Protein 1USV (pdb70)

GO terms:
  GO:0032204 regulation of telomere maintenance (P, IMP)
  GO:0005634 nucleus (C, IDA)
  GO:0005737 cytoplasm (C, IDA)
  GO:0043248 proteasome assembly (P, IDA)
  GO:0016887 ATP hydrolysis activity (F, IDA)
  GO:0032212 positive regulation of telomere maintenance via telomerase (P, IDA)
  GO:0006458 'de novo' protein folding (P, IDA)
  GO:0005737 cytoplasm (C, HDA)
  GO:0042026 protein refolding (P, IMP)
  GO:0043248 proteasome assembly (P, IMP)
  GO:0016887 ATP hydrolysis activity (F, IMP)
  GO:0032212 positive regulation of telomere maintenance via telomerase (P, IMP)
  GO:0051604 protein maturation (P, IMP)
  GO:0006458 'de novo' protein folding (P, IMP)
  GO:0006970 response to osmotic stress (P, IMP)
  GO:0000492 box C/D snoRNP assembly (P, IMP)
  GO:0070585 protein localization to mitochondrion (P, IPI)
  GO:0042802 identical protein binding (F, IPI)
  GO:0005515 protein binding (F, IPI)

B-factor: mean 54.57, std 21.13, range [11.52, 120.82]

Structure (mmCIF, N/CA/C/O backbone):
data_1USV
#
_entry.id   1USV
#
_cell.length_a   58.397
_cell.length_b   207.930
_cell.length_c   84.447
_cell.angle_alpha   90.00
_cell.angle_beta   97.68
_cell.angle_gamma   90.00
#
_symmetry.space_group_name_H-M   'P 1 21 1'
#
loop_
_entity.id
_entity.type
_entity.pdbx_description
1 polymer 'HEAT SHOCK PROTEIN HSP82'
2 polymer AHA1
3 water water
#
loop_
_atom_site.group_PDB
_atom_site.id
_atom_site.type_symbol
_atom_site.label_atom_id
_atom_site.label_alt_id
_atom_site.label_comp_id
_atom_site.label_asym_id
_atom_site.label_entity_id
_atom_site.label_seq_id
_atom_site.pdbx_PDB_ins_code
_atom_site.Cartn_x
_atom_site.Cartn_y
_atom_site.Cartn_z
_atom_site.occupancy
_atom_site.B_iso_or_equiv
_atom_site.auth_seq_id
_atom_site.auth_comp_id
_atom_site.auth_asym_id
_atom_site.auth_atom_id
_atom_site.pdbx_PDB_model_num
ATOM 1 N N . THR A 1 3 ? 52.216 69.820 49.421 1.00 62.20 273 THR A N 1
ATOM 2 C CA . THR A 1 3 ? 52.366 71.209 49.963 1.00 63.28 273 THR A CA 1
ATOM 3 C C . THR A 1 3 ? 51.085 72.013 49.782 1.00 62.61 273 THR A C 1
ATOM 4 O O . THR A 1 3 ? 50.640 72.230 48.655 1.00 63.82 273 THR A O 1
ATOM 8 N N . LYS A 1 4 ? 50.501 72.466 50.889 1.00 61.55 274 LYS A N 1
ATOM 9 C CA . LYS A 1 4 ? 49.253 73.230 50.834 1.00 60.94 274 LYS A CA 1
ATOM 10 C C . LYS A 1 4 ? 49.460 74.714 50.491 1.00 59.53 274 LYS A C 1
ATOM 11 O O . LYS A 1 4 ? 50.119 75.453 51.232 1.00 58.20 274 LYS A O 1
ATOM 17 N N . PRO A 1 5 ? 48.871 75.171 49.368 1.00 57.47 275 PRO A N 1
ATOM 18 C CA . PRO A 1 5 ? 48.973 76.556 48.899 1.00 55.58 275 PRO A CA 1
ATOM 19 C C . PRO A 1 5 ? 48.745 77.564 50.008 1.00 53.60 275 PRO A C 1
ATOM 20 O O . PRO A 1 5 ? 47.709 77.554 50.676 1.00 53.30 275 PRO A O 1
ATOM 24 N N . LEU A 1 6 ? 49.735 78.432 50.189 1.00 51.18 276 LEU A N 1
ATOM 25 C CA . LEU A 1 6 ? 49.721 79.453 51.229 1.00 49.06 276 LEU A CA 1
ATOM 26 C C . LEU A 1 6 ? 48.486 80.332 51.275 1.00 49.05 276 LEU A C 1
ATOM 27 O O . LEU A 1 6 ? 47.920 80.565 52.341 1.00 50.29 276 LEU A O 1
ATOM 32 N N . TRP A 1 7 ? 48.066 80.826 50.120 1.00 48.06 277 TRP A N 1
ATOM 33 C CA . TRP A 1 7 ? 46.912 81.708 50.066 1.00 46.85 277 TRP A CA 1
ATOM 34 C C . TRP A 1 7 ? 45.599 81.137 50.579 1.00 47.63 277 TRP A C 1
ATOM 35 O O . TRP A 1 7 ? 44.626 81.869 50.712 1.00 49.56 277 TRP A O 1
ATOM 46 N N . THR A 1 8 ? 45.563 79.845 50.881 1.00 48.93 278 THR A N 1
ATOM 47 C CA . THR A 1 8 ? 44.334 79.223 51.379 1.00 49.52 278 THR A CA 1
ATOM 48 C C . THR A 1 8 ? 44.283 79.089 52.908 1.00 49.91 278 THR A C 1
ATOM 49 O O . THR A 1 8 ? 43.221 78.843 53.484 1.00 49.07 278 THR A O 1
ATOM 53 N N . ARG A 1 9 ? 45.430 79.235 53.563 1.00 50.03 279 ARG A N 1
ATOM 54 C CA . ARG A 1 9 ? 45.474 79.153 55.016 1.00 51.37 279 ARG A CA 1
ATOM 55 C C . ARG A 1 9 ? 44.880 80.448 55.560 1.00 53.14 279 ARG A C 1
ATOM 56 O O . ARG A 1 9 ? 44.753 81.429 54.827 1.00 53.15 279 ARG A O 1
ATOM 64 N N . ASN A 1 10 ? 44.491 80.459 56.830 1.00 55.60 280 ASN A N 1
ATOM 65 C CA . ASN A 1 10 ? 43.918 81.669 57.408 1.00 58.02 280 ASN A CA 1
ATOM 66 C C . ASN A 1 10 ? 45.021 82.686 57.645 1.00 59.32 280 ASN A C 1
ATOM 67 O O . ASN A 1 10 ? 46.024 82.393 58.296 1.00 59.64 280 ASN A O 1
ATOM 72 N N . PRO A 1 11 ? 44.853 83.900 57.110 1.00 60.30 281 PRO A N 1
ATOM 73 C CA . PRO A 1 11 ? 45.869 84.936 57.290 1.00 62.01 281 PRO A CA 1
ATOM 74 C C . PRO A 1 11 ? 46.333 85.190 58.734 1.00 63.81 281 PRO A C 1
ATOM 75 O O . PRO A 1 11 ? 47.302 85.918 58.958 1.00 65.18 281 PRO A O 1
ATOM 79 N N . SER A 1 12 ? 45.662 84.590 59.712 1.00 64.94 282 SER A N 1
ATOM 80 C CA . SER A 1 12 ? 46.068 84.773 61.104 1.00 66.01 282 SER A CA 1
ATOM 81 C C . SER A 1 12 ? 46.862 83.563 61.565 1.00 66.42 282 SER A C 1
ATOM 82 O O . SER A 1 12 ? 47.286 83.478 62.716 1.00 66.84 282 SER A O 1
ATOM 85 N N . ASP A 1 13 ? 47.056 82.620 60.653 1.00 66.99 283 ASP A N 1
ATOM 86 C CA . ASP A 1 13 ? 47.812 81.410 60.949 1.00 67.87 283 ASP A CA 1
ATOM 87 C C . ASP A 1 13 ? 49.030 81.404 60.032 1.00 67.47 283 ASP A C 1
ATOM 88 O O . ASP A 1 13 ? 49.691 80.375 59.853 1.00 67.69 283 ASP A O 1
ATOM 93 N N . ILE A 1 14 ? 49.299 82.564 59.439 1.00 65.82 284 ILE A N 1
ATOM 94 C CA . ILE A 1 14 ? 50.420 82.745 58.525 1.00 63.84 284 ILE A CA 1
ATOM 95 C C . ILE A 1 14 ? 51.313 83.802 59.136 1.00 63.01 284 ILE A C 1
ATOM 96 O O . ILE A 1 14 ? 50.816 84.780 59.680 1.00 63.95 284 ILE A O 1
ATOM 101 N N . THR A 1 15 ? 52.625 83.607 59.051 1.00 62.38 285 THR A N 1
ATOM 102 C CA . THR A 1 15 ? 53.575 84.559 59.624 1.00 61.62 285 THR A CA 1
ATOM 103 C C . THR A 1 15 ? 54.150 85.481 58.567 1.00 61.13 285 THR A C 1
ATOM 104 O O . THR A 1 15 ? 54.183 85.142 57.383 1.00 59.40 285 THR A O 1
ATOM 108 N N . GLN A 1 16 ? 54.617 86.645 59.008 1.00 60.91 286 GLN A N 1
ATOM 109 C CA . GLN A 1 16 ? 55.216 87.608 58.101 1.00 61.41 286 GLN A CA 1
ATOM 110 C C . GLN A 1 16 ? 56.399 86.917 57.407 1.00 61.51 286 GLN A C 1
ATOM 111 O O . GLN A 1 16 ? 56.581 87.043 56.190 1.00 60.19 286 GLN A O 1
ATOM 117 N N . GLU A 1 17 ? 57.187 86.169 58.181 1.00 61.74 287 GLU A N 1
ATOM 118 C CA . GLU A 1 17 ? 58.329 85.451 57.617 1.00 61.92 287 GLU A CA 1
ATOM 119 C C . GLU A 1 17 ? 57.859 84.592 56.455 1.00 60.05 287 GLU A C 1
ATOM 120 O O . GLU A 1 17 ? 58.599 84.383 55.494 1.00 59.29 287 GLU A O 1
ATOM 126 N N . GLU A 1 18 ? 56.626 84.098 56.546 1.00 58.20 288 GLU A N 1
ATOM 127 C CA . GLU A 1 18 ? 56.064 83.265 55.485 1.00 57.17 288 GLU A CA 1
ATOM 128 C C . GLU A 1 18 ? 55.682 84.110 54.260 1.00 55.50 288 GLU A C 1
ATOM 129 O O . GLU A 1 18 ? 56.139 83.826 53.150 1.00 56.13 288 GLU A O 1
ATOM 135 N N . TYR A 1 19 ? 54.863 85.145 54.457 1.00 51.77 289 TYR A N 1
ATOM 136 C CA . TYR A 1 19 ? 54.457 86.023 53.355 1.00 48.81 289 TYR A CA 1
ATOM 137 C C . TYR A 1 19 ? 55.676 86.510 52.576 1.00 48.59 289 TYR A C 1
ATOM 138 O O . TYR A 1 19 ? 55.760 86.348 51.352 1.00 46.93 289 TYR A O 1
ATOM 147 N N . ASN A 1 20 ? 56.615 87.119 53.294 1.00 48.48 290 ASN A N 1
ATOM 148 C CA . ASN A 1 20 ? 57.838 87.614 52.674 1.00 48.11 290 ASN A CA 1
ATOM 149 C C . ASN A 1 20 ? 58.353 86.563 51.724 1.00 45.77 290 ASN A C 1
ATOM 150 O O . ASN A 1 20 ? 58.604 86.834 50.554 1.00 45.91 290 ASN A O 1
ATOM 155 N N . ALA A 1 21 ? 58.512 85.357 52.243 1.00 43.82 291 ALA A N 1
ATOM 156 C CA . ALA A 1 21 ? 59.022 84.265 51.443 1.00 44.82 291 ALA A CA 1
ATOM 157 C C . ALA A 1 21 ? 58.227 84.090 50.148 1.00 44.59 291 ALA A C 1
ATOM 158 O O . ALA A 1 21 ? 58.788 84.142 49.050 1.00 45.17 291 ALA A O 1
ATOM 160 N N . PHE A 1 22 ? 56.923 83.886 50.281 1.00 43.52 292 PHE A N 1
ATOM 161 C CA . PHE A 1 22 ? 56.053 83.695 49.127 1.00 43.26 292 PHE A CA 1
ATOM 162 C C . PHE A 1 22 ? 56.228 84.835 48.113 1.00 43.11 292 PHE A C 1
ATOM 163 O O . PHE A 1 22 ? 56.338 84.608 46.911 1.00 42.41 292 PHE A O 1
ATOM 171 N N . TYR A 1 23 ? 56.257 86.064 48.608 1.00 43.12 293 TYR A N 1
ATOM 172 C CA . TYR A 1 23 ? 56.420 87.224 47.746 1.00 45.37 293 TYR A CA 1
ATOM 173 C C . TYR A 1 23 ? 57.691 87.129 46.910 1.00 45.99 293 TYR A C 1
ATOM 174 O O . TYR A 1 23 ? 57.671 87.334 45.702 1.00 45.65 293 TYR A O 1
ATOM 183 N N . LYS A 1 24 ? 58.798 86.808 47.563 1.00 48.11 294 LYS A N 1
ATOM 184 C CA . LYS A 1 24 ? 60.077 86.698 46.878 1.00 50.38 294 LYS A CA 1
ATOM 185 C C . LYS A 1 24 ? 60.064 85.669 45.749 1.00 51.24 294 LYS A C 1
ATOM 186 O O . LYS A 1 24 ? 60.659 85.895 44.689 1.00 52.41 294 LYS A O 1
ATOM 192 N N . SER A 1 25 ? 59.378 84.549 45.961 1.00 51.09 295 SER A N 1
ATOM 193 C CA . SER A 1 25 ? 59.332 83.512 44.943 1.00 50.63 295 SER A CA 1
ATOM 194 C C . SER A 1 25 ? 58.535 83.928 43.713 1.00 51.34 295 SER A C 1
ATOM 195 O O . SER A 1 25 ? 58.656 83.316 42.651 1.00 52.11 295 SER A O 1
ATOM 198 N N . ILE A 1 26 ? 57.729 84.976 43.837 1.00 51.61 296 ILE A N 1
ATOM 199 C CA . ILE A 1 26 ? 56.938 85.419 42.698 1.00 51.38 296 ILE A CA 1
ATOM 200 C C . ILE A 1 26 ? 57.330 86.799 42.221 1.00 53.13 296 ILE A C 1
ATOM 201 O O . ILE A 1 26 ? 56.714 87.317 41.296 1.00 54.56 296 ILE A O 1
ATOM 206 N N . SER A 1 27 ? 58.344 87.399 42.845 1.00 55.19 297 SER A N 1
ATOM 207 C CA . SER A 1 27 ? 58.773 88.748 42.459 1.00 56.73 297 SER A CA 1
ATOM 208 C C . SER A 1 27 ? 60.268 88.964 42.276 1.00 56.67 297 SER A C 1
ATOM 209 O O . SER A 1 27 ? 60.680 89.999 41.754 1.00 56.31 297 SER A O 1
ATOM 212 N N . ASN A 1 28 ? 61.086 88.014 42.711 1.00 57.29 298 ASN A N 1
ATOM 213 C CA . ASN A 1 28 ? 62.530 88.162 42.567 1.00 58.48 298 ASN A CA 1
ATOM 214 C C . ASN A 1 28 ? 62.998 89.427 43.288 1.00 56.97 298 ASN A C 1
ATOM 215 O O . ASN A 1 28 ? 64.145 89.830 43.137 1.00 57.31 298 ASN A O 1
ATOM 220 N N . ASP A 1 29 ? 62.118 90.065 44.053 1.00 55.34 299 ASP A N 1
ATOM 221 C CA . ASP A 1 29 ? 62.492 91.291 44.757 1.00 54.66 299 ASP A CA 1
ATOM 222 C C . ASP A 1 29 ? 63.513 90.990 45.843 1.00 53.97 299 ASP A C 1
ATOM 223 O O . ASP A 1 29 ? 63.549 89.882 46.377 1.00 54.22 299 ASP A O 1
ATOM 228 N N . TRP A 1 30 ? 64.358 91.962 46.163 1.00 52.39 300 TRP A N 1
ATOM 229 C CA . TRP A 1 30 ? 65.331 91.739 47.213 1.00 51.79 300 TRP A CA 1
ATOM 230 C C . TRP A 1 30 ? 64.808 92.276 48.532 1.00 52.21 300 TRP A C 1
ATOM 231 O O . TRP A 1 30 ? 65.260 91.877 49.605 1.00 52.85 300 TRP A O 1
ATOM 242 N N . GLU A 1 31 ? 63.847 93.181 48.467 1.00 52.27 301 GLU A N 1
ATOM 243 C CA . GLU A 1 31 ? 63.299 93.703 49.702 1.00 52.27 301 GLU A CA 1
ATOM 244 C C . GLU A 1 31 ? 61.996 93.003 50.059 1.00 51.17 301 GLU A C 1
ATOM 245 O O . GLU A 1 31 ? 61.357 92.365 49.217 1.00 48.60 301 GLU A O 1
ATOM 251 N N . ASP A 1 32 ? 61.619 93.117 51.326 1.00 51.41 302 ASP A N 1
ATOM 252 C CA . ASP A 1 32 ? 60.389 92.516 51.804 1.00 51.69 302 ASP A CA 1
ATOM 253 C C . ASP A 1 32 ? 59.227 93.397 51.374 1.00 50.72 302 ASP A C 1
ATOM 254 O O . ASP A 1 32 ? 59.307 94.627 51.432 1.00 50.81 302 ASP A O 1
ATOM 259 N N . PRO A 1 33 ? 58.125 92.773 50.942 1.00 48.60 303 PRO A N 1
ATOM 260 C CA . PRO A 1 33 ? 56.940 93.502 50.492 1.00 46.43 303 PRO A CA 1
ATOM 261 C C . PRO A 1 33 ? 56.569 94.586 51.475 1.00 44.93 303 PRO A C 1
ATOM 262 O O . PRO A 1 33 ? 56.742 94.414 52.674 1.00 44.88 303 PRO A O 1
ATOM 266 N N . LEU A 1 34 ? 56.065 95.704 50.963 1.00 44.78 304 LEU A N 1
ATOM 267 C CA . LEU A 1 34 ? 55.661 96.814 51.814 1.00 43.58 304 LEU A CA 1
ATOM 268 C C . LEU A 1 34 ? 54.401 96.466 52.593 1.00 42.81 304 LEU A C 1
ATOM 269 O O . LEU A 1 34 ? 54.230 96.899 53.727 1.00 45.17 304 LEU A O 1
ATOM 274 N N . TYR A 1 35 ? 53.512 95.680 52.005 1.00 40.89 305 TYR A N 1
ATOM 275 C CA . TYR A 1 35 ? 52.289 95.348 52.719 1.00 39.95 305 TYR A CA 1
ATOM 276 C C . TYR A 1 35 ? 51.633 94.123 52.120 1.00 38.89 305 TYR A C 1
ATOM 277 O O . TYR A 1 35 ? 51.695 93.894 50.915 1.00 39.70 305 TYR A O 1
ATOM 286 N N . VAL A 1 36 ? 51.002 93.332 52.970 1.00 38.37 306 VAL A N 1
ATOM 287 C CA . VAL A 1 36 ? 50.332 92.142 52.501 1.00 38.74 306 VAL A CA 1
ATOM 288 C C . VAL A 1 36 ? 48.869 92.253 52.857 1.00 38.05 306 VAL A C 1
ATOM 289 O O . VAL A 1 36 ? 48.515 92.644 53.966 1.00 35.88 306 VAL A O 1
ATOM 293 N N . LYS A 1 37 ? 48.031 91.934 51.879 1.00 39.47 307 LYS A N 1
ATOM 294 C CA . LYS A 1 37 ? 46.587 91.938 52.038 1.00 40.69 307 LYS A CA 1
ATOM 295 C C . LYS A 1 37 ? 46.139 90.548 51.563 1.00 41.31 307 LYS A C 1
ATOM 296 O O . LYS A 1 37 ? 46.206 90.219 50.377 1.00 41.81 307 LYS A O 1
ATOM 302 N N . HIS A 1 38 ? 45.721 89.727 52.515 1.00 42.27 308 HIS A N 1
ATOM 303 C CA . HIS A 1 38 ? 45.293 88.362 52.249 1.00 42.44 308 HIS A CA 1
ATOM 304 C C . HIS A 1 38 ? 43.855 88.304 52.715 1.00 43.43 308 HIS A C 1
ATOM 305 O O . HIS A 1 38 ? 43.577 88.550 53.892 1.00 43.52 308 HIS A O 1
ATOM 312 N N . PHE A 1 39 ? 42.942 87.988 51.802 1.00 43.89 309 PHE A N 1
ATOM 313 C CA . PHE A 1 39 ? 41.528 87.933 52.150 1.00 44.38 309 PHE A CA 1
ATOM 314 C C . PHE A 1 39 ? 40.770 86.869 51.372 1.00 45.47 309 PHE A C 1
ATOM 315 O O . PHE A 1 39 ? 41.255 86.343 50.356 1.00 44.80 309 PHE A O 1
ATOM 323 N N . SER A 1 40 ? 39.568 86.570 51.859 1.00 46.90 310 SER A N 1
ATOM 324 C CA . SER A 1 40 ? 38.705 85.564 51.253 1.00 48.40 310 SER A CA 1
ATOM 325 C C . SER A 1 40 ? 37.295 86.071 51.107 1.00 48.04 310 SER A C 1
ATOM 326 O O . SER A 1 40 ? 36.792 86.764 51.975 1.00 49.33 310 SER A O 1
ATOM 329 N N . VAL A 1 41 ? 36.656 85.720 50.006 1.00 47.88 311 VAL A N 1
ATOM 330 C CA . VAL A 1 41 ? 35.291 86.139 49.786 1.00 49.80 311 VAL A CA 1
ATOM 331 C C . VAL A 1 41 ? 34.443 84.906 49.557 1.00 51.85 311 VAL A C 1
ATOM 332 O O . VAL A 1 41 ? 34.795 84.027 48.766 1.00 51.96 311 VAL A O 1
ATOM 336 N N . GLU A 1 42 ? 33.319 84.859 50.265 1.00 54.48 312 GLU A N 1
ATOM 337 C CA . GLU A 1 42 ? 32.384 83.744 50.195 1.00 56.29 312 GLU A CA 1
ATOM 338 C C . GLU A 1 42 ? 30.942 84.226 50.009 1.00 56.52 312 GLU A C 1
ATOM 339 O O . GLU A 1 42 ? 30.657 85.424 50.095 1.00 55.79 312 GLU A O 1
ATOM 345 N N . GLY A 1 43 ? 30.039 83.282 49.759 1.00 57.13 313 GLY A N 1
ATOM 346 C CA . GLY A 1 43 ? 28.643 83.620 49.527 1.00 56.55 313 GLY A CA 1
ATOM 347 C C . GLY A 1 43 ? 28.319 83.348 48.065 1.00 56.02 313 GLY A C 1
ATOM 348 O O . GLY A 1 43 ? 28.631 82.273 47.543 1.00 54.78 313 GLY A O 1
ATOM 349 N N . GLN A 1 44 ? 27.701 84.309 47.388 1.00 55.37 314 GLN A N 1
ATOM 350 C CA . GLN A 1 44 ? 27.387 84.105 45.978 1.00 55.66 314 GLN A CA 1
ATOM 351 C C . GLN A 1 44 ? 28.689 84.028 45.181 1.00 56.10 314 GLN A C 1
ATOM 352 O O . GLN A 1 44 ? 28.790 83.300 44.198 1.00 55.79 314 GLN A O 1
ATOM 358 N N . LEU A 1 45 ? 29.685 84.788 45.624 1.00 56.48 315 LEU A N 1
ATOM 359 C CA . LEU A 1 45 ? 30.988 84.819 44.972 1.00 56.40 315 LEU A CA 1
ATOM 360 C C . LEU A 1 45 ? 32.085 84.275 45.904 1.00 55.56 315 LEU A C 1
ATOM 361 O O . LEU A 1 45 ? 32.298 84.786 47.007 1.00 55.07 315 LEU A O 1
ATOM 366 N N . GLU A 1 46 ? 32.794 83.244 45.459 1.00 54.15 316 GLU A N 1
ATOM 367 C CA . GLU A 1 46 ? 33.852 82.678 46.289 1.00 52.47 316 GLU A CA 1
ATOM 368 C C . GLU A 1 46 ? 35.220 82.740 45.638 1.00 48.61 316 GLU A C 1
ATOM 369 O O . GLU A 1 46 ? 35.378 82.348 44.475 1.00 48.70 316 GLU A O 1
ATOM 375 N N . PHE A 1 47 ? 36.199 83.239 46.390 1.00 43.00 317 PHE A N 1
ATOM 376 C CA . PHE A 1 47 ? 37.571 83.308 45.909 1.00 39.73 317 PHE A CA 1
ATOM 377 C C . PHE A 1 47 ? 38.485 83.868 46.974 1.00 37.86 317 PHE A C 1
ATOM 378 O O . PHE A 1 47 ? 38.042 84.522 47.904 1.00 36.67 317 PHE A O 1
ATOM 386 N N . ARG A 1 48 ? 39.770 83.581 46.838 1.00 37.78 318 ARG A N 1
ATOM 387 C CA . ARG A 1 48 ? 40.760 84.046 47.787 1.00 37.93 318 ARG A CA 1
ATOM 388 C C . ARG A 1 48 ? 41.810 84.797 47.018 1.00 35.31 318 ARG A C 1
ATOM 389 O O . ARG A 1 48 ? 41.972 84.602 45.816 1.00 33.36 318 ARG A O 1
ATOM 397 N N . ALA A 1 49 ? 42.537 85.649 47.724 1.00 35.50 319 ALA A N 1
ATOM 398 C CA . ALA A 1 49 ? 43.601 86.423 47.093 1.00 34.37 319 ALA A CA 1
ATOM 399 C C . ALA A 1 49 ? 44.663 86.842 48.097 1.00 32.27 319 ALA A C 1
ATOM 400 O O . ALA A 1 49 ? 44.380 87.050 49.283 1.00 29.74 319 ALA A O 1
ATOM 402 N N . ILE A 1 50 ? 45.886 86.958 47.592 1.00 31.22 320 ILE A N 1
ATOM 403 C CA . ILE A 1 50 ? 47.028 87.384 48.373 1.00 31.01 320 ILE A CA 1
ATOM 404 C C . ILE A 1 50 ? 47.753 88.342 47.454 1.00 30.80 320 ILE A C 1
ATOM 405 O O . ILE A 1 50 ? 48.402 87.959 46.480 1.00 29.58 320 ILE A O 1
ATOM 410 N N . LEU A 1 51 ? 47.604 89.615 47.773 1.00 31.99 321 LEU A N 1
ATOM 411 C CA . LEU A 1 51 ? 48.169 90.676 46.977 1.00 31.89 321 LEU A CA 1
ATOM 412 C C . LEU A 1 51 ? 49.276 91.404 47.722 1.00 34.08 321 LEU A C 1
ATOM 413 O O . LEU A 1 51 ? 49.194 91.625 48.932 1.00 36.13 321 LEU A O 1
ATOM 418 N N . PHE A 1 52 ? 50.317 91.780 46.997 1.00 33.66 322 PHE A N 1
ATOM 419 C CA . PHE A 1 52 ? 51.441 92.449 47.619 1.00 33.63 322 PHE A CA 1
ATOM 420 C C . PHE A 1 52 ? 51.674 93.830 47.069 1.00 34.51 322 PHE A C 1
ATOM 421 O O . PHE A 1 52 ? 51.451 94.102 45.888 1.00 35.78 322 PHE A O 1
ATOM 429 N N . ILE A 1 53 ? 52.138 94.696 47.952 1.00 33.21 323 ILE A N 1
ATOM 430 C CA . ILE A 1 53 ? 52.425 96.067 47.621 1.00 32.60 323 ILE A CA 1
ATOM 431 C C . ILE A 1 53 ? 53.915 96.251 47.874 1.00 32.38 323 ILE A C 1
ATOM 432 O O . ILE A 1 53 ? 54.362 96.295 49.011 1.00 32.26 323 ILE A O 1
ATOM 437 N N . PRO A 1 54 ? 54.705 96.333 46.802 1.00 32.60 324 PRO A N 1
ATOM 438 C CA . PRO A 1 54 ? 56.156 96.508 46.901 1.00 33.38 324 PRO A CA 1
ATOM 439 C C . PRO A 1 54 ? 56.522 97.804 47.595 1.00 35.30 324 PRO A C 1
ATOM 440 O O . PRO A 1 54 ? 55.676 98.673 47.783 1.00 36.86 324 PRO A O 1
ATOM 444 N N . LYS A 1 55 ? 57.783 97.936 47.983 1.00 37.59 325 LYS A N 1
ATOM 445 C CA . LYS A 1 55 ? 58.231 99.148 48.656 1.00 39.55 325 LYS A CA 1
ATOM 446 C C . LYS A 1 55 ? 58.640 100.205 47.651 1.00 40.33 325 LYS A C 1
ATOM 447 O O . LYS A 1 55 ? 58.553 101.404 47.917 1.00 41.20 325 LYS A O 1
ATOM 453 N N . ARG A 1 56 ? 59.077 99.748 46.487 1.00 42.63 326 ARG A N 1
ATOM 454 C CA . ARG A 1 56 ? 59.526 100.640 45.426 1.00 45.65 326 ARG A CA 1
ATOM 455 C C . ARG A 1 56 ? 58.621 100.477 44.213 1.00 46.94 326 ARG A C 1
ATOM 456 O O . ARG A 1 56 ? 57.789 99.578 44.173 1.00 46.79 326 ARG A O 1
ATOM 464 N N . ALA A 1 57 ? 58.774 101.349 43.228 1.00 49.56 327 ALA A N 1
ATOM 465 C CA . ALA A 1 57 ? 57.989 101.226 42.013 1.00 53.17 327 ALA A CA 1
ATOM 466 C C . ALA A 1 57 ? 58.852 100.358 41.100 1.00 56.58 327 ALA A C 1
ATOM 467 O O . ALA A 1 57 ? 60.057 100.253 41.309 1.00 59.60 327 ALA A O 1
ATOM 469 N N . PRO A 1 58 ? 58.261 99.691 40.103 1.00 58.99 328 PRO A N 1
ATOM 470 C CA . PRO A 1 58 ? 59.126 98.875 39.244 1.00 60.88 328 PRO A CA 1
ATOM 471 C C . PRO A 1 58 ? 60.059 99.747 38.394 1.00 63.77 328 PRO A C 1
ATOM 472 O O . PRO A 1 58 ? 60.003 100.974 38.461 1.00 62.84 328 PRO A O 1
ATOM 476 N N . PHE A 1 59 ? 60.907 99.113 37.590 1.00 68.73 329 PHE A N 1
ATOM 477 C CA . PHE A 1 59 ? 61.879 99.837 36.760 1.00 73.88 329 PHE A CA 1
ATOM 478 C C . PHE A 1 59 ? 61.278 100.843 35.768 1.00 75.94 329 PHE A C 1
ATOM 479 O O . PHE A 1 59 ? 61.520 102.051 35.868 1.00 74.78 329 PHE A O 1
ATOM 487 N N . ASP A 1 60 ? 60.492 100.326 34.824 1.00 78.86 330 ASP A N 1
ATOM 488 C CA . ASP A 1 60 ? 59.855 101.116 33.780 1.00 80.79 330 ASP A CA 1
ATOM 489 C C . ASP A 1 60 ? 59.079 102.308 34.319 1.00 82.27 330 ASP A C 1
ATOM 490 O O . ASP A 1 60 ? 58.306 102.185 35.274 1.00 83.29 330 ASP A O 1
ATOM 495 N N . LEU A 1 61 ? 59.288 103.459 33.687 1.00 83.46 331 LEU A N 1
ATOM 496 C CA . LEU A 1 61 ? 58.619 104.693 34.074 1.00 84.16 331 LEU A CA 1
ATOM 497 C C . LEU A 1 61 ? 57.120 104.438 34.177 1.00 84.09 331 LEU A C 1
ATOM 498 O O . LEU A 1 61 ? 56.500 104.745 35.195 1.00 83.90 331 LEU A O 1
ATOM 503 N N . PHE A 1 62 ? 56.548 103.858 33.126 1.00 84.39 332 PHE A N 1
ATOM 504 C CA . PHE A 1 62 ? 55.125 103.542 33.110 1.00 84.85 332 PHE A CA 1
ATOM 505 C C . PHE A 1 62 ? 54.798 102.594 31.959 1.00 84.01 332 PHE A C 1
ATOM 506 O O . PHE A 1 62 ? 55.696 102.030 31.333 1.00 83.14 332 PHE A O 1
ATOM 514 N N . LYS A 1 67 ? 54.693 94.409 31.510 1.00 79.67 337 LYS A N 1
ATOM 515 C CA . LYS A 1 67 ? 54.199 93.119 31.041 1.00 78.85 337 LYS A CA 1
ATOM 516 C C . LYS A 1 67 ? 52.893 92.744 31.742 1.00 78.29 337 LYS A C 1
ATOM 517 O O . LYS A 1 67 ? 52.152 91.879 31.272 1.00 78.25 337 LYS A O 1
ATOM 523 N N . LYS A 1 68 ? 52.630 93.405 32.869 1.00 77.50 338 LYS A N 1
ATOM 524 C CA . LYS A 1 68 ? 51.420 93.201 33.673 1.00 75.82 338 LYS A CA 1
ATOM 525 C C . LYS A 1 68 ? 51.178 91.752 34.122 1.00 74.51 338 LYS A C 1
ATOM 526 O O . LYS A 1 68 ? 50.186 91.460 34.803 1.00 74.39 338 LYS A O 1
ATOM 532 N N . ASN A 1 69 ? 52.086 90.849 33.749 1.00 72.14 339 ASN A N 1
ATOM 533 C CA . ASN A 1 69 ? 51.960 89.440 34.118 1.00 68.59 339 ASN A CA 1
ATOM 534 C C . ASN A 1 69 ? 52.288 89.247 35.614 1.00 65.52 339 ASN A C 1
ATOM 535 O O . ASN A 1 69 ? 53.007 88.331 36.018 1.00 64.45 339 ASN A O 1
ATOM 540 N N . ASN A 1 70 ? 51.744 90.131 36.438 1.00 61.07 340 ASN A N 1
ATOM 541 C CA . ASN A 1 70 ? 51.964 90.043 37.861 1.00 56.67 340 ASN A CA 1
ATOM 542 C C . ASN A 1 70 ? 51.027 88.950 38.369 1.00 54.14 340 ASN A C 1
ATOM 543 O O . ASN A 1 70 ? 51.325 87.763 38.240 1.00 54.22 340 ASN A O 1
ATOM 548 N N . ILE A 1 71 ? 49.886 89.354 38.916 1.00 49.15 341 ILE A N 1
ATOM 549 C CA . ILE A 1 71 ? 48.894 88.433 39.456 1.00 45.60 341 ILE A CA 1
ATOM 550 C C . ILE A 1 71 ? 48.778 87.085 38.738 1.00 44.03 341 ILE A C 1
ATOM 551 O O . ILE A 1 71 ? 48.674 87.046 37.512 1.00 41.62 341 ILE A O 1
ATOM 556 N N . LYS A 1 72 ? 48.789 85.993 39.513 1.00 42.90 342 LYS A N 1
ATOM 557 C CA . LYS A 1 72 ? 48.654 84.623 38.983 1.00 42.82 342 LYS A CA 1
ATOM 558 C C . LYS A 1 72 ? 47.212 84.186 39.172 1.00 42.10 342 LYS A C 1
ATOM 559 O O . LYS A 1 72 ? 46.736 84.094 40.310 1.00 41.77 342 LYS A O 1
ATOM 565 N N . LEU A 1 73 ? 46.523 83.892 38.079 1.00 40.39 343 LEU A N 1
ATOM 566 C CA . LEU A 1 73 ? 45.132 83.473 38.180 1.00 42.18 343 LEU A CA 1
ATOM 567 C C . LEU A 1 73 ? 44.938 81.960 38.332 1.00 44.15 343 LEU A C 1
ATOM 568 O O . LEU A 1 73 ? 45.273 81.187 37.429 1.00 44.45 343 LEU A O 1
ATOM 573 N N . TYR A 1 74 ? 44.402 81.541 39.477 1.00 45.45 344 TYR A N 1
ATOM 574 C CA . TYR A 1 74 ? 44.127 80.124 39.724 1.00 48.21 344 TYR A CA 1
ATOM 575 C C . TYR A 1 74 ? 42.622 79.905 39.826 1.00 48.74 344 TYR A C 1
ATOM 576 O O . TYR A 1 74 ? 41.910 80.665 40.506 1.00 47.19 344 TYR A O 1
ATOM 585 N N . VAL A 1 75 ? 42.144 78.861 39.156 1.00 48.93 345 VAL A N 1
ATOM 586 C CA . VAL A 1 75 ? 40.735 78.502 39.218 1.00 49.53 345 VAL A CA 1
ATOM 587 C C . VAL A 1 75 ? 40.624 77.152 39.938 1.00 49.66 345 VAL A C 1
ATOM 588 O O . VAL A 1 75 ? 41.035 76.110 39.412 1.00 49.64 345 VAL A O 1
ATOM 592 N N . ARG A 1 76 ? 40.080 77.193 41.150 1.00 49.05 346 ARG A N 1
ATOM 593 C CA . ARG A 1 76 ? 39.929 76.006 41.985 1.00 49.21 346 ARG A CA 1
ATOM 594 C C . ARG A 1 76 ? 41.270 75.303 42.138 1.00 48.13 346 ARG A C 1
ATOM 595 O O . ARG A 1 76 ? 41.381 74.097 41.933 1.00 48.82 346 ARG A O 1
ATOM 603 N N . ARG A 1 77 ? 42.278 76.088 42.514 1.00 46.67 347 ARG A N 1
ATOM 604 C CA . ARG A 1 77 ? 43.648 75.621 42.720 1.00 42.86 347 ARG A CA 1
ATOM 605 C C . ARG A 1 77 ? 44.336 75.137 41.467 1.00 41.03 347 ARG A C 1
ATOM 606 O O . ARG A 1 77 ? 45.288 74.383 41.549 1.00 42.41 347 ARG A O 1
ATOM 614 N N . VAL A 1 78 ? 43.865 75.537 40.301 1.00 38.49 348 VAL A N 1
ATOM 615 C CA . VAL A 1 78 ? 44.556 75.111 39.109 1.00 38.97 348 VAL A CA 1
ATOM 616 C C . VAL A 1 78 ? 45.051 76.339 38.367 1.00 42.74 348 VAL A C 1
ATOM 617 O O . VAL A 1 78 ? 44.260 77.062 37.760 1.00 45.57 348 VAL A O 1
ATOM 621 N N . PHE A 1 79 ? 46.357 76.586 38.415 1.00 43.79 349 PHE A N 1
ATOM 622 C CA . PHE A 1 79 ? 46.898 77.748 37.728 1.00 45.15 349 PHE A CA 1
ATOM 623 C C . PHE A 1 79 ? 46.399 77.824 36.285 1.00 46.56 349 PHE A C 1
ATOM 624 O O . PHE A 1 79 ? 46.308 76.814 35.586 1.00 46.70 349 PHE A O 1
ATOM 632 N N . ILE A 1 80 ? 46.083 79.033 35.840 1.00 47.50 350 ILE A N 1
ATOM 633 C CA . ILE A 1 80 ? 45.608 79.224 34.481 1.00 47.80 350 ILE A CA 1
ATOM 634 C C . ILE A 1 80 ? 46.547 80.099 33.675 1.00 48.09 350 ILE A C 1
ATOM 635 O O . ILE A 1 80 ? 47.096 79.672 32.658 1.00 49.14 350 ILE A O 1
ATOM 640 N N . THR A 1 81 ? 46.738 81.324 34.146 1.00 47.37 351 THR A N 1
ATOM 641 C CA . THR A 1 81 ? 47.576 82.278 33.443 1.00 48.09 351 THR A CA 1
ATOM 642 C C . THR A 1 81 ? 48.188 83.297 34.393 1.00 48.60 351 THR A C 1
ATOM 643 O O . THR A 1 81 ? 47.608 83.621 35.421 1.00 48.93 351 THR A O 1
ATOM 647 N N . ASP A 1 82 ? 49.372 83.787 34.062 1.00 50.67 352 ASP A N 1
ATOM 648 C CA . ASP A 1 82 ? 50.000 84.791 34.900 1.00 54.46 352 ASP A CA 1
ATOM 649 C C . ASP A 1 82 ? 49.761 86.134 34.242 1.00 56.60 352 ASP A C 1
ATOM 650 O O . ASP A 1 82 ? 50.128 87.180 34.763 1.00 58.29 352 ASP A O 1
ATOM 655 N N . GLU A 1 83 ? 49.125 86.100 33.084 1.00 58.93 353 GLU A N 1
ATOM 656 C CA . GLU A 1 83 ? 48.824 87.322 32.369 1.00 61.73 353 GLU A CA 1
ATOM 657 C C . GLU A 1 83 ? 47.322 87.384 32.112 1.00 62.15 353 GLU A C 1
ATOM 658 O O . GLU A 1 83 ? 46.861 87.294 30.976 1.00 61.64 353 GLU A O 1
ATOM 664 N N . ALA A 1 84 ? 46.561 87.520 33.189 1.00 62.70 354 ALA A N 1
ATOM 665 C CA . ALA A 1 84 ? 45.116 87.595 33.079 1.00 63.59 354 ALA A CA 1
ATOM 666 C C . ALA A 1 84 ? 44.769 89.031 32.772 1.00 63.90 354 ALA A C 1
ATOM 667 O O . ALA A 1 84 ? 45.146 89.941 33.519 1.00 63.59 354 ALA A O 1
ATOM 669 N N . GLU A 1 85 ? 44.050 89.228 31.669 1.00 63.73 355 GLU A N 1
ATOM 670 C CA . GLU A 1 85 ? 43.652 90.565 31.231 1.00 62.72 355 GLU A CA 1
ATOM 671 C C . GLU A 1 85 ? 42.264 90.910 31.786 1.00 59.19 355 GLU A C 1
ATOM 672 O O . GLU A 1 85 ? 41.328 90.117 31.671 1.00 59.36 355 GLU A O 1
ATOM 678 N N . ASP A 1 86 ? 42.151 92.080 32.411 1.00 54.66 356 ASP A N 1
ATOM 679 C CA . ASP A 1 86 ? 40.888 92.533 32.986 1.00 50.86 356 ASP A CA 1
ATOM 680 C C . ASP A 1 86 ? 40.602 92.025 34.405 1.00 47.67 356 ASP A C 1
ATOM 681 O O . ASP A 1 86 ? 39.461 92.078 34.872 1.00 46.75 356 ASP A O 1
ATOM 686 N N . LEU A 1 87 ? 41.641 91.555 35.096 1.00 44.60 357 LEU A N 1
ATOM 687 C CA . LEU A 1 87 ? 41.497 91.050 36.465 1.00 39.94 357 LEU A CA 1
ATOM 688 C C . LEU A 1 87 ? 41.828 92.136 37.485 1.00 38.45 357 LEU A C 1
ATOM 689 O O . LEU A 1 87 ? 41.371 92.103 38.630 1.00 37.01 357 LEU A O 1
ATOM 694 N N . ILE A 1 88 ? 42.635 93.099 37.050 1.00 35.96 358 ILE A N 1
ATOM 695 C CA . ILE A 1 88 ? 43.057 94.211 37.891 1.00 31.83 358 ILE A CA 1
ATOM 696 C C . ILE A 1 88 ? 43.166 95.417 36.949 1.00 29.88 358 ILE A C 1
ATOM 697 O O . ILE A 1 88 ? 43.669 95.294 35.833 1.00 29.90 358 ILE A O 1
ATOM 702 N N . PRO A 1 89 ? 42.661 96.587 37.362 1.00 28.59 359 PRO A N 1
ATOM 703 C CA . PRO A 1 89 ? 42.773 97.742 36.462 1.00 27.14 359 PRO A CA 1
ATOM 704 C C . PRO A 1 89 ? 44.218 98.212 36.285 1.00 27.32 359 PRO A C 1
ATOM 705 O O . PRO A 1 89 ? 45.003 98.219 37.215 1.00 25.66 359 PRO A O 1
ATOM 709 N N . GLU A 1 90 ? 44.557 98.615 35.073 1.00 29.75 360 GLU A N 1
ATOM 710 C CA . GLU A 1 90 ? 45.908 99.041 34.763 1.00 31.24 360 GLU A CA 1
ATOM 711 C C . GLU A 1 90 ? 46.553 99.982 35.770 1.00 30.36 360 GLU A C 1
ATOM 712 O O . GLU A 1 90 ? 47.744 99.874 36.037 1.00 29.89 360 GLU A O 1
ATOM 718 N N . TRP A 1 91 ? 45.799 100.908 36.346 1.00 29.41 361 TRP A N 1
ATOM 719 C CA . TRP A 1 91 ? 46.443 101.802 37.293 1.00 27.15 361 TRP A CA 1
ATOM 720 C C . TRP A 1 91 ? 46.917 101.071 38.533 1.00 29.15 361 TRP A C 1
ATOM 721 O O . TRP A 1 91 ? 47.622 101.649 39.353 1.00 31.79 361 TRP A O 1
ATOM 732 N N . LEU A 1 92 ? 46.516 99.805 38.671 1.00 29.37 362 LEU A N 1
ATOM 733 C CA . LEU A 1 92 ? 46.885 98.961 39.809 1.00 29.05 362 LEU A CA 1
ATOM 734 C C . LEU A 1 92 ? 47.843 97.858 39.352 1.00 30.22 362 LEU A C 1
ATOM 735 O O . LEU A 1 92 ? 47.988 96.847 40.013 1.00 31.76 362 LEU A O 1
ATOM 740 N N . SER A 1 93 ? 48.509 98.077 38.228 1.00 31.06 363 SER A N 1
ATOM 741 C CA . SER A 1 93 ? 49.426 97.103 37.656 1.00 32.14 363 SER A CA 1
ATOM 742 C C . SER A 1 93 ? 50.632 96.750 38.529 1.00 33.40 363 SER A C 1
ATOM 743 O O . SER A 1 93 ? 51.289 95.726 38.304 1.00 33.88 363 SER A O 1
ATOM 746 N N . PHE A 1 94 ? 50.924 97.581 39.525 1.00 32.63 364 PHE A N 1
ATOM 747 C CA . PHE A 1 94 ? 52.083 97.336 40.367 1.00 30.96 364 PHE A CA 1
ATOM 748 C C . PHE A 1 94 ? 51.926 96.231 41.397 1.00 32.79 364 PHE A C 1
ATOM 749 O O . PHE A 1 94 ? 52.920 95.768 41.952 1.00 35.50 364 PHE A O 1
ATOM 757 N N . VAL A 1 95 ? 50.692 95.806 41.648 1.00 32.18 365 VAL A N 1
ATOM 758 C CA . VAL A 1 95 ? 50.408 94.771 42.638 1.00 30.15 365 VAL A CA 1
ATOM 759 C C . VAL A 1 95 ? 50.886 93.381 42.229 1.00 31.15 365 VAL A C 1
ATOM 760 O O . VAL A 1 95 ? 50.850 92.999 41.056 1.00 30.84 365 VAL A O 1
ATOM 764 N N . LYS A 1 96 ? 51.342 92.620 43.214 1.00 32.84 366 LYS A N 1
ATOM 765 C CA . LYS A 1 96 ? 51.838 91.264 42.967 1.00 33.22 366 LYS A CA 1
ATOM 766 C C . LYS A 1 96 ? 51.020 90.277 43.783 1.00 32.22 366 LYS A C 1
ATOM 767 O O . LYS A 1 96 ? 50.448 90.646 44.814 1.00 32.73 366 LYS A O 1
ATOM 773 N N . GLY A 1 97 ? 50.955 89.026 43.335 1.00 30.69 367 GLY A N 1
ATOM 774 C CA . GLY A 1 97 ? 50.183 88.054 44.092 1.00 29.78 367 GLY A CA 1
ATOM 775 C C . GLY A 1 97 ? 49.449 87.014 43.278 1.00 29.29 367 GLY A C 1
ATOM 776 O O . GLY A 1 97 ? 49.721 86.813 42.098 1.00 30.79 367 GLY A O 1
ATOM 777 N N . VAL A 1 98 ? 48.498 86.351 43.918 1.00 29.14 368 VAL A N 1
ATOM 778 C CA . VAL A 1 98 ? 47.734 85.296 43.267 1.00 28.77 368 VAL A CA 1
ATOM 779 C C . VAL A 1 98 ? 46.288 85.403 43.647 1.00 27.57 368 VAL A C 1
ATOM 780 O O . VAL A 1 98 ? 45.961 85.745 44.785 1.00 25.02 368 VAL A O 1
ATOM 784 N N . VAL A 1 99 ? 45.431 85.095 42.683 1.00 28.45 369 VAL A N 1
ATOM 785 C CA . VAL A 1 99 ? 43.990 85.100 42.901 1.00 31.36 369 VAL A CA 1
ATOM 786 C C . VAL A 1 99 ? 43.474 83.710 42.557 1.00 33.19 369 VAL A C 1
ATOM 787 O O . VAL A 1 99 ? 43.782 83.182 41.485 1.00 34.73 369 VAL A O 1
ATOM 791 N N . ASP A 1 100 ? 42.702 83.117 43.463 1.00 36.29 370 ASP A N 1
ATOM 792 C CA . ASP A 1 100 ? 42.151 81.775 43.249 1.00 39.80 370 ASP A CA 1
ATOM 793 C C . ASP A 1 100 ? 40.626 81.824 43.292 1.00 40.66 370 ASP A C 1
ATOM 794 O O . ASP A 1 100 ? 40.048 82.071 44.350 1.00 38.85 370 ASP A O 1
ATOM 799 N N . SER A 1 101 ? 39.981 81.574 42.150 1.00 43.07 371 SER A N 1
ATOM 800 C CA . SER A 1 101 ? 38.514 81.615 42.065 1.00 46.00 371 SER A CA 1
ATOM 801 C C . SER A 1 101 ? 37.803 80.256 42.019 1.00 48.46 371 SER A C 1
ATOM 802 O O . SER A 1 101 ? 38.151 79.380 41.225 1.00 48.20 371 SER A O 1
ATOM 805 N N . GLU A 1 102 ? 36.781 80.103 42.860 1.00 52.40 372 GLU A N 1
ATOM 806 C CA . GLU A 1 102 ? 36.010 78.862 42.937 1.00 56.66 372 GLU A CA 1
ATOM 807 C C . GLU A 1 102 ? 35.188 78.532 41.697 1.00 59.31 372 GLU A C 1
ATOM 808 O O . GLU A 1 102 ? 35.183 77.384 41.246 1.00 59.37 372 GLU A O 1
ATOM 814 N N . ASP A 1 103 ? 34.490 79.527 41.154 1.00 62.53 373 ASP A N 1
ATOM 815 C CA . ASP A 1 103 ? 33.665 79.323 39.966 1.00 66.06 373 ASP A CA 1
ATOM 816 C C . ASP A 1 103 ? 34.407 79.817 38.732 1.00 68.33 373 ASP A C 1
ATOM 817 O O . ASP A 1 103 ? 35.554 79.447 38.513 1.00 70.49 373 ASP A O 1
ATOM 822 N N . LEU A 1 104 ? 33.765 80.648 37.922 1.00 70.62 374 LEU A N 1
ATOM 823 C CA . LEU A 1 104 ? 34.420 81.168 36.726 1.00 74.32 374 LEU A CA 1
ATOM 824 C C . LEU A 1 104 ? 34.688 80.059 35.724 1.00 77.63 374 LEU A C 1
ATOM 825 O O . LEU A 1 104 ? 35.599 79.257 35.903 1.00 78.16 374 LEU A O 1
ATOM 830 N N . PRO A 1 105 ? 33.899 80.004 34.643 1.00 81.61 375 PRO A N 1
ATOM 831 C CA . PRO A 1 105 ? 34.084 78.967 33.624 1.00 84.84 375 PRO A CA 1
ATOM 832 C C . PRO A 1 105 ? 35.515 78.898 33.099 1.00 87.58 375 PRO A C 1
ATOM 833 O O . PRO A 1 105 ? 36.332 79.782 33.365 1.00 87.11 375 PRO A O 1
ATOM 837 N N . LEU A 1 106 ? 35.804 77.838 32.351 1.00 90.94 376 LEU A N 1
ATOM 838 C CA . LEU A 1 106 ? 37.131 77.622 31.781 1.00 94.48 376 LEU A CA 1
ATOM 839 C C . LEU A 1 106 ? 37.067 77.822 30.266 1.00 96.66 376 LEU A C 1
ATOM 840 O O . LEU A 1 106 ? 35.986 77.760 29.673 1.00 97.67 376 LEU A O 1
ATOM 845 N N . ASN A 1 107 ? 38.217 78.061 29.641 1.00 98.54 377 ASN A N 1
ATOM 846 C CA . ASN A 1 107 ? 38.264 78.269 28.193 1.00 100.43 377 ASN A CA 1
ATOM 847 C C . ASN A 1 107 ? 37.332 79.402 27.766 1.00 101.56 377 ASN A C 1
ATOM 848 O O . ASN A 1 107 ? 36.175 79.169 27.417 1.00 101.37 377 ASN A O 1
ATOM 853 N N . LEU A 1 108 ? 37.840 80.630 27.794 1.00 103.42 378 LEU A N 1
ATOM 854 C CA . LEU A 1 108 ? 37.047 81.794 27.412 1.00 105.05 378 LEU A CA 1
ATOM 855 C C . LEU A 1 108 ? 37.608 82.456 26.155 1.00 106.10 378 LEU A C 1
ATOM 856 O O . LEU A 1 108 ? 38.756 82.904 26.135 1.00 105.90 378 LEU A O 1
ATOM 861 N N . SER A 1 109 ? 36.785 82.512 25.111 1.00 107.56 379 SER A N 1
ATOM 862 C CA . SER A 1 109 ? 37.177 83.098 23.833 1.00 108.99 379 SER A CA 1
ATOM 863 C C . SER A 1 109 ? 37.408 84.602 23.917 1.00 110.36 379 SER A C 1
ATOM 864 O O . SER A 1 109 ? 36.472 85.391 23.767 1.00 110.41 379 SER A O 1
ATOM 867 N N . ARG A 1 110 ? 38.662 84.984 24.151 1.00 111.83 380 ARG A N 1
ATOM 868 C CA . ARG A 1 110 ? 39.055 86.389 24.253 1.00 113.07 380 ARG A CA 1
ATOM 869 C C . ARG A 1 110 ? 38.178 87.174 25.220 1.00 113.63 380 ARG A C 1
ATOM 870 O O . ARG A 1 110 ? 38.413 87.171 26.429 1.00 113.85 380 ARG A O 1
ATOM 878 N N . GLU A 1 111 ? 37.164 87.841 24.674 1.00 113.83 381 GLU A N 1
ATOM 879 C CA . GLU A 1 111 ? 36.247 88.653 25.463 1.00 113.85 381 GLU A CA 1
ATOM 880 C C . GLU A 1 111 ? 35.562 87.953 26.634 1.00 113.88 381 GLU A C 1
ATOM 881 O O . GLU A 1 111 ? 35.471 88.523 27.721 1.00 114.45 381 GLU A O 1
ATOM 887 N N . MET A 1 112 ? 35.072 86.732 26.433 1.00 113.26 382 MET A N 1
ATOM 888 C CA . MET A 1 112 ? 34.410 86.023 27.527 1.00 112.50 382 MET A CA 1
ATOM 889 C C . MET A 1 112 ? 35.348 85.778 28.716 1.00 111.00 382 MET A C 1
ATOM 890 O O . MET A 1 112 ? 34.947 85.196 29.725 1.00 111.35 382 MET A O 1
ATOM 895 N N . LEU A 1 113 ? 36.593 86.229 28.584 1.00 108.50 383 LEU A N 1
ATOM 896 C CA . LEU A 1 113 ? 37.596 86.101 29.639 1.00 105.73 383 LEU A CA 1
ATOM 897 C C . LEU A 1 113 ? 37.917 87.508 30.136 1.00 103.42 383 LEU A C 1
ATOM 898 O O . LEU A 1 113 ? 38.341 87.701 31.277 1.00 103.67 383 LEU A O 1
ATOM 903 N N . GLN A 1 114 ? 37.705 88.484 29.256 1.00 100.13 384 GLN A N 1
ATOM 904 C CA . GLN A 1 114 ? 37.967 89.891 29.545 1.00 96.32 384 GLN A CA 1
ATOM 905 C C . GLN A 1 114 ? 36.678 90.709 29.451 1.00 93.05 384 GLN A C 1
ATOM 906 O O . GLN A 1 114 ? 36.604 91.689 28.709 1.00 92.46 384 GLN A O 1
ATOM 912 N N . GLN A 1 115 ? 35.668 90.286 30.206 1.00 89.20 385 GLN A N 1
ATOM 913 C CA . GLN A 1 115 ? 34.363 90.948 30.248 1.00 84.47 385 GLN A CA 1
ATOM 914 C C . GLN A 1 115 ? 33.367 89.972 30.865 1.00 79.85 385 GLN A C 1
ATOM 915 O O . GLN A 1 115 ? 32.163 90.223 30.887 1.00 80.41 385 GLN A O 1
ATOM 921 N N . ASN A 1 116 ? 33.880 88.846 31.343 1.00 72.93 386 ASN A N 1
ATOM 922 C CA . ASN A 1 116 ? 33.046 87.841 31.970 1.00 66.00 386 ASN A CA 1
ATOM 923 C C . ASN A 1 116 ? 32.404 88.469 33.205 1.00 61.78 386 ASN A C 1
ATOM 924 O O . ASN A 1 116 ? 33.042 89.249 33.914 1.00 59.12 386 ASN A O 1
ATOM 929 N N . LYS A 1 117 ? 31.143 88.135 33.456 1.00 57.50 387 LYS A N 1
ATOM 930 C CA . LYS A 1 117 ? 30.426 88.671 34.606 1.00 54.03 387 LYS A CA 1
ATOM 931 C C . LYS A 1 117 ? 31.127 88.342 35.929 1.00 51.68 387 LYS A C 1
ATOM 932 O O . LYS A 1 117 ? 31.243 89.205 36.801 1.00 50.57 387 LYS A O 1
ATOM 938 N N . ILE A 1 118 ? 31.580 87.096 36.085 1.00 48.54 388 ILE A N 1
ATOM 939 C CA . ILE A 1 118 ? 32.279 86.696 37.307 1.00 45.33 388 ILE A CA 1
ATOM 940 C C . ILE A 1 118 ? 33.579 87.483 37.386 1.00 43.74 388 ILE A C 1
ATOM 941 O O . ILE A 1 118 ? 33.938 87.991 38.440 1.00 42.17 388 ILE A O 1
ATOM 946 N N . MET A 1 119 ? 34.279 87.583 36.260 1.00 42.95 389 MET A N 1
ATOM 947 C CA . MET A 1 119 ? 35.540 88.300 36.234 1.00 42.31 389 MET A CA 1
ATOM 948 C C . MET A 1 119 ? 35.359 89.748 36.679 1.00 41.85 389 MET A C 1
ATOM 949 O O . MET A 1 119 ? 36.123 90.240 37.509 1.00 42.96 389 MET A O 1
ATOM 954 N N . LYS A 1 120 ? 34.343 90.424 36.148 1.00 39.97 390 LYS A N 1
ATOM 955 C CA . LYS A 1 120 ? 34.080 91.820 36.501 1.00 37.80 390 LYS A CA 1
ATOM 956 C C . LYS A 1 120 ? 33.811 91.978 37.999 1.00 37.31 390 LYS A C 1
ATOM 957 O O . LYS A 1 120 ? 34.206 92.964 38.623 1.00 36.40 390 LYS A O 1
ATOM 963 N N . VAL A 1 121 ? 33.123 91.012 38.583 1.00 36.39 391 VAL A N 1
ATOM 964 C CA . VAL A 1 121 ? 32.853 91.099 39.998 1.00 35.57 391 VAL A CA 1
ATOM 965 C C . VAL A 1 121 ? 34.156 90.960 40.765 1.00 36.05 391 VAL A C 1
ATOM 966 O O . VAL A 1 121 ? 34.419 91.737 41.669 1.00 38.09 391 VAL A O 1
ATOM 970 N N . ILE A 1 122 ? 34.988 89.987 40.409 1.00 34.32 392 ILE A N 1
ATOM 971 C CA . ILE A 1 122 ? 36.237 89.819 41.137 1.00 33.27 392 ILE A CA 1
ATOM 972 C C . ILE A 1 122 ? 37.154 91.030 41.025 1.00 33.47 392 ILE A C 1
ATOM 973 O O . ILE A 1 122 ? 37.890 91.339 41.959 1.00 33.84 392 ILE A O 1
ATOM 978 N N . ARG A 1 123 ? 37.115 91.721 39.893 1.00 33.48 393 ARG A N 1
ATOM 979 C CA . ARG A 1 123 ? 37.970 92.887 39.730 1.00 33.13 393 ARG A CA 1
ATOM 980 C C . ARG A 1 123 ? 37.588 93.970 40.731 1.00 34.05 393 ARG A C 1
ATOM 981 O O . ARG A 1 123 ? 38.468 94.578 41.361 1.00 35.65 393 ARG A O 1
ATOM 989 N N . LYS A 1 124 ? 36.285 94.190 40.907 1.00 31.26 394 LYS A N 1
ATOM 990 C CA . LYS A 1 124 ? 35.818 95.210 41.831 1.00 31.24 394 LYS A CA 1
ATOM 991 C C . LYS A 1 124 ? 36.119 94.879 43.286 1.00 32.52 394 LYS A C 1
ATOM 992 O O . LYS A 1 124 ? 36.383 95.771 44.088 1.00 34.23 394 LYS A O 1
ATOM 998 N N . ASN A 1 125 ? 36.095 93.607 43.650 1.00 32.93 395 ASN A N 1
ATOM 999 C CA . ASN A 1 125 ? 36.408 93.275 45.027 1.00 33.27 395 ASN A CA 1
ATOM 1000 C C . ASN A 1 125 ? 37.876 93.546 45.286 1.00 31.32 395 ASN A C 1
ATOM 1001 O O . ASN A 1 125 ? 38.238 94.162 46.289 1.00 29.65 395 ASN A O 1
ATOM 1006 N N . ILE A 1 126 ? 38.731 93.092 44.381 1.00 27.85 396 ILE A N 1
ATOM 1007 C CA . ILE A 1 126 ? 40.143 93.333 44.580 1.00 27.77 396 ILE A CA 1
ATOM 1008 C C . ILE A 1 126 ? 40.420 94.831 44.734 1.00 28.81 396 ILE A C 1
ATOM 1009 O O . ILE A 1 126 ? 41.142 95.242 45.659 1.00 28.68 396 ILE A O 1
ATOM 1014 N N . VAL A 1 127 ? 39.841 95.639 43.836 1.00 28.10 397 VAL A N 1
ATOM 1015 C CA . VAL A 1 127 ? 40.013 97.090 43.882 1.00 25.29 397 VAL A CA 1
ATOM 1016 C C . VAL A 1 127 ? 39.493 97.620 45.216 1.00 26.80 397 VAL A C 1
ATOM 1017 O O . VAL A 1 127 ? 40.146 98.425 45.869 1.00 26.85 397 VAL A O 1
ATOM 1021 N N . LYS A 1 128 ? 38.327 97.152 45.642 1.00 30.01 398 LYS A N 1
ATOM 1022 C CA . LYS A 1 128 ? 37.773 97.602 46.921 1.00 33.88 398 LYS A CA 1
ATOM 1023 C C . LYS A 1 128 ? 38.759 97.238 48.045 1.00 35.03 398 LYS A C 1
ATOM 1024 O O . LYS A 1 128 ? 39.084 98.069 48.894 1.00 33.36 398 LYS A O 1
ATOM 1030 N N . LYS A 1 129 ? 39.231 95.985 48.010 1.00 36.99 399 LYS A N 1
ATOM 1031 C CA . LYS A 1 129 ? 40.161 95.419 48.993 1.00 36.43 399 LYS A CA 1
ATOM 1032 C C . LYS A 1 129 ? 41.484 96.144 49.118 1.00 35.92 399 LYS A C 1
ATOM 1033 O O . LYS A 1 129 ? 41.974 96.371 50.237 1.00 35.21 399 LYS A O 1
ATOM 1039 N N . LEU A 1 130 ? 42.079 96.473 47.977 1.00 32.51 400 LEU A N 1
ATOM 1040 C CA . LEU A 1 130 ? 43.345 97.172 47.993 1.00 31.25 400 LEU A CA 1
ATOM 1041 C C . LEU A 1 130 ? 43.143 98.562 48.589 1.00 30.96 400 LEU A C 1
ATOM 1042 O O . LEU A 1 130 ? 44.013 99.077 49.289 1.00 31.06 400 LEU A O 1
ATOM 1047 N N . ILE A 1 131 ? 41.988 99.168 48.342 1.00 30.81 401 ILE A N 1
ATOM 1048 C CA . ILE A 1 131 ? 41.750 100.501 48.891 1.00 30.69 401 ILE A CA 1
ATOM 1049 C C . ILE A 1 131 ? 41.704 100.388 50.399 1.00 31.14 401 ILE A C 1
ATOM 1050 O O . ILE A 1 131 ? 42.209 101.247 51.114 1.00 30.84 401 ILE A O 1
ATOM 1055 N N . GLU A 1 132 ? 41.079 99.323 50.875 1.00 33.97 402 GLU A N 1
ATOM 1056 C CA . GLU A 1 132 ? 40.981 99.067 52.306 1.00 36.98 402 GLU A CA 1
ATOM 1057 C C . GLU A 1 132 ? 42.439 98.964 52.790 1.00 37.41 402 GLU A C 1
ATOM 1058 O O . GLU A 1 132 ? 42.836 99.572 53.803 1.00 36.02 402 GLU A O 1
ATOM 1064 N N . ALA A 1 133 ? 43.233 98.214 52.026 1.00 34.95 403 ALA A N 1
ATOM 1065 C CA . ALA A 1 133 ? 44.639 98.038 52.324 1.00 34.60 403 ALA A CA 1
ATOM 1066 C C . ALA A 1 133 ? 45.350 99.393 52.367 1.00 35.06 403 ALA A C 1
ATOM 1067 O O . ALA A 1 133 ? 46.054 99.683 53.336 1.00 35.13 403 ALA A O 1
ATOM 1069 N N . PHE A 1 134 ? 45.171 100.211 51.321 1.00 34.41 404 PHE A N 1
ATOM 1070 C CA . PHE A 1 134 ? 45.810 101.533 51.249 1.00 33.87 404 PHE A CA 1
ATOM 1071 C C . PHE A 1 134 ? 45.482 102.364 52.476 1.00 34.27 404 PHE A C 1
ATOM 1072 O O . PHE A 1 134 ? 46.320 103.113 52.979 1.00 33.70 404 PHE A O 1
ATOM 1080 N N . ASN A 1 135 ? 44.252 102.241 52.951 1.00 34.90 405 ASN A N 1
ATOM 1081 C CA . ASN A 1 135 ? 43.854 102.976 54.131 1.00 38.25 405 ASN A CA 1
ATOM 1082 C C . ASN A 1 135 ? 44.644 102.479 55.343 1.00 40.99 405 ASN A C 1
ATOM 1083 O O . ASN A 1 135 ? 45.158 103.278 56.115 1.00 41.33 405 ASN A O 1
ATOM 1088 N N . GLU A 1 136 ? 44.767 101.166 55.502 1.00 43.67 406 GLU A N 1
ATOM 1089 C CA . GLU A 1 136 ? 45.517 100.652 56.634 1.00 46.83 406 GLU A CA 1
ATOM 1090 C C . GLU A 1 136 ? 46.936 101.213 56.603 1.00 46.20 406 GLU A C 1
ATOM 1091 O O . GLU A 1 136 ? 47.454 101.671 57.628 1.00 46.67 406 GLU A O 1
ATOM 1097 N N . ILE A 1 137 ? 47.558 101.197 55.427 1.00 43.72 407 ILE A N 1
ATOM 1098 C CA . ILE A 1 137 ? 48.913 101.714 55.290 1.00 42.43 407 ILE A CA 1
ATOM 1099 C C . ILE A 1 137 ? 49.008 103.178 55.682 1.00 42.79 407 ILE A C 1
ATOM 1100 O O . ILE A 1 137 ? 49.959 103.588 56.325 1.00 42.99 407 ILE A O 1
ATOM 1105 N N . ALA A 1 138 ? 48.012 103.962 55.300 1.00 45.70 408 ALA A N 1
ATOM 1106 C CA . ALA A 1 138 ? 47.993 105.387 55.613 1.00 46.48 408 ALA A CA 1
ATOM 1107 C C . ALA A 1 138 ? 47.954 105.655 57.115 1.00 47.90 408 ALA A C 1
ATOM 1108 O O . ALA A 1 138 ? 48.213 106.778 57.549 1.00 48.87 408 ALA A O 1
ATOM 1110 N N . GLU A 1 139 ? 47.630 104.636 57.910 1.00 49.58 409 GLU A N 1
ATOM 1111 C CA . GLU A 1 139 ? 47.590 104.790 59.371 1.00 52.27 409 GLU A CA 1
ATOM 1112 C C . GLU A 1 139 ? 48.994 104.719 59.960 1.00 52.41 409 GLU A C 1
ATOM 1113 O O . GLU A 1 139 ? 49.214 105.079 61.115 1.00 51.87 409 GLU A O 1
ATOM 1119 N N . ASP A 1 140 ? 49.927 104.233 59.147 1.00 53.13 410 ASP A N 1
ATOM 1120 C CA . ASP A 1 140 ? 51.316 104.066 59.532 1.00 53.08 410 ASP A CA 1
ATOM 1121 C C . ASP A 1 140 ? 52.157 105.108 58.804 1.00 53.17 410 ASP A C 1
ATOM 1122 O O . ASP A 1 140 ? 52.699 104.853 57.729 1.00 53.18 410 ASP A O 1
ATOM 1127 N N . SER A 1 141 ? 52.256 106.285 59.411 1.00 53.76 411 SER A N 1
ATOM 1128 C CA . SER A 1 141 ? 52.998 107.408 58.850 1.00 53.07 411 SER A CA 1
ATOM 1129 C C . SER A 1 141 ? 54.234 107.030 58.040 1.00 53.74 411 SER A C 1
ATOM 1130 O O . SER A 1 141 ? 54.342 107.360 56.860 1.00 55.16 411 SER A O 1
ATOM 1133 N N . GLU A 1 142 ? 55.158 106.329 58.686 1.00 55.48 412 GLU A N 1
ATOM 1134 C CA . GLU A 1 142 ? 56.428 105.908 58.082 1.00 55.12 412 GLU A CA 1
ATOM 1135 C C . GLU A 1 142 ? 56.250 104.996 56.877 1.00 52.82 412 GLU A C 1
ATOM 1136 O O . GLU A 1 142 ? 56.951 105.112 55.869 1.00 52.27 412 GLU A O 1
ATOM 1142 N N . GLN A 1 143 ? 55.312 104.073 56.997 1.00 49.99 413 GLN A N 1
ATOM 1143 C CA . GLN A 1 143 ? 55.049 103.134 55.931 1.00 48.45 413 GLN A CA 1
ATOM 1144 C C . GLN A 1 143 ? 54.329 103.888 54.810 1.00 47.50 413 GLN A C 1
ATOM 1145 O O . GLN A 1 143 ? 54.563 103.636 53.626 1.00 45.76 413 GLN A O 1
ATOM 1151 N N . PHE A 1 144 ? 53.473 104.836 55.186 1.00 46.08 414 PHE A N 1
ATOM 1152 C CA . PHE A 1 144 ? 52.734 105.584 54.187 1.00 46.16 414 PHE A CA 1
ATOM 1153 C C . PHE A 1 144 ? 53.591 106.457 53.297 1.00 46.02 414 PHE A C 1
ATOM 1154 O O . PHE A 1 144 ? 53.416 106.457 52.082 1.00 47.46 414 PHE A O 1
ATOM 1162 N N . GLU A 1 145 ? 54.505 107.212 53.891 1.00 45.61 415 GLU A N 1
ATOM 1163 C CA . GLU A 1 145 ? 55.380 108.084 53.113 1.00 44.40 415 GLU A CA 1
ATOM 1164 C C . GLU A 1 145 ? 56.101 107.277 52.043 1.00 41.74 415 GLU A C 1
ATOM 1165 O O . GLU A 1 145 ? 56.317 107.726 50.926 1.00 41.29 415 GLU A O 1
ATOM 1171 N N . LYS A 1 146 ? 56.467 106.063 52.394 1.00 40.46 416 LYS A N 1
ATOM 1172 C CA . LYS A 1 146 ? 57.158 105.192 51.462 1.00 39.72 416 LYS A CA 1
ATOM 1173 C C . LYS A 1 146 ? 56.211 104.803 50.317 1.00 38.21 416 LYS A C 1
ATOM 1174 O O . LYS A 1 146 ? 56.616 104.682 49.148 1.00 36.31 416 LYS A O 1
ATOM 1180 N N . PHE A 1 147 ? 54.942 104.620 50.670 1.00 35.73 417 PHE A N 1
ATOM 1181 C CA . PHE A 1 147 ? 53.922 104.247 49.712 1.00 34.01 417 PHE A CA 1
ATOM 1182 C C . PHE A 1 147 ? 53.619 105.366 48.740 1.00 34.92 417 PHE A C 1
ATOM 1183 O O . PHE A 1 147 ? 53.617 105.159 47.523 1.00 36.67 417 PHE A O 1
ATOM 1191 N N . TYR A 1 148 ? 53.349 106.548 49.286 1.00 33.68 418 TYR A N 1
ATOM 1192 C CA . TYR A 1 148 ? 53.014 107.719 48.487 1.00 34.09 418 TYR A CA 1
ATOM 1193 C C . TYR A 1 148 ? 54.150 108.242 47.623 1.00 36.24 418 TYR A C 1
ATOM 1194 O O . TYR A 1 148 ? 53.915 108.890 46.594 1.00 37.84 418 TYR A O 1
ATOM 1203 N N . SER A 1 149 ? 55.387 107.991 48.029 1.00 35.00 419 SER A N 1
ATOM 1204 C CA . SER A 1 149 ? 56.479 108.492 47.227 1.00 35.88 419 SER A CA 1
ATOM 1205 C C . SER A 1 149 ? 56.647 107.556 46.052 1.00 34.65 419 SER A C 1
ATOM 1206 O O . SER A 1 149 ? 57.244 107.914 45.034 1.00 36.06 419 SER A O 1
ATOM 1209 N N . ALA A 1 150 ? 56.098 106.358 46.172 1.00 32.86 420 ALA A N 1
ATOM 1210 C CA . ALA A 1 150 ? 56.240 105.411 45.085 1.00 32.55 420 ALA A CA 1
ATOM 1211 C C . ALA A 1 150 ? 55.010 105.341 44.202 1.00 32.07 420 ALA A C 1
ATOM 1212 O O . ALA A 1 150 ? 55.140 105.323 42.983 1.00 31.36 420 ALA A O 1
ATOM 1214 N N . PHE A 1 151 ? 53.822 105.320 44.800 1.00 28.47 421 PHE A N 1
ATOM 1215 C CA . PHE A 1 151 ? 52.626 105.200 43.982 1.00 29.14 421 PHE A CA 1
ATOM 1216 C C . PHE A 1 151 ? 51.608 106.349 44.000 1.00 27.79 421 PHE A C 1
ATOM 1217 O O . PHE A 1 151 ? 50.436 106.140 43.681 1.00 25.84 421 PHE A O 1
ATOM 1225 N N . SER A 1 152 ? 52.036 107.558 44.351 1.00 25.09 422 SER A N 1
ATOM 1226 C CA . SER A 1 152 ? 51.069 108.641 44.361 1.00 23.57 422 SER A CA 1
ATOM 1227 C C . SER A 1 152 ? 50.485 108.790 42.963 1.00 23.14 422 SER A C 1
ATOM 1228 O O . SER A 1 152 ? 49.301 109.057 42.804 1.00 22.16 422 SER A O 1
ATOM 1231 N N . LYS A 1 153 ? 51.313 108.618 41.943 1.00 22.97 423 LYS A N 1
ATOM 1232 C CA . LYS A 1 153 ? 50.823 108.757 40.593 1.00 24.21 423 LYS A CA 1
ATOM 1233 C C . LYS A 1 153 ? 49.656 107.787 40.382 1.00 26.87 423 LYS A C 1
ATOM 1234 O O . LYS A 1 153 ? 48.559 108.205 39.978 1.00 28.96 423 LYS A O 1
ATOM 1240 N N . ASN A 1 154 ? 49.875 106.504 40.672 1.00 26.74 424 ASN A N 1
ATOM 1241 C CA . ASN A 1 154 ? 48.829 105.498 40.494 1.00 25.67 424 ASN A CA 1
ATOM 1242 C C . ASN A 1 154 ? 47.565 105.930 41.218 1.00 25.58 424 ASN A C 1
ATOM 1243 O O . ASN A 1 154 ? 46.476 105.883 40.661 1.00 26.48 424 ASN A O 1
ATOM 1248 N N . ILE A 1 155 ? 47.697 106.363 42.461 1.00 24.09 425 ILE A N 1
ATOM 1249 C CA . ILE A 1 155 ? 46.511 106.781 43.175 1.00 24.16 425 ILE A CA 1
ATOM 1250 C C . ILE A 1 155 ? 45.812 107.860 42.356 1.00 24.75 425 ILE A C 1
ATOM 1251 O O . ILE A 1 155 ? 44.591 107.945 42.362 1.00 24.11 425 ILE A O 1
ATOM 1256 N N . LYS A 1 156 ? 46.577 108.689 41.649 1.00 25.83 426 LYS A N 1
ATOM 1257 C CA . LYS A 1 156 ? 45.953 109.754 40.867 1.00 27.10 426 LYS A CA 1
ATOM 1258 C C . LYS A 1 156 ? 45.230 109.199 39.663 1.00 27.16 426 LYS A C 1
ATOM 1259 O O . LYS A 1 156 ? 44.100 109.587 39.397 1.00 27.85 426 LYS A O 1
ATOM 1265 N N . LEU A 1 157 ? 45.867 108.277 38.952 1.00 26.98 427 LEU A N 1
ATOM 1266 C CA . LEU A 1 157 ? 45.232 107.661 37.799 1.00 25.81 427 LEU A CA 1
ATOM 1267 C C . LEU A 1 157 ? 43.953 106.961 38.255 1.00 26.89 427 LEU A C 1
ATOM 1268 O O . LEU A 1 157 ? 42.976 106.876 37.510 1.00 29.61 427 LEU A O 1
ATOM 1273 N N . GLY A 1 158 ? 43.957 106.481 39.492 1.00 25.27 428 GLY A N 1
ATOM 1274 C CA . GLY A 1 158 ? 42.789 105.813 40.025 1.00 25.82 428 GLY A CA 1
ATOM 1275 C C . GLY A 1 158 ? 41.614 106.773 40.162 1.00 27.47 428 GLY A C 1
ATOM 1276 O O . GLY A 1 158 ? 40.456 106.394 39.940 1.00 28.04 428 GLY A O 1
ATOM 1277 N N . VAL A 1 159 ? 41.908 108.013 40.541 1.00 25.01 429 VAL A N 1
ATOM 1278 C CA . VAL A 1 159 ? 40.876 109.017 40.684 1.00 22.41 429 VAL A CA 1
ATOM 1279 C C . VAL A 1 159 ? 40.334 109.389 39.306 1.00 22.36 429 VAL A C 1
ATOM 1280 O O . VAL A 1 159 ? 39.150 109.673 39.144 1.00 20.75 429 VAL A O 1
ATOM 1284 N N . HIS A 1 160 ? 41.220 109.390 38.319 1.00 22.83 430 HIS A N 1
ATOM 1285 C CA . HIS A 1 160 ? 40.854 109.757 36.967 1.00 22.77 430 HIS A CA 1
ATOM 1286 C C . HIS A 1 160 ? 39.681 108.944 36.477 1.00 26.22 430 HIS A C 1
ATOM 1287 O O . HIS A 1 160 ? 38.661 109.504 36.074 1.00 26.05 430 HIS A O 1
ATOM 1294 N N . GLU A 1 161 ? 39.832 107.617 36.542 1.00 27.82 431 GLU A N 1
ATOM 1295 C CA . GLU A 1 161 ? 38.836 106.709 36.006 1.00 28.61 431 GLU A CA 1
ATOM 1296 C C . GLU A 1 161 ? 37.823 105.959 36.852 1.00 28.86 431 GLU A C 1
ATOM 1297 O O . GLU A 1 161 ? 36.766 105.617 36.344 1.00 30.38 431 GLU A O 1
ATOM 1303 N N . ASP A 1 162 ? 38.099 105.684 38.116 1.00 29.38 432 ASP A N 1
ATOM 1304 C CA . ASP A 1 162 ? 37.128 104.918 38.894 1.00 30.37 432 ASP A CA 1
ATOM 1305 C C . ASP A 1 162 ? 36.035 105.795 39.503 1.00 31.20 432 ASP A C 1
ATOM 1306 O O . ASP A 1 162 ? 36.189 106.303 40.608 1.00 33.52 432 ASP A O 1
ATOM 1311 N N . THR A 1 163 ? 34.922 105.959 38.793 1.00 29.06 433 THR A N 1
ATOM 1312 C CA . THR A 1 163 ? 33.857 106.801 39.304 1.00 28.05 433 THR A CA 1
ATOM 1313 C C . THR A 1 163 ? 33.323 106.300 40.642 1.00 26.33 433 THR A C 1
ATOM 1314 O O . THR A 1 163 ? 32.932 107.096 41.484 1.00 28.44 433 THR A O 1
ATOM 1318 N N . GLN A 1 164 ? 33.313 104.990 40.852 1.00 24.80 434 GLN A N 1
ATOM 1319 C CA . GLN A 1 164 ? 32.828 104.429 42.114 1.00 23.14 434 GLN A CA 1
ATOM 1320 C C . GLN A 1 164 ? 33.780 104.591 43.293 1.00 22.27 434 GLN A C 1
ATOM 1321 O O . GLN A 1 164 ? 33.340 104.712 44.423 1.00 20.93 434 GLN A O 1
ATOM 1327 N N . ASN A 1 165 ? 35.081 104.601 43.041 1.00 23.47 435 ASN A N 1
ATOM 1328 C CA . ASN A 1 165 ? 36.040 104.704 44.131 1.00 25.90 435 ASN A CA 1
ATOM 1329 C C . ASN A 1 165 ? 36.744 106.025 44.227 1.00 27.30 435 ASN A C 1
ATOM 1330 O O . ASN A 1 165 ? 37.425 106.324 45.207 1.00 27.12 435 ASN A O 1
ATOM 1335 N N . ARG A 1 166 ? 36.580 106.805 43.177 1.00 29.20 436 ARG A N 1
ATOM 1336 C CA . ARG A 1 166 ? 37.146 108.140 43.088 1.00 28.46 436 ARG A CA 1
ATOM 1337 C C . ARG A 1 166 ? 37.279 108.816 44.470 1.00 26.84 436 ARG A C 1
ATOM 1338 O O . ARG A 1 166 ? 38.375 109.178 44.882 1.00 23.76 436 ARG A O 1
ATOM 1346 N N . ALA A 1 167 ? 36.180 108.949 45.202 1.00 28.46 437 ALA A N 1
ATOM 1347 C CA . ALA A 1 167 ? 36.236 109.603 46.519 1.00 32.58 437 ALA A CA 1
ATOM 1348 C C . ALA A 1 167 ? 37.201 108.955 47.526 1.00 34.39 437 ALA A C 1
ATOM 1349 O O . ALA A 1 167 ? 38.067 109.634 48.081 1.00 35.54 437 ALA A O 1
ATOM 1351 N N . ALA A 1 168 ? 37.048 107.652 47.764 1.00 34.52 438 ALA A N 1
ATOM 1352 C CA . ALA A 1 168 ? 37.910 106.936 48.703 1.00 32.65 438 ALA A CA 1
ATOM 1353 C C . ALA A 1 168 ? 39.382 107.219 48.455 1.00 33.27 438 ALA A C 1
ATOM 1354 O O . ALA A 1 168 ? 40.108 107.553 49.389 1.00 35.47 438 ALA A O 1
ATOM 1356 N N . LEU A 1 169 ? 39.829 107.076 47.211 1.00 31.63 439 LEU A N 1
ATOM 1357 C CA . LEU A 1 169 ? 41.238 107.305 46.890 1.00 32.83 439 LEU A CA 1
ATOM 1358 C C . LEU A 1 169 ? 41.660 108.755 47.119 1.00 35.01 439 LEU A C 1
ATOM 1359 O O . LEU A 1 169 ? 42.795 109.035 47.529 1.00 34.11 439 LEU A O 1
ATOM 1364 N N . ALA A 1 170 ? 40.752 109.685 46.854 1.00 35.77 440 ALA A N 1
ATOM 1365 C CA . ALA A 1 170 ? 41.098 111.080 47.040 1.00 35.59 440 ALA A CA 1
ATOM 1366 C C . ALA A 1 170 ? 41.573 111.263 48.469 1.00 35.50 440 ALA A C 1
ATOM 1367 O O . ALA A 1 170 ? 42.352 112.166 48.750 1.00 37.17 440 ALA A O 1
ATOM 1369 N N . LYS A 1 171 ? 41.110 110.408 49.376 1.00 34.54 441 LYS A N 1
ATOM 1370 C CA . LYS A 1 171 ? 41.540 110.518 50.768 1.00 34.79 441 LYS A CA 1
ATOM 1371 C C . LYS A 1 171 ? 43.029 110.213 50.948 1.00 33.07 441 LYS A C 1
ATOM 1372 O O . LYS A 1 171 ? 43.617 110.612 51.950 1.00 31.34 441 LYS A O 1
ATOM 1378 N N . LEU A 1 172 ? 43.629 109.534 49.964 1.00 31.65 442 LEU A N 1
ATOM 1379 C CA . LEU A 1 172 ? 45.053 109.175 49.994 1.00 30.17 442 LEU A CA 1
ATOM 1380 C C . LEU A 1 172 ? 45.973 110.202 49.339 1.00 29.90 442 LEU A C 1
ATOM 1381 O O . LEU A 1 172 ? 47.189 110.058 49.400 1.00 30.23 442 LEU A O 1
ATOM 1386 N N . LEU A 1 173 ? 45.405 111.226 48.705 1.00 29.92 443 LEU A N 1
ATOM 1387 C CA . LEU A 1 173 ? 46.210 112.259 48.052 1.00 28.65 443 LEU A CA 1
ATOM 1388 C C . LEU A 1 173 ? 46.866 113.193 49.065 1.00 28.45 443 LEU A C 1
ATOM 1389 O O . LEU A 1 173 ? 46.276 113.514 50.098 1.00 29.28 443 LEU A O 1
ATOM 1394 N N . ARG A 1 174 ? 48.070 113.658 48.751 1.00 28.19 444 ARG A N 1
ATOM 1395 C CA . ARG A 1 174 ? 48.811 114.544 49.643 1.00 27.99 444 ARG A CA 1
ATOM 1396 C C . ARG A 1 174 ? 49.415 115.707 48.870 1.00 28.93 444 ARG A C 1
ATOM 1397 O O . ARG A 1 174 ? 49.938 115.516 47.764 1.00 27.92 444 ARG A O 1
ATOM 1405 N N . TYR A 1 175 ? 49.359 116.907 49.458 1.00 28.94 445 TYR A N 1
ATOM 1406 C CA . TYR A 1 175 ? 49.879 118.105 48.803 1.00 29.98 445 TYR A CA 1
ATOM 1407 C C . TYR A 1 175 ? 50.535 119.143 49.720 1.00 33.29 445 TYR A C 1
ATOM 1408 O O . TYR A 1 175 ? 50.382 119.119 50.929 1.00 34.43 445 TYR A O 1
ATOM 1417 N N . ASN A 1 176 ? 51.264 120.067 49.104 1.00 35.52 446 ASN A N 1
ATOM 1418 C CA . ASN A 1 176 ? 51.910 121.164 49.806 1.00 36.41 446 ASN A CA 1
ATOM 1419 C C . ASN A 1 176 ? 50.961 122.359 49.702 1.00 37.57 446 ASN A C 1
ATOM 1420 O O . ASN A 1 176 ? 50.656 122.796 48.602 1.00 40.64 446 ASN A O 1
ATOM 1425 N N . SER A 1 177 ? 50.487 122.898 50.816 1.00 37.54 447 SER A N 1
ATOM 1426 C CA . SER A 1 177 ? 49.595 124.046 50.721 1.00 38.01 447 SER A CA 1
ATOM 1427 C C . SER A 1 177 ? 50.261 125.308 51.231 1.00 39.04 447 SER A C 1
ATOM 1428 O O . SER A 1 177 ? 51.415 125.286 51.655 1.00 39.81 447 SER A O 1
ATOM 1431 N N . THR A 1 178 ? 49.533 126.417 51.171 1.00 40.19 448 THR A N 1
ATOM 1432 C CA . THR A 1 178 ? 50.051 127.684 51.668 1.00 41.23 448 THR A CA 1
ATOM 1433 C C . THR A 1 178 ? 50.112 127.599 53.196 1.00 43.55 448 THR A C 1
ATOM 1434 O O . THR A 1 178 ? 50.776 128.396 53.849 1.00 44.36 448 THR A O 1
ATOM 1438 N N . LYS A 1 179 ? 49.401 126.624 53.751 1.00 45.40 449 LYS A N 1
ATOM 1439 C CA . LYS A 1 179 ? 49.370 126.403 55.185 1.00 47.64 449 LYS A CA 1
ATOM 1440 C C . LYS A 1 179 ? 50.086 125.090 55.531 1.00 50.06 449 LYS A C 1
ATOM 1441 O O . LYS A 1 179 ? 49.827 124.484 56.573 1.00 51.62 449 LYS A O 1
ATOM 1447 N N . SER A 1 180 ? 50.988 124.648 54.668 1.00 49.48 450 SER A N 1
ATOM 1448 C CA . SER A 1 180 ? 51.686 123.408 54.923 1.00 50.86 450 SER A CA 1
ATOM 1449 C C . SER A 1 180 ? 52.820 123.294 53.932 1.00 52.80 450 SER A C 1
ATOM 1450 O O . SER A 1 180 ? 52.738 122.543 52.962 1.00 50.85 450 SER A O 1
ATOM 1453 N N . VAL A 1 181 ? 53.892 124.034 54.184 1.00 55.20 451 VAL A N 1
ATOM 1454 C CA . VAL A 1 181 ? 55.014 124.022 53.266 1.00 58.47 451 VAL A CA 1
ATOM 1455 C C . VAL A 1 181 ? 56.042 122.937 53.534 1.00 60.01 451 VAL A C 1
ATOM 1456 O O . VAL A 1 181 ? 56.746 122.498 52.620 1.00 60.97 451 VAL A O 1
ATOM 1460 N N . ASP A 1 182 ? 56.138 122.496 54.778 1.00 61.78 452 ASP A N 1
ATOM 1461 C CA . ASP A 1 182 ? 57.118 121.472 55.097 1.00 63.77 452 ASP A CA 1
ATOM 1462 C C . ASP A 1 182 ? 56.443 120.193 55.570 1.00 62.89 452 ASP A C 1
ATOM 1463 O O . ASP A 1 182 ? 56.613 119.771 56.714 1.00 64.46 452 ASP A O 1
ATOM 1468 N N . GLU A 1 183 ? 55.679 119.585 54.671 1.00 60.11 453 GLU A N 1
ATOM 1469 C CA . GLU A 1 183 ? 54.955 118.350 54.946 1.00 58.10 453 GLU A CA 1
ATOM 1470 C C . GLU A 1 183 ? 53.745 118.364 54.035 1.00 54.73 453 GLU A C 1
ATOM 1471 O O . GLU A 1 183 ? 52.946 119.295 54.066 1.00 54.93 453 GLU A O 1
ATOM 1477 N N . LEU A 1 184 ? 53.619 117.356 53.193 1.00 50.51 454 LEU A N 1
ATOM 1478 C CA . LEU A 1 184 ? 52.461 117.312 52.326 1.00 47.47 454 LEU A CA 1
ATOM 1479 C C . LEU A 1 184 ? 51.282 117.144 53.294 1.00 45.26 454 LEU A C 1
ATOM 1480 O O . LEU A 1 184 ? 51.427 116.528 54.354 1.00 44.05 454 LEU A O 1
ATOM 1485 N N . THR A 1 185 ? 50.133 117.714 52.952 1.00 41.79 455 THR A N 1
ATOM 1486 C CA . THR A 1 185 ? 48.958 117.602 53.797 1.00 40.73 455 THR A CA 1
ATOM 1487 C C . THR A 1 185 ? 47.865 116.882 53.034 1.00 41.78 455 THR A C 1
ATOM 1488 O O . THR A 1 185 ? 47.888 116.857 51.805 1.00 43.98 455 THR A O 1
ATOM 1492 N N . SER A 1 186 ? 46.902 116.300 53.740 1.00 40.65 456 SER A N 1
ATOM 1493 C CA . SER A 1 186 ? 45.835 115.601 53.039 1.00 40.93 456 SER A CA 1
ATOM 1494 C C . SER A 1 186 ? 44.646 116.528 52.879 1.00 40.59 456 SER A C 1
ATOM 1495 O O . SER A 1 186 ? 44.613 117.616 53.458 1.00 39.86 456 SER A O 1
ATOM 1498 N N . LEU A 1 187 ? 43.668 116.095 52.090 1.00 39.95 457 LEU A N 1
ATOM 1499 C CA . LEU A 1 187 ? 42.476 116.897 51.877 1.00 37.89 457 LEU A CA 1
ATOM 1500 C C . LEU A 1 187 ? 41.679 116.918 53.169 1.00 39.31 457 LEU A C 1
ATOM 1501 O O . LEU A 1 187 ? 41.090 117.942 53.521 1.00 37.66 457 LEU A O 1
ATOM 1506 N N . THR A 1 188 ? 41.664 115.793 53.887 1.00 41.15 458 THR A N 1
ATOM 1507 C CA . THR A 1 188 ? 40.929 115.747 55.150 1.00 43.52 458 THR A CA 1
ATOM 1508 C C . THR A 1 188 ? 41.400 116.860 56.082 1.00 46.03 458 THR A C 1
ATOM 1509 O O . THR A 1 188 ? 40.581 117.656 56.554 1.00 47.47 458 THR A O 1
ATOM 1513 N N . ASP A 1 189 ? 42.702 116.935 56.349 1.00 45.35 459 ASP A N 1
ATOM 1514 C CA . ASP A 1 189 ? 43.183 117.994 57.226 1.00 46.85 459 ASP A CA 1
ATOM 1515 C C . ASP A 1 189 ? 42.781 119.353 56.672 1.00 46.40 459 ASP A C 1
ATOM 1516 O O . ASP A 1 189 ? 42.343 12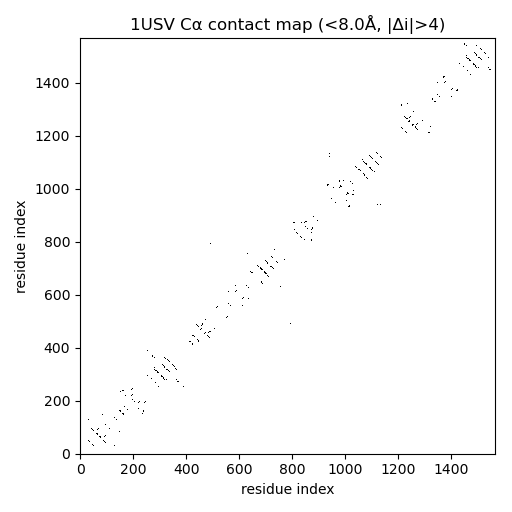0.231 57.417 1.00 47.16 459 ASP A O 1
ATOM 1521 N N . TYR A 1 190 ? 42.927 119.529 55.364 1.00 44.66 460 TYR A N 1
ATOM 1522 C CA . TYR A 1 190 ? 42.556 120.792 54.744 1.00 43.25 460 TYR A CA 1
ATOM 1523 C C . TYR A 1 190 ? 41.173 121.213 55.238 1.00 43.82 460 TYR A C 1
ATOM 1524 O O . TYR A 1 190 ? 40.996 122.290 55.811 1.00 46.85 460 TYR A O 1
ATOM 1533 N N . VAL A 1 191 ? 40.190 120.358 55.008 1.00 42.69 461 VAL A N 1
ATOM 1534 C CA . VAL A 1 191 ? 38.832 120.659 55.419 1.00 42.02 461 VAL A CA 1
ATOM 1535 C C . VAL A 1 191 ? 38.742 121.056 56.896 1.00 43.85 461 VAL A C 1
ATOM 1536 O O . VAL A 1 191 ? 38.123 122.064 57.233 1.00 44.26 461 VAL A O 1
ATOM 1540 N N . THR A 1 192 ? 39.369 120.279 57.773 1.00 45.26 462 THR A N 1
ATOM 1541 C CA . THR A 1 192 ? 39.344 120.580 59.201 1.00 46.05 462 THR A CA 1
ATOM 1542 C C . THR A 1 192 ? 39.814 122.015 59.464 1.00 48.43 462 THR A C 1
ATOM 1543 O O . THR A 1 192 ? 39.255 122.714 60.312 1.00 48.41 462 THR A O 1
ATOM 1547 N N . ARG A 1 193 ? 40.830 122.458 58.730 1.00 49.25 463 ARG A N 1
ATOM 1548 C CA . ARG A 1 193 ? 41.343 123.811 58.902 1.00 50.64 463 ARG A CA 1
ATOM 1549 C C . ARG A 1 193 ? 40.449 124.868 58.263 1.00 52.19 463 ARG A C 1
ATOM 1550 O O . ARG A 1 193 ? 40.788 126.057 58.260 1.00 52.29 463 ARG A O 1
ATOM 1558 N N . MET A 1 194 ? 39.298 124.445 57.747 1.00 53.48 464 MET A N 1
ATOM 1559 C CA . MET A 1 194 ? 38.381 125.370 57.080 1.00 56.28 464 MET A CA 1
ATOM 1560 C C . MET A 1 194 ? 37.317 126.065 57.914 1.00 57.80 464 MET A C 1
ATOM 1561 O O . MET A 1 194 ? 36.384 125.423 58.400 1.00 57.90 464 MET A O 1
ATOM 1566 N N . PRO A 1 195 ? 37.429 127.393 58.077 1.00 59.62 465 PRO A N 1
ATOM 1567 C CA . PRO A 1 195 ? 36.412 128.103 58.858 1.00 62.08 465 PRO A CA 1
ATOM 1568 C C . PRO A 1 195 ? 35.042 127.877 58.201 1.00 64.15 465 PRO A C 1
ATOM 1569 O O . PRO A 1 195 ? 34.965 127.639 56.996 1.00 65.60 465 PRO A O 1
ATOM 1573 N N . GLU A 1 196 ? 33.973 127.944 58.991 1.00 66.25 466 GLU A N 1
ATOM 1574 C CA . GLU A 1 196 ? 32.610 127.702 58.499 1.00 67.46 466 GLU A CA 1
ATOM 1575 C C . GLU A 1 196 ? 32.089 128.497 57.293 1.00 67.07 466 GLU A C 1
ATOM 1576 O O . GLU A 1 196 ? 31.282 127.972 56.519 1.00 67.37 466 GLU A O 1
ATOM 1582 N N . HIS A 1 197 ? 32.518 129.749 57.128 1.00 66.14 467 HIS A N 1
ATOM 1583 C CA . HIS A 1 197 ? 32.040 130.541 55.993 1.00 64.66 467 HIS A CA 1
ATOM 1584 C C . HIS A 1 197 ? 32.761 130.186 54.696 1.00 63.71 467 HIS A C 1
ATOM 1585 O O . HIS A 1 197 ? 32.321 130.559 53.603 1.00 63.13 467 HIS A O 1
ATOM 1592 N N . GLN A 1 198 ? 33.865 129.454 54.825 1.00 61.89 468 GLN A N 1
ATOM 1593 C CA . GLN A 1 198 ? 34.628 129.020 53.667 1.00 60.17 468 GLN A CA 1
ATOM 1594 C C . GLN A 1 198 ? 33.926 127.785 53.139 1.00 59.78 468 GLN A C 1
ATOM 1595 O O . GLN A 1 198 ? 33.942 126.747 53.792 1.00 61.84 468 GLN A O 1
ATOM 1601 N N . LYS A 1 199 ? 33.315 127.883 51.963 1.00 58.88 469 LYS A N 1
ATOM 1602 C CA . LYS A 1 199 ? 32.596 126.743 51.405 1.00 57.08 469 LYS A CA 1
ATOM 1603 C C . LYS A 1 199 ? 33.297 126.082 50.235 1.00 54.72 469 LYS A C 1
ATOM 1604 O O . LYS A 1 199 ? 32.696 125.273 49.541 1.00 54.88 469 LYS A O 1
ATOM 1610 N N . ASN A 1 200 ? 34.565 126.409 50.019 1.00 51.92 470 ASN A N 1
ATOM 1611 C CA . ASN A 1 200 ? 35.302 125.837 48.904 1.00 48.55 470 ASN A CA 1
ATOM 1612 C C . ASN A 1 200 ? 36.771 125.531 49.181 1.00 46.83 470 ASN A C 1
ATOM 1613 O O . ASN A 1 200 ? 37.494 126.340 49.759 1.00 45.98 470 ASN A O 1
ATOM 1618 N N . ILE A 1 201 ? 37.199 124.350 48.750 1.00 43.86 471 ILE A N 1
ATOM 1619 C CA . ILE A 1 201 ? 38.578 123.903 48.897 1.00 41.07 471 ILE A CA 1
ATOM 1620 C C . ILE A 1 201 ? 39.366 124.532 47.742 1.00 39.76 471 ILE A C 1
ATOM 1621 O O . ILE A 1 201 ? 39.213 124.126 46.589 1.00 40.82 471 ILE A O 1
ATOM 1626 N N . TYR A 1 202 ? 40.216 125.505 48.036 1.00 35.88 472 TYR A N 1
ATOM 1627 C CA . TYR A 1 202 ? 40.949 126.164 46.975 1.00 34.67 472 TYR A CA 1
ATOM 1628 C C . TYR A 1 202 ? 42.277 125.531 46.594 1.00 34.59 472 TYR A C 1
ATOM 1629 O O . TYR A 1 202 ? 42.985 124.986 47.443 1.00 35.27 472 TYR A O 1
ATOM 1638 N N . TYR A 1 203 ? 42.608 125.607 45.306 1.00 32.56 473 TYR A N 1
ATOM 1639 C CA . TYR A 1 203 ? 43.874 125.071 44.809 1.00 31.45 473 TYR A CA 1
ATOM 1640 C C . TYR A 1 203 ? 44.336 125.816 43.549 1.00 31.29 473 TYR A C 1
ATOM 1641 O O . TYR A 1 203 ? 43.546 126.475 42.874 1.00 30.02 473 TYR A O 1
ATOM 1650 N N . ILE A 1 204 ? 45.626 125.702 43.250 1.00 29.78 474 ILE A N 1
ATOM 1651 C CA . ILE A 1 204 ? 46.204 126.314 42.071 1.00 29.67 474 ILE A CA 1
ATOM 1652 C C . ILE A 1 204 ? 47.152 125.273 41.518 1.00 31.04 474 ILE A C 1
ATOM 1653 O O . ILE A 1 204 ? 47.754 124.513 42.277 1.00 33.83 474 ILE A O 1
ATOM 1658 N N . THR A 1 205 ? 47.275 125.225 40.202 1.00 30.69 475 THR A N 1
ATOM 1659 C CA . THR A 1 205 ? 48.152 124.276 39.557 1.00 31.49 475 THR A CA 1
ATOM 1660 C C . THR A 1 205 ? 49.354 125.059 39.035 1.00 34.97 475 THR A C 1
ATOM 1661 O O . THR A 1 205 ? 49.264 126.277 38.814 1.00 36.06 475 THR A O 1
ATOM 1665 N N . GLY A 1 206 ? 50.470 124.370 38.817 1.00 35.10 476 GLY A N 1
ATOM 1666 C CA . GLY A 1 206 ? 51.652 125.041 38.319 1.00 36.55 476 GLY A CA 1
ATOM 1667 C C . GLY A 1 206 ? 52.645 124.000 37.885 1.00 39.07 476 GLY A C 1
ATOM 1668 O O . GLY A 1 206 ? 52.535 122.847 38.286 1.00 39.10 476 GLY A O 1
ATOM 1669 N N . GLU A 1 207 ? 53.619 124.390 37.075 1.00 41.43 477 GLU A N 1
ATOM 1670 C CA . GLU A 1 207 ? 54.611 123.436 36.608 1.00 43.62 477 GLU A CA 1
ATOM 1671 C C . GLU A 1 207 ? 55.604 122.984 37.665 1.00 42.77 477 GLU A C 1
ATOM 1672 O O . GLU A 1 207 ? 56.255 121.962 37.492 1.00 40.34 477 GLU A O 1
ATOM 1678 N N . SER A 1 208 ? 55.714 123.742 38.755 1.00 44.18 478 SER A N 1
ATOM 1679 C CA . SER A 1 208 ? 56.642 123.422 39.845 1.00 45.02 478 SER A CA 1
ATOM 1680 C C . SER A 1 208 ? 56.245 124.142 41.132 1.00 45.76 478 SER A C 1
ATOM 1681 O O . SER A 1 208 ? 55.531 125.145 41.094 1.00 46.08 478 SER A O 1
ATOM 1684 N N . LEU A 1 209 ? 56.720 123.643 42.271 1.00 46.44 479 LEU A N 1
ATOM 1685 C CA . LEU A 1 209 ? 56.385 124.254 43.550 1.00 46.93 479 LEU A CA 1
ATOM 1686 C C . LEU A 1 209 ? 56.852 125.703 43.606 1.00 49.24 479 LEU A C 1
ATOM 1687 O O . LEU A 1 209 ? 56.068 126.610 43.910 1.00 49.54 479 LEU A O 1
ATOM 1692 N N . LYS A 1 210 ? 58.134 125.919 43.323 1.00 51.13 480 LYS A N 1
ATOM 1693 C CA . LYS A 1 210 ? 58.690 127.270 43.347 1.00 51.72 480 LYS A CA 1
ATOM 1694 C C . LYS A 1 210 ? 57.792 128.219 42.569 1.00 51.07 480 LYS A C 1
ATOM 1695 O O . LYS A 1 210 ? 57.452 129.307 43.043 1.00 50.56 480 LYS A O 1
ATOM 1701 N N . ALA A 1 211 ? 57.398 127.787 41.376 1.00 50.62 481 ALA A N 1
ATOM 1702 C CA . ALA A 1 211 ? 56.558 128.604 40.522 1.00 49.57 481 ALA A CA 1
ATOM 1703 C C . ALA A 1 211 ? 55.263 129.048 41.182 1.00 48.56 481 ALA A C 1
ATOM 1704 O O . ALA A 1 211 ? 54.958 130.233 41.201 1.00 50.93 481 ALA A O 1
ATOM 1706 N N . VAL A 1 212 ? 54.510 128.119 41.751 1.00 46.23 482 VAL A N 1
ATOM 1707 C CA . VAL A 1 212 ? 53.243 128.490 42.355 1.00 45.79 482 VAL A CA 1
ATOM 1708 C C . VAL A 1 212 ? 53.280 129.224 43.680 1.00 46.56 482 VAL A C 1
ATOM 1709 O O . VAL A 1 212 ? 52.346 129.951 43.991 1.00 45.92 482 VAL A O 1
ATOM 1713 N N . GLU A 1 213 ? 54.328 129.033 44.474 1.00 48.24 483 GLU A N 1
ATOM 1714 C CA . GLU A 1 213 ? 54.390 129.697 45.776 1.00 50.95 483 GLU A CA 1
ATOM 1715 C C . GLU A 1 213 ? 54.333 131.209 45.670 1.00 51.03 483 GLU A C 1
ATOM 1716 O O . GLU A 1 213 ? 53.772 131.889 46.538 1.00 48.96 483 GLU A O 1
ATOM 1722 N N . LYS A 1 214 ? 54.919 131.714 44.591 1.00 50.47 484 LYS A N 1
ATOM 1723 C CA . LYS A 1 214 ? 54.994 133.137 44.331 1.00 50.67 484 LYS A CA 1
ATOM 1724 C C . LYS A 1 214 ? 53.998 133.605 43.272 1.00 50.56 484 LYS A C 1
ATOM 1725 O O . LYS A 1 214 ? 54.214 134.623 42.608 1.00 51.34 484 LYS A O 1
ATOM 1731 N N . SER A 1 215 ? 52.909 132.865 43.110 1.00 48.49 485 SER A N 1
ATOM 1732 C CA . SER A 1 215 ? 51.906 133.251 42.133 1.00 47.06 485 SER A CA 1
ATOM 1733 C C . SER A 1 215 ? 51.113 134.433 42.677 1.00 45.63 485 SER A C 1
ATOM 1734 O O . SER A 1 215 ? 50.748 134.456 43.852 1.00 46.79 485 SER A O 1
ATOM 1737 N N . PRO A 1 216 ? 50.843 135.434 41.823 1.00 43.11 486 PRO A N 1
ATOM 1738 C CA . PRO A 1 216 ? 50.091 136.643 42.182 1.00 40.43 486 PRO A CA 1
ATOM 1739 C C . PRO A 1 216 ? 48.630 136.388 42.503 1.00 38.65 486 PRO A C 1
ATOM 1740 O O . PRO A 1 216 ? 47.900 137.310 42.838 1.00 39.36 486 PRO A O 1
ATOM 1744 N N . PHE A 1 217 ? 48.207 135.134 42.405 1.00 36.99 487 PHE A N 1
ATOM 1745 C CA . PHE A 1 217 ? 46.816 134.787 42.671 1.00 34.75 487 PHE A CA 1
ATOM 1746 C C . PHE A 1 217 ? 46.596 134.484 44.138 1.00 34.93 487 PHE A C 1
ATOM 1747 O O . PHE A 1 217 ? 45.483 134.600 44.651 1.00 34.26 487 PHE A O 1
ATOM 1755 N N . LEU A 1 218 ? 47.669 134.103 44.813 1.00 35.76 488 LEU A N 1
ATOM 1756 C CA . LEU A 1 218 ? 47.586 133.733 46.216 1.00 37.55 488 LEU A CA 1
ATOM 1757 C C . LEU A 1 218 ? 47.275 134.850 47.194 1.00 40.42 488 LEU A C 1
ATOM 1758 O O . LEU A 1 218 ? 46.511 134.651 48.142 1.00 41.48 488 LEU A O 1
ATOM 1763 N N . ASP A 1 219 ? 47.847 136.027 46.957 1.00 42.97 489 ASP A N 1
ATOM 1764 C CA . ASP A 1 219 ? 47.654 137.171 47.851 1.00 45.12 489 ASP A CA 1
ATOM 1765 C C . ASP A 1 219 ? 46.227 137.463 48.310 1.00 44.90 489 ASP A C 1
ATOM 1766 O O . ASP A 1 219 ? 46.021 137.881 49.448 1.00 46.61 489 ASP A O 1
ATOM 1771 N N . ALA A 1 220 ? 45.246 137.251 47.441 1.00 44.08 490 ALA A N 1
ATOM 1772 C CA . ALA A 1 220 ? 43.857 137.520 47.793 1.00 43.74 490 ALA A CA 1
ATOM 1773 C C . ALA A 1 220 ? 43.266 136.417 48.655 1.00 44.56 490 ALA A C 1
ATOM 1774 O O . ALA A 1 220 ? 42.376 136.667 49.459 1.00 45.21 490 ALA A O 1
ATOM 1776 N N . LEU A 1 221 ? 43.737 135.189 48.466 1.00 45.44 491 LEU A N 1
ATOM 1777 C CA . LEU A 1 221 ? 43.256 134.078 49.274 1.00 45.54 491 LEU A CA 1
ATOM 1778 C C . LEU A 1 221 ? 43.902 134.211 50.655 1.00 46.59 491 LEU A C 1
ATOM 1779 O O . LEU A 1 221 ? 43.245 134.068 51.689 1.00 47.63 491 LEU A O 1
ATOM 1784 N N . LYS A 1 222 ? 45.198 134.488 50.666 1.00 47.05 492 LYS A N 1
ATOM 1785 C CA . LYS A 1 222 ? 45.913 134.643 51.918 1.00 48.56 492 LYS A CA 1
ATOM 1786 C C . LYS A 1 222 ? 45.258 135.757 52.696 1.00 48.30 492 LYS A C 1
ATOM 1787 O O . LYS A 1 222 ? 45.226 135.738 53.910 1.00 49.04 492 LYS A O 1
ATOM 1793 N N . ALA A 1 223 ? 44.702 136.719 51.978 1.00 49.42 493 ALA A N 1
ATOM 1794 C CA . ALA A 1 223 ? 44.042 137.851 52.605 1.00 49.02 493 ALA A CA 1
ATOM 1795 C C . ALA A 1 223 ? 42.763 137.438 53.319 1.00 48.59 493 ALA A C 1
ATOM 1796 O O . ALA A 1 223 ? 42.330 138.110 54.235 1.00 49.94 493 ALA A O 1
ATOM 1798 N N . LYS A 1 224 ? 42.147 136.344 52.890 1.00 48.27 494 LYS A N 1
ATOM 1799 C CA . LYS A 1 224 ? 40.919 135.866 53.519 1.00 47.91 494 LYS A CA 1
ATOM 1800 C C . LYS A 1 224 ? 41.346 134.699 54.384 1.00 47.50 494 LYS A C 1
ATOM 1801 O O . LYS A 1 224 ? 40.530 133.964 54.945 1.00 45.11 494 LYS A O 1
ATOM 1807 N N . ASN A 1 225 ? 42.655 134.540 54.476 1.00 48.08 495 ASN A N 1
ATOM 1808 C CA . ASN A 1 225 ? 43.235 133.454 55.235 1.00 49.82 495 ASN A CA 1
ATOM 1809 C C . ASN A 1 225 ? 42.586 132.139 54.819 1.00 49.80 495 ASN A C 1
ATOM 1810 O O . ASN A 1 225 ? 42.059 131.384 55.647 1.00 50.49 495 ASN A O 1
ATOM 1815 N N . PHE A 1 226 ? 42.621 131.893 53.515 1.00 47.84 496 PHE A N 1
ATOM 1816 C CA . PHE A 1 226 ? 42.074 130.686 52.936 1.00 45.31 496 PHE A CA 1
ATOM 1817 C C . PHE A 1 226 ? 43.245 129.878 52.438 1.00 43.67 496 PHE A C 1
ATOM 1818 O O . PHE A 1 226 ? 44.095 130.376 51.699 1.00 44.13 496 PHE A O 1
ATOM 1826 N N . GLU A 1 227 ? 43.307 128.628 52.869 1.00 41.58 497 GLU A N 1
ATOM 1827 C CA . GLU A 1 227 ? 44.395 127.754 52.469 1.00 38.28 497 GLU A CA 1
ATOM 1828 C C . GLU A 1 227 ? 44.307 127.456 50.978 1.00 36.56 497 GLU A C 1
ATOM 1829 O O . GLU A 1 227 ? 43.216 127.394 50.421 1.00 34.09 497 GLU A O 1
ATOM 1835 N N . VAL A 1 228 ? 45.454 127.286 50.331 1.00 35.53 498 VAL A N 1
ATOM 1836 C CA . VAL A 1 228 ? 45.465 126.970 48.911 1.00 36.15 498 VAL A CA 1
ATOM 1837 C C . VAL A 1 228 ? 46.385 125.794 48.616 1.00 35.80 498 VAL A C 1
ATOM 1838 O O . VAL A 1 228 ? 47.580 125.852 48.918 1.00 37.93 498 VAL A O 1
ATOM 1842 N N . LEU A 1 229 ? 45.823 124.738 48.018 1.00 34.50 499 LEU A N 1
ATOM 1843 C CA . LEU A 1 229 ? 46.572 123.521 47.670 1.00 31.81 499 LEU A CA 1
ATOM 1844 C C . LEU A 1 229 ? 47.466 123.748 46.465 1.00 32.24 499 LEU A C 1
ATOM 1845 O O . LEU A 1 229 ? 47.073 124.418 45.508 1.00 34.48 499 LEU A O 1
ATOM 1850 N N . PHE A 1 230 ? 48.669 123.197 46.503 1.00 30.33 500 PHE A N 1
ATOM 1851 C CA . PHE A 1 230 ? 49.576 123.361 45.386 1.00 31.50 500 PHE A CA 1
ATOM 1852 C C . PHE A 1 230 ? 49.592 122.066 44.589 1.00 31.83 500 PHE A C 1
ATOM 1853 O O . PHE A 1 230 ? 49.978 121.033 45.131 1.00 34.01 500 PHE A O 1
ATOM 1861 N N . LEU A 1 231 ? 49.164 122.107 43.324 1.00 30.14 501 LEU A N 1
ATOM 1862 C CA . LEU A 1 231 ? 49.155 120.906 42.482 1.00 28.09 501 LEU A CA 1
ATOM 1863 C C . LEU A 1 231 ? 50.201 121.079 41.401 1.00 27.75 501 LEU A C 1
ATOM 1864 O O . LEU A 1 231 ? 50.031 121.866 40.472 1.00 30.60 501 LEU A O 1
ATOM 1869 N N . THR A 1 232 ? 51.281 120.324 41.502 1.00 27.74 502 THR A N 1
ATOM 1870 C CA . THR A 1 232 ? 52.376 120.483 40.557 1.00 27.83 502 THR A CA 1
ATOM 1871 C C . THR A 1 232 ? 52.689 119.340 39.622 1.00 27.69 502 THR A C 1
ATOM 1872 O O . THR A 1 232 ? 53.644 119.415 38.871 1.00 28.89 502 THR A O 1
ATOM 1876 N N . ASP A 1 233 ? 51.905 118.275 39.661 1.00 29.93 503 ASP A N 1
ATOM 1877 C CA . ASP A 1 233 ? 52.140 117.167 38.742 1.00 31.43 503 ASP A CA 1
ATOM 1878 C C . ASP A 1 233 ? 51.178 117.375 37.579 1.00 30.18 503 ASP A C 1
ATOM 1879 O O . ASP A 1 233 ? 50.058 117.851 37.769 1.00 31.54 503 ASP A O 1
ATOM 1884 N N . PRO A 1 234 ? 51.599 117.028 36.358 1.00 28.29 504 PRO A N 1
ATOM 1885 C CA . PRO A 1 234 ? 50.749 117.195 35.178 1.00 28.73 504 PRO A CA 1
ATOM 1886 C C . PRO A 1 234 ? 49.365 116.542 35.247 1.00 29.82 504 PRO A C 1
ATOM 1887 O O . PRO A 1 234 ? 48.401 117.048 34.653 1.00 29.59 504 PRO A O 1
ATOM 1891 N N . ILE A 1 235 ? 49.252 115.433 35.972 1.00 29.08 505 ILE A N 1
ATOM 1892 C CA . ILE A 1 235 ? 47.968 114.749 36.030 1.00 29.17 505 ILE A CA 1
ATOM 1893 C C . ILE A 1 235 ? 47.124 115.120 37.227 1.00 29.39 505 ILE A C 1
ATOM 1894 O O . ILE A 1 235 ? 46.090 114.508 37.445 1.00 32.39 505 ILE A O 1
ATOM 1899 N N . ASP A 1 236 ? 47.539 116.123 37.995 1.00 28.48 506 ASP A N 1
ATOM 1900 C CA . ASP A 1 236 ? 46.777 116.541 39.173 1.00 26.50 506 ASP A CA 1
ATOM 1901 C C . ASP A 1 236 ? 45.468 117.243 38.879 1.00 24.52 506 ASP A C 1
ATOM 1902 O O . ASP A 1 236 ? 44.440 116.928 39.459 1.00 24.52 506 ASP A O 1
ATOM 1907 N N . GLU A 1 237 ? 45.513 118.218 37.987 1.00 25.70 507 GLU A N 1
ATOM 1908 C CA . GLU A 1 237 ? 44.322 118.986 37.650 1.00 25.35 507 GLU A CA 1
ATOM 1909 C C . GLU A 1 237 ? 43.130 118.151 37.151 1.00 25.37 507 GLU A C 1
ATOM 1910 O O . GLU A 1 237 ? 41.986 118.382 37.555 1.00 23.15 507 GLU A O 1
ATOM 1916 N N . TYR A 1 238 ? 43.395 117.176 36.287 1.00 25.16 508 TYR A N 1
ATOM 1917 C CA . TYR A 1 238 ? 42.320 116.346 35.747 1.00 26.19 508 TYR A CA 1
ATOM 1918 C C . TYR A 1 238 ? 41.669 115.511 36.851 1.00 26.88 508 TYR A C 1
ATOM 1919 O O . TYR A 1 238 ? 40.477 115.197 36.778 1.00 25.22 508 TYR A O 1
ATOM 1928 N N . ALA A 1 239 ? 42.455 115.176 37.874 1.00 25.57 509 ALA A N 1
ATOM 1929 C CA . ALA A 1 239 ? 41.970 114.393 39.003 1.00 25.80 509 ALA A CA 1
ATOM 1930 C C . ALA A 1 239 ? 40.994 115.258 39.773 1.00 26.96 509 ALA A C 1
ATOM 1931 O O . ALA A 1 239 ? 39.933 114.802 40.215 1.00 26.29 509 ALA A O 1
ATOM 1933 N N . PHE A 1 240 ? 41.359 116.522 39.945 1.00 29.05 510 PHE A N 1
ATOM 1934 C CA . PHE A 1 240 ? 40.490 117.453 40.641 1.00 28.23 510 PHE A CA 1
ATOM 1935 C C . PHE A 1 240 ? 39.218 117.740 39.842 1.00 28.27 510 PHE A C 1
ATOM 1936 O O . PHE A 1 240 ? 38.140 117.806 40.413 1.00 27.58 510 PHE A O 1
ATOM 1944 N N . THR A 1 241 ? 39.315 117.888 38.526 1.00 28.65 511 THR A N 1
ATOM 1945 C CA . THR A 1 241 ? 38.098 118.143 37.770 1.00 30.90 511 THR A CA 1
ATOM 1946 C C . THR A 1 241 ? 37.267 116.872 37.643 1.00 32.17 511 THR A C 1
ATOM 1947 O O . THR A 1 241 ? 36.084 116.948 37.340 1.00 34.88 511 THR A O 1
ATOM 1951 N N . GLN A 1 242 ? 37.877 115.708 37.867 1.00 31.34 512 GLN A N 1
ATOM 1952 C CA . GLN A 1 242 ? 37.151 114.436 37.805 1.00 29.60 512 GLN A CA 1
ATOM 1953 C C . GLN A 1 242 ? 36.453 114.180 39.138 1.00 32.23 512 GLN A C 1
ATOM 1954 O O . GLN A 1 242 ? 35.407 113.518 39.189 1.00 29.43 512 GLN A O 1
ATOM 1960 N N . LEU A 1 243 ? 37.061 114.699 40.212 1.00 34.36 513 LEU A N 1
ATOM 1961 C CA . LEU A 1 243 ? 36.538 114.570 41.577 1.00 35.09 513 LEU A CA 1
ATOM 1962 C C . LEU A 1 243 ? 35.398 115.556 41.805 1.00 34.48 513 LEU A C 1
ATOM 1963 O O . LEU A 1 243 ? 34.374 115.211 42.394 1.00 32.85 513 LEU A O 1
ATOM 1968 N N . LYS A 1 244 ? 35.605 116.783 41.336 1.00 33.48 514 LYS A N 1
ATOM 1969 C CA . LYS A 1 244 ? 34.637 117.857 41.468 1.00 34.28 514 LYS A CA 1
ATOM 1970 C C . LYS A 1 244 ? 34.546 118.366 42.892 1.00 35.23 514 LYS A C 1
ATOM 1971 O O . LYS A 1 244 ? 34.827 119.529 43.149 1.00 35.73 514 LYS A O 1
ATOM 1977 N N . GLU A 1 245 ? 34.169 117.503 43.828 1.00 38.10 515 GLU A N 1
ATOM 1978 C CA . GLU A 1 245 ? 34.049 117.918 45.228 1.00 39.59 515 GLU A CA 1
ATOM 1979 C C . GLU A 1 245 ? 34.727 116.942 46.181 1.00 38.54 515 GLU A C 1
ATOM 1980 O O . GLU A 1 245 ? 35.112 115.854 45.787 1.00 40.46 515 GLU A O 1
ATOM 1986 N N . PHE A 1 246 ? 34.898 117.342 47.430 1.00 37.65 516 PHE A N 1
ATOM 1987 C CA . PHE A 1 246 ? 35.517 116.477 48.423 1.00 38.64 516 PHE A CA 1
ATOM 1988 C C . PHE A 1 246 ? 34.742 116.665 49.714 1.00 40.24 516 PHE A C 1
ATOM 1989 O O . PHE A 1 246 ? 34.598 117.790 50.192 1.00 40.66 516 PHE A O 1
ATOM 1997 N N . GLU A 1 247 ? 34.238 115.570 50.272 1.00 42.05 517 GLU A N 1
ATOM 1998 C CA . GLU A 1 247 ? 33.461 115.622 51.508 1.00 43.63 517 GLU A CA 1
ATOM 1999 C C . GLU A 1 247 ? 32.449 116.769 51.546 1.00 43.88 517 GLU A C 1
ATOM 2000 O O . GLU A 1 247 ? 32.334 117.473 52.548 1.00 41.15 517 GLU A O 1
ATOM 2006 N N . GLY A 1 248 ? 31.728 116.954 50.442 1.00 45.48 518 GLY A N 1
ATOM 2007 C CA . GLY A 1 248 ? 30.711 117.992 50.374 1.00 46.18 518 GLY A CA 1
ATOM 2008 C C . GLY A 1 248 ? 31.163 119.397 50.013 1.00 46.73 518 GLY A C 1
ATOM 2009 O O . GLY A 1 248 ? 30.324 120.293 49.838 1.00 47.88 518 GLY A O 1
ATOM 2010 N N . LYS A 1 249 ? 32.472 119.598 49.899 1.00 44.65 519 LYS A N 1
ATOM 2011 C CA . LYS A 1 249 ? 33.019 120.908 49.564 1.00 43.86 519 LYS A CA 1
ATOM 2012 C C . LYS A 1 249 ? 33.496 120.953 48.107 1.00 42.57 519 LYS A C 1
ATOM 2013 O O . LYS A 1 249 ? 34.111 120.009 47.619 1.00 43.06 519 LYS A O 1
ATOM 2019 N N . THR A 1 250 ? 33.221 122.058 47.421 1.00 40.86 520 THR A N 1
ATOM 2020 C CA . THR A 1 250 ? 33.612 122.221 46.022 1.00 38.54 520 THR A CA 1
ATOM 2021 C C . THR A 1 250 ? 35.112 122.476 45.841 1.00 36.95 520 THR A C 1
ATOM 2022 O O . THR A 1 250 ? 35.753 123.105 46.687 1.00 36.30 520 THR A O 1
ATOM 2026 N N . LEU A 1 251 ? 35.665 121.965 44.743 1.00 33.71 521 LEU A N 1
ATOM 2027 C CA . LEU A 1 251 ? 37.075 122.158 44.430 1.00 33.04 521 LEU A CA 1
ATOM 2028 C C . LEU A 1 251 ? 37.111 123.331 43.470 1.00 32.58 521 LEU A C 1
ATOM 2029 O O . LEU A 1 251 ? 36.411 123.322 42.463 1.00 35.87 521 LEU A O 1
ATOM 2034 N N . VAL A 1 252 ? 37.925 124.335 43.766 1.00 29.74 522 VAL A N 1
ATOM 2035 C CA . VAL A 1 252 ? 37.963 125.524 42.936 1.00 27.31 522 VAL A CA 1
ATOM 2036 C C . VAL A 1 252 ? 39.354 126.062 42.631 1.00 28.34 522 VAL A C 1
ATOM 2037 O O . VAL A 1 252 ? 40.103 126.428 43.530 1.00 29.79 522 VAL A O 1
ATOM 2041 N N . ASP A 1 253 ? 39.681 126.105 41.345 1.00 29.14 523 ASP A N 1
ATOM 2042 C CA . ASP A 1 253 ? 40.960 126.597 40.846 1.00 29.50 523 ASP A CA 1
ATOM 2043 C C . ASP A 1 253 ? 40.909 128.109 41.025 1.00 30.83 523 ASP A C 1
ATOM 2044 O O . ASP A 1 253 ? 40.023 128.768 40.492 1.00 32.45 523 ASP A O 1
ATOM 2049 N N . ILE A 1 254 ? 41.851 128.670 41.771 1.00 31.91 524 ILE A N 1
ATOM 2050 C CA . ILE A 1 254 ? 41.805 130.096 42.017 1.00 34.72 524 ILE A CA 1
ATOM 2051 C C . ILE A 1 254 ? 42.156 130.982 40.833 1.00 37.18 524 ILE A C 1
ATOM 2052 O O . ILE A 1 254 ? 42.212 132.205 40.970 1.00 37.61 524 ILE A O 1
ATOM 2057 N N . THR A 1 255 ? 42.361 130.372 39.670 1.00 38.14 525 THR A N 1
ATOM 2058 C CA . THR A 1 255 ? 42.686 131.120 38.466 1.00 40.48 525 THR A CA 1
ATOM 2059 C C . THR A 1 255 ? 41.587 130.968 37.393 1.00 44.44 525 THR A C 1
ATOM 2060 O O . THR A 1 255 ? 41.857 131.051 36.187 1.00 44.37 525 THR A O 1
ATOM 2064 N N . LYS A 1 256 ? 40.348 130.746 37.828 1.00 48.42 526 LYS A N 1
ATOM 2065 C CA . LYS A 1 256 ? 39.233 130.570 36.892 1.00 52.64 526 LYS A CA 1
ATOM 2066 C C . LYS A 1 256 ? 37.968 131.311 37.361 1.00 56.03 526 LYS A C 1
ATOM 2067 O O . LYS A 1 256 ? 38.072 132.321 38.058 1.00 56.58 526 LYS A O 1
ATOM 2073 N N . ASP A 1 257 ? 36.785 130.826 36.978 1.00 59.10 527 ASP A N 1
ATOM 2074 C CA . ASP A 1 257 ? 35.531 131.477 37.378 1.00 62.88 527 ASP A CA 1
ATOM 2075 C C . ASP A 1 257 ? 35.565 131.940 38.839 1.00 64.82 527 ASP A C 1
ATOM 2076 O O . ASP A 1 257 ? 35.842 133.145 39.075 1.00 65.93 527 ASP A O 1
ATOM 2081 N N . TRP B 2 25 ? 17.076 76.256 33.096 1.00 92.88 11 TRP B N 1
ATOM 2082 C CA . TRP B 2 25 ? 15.670 76.465 33.549 1.00 92.65 11 TRP B CA 1
ATOM 2083 C C . TRP B 2 25 ? 15.603 77.367 34.795 1.00 91.65 11 TRP B C 1
ATOM 2084 O O . TRP B 2 25 ? 14.610 77.349 35.529 1.00 91.17 11 TRP B O 1
ATOM 2095 N N . VAL B 2 26 ? 16.651 78.158 35.028 1.00 90.37 12 VAL B N 1
ATOM 2096 C CA . VAL B 2 26 ? 16.691 79.038 36.198 1.00 89.02 12 VAL B CA 1
ATOM 2097 C C . VAL B 2 26 ? 17.090 80.494 35.926 1.00 87.61 12 VAL B C 1
ATOM 2098 O O . VAL B 2 26 ? 16.516 81.417 36.511 1.00 87.51 12 VAL B O 1
ATOM 2102 N N . ASP B 2 27 ? 18.071 80.696 35.050 1.00 84.96 13 ASP B N 1
ATOM 2103 C CA . ASP B 2 27 ? 18.548 82.037 34.722 1.00 82.86 13 ASP B CA 1
ATOM 2104 C C . ASP B 2 27 ? 17.429 82.967 34.263 1.00 81.08 13 ASP B C 1
ATOM 2105 O O . ASP B 2 27 ? 16.886 82.817 33.165 1.00 80.85 13 ASP B O 1
ATOM 2110 N N . LYS B 2 28 ? 17.097 83.937 35.111 1.00 78.53 14 LYS B N 1
ATOM 2111 C CA . LYS B 2 28 ? 16.032 84.891 34.812 1.00 76.12 14 LYS B CA 1
ATOM 2112 C C . LYS B 2 28 ? 16.497 86.348 34.910 1.00 72.99 14 LYS B C 1
ATOM 2113 O O . LYS B 2 28 ? 16.665 86.884 36.006 1.00 73.19 14 LYS B O 1
ATOM 2119 N N . ASN B 2 29 ? 16.708 86.986 33.764 1.00 68.78 15 ASN B N 1
ATOM 2120 C CA . ASN B 2 29 ? 17.127 88.377 33.757 1.00 64.68 15 ASN B CA 1
ATOM 2121 C C . ASN B 2 29 ? 16.034 89.196 34.426 1.00 62.58 15 ASN B C 1
ATOM 2122 O O . ASN B 2 29 ? 14.860 88.844 34.364 1.00 63.03 15 ASN B O 1
ATOM 2127 N N . CYS B 2 30 ? 16.412 90.299 35.052 1.00 59.53 16 CYS B N 1
ATOM 2128 C CA . CYS B 2 30 ? 15.440 91.125 35.739 1.00 57.14 16 CYS B CA 1
ATOM 2129 C C . CYS B 2 30 ? 15.670 92.593 35.475 1.00 55.30 16 CYS B C 1
ATOM 2130 O O . CYS B 2 30 ? 15.026 93.448 36.084 1.00 54.53 16 CYS B O 1
ATOM 2133 N N . ILE B 2 31 ? 16.600 92.887 34.578 1.00 53.32 17 ILE B N 1
ATOM 2134 C CA . ILE B 2 31 ? 16.893 94.266 34.262 1.00 51.78 17 ILE B CA 1
ATOM 2135 C C . ILE B 2 31 ? 15.544 94.952 34.086 1.00 50.92 17 ILE B C 1
ATOM 2136 O O . ILE B 2 31 ? 15.366 96.107 34.465 1.00 49.59 17 ILE B O 1
ATOM 2141 N N . GLY B 2 32 ? 14.582 94.203 33.550 1.00 51.21 18 GLY B N 1
ATOM 2142 C CA . GLY B 2 32 ? 13.246 94.734 33.327 1.00 49.48 18 GLY B CA 1
ATOM 2143 C C . GLY B 2 32 ? 12.486 95.070 34.597 1.00 49.17 18 GLY B C 1
ATOM 2144 O O . GLY B 2 32 ? 11.971 96.183 34.749 1.00 48.63 18 GLY B O 1
ATOM 2145 N N . TRP B 2 33 ? 12.411 94.111 35.515 1.00 49.26 19 TRP B N 1
ATOM 2146 C CA . TRP B 2 33 ? 11.704 94.326 36.775 1.00 50.42 19 TRP B CA 1
ATOM 2147 C C . TRP B 2 33 ? 12.325 95.444 37.619 1.00 49.56 19 TRP B C 1
ATOM 2148 O O . TRP B 2 33 ? 11.614 96.264 38.216 1.00 48.75 19 TRP B O 1
ATOM 2159 N N . ALA B 2 34 ? 13.653 95.467 37.672 1.00 47.92 20 ALA B N 1
ATOM 2160 C CA . ALA B 2 34 ? 14.349 96.481 38.446 1.00 46.43 20 ALA B CA 1
ATOM 2161 C C . ALA B 2 34 ? 14.054 97.873 37.879 1.00 44.17 20 ALA B C 1
ATOM 2162 O O . ALA B 2 34 ? 13.895 98.843 38.621 1.00 43.79 20 ALA B O 1
ATOM 2164 N N . LYS B 2 35 ? 13.963 97.970 36.563 1.00 42.24 21 LYS B N 1
ATOM 2165 C CA . LYS B 2 35 ? 13.677 99.250 35.949 1.00 42.55 21 LYS B CA 1
ATOM 2166 C C . LYS B 2 35 ? 12.346 99.768 36.471 1.00 43.94 21 LYS B C 1
ATOM 2167 O O . LYS B 2 35 ? 12.205 100.960 36.726 1.00 43.36 21 LYS B O 1
ATOM 2173 N N . GLU B 2 36 ? 11.376 98.867 36.655 1.00 46.91 22 GLU B N 1
ATOM 2174 C CA . GLU B 2 36 ? 10.042 99.253 37.153 1.00 48.33 22 GLU B CA 1
ATOM 2175 C C . GLU B 2 36 ? 10.027 99.596 38.645 1.00 47.52 22 GLU B C 1
ATOM 2176 O O . GLU B 2 36 ? 9.423 100.584 39.075 1.00 45.94 22 GLU B O 1
ATOM 2182 N N . TYR B 2 37 ? 10.693 98.756 39.424 1.00 46.39 23 TYR B N 1
ATOM 2183 C CA . TYR B 2 37 ? 10.801 98.928 40.859 1.00 46.12 23 TYR B CA 1
ATOM 2184 C C . TYR B 2 37 ? 11.366 100.311 41.216 1.00 45.48 23 TYR B C 1
ATOM 2185 O O . TYR B 2 37 ? 10.778 101.055 42.001 1.00 43.74 23 TYR B O 1
ATOM 2194 N N . PHE B 2 38 ? 12.504 100.670 40.632 1.00 45.21 24 PHE B N 1
ATOM 2195 C CA . PHE B 2 38 ? 13.107 101.961 40.948 1.00 45.03 24 PHE B CA 1
ATOM 2196 C C . PHE B 2 38 ? 12.319 103.148 40.463 1.00 46.05 24 PHE B C 1
ATOM 2197 O O . PHE B 2 38 ? 12.297 104.196 41.106 1.00 44.59 24 PHE B O 1
ATOM 2205 N N . LYS B 2 39 ? 11.683 102.991 39.315 1.00 48.70 25 LYS B N 1
ATOM 2206 C CA . LYS B 2 39 ? 10.893 104.071 38.776 1.00 51.96 25 LYS B CA 1
ATOM 2207 C C . LYS B 2 39 ? 9.749 104.293 39.757 1.00 53.44 25 LYS B C 1
ATOM 2208 O O . LYS B 2 39 ? 9.385 105.436 40.055 1.00 54.49 25 LYS B O 1
ATOM 2214 N N . GLN B 2 40 ? 9.219 103.192 40.288 1.00 53.56 26 GLN B N 1
ATOM 2215 C CA . GLN B 2 40 ? 8.102 103.239 41.229 1.00 54.77 26 GLN B CA 1
ATOM 2216 C C . GLN B 2 40 ? 8.542 103.628 42.638 1.00 54.74 26 GLN B C 1
ATOM 2217 O O . GLN B 2 40 ? 7.711 103.962 43.479 1.00 55.01 26 GLN B O 1
ATOM 2223 N N . LYS B 2 41 ? 9.846 103.593 42.893 1.00 54.68 27 LYS B N 1
ATOM 2224 C CA . LYS B 2 41 ? 10.370 103.925 44.217 1.00 54.56 27 LYS B CA 1
ATOM 2225 C C . LYS B 2 41 ? 11.084 105.271 44.312 1.00 54.14 27 LYS B C 1
ATOM 2226 O O . LYS B 2 41 ? 10.972 105.978 45.312 1.00 52.69 27 LYS B O 1
ATOM 2232 N N . LEU B 2 42 ? 11.821 105.619 43.269 1.00 54.56 28 LEU B N 1
ATOM 2233 C CA . LEU B 2 42 ? 12.571 106.859 43.273 1.00 55.38 28 LEU B CA 1
ATOM 2234 C C . LEU B 2 42 ? 11.752 108.096 42.985 1.00 56.29 28 LEU B C 1
ATOM 2235 O O . LEU B 2 42 ? 11.792 109.052 43.756 1.00 57.34 28 LEU B O 1
ATOM 2240 N N . VAL B 2 43 ? 11.017 108.087 41.879 1.00 57.24 29 VAL B N 1
ATOM 2241 C CA . VAL B 2 43 ? 10.213 109.244 41.515 1.00 58.71 29 VAL B CA 1
ATOM 2242 C C . VAL B 2 43 ? 9.249 109.619 42.635 1.00 60.17 29 VAL B C 1
ATOM 2243 O O . VAL B 2 43 ? 8.378 108.831 43.019 1.00 59.98 29 VAL B O 1
ATOM 2247 N N . GLY B 2 44 ? 9.419 110.828 43.162 1.00 61.18 30 GLY B N 1
ATOM 2248 C CA . GLY B 2 44 ? 8.561 111.285 44.237 1.00 63.11 30 GLY B CA 1
ATOM 2249 C C . GLY B 2 44 ? 9.299 111.572 45.531 1.00 64.90 30 GLY B C 1
ATOM 2250 O O . GLY B 2 44 ? 8.817 112.346 46.364 1.00 65.97 30 GLY B O 1
ATOM 2251 N N . VAL B 2 45 ? 10.463 110.952 45.711 1.00 65.16 31 VAL B N 1
ATOM 2252 C CA . VAL B 2 45 ? 11.248 111.167 46.918 1.00 63.64 31 VAL B CA 1
ATOM 2253 C C . VAL B 2 45 ? 11.626 112.643 46.967 1.00 62.99 31 VAL B C 1
ATOM 2254 O O . VAL B 2 45 ? 12.011 113.225 45.953 1.00 61.26 31 VAL B O 1
ATOM 2258 N N . GLU B 2 46 ? 11.512 113.247 48.145 1.00 63.32 32 GLU B N 1
ATOM 2259 C CA . GLU B 2 46 ? 11.800 114.666 48.275 1.00 65.08 32 GLU B CA 1
ATOM 2260 C C . GLU B 2 46 ? 12.595 115.103 49.496 1.00 65.36 32 GLU B C 1
ATOM 2261 O O . GLU B 2 46 ? 12.591 114.446 50.532 1.00 64.89 32 GLU B O 1
ATOM 2267 N N . ALA B 2 47 ? 13.274 116.235 49.340 1.00 66.01 33 ALA B N 1
ATOM 2268 C CA . ALA B 2 47 ? 14.078 116.844 50.389 1.00 66.96 33 ALA B CA 1
ATOM 2269 C C . ALA B 2 47 ? 13.300 118.052 50.897 1.00 67.73 33 ALA B C 1
ATOM 2270 O O . ALA B 2 47 ? 13.637 119.195 50.596 1.00 68.33 33 ALA B O 1
ATOM 2272 N N . GLY B 2 48 ? 12.253 117.787 51.666 1.00 69.01 34 GLY B N 1
ATOM 2273 C CA . GLY B 2 48 ? 11.422 118.853 52.187 1.00 71.31 34 GLY B CA 1
ATOM 2274 C C . GLY B 2 48 ? 9.981 118.446 51.967 1.00 73.70 34 GLY B C 1
ATOM 2275 O O . GLY B 2 48 ? 9.672 117.253 52.015 1.00 73.81 34 GLY B O 1
ATOM 2276 N N . SER B 2 49 ? 9.099 119.416 51.726 1.00 75.18 35 SER B N 1
ATOM 2277 C CA . SER B 2 49 ? 7.689 119.117 51.494 1.00 76.35 35 SER B CA 1
ATOM 2278 C C . SER B 2 49 ? 7.026 120.189 50.638 1.00 77.76 35 SER B C 1
ATOM 2279 O O . SER B 2 49 ? 5.887 120.597 50.888 1.00 78.47 35 SER B O 1
ATOM 2282 N N . VAL B 2 50 ? 7.761 120.639 49.629 1.00 78.20 36 VAL B N 1
ATOM 2283 C CA . VAL B 2 50 ? 7.303 121.644 48.679 1.00 78.99 36 VAL B CA 1
ATOM 2284 C C . VAL B 2 50 ? 7.269 123.059 49.242 1.00 79.55 36 VAL B C 1
ATOM 2285 O O . VAL B 2 50 ? 7.758 123.996 48.608 1.00 79.54 36 VAL B O 1
ATOM 2289 N N . LYS B 2 51 ? 6.688 123.207 50.430 1.00 80.28 37 LYS B N 1
ATOM 2290 C CA .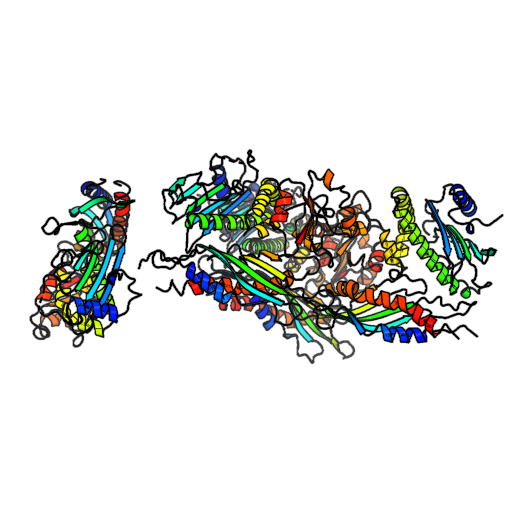 LYS B 2 51 ? 6.568 124.507 51.081 1.00 80.92 37 LYS B CA 1
ATOM 2291 C C . LYS B 2 51 ? 7.866 125.235 51.398 1.00 80.84 37 LYS B C 1
ATOM 2292 O O . LYS B 2 51 ? 8.073 126.360 50.946 1.00 80.61 37 LYS B O 1
ATOM 2298 N N . ASP B 2 52 ? 8.727 124.601 52.187 1.00 80.03 38 ASP B N 1
ATOM 2299 C CA . ASP B 2 52 ? 9.990 125.211 52.579 1.00 80.68 38 ASP B CA 1
ATOM 2300 C C . ASP B 2 52 ? 10.660 125.997 51.461 1.00 80.47 38 ASP B C 1
ATOM 2301 O O . ASP B 2 52 ? 10.419 125.754 50.278 1.00 80.74 38 ASP B O 1
ATOM 2306 N N . LYS B 2 53 ? 11.495 126.954 51.851 1.00 80.32 39 LYS B N 1
ATOM 2307 C CA . LYS B 2 53 ? 12.216 127.793 50.899 1.00 79.12 39 LYS B CA 1
ATOM 2308 C C . LYS B 2 53 ? 13.197 126.931 50.124 1.00 78.20 39 LYS B C 1
ATOM 2309 O O . LYS B 2 53 ? 13.408 127.129 48.922 1.00 77.64 39 LYS B O 1
ATOM 2315 N N . LYS B 2 54 ? 13.791 125.978 50.840 1.00 76.56 40 LYS B N 1
ATOM 2316 C CA . LYS B 2 54 ? 14.758 125.041 50.282 1.00 74.15 40 LYS B CA 1
ATOM 2317 C C . LYS B 2 54 ? 14.042 123.703 50.112 1.00 72.06 40 LYS B C 1
ATOM 2318 O O . LYS B 2 54 ? 13.705 123.040 51.095 1.00 71.59 40 LYS B O 1
ATOM 2324 N N . TYR B 2 55 ? 13.810 123.314 48.863 1.00 69.72 41 TYR B N 1
ATOM 2325 C CA . TYR B 2 55 ? 13.108 122.067 48.558 1.00 67.00 41 TYR B CA 1
ATOM 2326 C C . TYR B 2 55 ? 13.694 121.363 47.336 1.00 65.65 41 TYR B C 1
ATOM 2327 O O . TYR B 2 55 ? 14.212 122.008 46.422 1.00 65.81 41 TYR B O 1
ATOM 2336 N N . ALA B 2 56 ? 13.606 120.037 47.329 1.00 62.99 42 ALA B N 1
ATOM 2337 C CA . ALA B 2 56 ? 14.104 119.244 46.218 1.00 60.55 42 ALA B CA 1
ATOM 2338 C C . ALA B 2 56 ? 13.271 117.985 46.113 1.00 59.60 42 ALA B C 1
ATOM 2339 O O . ALA B 2 56 ? 12.791 117.467 47.111 1.00 58.26 42 ALA B O 1
ATOM 2341 N N . LYS B 2 57 ? 13.100 117.497 44.895 1.00 59.93 43 LYS B N 1
ATOM 2342 C CA . LYS B 2 57 ? 12.317 116.290 44.655 1.00 60.80 43 LYS B CA 1
ATOM 2343 C C . LYS B 2 57 ? 12.767 115.677 43.329 1.00 60.54 43 LYS B C 1
ATOM 2344 O O . LYS B 2 57 ? 13.036 116.405 42.366 1.00 61.51 43 LYS B O 1
ATOM 2350 N N . ILE B 2 58 ? 12.859 114.350 43.279 1.00 58.84 44 ILE B N 1
ATOM 2351 C CA . ILE B 2 58 ? 13.296 113.675 42.060 1.00 57.17 44 ILE B CA 1
ATOM 2352 C C . ILE B 2 58 ? 12.195 113.703 41.016 1.00 56.92 44 ILE B C 1
ATOM 2353 O O . ILE B 2 58 ? 11.070 113.264 41.266 1.00 55.72 44 ILE B O 1
ATOM 2358 N N . LYS B 2 59 ? 12.548 114.216 39.840 1.00 57.65 45 LYS B N 1
ATOM 2359 C CA . LYS B 2 59 ? 11.631 114.353 38.707 1.00 58.08 45 LYS B CA 1
ATOM 2360 C C . LYS B 2 59 ? 11.396 113.050 37.935 1.00 56.71 45 LYS B C 1
ATOM 2361 O O . LYS B 2 59 ? 10.294 112.808 37.444 1.00 56.52 45 LYS B O 1
ATOM 2367 N N . SER B 2 60 ? 12.432 112.220 37.823 1.00 56.09 46 SER B N 1
ATOM 2368 C CA . SER B 2 60 ? 12.331 110.942 37.115 1.00 54.12 46 SER B CA 1
ATOM 2369 C C . SER B 2 60 ? 13.655 110.179 37.108 1.00 52.37 46 SER B C 1
ATOM 2370 O O . SER B 2 60 ? 14.688 110.695 37.533 1.00 52.23 46 SER B O 1
ATOM 2373 N N . VAL B 2 61 ? 13.605 108.949 36.609 1.00 50.29 47 VAL B N 1
ATOM 2374 C CA . VAL B 2 61 ? 14.778 108.092 36.507 1.00 48.74 47 VAL B CA 1
ATOM 2375 C C . VAL B 2 61 ? 15.213 108.053 35.049 1.00 48.49 47 VAL B C 1
ATOM 2376 O O . VAL B 2 61 ? 14.695 107.268 34.265 1.00 48.71 47 VAL B O 1
ATOM 2380 N N . SER B 2 62 ? 16.175 108.890 34.692 1.00 48.27 48 SER B N 1
ATOM 2381 C CA . SER B 2 62 ? 16.647 108.954 33.320 1.00 49.27 48 SER B CA 1
ATOM 2382 C C . SER B 2 62 ? 17.406 107.733 32.810 1.00 49.31 48 SER B C 1
ATOM 2383 O O . SER B 2 62 ? 17.331 107.427 31.617 1.00 50.87 48 SER B O 1
ATOM 2386 N N . SER B 2 63 ? 18.135 107.040 33.684 1.00 47.97 49 SER B N 1
ATOM 2387 C CA . SER B 2 63 ? 18.899 105.872 33.251 1.00 47.82 49 SER B CA 1
ATOM 2388 C C . SER B 2 63 ? 19.160 104.770 34.279 1.00 47.98 49 SER B C 1
ATOM 2389 O O . SER B 2 63 ? 19.482 105.032 35.442 1.00 48.68 49 SER B O 1
ATOM 2392 N N . ILE B 2 64 ? 19.042 103.528 33.825 1.00 46.63 50 ILE B N 1
ATOM 2393 C CA . ILE B 2 64 ? 19.274 102.358 34.668 1.00 46.31 50 ILE B CA 1
ATOM 2394 C C . ILE B 2 64 ? 19.992 101.310 33.834 1.00 46.83 50 ILE B C 1
ATOM 2395 O O . ILE B 2 64 ? 19.370 100.484 33.179 1.00 46.10 50 ILE B O 1
ATOM 2400 N N . GLU B 2 65 ? 21.316 101.363 33.858 1.00 49.07 51 GLU B N 1
ATOM 2401 C CA . GLU B 2 65 ? 22.124 100.442 33.087 1.00 51.68 51 GLU B CA 1
ATOM 2402 C C . GLU B 2 65 ? 22.890 99.503 33.993 1.00 51.65 51 GLU B C 1
ATOM 2403 O O . GLU B 2 65 ? 23.027 99.748 35.188 1.00 51.26 51 GLU B O 1
ATOM 2409 N N . GLY B 2 66 ? 23.386 98.420 33.411 1.00 52.75 52 GLY B N 1
ATOM 2410 C CA . GLY B 2 66 ? 24.128 97.441 34.176 1.00 53.99 52 GLY B CA 1
ATOM 2411 C C . GLY B 2 66 ? 23.548 96.063 33.940 1.00 56.47 52 GLY B C 1
ATOM 2412 O O . GLY B 2 66 ? 23.107 95.744 32.837 1.00 57.11 52 GLY B O 1
ATOM 2413 N N . ASP B 2 67 ? 23.529 95.248 34.986 1.00 58.23 53 ASP B N 1
ATOM 2414 C CA . ASP B 2 67 ? 23.006 93.897 34.890 1.00 58.60 53 ASP B CA 1
ATOM 2415 C C . ASP B 2 67 ? 22.282 93.498 36.168 1.00 59.23 53 ASP B C 1
ATOM 2416 O O . ASP B 2 67 ? 22.725 93.787 37.283 1.00 57.25 53 ASP B O 1
ATOM 2421 N N . CYS B 2 68 ? 21.148 92.838 35.995 1.00 61.08 54 CYS B N 1
ATOM 2422 C CA . CYS B 2 68 ? 20.357 92.397 37.123 1.00 62.81 54 CYS B CA 1
ATOM 2423 C C . CYS B 2 68 ? 19.808 91.025 36.823 1.00 64.51 54 CYS B C 1
ATOM 2424 O O . CYS B 2 68 ? 18.609 90.841 36.651 1.00 66.23 54 CYS B O 1
ATOM 2427 N N . GLU B 2 69 ? 20.708 90.061 36.769 1.00 66.41 55 GLU B N 1
ATOM 2428 C CA . GLU B 2 69 ? 20.364 88.687 36.478 1.00 68.92 55 GLU B CA 1
ATOM 2429 C C . GLU B 2 69 ? 20.160 87.942 37.788 1.00 70.37 55 GLU B C 1
ATOM 2430 O O . GLU B 2 69 ? 20.754 88.306 38.799 1.00 70.23 55 GLU B O 1
ATOM 2436 N N . VAL B 2 70 ? 19.307 86.919 37.776 1.00 72.90 56 VAL B N 1
ATOM 2437 C CA . VAL B 2 70 ? 19.068 86.108 38.969 1.00 75.30 56 VAL B CA 1
ATOM 2438 C C . VAL B 2 70 ? 19.258 84.638 38.638 1.00 77.65 56 VAL B C 1
ATOM 2439 O O . VAL B 2 70 ? 18.390 84.005 38.046 1.00 77.18 56 VAL B O 1
ATOM 2443 N N . ASN B 2 71 ? 20.414 84.117 39.032 1.00 81.37 57 ASN B N 1
ATOM 2444 C CA . ASN B 2 71 ? 20.802 82.732 38.787 1.00 85.23 57 ASN B CA 1
ATOM 2445 C C . ASN B 2 71 ? 20.392 81.846 39.955 1.00 87.79 57 ASN B C 1
ATOM 2446 O O . ASN B 2 71 ? 20.202 82.335 41.069 1.00 88.24 57 ASN B O 1
ATOM 2451 N N . GLN B 2 72 ? 20.268 80.542 39.708 1.00 90.76 58 GLN B N 1
ATOM 2452 C CA . GLN B 2 72 ? 19.858 79.612 40.759 1.00 93.10 58 GLN B CA 1
ATOM 2453 C C . GLN B 2 72 ? 20.808 78.434 40.930 1.00 93.86 58 GLN B C 1
ATOM 2454 O O . GLN B 2 72 ? 20.477 77.308 40.558 1.00 94.17 58 GLN B O 1
ATOM 2460 N N . ARG B 2 73 ? 21.982 78.699 41.504 1.00 94.81 59 ARG B N 1
ATOM 2461 C CA . ARG B 2 73 ? 22.981 77.657 41.740 1.00 95.91 59 ARG B CA 1
ATOM 2462 C C . ARG B 2 73 ? 22.966 77.159 43.187 1.00 95.96 59 ARG B C 1
ATOM 2463 O O . ARG B 2 73 ? 23.403 77.864 44.103 1.00 95.57 59 ARG B O 1
ATOM 2471 N N . LYS B 2 74 ? 22.472 75.932 43.367 1.00 95.57 60 LYS B N 1
ATOM 2472 C CA . LYS B 2 74 ? 22.350 75.283 44.675 1.00 94.43 60 LYS B CA 1
ATOM 2473 C C . LYS B 2 74 ? 21.116 75.818 45.398 1.00 94.07 60 LYS B C 1
ATOM 2474 O O . LYS B 2 74 ? 20.413 76.685 44.869 1.00 94.07 60 LYS B O 1
ATOM 2480 N N . GLY B 2 75 ? 20.854 75.302 46.599 1.00 93.17 61 GLY B N 1
ATOM 2481 C CA . GLY B 2 75 ? 19.699 75.737 47.371 1.00 91.66 61 GLY B CA 1
ATOM 2482 C C . GLY B 2 75 ? 19.550 77.249 47.412 1.00 90.46 61 GLY B C 1
ATOM 2483 O O . GLY B 2 75 ? 18.501 77.791 47.781 1.00 90.42 61 GLY B O 1
ATOM 2484 N N . LYS B 2 76 ? 20.621 77.930 47.024 1.00 88.57 62 LYS B N 1
ATOM 2485 C CA . LYS B 2 76 ? 20.652 79.378 46.999 1.00 86.08 62 LYS B CA 1
ATOM 2486 C C . LYS B 2 76 ? 20.428 79.905 45.580 1.00 83.94 62 LYS B C 1
ATOM 2487 O O . LYS B 2 76 ? 21.057 79.449 44.622 1.00 83.26 62 LYS B O 1
ATOM 2493 N N . VAL B 2 77 ? 19.501 80.847 45.452 1.00 81.13 63 VAL B N 1
ATOM 2494 C CA . VAL B 2 77 ? 19.227 81.488 44.174 1.00 78.23 63 VAL B CA 1
ATOM 2495 C C . VAL B 2 77 ? 19.939 82.811 44.378 1.00 75.24 63 VAL B C 1
ATOM 2496 O O . VAL B 2 77 ? 19.778 83.442 45.420 1.00 74.07 63 VAL B O 1
ATOM 2500 N N . ILE B 2 78 ? 20.732 83.235 43.405 1.00 72.31 64 ILE B N 1
ATOM 2501 C CA . ILE B 2 78 ? 21.459 84.479 43.582 1.00 68.88 64 ILE B CA 1
ATOM 2502 C C . ILE B 2 78 ? 21.450 85.448 42.409 1.00 65.97 64 ILE B C 1
ATOM 2503 O O . ILE B 2 78 ? 20.982 85.141 41.314 1.00 64.97 64 ILE B O 1
ATOM 2508 N N . SER B 2 79 ? 21.984 86.633 42.674 1.00 63.37 65 SER B N 1
ATOM 2509 C CA . SER B 2 79 ? 22.080 87.688 41.687 1.00 60.26 65 SER B CA 1
ATOM 2510 C C . SER B 2 79 ? 23.298 88.544 41.983 1.00 58.31 65 SER B C 1
ATOM 2511 O O . SER B 2 79 ? 23.380 89.155 43.049 1.00 58.40 65 SER B O 1
ATOM 2514 N N . LEU B 2 80 ? 24.245 88.584 41.049 1.00 54.90 66 LEU B N 1
ATOM 2515 C CA . LEU B 2 80 ? 25.443 89.402 41.223 1.00 51.01 66 LEU B CA 1
ATOM 2516 C C . LEU B 2 80 ? 25.185 90.722 40.487 1.00 50.13 66 LEU B C 1
ATOM 2517 O O . LEU B 2 80 ? 26.025 91.194 39.710 1.00 50.62 66 LEU B O 1
ATOM 2522 N N . PHE B 2 81 ? 24.015 91.314 40.737 1.00 46.26 67 PHE B N 1
ATOM 2523 C CA . PHE B 2 81 ? 23.631 92.558 40.074 1.00 42.88 67 PHE B CA 1
ATOM 2524 C C . PHE B 2 81 ? 24.489 93.768 40.442 1.00 40.41 67 PHE B C 1
ATOM 2525 O O . PHE B 2 81 ? 24.834 93.981 41.599 1.00 38.67 67 PHE B O 1
ATOM 2533 N N . ASP B 2 82 ? 24.819 94.552 39.424 1.00 38.85 68 ASP B N 1
ATOM 2534 C CA . ASP B 2 82 ? 25.618 95.763 39.560 1.00 37.06 68 ASP B CA 1
ATOM 2535 C C . ASP B 2 82 ? 24.949 96.759 38.627 1.00 35.10 68 ASP B C 1
ATOM 2536 O O . ASP B 2 82 ? 25.008 96.603 37.409 1.00 32.84 68 ASP B O 1
ATOM 2541 N N . LEU B 2 83 ? 24.293 97.764 39.199 1.00 34.44 69 LEU B N 1
ATOM 2542 C CA . LEU B 2 83 ? 23.607 98.775 38.396 1.00 33.23 69 LEU B CA 1
ATOM 2543 C C . LEU B 2 83 ? 24.152 100.184 38.596 1.00 34.64 69 LEU B C 1
ATOM 2544 O O . LEU B 2 83 ? 24.637 100.550 39.671 1.00 34.04 69 LEU B O 1
ATOM 2549 N N . LYS B 2 84 ? 24.065 100.959 37.526 1.00 36.07 70 LYS B N 1
ATOM 2550 C CA . LYS B 2 84 ? 24.476 102.349 37.508 1.00 36.87 70 LYS B CA 1
ATOM 2551 C C . LYS B 2 84 ? 23.126 103.036 37.332 1.00 37.02 70 LYS B C 1
ATOM 2552 O O . LYS B 2 84 ? 22.395 102.742 36.380 1.00 35.89 70 LYS B O 1
ATOM 2558 N N . ILE B 2 85 ? 22.765 103.918 38.250 1.00 35.91 71 ILE B N 1
ATOM 2559 C CA . ILE B 2 85 ? 21.480 104.586 38.125 1.00 36.25 71 ILE B CA 1
ATOM 2560 C C . ILE B 2 85 ? 21.607 106.109 38.110 1.00 37.43 71 ILE B C 1
ATOM 2561 O O . ILE B 2 85 ? 22.441 106.690 38.810 1.00 37.73 71 ILE B O 1
ATOM 2566 N N . THR B 2 86 ? 20.778 106.754 37.302 1.00 37.87 72 THR B N 1
ATOM 2567 C CA . THR B 2 86 ? 20.782 108.208 37.235 1.00 39.01 72 THR B CA 1
ATOM 2568 C C . THR B 2 86 ? 19.358 108.737 37.256 1.00 38.28 72 THR B C 1
ATOM 2569 O O . THR B 2 86 ? 18.456 108.112 36.709 1.00 39.67 72 THR B O 1
ATOM 2573 N N . VAL B 2 87 ? 19.150 109.881 37.892 1.00 37.88 73 VAL B N 1
ATOM 2574 C CA . VAL B 2 87 ? 17.815 110.466 37.967 1.00 39.13 73 VAL B CA 1
ATOM 2575 C C . VAL B 2 87 ? 17.818 111.990 37.820 1.00 40.09 73 VAL B C 1
ATOM 2576 O O . VAL B 2 87 ? 18.865 112.626 37.922 1.00 40.38 73 VAL B O 1
ATOM 2580 N N . LEU B 2 88 ? 16.646 112.570 37.568 1.00 40.64 74 LEU B N 1
ATOM 2581 C CA . LEU B 2 88 ? 16.531 114.020 37.413 1.00 41.42 74 LEU B CA 1
ATOM 2582 C C . LEU B 2 88 ? 15.840 114.634 38.620 1.00 42.24 74 LEU B C 1
ATOM 2583 O O . LEU B 2 88 ? 14.902 114.059 39.167 1.00 40.80 74 LEU B O 1
ATOM 2588 N N . ILE B 2 89 ? 16.292 115.812 39.037 1.00 44.44 75 ILE B N 1
ATOM 2589 C CA . ILE B 2 89 ? 15.698 116.434 40.204 1.00 46.99 75 ILE B CA 1
ATOM 2590 C C . ILE B 2 89 ? 15.238 117.875 40.034 1.00 50.33 75 ILE B C 1
ATOM 2591 O O . ILE B 2 89 ? 15.922 118.694 39.424 1.00 49.75 75 ILE B O 1
ATOM 2596 N N . GLU B 2 90 ? 14.057 118.155 40.586 1.00 55.48 76 GLU B N 1
ATOM 2597 C CA . GLU B 2 90 ? 13.446 119.482 40.558 1.00 60.09 76 GLU B CA 1
ATOM 2598 C C . GLU B 2 90 ? 13.571 120.062 41.954 1.00 61.76 76 GLU B C 1
ATOM 2599 O O . GLU B 2 90 ? 13.683 119.318 42.928 1.00 60.55 76 GLU B O 1
ATOM 2605 N N . GLY B 2 91 ? 13.526 121.388 42.044 1.00 64.93 77 GLY B N 1
ATOM 2606 C CA . GLY B 2 91 ? 13.608 122.045 43.334 1.00 68.74 77 GLY B CA 1
ATOM 2607 C C . GLY B 2 91 ? 13.920 123.528 43.284 1.00 71.42 77 GLY B C 1
ATOM 2608 O O . GLY B 2 91 ? 14.287 124.064 42.234 1.00 71.19 77 GLY B O 1
ATOM 2609 N N . HIS B 2 92 ? 13.774 124.178 44.438 1.00 74.07 78 HIS B N 1
ATOM 2610 C CA . HIS B 2 92 ? 14.036 125.611 44.598 1.00 77.74 78 HIS B CA 1
ATOM 2611 C C . HIS B 2 92 ? 14.655 125.861 45.977 1.00 80.11 78 HIS B C 1
ATOM 2612 O O . HIS B 2 92 ? 14.334 125.164 46.941 1.00 79.98 78 HIS B O 1
ATOM 2619 N N . VAL B 2 93 ? 15.529 126.859 46.075 1.00 83.11 79 VAL B N 1
ATOM 2620 C CA . VAL B 2 93 ? 16.183 127.165 47.346 1.00 86.89 79 VAL B CA 1
ATOM 2621 C C . VAL B 2 93 ? 16.036 128.616 47.806 1.00 89.36 79 VAL B C 1
ATOM 2622 O O . VAL B 2 93 ? 15.336 129.419 47.184 1.00 89.98 79 VAL B O 1
ATOM 2626 N N . ASP B 2 94 ? 16.715 128.933 48.908 1.00 92.00 80 ASP B N 1
ATOM 2627 C CA . ASP B 2 94 ? 16.699 130.269 49.503 1.00 93.62 80 ASP B CA 1
ATOM 2628 C C . ASP B 2 94 ? 17.362 131.327 48.620 1.00 94.88 80 ASP B C 1
ATOM 2629 O O . ASP B 2 94 ? 18.587 131.444 48.578 1.00 94.57 80 ASP B O 1
ATOM 2634 N N . SER B 2 95 ? 16.540 132.099 47.914 1.00 96.33 81 SER B N 1
ATOM 2635 C CA . SER B 2 95 ? 17.049 133.147 47.036 1.00 98.11 81 SER B CA 1
ATOM 2636 C C . SER B 2 95 ? 17.785 134.237 47.817 1.00 99.38 81 SER B C 1
ATOM 2637 O O . SER B 2 95 ? 17.933 134.158 49.038 1.00 100.32 81 SER B O 1
ATOM 2640 N N . LYS B 2 96 ? 18.243 135.254 47.099 1.00 100.19 82 LYS B N 1
ATOM 2641 C CA . LYS B 2 96 ? 18.965 136.359 47.709 1.00 101.36 82 LYS B CA 1
ATOM 2642 C C . LYS B 2 96 ? 18.090 137.093 48.719 1.00 101.41 82 LYS B C 1
ATOM 2643 O O . LYS B 2 96 ? 18.587 137.570 49.741 1.00 101.09 82 LYS B O 1
ATOM 2649 N N . ASP B 2 97 ? 16.790 137.172 48.438 1.00 101.73 83 ASP B N 1
ATOM 2650 C CA . ASP B 2 97 ? 15.861 137.879 49.319 1.00 102.33 83 ASP B CA 1
ATOM 2651 C C . ASP B 2 97 ? 14.559 137.159 49.690 1.00 102.24 83 ASP B C 1
ATOM 2652 O O . ASP B 2 97 ? 14.502 136.446 50.694 1.00 102.88 83 ASP B O 1
ATOM 2657 N N . GLY B 2 98 ? 13.516 137.350 48.886 1.00 102.02 84 GLY B N 1
ATOM 2658 C CA . GLY B 2 98 ? 12.230 136.734 49.176 1.00 101.28 84 GLY B CA 1
ATOM 2659 C C . GLY B 2 98 ? 11.894 135.431 48.472 1.00 100.51 84 GLY B C 1
ATOM 2660 O O . GLY B 2 98 ? 12.263 134.355 48.942 1.00 100.16 84 GLY B O 1
ATOM 2661 N N . SER B 2 99 ? 11.182 135.525 47.352 1.00 99.63 85 SER B N 1
ATOM 2662 C CA . SER B 2 99 ? 10.773 134.342 46.596 1.00 99.01 85 SER B CA 1
ATOM 2663 C C . SER B 2 99 ? 11.954 133.450 46.225 1.00 98.86 85 SER B C 1
ATOM 2664 O O . SER B 2 99 ? 13.061 133.938 45.988 1.00 99.63 85 SER B O 1
ATOM 2667 N N . ALA B 2 100 ? 11.700 132.144 46.161 1.00 97.44 86 ALA B N 1
ATOM 2668 C CA . ALA B 2 100 ? 12.732 131.158 45.849 1.00 95.87 86 ALA B CA 1
ATOM 2669 C C . ALA B 2 100 ? 12.963 130.913 44.355 1.00 94.56 86 ALA B C 1
ATOM 2670 O O . ALA B 2 100 ? 12.006 130.775 43.590 1.00 94.65 86 ALA B O 1
ATOM 2672 N N . LEU B 2 101 ? 14.241 130.850 43.962 1.00 92.12 87 LEU B N 1
ATOM 2673 C CA . LEU B 2 101 ? 14.656 130.602 42.572 1.00 88.76 87 LEU B CA 1
ATOM 2674 C C . LEU B 2 101 ? 14.751 129.095 42.282 1.00 87.15 87 LEU B C 1
ATOM 2675 O O . LEU B 2 101 ? 15.326 128.336 43.065 1.00 87.26 87 LEU B O 1
ATOM 2680 N N . PRO B 2 102 ? 14.178 128.646 41.151 1.00 85.12 88 PRO B N 1
ATOM 2681 C CA . PRO B 2 102 ? 14.178 127.236 40.739 1.00 83.07 88 PRO B CA 1
ATOM 2682 C C . PRO B 2 102 ? 15.508 126.725 40.191 1.00 80.67 88 PRO B C 1
ATOM 2683 O O . PRO B 2 102 ? 16.415 127.511 39.900 1.00 80.67 88 PRO B O 1
ATOM 2687 N N . PHE B 2 103 ? 15.607 125.402 40.051 1.00 77.80 89 PHE B N 1
ATOM 2688 C CA . PHE B 2 103 ? 16.808 124.756 39.517 1.00 74.36 89 PHE B CA 1
ATOM 2689 C C . PHE B 2 103 ? 16.525 123.354 38.974 1.00 71.47 89 PHE B C 1
ATOM 2690 O O . PHE B 2 103 ? 15.619 122.656 39.443 1.00 70.18 89 PHE B O 1
ATOM 2698 N N . GLU B 2 104 ? 17.310 122.961 37.976 1.00 69.43 90 GLU B N 1
ATOM 2699 C CA . GLU B 2 104 ? 17.197 121.644 37.356 1.00 67.47 90 GLU B CA 1
ATOM 2700 C C . GLU B 2 104 ? 18.397 120.824 37.809 1.00 65.37 90 GLU B C 1
ATOM 2701 O O . GLU B 2 104 ? 19.486 121.367 38.027 1.00 64.73 90 GLU B O 1
ATOM 2707 N N . GLY B 2 105 ? 18.213 119.518 37.951 1.00 62.38 91 GLY B N 1
ATOM 2708 C CA . GLY B 2 105 ? 19.336 118.708 38.374 1.00 58.46 91 GLY B CA 1
ATOM 2709 C C . GLY B 2 105 ? 19.242 117.227 38.089 1.00 55.38 91 GLY B C 1
ATOM 2710 O O . GLY B 2 105 ? 18.198 116.699 37.710 1.00 53.54 91 GLY B O 1
ATOM 2711 N N . SER B 2 106 ? 20.378 116.564 38.270 1.00 53.23 92 SER B N 1
ATOM 2712 C CA . SER B 2 106 ? 20.498 115.128 38.089 1.00 49.46 92 SER B CA 1
ATOM 2713 C C . SER B 2 106 ? 21.437 114.584 39.175 1.00 47.27 92 SER B C 1
ATOM 2714 O O . SER B 2 106 ? 22.225 115.334 39.769 1.00 46.20 92 SER B O 1
ATOM 2717 N N . ILE B 2 107 ? 21.322 113.289 39.451 1.00 44.64 93 ILE B N 1
ATOM 2718 C CA . ILE B 2 107 ? 22.157 112.625 40.444 1.00 41.45 93 ILE B CA 1
ATOM 2719 C C . ILE B 2 107 ? 22.596 111.296 39.862 1.00 40.81 93 ILE B C 1
ATOM 2720 O O . ILE B 2 107 ? 21.753 110.507 39.444 1.00 39.84 93 ILE B O 1
ATOM 2725 N N . ASN B 2 108 ? 23.904 111.049 39.812 1.00 40.49 94 ASN B N 1
ATOM 2726 C CA . ASN B 2 108 ? 24.396 109.774 39.284 1.00 41.08 94 ASN B CA 1
ATOM 2727 C C . ASN B 2 108 ? 25.048 108.932 40.368 1.00 39.60 94 ASN B C 1
ATOM 2728 O O . ASN B 2 108 ? 25.913 109.399 41.109 1.00 39.56 94 ASN B O 1
ATOM 2733 N N . VAL B 2 109 ? 24.593 107.689 40.457 1.00 37.69 95 VAL B N 1
ATOM 2734 C CA . VAL B 2 109 ? 25.111 106.718 41.408 1.00 35.93 95 VAL B CA 1
ATOM 2735 C C . VAL B 2 109 ? 25.721 105.649 40.516 1.00 34.04 95 VAL B C 1
ATOM 2736 O O . VAL B 2 109 ? 25.022 104.841 39.917 1.00 34.15 95 VAL B O 1
ATOM 2740 N N . PRO B 2 110 ? 27.049 105.629 40.424 1.00 34.54 96 PRO B N 1
ATOM 2741 C CA . PRO B 2 110 ? 27.737 104.649 39.575 1.00 33.11 96 PRO B CA 1
ATOM 2742 C C . PRO B 2 110 ? 27.556 103.179 39.954 1.00 32.57 96 PRO B C 1
ATOM 2743 O O . PRO B 2 110 ? 27.713 102.295 39.107 1.00 31.31 96 PRO B O 1
ATOM 2747 N N . GLU B 2 111 ? 27.211 102.905 41.210 1.00 32.87 97 GLU B N 1
ATOM 2748 C CA . GLU B 2 111 ? 27.095 101.517 41.610 1.00 35.22 97 GLU B CA 1
ATOM 2749 C C . GLU B 2 111 ? 26.182 101.135 42.762 1.00 34.51 97 GLU B C 1
ATOM 2750 O O . GLU B 2 111 ? 26.391 101.534 43.907 1.00 34.12 97 GLU B O 1
ATOM 2756 N N . VAL B 2 112 ? 25.198 100.311 42.421 1.00 32.69 98 VAL B N 1
ATOM 2757 C CA . VAL B 2 112 ? 24.219 99.772 43.347 1.00 30.78 98 VAL B CA 1
ATOM 2758 C C . VAL B 2 112 ? 24.355 98.293 43.034 1.00 30.60 98 VAL B C 1
ATOM 2759 O O . VAL B 2 112 ? 23.868 97.823 41.996 1.00 30.29 98 VAL B O 1
ATOM 2763 N N . ALA B 2 113 ? 25.036 97.571 43.923 1.00 28.84 99 ALA B N 1
ATOM 2764 C CA . ALA B 2 113 ? 25.297 96.155 43.727 1.00 25.58 99 ALA B CA 1
ATOM 2765 C C . ALA B 2 113 ? 24.831 95.215 44.823 1.00 26.18 99 ALA B C 1
ATOM 2766 O O . ALA B 2 113 ? 24.401 95.629 45.893 1.00 25.25 99 ALA B O 1
ATOM 2768 N N . PHE B 2 114 ? 24.924 93.925 44.541 1.00 29.71 100 PHE B N 1
ATOM 2769 C CA . PHE B 2 114 ? 24.528 92.924 45.510 1.00 32.99 100 PHE B CA 1
ATOM 2770 C C . PHE B 2 114 ? 25.313 93.064 46.812 1.00 36.32 100 PHE B C 1
ATOM 2771 O O . PHE B 2 114 ? 24.737 92.921 47.886 1.00 38.55 100 PHE B O 1
ATOM 2779 N N . ASP B 2 115 ? 26.610 93.367 46.735 1.00 37.41 101 ASP B N 1
ATOM 2780 C CA . ASP B 2 115 ? 27.395 93.495 47.957 1.00 40.34 101 ASP B CA 1
ATOM 2781 C C . ASP B 2 115 ? 27.613 94.927 48.449 1.00 40.70 101 ASP B C 1
ATOM 2782 O O . ASP B 2 115 ? 28.635 95.221 49.071 1.00 41.89 101 ASP B O 1
ATOM 2787 N N . SER B 2 116 ? 26.651 95.810 48.197 1.00 40.16 102 SER B N 1
ATOM 2788 C CA . SER B 2 116 ? 26.761 97.204 48.622 1.00 39.69 102 SER B CA 1
ATOM 2789 C C . SER B 2 116 ? 26.352 97.406 50.072 1.00 40.52 102 SER B C 1
ATOM 2790 O O . SER B 2 116 ? 25.424 96.773 50.559 1.00 38.92 102 SER B O 1
ATOM 2793 N N . GLU B 2 117 ? 27.050 98.300 50.758 1.00 43.11 103 GLU B N 1
ATOM 2794 C CA . GLU B 2 117 ? 26.739 98.624 52.149 1.00 45.67 103 GLU B CA 1
ATOM 2795 C C . GLU B 2 117 ? 26.022 99.970 52.132 1.00 44.77 103 GLU B C 1
ATOM 2796 O O . GLU B 2 117 ? 26.245 100.774 51.229 1.00 45.78 103 GLU B O 1
ATOM 2802 N N . ALA B 2 118 ? 25.167 100.229 53.113 1.00 42.08 104 ALA B N 1
ATOM 2803 C CA . ALA B 2 118 ? 24.460 101.497 53.120 1.00 39.63 104 ALA B CA 1
ATOM 2804 C C . ALA B 2 118 ? 25.402 102.624 52.735 1.00 38.85 104 ALA B C 1
ATOM 2805 O O . ALA B 2 118 ? 24.997 103.534 52.017 1.00 39.59 104 ALA B O 1
ATOM 2807 N N . SER B 2 119 ? 26.660 102.552 53.174 1.00 36.22 105 SER B N 1
ATOM 2808 C CA . SER B 2 119 ? 27.616 103.616 52.864 1.00 35.52 105 SER B CA 1
ATOM 2809 C C . SER B 2 119 ? 28.422 103.448 51.582 1.00 35.37 105 SER B C 1
ATOM 2810 O O . SER B 2 119 ? 29.122 104.370 51.161 1.00 33.88 105 SER B O 1
ATOM 2813 N N . SER B 2 120 ? 28.332 102.274 50.969 1.00 35.65 106 SER B N 1
ATOM 2814 C CA . SER B 2 120 ? 29.058 101.997 49.736 1.00 35.69 106 SER B CA 1
ATOM 2815 C C . SER B 2 120 ? 28.669 102.946 48.609 1.00 35.58 106 SER B C 1
ATOM 2816 O O . SER B 2 120 ? 29.532 103.388 47.848 1.00 35.69 106 SER B O 1
ATOM 2819 N N . TYR B 2 121 ? 27.371 103.250 48.515 1.00 34.14 107 TYR B N 1
ATOM 2820 C CA . TYR B 2 121 ? 26.820 104.122 47.473 1.00 32.79 107 TYR B CA 1
ATOM 2821 C C . TYR B 2 121 ? 27.452 105.526 47.367 1.00 33.65 107 TYR B C 1
ATOM 2822 O O . TYR B 2 121 ? 27.680 106.215 48.378 1.00 33.05 107 TYR B O 1
ATOM 2831 N N . GLN B 2 122 ? 27.722 105.933 46.126 1.00 30.97 108 GLN B N 1
ATOM 2832 C CA . GLN B 2 122 ? 28.302 107.227 45.825 1.00 29.35 108 GLN B CA 1
ATOM 2833 C C . GLN B 2 122 ? 27.282 108.047 45.028 1.00 32.57 108 GLN B C 1
ATOM 2834 O O . GLN B 2 122 ? 26.647 107.536 44.096 1.00 33.51 108 GLN B O 1
ATOM 2840 N N . PHE B 2 123 ? 27.120 109.314 45.406 1.00 33.07 109 PHE B N 1
ATOM 2841 C CA . PHE B 2 123 ? 26.165 110.201 44.754 1.00 32.60 109 PHE B CA 1
ATOM 2842 C C . PHE B 2 123 ? 26.788 111.444 44.130 1.00 34.04 109 PHE B C 1
ATOM 2843 O O . PHE B 2 123 ? 27.109 112.412 44.828 1.00 32.03 109 PHE B O 1
ATOM 2851 N N . ASP B 2 124 ? 26.943 111.412 42.813 1.00 36.59 110 ASP B N 1
ATOM 2852 C CA . ASP B 2 124 ? 27.500 112.537 42.085 1.00 41.12 110 ASP B CA 1
ATOM 2853 C C . ASP B 2 124 ? 26.376 113.521 41.829 1.00 43.20 110 ASP B C 1
ATOM 2854 O O . ASP B 2 124 ? 25.585 113.322 40.919 1.00 44.55 110 ASP B O 1
ATOM 2859 N N . ILE B 2 125 ? 26.303 114.584 42.615 1.00 45.59 111 ILE B N 1
ATOM 2860 C CA . ILE B 2 125 ? 25.246 115.553 42.423 1.00 47.78 111 ILE B CA 1
ATOM 2861 C C . ILE B 2 125 ? 25.597 116.629 41.405 1.00 49.48 111 ILE B C 1
ATOM 2862 O O . ILE B 2 125 ? 26.614 117.309 41.534 1.00 48.71 111 ILE B O 1
ATOM 2867 N N . SER B 2 126 ? 24.744 116.784 40.396 1.00 52.29 112 SER B N 1
ATOM 2868 C CA . SER B 2 126 ? 24.955 117.805 39.377 1.00 55.12 112 SER B CA 1
ATOM 2869 C C . SER B 2 126 ? 23.780 118.771 39.294 1.00 56.52 112 SER B C 1
ATOM 2870 O O . SER B 2 126 ? 22.624 118.368 39.383 1.00 57.47 112 SER B O 1
ATOM 2873 N N . ILE B 2 127 ? 24.092 120.053 39.135 1.00 58.50 113 ILE B N 1
ATOM 2874 C CA . ILE B 2 127 ? 23.075 121.093 39.026 1.00 59.61 113 ILE B CA 1
ATOM 2875 C C . ILE B 2 127 ? 23.155 121.777 37.653 1.00 61.07 113 ILE B C 1
ATOM 2876 O O . ILE B 2 127 ? 24.198 122.306 37.268 1.00 61.07 113 ILE B O 1
ATOM 2881 N N . PHE B 2 128 ? 22.050 121.743 36.912 1.00 63.26 114 PHE B N 1
ATOM 2882 C CA . PHE B 2 128 ? 21.979 122.357 35.588 1.00 65.78 114 PHE B CA 1
ATOM 2883 C C . PHE B 2 128 ? 21.823 123.868 35.735 1.00 68.92 114 PHE B C 1
ATOM 2884 O O . PHE B 2 128 ? 20.996 124.336 36.529 1.00 70.00 114 PHE B O 1
ATOM 2892 N N . LYS B 2 129 ? 22.609 124.627 34.974 1.00 71.31 115 LYS B N 1
ATOM 2893 C CA . LYS B 2 129 ? 22.537 126.088 35.031 1.00 73.47 115 LYS B CA 1
ATOM 2894 C C . LYS B 2 129 ? 22.682 126.558 36.473 1.00 74.92 115 LYS B C 1
ATOM 2895 O O . LYS B 2 129 ? 21.915 127.405 36.933 1.00 75.16 115 LYS B O 1
ATOM 2901 N N . GLU B 2 130 ? 23.664 126.006 37.181 1.00 76.27 116 GLU B N 1
ATOM 2902 C CA . GLU B 2 130 ? 23.895 126.360 38.576 1.00 78.04 116 GLU B CA 1
ATOM 2903 C C . GLU B 2 130 ? 24.571 127.715 38.744 1.00 78.71 116 GLU B C 1
ATOM 2904 O O . GLU B 2 130 ? 25.522 128.049 38.037 1.00 76.68 116 GLU B O 1
ATOM 2910 N N . THR B 2 131 ? 24.058 128.490 39.695 1.00 80.38 117 THR B N 1
ATOM 2911 C CA . THR B 2 131 ? 24.579 129.818 39.997 1.00 81.46 117 THR B CA 1
ATOM 2912 C C . THR B 2 131 ? 24.974 129.851 41.469 1.00 81.58 117 THR B C 1
ATOM 2913 O O . THR B 2 131 ? 24.391 129.142 42.289 1.00 81.05 117 THR B O 1
ATOM 2917 N N . SER B 2 132 ? 25.963 130.677 41.794 1.00 81.92 118 SER B N 1
ATOM 2918 C CA . SER B 2 132 ? 26.450 130.817 43.163 1.00 81.91 118 SER B CA 1
ATOM 2919 C C . SER B 2 132 ? 25.297 131.059 44.132 1.00 81.99 118 SER B C 1
ATOM 2920 O O . SER B 2 132 ? 25.483 131.069 45.350 1.00 82.17 118 SER B O 1
ATOM 2923 N N . GLU B 2 133 ? 24.107 131.260 43.576 1.00 82.39 119 GLU B N 1
ATOM 2924 C CA . GLU B 2 133 ? 22.902 131.507 44.358 1.00 83.17 119 GLU B CA 1
ATOM 2925 C C . GLU B 2 133 ? 22.075 130.227 44.500 1.00 82.54 119 GLU B C 1
ATOM 2926 O O . GLU B 2 133 ? 20.952 130.241 45.010 1.00 82.14 119 GLU B O 1
ATOM 2932 N N . LEU B 2 134 ? 22.652 129.121 44.044 1.00 81.52 120 LEU B N 1
ATOM 2933 C CA . LEU B 2 134 ? 22.011 127.816 44.114 1.00 80.14 120 LEU B CA 1
ATOM 2934 C C . LEU B 2 134 ? 22.871 126.938 45.014 1.00 79.33 120 LEU B C 1
ATOM 2935 O O . LEU B 2 134 ? 22.754 125.714 45.028 1.00 79.46 120 LEU B O 1
ATOM 2940 N N . SER B 2 135 ? 23.745 127.595 45.760 1.00 78.49 121 SER B N 1
ATOM 2941 C CA . SER B 2 135 ? 24.656 126.942 46.689 1.00 77.91 121 SER B CA 1
ATOM 2942 C C . SER B 2 135 ? 23.998 125.911 47.621 1.00 76.29 121 SER B C 1
ATOM 2943 O O . SER B 2 135 ? 24.424 124.756 47.688 1.00 76.33 121 SER B O 1
ATOM 2946 N N . GLU B 2 136 ? 22.965 126.338 48.338 1.00 73.25 122 GLU B N 1
ATOM 2947 C CA . GLU B 2 136 ? 22.281 125.474 49.291 1.00 70.66 122 GLU B CA 1
ATOM 2948 C C . GLU B 2 136 ? 21.527 124.292 48.721 1.00 68.21 122 GLU B C 1
ATOM 2949 O O . GLU B 2 136 ? 20.934 123.515 49.469 1.00 68.14 122 GLU B O 1
ATOM 2955 N N . ALA B 2 137 ? 21.537 124.152 47.403 1.00 65.95 123 ALA B N 1
ATOM 2956 C CA . ALA B 2 137 ? 20.846 123.032 46.781 1.00 63.93 123 ALA B CA 1
ATOM 2957 C C . ALA B 2 137 ? 21.514 121.736 47.239 1.00 62.58 123 ALA B C 1
ATOM 2958 O O . ALA B 2 137 ? 20.931 120.972 48.013 1.00 61.64 123 ALA B O 1
ATOM 2960 N N . LYS B 2 138 ? 22.746 121.513 46.773 1.00 60.44 124 LYS B N 1
ATOM 2961 C CA . LYS B 2 138 ? 23.509 120.314 47.110 1.00 57.56 124 LYS B CA 1
ATOM 2962 C C . LYS B 2 138 ? 23.435 119.943 48.586 1.00 56.64 124 LYS B C 1
ATOM 2963 O O . LYS B 2 138 ? 23.087 118.811 48.927 1.00 56.49 124 LYS B O 1
ATOM 2969 N N . PRO B 2 139 ? 23.768 120.881 49.483 1.00 55.61 125 PRO B N 1
ATOM 2970 C CA . PRO B 2 139 ? 23.696 120.547 50.910 1.00 55.29 125 PRO B CA 1
ATOM 2971 C C . PRO B 2 139 ? 22.320 119.966 51.234 1.00 54.88 125 PRO B C 1
ATOM 2972 O O . PRO B 2 139 ? 22.189 118.970 51.949 1.00 54.89 125 PRO B O 1
ATOM 2976 N N . LEU B 2 140 ? 21.295 120.596 50.680 1.00 54.70 126 LEU B N 1
ATOM 2977 C CA . LEU B 2 140 ? 19.928 120.160 50.896 1.00 55.16 126 LEU B CA 1
ATOM 2978 C C . LEU B 2 140 ? 19.717 118.734 50.389 1.00 54.60 126 LEU B C 1
ATOM 2979 O O . LEU B 2 140 ? 18.972 117.952 50.978 1.00 54.68 126 LEU B O 1
ATOM 2984 N N . ILE B 2 141 ? 20.382 118.403 49.291 1.00 54.18 127 ILE B N 1
ATOM 2985 C CA . ILE B 2 141 ? 20.266 117.082 48.694 1.00 54.22 127 ILE B CA 1
ATOM 2986 C C . ILE B 2 141 ? 21.027 116.031 49.498 1.00 54.48 127 ILE B C 1
ATOM 2987 O O . ILE B 2 141 ? 20.516 114.935 49.768 1.00 51.41 127 ILE B O 1
ATOM 2992 N N . ARG B 2 142 ? 22.249 116.391 49.886 1.00 55.17 128 ARG B N 1
ATOM 2993 C CA . ARG B 2 142 ? 23.125 115.501 50.638 1.00 54.97 128 ARG B CA 1
ATOM 2994 C C . ARG B 2 142 ? 22.607 115.075 52.000 1.00 54.82 128 ARG B C 1
ATOM 2995 O O . ARG B 2 142 ? 22.753 113.911 52.382 1.00 56.52 128 ARG B O 1
ATOM 3003 N N . SER B 2 143 ? 22.009 116.001 52.739 1.00 54.14 129 SER B N 1
ATOM 3004 C CA . SER B 2 143 ? 21.515 115.673 54.075 1.00 53.67 129 SER B CA 1
ATOM 3005 C C . SER B 2 143 ? 20.049 115.266 54.157 1.00 53.44 129 SER B C 1
ATOM 3006 O O . SER B 2 143 ? 19.617 114.699 55.158 1.00 52.75 129 SER B O 1
ATOM 3009 N N . GLU B 2 144 ? 19.288 115.544 53.106 1.00 53.97 130 GLU B N 1
ATOM 3010 C CA . GLU B 2 144 ? 17.872 115.225 53.114 1.00 54.87 130 GLU B CA 1
ATOM 3011 C C . GLU B 2 144 ? 17.371 114.169 52.128 1.00 54.25 130 GLU B C 1
ATOM 3012 O O . GLU B 2 144 ? 16.432 113.438 52.435 1.00 56.52 130 GLU B O 1
ATOM 3018 N N . LEU B 2 145 ? 17.984 114.074 50.954 1.00 52.01 131 LEU B N 1
ATOM 3019 C CA . LEU B 2 145 ? 17.526 113.111 49.957 1.00 48.61 131 LEU B CA 1
ATOM 3020 C C . LEU B 2 145 ? 18.383 111.858 49.874 1.00 47.14 131 LEU B C 1
ATOM 3021 O O . LEU B 2 145 ? 17.873 110.775 49.580 1.00 46.64 131 LEU B O 1
ATOM 3026 N N . LEU B 2 146 ? 19.677 111.991 50.144 1.00 44.64 132 LEU B N 1
ATOM 3027 C CA . LEU B 2 146 ? 20.570 110.836 50.056 1.00 43.49 132 LEU B CA 1
ATOM 3028 C C . LEU B 2 146 ? 20.276 109.694 51.038 1.00 41.35 132 LEU B C 1
ATOM 3029 O O . LEU B 2 146 ? 20.091 108.549 50.627 1.00 39.92 132 LEU B O 1
ATOM 3034 N N . PRO B 2 147 ? 20.225 109.986 52.343 1.00 40.32 133 PRO B N 1
ATOM 3035 C CA . PRO B 2 147 ? 19.948 108.873 53.251 1.00 39.98 133 PRO B CA 1
ATOM 3036 C C . PRO B 2 147 ? 18.663 108.123 52.942 1.00 40.01 133 PRO B C 1
ATOM 3037 O O . PRO B 2 147 ? 18.443 107.016 53.435 1.00 39.63 133 PRO B O 1
ATOM 3041 N N . LYS B 2 148 ? 17.821 108.711 52.106 1.00 39.78 134 LYS B N 1
ATOM 3042 C CA . LYS B 2 148 ? 16.594 108.033 51.722 1.00 41.01 134 LYS B CA 1
ATOM 3043 C C . LYS B 2 148 ? 16.932 107.045 50.606 1.00 40.56 134 LYS B C 1
ATOM 3044 O O . LYS B 2 148 ? 16.545 105.883 50.664 1.00 39.66 134 LYS B O 1
ATOM 3050 N N . LEU B 2 149 ? 17.668 107.519 49.597 1.00 40.83 135 LEU B N 1
ATOM 3051 C CA . LEU B 2 149 ? 18.072 106.685 48.463 1.00 39.40 135 LEU B CA 1
ATOM 3052 C C . LEU B 2 149 ? 18.937 105.528 48.935 1.00 39.27 135 LEU B C 1
ATOM 3053 O O . LEU B 2 149 ? 18.907 104.439 48.358 1.00 39.43 135 LEU B O 1
ATOM 3058 N N . ARG B 2 150 ? 19.724 105.775 49.977 1.00 38.75 136 ARG B N 1
ATOM 3059 C CA . ARG B 2 150 ? 20.590 104.748 50.522 1.00 38.57 136 ARG B CA 1
ATOM 3060 C C . ARG B 2 150 ? 19.752 103.624 51.112 1.00 39.87 136 ARG B C 1
ATOM 3061 O O . ARG B 2 150 ? 20.079 102.448 50.965 1.00 39.17 136 ARG B O 1
ATOM 3069 N N . GLN B 2 151 ? 18.662 103.976 51.780 1.00 42.90 137 GLN B N 1
ATOM 3070 C CA . GLN B 2 151 ? 17.828 102.942 52.368 1.00 45.28 137 GLN B CA 1
ATOM 3071 C C . GLN B 2 151 ? 16.986 102.306 51.275 1.00 45.18 137 GLN B C 1
ATOM 3072 O O . GLN B 2 151 ? 16.681 101.117 51.343 1.00 45.87 137 GLN B O 1
ATOM 3078 N N . ILE B 2 152 ? 16.625 103.085 50.258 1.00 44.51 138 ILE B N 1
ATOM 3079 C CA . ILE B 2 152 ? 15.841 102.534 49.159 1.00 44.87 138 ILE B CA 1
ATOM 3080 C C . ILE B 2 152 ? 16.701 101.512 48.428 1.00 43.60 138 ILE B C 1
ATOM 3081 O O . ILE B 2 152 ? 16.219 100.450 48.038 1.00 44.42 138 ILE B O 1
ATOM 3086 N N . PHE B 2 153 ? 17.979 101.830 48.250 1.00 42.52 139 PHE B N 1
ATOM 3087 C CA . PHE B 2 153 ? 18.879 100.913 47.565 1.00 42.08 139 PHE B CA 1
ATOM 3088 C C . PHE B 2 153 ? 19.109 99.638 48.405 1.00 41.59 139 PHE B C 1
ATOM 3089 O O . PHE B 2 153 ? 19.034 98.519 47.884 1.00 39.06 139 PHE B O 1
ATOM 3097 N N . GLN B 2 154 ? 19.368 99.809 49.700 1.00 41.16 140 GLN B N 1
ATOM 3098 C CA . GLN B 2 154 ? 19.581 98.672 50.591 1.00 43.99 140 GLN B CA 1
ATOM 3099 C C . GLN B 2 154 ? 18.448 97.637 50.477 1.00 46.33 140 GLN B C 1
ATOM 3100 O O . GLN B 2 154 ? 18.678 96.428 50.575 1.00 47.93 140 GLN B O 1
ATOM 3106 N N . GLN B 2 155 ? 17.228 98.119 50.263 1.00 46.31 141 GLN B N 1
ATOM 3107 C CA . GLN B 2 155 ? 16.072 97.244 50.156 1.00 45.88 141 GLN B CA 1
ATOM 3108 C C . GLN B 2 155 ? 15.961 96.534 48.813 1.00 45.58 141 GLN B C 1
ATOM 3109 O O . GLN B 2 155 ? 15.536 95.370 48.761 1.00 45.19 141 GLN B O 1
ATOM 3115 N N . PHE B 2 156 ? 16.335 97.221 47.729 1.00 43.37 142 PHE B N 1
ATOM 3116 C CA . PHE B 2 156 ? 16.234 96.620 46.393 1.00 41.96 142 PHE B CA 1
ATOM 3117 C C . PHE B 2 156 ? 16.539 95.124 46.384 1.00 42.04 142 PHE B C 1
ATOM 3118 O O . PHE B 2 156 ? 15.663 94.312 46.072 1.00 41.66 142 PHE B O 1
ATOM 3126 N N . GLY B 2 157 ? 17.774 94.770 46.737 1.00 42.26 143 GLY B N 1
ATOM 3127 C CA . GLY B 2 157 ? 18.182 93.377 46.751 1.00 43.37 143 GLY B CA 1
ATOM 3128 C C . GLY B 2 157 ? 17.150 92.417 47.316 1.00 45.72 143 GLY B C 1
ATOM 3129 O O . GLY B 2 157 ? 16.818 91.399 46.692 1.00 44.52 143 GLY B O 1
ATOM 3130 N N . LYS B 2 158 ? 16.631 92.737 48.499 1.00 47.45 144 LYS B N 1
ATOM 3131 C CA . LYS B 2 158 ? 15.642 91.884 49.141 1.00 48.54 144 LYS B CA 1
ATOM 3132 C C . LYS B 2 158 ? 14.425 91.734 48.251 1.00 49.50 144 LYS B C 1
ATOM 3133 O O . LYS B 2 158 ? 14.191 90.667 47.680 1.00 50.95 144 LYS B O 1
ATOM 3139 N N . ASP B 2 159 ? 13.669 92.811 48.106 1.00 50.28 145 ASP B N 1
ATOM 3140 C CA . ASP B 2 159 ? 12.483 92.802 47.261 1.00 49.78 145 ASP B CA 1
ATOM 3141 C C . ASP B 2 159 ? 12.773 92.161 45.897 1.00 50.19 145 ASP B C 1
ATOM 3142 O O . ASP B 2 159 ? 11.857 91.727 45.209 1.00 50.42 145 ASP B O 1
ATOM 3147 N N . LEU B 2 160 ? 14.042 92.100 45.500 1.00 51.05 146 LEU B N 1
ATOM 3148 C CA . LEU B 2 160 ? 14.385 91.483 44.220 1.00 52.20 146 LEU B CA 1
ATOM 3149 C C . LEU B 2 160 ? 14.328 89.968 44.336 1.00 54.85 146 LEU B C 1
ATOM 3150 O O . LEU B 2 160 ? 13.610 89.310 43.585 1.00 55.42 146 LEU B O 1
ATOM 3155 N N . LEU B 2 161 ? 15.094 89.420 45.276 1.00 57.29 147 LEU B N 1
ATOM 3156 C CA . LEU B 2 161 ? 15.129 87.976 45.489 1.00 60.55 147 LEU B CA 1
ATOM 3157 C C . LEU B 2 161 ? 13.771 87.479 45.992 1.00 62.95 147 LEU B C 1
ATOM 3158 O O . LEU B 2 161 ? 13.342 86.369 45.680 1.00 62.64 147 LEU B O 1
ATOM 3163 N N . ALA B 2 162 ? 13.106 88.313 46.783 1.00 65.95 148 ALA B N 1
ATOM 3164 C CA . ALA B 2 162 ? 11.799 87.975 47.334 1.00 68.78 148 ALA B CA 1
ATOM 3165 C C . ALA B 2 162 ? 10.811 87.654 46.220 1.00 69.98 148 ALA B C 1
ATOM 3166 O O . ALA B 2 162 ? 9.801 86.988 46.441 1.00 70.79 148 ALA B O 1
ATOM 3168 N N . THR B 2 163 ? 11.106 88.134 45.022 1.00 70.86 149 THR B N 1
ATOM 3169 C CA . THR B 2 163 ? 10.238 87.900 43.888 1.00 72.46 149 THR B CA 1
ATOM 3170 C C . THR B 2 163 ? 10.847 86.848 42.980 1.00 73.78 149 THR B C 1
ATOM 3171 O O . THR B 2 163 ? 10.651 85.648 43.178 1.00 73.58 149 THR B O 1
ATOM 3175 N N . HIS B 2 164 ? 11.600 87.322 41.994 1.00 75.93 150 HIS B N 1
ATOM 3176 C CA . HIS B 2 164 ? 12.268 86.482 41.011 1.00 77.08 150 HIS B CA 1
ATOM 3177 C C . HIS B 2 164 ? 13.295 85.591 41.678 1.00 78.49 150 HIS B C 1
ATOM 3178 O O . HIS B 2 164 ? 14.259 85.173 41.049 1.00 78.50 150 HIS B O 1
ATOM 3185 N N . GLY B 2 165 ? 13.084 85.302 42.955 1.00 80.86 151 GLY B N 1
ATOM 3186 C CA . GLY B 2 165 ? 14.016 84.463 43.677 1.00 84.50 151 GLY B CA 1
ATOM 3187 C C . GLY B 2 165 ? 13.329 83.350 44.432 1.00 87.12 151 GLY B C 1
ATOM 3188 O O . GLY B 2 165 ? 13.698 83.041 45.566 1.00 87.36 151 GLY B O 1
ATOM 3189 N N . ASN B 2 166 ? 12.325 82.748 43.803 1.00 89.66 152 ASN B N 1
ATOM 3190 C CA . ASN B 2 166 ? 11.594 81.649 44.420 1.00 92.49 152 ASN B CA 1
ATOM 3191 C C . ASN B 2 166 ? 10.612 81.061 43.412 1.00 93.20 152 ASN B C 1
ATOM 3192 O O . ASN B 2 166 ? 9.718 81.760 42.934 1.00 93.68 152 ASN B O 1
ATOM 3197 N N . ASP B 2 167 ? 10.791 79.778 43.093 1.00 93.83 153 ASP B N 1
ATOM 3198 C CA . ASP B 2 167 ? 9.923 79.062 42.151 1.00 93.77 153 ASP B CA 1
ATOM 3199 C C . ASP B 2 167 ? 9.208 79.976 41.151 1.00 93.29 153 ASP B C 1
ATOM 3200 O O . ASP B 2 167 ? 7.978 80.148 41.301 1.00 92.15 153 ASP B O 1
ATOM 3205 N N . LYS C 1 2 ? 52.432 183.744 57.268 1.00 79.36 272 LYS C N 1
ATOM 3206 C CA . LYS C 1 2 ? 53.491 183.658 56.217 1.00 79.36 272 LYS C CA 1
ATOM 3207 C C . LYS C 1 2 ? 53.062 182.775 55.037 1.00 78.58 272 LYS C C 1
ATOM 3208 O O . LYS C 1 2 ? 51.962 182.919 54.488 1.00 78.87 272 LYS C O 1
ATOM 3214 N N . THR C 1 3 ? 53.949 181.862 54.656 1.00 77.13 273 THR C N 1
ATOM 3215 C CA . THR C 1 3 ? 53.705 180.944 53.549 1.00 75.72 273 THR C CA 1
ATOM 3216 C C . THR C 1 3 ? 52.778 179.794 53.961 1.00 73.05 273 THR C C 1
ATOM 3217 O O . THR C 1 3 ? 52.981 179.161 55.000 1.00 73.32 273 THR C O 1
ATOM 3221 N N . LYS C 1 4 ? 51.756 179.536 53.147 1.00 68.98 274 LYS C N 1
ATOM 3222 C CA . LYS C 1 4 ? 50.820 178.452 53.416 1.00 64.65 274 LYS C CA 1
ATOM 3223 C C . LYS C 1 4 ? 51.219 177.212 52.605 1.00 60.37 274 LYS C C 1
ATOM 3224 O O . LYS C 1 4 ? 51.864 177.325 51.559 1.00 58.94 274 LYS C O 1
ATOM 3230 N N . PRO C 1 5 ? 50.833 176.012 53.080 1.00 55.87 275 PRO C N 1
ATOM 3231 C CA . PRO C 1 5 ? 51.137 174.723 52.447 1.00 51.63 275 PRO C CA 1
ATOM 3232 C C . PRO C 1 5 ? 50.982 174.672 50.935 1.00 47.89 275 PRO C C 1
ATOM 3233 O O . PRO C 1 5 ? 49.909 174.950 50.387 1.00 47.93 275 PRO C O 1
ATOM 3237 N N . LEU C 1 6 ? 52.083 174.308 50.277 1.00 43.41 276 LEU C N 1
ATOM 3238 C CA . LEU C 1 6 ? 52.175 174.232 48.820 1.00 39.44 276 LEU C CA 1
ATOM 3239 C C . LEU C 1 6 ? 50.966 173.651 48.132 1.00 39.27 276 LEU C C 1
ATOM 3240 O O . LEU C 1 6 ? 50.652 174.007 46.998 1.00 38.81 276 LEU C O 1
ATOM 3245 N N . TRP C 1 7 ? 50.284 172.756 48.833 1.00 39.49 277 TRP C N 1
ATOM 3246 C CA . TRP C 1 7 ? 49.119 172.106 48.286 1.00 38.36 277 TRP C CA 1
ATOM 3247 C C . TRP C 1 7 ? 47.888 172.982 48.275 1.00 39.03 277 TRP C C 1
ATOM 3248 O O . TRP C 1 7 ? 46.985 172.774 47.460 1.00 38.54 277 TRP C O 1
ATOM 3259 N N . THR C 1 8 ? 47.861 173.979 49.152 1.00 40.56 278 THR C N 1
ATOM 3260 C CA . THR C 1 8 ? 46.719 174.889 49.220 1.00 43.10 278 THR C CA 1
ATOM 3261 C C . THR C 1 8 ? 46.729 175.982 48.150 1.00 43.91 278 THR C C 1
ATOM 3262 O O . THR C 1 8 ? 45.709 176.625 47.930 1.00 45.82 278 THR C O 1
ATOM 3266 N N . ARG C 1 9 ? 47.872 176.189 47.494 1.00 44.62 279 ARG C N 1
ATOM 3267 C CA . ARG C 1 9 ? 48.016 177.200 46.431 1.00 45.38 279 ARG C CA 1
ATOM 3268 C C . ARG C 1 9 ? 47.501 176.732 45.049 1.00 46.50 279 ARG C C 1
ATOM 3269 O O . ARG C 1 9 ? 47.620 175.565 44.687 1.00 48.05 279 ARG C O 1
ATOM 3277 N N . ASN C 1 10 ? 46.936 177.644 44.269 1.00 47.69 280 ASN C N 1
ATOM 3278 C CA . ASN C 1 10 ? 46.413 177.276 42.962 1.00 48.63 280 ASN C CA 1
ATOM 3279 C C . ASN C 1 10 ? 47.453 176.592 42.080 1.00 49.42 280 ASN C C 1
ATOM 3280 O O . ASN C 1 10 ? 48.508 177.155 41.806 1.00 50.59 280 ASN C O 1
ATOM 3285 N N . PRO C 1 11 ? 47.155 175.373 41.602 1.00 48.95 281 PRO C N 1
ATOM 3286 C CA . PRO C 1 11 ? 48.052 174.599 40.737 1.00 48.87 281 PRO C CA 1
ATOM 3287 C C . PRO C 1 11 ? 48.752 175.373 39.617 1.00 49.19 281 PRO C C 1
ATOM 3288 O O . PRO C 1 11 ? 49.919 175.122 39.328 1.00 50.61 281 PRO C O 1
ATOM 3292 N N . SER C 1 12 ? 48.048 176.307 38.988 1.00 49.95 282 SER C N 1
ATOM 3293 C CA . SER C 1 12 ? 48.619 177.096 37.891 1.00 51.33 282 SER C CA 1
ATOM 3294 C C . SER C 1 12 ? 49.739 178.044 38.355 1.00 52.50 282 SER C C 1
ATOM 3295 O O . SER C 1 12 ? 50.644 178.402 37.595 1.00 51.44 282 SER C O 1
ATOM 3298 N N . ASP C 1 13 ? 49.669 178.454 39.611 1.00 53.43 283 ASP C N 1
ATOM 3299 C CA . ASP C 1 13 ? 50.656 179.364 40.155 1.00 54.08 283 ASP C CA 1
ATOM 3300 C C . ASP C 1 13 ? 51.958 178.683 40.573 1.00 52.79 283 ASP C C 1
ATOM 3301 O O . ASP C 1 13 ? 52.986 179.345 40.671 1.00 53.51 283 ASP C O 1
ATOM 3306 N N . ILE C 1 14 ? 51.926 177.373 40.807 1.00 50.50 284 ILE C N 1
ATOM 3307 C CA . ILE C 1 14 ? 53.122 176.646 41.239 1.00 49.47 284 ILE C CA 1
ATOM 3308 C C . ILE C 1 14 ? 54.143 176.391 40.135 1.00 49.30 284 ILE C C 1
ATOM 3309 O O . ILE C 1 14 ? 53.786 176.263 38.968 1.00 51.15 284 ILE C O 1
ATOM 3314 N N . THR C 1 15 ? 55.418 176.313 40.502 1.00 48.52 285 THR C N 1
ATOM 3315 C CA . THR C 1 15 ? 56.479 176.088 39.512 1.00 48.04 285 THR C CA 1
ATOM 3316 C C . THR C 1 15 ? 57.036 174.673 39.554 1.00 47.12 285 THR C C 1
ATOM 3317 O O . THR C 1 15 ? 56.896 173.964 40.556 1.00 46.08 285 THR C O 1
ATOM 3321 N N . GLN C 1 16 ? 57.688 174.278 38.465 1.00 44.69 286 GLN C N 1
ATOM 3322 C CA . GLN C 1 16 ? 58.290 172.964 38.404 1.00 43.86 286 GLN C CA 1
ATOM 3323 C C . GLN C 1 16 ? 59.200 172.804 39.635 1.00 43.84 286 GLN C C 1
ATOM 3324 O O . GLN C 1 16 ? 58.985 171.930 40.472 1.00 43.20 286 GLN C O 1
ATOM 3330 N N . GLU C 1 17 ? 60.195 173.677 39.760 1.00 43.95 287 GLU C N 1
ATOM 3331 C CA . GLU C 1 17 ? 61.122 173.607 40.878 1.00 43.99 287 GLU C CA 1
ATOM 3332 C C . GLU C 1 17 ? 60.430 173.592 42.230 1.00 44.03 287 GLU C C 1
ATOM 3333 O O . GLU C 1 17 ? 60.884 172.917 43.153 1.00 43.32 287 GLU C O 1
ATOM 3339 N N . GLU C 1 18 ? 59.337 174.333 42.369 1.00 43.88 288 GLU C N 1
ATOM 3340 C CA . GLU C 1 18 ? 58.643 174.332 43.651 1.00 44.53 288 GLU C CA 1
ATOM 3341 C C . GLU C 1 18 ? 58.132 172.921 43.953 1.00 43.56 288 GLU C C 1
ATOM 3342 O O . GLU C 1 18 ? 58.254 172.444 45.092 1.00 43.81 288 GLU C O 1
ATOM 3348 N N . TYR C 1 19 ? 57.574 172.256 42.936 1.00 40.51 289 TYR C N 1
ATOM 3349 C CA . TYR C 1 19 ? 57.103 170.875 43.082 1.00 37.44 289 TYR C CA 1
ATOM 3350 C C . TYR C 1 19 ? 58.331 169.993 43.314 1.00 38.80 289 TYR C C 1
ATOM 3351 O O . TYR C 1 19 ? 58.333 169.164 44.230 1.00 38.44 289 TYR C O 1
ATOM 3360 N N . ASN C 1 20 ? 59.374 170.184 42.496 1.00 38.51 290 ASN C N 1
ATOM 3361 C CA . ASN C 1 20 ? 60.604 169.401 42.640 1.00 40.83 290 ASN C CA 1
ATOM 3362 C C . ASN C 1 20 ? 61.054 169.382 44.082 1.00 42.63 290 ASN C C 1
ATOM 3363 O O . ASN C 1 20 ? 61.285 168.324 44.651 1.00 43.28 290 ASN C O 1
ATOM 3368 N N . ALA C 1 21 ? 61.161 170.563 44.676 1.00 45.25 291 ALA C N 1
ATOM 3369 C CA . ALA C 1 21 ? 61.597 170.682 46.062 1.00 47.03 291 ALA C CA 1
ATOM 3370 C C . ALA C 1 21 ? 60.623 170.045 47.037 1.00 46.90 291 ALA C C 1
ATOM 3371 O O . ALA C 1 21 ? 61.036 169.474 48.046 1.00 47.72 291 ALA C O 1
ATOM 3373 N N . PHE C 1 22 ? 59.333 170.139 46.751 1.00 46.03 292 PHE C N 1
ATOM 3374 C CA . PHE C 1 22 ? 58.372 169.560 47.668 1.00 47.31 292 PHE C CA 1
ATOM 3375 C C . PHE C 1 22 ? 58.485 168.041 47.708 1.00 48.86 292 PHE C C 1
ATOM 3376 O O . PHE C 1 22 ? 58.496 167.449 48.780 1.00 48.86 292 PHE C O 1
ATOM 3384 N N . TYR C 1 23 ? 58.570 167.421 46.534 1.00 51.36 293 TYR C N 1
ATOM 3385 C CA . TYR C 1 23 ? 58.682 165.967 46.412 1.00 53.44 293 TYR C CA 1
ATOM 3386 C C . TYR C 1 23 ? 59.922 165.423 47.127 1.00 54.47 293 TYR C C 1
ATOM 3387 O O . TYR C 1 23 ? 59.846 164.432 47.859 1.00 54.00 293 TYR C O 1
ATOM 3396 N N . LYS C 1 24 ? 61.060 166.068 46.907 1.00 55.41 294 LYS C N 1
ATOM 3397 C CA . LYS C 1 24 ? 62.295 165.645 47.541 1.00 57.40 294 LYS C CA 1
ATOM 3398 C C . LYS C 1 24 ? 62.149 165.679 49.063 1.00 58.79 294 LYS C C 1
ATOM 3399 O O . LYS C 1 24 ? 62.662 164.802 49.764 1.00 60.73 294 LYS C O 1
ATOM 3405 N N . SER C 1 25 ? 61.434 166.675 49.575 1.00 59.23 295 SER C N 1
ATOM 3406 C CA . SER C 1 25 ? 61.252 166.808 51.019 1.00 59.66 295 SER C CA 1
ATOM 3407 C C . SER C 1 25 ? 60.362 165.732 51.614 1.00 59.44 295 SER C C 1
ATOM 3408 O O . SER C 1 25 ? 60.137 165.712 52.822 1.00 58.70 295 SER C O 1
ATOM 3411 N N . ILE C 1 26 ? 59.850 164.843 50.771 1.00 61.01 296 ILE C N 1
ATOM 3412 C CA . ILE C 1 26 ? 58.971 163.782 51.258 1.00 63.55 296 ILE C CA 1
ATOM 3413 C C . ILE C 1 26 ? 59.291 162.378 50.728 1.00 65.24 296 ILE C C 1
ATOM 3414 O O . ILE C 1 26 ? 58.379 161.574 50.530 1.00 65.71 296 ILE C O 1
ATOM 3419 N N . SER C 1 27 ? 60.569 162.064 50.519 1.00 66.68 297 SER C N 1
ATOM 3420 C CA . SER C 1 27 ? 60.915 160.743 50.002 1.00 68.49 297 SER C CA 1
ATOM 3421 C C . SER C 1 27 ? 62.415 160.475 49.854 1.00 69.70 297 SER C C 1
ATOM 3422 O O . SER C 1 27 ? 62.882 159.341 50.035 1.00 69.40 297 SER C O 1
ATOM 3425 N N . ASN C 1 28 ? 63.159 161.527 49.522 1.00 70.10 298 ASN C N 1
ATOM 3426 C CA . ASN C 1 28 ? 64.600 161.437 49.308 1.00 69.97 298 ASN C CA 1
ATOM 3427 C C . ASN C 1 28 ? 64.808 160.685 47.999 1.00 68.02 298 ASN C C 1
ATOM 3428 O O . ASN C 1 28 ? 64.730 159.456 47.943 1.00 67.02 298 ASN C O 1
ATOM 3433 N N . ASP C 1 29 ? 65.075 161.447 46.950 1.00 65.67 299 ASP C N 1
ATOM 3434 C CA . ASP C 1 29 ? 65.277 160.897 45.626 1.00 63.52 299 ASP C CA 1
ATOM 3435 C C . ASP C 1 29 ? 66.316 161.799 44.980 1.00 61.76 299 ASP C C 1
ATOM 3436 O O . ASP C 1 29 ? 66.340 162.999 45.238 1.00 60.93 299 ASP C O 1
ATOM 3441 N N . TRP C 1 30 ? 67.182 161.238 44.150 1.00 61.06 300 TRP C N 1
ATOM 3442 C CA . TRP C 1 30 ? 68.181 162.071 43.497 1.00 61.08 300 TRP C CA 1
ATOM 3443 C C . TRP C 1 30 ? 67.652 162.590 42.177 1.00 61.02 300 TRP C C 1
ATOM 3444 O O . TRP C 1 30 ? 68.385 163.191 41.383 1.00 60.72 300 TRP C O 1
ATOM 3455 N N . GLU C 1 31 ? 66.366 162.354 41.948 1.00 60.68 301 GLU C N 1
ATOM 3456 C CA . GLU C 1 31 ? 65.734 162.815 40.726 1.00 60.06 301 GLU C CA 1
ATOM 3457 C C . GLU C 1 31 ? 64.423 163.506 41.030 1.00 57.61 301 GLU C C 1
ATOM 3458 O O . GLU C 1 31 ? 63.878 163.399 42.134 1.00 56.73 301 GLU C O 1
ATOM 3464 N N . ASP C 1 32 ? 63.932 164.236 40.042 1.00 54.88 302 ASP C N 1
ATOM 3465 C CA . ASP C 1 32 ? 62.677 164.938 40.186 1.00 51.99 302 ASP C CA 1
ATOM 3466 C C . ASP C 1 32 ? 61.548 163.961 39.875 1.00 50.57 302 ASP C C 1
ATOM 3467 O O . ASP C 1 32 ? 61.737 162.988 39.143 1.00 51.65 302 ASP C O 1
ATOM 3472 N N . PRO C 1 33 ? 60.360 164.191 40.435 1.00 47.84 303 PRO C N 1
ATOM 3473 C CA . PRO C 1 33 ? 59.295 163.246 40.113 1.00 45.21 303 PRO C CA 1
ATOM 3474 C C . PRO C 1 33 ? 59.118 163.241 38.597 1.00 43.42 303 PRO C C 1
ATOM 3475 O O . PRO C 1 33 ? 59.497 164.201 37.935 1.00 43.19 303 PRO C O 1
ATOM 3479 N N . LEU C 1 34 ? 58.544 162.172 38.049 1.00 41.16 304 LEU C N 1
ATOM 3480 C CA . LEU C 1 34 ? 58.340 162.081 36.608 1.00 38.19 304 LEU C CA 1
ATOM 3481 C C . LEU C 1 34 ? 57.147 162.901 36.134 1.00 35.82 304 LEU C C 1
ATOM 3482 O O . LEU C 1 34 ? 57.106 163.367 35.000 1.00 34.49 304 LEU C O 1
ATOM 3487 N N . TYR C 1 35 ? 56.164 163.054 37.007 1.00 34.26 305 TYR C N 1
ATOM 3488 C CA . TYR C 1 35 ? 54.962 163.809 36.695 1.00 32.96 305 TYR C CA 1
ATOM 3489 C C . TYR C 1 35 ? 54.402 164.163 38.063 1.00 34.24 305 TYR C C 1
ATOM 3490 O O . TYR C 1 35 ? 54.674 163.460 39.039 1.00 36.11 305 TYR C O 1
ATOM 3499 N N . VAL C 1 36 ? 53.652 165.260 38.140 1.00 33.81 306 VAL C N 1
ATOM 3500 C CA . VAL C 1 36 ? 53.051 165.696 39.394 1.00 32.97 306 VAL C CA 1
ATOM 3501 C C . VAL C 1 36 ? 51.589 166.047 39.122 1.00 32.56 306 VAL C C 1
ATOM 3502 O O . VAL C 1 36 ? 51.272 166.798 38.209 1.00 31.36 306 VAL C O 1
ATOM 3506 N N . LYS C 1 37 ? 50.708 165.466 39.925 1.00 32.76 307 LYS C N 1
ATOM 3507 C CA . LYS C 1 37 ? 49.278 165.661 39.807 1.00 31.09 307 LYS C CA 1
ATOM 3508 C C . LYS C 1 37 ? 48.783 166.439 41.002 1.00 31.72 307 LYS C C 1
ATOM 3509 O O . LYS C 1 37 ? 48.647 165.884 42.096 1.00 30.19 307 LYS C O 1
ATOM 3515 N N . HIS C 1 38 ? 48.508 167.723 40.788 1.00 32.03 308 HIS C N 1
ATOM 3516 C CA . HIS C 1 38 ? 48.013 168.596 41.845 1.00 30.76 308 HIS C CA 1
ATOM 3517 C C . HIS C 1 38 ? 46.601 169.005 41.458 1.00 30.67 308 HIS C C 1
ATOM 3518 O O . HIS C 1 38 ? 46.393 169.538 40.377 1.00 30.66 308 HIS C O 1
ATOM 3525 N N . PHE C 1 39 ? 45.633 168.778 42.338 1.00 31.11 309 PHE C N 1
ATOM 3526 C CA . PHE C 1 39 ? 44.246 169.091 42.012 1.00 32.87 309 PHE C CA 1
ATOM 3527 C C . PHE C 1 39 ? 43.399 169.239 43.266 1.00 34.15 309 PHE C C 1
ATOM 3528 O O . PHE C 1 39 ? 43.823 168.854 44.350 1.00 35.06 309 PHE C O 1
ATOM 3536 N N . SER C 1 40 ? 42.192 169.781 43.104 1.00 35.35 310 SER C N 1
ATOM 3537 C CA . SER C 1 40 ? 41.269 169.957 44.217 1.00 37.39 310 SER C CA 1
ATOM 3538 C C . SER C 1 40 ? 39.892 169.436 43.804 1.00 39.02 310 SER C C 1
ATOM 3539 O O . SER C 1 40 ? 39.621 169.234 42.615 1.00 39.29 310 SER C O 1
ATOM 3542 N N . VAL C 1 41 ? 39.023 169.196 44.774 1.00 39.79 311 VAL C N 1
ATOM 3543 C CA . VAL C 1 41 ? 37.709 168.690 44.442 1.00 43.83 311 VAL C CA 1
ATOM 3544 C C . VAL C 1 41 ? 36.637 169.480 45.171 1.00 47.25 311 VAL C C 1
ATOM 3545 O O . VAL C 1 41 ? 36.447 169.341 46.383 1.00 47.29 311 VAL C O 1
ATOM 3549 N N . GLU C 1 42 ? 35.954 170.329 44.401 1.00 50.78 312 GLU C N 1
ATOM 3550 C CA . GLU C 1 42 ? 34.879 171.182 44.904 1.00 52.07 312 GLU C CA 1
ATOM 3551 C C . GLU C 1 42 ? 33.587 170.404 44.706 1.00 52.14 312 GLU C C 1
ATOM 3552 O O . GLU C 1 42 ? 33.553 169.433 43.936 1.00 52.35 312 GLU C O 1
ATOM 3558 N N . GLY C 1 43 ? 32.532 170.822 45.395 1.00 51.02 313 GLY C N 1
ATOM 3559 C CA . GLY C 1 43 ? 31.265 170.130 45.258 1.00 49.68 313 GLY C CA 1
ATOM 3560 C C . GLY C 1 43 ? 30.834 169.488 46.556 1.00 49.12 313 GLY C C 1
ATOM 3561 O O . GLY C 1 43 ? 31.259 169.912 47.630 1.00 49.59 313 GLY C O 1
ATOM 3562 N N . GLN C 1 44 ? 29.985 168.468 46.453 1.00 48.38 314 GLN C N 1
ATOM 3563 C CA . GLN C 1 44 ? 29.479 167.745 47.615 1.00 47.44 314 GLN C CA 1
ATOM 3564 C C . GLN C 1 44 ? 30.625 167.103 48.388 1.00 46.38 314 GLN C C 1
ATOM 3565 O O . GLN C 1 44 ? 30.465 166.674 49.533 1.00 45.86 314 GLN C O 1
ATOM 3571 N N . LEU C 1 45 ? 31.778 167.036 47.731 1.00 44.91 315 LEU C N 1
ATOM 3572 C CA . LEU C 1 45 ? 32.983 166.450 48.287 1.00 42.12 315 LEU C CA 1
ATOM 3573 C C . LEU C 1 45 ? 34.071 167.478 48.157 1.00 41.46 315 LEU C C 1
ATOM 3574 O O . LEU C 1 45 ? 34.324 167.967 47.057 1.00 40.39 315 LEU C O 1
ATOM 3579 N N . GLU C 1 46 ? 34.732 167.804 49.261 1.00 41.50 316 GLU C N 1
ATOM 3580 C CA . GLU C 1 46 ? 35.791 168.795 49.179 1.00 41.08 316 GLU C CA 1
ATOM 3581 C C . GLU C 1 46 ? 37.128 168.322 49.747 1.00 37.56 316 GLU C C 1
ATOM 3582 O O . GLU C 1 46 ? 37.217 167.914 50.907 1.00 37.39 316 GLU C O 1
ATOM 3588 N N . PHE C 1 47 ? 38.160 168.364 48.906 1.00 32.89 317 PHE C N 1
ATOM 3589 C CA . PHE C 1 47 ? 39.492 167.962 49.322 1.00 31.43 317 PHE C CA 1
ATOM 3590 C C . PHE C 1 47 ? 40.548 168.402 48.311 1.00 29.42 317 PHE C C 1
ATOM 3591 O O . PHE C 1 47 ? 40.231 168.812 47.208 1.00 28.96 317 PHE C O 1
ATOM 3599 N N . ARG C 1 48 ? 41.806 168.329 48.704 1.00 28.86 318 ARG C N 1
ATOM 3600 C CA . ARG C 1 48 ? 42.901 168.716 47.824 1.00 30.65 318 ARG C CA 1
ATOM 3601 C C . ARG C 1 48 ? 43.995 167.677 47.932 1.00 29.44 318 ARG C C 1
ATOM 3602 O O . ARG C 1 48 ? 44.047 166.908 48.896 1.00 29.93 318 ARG C O 1
ATOM 3610 N N . ALA C 1 49 ? 44.890 167.678 46.962 1.00 25.86 319 ALA C N 1
ATOM 3611 C CA . ALA C 1 49 ? 45.971 166.737 46.996 1.00 25.15 319 ALA C CA 1
ATOM 3612 C C . ALA C 1 49 ? 47.018 167.026 45.958 1.00 25.93 319 ALA C C 1
ATOM 3613 O O . ALA C 1 49 ? 46.725 167.557 44.891 1.00 26.05 319 ALA C O 1
ATOM 3615 N N . ILE C 1 50 ? 48.255 166.703 46.289 1.00 26.46 320 ILE C N 1
ATOM 3616 C CA . ILE C 1 50 ? 49.326 166.867 45.336 1.00 31.14 320 ILE C CA 1
ATOM 3617 C C . ILE C 1 50 ? 50.012 165.501 45.352 1.00 32.61 320 ILE C C 1
ATOM 3618 O O . ILE C 1 50 ? 50.510 165.043 46.378 1.00 33.97 320 ILE C O 1
ATOM 3623 N N . LEU C 1 51 ? 49.985 164.832 44.207 1.00 32.74 321 LEU C N 1
ATOM 3624 C CA . LEU C 1 51 ? 50.527 163.490 44.092 1.00 29.71 321 LEU C CA 1
ATOM 3625 C C . LEU C 1 51 ? 51.696 163.441 43.138 1.00 30.66 321 LEU C C 1
ATOM 3626 O O . LEU C 1 51 ? 51.737 164.176 42.151 1.00 32.65 321 LEU C O 1
ATOM 3631 N N . PHE C 1 52 ? 52.643 162.559 43.421 1.00 30.21 322 PHE C N 1
ATOM 3632 C CA . PHE C 1 52 ? 53.825 162.451 42.590 1.00 30.71 322 PHE C CA 1
ATOM 3633 C C . PHE C 1 52 ? 54.081 161.044 42.084 1.00 31.47 322 PHE C C 1
ATOM 3634 O O . PHE C 1 52 ? 53.863 160.070 42.806 1.00 33.59 322 PHE C O 1
ATOM 3642 N N . ILE C 1 53 ? 54.538 160.940 40.842 1.00 31.01 323 ILE C N 1
ATOM 3643 C CA . ILE C 1 53 ? 54.885 159.647 40.277 1.00 31.97 323 ILE C CA 1
ATOM 3644 C C . ILE C 1 53 ? 56.390 159.686 40.013 1.00 34.83 323 ILE C C 1
ATOM 3645 O O . ILE C 1 53 ? 56.871 160.452 39.160 1.00 33.91 323 ILE C O 1
ATOM 3650 N N . PRO C 1 54 ? 57.151 158.857 40.746 1.00 36.64 324 PRO C N 1
ATOM 3651 C CA . PRO C 1 54 ? 58.610 158.724 40.674 1.00 39.36 324 PRO C CA 1
ATOM 3652 C C . PRO C 1 54 ? 59.090 158.241 39.321 1.00 41.90 324 PRO C C 1
ATOM 3653 O O . PRO C 1 54 ? 58.413 157.445 38.676 1.00 43.40 324 PRO C O 1
ATOM 3657 N N . LYS C 1 55 ? 60.262 158.712 38.901 1.00 44.86 325 LYS C N 1
ATOM 3658 C CA . LYS C 1 55 ? 60.833 158.324 37.604 1.00 48.71 325 LYS C CA 1
ATOM 3659 C C . LYS C 1 55 ? 61.225 156.851 37.515 1.00 49.82 325 LYS C C 1
ATOM 3660 O O . LYS C 1 55 ? 61.383 156.308 36.419 1.00 48.13 325 LYS C O 1
ATOM 3666 N N . ARG C 1 56 ? 61.396 156.217 38.672 1.00 52.41 326 ARG C N 1
ATOM 3667 C CA . ARG C 1 56 ? 61.780 154.813 38.737 1.00 55.75 326 ARG C CA 1
ATOM 3668 C C . ARG C 1 56 ? 61.182 154.263 40.014 1.00 57.43 326 ARG C C 1
ATOM 3669 O O . ARG C 1 56 ? 60.955 155.007 40.960 1.00 56.32 326 ARG C O 1
ATOM 3677 N N . ALA C 1 57 ? 60.925 152.963 40.052 1.00 61.08 327 ALA C N 1
ATOM 3678 C CA . ALA C 1 57 ? 60.390 152.374 41.266 1.00 64.47 327 ALA C CA 1
ATOM 3679 C C . ALA C 1 57 ? 61.521 152.502 42.273 1.00 67.02 327 ALA C C 1
ATOM 3680 O O . ALA C 1 57 ? 62.625 152.920 41.932 1.00 66.78 327 ALA C O 1
ATOM 3682 N N . PRO C 1 58 ? 61.255 152.174 43.533 1.00 70.13 328 PRO C N 1
ATOM 3683 C CA . PRO C 1 58 ? 62.313 152.279 44.539 1.00 73.92 328 PRO C CA 1
ATOM 3684 C C . PRO C 1 58 ? 62.838 150.907 44.949 1.00 76.97 328 PRO C C 1
ATOM 3685 O O . PRO C 1 58 ? 62.846 149.970 44.147 1.00 77.70 328 PRO C O 1
ATOM 3689 N N . PHE C 1 59 ? 63.283 150.812 46.200 1.00 80.21 329 PHE C N 1
ATOM 3690 C CA . PHE C 1 59 ? 63.776 149.562 46.780 1.00 83.47 329 PHE C CA 1
ATOM 3691 C C . PHE C 1 59 ? 62.690 148.510 46.537 1.00 84.71 329 PHE C C 1
ATOM 3692 O O . PHE C 1 59 ? 62.979 147.331 46.294 1.00 84.20 329 PHE C O 1
ATOM 3700 N N . ASP C 1 60 ? 61.438 148.970 46.599 1.00 86.08 330 ASP C N 1
ATOM 3701 C CA . ASP C 1 60 ? 60.252 148.134 46.402 1.00 86.93 330 ASP C CA 1
ATOM 3702 C C . ASP C 1 60 ? 59.419 148.599 45.207 1.00 86.56 330 ASP C C 1
ATOM 3703 O O . ASP C 1 60 ? 59.860 149.425 44.407 1.00 86.66 330 ASP C O 1
ATOM 3708 N N . LYS C 1 67 ? 56.997 150.206 56.138 1.00 82.64 337 LYS C N 1
ATOM 3709 C CA . LYS C 1 67 ? 57.526 150.074 54.783 1.00 82.70 337 LYS C CA 1
ATOM 3710 C C . LYS C 1 67 ? 56.540 150.602 53.742 1.00 82.23 337 LYS C C 1
ATOM 3711 O O . LYS C 1 67 ? 56.496 150.122 52.608 1.00 82.19 337 LYS C O 1
ATOM 3717 N N . LYS C 1 68 ? 55.746 151.588 54.150 1.00 81.59 338 LYS C N 1
ATOM 3718 C CA . LYS C 1 68 ? 54.759 152.223 53.281 1.00 81.28 338 LYS C CA 1
ATOM 3719 C C . LYS C 1 68 ? 54.663 153.703 53.662 1.00 80.96 338 LYS C C 1
ATOM 3720 O O . LYS C 1 68 ? 53.568 154.292 53.709 1.00 81.16 338 LYS C O 1
ATOM 3726 N N . ASN C 1 69 ? 55.839 154.282 53.930 1.00 78.87 339 ASN C N 1
ATOM 3727 C CA . ASN C 1 69 ? 55.992 155.685 54.319 1.00 75.54 339 ASN C CA 1
ATOM 3728 C C . ASN C 1 69 ? 55.611 156.600 53.154 1.00 71.43 339 ASN C C 1
ATOM 3729 O O . ASN C 1 69 ? 56.468 157.241 52.525 1.00 70.30 339 ASN C O 1
ATOM 3734 N N . ASN C 1 70 ? 54.306 156.652 52.892 1.00 65.91 340 ASN C N 1
ATOM 3735 C CA . ASN C 1 70 ? 53.755 157.441 51.804 1.00 60.89 340 ASN C CA 1
ATOM 3736 C C . ASN C 1 70 ? 52.497 158.211 52.212 1.00 56.30 340 ASN C C 1
ATOM 3737 O O . ASN C 1 70 ? 52.061 158.157 53.362 1.00 56.34 340 ASN C O 1
ATOM 3742 N N . ILE C 1 71 ? 51.934 158.916 51.232 1.00 49.36 341 ILE C N 1
ATOM 3743 C CA . ILE C 1 71 ? 50.725 159.721 51.350 1.00 43.52 341 ILE C CA 1
ATOM 3744 C C . ILE C 1 71 ? 50.399 160.313 52.726 1.00 41.39 341 ILE C C 1
ATOM 3745 O O . ILE C 1 71 ? 49.885 159.634 53.606 1.00 39.01 341 ILE C O 1
ATOM 3750 N N . LYS C 1 72 ? 50.656 161.602 52.894 1.00 39.98 342 LYS C N 1
ATOM 3751 C CA . LYS C 1 72 ? 50.374 162.245 54.163 1.00 39.26 342 LYS C CA 1
ATOM 3752 C C . LYS C 1 72 ? 48.938 162.737 54.138 1.00 37.75 342 LYS C C 1
ATOM 3753 O O . LYS C 1 72 ? 48.526 163.423 53.204 1.00 39.41 342 LYS C O 1
ATOM 3759 N N . LEU C 1 73 ? 48.176 162.373 55.161 1.00 36.65 343 LEU C N 1
ATOM 3760 C CA . LEU C 1 73 ? 46.777 162.767 55.264 1.00 36.77 343 LEU C CA 1
ATOM 3761 C C . LEU C 1 73 ? 46.558 163.918 56.240 1.00 39.40 343 LEU C C 1
ATOM 3762 O O . LEU C 1 73 ? 46.844 163.809 57.438 1.00 39.49 343 LEU C O 1
ATOM 3767 N N . TYR C 1 74 ? 46.036 165.023 55.721 1.00 41.58 344 TYR C N 1
ATOM 3768 C CA . TYR C 1 74 ? 45.747 166.188 56.544 1.00 42.36 344 TYR C CA 1
ATOM 3769 C C . TYR C 1 74 ? 44.243 166.351 56.541 1.00 43.38 344 TYR C C 1
ATOM 3770 O O . TYR C 1 74 ? 43.562 165.869 55.634 1.00 45.40 344 TYR C O 1
ATOM 3779 N N . VAL C 1 75 ? 43.723 167.018 57.556 1.00 42.88 345 VAL C N 1
ATOM 3780 C CA . VAL C 1 75 ? 42.293 167.273 57.648 1.00 43.01 345 VAL C CA 1
ATOM 3781 C C . VAL C 1 75 ? 42.134 168.721 58.090 1.00 45.69 345 VAL C C 1
ATOM 3782 O O . VAL C 1 75 ? 42.542 169.098 59.196 1.00 45.45 345 VAL C O 1
ATOM 3786 N N . ARG C 1 76 ? 41.559 169.536 57.213 1.00 46.84 346 ARG C N 1
ATOM 3787 C CA .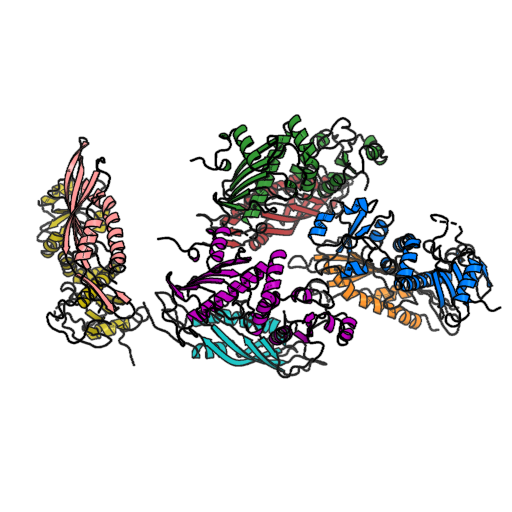 ARG C 1 76 ? 41.361 170.939 57.521 1.00 47.50 346 ARG C CA 1
ATOM 3788 C C . ARG C 1 76 ? 42.723 171.554 57.841 1.00 47.70 346 ARG C C 1
ATOM 3789 O O . ARG C 1 76 ? 42.864 172.339 58.768 1.00 47.97 346 ARG C O 1
ATOM 3797 N N . ARG C 1 77 ? 43.724 171.177 57.053 1.00 49.45 347 ARG C N 1
ATOM 3798 C CA . ARG C 1 77 ? 45.090 171.674 57.215 1.00 50.62 347 ARG C CA 1
ATOM 3799 C C . ARG C 1 77 ? 45.803 171.082 58.423 1.00 50.16 347 ARG C C 1
ATOM 3800 O O . ARG C 1 77 ? 46.967 171.398 58.664 1.00 50.84 347 ARG C O 1
ATOM 3808 N N . VAL C 1 78 ? 45.116 170.243 59.193 1.00 48.50 348 VAL C N 1
ATOM 3809 C CA . VAL C 1 78 ? 45.753 169.627 60.352 1.00 47.88 348 VAL C CA 1
ATOM 3810 C C . VAL C 1 78 ? 46.261 168.239 59.984 1.00 48.32 348 VAL C C 1
ATOM 3811 O O . VAL C 1 78 ? 45.511 167.434 59.439 1.00 49.06 348 VAL C O 1
ATOM 3815 N N . PHE C 1 79 ? 47.530 167.965 60.281 1.00 47.70 349 PHE C N 1
ATOM 3816 C CA . PHE C 1 79 ? 48.148 166.666 59.994 1.00 45.94 349 PHE C CA 1
ATOM 3817 C C . PHE C 1 79 ? 47.533 165.562 60.841 1.00 46.76 349 PHE C C 1
ATOM 3818 O O . PHE C 1 79 ? 47.336 165.730 62.042 1.00 49.10 349 PHE C O 1
ATOM 3826 N N . ILE C 1 80 ? 47.242 164.419 60.233 1.00 46.23 350 ILE C N 1
ATOM 3827 C CA . ILE C 1 80 ? 46.640 163.343 60.999 1.00 44.76 350 ILE C CA 1
ATOM 3828 C C . ILE C 1 80 ? 47.434 162.050 61.057 1.00 43.97 350 ILE C C 1
ATOM 3829 O O . ILE C 1 80 ? 47.515 161.427 62.103 1.00 44.35 350 ILE C O 1
ATOM 3834 N N . THR C 1 81 ? 48.010 161.638 59.941 1.00 43.05 351 THR C N 1
ATOM 3835 C CA . THR C 1 81 ? 48.765 160.399 59.920 1.00 43.74 351 THR C CA 1
ATOM 3836 C C . THR C 1 81 ? 49.471 160.249 58.584 1.00 44.69 351 THR C C 1
ATOM 3837 O O . THR C 1 81 ? 48.905 160.513 57.536 1.00 43.16 351 THR C O 1
ATOM 3841 N N . ASP C 1 82 ? 50.727 159.844 58.628 1.00 47.83 352 ASP C N 1
ATOM 3842 C CA . ASP C 1 82 ? 51.491 159.662 57.411 1.00 52.78 352 ASP C CA 1
ATOM 3843 C C . ASP C 1 82 ? 51.831 158.199 57.428 1.00 55.41 352 ASP C C 1
ATOM 3844 O O . ASP C 1 82 ? 52.651 157.729 56.649 1.00 56.09 352 ASP C O 1
ATOM 3849 N N . GLU C 1 83 ? 51.200 157.484 58.348 1.00 58.73 353 GLU C N 1
ATOM 3850 C CA . GLU C 1 83 ? 51.452 156.066 58.488 1.00 63.48 353 GLU C CA 1
ATOM 3851 C C . GLU C 1 83 ? 50.174 155.263 58.456 1.00 65.57 353 GLU C C 1
ATOM 3852 O O . GLU C 1 83 ? 49.709 154.766 59.486 1.00 66.83 353 GLU C O 1
ATOM 3858 N N . ALA C 1 84 ? 49.619 155.129 57.257 1.00 66.85 354 ALA C N 1
ATOM 3859 C CA . ALA C 1 84 ? 48.394 154.380 57.081 1.00 67.51 354 ALA C CA 1
ATOM 3860 C C . ALA C 1 84 ? 48.089 154.154 55.615 1.00 69.16 354 ALA C C 1
ATOM 3861 O O . ALA C 1 84 ? 47.733 155.099 54.905 1.00 69.77 354 ALA C O 1
ATOM 3863 N N . GLU C 1 85 ? 48.251 152.910 55.159 1.00 70.20 355 GLU C N 1
ATOM 3864 C CA . GLU C 1 85 ? 47.915 152.562 53.786 1.00 70.11 355 GLU C CA 1
ATOM 3865 C C . GLU C 1 85 ? 46.396 152.355 53.828 1.00 70.35 355 GLU C C 1
ATOM 3866 O O . GLU C 1 85 ? 45.760 152.658 54.842 1.00 70.72 355 GLU C O 1
ATOM 3872 N N . ASP C 1 86 ? 45.816 151.822 52.758 1.00 69.59 356 ASP C N 1
ATOM 3873 C CA . ASP C 1 86 ? 44.363 151.634 52.690 1.00 69.46 356 ASP C CA 1
ATOM 3874 C C . ASP C 1 86 ? 43.778 152.958 52.209 1.00 67.16 356 ASP C C 1
ATOM 3875 O O . ASP C 1 86 ? 42.639 153.026 51.728 1.00 67.31 356 ASP C O 1
ATOM 3880 N N . LEU C 1 87 ? 44.575 154.010 52.363 1.00 63.31 357 LEU C N 1
ATOM 3881 C CA . LEU C 1 87 ? 44.184 155.342 51.944 1.00 59.16 357 LEU C CA 1
ATOM 3882 C C . LEU C 1 87 ? 43.951 155.245 50.448 1.00 56.22 357 LEU C C 1
ATOM 3883 O O . LEU C 1 87 ? 42.865 155.526 49.956 1.00 57.66 357 LEU C O 1
ATOM 3888 N N . ILE C 1 88 ? 44.982 154.809 49.744 1.00 51.20 358 ILE C N 1
ATOM 3889 C CA . ILE C 1 88 ? 44.948 154.633 48.306 1.00 47.85 358 ILE C CA 1
ATOM 3890 C C . ILE C 1 88 ? 45.178 153.126 48.088 1.00 46.57 358 ILE C C 1
ATOM 3891 O O . ILE C 1 88 ? 45.813 152.471 48.911 1.00 47.00 358 ILE C O 1
ATOM 3896 N N . PRO C 1 89 ? 44.647 152.547 47.001 1.00 44.35 359 PRO C N 1
ATOM 3897 C CA . PRO C 1 89 ? 44.865 151.108 46.800 1.00 42.73 359 PRO C CA 1
ATOM 3898 C C . PRO C 1 89 ? 46.325 150.690 46.689 1.00 40.04 359 PRO C C 1
ATOM 3899 O O . PRO C 1 89 ? 47.135 151.363 46.061 1.00 39.35 359 PRO C O 1
ATOM 3903 N N . GLU C 1 90 ? 46.628 149.556 47.310 1.00 38.27 360 GLU C N 1
ATOM 3904 C CA . GLU C 1 90 ? 47.967 148.987 47.363 1.00 37.06 360 GLU C CA 1
ATOM 3905 C C . GLU C 1 90 ? 48.751 148.952 46.060 1.00 34.06 360 GLU C C 1
ATOM 3906 O O . GLU C 1 90 ? 49.955 149.212 46.066 1.00 32.58 360 GLU C O 1
ATOM 3912 N N . TRP C 1 91 ? 48.098 148.642 44.941 1.00 31.73 361 TRP C N 1
ATOM 3913 C CA . TRP C 1 91 ? 48.818 148.612 43.670 1.00 30.03 361 TRP C CA 1
ATOM 3914 C C . TRP C 1 91 ? 49.343 149.977 43.266 1.00 31.40 361 TRP C C 1
ATOM 3915 O O . TRP C 1 91 ? 50.155 150.084 42.348 1.00 33.09 361 TRP C O 1
ATOM 3926 N N . LEU C 1 92 ? 48.872 151.020 43.945 1.00 32.52 362 LEU C N 1
ATOM 3927 C CA . LEU C 1 92 ? 49.316 152.390 43.678 1.00 33.44 362 LEU C CA 1
ATOM 3928 C C . LEU C 1 92 ? 50.372 152.843 44.688 1.00 35.57 362 LEU C C 1
ATOM 3929 O O . LEU C 1 92 ? 50.811 153.993 44.651 1.00 37.31 362 LEU C O 1
ATOM 3934 N N . SER C 1 93 ? 50.775 151.935 45.576 1.00 35.64 363 SER C N 1
ATOM 3935 C CA . SER C 1 93 ? 51.755 152.228 46.611 1.00 35.02 363 SER C CA 1
ATOM 3936 C C . SER C 1 93 ? 52.937 153.097 46.197 1.00 33.74 363 SER C C 1
ATOM 3937 O O . SER C 1 93 ? 53.640 153.615 47.054 1.00 34.63 363 SER C O 1
ATOM 3940 N N . PHE C 1 94 ? 53.184 153.273 44.908 1.00 32.83 364 PHE C N 1
ATOM 3941 C CA . PHE C 1 94 ? 54.302 154.130 44.543 1.00 32.61 364 PHE C CA 1
ATOM 3942 C C . PHE C 1 94 ? 53.939 155.619 44.432 1.00 33.14 364 PHE C C 1
ATOM 3943 O O . PHE C 1 94 ? 54.804 156.464 44.200 1.00 34.55 364 PHE C O 1
ATOM 3951 N N . VAL C 1 95 ? 52.668 155.957 44.583 1.00 32.56 365 VAL C N 1
ATOM 3952 C CA . VAL C 1 95 ? 52.310 157.362 44.498 1.00 32.13 365 VAL C CA 1
ATOM 3953 C C . VAL C 1 95 ? 52.644 158.000 45.830 1.00 32.83 365 VAL C C 1
ATOM 3954 O O . VAL C 1 95 ? 52.217 157.524 46.888 1.00 32.88 365 VAL C O 1
ATOM 3958 N N . LYS C 1 96 ? 53.409 159.074 45.790 1.00 32.55 366 LYS C N 1
ATOM 3959 C CA . LYS C 1 96 ? 53.738 159.755 47.031 1.00 36.09 366 LYS C CA 1
ATOM 3960 C C . LYS C 1 96 ? 53.105 161.145 47.011 1.00 35.25 366 LYS C C 1
ATOM 3961 O O . LYS C 1 96 ? 52.901 161.716 45.935 1.00 35.47 366 LYS C O 1
ATOM 3967 N N . GLY C 1 97 ? 52.774 161.678 48.185 1.00 33.12 367 GLY C N 1
ATOM 3968 C CA . GLY C 1 97 ? 52.193 163.005 48.221 1.00 31.37 367 GLY C CA 1
ATOM 3969 C C . GLY C 1 97 ? 51.361 163.335 49.436 1.00 31.33 367 GLY C C 1
ATOM 3970 O O . GLY C 1 97 ? 51.494 162.729 50.493 1.00 31.10 367 GLY C O 1
ATOM 3971 N N . VAL C 1 98 ? 50.479 164.313 49.286 1.00 31.55 368 VAL C N 1
ATOM 3972 C CA . VAL C 1 98 ? 49.636 164.716 50.400 1.00 31.26 368 VAL C CA 1
ATOM 3973 C C . VAL C 1 98 ? 48.193 164.897 49.967 1.00 30.18 368 VAL C C 1
ATOM 3974 O O . VAL C 1 98 ? 47.937 165.331 48.847 1.00 30.00 368 VAL C O 1
ATOM 3978 N N . VAL C 1 99 ? 47.273 164.539 50.866 1.00 29.19 369 VAL C N 1
ATOM 3979 C CA . VAL C 1 99 ? 45.831 164.653 50.662 1.00 29.87 369 VAL C CA 1
ATOM 3980 C C . VAL C 1 99 ? 45.221 165.436 51.828 1.00 31.85 369 VAL C C 1
ATOM 3981 O O . VAL C 1 99 ? 45.418 165.091 52.997 1.00 31.21 369 VAL C O 1
ATOM 3985 N N . ASP C 1 100 ? 44.478 166.491 51.499 1.00 34.80 370 ASP C N 1
ATOM 3986 C CA . ASP C 1 100 ? 43.852 167.352 52.506 1.00 36.60 370 ASP C CA 1
ATOM 3987 C C . ASP C 1 100 ? 42.327 167.368 52.339 1.00 36.67 370 ASP C C 1
ATOM 3988 O O . ASP C 1 100 ? 41.816 167.778 51.298 1.00 35.55 370 ASP C O 1
ATOM 3993 N N . SER C 1 101 ? 41.612 166.940 53.375 1.00 37.65 371 SER C N 1
ATOM 3994 C CA . SER C 1 101 ? 40.156 166.862 53.331 1.00 41.21 371 SER C CA 1
ATOM 3995 C C . SER C 1 101 ? 39.409 167.863 54.193 1.00 43.58 371 SER C C 1
ATOM 3996 O O . SER C 1 101 ? 39.549 167.843 55.409 1.00 43.13 371 SER C O 1
ATOM 3999 N N . GLU C 1 102 ? 38.604 168.720 53.557 1.00 46.63 372 GLU C N 1
ATOM 4000 C CA . GLU C 1 102 ? 37.796 169.717 54.266 1.00 49.28 372 GLU C CA 1
ATOM 4001 C C . GLU C 1 102 ? 36.825 168.977 55.159 1.00 48.82 372 GLU C C 1
ATOM 4002 O O . GLU C 1 102 ? 36.683 169.283 56.339 1.00 47.93 372 GLU C O 1
ATOM 4008 N N . ASP C 1 103 ? 36.153 168.003 54.556 1.00 50.12 373 ASP C N 1
ATOM 4009 C CA . ASP C 1 103 ? 35.182 167.142 55.229 1.00 50.53 373 ASP C CA 1
ATOM 4010 C C . ASP C 1 103 ? 36.045 166.140 56.022 1.00 49.85 373 ASP C C 1
ATOM 4011 O O . ASP C 1 103 ? 37.264 166.308 56.105 1.00 51.79 373 ASP C O 1
ATOM 4016 N N . LEU C 1 104 ? 35.449 165.108 56.601 1.00 47.35 374 LEU C N 1
ATOM 4017 C CA . LEU C 1 104 ? 36.235 164.119 57.352 1.00 44.96 374 LEU C CA 1
ATOM 4018 C C . LEU C 1 104 ? 36.523 164.623 58.757 1.00 43.36 374 LEU C C 1
ATOM 4019 O O . LEU C 1 104 ? 37.075 165.703 58.939 1.00 41.37 374 LEU C O 1
ATOM 4024 N N . PRO C 1 105 ? 36.148 163.837 59.775 1.00 43.48 375 PRO C N 1
ATOM 4025 C CA . PRO C 1 105 ? 36.348 164.195 61.177 1.00 43.28 375 PRO C CA 1
ATOM 4026 C C . PRO C 1 105 ? 37.818 164.233 61.527 1.00 43.15 375 PRO C C 1
ATOM 4027 O O . PRO C 1 105 ? 38.637 163.651 60.831 1.00 43.57 375 PRO C O 1
ATOM 4031 N N . LEU C 1 106 ? 38.156 164.924 62.603 1.00 44.50 376 LEU C N 1
ATOM 4032 C CA . LEU C 1 106 ? 39.551 165.026 63.004 1.00 45.25 376 LEU C CA 1
ATOM 4033 C C . LEU C 1 106 ? 39.971 163.900 63.918 1.00 45.73 376 LEU C C 1
ATOM 4034 O O . LEU C 1 106 ? 41.115 163.871 64.345 1.00 45.70 376 LEU C O 1
ATOM 4039 N N . ASN C 1 107 ? 39.068 162.960 64.201 1.00 48.06 377 ASN C N 1
ATOM 4040 C CA . ASN C 1 107 ? 39.410 161.863 65.112 1.00 50.26 377 ASN C CA 1
ATOM 4041 C C . ASN C 1 107 ? 39.343 160.439 64.563 1.00 50.80 377 ASN C C 1
ATOM 4042 O O . ASN C 1 107 ? 38.508 159.642 64.981 1.00 51.39 377 ASN C O 1
ATOM 4047 N N . LEU C 1 108 ? 40.262 160.115 63.656 1.00 51.77 378 LEU C N 1
ATOM 4048 C CA . LEU C 1 108 ? 40.326 158.791 63.040 1.00 51.52 378 LEU C CA 1
ATOM 4049 C C . LEU C 1 108 ? 41.311 157.849 63.763 1.00 51.60 378 LEU C C 1
ATOM 4050 O O . LEU C 1 108 ? 41.263 156.614 63.628 1.00 49.91 378 LEU C O 1
ATOM 4055 N N . MET C 1 112 ? 40.168 152.444 61.739 1.00 50.93 382 MET C N 1
ATOM 4056 C CA . MET C 1 112 ? 38.872 153.021 61.360 1.00 53.18 382 MET C CA 1
ATOM 4057 C C . MET C 1 112 ? 38.960 153.906 60.105 1.00 54.35 382 MET C C 1
ATOM 4058 O O . MET C 1 112 ? 38.040 154.661 59.789 1.00 54.09 382 MET C O 1
ATOM 4060 N N . LEU C 1 113 ? 40.061 153.790 59.377 1.00 55.79 383 LEU C N 1
ATOM 4061 C CA . LEU C 1 113 ? 40.271 154.598 58.192 1.00 56.27 383 LEU C CA 1
ATOM 4062 C C . LEU C 1 113 ? 39.629 154.027 56.948 1.00 58.76 383 LEU C C 1
ATOM 4063 O O . LEU C 1 113 ? 38.819 154.693 56.310 1.00 60.41 383 LEU C O 1
ATOM 4068 N N . GLN C 1 114 ? 39.995 152.799 56.593 1.00 60.18 384 GLN C N 1
ATOM 4069 C CA . GLN C 1 114 ? 39.447 152.171 55.395 1.00 60.43 384 GLN C CA 1
ATOM 4070 C C . GLN C 1 114 ? 37.930 152.086 55.432 1.00 58.91 384 GLN C C 1
ATOM 4071 O O . GLN C 1 114 ? 37.273 152.091 54.388 1.00 59.15 384 GLN C O 1
ATOM 4077 N N . GLN C 1 115 ? 37.370 152.032 56.635 1.00 56.57 385 GLN C N 1
ATOM 4078 C CA . GLN C 1 115 ? 35.931 151.907 56.772 1.00 53.54 385 GLN C CA 1
ATOM 4079 C C . GLN C 1 115 ? 35.134 153.210 56.748 1.00 51.22 385 GLN C C 1
ATOM 4080 O O . GLN C 1 115 ? 33.910 153.176 56.631 1.00 50.90 385 GLN C O 1
ATOM 4086 N N . ASN C 1 116 ? 35.821 154.348 56.852 1.00 48.38 386 ASN C N 1
ATOM 4087 C CA . ASN C 1 116 ? 35.170 155.659 56.824 1.00 45.64 386 ASN C CA 1
ATOM 4088 C C . ASN C 1 116 ? 34.526 155.894 55.465 1.00 44.73 386 ASN C C 1
ATOM 4089 O O . ASN C 1 116 ? 35.186 155.807 54.429 1.00 43.89 386 ASN C O 1
ATOM 4094 N N . LYS C 1 117 ? 33.241 156.217 55.462 1.00 44.35 387 LYS C N 1
ATOM 4095 C CA . LYS C 1 117 ? 32.556 156.434 54.199 1.00 43.07 387 LYS C CA 1
ATOM 4096 C C . LYS C 1 117 ? 33.195 157.539 53.368 1.00 41.21 387 LYS C C 1
ATOM 4097 O O . LYS C 1 117 ? 33.547 157.315 52.212 1.00 41.52 387 LYS C O 1
ATOM 4103 N N . ILE C 1 118 ? 33.365 158.724 53.944 1.00 40.06 388 ILE C N 1
ATOM 4104 C CA . ILE C 1 118 ? 33.998 159.812 53.208 1.00 38.45 388 ILE C CA 1
ATOM 4105 C C . ILE C 1 118 ? 35.283 159.316 52.560 1.00 38.97 388 ILE C C 1
ATOM 4106 O O . ILE C 1 118 ? 35.459 159.392 51.342 1.00 37.78 388 ILE C O 1
ATOM 4111 N N . MET C 1 119 ? 36.176 158.798 53.398 1.00 39.35 389 MET C N 1
ATOM 4112 C CA . MET C 1 119 ? 37.461 158.297 52.943 1.00 39.58 389 MET C CA 1
ATOM 4113 C C . MET C 1 119 ? 37.348 157.385 51.731 1.00 38.08 389 MET C C 1
ATOM 4114 O O . MET C 1 119 ? 38.136 157.520 50.793 1.00 38.30 389 MET C O 1
ATOM 4119 N N . LYS C 1 120 ? 36.376 156.470 51.738 1.00 35.93 390 LYS C N 1
ATOM 4120 C CA . LYS C 1 120 ? 36.181 155.566 50.601 1.00 35.10 390 LYS C CA 1
ATOM 4121 C C . LYS C 1 120 ? 36.003 156.362 49.310 1.00 32.68 390 LYS C C 1
ATOM 4122 O O . LYS C 1 120 ? 36.649 156.086 48.295 1.00 31.86 390 LYS C O 1
ATOM 4128 N N . VAL C 1 121 ? 35.133 157.363 49.360 1.00 30.17 391 VAL C N 1
ATOM 4129 C CA . VAL C 1 121 ? 34.876 158.220 48.208 1.00 28.83 391 VAL C CA 1
ATOM 4130 C C . VAL C 1 121 ? 36.122 158.965 47.735 1.00 28.07 391 VAL C C 1
ATOM 4131 O O . VAL C 1 121 ? 36.353 159.091 46.532 1.00 28.02 391 VAL C O 1
ATOM 4135 N N . ILE C 1 122 ? 36.921 159.472 48.671 1.00 28.54 392 ILE C N 1
ATOM 4136 C CA . ILE C 1 122 ? 38.152 160.184 48.308 1.00 28.01 392 ILE C CA 1
ATOM 4137 C C . ILE C 1 122 ? 39.138 159.220 47.643 1.00 28.36 392 ILE C C 1
ATOM 4138 O O . ILE C 1 122 ? 39.830 159.573 46.680 1.00 27.48 392 ILE C O 1
ATOM 4143 N N . ARG C 1 123 ? 39.200 157.996 48.149 1.00 29.01 393 ARG C N 1
ATOM 4144 C CA . ARG C 1 123 ? 40.130 157.043 47.583 1.00 32.18 393 ARG C CA 1
ATOM 4145 C C . ARG C 1 123 ? 39.809 156.825 46.112 1.00 31.24 393 ARG C C 1
ATOM 4146 O O . ARG C 1 123 ? 40.686 156.911 45.244 1.00 30.80 393 ARG C O 1
ATOM 4154 N N . LYS C 1 124 ? 38.544 156.553 45.835 1.00 30.93 394 LYS C N 1
ATOM 4155 C CA . LYS C 1 124 ? 38.101 156.336 44.468 1.00 31.44 394 LYS C CA 1
ATOM 4156 C C . LYS C 1 124 ? 38.482 157.545 43.621 1.00 30.55 394 LYS C C 1
ATOM 4157 O O . LYS C 1 124 ? 39.136 157.421 42.579 1.00 30.69 394 LYS C O 1
ATOM 4163 N N . ASN C 1 125 ? 38.083 158.721 44.088 1.00 29.98 395 ASN C N 1
ATOM 4164 C CA . ASN C 1 125 ? 38.388 159.958 43.393 1.00 27.70 395 ASN C CA 1
ATOM 4165 C C . ASN C 1 125 ? 39.868 160.078 43.053 1.00 26.30 395 ASN C C 1
ATOM 4166 O O . ASN C 1 125 ? 40.228 160.422 41.924 1.00 26.46 395 ASN C O 1
ATOM 4171 N N . ILE C 1 126 ? 40.734 159.803 44.024 1.00 25.32 396 ILE C N 1
ATOM 4172 C CA . ILE C 1 126 ? 42.173 159.872 43.769 1.00 24.39 396 ILE C CA 1
ATOM 4173 C C . ILE C 1 126 ? 42.641 158.888 42.696 1.00 26.26 396 ILE C C 1
ATOM 4174 O O . ILE C 1 126 ? 43.542 159.210 41.901 1.00 24.97 396 ILE C O 1
ATOM 4179 N N . VAL C 1 127 ? 42.056 157.684 42.679 1.00 25.22 397 VAL C N 1
ATOM 4180 C CA . VAL C 1 127 ? 42.467 156.709 41.685 1.00 24.75 397 VAL C CA 1
ATOM 4181 C C . VAL C 1 127 ? 42.128 157.228 40.302 1.00 26.32 397 VAL C C 1
ATOM 4182 O O . VAL C 1 127 ? 42.952 157.109 39.391 1.00 28.63 397 VAL C O 1
ATOM 4186 N N . LYS C 1 128 ? 40.933 157.803 40.131 1.00 26.63 398 LYS C N 1
ATOM 4187 C CA . LYS C 1 128 ? 40.547 158.356 38.825 1.00 28.28 398 LYS C CA 1
ATOM 4188 C C . LYS C 1 128 ? 41.592 159.392 38.432 1.00 28.08 398 LYS C C 1
ATOM 4189 O O . LYS C 1 128 ? 42.121 159.378 37.300 1.00 28.51 398 LYS C O 1
ATOM 4195 N N . LYS C 1 129 ? 41.901 160.280 39.378 1.00 25.86 399 LYS C N 1
ATOM 4196 C CA . LYS C 1 129 ? 42.881 161.324 39.125 1.00 25.59 399 LYS C CA 1
ATOM 4197 C C . LYS C 1 129 ? 44.242 160.818 38.688 1.00 24.45 399 LYS C C 1
ATOM 4198 O O . LYS C 1 129 ? 44.813 161.338 37.715 1.00 24.20 399 LYS C O 1
ATOM 4204 N N . LEU C 1 130 ? 44.773 159.818 39.391 1.00 22.23 400 LEU C N 1
ATOM 4205 C CA . LEU C 1 130 ? 46.087 159.287 39.027 1.00 22.01 400 LEU C CA 1
ATOM 4206 C C . LEU C 1 130 ? 46.039 158.694 37.622 1.00 23.64 400 LEU C C 1
ATOM 4207 O O . LEU C 1 130 ? 46.986 158.833 36.829 1.00 22.42 400 LEU C O 1
ATOM 4212 N N . ILE C 1 131 ? 44.914 158.061 37.300 1.00 26.47 401 ILE C N 1
ATOM 4213 C CA . ILE C 1 131 ? 44.737 157.447 35.983 1.00 28.81 401 ILE C CA 1
ATOM 4214 C C . ILE C 1 131 ? 44.743 158.528 34.894 1.00 28.98 401 ILE C C 1
ATOM 4215 O O . ILE C 1 131 ? 45.354 158.354 33.836 1.00 26.63 401 ILE C O 1
ATOM 4220 N N . GLU C 1 132 ? 44.076 159.647 35.153 1.00 31.05 402 GLU C N 1
ATOM 4221 C CA . GLU C 1 132 ? 44.103 160.741 34.186 1.00 33.20 402 GLU C CA 1
ATOM 4222 C C . GLU C 1 132 ? 45.571 161.066 33.964 1.00 31.94 402 GLU C C 1
ATOM 4223 O O . GLU C 1 132 ? 46.039 161.139 32.820 1.00 32.40 402 GLU C O 1
ATOM 4229 N N . ALA C 1 133 ? 46.303 161.269 35.056 1.00 29.38 403 ALA C N 1
ATOM 4230 C CA . ALA C 1 133 ? 47.723 161.553 34.912 1.00 30.79 403 ALA C CA 1
ATOM 4231 C C . ALA C 1 133 ? 48.385 160.435 34.089 1.00 30.54 403 ALA C C 1
ATOM 4232 O O . ALA C 1 133 ? 49.079 160.712 33.099 1.00 30.33 403 ALA C O 1
ATOM 4234 N N . PHE C 1 134 ? 48.158 159.178 34.467 1.00 28.86 404 PHE C N 1
ATOM 4235 C CA . PHE C 1 134 ? 48.753 158.087 33.705 1.00 29.98 404 PHE C CA 1
ATOM 4236 C C . PHE C 1 134 ? 48.494 158.314 32.211 1.00 32.54 404 PHE C C 1
ATOM 4237 O O . PHE C 1 134 ? 49.420 158.247 31.403 1.00 34.46 404 PHE C O 1
ATOM 4245 N N . ASN C 1 135 ? 47.241 158.585 31.839 1.00 33.79 405 ASN C N 1
ATOM 4246 C CA . ASN C 1 135 ? 46.886 158.826 30.434 1.00 34.80 405 ASN C CA 1
ATOM 4247 C C . ASN C 1 135 ? 47.638 160.011 29.831 1.00 36.45 405 ASN C C 1
ATOM 4248 O O . ASN C 1 135 ? 47.948 160.015 28.629 1.00 34.86 405 ASN C O 1
ATOM 4253 N N . GLU C 1 136 ? 47.921 161.025 30.646 1.00 36.89 406 GLU C N 1
ATOM 4254 C CA . GLU C 1 136 ? 48.644 162.172 30.116 1.00 39.61 406 GLU C CA 1
ATOM 4255 C C . GLU C 1 136 ? 50.090 161.775 29.863 1.00 37.99 406 GLU C C 1
ATOM 4256 O O . GLU C 1 136 ? 50.670 162.135 28.837 1.00 37.07 406 GLU C O 1
ATOM 4262 N N . ILE C 1 137 ? 50.666 161.025 30.794 1.00 35.06 407 ILE C N 1
ATOM 4263 C CA . ILE C 1 137 ? 52.037 160.584 30.632 1.00 35.60 407 ILE C CA 1
ATOM 4264 C C . ILE C 1 137 ? 52.099 159.780 29.351 1.00 35.86 407 ILE C C 1
ATOM 4265 O O . ILE C 1 137 ? 53.034 159.884 28.578 1.00 34.53 407 ILE C O 1
ATOM 4270 N N . ALA C 1 138 ? 51.070 158.990 29.116 1.00 39.51 408 ALA C N 1
ATOM 4271 C CA . ALA C 1 138 ? 51.011 158.174 27.913 1.00 44.13 408 ALA C CA 1
ATOM 4272 C C . ALA C 1 138 ? 51.082 158.995 26.609 1.00 46.87 408 ALA C C 1
ATOM 4273 O O . ALA C 1 138 ? 51.529 158.487 25.577 1.00 47.12 408 ALA C O 1
ATOM 4275 N N . GLU C 1 139 ? 50.640 160.251 26.642 1.00 50.11 409 GLU C N 1
ATOM 4276 C CA . GLU C 1 139 ? 50.672 161.080 25.437 1.00 52.33 409 GLU C CA 1
ATOM 4277 C C . GLU C 1 139 ? 52.103 161.366 24.993 1.00 53.14 409 GLU C C 1
ATOM 4278 O O . GLU C 1 139 ? 52.349 161.624 23.819 1.00 52.90 409 GLU C O 1
ATOM 4284 N N . ASP C 1 140 ? 53.041 161.324 25.935 1.00 54.97 410 ASP C N 1
ATOM 4285 C CA . ASP C 1 140 ? 54.449 161.576 25.632 1.00 57.56 410 ASP C CA 1
ATOM 4286 C C . ASP C 1 140 ? 55.210 160.256 25.534 1.00 58.64 410 ASP C C 1
ATOM 4287 O O . ASP C 1 140 ? 55.337 159.515 26.515 1.00 58.87 410 ASP C O 1
ATOM 4292 N N . SER C 1 141 ? 55.721 159.976 24.343 1.00 58.42 411 SER C N 1
ATOM 4293 C CA . SER C 1 141 ? 56.459 158.748 24.082 1.00 58.17 411 SER C CA 1
ATOM 4294 C C . SER C 1 141 ? 57.596 158.471 25.072 1.00 57.45 411 SER C C 1
ATOM 4295 O O . SER C 1 141 ? 57.510 157.580 25.917 1.00 56.59 411 SER C O 1
ATOM 4298 N N . GLU C 1 142 ? 58.660 159.250 24.940 1.00 57.52 412 GLU C N 1
ATOM 4299 C CA . GLU C 1 142 ? 59.852 159.138 25.765 1.00 56.30 412 GLU C CA 1
ATOM 4300 C C . GLU C 1 142 ? 59.509 159.054 27.254 1.00 54.39 412 GLU C C 1
ATOM 4301 O O . GLU C 1 142 ? 60.093 158.255 27.987 1.00 54.27 412 GLU C O 1
ATOM 4307 N N . GLN C 1 143 ? 58.542 159.858 27.683 1.00 51.71 413 GLN C N 1
ATOM 4308 C CA . GLN C 1 143 ? 58.113 159.907 29.081 1.00 50.76 413 GLN C CA 1
ATOM 4309 C C . GLN C 1 143 ? 57.447 158.613 29.607 1.00 49.00 413 GLN C C 1
ATOM 4310 O O . GLN C 1 143 ? 57.759 158.126 30.702 1.00 45.90 413 GLN C O 1
ATOM 4316 N N . PHE C 1 144 ? 56.527 158.073 28.818 1.00 47.30 414 PHE C N 1
ATOM 4317 C CA . PHE C 1 144 ? 55.803 156.860 29.173 1.00 46.47 414 PHE C CA 1
ATOM 4318 C C . PHE C 1 144 ? 56.755 155.666 29.275 1.00 47.56 414 PHE C C 1
ATOM 4319 O O . PHE C 1 144 ? 56.552 154.741 30.072 1.00 46.15 414 PHE C O 1
ATOM 4327 N N . GLU C 1 145 ? 57.797 155.709 28.455 1.00 48.82 415 GLU C N 1
ATOM 4328 C CA . GLU C 1 145 ? 58.813 154.665 28.406 1.00 50.34 415 GLU C CA 1
ATOM 4329 C C . GLU C 1 145 ? 59.286 154.401 29.823 1.00 49.35 415 GLU C C 1
ATOM 4330 O O . GLU C 1 145 ? 59.262 153.269 30.301 1.00 48.82 415 GLU C O 1
ATOM 4336 N N . LYS C 1 146 ? 59.706 155.468 30.492 1.00 48.75 416 LYS C N 1
ATOM 4337 C CA . LYS C 1 146 ? 60.193 155.371 31.857 1.00 47.14 416 LYS C CA 1
ATOM 4338 C C . LYS C 1 146 ? 59.085 154.840 32.751 1.00 44.64 416 LYS C C 1
ATOM 4339 O O . LYS C 1 146 ? 59.234 153.780 33.358 1.00 46.18 416 LYS C O 1
ATOM 4345 N N . PHE C 1 147 ? 57.973 155.566 32.825 1.00 40.95 417 PHE C N 1
ATOM 4346 C CA . PHE C 1 147 ? 56.836 155.146 33.654 1.00 37.46 417 PHE C CA 1
ATOM 4347 C C . PHE C 1 147 ? 56.521 153.657 33.460 1.00 36.40 417 PHE C C 1
ATOM 4348 O O . PHE C 1 147 ? 56.333 152.925 34.432 1.00 35.10 417 PHE C O 1
ATOM 4356 N N . TYR C 1 148 ? 56.477 153.205 32.212 1.00 35.11 418 TYR C N 1
ATOM 4357 C CA . TYR C 1 148 ? 56.141 151.811 31.969 1.00 36.26 418 TYR C CA 1
ATOM 4358 C C . TYR C 1 148 ? 57.222 150.851 32.447 1.00 36.05 418 TYR C C 1
ATOM 4359 O O . TYR C 1 148 ? 56.945 149.939 33.226 1.00 36.94 418 TYR C O 1
ATOM 4368 N N . SER C 1 149 ? 58.447 151.044 31.985 1.00 35.67 419 SER C N 1
ATOM 4369 C CA . SER C 1 149 ? 59.531 150.172 32.412 1.00 36.50 419 SER C CA 1
ATOM 4370 C C . SER C 1 149 ? 59.571 150.049 33.928 1.00 35.09 419 SER C C 1
ATOM 4371 O O . SER C 1 149 ? 60.022 149.039 34.478 1.00 37.65 419 SER C O 1
ATOM 4374 N N . ALA C 1 150 ? 59.085 151.064 34.616 1.00 32.19 420 ALA C N 1
ATOM 4375 C CA . ALA C 1 150 ? 59.117 151.012 36.057 1.00 29.48 420 ALA C CA 1
ATOM 4376 C C . ALA C 1 150 ? 57.832 150.510 36.678 1.00 29.37 420 ALA C C 1
ATOM 4377 O O . ALA C 1 150 ? 57.885 149.831 37.703 1.00 30.88 420 ALA C O 1
ATOM 4379 N N . PHE C 1 151 ? 56.681 150.789 36.068 1.00 26.07 421 PHE C N 1
ATOM 4380 C CA . PHE C 1 151 ? 55.452 150.366 36.714 1.00 26.23 421 PHE C CA 1
ATOM 4381 C C . PHE C 1 151 ? 54.484 149.398 36.051 1.00 24.94 421 PHE C C 1
ATOM 4382 O O . PHE C 1 151 ? 53.398 149.137 36.588 1.00 20.93 421 PHE C O 1
ATOM 4390 N N . SER C 1 152 ? 54.883 148.837 34.919 1.00 25.49 422 SER C N 1
ATOM 4391 C CA . SER C 1 152 ? 54.018 147.893 34.213 1.00 30.28 422 SER C CA 1
ATOM 4392 C C . SER C 1 152 ? 53.330 146.904 35.153 1.00 30.55 422 SER C C 1
ATOM 4393 O O . SER C 1 152 ? 52.114 146.713 35.074 1.00 33.51 422 SER C O 1
ATOM 4396 N N . LYS C 1 153 ? 54.083 146.290 36.053 1.00 29.30 423 LYS C N 1
ATOM 4397 C CA . LYS C 1 153 ? 53.476 145.331 36.963 1.00 31.12 423 LYS C CA 1
ATOM 4398 C C . LYS C 1 153 ? 52.342 145.948 37.781 1.00 31.08 423 LYS C C 1
ATOM 4399 O O . LYS C 1 153 ? 51.364 145.267 38.105 1.00 33.96 423 LYS C O 1
ATOM 4405 N N . ASN C 1 154 ? 52.465 147.231 38.117 1.00 30.99 424 ASN C N 1
ATOM 4406 C CA . ASN C 1 154 ? 51.436 147.923 38.898 1.00 29.14 424 ASN C CA 1
ATOM 4407 C C . ASN C 1 154 ? 50.138 148.082 38.128 1.00 29.16 424 ASN C C 1
ATOM 4408 O O . ASN C 1 154 ? 49.045 147.843 38.654 1.00 27.49 424 ASN C O 1
ATOM 4413 N N . ILE C 1 155 ? 50.270 148.507 36.879 1.00 29.90 425 ILE C N 1
ATOM 4414 C CA . ILE C 1 155 ? 49.125 148.682 36.011 1.00 29.97 425 ILE C CA 1
ATOM 4415 C C . ILE C 1 155 ? 48.365 147.370 35.963 1.00 29.46 425 ILE C C 1
ATOM 4416 O O . ILE C 1 155 ? 47.140 147.344 36.042 1.00 28.48 425 ILE C O 1
ATOM 4421 N N . LYS C 1 156 ? 49.114 146.279 35.830 1.00 28.76 426 LYS C N 1
ATOM 4422 C CA . LYS C 1 156 ? 48.541 144.938 35.755 1.00 26.08 426 LYS C CA 1
ATOM 4423 C C . LYS C 1 156 ? 47.807 144.521 37.037 1.00 25.74 426 LYS C C 1
ATOM 4424 O O . LYS C 1 156 ? 46.724 143.931 36.968 1.00 23.88 426 LYS C O 1
ATOM 4430 N N . LEU C 1 157 ? 48.362 144.840 38.205 1.00 23.20 427 LEU C N 1
ATOM 4431 C CA . LEU C 1 157 ? 47.653 144.505 39.433 1.00 22.13 427 LEU C CA 1
ATOM 4432 C C . LEU C 1 157 ? 46.400 145.351 39.423 1.00 21.37 427 LEU C C 1
ATOM 4433 O O . LEU C 1 157 ? 45.332 144.903 39.818 1.00 23.39 427 LEU C O 1
ATOM 4438 N N . GLY C 1 158 ? 46.540 146.588 38.968 1.00 21.02 428 GLY C N 1
ATOM 4439 C CA . GLY C 1 158 ? 45.392 147.482 38.888 1.00 22.27 428 GLY C CA 1
ATOM 4440 C C . GLY C 1 158 ? 44.329 146.958 37.926 1.00 22.58 428 GLY C C 1
ATOM 4441 O O . GLY C 1 158 ? 43.127 146.962 38.244 1.00 21.61 428 GLY C O 1
ATOM 4442 N N . VAL C 1 159 ? 44.750 146.501 36.750 1.00 20.31 429 VAL C N 1
ATOM 4443 C CA . VAL C 1 159 ? 43.786 145.971 35.807 1.00 23.14 429 VAL C CA 1
ATOM 4444 C C . VAL C 1 159 ? 42.970 144.872 36.450 1.00 25.60 429 VAL C C 1
ATOM 4445 O O . VAL C 1 159 ? 41.776 144.727 36.170 1.00 25.99 429 VAL C O 1
ATOM 4449 N N . HIS C 1 160 ? 43.644 144.098 37.301 1.00 28.70 430 HIS C N 1
ATOM 4450 C CA . HIS C 1 160 ? 43.051 142.955 37.993 1.00 29.88 430 HIS C CA 1
ATOM 4451 C C . HIS C 1 160 ? 42.176 143.310 39.172 1.00 30.66 430 HIS C C 1
ATOM 4452 O O . HIS C 1 160 ? 41.098 142.736 39.345 1.00 30.35 430 HIS C O 1
ATOM 4459 N N . GLU C 1 161 ? 42.658 144.239 39.990 1.00 32.12 431 GLU C N 1
ATOM 4460 C CA . GLU C 1 161 ? 41.957 144.667 41.195 1.00 35.65 431 GLU C CA 1
ATOM 4461 C C . GLU C 1 161 ? 40.794 145.634 41.012 1.00 35.03 431 GLU C C 1
ATOM 4462 O O . GLU C 1 161 ? 39.744 145.462 41.613 1.00 35.21 431 GLU C O 1
ATOM 4468 N N . ASP C 1 162 ? 40.998 146.661 40.197 1.00 35.79 432 ASP C N 1
ATOM 4469 C CA . ASP C 1 162 ? 40.003 147.715 39.970 1.00 36.41 432 ASP C CA 1
ATOM 4470 C C . ASP C 1 162 ? 39.034 147.394 38.821 1.00 35.92 432 ASP C C 1
ATOM 4471 O O . ASP C 1 162 ? 39.373 147.576 37.651 1.00 37.34 432 ASP C O 1
ATOM 4476 N N . THR C 1 163 ? 37.824 146.950 39.132 1.00 34.14 433 THR C N 1
ATOM 4477 C CA . THR C 1 163 ? 36.884 146.613 38.062 1.00 35.38 433 THR C CA 1
ATOM 4478 C C . THR C 1 163 ? 36.287 147.832 37.351 1.00 34.94 433 THR C C 1
ATOM 4479 O O . THR C 1 163 ? 36.057 147.815 36.145 1.00 33.65 433 THR C O 1
ATOM 4483 N N . GLN C 1 164 ? 36.042 148.893 38.104 1.00 34.41 434 GLN C N 1
ATOM 4484 C CA . GLN C 1 164 ? 35.510 150.115 37.528 1.00 33.06 434 GLN C CA 1
ATOM 4485 C C . GLN C 1 164 ? 36.482 150.756 36.531 1.00 33.43 434 GLN C C 1
ATOM 4486 O O . GLN C 1 164 ? 36.083 151.176 35.435 1.00 34.29 434 GLN C O 1
ATOM 4492 N N . ASN C 1 165 ? 37.753 150.836 36.916 1.00 29.81 435 ASN C N 1
ATOM 4493 C CA . ASN C 1 165 ? 38.745 151.494 36.073 1.00 29.39 435 ASN C CA 1
ATOM 4494 C C . ASN C 1 165 ? 39.514 150.572 35.159 1.00 28.67 435 ASN C C 1
ATOM 4495 O O . ASN C 1 165 ? 40.480 150.981 34.515 1.00 26.53 435 ASN C O 1
ATOM 4500 N N . ARG C 1 166 ? 39.076 149.325 35.108 1.00 28.41 436 ARG C N 1
ATOM 4501 C CA . ARG C 1 166 ? 39.724 148.327 34.281 1.00 27.11 436 ARG C CA 1
ATOM 4502 C C . ARG C 1 166 ? 39.947 148.805 32.849 1.00 26.27 436 ARG C C 1
ATOM 4503 O O . ARG C 1 166 ? 41.090 148.878 32.378 1.00 24.32 436 ARG C O 1
ATOM 4511 N N . ALA C 1 167 ? 38.863 149.135 32.154 1.00 24.85 437 ALA C N 1
ATOM 4512 C CA . ALA C 1 167 ? 38.997 149.584 30.770 1.00 24.68 437 ALA C CA 1
ATOM 4513 C C . ALA C 1 167 ? 40.101 150.632 30.606 1.00 24.63 437 ALA C C 1
ATOM 4514 O O . ALA C 1 167 ? 41.007 150.462 29.785 1.00 25.33 437 ALA C O 1
ATOM 4516 N N . ALA C 1 168 ? 40.035 151.711 31.386 1.00 23.26 438 ALA C N 1
ATOM 4517 C CA . ALA C 1 168 ? 41.048 152.755 31.294 1.00 22.70 438 ALA C CA 1
ATOM 4518 C C . ALA C 1 168 ? 42.451 152.195 31.476 1.00 23.54 438 ALA C C 1
ATOM 4519 O O . ALA C 1 168 ? 43.312 152.415 30.627 1.00 23.43 438 ALA C O 1
ATOM 4521 N N . LEU C 1 169 ? 42.675 151.496 32.594 1.00 22.99 439 LEU C N 1
ATOM 4522 C CA . LEU C 1 169 ? 43.966 150.887 32.908 1.00 21.85 439 LEU C CA 1
ATOM 4523 C C . LEU C 1 169 ? 44.457 150.023 31.766 1.00 23.92 439 LEU C C 1
ATOM 4524 O O . LEU C 1 169 ? 45.625 150.128 31.35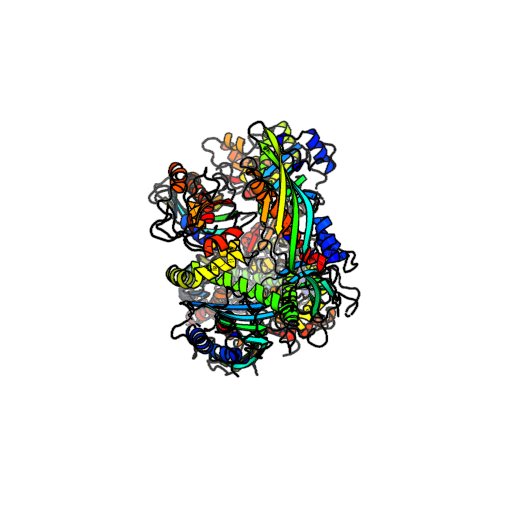3 1.00 23.55 439 LEU C O 1
ATOM 4529 N N . ALA C 1 170 ? 43.570 149.167 31.255 1.00 23.98 440 ALA C N 1
ATOM 4530 C CA . ALA C 1 170 ? 43.924 148.286 30.145 1.00 24.62 440 ALA C CA 1
ATOM 4531 C C . ALA C 1 170 ? 44.466 149.065 28.942 1.00 25.76 440 ALA C C 1
ATOM 4532 O O . ALA C 1 170 ? 45.124 148.494 28.066 1.00 24.48 440 ALA C O 1
ATOM 4534 N N . LYS C 1 171 ? 44.192 150.368 28.911 1.00 26.74 441 LYS C N 1
ATOM 4535 C CA . LYS C 1 171 ? 44.664 151.246 27.834 1.00 27.97 441 LYS C CA 1
ATOM 4536 C C . LYS C 1 171 ? 46.150 151.535 27.993 1.00 26.60 441 LYS C C 1
ATOM 4537 O O . LYS C 1 171 ? 46.842 151.885 27.040 1.00 26.72 441 LYS C O 1
ATOM 4543 N N . LEU C 1 172 ? 46.646 151.352 29.205 1.00 27.67 442 LEU C N 1
ATOM 4544 C CA . LEU C 1 172 ? 48.046 151.601 29.497 1.00 28.17 442 LEU C CA 1
ATOM 4545 C C . LEU C 1 172 ? 48.957 150.423 29.198 1.00 28.51 442 LEU C C 1
ATOM 4546 O O . LEU C 1 172 ? 50.169 150.607 29.099 1.00 29.06 442 LEU C O 1
ATOM 4551 N N . LEU C 1 173 ? 48.380 149.222 29.065 1.00 28.78 443 LEU C N 1
ATOM 4552 C CA . LEU C 1 173 ? 49.140 147.990 28.800 1.00 26.64 443 LEU C CA 1
ATOM 4553 C C . LEU C 1 173 ? 49.886 148.002 27.466 1.00 27.31 443 LEU C C 1
ATOM 4554 O O . LEU C 1 173 ? 49.436 148.632 26.500 1.00 26.59 443 LEU C O 1
ATOM 4559 N N . ARG C 1 174 ? 51.009 147.284 27.412 1.00 26.68 444 ARG C N 1
ATOM 4560 C CA . ARG C 1 174 ? 51.840 147.213 26.205 1.00 29.07 444 ARG C CA 1
ATOM 4561 C C . ARG C 1 174 ? 52.537 145.857 26.074 1.00 30.66 444 ARG C C 1
ATOM 4562 O O . ARG C 1 174 ? 53.207 145.422 27.006 1.00 33.09 444 ARG C O 1
ATOM 4570 N N . TYR C 1 175 ? 52.401 145.203 24.919 1.00 30.06 445 TYR C N 1
ATOM 4571 C CA . TYR C 1 175 ? 53.042 143.911 24.689 1.00 28.06 445 TYR C CA 1
ATOM 4572 C C . TYR C 1 175 ? 53.538 143.733 23.251 1.00 31.09 445 TYR C C 1
ATOM 4573 O O . TYR C 1 175 ? 53.181 144.494 22.349 1.00 32.02 445 TYR C O 1
ATOM 4582 N N . ASN C 1 176 ? 54.362 142.707 23.052 1.00 32.27 446 ASN C N 1
ATOM 4583 C CA . ASN C 1 176 ? 54.854 142.356 21.726 1.00 33.05 446 ASN C CA 1
ATOM 4584 C C . ASN C 1 176 ? 53.752 141.496 21.063 1.00 33.38 446 ASN C C 1
ATOM 4585 O O . ASN C 1 176 ? 52.858 140.987 21.749 1.00 32.14 446 ASN C O 1
ATOM 4590 N N . SER C 1 177 ? 53.806 141.342 19.743 1.00 32.46 447 SER C N 1
ATOM 4591 C CA . SER C 1 177 ? 52.804 140.537 19.045 1.00 32.61 447 SER C CA 1
ATOM 4592 C C . SER C 1 177 ? 53.372 140.084 17.723 1.00 32.88 447 SER C C 1
ATOM 4593 O O . SER C 1 177 ? 54.428 140.529 17.307 1.00 34.18 447 SER C O 1
ATOM 4596 N N . THR C 1 178 ? 52.643 139.218 17.045 1.00 33.77 448 THR C N 1
ATOM 4597 C CA . THR C 1 178 ? 53.063 138.705 15.754 1.00 33.14 448 THR C CA 1
ATOM 4598 C C . THR C 1 178 ? 53.102 139.814 14.715 1.00 35.29 448 THR C C 1
ATOM 4599 O O . THR C 1 178 ? 53.643 139.624 13.626 1.00 36.01 448 THR C O 1
ATOM 4603 N N . LYS C 1 179 ? 52.520 140.966 15.045 1.00 36.45 449 LYS C N 1
ATOM 4604 C CA . LYS C 1 179 ? 52.503 142.110 14.128 1.00 39.00 449 LYS C CA 1
ATOM 4605 C C . LYS C 1 179 ? 53.234 143.308 14.714 1.00 40.75 449 LYS C C 1
ATOM 4606 O O . LYS C 1 179 ? 53.176 144.406 14.165 1.00 41.60 449 LYS C O 1
ATOM 4612 N N . SER C 1 180 ? 53.899 143.086 15.843 1.00 42.36 450 SER C N 1
ATOM 4613 C CA . SER C 1 180 ? 54.668 144.119 16.533 1.00 42.70 450 SER C CA 1
ATOM 4614 C C . SER C 1 180 ? 55.781 143.351 17.233 1.00 44.17 450 SER C C 1
ATOM 4615 O O . SER C 1 180 ? 55.655 142.934 18.392 1.00 43.44 450 SER C O 1
ATOM 4618 N N . VAL C 1 181 ? 56.859 143.151 16.485 1.00 45.11 451 VAL C N 1
ATOM 4619 C CA . VAL C 1 181 ? 58.029 142.407 16.926 1.00 47.28 451 VAL C CA 1
ATOM 4620 C C . VAL C 1 181 ? 59.147 143.277 17.522 1.00 49.75 451 VAL C C 1
ATOM 4621 O O . VAL C 1 181 ? 59.668 142.985 18.603 1.00 49.96 451 VAL C O 1
ATOM 4625 N N . ASP C 1 182 ? 59.498 144.351 16.818 1.00 51.88 452 ASP C N 1
ATOM 4626 C CA . ASP C 1 182 ? 60.560 145.254 17.256 1.00 52.72 452 ASP C CA 1
ATOM 4627 C C . ASP C 1 182 ? 60.082 146.366 18.190 1.00 51.94 452 ASP C C 1
ATOM 4628 O O . ASP C 1 182 ? 60.696 147.429 18.235 1.00 53.68 452 ASP C O 1
ATOM 4633 N N . GLU C 1 183 ? 58.994 146.142 18.922 1.00 49.88 453 GLU C N 1
ATOM 4634 C CA . GLU C 1 183 ? 58.483 147.152 19.852 1.00 47.05 453 GLU C CA 1
ATOM 4635 C C . GLU C 1 183 ? 57.105 146.817 20.402 1.00 43.26 453 GLU C C 1
ATOM 4636 O O . GLU C 1 183 ? 56.310 146.147 19.752 1.00 42.27 453 GLU C O 1
ATOM 4642 N N . LEU C 1 184 ? 56.830 147.288 21.609 1.00 37.92 454 LEU C N 1
ATOM 4643 C CA . LEU C 1 184 ? 55.549 147.044 22.232 1.00 37.13 454 LEU C CA 1
ATOM 4644 C C . LEU C 1 184 ? 54.430 147.751 21.478 1.00 37.51 454 LEU C C 1
ATOM 4645 O O . LEU C 1 184 ? 54.665 148.756 20.806 1.00 39.57 454 LEU C O 1
ATOM 4650 N N . THR C 1 185 ? 53.215 147.225 21.586 1.00 34.80 455 THR C N 1
ATOM 4651 C CA . THR C 1 185 ? 52.064 147.839 20.951 1.00 33.26 455 THR C CA 1
ATOM 4652 C C . THR C 1 185 ? 50.991 147.860 22.005 1.00 32.74 455 THR C C 1
ATOM 4653 O O . THR C 1 185 ? 51.008 147.047 22.919 1.00 34.10 455 THR C O 1
ATOM 4657 N N . SER C 1 186 ? 50.053 148.784 21.877 1.00 32.58 456 SER C N 1
ATOM 4658 C CA . SER C 1 186 ? 48.945 148.902 22.819 1.00 31.28 456 SER C CA 1
ATOM 4659 C C . SER C 1 186 ? 47.687 148.225 22.231 1.00 31.34 456 SER C C 1
ATOM 4660 O O . SER C 1 186 ? 47.573 148.069 21.010 1.00 31.53 456 SER C O 1
ATOM 4663 N N . LEU C 1 187 ? 46.747 147.823 23.083 1.00 31.19 457 LEU C N 1
ATOM 4664 C CA . LEU C 1 187 ? 45.540 147.159 22.587 1.00 34.44 457 LEU C CA 1
ATOM 4665 C C . LEU C 1 187 ? 44.783 148.045 21.572 1.00 36.34 457 LEU C C 1
ATOM 4666 O O . LEU C 1 187 ? 44.227 147.546 20.588 1.00 36.53 457 LEU C O 1
ATOM 4671 N N . THR C 1 188 ? 44.784 149.357 21.813 1.00 37.63 458 THR C N 1
ATOM 4672 C CA . THR C 1 188 ? 44.147 150.321 20.921 1.00 37.18 458 THR C CA 1
ATOM 4673 C C . THR C 1 188 ? 44.725 150.173 19.502 1.00 36.76 458 THR C C 1
ATOM 4674 O O . THR C 1 188 ? 43.985 149.965 18.534 1.00 36.50 458 THR C O 1
ATOM 4678 N N . ASP C 1 189 ? 46.041 150.270 19.372 1.00 35.38 459 ASP C N 1
ATOM 4679 C CA . ASP C 1 189 ? 46.642 150.119 18.055 1.00 35.13 459 ASP C CA 1
ATOM 4680 C C . ASP C 1 189 ? 46.394 148.697 17.527 1.00 35.42 459 ASP C C 1
ATOM 4681 O O . ASP C 1 189 ? 46.406 148.469 16.314 1.00 36.20 459 ASP C O 1
ATOM 4686 N N . TYR C 1 190 ? 46.167 147.736 18.427 1.00 34.07 460 TYR C N 1
ATOM 4687 C CA . TYR C 1 190 ? 45.908 146.367 17.995 1.00 32.29 460 TYR C CA 1
ATOM 4688 C C . TYR C 1 190 ? 44.584 146.358 17.247 1.00 34.32 460 TYR C C 1
ATOM 4689 O O . TYR C 1 190 ? 44.526 145.958 16.086 1.00 35.81 460 TYR C O 1
ATOM 4698 N N . VAL C 1 191 ? 43.520 146.786 17.928 1.00 34.47 461 VAL C N 1
ATOM 4699 C CA . VAL C 1 191 ? 42.182 146.845 17.340 1.00 34.64 461 VAL C CA 1
ATOM 4700 C C . VAL C 1 191 ? 42.256 147.531 15.968 1.00 36.07 461 VAL C C 1
ATOM 4701 O O . VAL C 1 191 ? 41.706 147.051 14.979 1.00 35.12 461 VAL C O 1
ATOM 4705 N N . THR C 1 192 ? 42.953 148.658 15.928 1.00 36.62 462 THR C N 1
ATOM 4706 C CA . THR C 1 192 ? 43.131 149.413 14.704 1.00 38.48 462 THR C CA 1
ATOM 4707 C C . THR C 1 192 ? 43.668 148.554 13.559 1.00 39.24 462 THR C C 1
ATOM 4708 O O . THR C 1 192 ? 43.314 148.763 12.398 1.00 40.53 462 THR C O 1
ATOM 4712 N N . ARG C 1 193 ? 44.527 147.593 13.880 1.00 39.23 463 ARG C N 1
ATOM 4713 C CA . ARG C 1 193 ? 45.093 146.714 12.863 1.00 37.09 463 ARG C CA 1
ATOM 4714 C C . ARG C 1 193 ? 44.172 145.558 12.532 1.00 37.57 463 ARG C C 1
ATOM 4715 O O . ARG C 1 193 ? 44.434 144.790 11.612 1.00 37.66 463 ARG C O 1
ATOM 4723 N N . MET C 1 194 ? 43.084 145.438 13.278 1.00 37.54 464 MET C N 1
ATOM 4724 C CA . MET C 1 194 ? 42.139 144.356 13.049 1.00 40.64 464 MET C CA 1
ATOM 4725 C C . MET C 1 194 ? 41.354 144.451 11.724 1.00 43.58 464 MET C C 1
ATOM 4726 O O . MET C 1 194 ? 40.637 145.424 11.471 1.00 44.67 464 MET C O 1
ATOM 4731 N N . PRO C 1 195 ? 41.483 143.441 10.853 1.00 44.71 465 PRO C N 1
ATOM 4732 C CA . PRO C 1 195 ? 40.727 143.520 9.599 1.00 44.74 465 PRO C CA 1
ATOM 4733 C C . PRO C 1 195 ? 39.237 143.457 9.932 1.00 44.88 465 PRO C C 1
ATOM 4734 O O . PRO C 1 195 ? 38.867 143.061 11.039 1.00 43.75 465 PRO C O 1
ATOM 4738 N N . GLU C 1 196 ? 38.392 143.844 8.979 1.00 46.13 466 GLU C N 1
ATOM 4739 C CA . GLU C 1 196 ? 36.938 143.862 9.171 1.00 45.96 466 GLU C CA 1
ATOM 4740 C C . GLU C 1 196 ? 36.345 142.547 9.694 1.00 45.07 466 GLU C C 1
ATOM 4741 O O . GLU C 1 196 ? 35.502 142.545 10.594 1.00 41.87 466 GLU C O 1
ATOM 4747 N N . HIS C 1 197 ? 36.782 141.426 9.134 1.00 44.21 467 HIS C N 1
ATOM 4748 C CA . HIS C 1 197 ? 36.238 140.151 9.566 1.00 43.37 467 HIS C CA 1
ATOM 4749 C C . HIS C 1 197 ? 36.719 139.634 10.918 1.00 44.18 467 HIS C C 1
ATOM 4750 O O . HIS C 1 197 ? 36.138 138.688 11.449 1.00 45.58 467 HIS C O 1
ATOM 4757 N N . GLN C 1 198 ? 37.765 140.225 11.489 1.00 43.37 468 GLN C N 1
ATOM 4758 C CA . GLN C 1 198 ? 38.240 139.745 12.783 1.00 43.79 468 GLN C CA 1
ATOM 4759 C C . GLN C 1 198 ? 37.253 140.197 13.863 1.00 44.11 468 GLN C C 1
ATOM 4760 O O . GLN C 1 198 ? 36.686 141.280 13.763 1.00 44.62 468 GLN C O 1
ATOM 4766 N N . LYS C 1 199 ? 37.043 139.379 14.890 1.00 43.79 469 LYS C N 1
ATOM 4767 C CA . LYS C 1 199 ? 36.097 139.750 15.933 1.00 44.20 469 LYS C CA 1
ATOM 4768 C C . LYS C 1 199 ? 36.644 139.857 17.346 1.00 43.44 469 LYS C C 1
ATOM 4769 O O . LYS C 1 199 ? 36.097 140.598 18.154 1.00 43.28 469 LYS C O 1
ATOM 4775 N N . ASN C 1 200 ? 37.710 139.120 17.652 1.00 42.53 470 ASN C N 1
ATOM 4776 C CA . ASN C 1 200 ? 38.300 139.142 18.996 1.00 40.17 470 ASN C CA 1
ATOM 4777 C C . ASN C 1 200 ? 39.774 139.541 18.993 1.00 38.45 470 ASN C C 1
ATOM 4778 O O . ASN C 1 200 ? 40.401 139.622 17.936 1.00 39.82 470 ASN C O 1
ATOM 4783 N N . ILE C 1 201 ? 40.320 139.790 20.181 1.00 35.81 471 ILE C N 1
ATOM 4784 C CA . ILE C 1 201 ? 41.737 140.149 20.340 1.00 32.94 471 ILE C CA 1
ATOM 4785 C C . ILE C 1 201 ? 42.332 138.852 20.855 1.00 30.91 471 ILE C C 1
ATOM 4786 O O . ILE C 1 201 ? 42.003 138.422 21.948 1.00 30.15 471 ILE C O 1
ATOM 4791 N N . TYR C 1 202 ? 43.198 138.219 20.081 1.00 30.82 472 TYR C N 1
ATOM 4792 C CA . TYR C 1 202 ? 43.766 136.946 20.513 1.00 32.80 472 TYR C CA 1
ATOM 4793 C C . TYR C 1 202 ? 45.054 137.064 21.308 1.00 33.27 472 TYR C C 1
ATOM 4794 O O . TYR C 1 202 ? 45.861 137.956 21.063 1.00 34.48 472 TYR C O 1
ATOM 4803 N N . TYR C 1 203 ? 45.260 136.159 22.260 1.00 32.90 473 TYR C N 1
ATOM 4804 C CA . TYR C 1 203 ? 46.485 136.213 23.045 1.00 33.16 473 TYR C CA 1
ATOM 4805 C C . TYR C 1 203 ? 46.995 134.856 23.531 1.00 34.16 473 TYR C C 1
ATOM 4806 O O . TYR C 1 203 ? 46.230 133.899 23.685 1.00 31.91 473 TYR C O 1
ATOM 4815 N N . ILE C 1 204 ? 48.304 134.784 23.759 1.00 33.91 474 ILE C N 1
ATOM 4816 C CA . ILE C 1 204 ? 48.906 133.569 24.262 1.00 33.54 474 ILE C CA 1
ATOM 4817 C C . ILE C 1 204 ? 49.762 133.866 25.501 1.00 34.64 474 ILE C C 1
ATOM 4818 O O . ILE C 1 204 ? 50.467 134.862 25.554 1.00 34.85 474 ILE C O 1
ATOM 4823 N N . THR C 1 205 ? 49.682 133.007 26.509 1.00 36.49 475 THR C N 1
ATOM 4824 C CA . THR C 1 205 ? 50.473 133.191 27.718 1.00 38.36 475 THR C CA 1
ATOM 4825 C C . THR C 1 205 ? 51.583 132.154 27.720 1.00 39.22 475 THR C C 1
ATOM 4826 O O . THR C 1 205 ? 51.352 131.000 27.381 1.00 41.53 475 THR C O 1
ATOM 4830 N N . GLY C 1 206 ? 52.780 132.564 28.112 1.00 40.49 476 GLY C N 1
ATOM 4831 C CA . GLY C 1 206 ? 53.907 131.648 28.155 1.00 42.41 476 GLY C CA 1
ATOM 4832 C C . GLY C 1 206 ? 54.976 132.108 29.134 1.00 44.64 476 GLY C C 1
ATOM 4833 O O . GLY C 1 206 ? 54.898 133.209 29.678 1.00 45.39 476 GLY C O 1
ATOM 4834 N N . GLU C 1 207 ? 55.988 131.283 29.371 1.00 47.03 477 GLU C N 1
ATOM 4835 C CA . GLU C 1 207 ? 57.019 131.680 30.315 1.00 48.69 477 GLU C CA 1
ATOM 4836 C C . GLU C 1 207 ? 58.094 132.543 29.670 1.00 48.33 477 GLU C C 1
ATOM 4837 O O . GLU C 1 207 ? 59.008 132.999 30.345 1.00 49.30 477 GLU C O 1
ATOM 4843 N N . SER C 1 208 ? 57.973 132.809 28.375 1.00 48.16 478 SER C N 1
ATOM 4844 C CA . SER C 1 208 ? 58.987 133.622 27.717 1.00 48.49 478 SER C CA 1
ATOM 4845 C C . SER C 1 208 ? 58.656 134.054 26.294 1.00 47.94 478 SER C C 1
ATOM 4846 O O . SER C 1 208 ? 57.893 133.397 25.595 1.00 46.90 478 SER C O 1
ATOM 4849 N N . LEU C 1 209 ? 59.258 135.165 25.875 1.00 47.43 479 LEU C N 1
ATOM 4850 C CA . LEU C 1 209 ? 59.069 135.691 24.533 1.00 46.76 479 LEU C CA 1
ATOM 4851 C C . LEU C 1 209 ? 59.591 134.652 23.557 1.00 46.93 479 LEU C C 1
ATOM 4852 O O . LEU C 1 209 ? 59.031 134.473 22.484 1.00 47.41 479 LEU C O 1
ATOM 4857 N N . LYS C 1 210 ? 60.666 133.963 23.932 1.00 47.65 480 LYS C N 1
ATOM 4858 C CA . LYS C 1 210 ? 61.243 132.931 23.065 1.00 47.43 480 LYS C CA 1
ATOM 4859 C C . LYS C 1 210 ? 60.331 131.728 22.904 1.00 44.78 480 LYS C C 1
ATOM 4860 O O . LYS C 1 210 ? 60.073 131.285 21.794 1.00 45.51 480 LYS C O 1
ATOM 4866 N N . ALA C 1 211 ? 59.832 131.210 24.016 1.00 42.20 481 ALA C N 1
ATOM 4867 C CA . ALA C 1 211 ? 58.968 130.045 23.980 1.00 40.36 481 ALA C CA 1
ATOM 4868 C C . ALA C 1 211 ? 57.645 130.247 23.259 1.00 40.35 481 ALA C C 1
ATOM 4869 O O . ALA C 1 211 ? 57.203 129.352 22.538 1.00 41.45 481 ALA C O 1
ATOM 4871 N N . VAL C 1 212 ? 57.002 131.399 23.449 1.00 39.13 482 VAL C N 1
ATOM 4872 C CA . VAL C 1 212 ? 55.715 131.646 22.800 1.00 37.33 482 VAL C CA 1
ATOM 4873 C C . VAL C 1 212 ? 55.838 132.061 21.335 1.00 38.15 482 VAL C C 1
ATOM 4874 O O . VAL C 1 212 ? 55.036 131.658 20.491 1.00 38.13 482 VAL C O 1
ATOM 4878 N N . GLU C 1 213 ? 56.858 132.848 21.040 1.00 38.48 483 GLU C N 1
ATOM 4879 C CA . GLU C 1 213 ? 57.105 133.347 19.693 1.00 41.23 483 GLU C CA 1
ATOM 4880 C C . GLU C 1 213 ? 57.138 132.243 18.622 1.00 41.97 483 GLU C C 1
ATOM 4881 O O . GLU C 1 213 ? 57.010 132.518 17.426 1.00 41.81 483 GLU C O 1
ATOM 4887 N N . LYS C 1 214 ? 57.309 130.998 19.054 1.00 41.92 484 LYS C N 1
ATOM 4888 C CA . LYS C 1 214 ? 57.397 129.879 18.128 1.00 41.54 484 LYS C CA 1
ATOM 4889 C C . LYS C 1 214 ? 56.481 128.728 18.517 1.00 39.34 484 LYS C C 1
ATOM 4890 O O . LYS C 1 214 ? 56.785 127.564 18.273 1.00 39.34 484 LYS C O 1
ATOM 4896 N N . SER C 1 215 ? 55.358 129.058 19.128 1.00 37.45 485 SER C N 1
ATOM 4897 C CA . SER C 1 215 ? 54.399 128.042 19.517 1.00 37.15 485 SER C CA 1
ATOM 4898 C C . SER C 1 215 ? 53.498 127.668 18.351 1.00 36.27 485 SER C C 1
ATOM 4899 O O . SER C 1 215 ? 53.058 128.523 17.595 1.00 37.41 485 SER C O 1
ATOM 4902 N N . PRO C 1 216 ? 53.225 126.376 18.180 1.00 35.75 486 PRO C N 1
ATOM 4903 C CA . PRO C 1 216 ? 52.356 125.934 17.088 1.00 35.02 486 PRO C CA 1
ATOM 4904 C C . PRO C 1 216 ? 50.902 126.436 17.141 1.00 34.58 486 PRO C C 1
ATOM 4905 O O . PRO C 1 216 ? 50.223 126.440 16.106 1.00 36.60 486 PRO C O 1
ATOM 4909 N N . PHE C 1 217 ? 50.406 126.840 18.313 1.00 31.38 487 PHE C N 1
ATOM 4910 C CA . PHE C 1 217 ? 49.030 127.339 18.382 1.00 28.31 487 PHE C CA 1
ATOM 4911 C C . PHE C 1 217 ? 48.962 128.651 17.597 1.00 28.79 487 PHE C C 1
ATOM 4912 O O . PHE C 1 217 ? 47.877 129.179 17.333 1.00 27.20 487 PHE C O 1
ATOM 4920 N N . LEU C 1 218 ? 50.132 129.181 17.249 1.00 27.61 488 LEU C N 1
ATOM 4921 C CA . LEU C 1 218 ? 50.224 130.428 16.508 1.00 28.94 488 LEU C CA 1
ATOM 4922 C C . LEU C 1 218 ? 49.999 130.251 15.030 1.00 30.47 488 LEU C C 1
ATOM 4923 O O . LEU C 1 218 ? 49.693 131.205 14.337 1.00 33.79 488 LEU C O 1
ATOM 4928 N N . ASP C 1 219 ? 50.160 129.037 14.535 1.00 32.83 489 ASP C N 1
ATOM 4929 C CA . ASP C 1 219 ? 49.995 128.815 13.114 1.00 34.95 489 ASP C CA 1
ATOM 4930 C C . ASP C 1 219 ? 48.581 129.086 12.600 1.00 35.45 489 ASP C C 1
ATOM 4931 O O . ASP C 1 219 ? 48.405 129.732 11.558 1.00 34.70 489 ASP C O 1
ATOM 4936 N N . ALA C 1 220 ? 47.576 128.607 13.323 1.00 34.07 490 ALA C N 1
ATOM 4937 C CA . ALA C 1 220 ? 46.197 128.842 12.912 1.00 31.94 490 ALA C CA 1
ATOM 4938 C C . ALA C 1 220 ? 45.972 130.341 12.744 1.00 32.58 490 ALA C C 1
ATOM 4939 O O . ALA C 1 220 ? 45.657 130.811 11.656 1.00 35.67 490 ALA C O 1
ATOM 4941 N N . LEU C 1 221 ? 46.167 131.106 13.809 1.00 31.49 491 LEU C N 1
ATOM 4942 C CA . LEU C 1 221 ? 45.938 132.543 13.723 1.00 29.64 491 LEU C CA 1
ATOM 4943 C C . LEU C 1 221 ? 46.733 133.260 12.621 1.00 29.66 491 LEU C C 1
ATOM 4944 O O . LEU C 1 221 ? 46.255 134.248 12.076 1.00 31.31 491 LEU C O 1
ATOM 4949 N N . LYS C 1 222 ? 47.922 132.781 12.271 1.00 29.90 492 LYS C N 1
ATOM 4950 C CA . LYS C 1 222 ? 48.695 133.450 11.220 1.00 31.31 492 LYS C CA 1
ATOM 4951 C C . LYS C 1 222 ? 48.060 133.172 9.876 1.00 33.06 492 LYS C C 1
ATOM 4952 O O . LYS C 1 222 ? 48.136 133.979 8.951 1.00 34.51 492 LYS C O 1
ATOM 4958 N N . ALA C 1 223 ? 47.425 132.017 9.773 1.00 32.60 493 ALA C N 1
ATOM 4959 C CA . ALA C 1 223 ? 46.771 131.644 8.545 1.00 31.05 493 ALA C CA 1
ATOM 4960 C C . ALA C 1 223 ? 45.700 132.678 8.235 1.00 31.97 493 ALA C C 1
ATOM 4961 O O . ALA C 1 223 ? 45.461 132.983 7.078 1.00 35.73 493 ALA C O 1
ATOM 4963 N N . LYS C 1 224 ? 45.058 133.227 9.257 1.00 28.88 494 LYS C N 1
ATOM 4964 C CA . LYS C 1 224 ? 44.006 134.204 9.030 1.00 28.64 494 LYS C CA 1
ATOM 4965 C C . LYS C 1 224 ? 44.507 135.622 9.187 1.00 31.09 494 LYS C C 1
ATOM 4966 O O . LYS C 1 224 ? 43.727 136.573 9.221 1.00 30.84 494 LYS C O 1
ATOM 4972 N N . ASN C 1 225 ? 45.815 135.770 9.284 1.00 33.17 495 ASN C N 1
ATOM 4973 C CA . ASN C 1 225 ? 46.392 137.085 9.474 1.00 34.51 495 ASN C CA 1
ATOM 4974 C C . ASN C 1 225 ? 45.794 137.775 10.687 1.00 35.29 495 ASN C C 1
ATOM 4975 O O . ASN C 1 225 ? 45.519 138.974 10.647 1.00 36.32 495 ASN C O 1
ATOM 4980 N N . PHE C 1 226 ? 45.576 137.010 11.758 1.00 35.33 496 PHE C N 1
ATOM 4981 C CA . PHE C 1 226 ? 45.055 137.565 13.010 1.00 34.51 496 PHE C CA 1
ATOM 4982 C C . PHE C 1 226 ? 46.225 137.765 13.968 1.00 33.31 496 PHE C C 1
ATOM 4983 O O . PHE C 1 226 ? 46.929 136.819 14.328 1.00 32.27 496 PHE C O 1
ATOM 4991 N N . GLU C 1 227 ? 46.438 139.011 14.359 1.00 32.38 497 GLU C N 1
ATOM 4992 C CA . GLU C 1 227 ? 47.516 139.350 15.266 1.00 32.05 497 GLU C CA 1
ATOM 4993 C C . GLU C 1 227 ? 47.395 138.579 16.572 1.00 31.38 497 GLU C C 1
ATOM 4994 O O . GLU C 1 227 ? 46.286 138.346 17.067 1.00 32.03 497 GLU C O 1
ATOM 5000 N N . VAL C 1 228 ? 48.529 138.177 17.130 1.00 27.50 498 VAL C N 1
ATOM 5001 C CA . VAL C 1 228 ? 48.489 137.480 18.397 1.00 26.80 498 VAL C CA 1
ATOM 5002 C C . VAL C 1 228 ? 49.375 138.155 19.446 1.00 26.57 498 VAL C C 1
ATOM 5003 O O . VAL C 1 228 ? 50.566 138.384 19.223 1.00 28.85 498 VAL C O 1
ATOM 5007 N N . LEU C 1 229 ? 48.788 138.475 20.593 1.00 24.55 499 LEU C N 1
ATOM 5008 C CA . LEU C 1 229 ? 49.523 139.114 21.687 1.00 23.47 499 LEU C CA 1
ATOM 5009 C C . LEU C 1 229 ? 50.385 138.110 22.480 1.00 24.59 499 LEU C C 1
ATOM 5010 O O . LEU C 1 229 ? 49.987 136.957 22.694 1.00 26.52 499 LEU C O 1
ATOM 5015 N N . PHE C 1 230 ? 51.541 138.570 22.948 1.00 22.84 500 PHE C N 1
ATOM 5016 C CA . PHE C 1 230 ? 52.481 137.736 23.687 1.00 21.21 500 PHE C CA 1
ATOM 5017 C C . PHE C 1 230 ? 52.599 138.036 25.180 1.00 22.50 500 PHE C C 1
ATOM 5018 O O . PHE C 1 230 ? 53.437 138.857 25.577 1.00 23.53 500 PHE C O 1
ATOM 5026 N N . LEU C 1 231 ? 51.793 137.396 26.021 1.00 23.36 501 LEU C N 1
ATOM 5027 C CA . LEU C 1 231 ? 51.922 137.646 27.470 1.00 25.66 501 LEU C CA 1
ATOM 5028 C C . LEU C 1 231 ? 53.028 136.741 28.063 1.00 27.06 501 LEU C C 1
ATOM 5029 O O . LEU C 1 231 ? 52.854 135.521 28.246 1.00 22.50 501 LEU C O 1
ATOM 5034 N N . THR C 1 232 ? 54.157 137.360 28.383 1.00 28.35 502 THR C N 1
ATOM 5035 C CA . THR C 1 232 ? 55.292 136.622 28.897 1.00 33.36 502 THR C CA 1
ATOM 5036 C C . THR C 1 232 ? 55.627 136.781 30.383 1.00 36.08 502 THR C C 1
ATOM 5037 O O . THR C 1 232 ? 56.769 136.551 30.780 1.00 37.88 502 THR C O 1
ATOM 5041 N N . ASP C 1 233 ? 54.648 137.155 31.204 1.00 38.10 503 ASP C N 1
ATOM 5042 C CA . ASP C 1 233 ? 54.892 137.325 32.638 1.00 40.54 503 ASP C CA 1
ATOM 5043 C C . ASP C 1 233 ? 53.708 136.815 33.469 1.00 38.50 503 ASP C C 1
ATOM 5044 O O . ASP C 1 233 ? 52.561 137.149 33.193 1.00 39.13 503 ASP C O 1
ATOM 5049 N N . PRO C 1 234 ? 53.981 136.004 34.507 1.00 36.74 504 PRO C N 1
ATOM 5050 C CA . PRO C 1 234 ? 52.963 135.423 35.397 1.00 35.62 504 PRO C CA 1
ATOM 5051 C C . PRO C 1 234 ? 51.894 136.432 35.801 1.00 35.69 504 PRO C C 1
ATOM 5052 O O . PRO C 1 234 ? 50.772 136.076 36.204 1.00 34.00 504 PRO C O 1
ATOM 5056 N N . ILE C 1 235 ? 52.271 137.698 35.684 1.00 34.86 505 ILE C N 1
ATOM 5057 C CA . ILE C 1 235 ? 51.415 138.807 36.037 1.00 34.43 505 ILE C CA 1
ATOM 5058 C C . ILE C 1 235 ? 50.436 139.069 34.907 1.00 32.77 505 ILE C C 1
ATOM 5059 O O . ILE C 1 235 ? 49.303 139.468 35.149 1.00 32.84 505 ILE C O 1
ATOM 5064 N N . ASP C 1 236 ? 50.874 138.832 33.676 1.00 31.68 506 ASP C N 1
ATOM 5065 C CA . ASP C 1 236 ? 50.017 139.041 32.520 1.00 34.18 506 ASP C CA 1
ATOM 5066 C C . ASP C 1 236 ? 48.788 138.142 32.557 1.00 34.45 506 ASP C C 1
ATOM 5067 O O . ASP C 1 236 ? 47.676 138.591 32.318 1.00 35.56 506 ASP C O 1
ATOM 5072 N N . GLU C 1 237 ? 48.972 136.873 32.873 1.00 35.40 507 GLU C N 1
ATOM 5073 C CA . GLU C 1 237 ? 47.828 135.976 32.949 1.00 37.35 507 GLU C CA 1
ATOM 5074 C C . GLU C 1 237 ? 46.871 136.518 34.028 1.00 36.65 507 GLU C C 1
ATOM 5075 O O . GLU C 1 237 ? 45.667 136.648 33.816 1.00 37.57 507 GLU C O 1
ATOM 5081 N N . TYR C 1 238 ? 47.425 136.839 35.185 1.00 35.02 508 TYR C N 1
ATOM 5082 C CA . TYR C 1 238 ? 46.642 137.359 36.294 1.00 35.36 508 TYR C CA 1
ATOM 5083 C C . TYR C 1 238 ? 45.688 138.454 35.812 1.00 36.16 508 TYR C C 1
ATOM 5084 O O . TYR C 1 238 ? 44.466 138.376 36.001 1.00 36.03 508 TYR C O 1
ATOM 5093 N N . ALA C 1 239 ? 46.276 139.472 35.191 1.00 34.80 509 ALA C N 1
ATOM 5094 C CA . ALA C 1 239 ? 45.553 140.619 34.661 1.00 34.15 509 ALA C CA 1
ATOM 5095 C C . ALA C 1 239 ? 44.442 140.258 33.658 1.00 33.70 509 ALA C C 1
ATOM 5096 O O . ALA C 1 239 ? 43.278 140.574 33.870 1.00 33.36 509 ALA C O 1
ATOM 5098 N N . PHE C 1 240 ? 44.811 139.598 32.569 1.00 32.96 510 PHE C N 1
ATOM 5099 C CA . PHE C 1 240 ? 43.852 139.223 31.540 1.00 34.95 510 PHE C CA 1
ATOM 5100 C C . PHE C 1 240 ? 42.731 138.321 32.046 1.00 37.16 510 PHE C C 1
ATOM 5101 O O . PHE C 1 240 ? 41.726 138.087 31.365 1.00 38.82 510 PHE C O 1
ATOM 5109 N N . THR C 1 241 ? 42.908 137.793 33.240 1.00 36.97 511 THR C N 1
ATOM 5110 C CA . THR C 1 241 ? 41.895 136.928 33.797 1.00 36.52 511 THR C CA 1
ATOM 5111 C C . THR C 1 241 ? 40.594 137.689 33.966 1.00 35.25 511 THR C C 1
ATOM 5112 O O . THR C 1 241 ? 39.509 137.134 33.826 1.00 32.61 511 THR C O 1
ATOM 5116 N N . GLN C 1 242 ? 40.711 138.975 34.253 1.00 34.96 512 GLN C N 1
ATOM 5117 C CA . GLN C 1 242 ? 39.531 139.780 34.475 1.00 35.33 512 GLN C CA 1
ATOM 5118 C C . GLN C 1 242 ? 39.185 140.695 33.311 1.00 33.79 512 GLN C C 1
ATOM 5119 O O . GLN C 1 242 ? 38.083 141.229 33.263 1.00 33.19 512 GLN C O 1
ATOM 5125 N N . LEU C 1 243 ? 40.114 140.870 32.376 1.00 31.29 513 LEU C N 1
ATOM 5126 C CA . LEU C 1 243 ? 39.856 141.731 31.240 1.00 32.19 513 LEU C CA 1
ATOM 5127 C C . LEU C 1 243 ? 38.570 141.329 30.536 1.00 35.16 513 LEU C C 1
ATOM 5128 O O . LEU C 1 243 ? 37.529 141.968 30.737 1.00 38.57 513 LEU C O 1
ATOM 5133 N N . LYS C 1 244 ? 38.629 140.295 29.707 1.00 34.47 514 LYS C N 1
ATOM 5134 C CA . LYS C 1 244 ? 37.437 139.835 28.993 1.00 37.17 514 LYS C CA 1
ATOM 5135 C C . LYS C 1 244 ? 37.133 140.592 27.714 1.00 37.49 514 LYS C C 1
ATOM 5136 O O . LYS C 1 244 ? 36.767 139.981 26.713 1.00 38.83 514 LYS C O 1
ATOM 5142 N N . GLU C 1 245 ? 37.261 141.915 27.729 1.00 37.59 515 GLU C N 1
ATOM 5143 C CA . GLU C 1 245 ? 36.979 142.666 26.510 1.00 37.78 515 GLU C CA 1
ATOM 5144 C C . GLU C 1 245 ? 37.599 144.056 26.478 1.00 36.80 515 GLU C C 1
ATOM 5145 O O . GLU C 1 245 ? 37.793 144.682 27.515 1.00 37.62 515 GLU C O 1
ATOM 5151 N N . PHE C 1 246 ? 37.926 144.519 25.274 1.00 34.90 516 PHE C N 1
ATOM 5152 C CA . PHE C 1 246 ? 38.528 145.830 25.078 1.00 33.11 516 PHE C CA 1
ATOM 5153 C C . PHE C 1 246 ? 37.888 146.446 23.829 1.00 34.22 516 PHE C C 1
ATOM 5154 O O . PHE C 1 246 ? 37.711 145.766 22.819 1.00 32.04 516 PHE C O 1
ATOM 5162 N N . GLU C 1 247 ? 37.554 147.735 23.913 1.00 35.70 517 GLU C N 1
ATOM 5163 C CA . GLU C 1 247 ? 36.893 148.458 22.835 1.00 36.82 517 GLU C CA 1
ATOM 5164 C C . GLU C 1 247 ? 35.888 147.566 22.104 1.00 37.02 517 GLU C C 1
ATOM 5165 O O . GLU C 1 247 ? 35.919 147.412 20.887 1.00 36.76 517 GLU C O 1
ATOM 5171 N N . GLY C 1 248 ? 35.013 146.949 22.883 1.00 37.56 518 GLY C N 1
ATOM 5172 C CA . GLY C 1 248 ? 33.970 146.120 22.322 1.00 38.92 518 GLY C CA 1
ATOM 5173 C C . GLY C 1 248 ? 34.386 144.845 21.643 1.00 40.96 518 GLY C C 1
ATOM 5174 O O . GLY C 1 248 ? 33.573 144.251 20.934 1.00 42.15 518 GLY C O 1
ATOM 5175 N N . LYS C 1 249 ? 35.639 144.434 21.836 1.00 42.17 519 LYS C N 1
ATOM 5176 C CA . LYS C 1 249 ? 36.156 143.192 21.254 1.00 40.73 519 LYS C CA 1
ATOM 5177 C C . LYS C 1 249 ? 36.416 142.240 22.414 1.00 41.65 519 LYS C C 1
ATOM 5178 O O . LYS C 1 249 ? 37.069 142.609 23.399 1.00 42.47 519 LYS C O 1
ATOM 5184 N N . THR C 1 250 ? 35.912 141.017 22.316 1.00 41.43 520 THR C N 1
ATOM 5185 C CA . THR C 1 250 ? 36.125 140.047 23.385 1.00 41.20 520 THR C CA 1
ATOM 5186 C C . THR C 1 250 ? 37.503 139.426 23.230 1.00 40.16 520 THR C C 1
ATOM 5187 O O . THR C 1 250 ? 37.938 139.167 22.115 1.00 41.72 520 THR C O 1
ATOM 5191 N N . LEU C 1 251 ? 38.195 139.204 24.343 1.00 39.45 521 LEU C N 1
ATOM 5192 C CA . LEU C 1 251 ? 39.530 138.606 24.306 1.00 37.87 521 LEU C CA 1
ATOM 5193 C C . LEU C 1 251 ? 39.468 137.099 24.454 1.00 36.39 521 LEU C C 1
ATOM 5194 O O . LEU C 1 251 ? 38.625 136.573 25.181 1.00 36.50 521 LEU C O 1
ATOM 5199 N N . VAL C 1 252 ? 40.365 136.401 23.766 1.00 33.95 522 VAL C N 1
ATOM 5200 C CA . VAL C 1 252 ? 40.404 134.948 23.863 1.00 32.02 522 VAL C CA 1
ATOM 5201 C C . VAL C 1 252 ? 41.821 134.395 23.822 1.00 30.95 522 VAL C C 1
ATOM 5202 O O . VAL C 1 252 ? 42.670 134.863 23.066 1.00 30.00 522 VAL C O 1
ATOM 5206 N N . ASP C 1 253 ? 42.065 133.407 24.675 1.00 32.41 523 ASP C N 1
ATOM 5207 C CA . ASP C 1 253 ? 43.355 132.734 24.760 1.00 33.29 523 ASP C CA 1
ATOM 5208 C C . ASP C 1 253 ? 43.301 131.696 23.644 1.00 33.02 523 ASP C C 1
ATOM 5209 O O . ASP C 1 253 ? 42.343 130.934 23.553 1.00 32.01 523 ASP C O 1
ATOM 5214 N N . ILE C 1 254 ? 44.318 131.674 22.792 1.00 34.36 524 ILE C N 1
ATOM 5215 C CA . ILE C 1 254 ? 44.356 130.725 21.690 1.00 36.01 524 ILE C CA 1
ATOM 5216 C C . ILE C 1 254 ? 44.738 129.303 22.128 1.00 40.57 524 ILE C C 1
ATOM 5217 O O . ILE C 1 254 ? 44.873 128.419 21.288 1.00 43.07 524 ILE C O 1
ATOM 5222 N N . THR C 1 255 ? 44.899 129.071 23.431 1.00 44.17 525 THR C N 1
ATOM 5223 C CA . THR C 1 255 ? 45.268 127.735 23.914 1.00 48.46 525 THR C CA 1
ATOM 5224 C C . THR C 1 255 ? 44.086 126.952 24.493 1.00 52.03 525 THR C C 1
ATOM 5225 O O . THR C 1 255 ? 44.146 125.729 24.638 1.00 51.73 525 THR C O 1
ATOM 5229 N N . LYS C 1 256 ? 43.013 127.654 24.828 1.00 56.90 526 LYS C N 1
ATOM 5230 C CA . LYS C 1 256 ? 41.830 126.997 25.373 1.00 62.01 526 LYS C CA 1
ATOM 5231 C C . LYS C 1 256 ? 40.592 127.362 24.549 1.00 64.31 526 LYS C C 1
ATOM 5232 O O . LYS C 1 256 ? 40.129 128.508 24.587 1.00 64.99 526 LYS C O 1
ATOM 5238 N N . ASP C 1 257 ? 40.061 126.389 23.806 1.00 65.74 527 ASP C N 1
ATOM 5239 C CA . ASP C 1 257 ? 38.876 126.615 22.965 1.00 67.16 527 ASP C CA 1
ATOM 5240 C C . ASP C 1 257 ? 37.540 126.329 23.667 1.00 67.68 527 ASP C C 1
ATOM 5241 O O . ASP C 1 257 ? 37.408 125.264 24.320 1.00 68.60 527 ASP C O 1
ATOM 5246 N N . TRP D 2 25 ? 15.110 167.469 59.604 1.00 101.29 11 TRP D N 1
ATOM 5247 C CA . TRP D 2 25 ? 16.524 167.807 59.253 1.00 101.70 11 TRP D CA 1
ATOM 5248 C C . TRP D 2 25 ? 17.532 166.918 59.990 1.00 101.09 11 TRP D C 1
ATOM 5249 O O . TRP D 2 25 ? 17.951 167.232 61.106 1.00 101.20 11 TRP D O 1
ATOM 5251 N N . VAL D 2 26 ? 17.913 165.810 59.358 1.00 100.40 12 VAL D N 1
ATOM 5252 C CA . VAL D 2 26 ? 18.873 164.868 59.937 1.00 99.57 12 VAL D CA 1
ATOM 5253 C C . VAL D 2 26 ? 19.654 164.135 58.846 1.00 98.61 12 VAL D C 1
ATOM 5254 O O . VAL D 2 26 ? 20.012 164.722 57.820 1.00 99.21 12 VAL D O 1
ATOM 5258 N N . ASP D 2 27 ? 19.913 162.848 59.073 1.00 96.45 13 ASP D N 1
ATOM 5259 C CA . ASP D 2 27 ? 20.654 162.027 58.120 1.00 93.42 13 ASP D CA 1
ATOM 5260 C C . ASP D 2 27 ? 20.113 160.595 58.130 1.00 90.07 13 ASP D C 1
ATOM 5261 O O . ASP D 2 27 ? 19.934 159.999 59.193 1.00 88.97 13 ASP D O 1
ATOM 5266 N N . LYS D 2 28 ? 19.851 160.042 56.949 1.00 86.21 14 LYS D N 1
ATOM 5267 C CA . LYS D 2 28 ? 19.328 158.686 56.875 1.00 82.15 14 LYS D CA 1
ATOM 5268 C C . LYS D 2 28 ? 19.859 157.826 55.736 1.00 78.31 14 LYS D C 1
ATOM 5269 O O . LYS D 2 28 ? 20.280 158.328 54.693 1.00 77.60 14 LYS D O 1
ATOM 5275 N N . ASN D 2 29 ? 19.841 156.518 55.976 1.00 73.95 15 ASN D N 1
ATOM 5276 C CA . ASN D 2 29 ? 20.292 155.511 55.026 1.00 70.33 15 ASN D CA 1
ATOM 5277 C C . ASN D 2 29 ? 19.096 155.194 54.122 1.00 68.35 15 ASN D C 1
ATOM 5278 O O . ASN D 2 29 ? 17.998 154.960 54.610 1.00 67.64 15 ASN D O 1
ATOM 5283 N N . CYS D 2 30 ? 19.298 155.185 52.810 1.00 66.10 16 CYS D N 1
ATOM 5284 C CA . CYS D 2 30 ? 18.189 154.938 51.897 1.00 64.38 16 CYS D CA 1
ATOM 5285 C C . CYS D 2 30 ? 18.402 153.754 50.969 1.00 64.27 16 CYS D C 1
ATOM 5286 O O . CYS D 2 30 ? 17.663 153.578 50.001 1.00 64.91 16 CYS D O 1
ATOM 5289 N N . ILE D 2 31 ? 19.414 152.947 51.264 1.00 63.30 17 ILE D N 1
ATOM 5290 C CA . ILE D 2 31 ? 19.727 151.786 50.442 1.00 61.25 17 ILE D CA 1
ATOM 5291 C C . ILE D 2 31 ? 18.483 150.943 50.134 1.00 61.03 17 ILE D C 1
ATOM 5292 O O . ILE D 2 31 ? 18.307 150.462 49.010 1.00 59.99 17 ILE D O 1
ATOM 5297 N N . GLY D 2 32 ? 17.621 150.776 51.135 1.00 60.39 18 GLY D N 1
ATOM 5298 C CA . GLY D 2 32 ? 16.410 149.996 50.945 1.00 58.35 18 GLY D CA 1
ATOM 5299 C C . GLY D 2 32 ? 15.502 150.593 49.886 1.00 57.27 18 GLY D C 1
ATOM 5300 O O . GLY D 2 32 ? 14.974 149.873 49.028 1.00 56.08 18 GLY D O 1
ATOM 5301 N N . TRP D 2 33 ? 15.313 151.909 49.960 1.00 55.89 19 TRP D N 1
ATOM 5302 C CA . TRP D 2 33 ? 14.484 152.631 49.005 1.00 55.23 19 TRP D CA 1
ATOM 5303 C C . TRP D 2 33 ? 15.095 152.433 47.631 1.00 55.47 19 TRP D C 1
ATOM 5304 O O . TRP D 2 33 ? 14.427 152.001 46.681 1.00 55.64 19 TRP D O 1
ATOM 5315 N N . ALA D 2 34 ? 16.378 152.761 47.538 1.00 54.44 20 ALA D N 1
ATOM 5316 C CA . ALA D 2 34 ? 17.110 152.629 46.291 1.00 53.89 20 ALA D CA 1
ATOM 5317 C C . ALA D 2 34 ? 16.822 151.270 45.646 1.00 53.47 20 ALA D C 1
ATOM 5318 O O . ALA D 2 34 ? 16.761 151.152 44.427 1.00 52.77 20 ALA D O 1
ATOM 5320 N N . LYS D 2 35 ? 16.631 150.243 46.463 1.00 53.70 21 LYS D N 1
ATOM 5321 C CA . LYS D 2 35 ? 16.351 148.926 45.920 1.00 55.43 21 LYS D CA 1
ATOM 5322 C C . LYS D 2 35 ? 15.003 148.905 45.205 1.00 55.73 21 LYS D C 1
ATOM 5323 O O . LYS D 2 35 ? 14.919 148.379 44.089 1.00 56.41 21 LYS D O 1
ATOM 5329 N N . GLU D 2 36 ? 13.953 149.463 45.823 1.00 54.54 22 GLU D N 1
ATOM 5330 C CA . GLU D 2 36 ? 12.639 149.487 45.163 1.00 52.49 22 GLU D CA 1
ATOM 5331 C C . GLU D 2 36 ? 12.699 150.449 43.971 1.00 49.36 22 GLU D C 1
ATOM 5332 O O . GLU D 2 36 ? 12.098 150.191 42.925 1.00 47.82 22 GLU D O 1
ATOM 5338 N N . TYR D 2 37 ? 13.445 151.542 44.114 1.00 46.25 23 TYR D N 1
ATOM 5339 C CA . TYR D 2 37 ? 13.562 152.498 43.019 1.00 46.36 23 TYR D CA 1
ATOM 5340 C C . TYR D 2 37 ? 14.122 151.858 41.750 1.00 44.48 23 TYR D C 1
ATOM 5341 O O . TYR D 2 37 ? 13.505 151.917 40.689 1.00 44.77 23 TYR D O 1
ATOM 5350 N N . PHE D 2 38 ? 15.291 151.247 41.847 1.00 42.73 24 PHE D N 1
ATOM 5351 C CA . PHE D 2 38 ? 15.871 150.636 40.665 1.00 41.42 24 PHE D CA 1
ATOM 5352 C C . PHE D 2 38 ? 15.103 149.412 40.193 1.00 41.46 24 PHE D C 1
ATOM 5353 O O . PHE D 2 38 ? 15.000 149.175 38.986 1.00 40.86 24 PHE D O 1
ATOM 5361 N N . LYS D 2 39 ? 14.566 148.625 41.118 1.00 42.36 25 LYS D N 1
ATOM 5362 C CA . LYS D 2 39 ? 13.803 147.451 40.688 1.00 45.61 25 LYS D CA 1
ATOM 5363 C C . LYS D 2 39 ? 12.728 147.950 39.729 1.00 46.00 25 LYS D C 1
ATOM 5364 O O . LYS D 2 39 ? 12.451 147.347 38.694 1.00 45.57 25 LYS D O 1
ATOM 5370 N N . GLN D 2 40 ? 12.166 149.101 40.070 1.00 47.79 26 GLN D N 1
ATOM 5371 C CA . GLN D 2 40 ? 11.106 149.719 39.292 1.00 48.01 26 GLN D CA 1
ATOM 5372 C C . GLN D 2 40 ? 11.512 150.195 37.901 1.00 46.41 26 GLN D C 1
ATOM 5373 O O . GLN D 2 40 ? 10.865 149.841 36.922 1.00 46.07 26 GLN D O 1
ATOM 5379 N N . LYS D 2 41 ? 12.582 150.977 37.807 1.00 44.74 27 LYS D N 1
ATOM 5380 C CA . LYS D 2 41 ? 12.999 151.505 36.513 1.00 44.54 27 LYS D CA 1
ATOM 5381 C C . LYS D 2 41 ? 13.931 150.622 35.699 1.00 45.44 27 LYS D C 1
ATOM 5382 O O . LYS D 2 41 ? 14.309 150.983 34.581 1.00 45.94 27 LYS D O 1
ATOM 5388 N N . LEU D 2 42 ? 14.306 149.469 36.237 1.00 46.49 28 LEU D N 1
ATOM 5389 C CA . LEU D 2 42 ? 15.208 148.591 35.507 1.00 47.31 28 LEU D CA 1
ATOM 5390 C C . LEU D 2 42 ? 14.551 147.355 34.927 1.00 47.90 28 LEU D C 1
ATOM 5391 O O . LEU D 2 42 ? 14.802 146.999 33.768 1.00 48.81 28 LEU D O 1
ATOM 5396 N N . VAL D 2 43 ? 13.718 146.699 35.727 1.00 47.37 29 VAL D N 1
ATOM 5397 C CA . VAL D 2 43 ? 13.041 145.497 35.270 1.00 48.64 29 VAL D CA 1
ATOM 5398 C C . VAL D 2 43 ? 12.039 145.823 34.178 1.00 49.72 29 VAL D C 1
ATOM 5399 O O . VAL D 2 43 ? 10.976 146.382 34.443 1.00 50.29 29 VAL D O 1
ATOM 5403 N N . GLY D 2 44 ? 12.380 145.479 32.947 1.00 50.81 30 GLY D N 1
ATOM 5404 C CA . GLY D 2 44 ? 11.471 145.751 31.861 1.00 54.10 30 GLY D CA 1
ATOM 5405 C C . GLY D 2 44 ? 12.116 146.556 30.764 1.00 56.67 30 GLY D C 1
ATOM 5406 O O . GLY D 2 44 ? 11.752 146.408 29.603 1.00 58.18 30 GLY D O 1
ATOM 5407 N N . VAL D 2 45 ? 13.061 147.421 31.116 1.00 58.45 31 VAL D N 1
ATOM 5408 C CA . VAL D 2 45 ? 13.735 148.209 30.095 1.00 60.41 31 VAL D CA 1
ATOM 5409 C C . VAL D 2 45 ? 14.180 147.207 29.046 1.00 62.75 31 VAL D C 1
ATOM 5410 O O . VAL D 2 45 ? 14.430 146.044 29.361 1.00 62.50 31 VAL D O 1
ATOM 5414 N N . GLU D 2 46 ? 14.285 147.640 27.799 1.00 66.16 32 GLU D N 1
ATOM 5415 C CA . GLU D 2 46 ? 14.663 146.693 26.768 1.00 68.99 32 GLU D CA 1
ATOM 5416 C C . GLU D 2 46 ? 15.462 147.235 25.595 1.00 69.97 32 GLU D C 1
ATOM 5417 O O . GLU D 2 46 ? 15.702 148.435 25.467 1.00 69.75 32 GLU D O 1
ATOM 5423 N N . ALA D 2 47 ? 15.870 146.302 24.746 1.00 71.66 33 ALA D N 1
ATOM 5424 C CA . ALA D 2 47 ? 16.620 146.591 23.540 1.00 73.69 33 ALA D CA 1
ATOM 5425 C C . ALA D 2 47 ? 15.868 145.857 22.437 1.00 74.82 33 ALA D C 1
ATOM 5426 O O . ALA D 2 47 ? 16.082 144.662 22.215 1.00 74.91 33 ALA D O 1
ATOM 5428 N N . GLY D 2 48 ? 14.962 146.564 21.772 1.00 75.75 34 GLY D N 1
ATOM 5429 C CA . GLY D 2 48 ? 14.194 145.941 20.711 1.00 77.79 34 GLY D CA 1
ATOM 5430 C C . GLY D 2 48 ? 12.703 145.973 20.984 1.00 79.02 34 GLY D C 1
ATOM 5431 O O . GLY D 2 48 ? 12.249 146.718 21.855 1.00 79.63 34 GLY D O 1
ATOM 5432 N N . SER D 2 49 ? 11.948 145.156 20.248 1.00 79.30 35 SER D N 1
ATOM 5433 C CA . SER D 2 49 ? 10.497 145.097 20.390 1.00 79.39 35 SER D CA 1
ATOM 5434 C C . SER D 2 49 ? 9.951 143.820 21.022 1.00 79.19 35 SER D C 1
ATOM 5435 O O . SER D 2 49 ? 8.977 143.879 21.772 1.00 79.26 35 SER D O 1
ATOM 5438 N N . VAL D 2 50 ? 10.579 142.686 20.703 1.00 79.02 36 VAL D N 1
ATOM 5439 C CA . VAL D 2 50 ? 10.218 141.334 21.179 1.00 79.48 36 VAL D CA 1
ATOM 5440 C C . VAL D 2 50 ? 10.073 140.464 19.944 1.00 79.65 36 VAL D C 1
ATOM 5441 O O . VAL D 2 50 ? 10.609 139.355 19.871 1.00 79.46 36 VAL D O 1
ATOM 5445 N N . LYS D 2 51 ? 9.313 140.974 18.982 1.00 79.64 37 LYS D N 1
ATOM 5446 C CA . LYS D 2 51 ? 9.108 140.268 17.733 1.00 79.03 37 LYS D CA 1
ATOM 5447 C C . LYS D 2 51 ? 10.136 140.838 16.775 1.00 77.97 37 LYS D C 1
ATOM 5448 O O . LYS D 2 51 ? 9.824 141.656 15.913 1.00 78.23 37 LYS D O 1
ATOM 5454 N N . ASP D 2 52 ? 11.378 140.421 16.971 1.00 76.77 38 ASP D N 1
ATOM 5455 C CA . ASP D 2 52 ? 12.479 140.858 16.133 1.00 75.46 38 ASP D CA 1
ATOM 5456 C C . ASP D 2 52 ? 13.584 139.821 16.138 1.00 74.33 38 ASP D C 1
ATOM 5457 O O . ASP D 2 52 ? 13.717 139.022 17.071 1.00 73.60 38 ASP D O 1
ATOM 5462 N N . LYS D 2 53 ? 14.371 139.841 15.075 1.00 72.43 39 LYS D N 1
ATOM 5463 C CA . LYS D 2 53 ? 15.466 138.911 14.916 1.00 71.08 39 LYS D CA 1
ATOM 5464 C C . LYS D 2 53 ? 16.454 139.033 16.080 1.00 70.26 39 LYS D C 1
ATOM 5465 O O . LYS D 2 53 ? 17.114 138.057 16.441 1.00 71.05 39 LYS D O 1
ATOM 5471 N N . LYS D 2 54 ? 16.526 140.227 16.676 1.00 69.03 40 LYS D N 1
ATOM 5472 C CA . LYS D 2 54 ? 17.420 140.508 17.808 1.00 66.76 40 LYS D CA 1
ATOM 5473 C C . LYS D 2 54 ? 16.707 141.295 18.913 1.00 65.02 40 LYS D C 1
ATOM 5474 O O . LYS D 2 54 ? 16.175 142.382 18.681 1.00 62.67 40 LYS D O 1
ATOM 5480 N N . TYR D 2 55 ? 16.725 140.746 20.124 1.00 63.85 41 TYR D N 1
ATOM 5481 C CA . TYR D 2 55 ? 16.050 141.375 21.253 1.00 62.47 41 TYR D CA 1
ATOM 5482 C C . TYR D 2 55 ? 16.628 140.976 22.610 1.00 61.11 41 TYR D C 1
ATOM 5483 O O . TYR D 2 55 ? 17.245 139.921 22.759 1.00 60.30 41 TYR D O 1
ATOM 5492 N N . ALA D 2 56 ? 16.403 141.828 23.602 1.00 59.61 42 ALA D N 1
ATOM 5493 C CA . ALA D 2 56 ? 16.869 141.567 24.953 1.00 58.23 42 ALA D CA 1
ATOM 5494 C C . ALA D 2 56 ? 16.137 142.470 25.936 1.00 57.28 42 ALA D C 1
ATOM 5495 O O . ALA D 2 56 ? 15.714 143.574 25.580 1.00 56.80 42 ALA D O 1
ATOM 5497 N N . LYS D 2 57 ? 15.976 141.989 27.166 1.00 55.66 43 LYS D N 1
ATOM 5498 C CA . LYS D 2 57 ? 15.319 142.765 28.207 1.00 55.07 43 LYS D CA 1
ATOM 5499 C C . LYS D 2 57 ? 15.888 142.389 29.563 1.00 53.54 43 LYS D C 1
ATOM 5500 O O . LYS D 2 57 ? 16.439 141.302 29.735 1.00 52.62 43 LYS D O 1
ATOM 5506 N N . ILE D 2 58 ? 15.749 143.301 30.521 1.00 52.01 44 ILE D N 1
ATOM 5507 C CA . ILE D 2 58 ? 16.224 143.072 31.878 1.00 50.21 44 ILE D CA 1
ATOM 5508 C C . ILE D 2 58 ? 15.128 142.338 32.650 1.00 49.46 44 ILE D C 1
ATOM 5509 O O . ILE D 2 58 ? 14.086 142.908 32.967 1.00 48.21 44 ILE D O 1
ATOM 5514 N N . LYS D 2 59 ? 15.386 141.066 32.939 1.00 48.30 45 LYS D N 1
ATOM 5515 C CA . LYS D 2 59 ? 14.454 140.204 33.647 1.00 46.63 45 LYS D CA 1
ATOM 5516 C C . LYS D 2 59 ? 14.321 140.577 35.122 1.00 45.44 45 LYS D C 1
ATOM 5517 O O . LYS D 2 59 ? 13.217 140.622 35.661 1.00 45.43 45 LYS D O 1
ATOM 5523 N N . SER D 2 60 ? 15.446 140.860 35.770 1.00 44.49 46 SER D N 1
ATOM 5524 C CA . SER D 2 60 ? 15.439 141.202 37.191 1.00 43.34 46 SER D CA 1
ATOM 5525 C C . SER D 2 60 ? 16.731 141.861 37.690 1.00 42.79 46 SER D C 1
ATOM 5526 O O . SER D 2 60 ? 17.728 141.965 36.964 1.00 41.36 46 SER D O 1
ATOM 5529 N N . VAL D 2 61 ? 16.699 142.307 38.941 1.00 41.39 47 VAL D N 1
ATOM 5530 C CA . VAL D 2 61 ? 17.867 142.922 39.549 1.00 41.62 47 VAL D CA 1
ATOM 5531 C C . VAL D 2 61 ? 18.491 141.944 40.543 1.00 43.31 47 VAL D C 1
ATOM 5532 O O . VAL D 2 61 ? 17.973 141.757 41.647 1.00 43.07 47 VAL D O 1
ATOM 5536 N N . SER D 2 62 ? 19.605 141.325 40.154 1.00 44.42 48 SER D N 1
ATOM 5537 C CA . SER D 2 62 ? 20.276 140.363 41.020 1.00 46.14 48 SER D CA 1
ATOM 5538 C C . SER D 2 62 ? 20.878 140.984 42.272 1.00 47.14 48 SER D C 1
ATOM 5539 O O . SER D 2 62 ? 20.865 140.355 43.320 1.00 49.58 48 SER D O 1
ATOM 5542 N N . SER D 2 63 ? 21.411 142.201 42.187 1.00 47.51 49 SER D N 1
ATOM 5543 C CA . SER D 2 63 ? 21.992 142.826 43.384 1.00 47.39 49 SER D CA 1
ATOM 5544 C C . SER D 2 63 ? 22.396 144.295 43.272 1.00 46.85 49 SER D C 1
ATOM 5545 O O . SER D 2 63 ? 22.814 144.777 42.214 1.00 47.19 49 SER D O 1
ATOM 5548 N N . ILE D 2 64 ? 22.269 144.986 44.396 1.00 45.27 50 ILE D N 1
ATOM 5549 C CA . ILE D 2 64 ? 22.605 146.388 44.508 1.00 45.83 50 ILE D CA 1
ATOM 5550 C C . ILE D 2 64 ? 23.301 146.521 45.852 1.00 47.69 50 ILE D C 1
ATOM 5551 O O . ILE D 2 64 ? 22.728 146.174 46.886 1.00 48.51 50 ILE D O 1
ATOM 5556 N N . GLU D 2 65 ? 24.534 147.013 45.851 1.00 48.98 51 GLU D N 1
ATOM 5557 C CA . GLU D 2 65 ? 25.264 147.138 47.098 1.00 50.59 51 GLU D CA 1
ATOM 5558 C C . GLU D 2 65 ? 26.113 148.391 47.134 1.00 50.13 51 GLU D C 1
ATOM 5559 O O . GLU D 2 65 ? 26.479 148.922 46.097 1.00 50.41 51 GLU D O 1
ATOM 5565 N N . GLY D 2 66 ? 26.416 148.852 48.343 1.00 50.18 52 GLY D N 1
ATOM 5566 C CA . GLY D 2 66 ? 27.211 150.053 48.530 1.00 49.81 52 GLY D CA 1
ATOM 5567 C C . GLY D 2 66 ? 26.552 150.930 49.581 1.00 51.76 52 GLY D C 1
ATOM 5568 O O . GLY D 2 66 ? 25.637 150.491 50.278 1.00 52.36 52 GLY D O 1
ATOM 5569 N N . ASP D 2 67 ? 27.013 152.165 49.719 1.00 53.02 53 ASP D N 1
ATOM 5570 C CA . ASP D 2 67 ? 26.413 153.073 50.678 1.00 54.27 53 ASP D CA 1
ATOM 5571 C C . ASP D 2 67 ? 25.511 154.009 49.911 1.00 55.19 53 ASP D C 1
ATOM 5572 O O . ASP D 2 67 ? 25.833 154.431 48.801 1.00 53.31 53 ASP D O 1
ATOM 5577 N N . CYS D 2 68 ? 24.375 154.329 50.506 1.00 58.15 54 CYS D N 1
ATOM 5578 C CA . CYS D 2 68 ? 23.423 155.233 49.891 1.00 60.97 54 CYS D CA 1
ATOM 5579 C C . CYS D 2 68 ? 22.741 155.981 51.009 1.00 63.74 54 CYS D C 1
ATOM 5580 O O . CYS D 2 68 ? 21.650 155.608 51.442 1.00 64.06 54 CYS D O 1
ATOM 5583 N N . GLU D 2 69 ? 23.388 157.039 51.478 1.00 66.96 55 GLU D N 1
ATOM 5584 C CA . GLU D 2 69 ? 22.844 157.823 52.573 1.00 70.35 55 GLU D CA 1
ATOM 5585 C C . GLU D 2 69 ? 22.719 159.294 52.233 1.00 71.88 55 GLU D C 1
ATOM 5586 O O . GLU D 2 69 ? 23.485 159.826 51.429 1.00 71.40 55 GLU D O 1
ATOM 5592 N N . VAL D 2 70 ? 21.739 159.944 52.848 1.00 74.22 56 VAL D N 1
ATOM 5593 C CA . VAL D 2 70 ? 21.529 161.364 52.633 1.00 77.02 56 VAL D CA 1
ATOM 5594 C C . VAL D 2 70 ? 21.886 162.020 53.947 1.00 79.50 56 VAL D C 1
ATOM 5595 O O . VAL D 2 70 ? 21.304 161.692 54.983 1.00 79.51 56 VAL D O 1
ATOM 5599 N N . ASN D 2 71 ? 22.843 162.944 53.901 1.00 82.41 57 ASN D N 1
ATOM 5600 C CA . ASN D 2 71 ? 23.312 163.625 55.101 1.00 85.35 57 ASN D CA 1
ATOM 5601 C C . ASN D 2 71 ? 23.344 165.147 54.953 1.00 88.56 57 ASN D C 1
ATOM 5602 O O . ASN D 2 71 ? 23.626 165.662 53.872 1.00 89.70 57 ASN D O 1
ATOM 5607 N N . GLN D 2 72 ? 23.054 165.860 56.043 1.00 91.51 58 GLN D N 1
ATOM 5608 C CA . GLN D 2 72 ? 23.059 167.326 56.043 1.00 93.85 58 GLN D CA 1
ATOM 5609 C C . GLN D 2 72 ? 24.326 167.886 56.684 1.00 94.55 58 GLN D C 1
ATOM 5610 O O . GLN D 2 72 ? 24.383 168.081 57.899 1.00 94.49 58 GLN D O 1
ATOM 5616 N N . ARG D 2 73 ? 25.335 168.156 55.864 1.00 95.37 59 ARG D N 1
ATOM 5617 C CA . ARG D 2 73 ? 26.596 168.691 56.364 1.00 96.49 59 ARG D CA 1
ATOM 5618 C C . ARG D 2 73 ? 26.751 170.168 56.045 1.00 96.56 59 ARG D C 1
ATOM 5619 O O . ARG D 2 73 ? 26.010 170.706 55.221 1.00 96.56 59 ARG D O 1
ATOM 5627 N N . LYS D 2 74 ? 27.724 170.807 56.696 1.00 96.38 60 LYS D N 1
ATOM 5628 C CA . LYS D 2 74 ? 27.988 172.230 56.505 1.00 96.14 60 LYS D CA 1
ATOM 5629 C C . LYS D 2 74 ? 26.668 172.977 56.663 1.00 96.32 60 LYS D C 1
ATOM 5630 O O . LYS D 2 74 ? 26.297 173.374 57.770 1.00 96.73 60 LYS D O 1
ATOM 5636 N N . GLY D 2 75 ? 25.965 173.151 55.547 1.00 96.00 61 GLY D N 1
ATOM 5637 C CA . GLY D 2 75 ? 24.681 173.827 55.556 1.00 95.28 61 GLY D CA 1
ATOM 5638 C C . GLY D 2 75 ? 23.866 173.390 54.355 1.00 94.75 61 GLY D C 1
ATOM 5639 O O . GLY D 2 75 ? 23.283 174.218 53.655 1.00 95.43 61 GLY D O 1
ATOM 5640 N N . LYS D 2 76 ? 23.827 172.083 54.113 1.00 94.02 62 LYS D N 1
ATOM 5641 C CA . LYS D 2 76 ? 23.091 171.533 52.976 1.00 93.17 62 LYS D CA 1
ATOM 5642 C C . LYS D 2 76 ? 22.579 170.116 53.258 1.00 91.40 62 LYS D C 1
ATOM 5643 O O . LYS D 2 76 ? 22.581 169.648 54.397 1.00 91.22 62 LYS D O 1
ATOM 5649 N N . VAL D 2 77 ? 22.138 169.442 52.202 1.00 88.76 63 VAL D N 1
ATOM 5650 C CA . VAL D 2 77 ? 21.638 168.077 52.305 1.00 85.51 63 VAL D CA 1
ATOM 5651 C C . VAL D 2 77 ? 22.165 167.336 51.084 1.00 82.57 63 VAL D C 1
ATOM 5652 O O . VAL D 2 77 ? 21.588 167.420 50.000 1.00 81.83 63 VAL D O 1
ATOM 5656 N N . ILE D 2 78 ? 23.266 166.616 51.263 1.00 78.91 64 ILE D N 1
ATOM 5657 C CA . ILE D 2 78 ? 23.889 165.893 50.164 1.00 74.21 64 ILE D CA 1
ATOM 5658 C C . ILE D 2 78 ? 23.873 164.382 50.333 1.00 70.71 64 ILE D C 1
ATOM 5659 O O . ILE D 2 78 ? 23.365 163.850 51.321 1.00 70.16 64 ILE D O 1
ATOM 5664 N N . SER D 2 79 ? 24.441 163.704 49.343 1.00 66.98 65 SER D N 1
ATOM 5665 C CA . SER D 2 79 ? 24.545 162.252 49.339 1.00 63.41 65 SER D CA 1
ATOM 5666 C C . SER D 2 79 ? 25.788 161.878 48.539 1.00 60.75 65 SER D C 1
ATOM 5667 O O . SER D 2 79 ? 26.046 162.458 47.483 1.00 60.27 65 SER D O 1
ATOM 5670 N N . LEU D 2 80 ? 26.562 160.925 49.050 1.00 57.90 66 LEU D N 1
ATOM 5671 C CA . LEU D 2 80 ? 27.786 160.482 48.373 1.00 55.15 66 LEU D CA 1
ATOM 5672 C C . LEU D 2 80 ? 27.655 159.000 48.037 1.00 52.40 66 LEU D C 1
ATOM 5673 O O . LEU D 2 80 ? 28.559 158.215 48.289 1.00 52.62 66 LEU D O 1
ATOM 5678 N N . PHE D 2 81 ? 26.520 158.622 47.465 1.00 49.15 67 PHE D N 1
ATOM 5679 C CA . PHE D 2 81 ? 26.271 157.232 47.133 1.00 45.45 67 PHE D CA 1
ATOM 5680 C C . PHE D 2 81 ? 27.248 156.675 46.121 1.00 45.10 67 PHE D C 1
ATOM 5681 O O . PHE D 2 81 ? 27.685 157.370 45.203 1.00 45.27 67 PHE D O 1
ATOM 5689 N N . ASP D 2 82 ? 27.589 155.408 46.320 1.00 44.03 68 ASP D N 1
ATOM 5690 C CA . ASP D 2 82 ? 28.486 154.672 45.440 1.00 44.52 68 ASP D CA 1
ATOM 5691 C C . ASP D 2 82 ? 27.815 153.308 45.425 1.00 43.23 68 ASP D C 1
ATOM 5692 O O . ASP D 2 82 ? 27.864 152.574 46.420 1.00 42.33 68 ASP D O 1
ATOM 5697 N N . LEU D 2 83 ? 27.172 152.979 44.308 1.00 40.50 69 LEU D N 1
ATOM 5698 C CA . LEU D 2 83 ? 26.460 151.716 44.199 1.00 35.64 69 LEU D CA 1
ATOM 5699 C C . LEU D 2 83 ? 26.923 150.797 43.090 1.00 33.73 69 LEU D C 1
ATOM 5700 O O . LEU D 2 83 ? 27.310 151.229 42.013 1.00 33.32 69 LEU D O 1
ATOM 5705 N N . LYS D 2 84 ? 26.883 149.510 43.374 1.00 32.46 70 LYS D N 1
ATOM 5706 C CA . LYS D 2 84 ? 27.278 148.510 42.411 1.00 32.98 70 LYS D CA 1
ATOM 5707 C C . LYS D 2 84 ? 25.944 147.884 42.056 1.00 33.00 70 LYS D C 1
ATOM 5708 O O . LYS D 2 84 ? 25.208 147.453 42.951 1.00 32.02 70 LYS D O 1
ATOM 5714 N N . ILE D 2 85 ? 25.612 147.850 40.770 1.00 31.67 71 ILE D N 1
ATOM 5715 C CA . ILE D 2 85 ? 24.336 147.271 40.366 1.00 33.17 71 ILE D CA 1
ATOM 5716 C C . ILE D 2 85 ? 24.507 146.098 39.422 1.00 32.54 71 ILE D C 1
ATOM 5717 O O . ILE D 2 85 ? 25.397 146.096 38.579 1.00 32.78 71 ILE D O 1
ATOM 5722 N N . THR D 2 86 ? 23.642 145.104 39.565 1.00 32.06 72 THR D N 1
ATOM 5723 C CA . THR D 2 86 ? 23.710 143.929 38.712 1.00 33.76 72 THR D CA 1
ATOM 5724 C C . THR D 2 86 ? 22.338 143.468 38.233 1.00 33.13 72 THR D C 1
ATOM 5725 O O . THR D 2 86 ? 21.439 143.210 39.038 1.00 33.09 72 THR D O 1
ATOM 5729 N N . VAL D 2 87 ? 22.179 143.383 36.918 1.00 31.06 73 VAL D N 1
ATOM 5730 C CA . VAL D 2 87 ? 20.920 142.944 36.339 1.00 31.61 73 VAL D CA 1
ATOM 5731 C C . VAL D 2 87 ? 21.130 141.672 35.561 1.00 35.79 73 VAL D C 1
ATOM 5732 O O . VAL D 2 87 ? 22.238 141.399 35.074 1.00 35.90 73 VAL D O 1
ATOM 5736 N N . LEU D 2 88 ? 20.053 140.897 35.452 1.00 39.67 74 LEU D N 1
ATOM 5737 C CA . LEU D 2 88 ? 20.049 139.651 34.691 1.00 41.72 74 LEU D CA 1
ATOM 5738 C C . LEU D 2 88 ? 19.197 139.958 33.470 1.00 42.87 74 LEU D C 1
ATOM 5739 O O . LEU D 2 88 ? 18.114 140.541 33.586 1.00 41.85 74 LEU D O 1
ATOM 5744 N N . ILE D 2 89 ? 19.688 139.578 32.298 1.00 44.88 75 ILE D N 1
ATOM 5745 C CA . ILE D 2 89 ? 18.973 139.862 31.064 1.00 46.88 75 ILE D CA 1
ATOM 5746 C C . ILE D 2 89 ? 18.635 138.617 30.256 1.00 49.09 75 ILE D C 1
ATOM 5747 O O . ILE D 2 89 ? 19.208 137.553 30.461 1.00 48.58 75 ILE D O 1
ATOM 5752 N N . GLU D 2 90 ? 17.684 138.766 29.341 1.00 53.54 76 GLU D N 1
ATOM 5753 C CA . GLU D 2 90 ? 17.260 137.680 28.462 1.00 57.15 76 GLU D CA 1
ATOM 5754 C C . GLU D 2 90 ? 17.221 138.248 27.060 1.00 59.43 76 GLU D C 1
ATOM 5755 O O . GLU D 2 90 ? 17.698 139.357 26.825 1.00 61.54 76 GLU D O 1
ATOM 5761 N N . GLY D 2 91 ? 16.637 137.502 26.134 1.00 60.65 77 GLY D N 1
ATOM 5762 C CA . GLY D 2 91 ? 16.551 137.976 24.769 1.00 62.33 77 GLY D CA 1
ATOM 5763 C C . GLY D 2 91 ? 16.850 136.873 23.778 1.00 65.01 77 GLY D C 1
ATOM 5764 O O . GLY D 2 91 ? 17.359 135.810 24.141 1.00 64.54 77 GLY D O 1
ATOM 5765 N N . HIS D 2 92 ? 16.527 137.128 22.516 1.00 67.54 78 HIS D N 1
ATOM 5766 C CA . HIS D 2 92 ? 16.763 136.159 21.459 1.00 69.59 78 HIS D CA 1
ATOM 5767 C C . HIS D 2 92 ? 17.484 136.782 20.271 1.00 71.65 78 HIS D C 1
ATOM 5768 O O . HIS D 2 92 ? 17.290 137.957 19.944 1.00 70.90 78 HIS D O 1
ATOM 5775 N N . VAL D 2 93 ? 18.329 135.981 19.638 1.00 74.33 79 VAL D N 1
ATOM 5776 C CA . VAL D 2 93 ? 19.076 136.419 18.474 1.00 77.90 79 VAL D CA 1
ATOM 5777 C C . VAL D 2 93 ? 18.719 135.464 17.350 1.00 80.17 79 VAL D C 1
ATOM 5778 O O . VAL D 2 93 ? 18.202 134.373 17.599 1.00 80.99 79 VAL D O 1
ATOM 5782 N N . ASP D 2 94 ? 18.988 135.882 16.118 1.00 82.36 80 ASP D N 1
ATOM 5783 C CA . ASP D 2 94 ? 18.686 135.075 14.946 1.00 83.77 80 ASP D CA 1
ATOM 5784 C C . ASP D 2 94 ? 19.894 134.308 14.424 1.00 84.18 80 ASP D C 1
ATOM 5785 O O . ASP D 2 94 ? 21.038 134.725 14.586 1.00 83.31 80 ASP D O 1
ATOM 5790 N N . SER D 2 95 ? 19.619 133.178 13.791 1.00 85.88 81 SER D N 1
ATOM 5791 C CA . SER D 2 95 ? 20.661 132.346 13.219 1.00 87.81 81 SER D CA 1
ATOM 5792 C C . SER D 2 95 ? 20.608 132.480 11.703 1.00 89.52 81 SER D C 1
ATOM 5793 O O . SER D 2 95 ? 19.702 133.115 11.161 1.00 89.21 81 SER D O 1
ATOM 5796 N N . LYS D 2 96 ? 21.582 131.887 11.022 1.00 91.84 82 LYS D N 1
ATOM 5797 C CA . LYS D 2 96 ? 21.634 131.931 9.565 1.00 94.24 82 LYS D CA 1
ATOM 5798 C C . LYS D 2 96 ? 20.342 131.371 8.971 1.00 95.97 82 LYS D C 1
ATOM 5799 O O . LYS D 2 96 ? 19.943 131.741 7.867 1.00 96.16 82 LYS D O 1
ATOM 5805 N N . ASP D 2 97 ? 19.697 130.479 9.722 1.00 97.36 83 ASP D N 1
ATOM 5806 C CA . ASP D 2 97 ? 18.447 129.839 9.306 1.00 98.19 83 ASP D CA 1
ATOM 5807 C C . ASP D 2 97 ? 17.331 130.850 9.036 1.00 98.25 83 ASP D C 1
ATOM 5808 O O . ASP D 2 97 ? 16.950 131.103 7.891 1.00 98.90 83 ASP D O 1
ATOM 5813 N N . GLY D 2 98 ? 16.813 131.413 10.122 1.00 97.67 84 GLY D N 1
ATOM 5814 C CA . GLY D 2 98 ? 15.727 132.374 10.061 1.00 96.09 84 GLY D CA 1
ATOM 5815 C C . GLY D 2 98 ? 14.982 132.170 11.362 1.00 94.81 84 GLY D C 1
ATOM 5816 O O . GLY D 2 98 ? 13.997 132.843 11.669 1.00 94.09 84 GLY D O 1
ATOM 5817 N N . SER D 2 99 ? 15.483 131.201 12.124 1.00 93.69 85 SER D N 1
ATOM 5818 C CA . SER D 2 99 ? 14.933 130.844 13.419 1.00 92.07 85 SER D CA 1
ATOM 5819 C C . SER D 2 99 ? 15.545 131.759 14.462 1.00 91.28 85 SER D C 1
ATOM 5820 O O . SER D 2 99 ? 16.448 132.547 14.166 1.00 91.18 85 SER D O 1
ATOM 5823 N N . ALA D 2 100 ? 15.051 131.649 15.687 1.00 89.70 86 ALA D N 1
ATOM 5824 C CA . ALA D 2 100 ? 15.550 132.468 16.769 1.00 88.36 86 ALA D CA 1
ATOM 5825 C C . ALA D 2 100 ? 16.045 131.579 17.899 1.00 87.68 86 ALA D C 1
ATOM 5826 O O . ALA D 2 100 ? 15.346 130.663 18.333 1.00 88.27 86 ALA D O 1
ATOM 5828 N N . LEU D 2 101 ? 17.265 131.840 18.356 1.00 86.09 87 LEU D N 1
ATOM 5829 C CA . LEU D 2 101 ? 17.851 131.084 19.452 1.00 83.77 87 LEU D CA 1
ATOM 5830 C C . LEU D 2 101 ? 18.086 132.044 20.620 1.00 81.98 87 LEU D C 1
ATOM 5831 O O . LEU D 2 101 ? 18.980 132.887 20.574 1.00 82.05 87 LEU D O 1
ATOM 5836 N N . PRO D 2 102 ? 17.245 131.949 21.666 1.00 80.00 88 PRO D N 1
ATOM 5837 C CA . PRO D 2 102 ? 17.321 132.791 22.866 1.00 77.13 88 PRO D CA 1
ATOM 5838 C C . PRO D 2 102 ? 18.560 132.588 23.738 1.00 73.90 88 PRO D C 1
ATOM 5839 O O . PRO D 2 102 ? 19.169 131.514 23.751 1.00 73.49 88 PRO D O 1
ATOM 5843 N N . PHE D 2 103 ? 18.913 133.639 24.473 1.00 69.95 89 PHE D N 1
ATOM 5844 C CA . PHE D 2 103 ? 20.080 133.624 25.345 1.00 65.55 89 PHE D CA 1
ATOM 5845 C C . PHE D 2 103 ? 19.777 134.271 26.683 1.00 63.48 89 PHE D C 1
ATOM 5846 O O . PHE D 2 103 ? 18.796 135.009 26.833 1.00 62.86 89 PHE D O 1
ATOM 5854 N N . GLU D 2 104 ? 20.644 133.997 27.648 1.00 60.45 90 GLU D N 1
ATOM 5855 C CA . GLU D 2 104 ? 20.513 134.559 28.974 1.00 58.04 90 GLU D CA 1
ATOM 5856 C C . GLU D 2 104 ? 21.858 135.088 29.422 1.00 57.64 90 GLU D C 1
ATOM 5857 O O . GLU D 2 104 ? 22.898 134.663 28.913 1.00 58.79 90 GLU D O 1
ATOM 5863 N N . GLY D 2 105 ? 21.832 136.023 30.366 1.00 55.28 91 GLY D N 1
ATOM 5864 C CA . GLY D 2 105 ? 23.061 136.599 30.868 1.00 52.51 91 GLY D CA 1
ATOM 5865 C C . GLY D 2 105 ? 22.811 137.679 31.896 1.00 50.67 91 GLY D C 1
ATOM 5866 O O . GLY D 2 105 ? 21.696 137.844 32.387 1.00 50.90 91 GLY D O 1
ATOM 5867 N N . SER D 2 106 ? 23.861 138.421 32.218 1.00 48.15 92 SER D N 1
ATOM 5868 C CA . SER D 2 106 ? 23.766 139.493 33.187 1.00 46.16 92 SER D CA 1
ATOM 5869 C C . SER D 2 106 ? 24.622 140.642 32.718 1.00 44.49 92 SER D C 1
ATOM 5870 O O . SER D 2 106 ? 25.523 140.460 31.910 1.00 45.87 92 SER D O 1
ATOM 5873 N N . ILE D 2 107 ? 24.326 141.827 33.220 1.00 41.73 93 ILE D N 1
ATOM 5874 C CA . ILE D 2 107 ? 25.106 143.007 32.900 1.00 40.63 93 ILE D CA 1
ATOM 5875 C C . ILE D 2 107 ? 25.574 143.476 34.263 1.00 41.47 93 ILE D C 1
ATOM 5876 O O . ILE D 2 107 ? 24.792 143.485 35.220 1.00 42.39 93 ILE D O 1
ATOM 5881 N N . ASN D 2 108 ? 26.837 143.848 34.392 1.00 40.56 94 ASN D N 1
ATOM 5882 C CA . ASN D 2 108 ? 27.268 144.313 35.698 1.00 39.43 94 ASN D CA 1
ATOM 5883 C C . ASN D 2 108 ? 27.747 145.740 35.646 1.00 37.45 94 ASN D C 1
ATOM 5884 O O . ASN D 2 108 ? 28.558 146.083 34.795 1.00 37.96 94 ASN D O 1
ATOM 5889 N N . VAL D 2 109 ? 27.244 146.571 36.552 1.00 35.75 95 VAL D N 1
ATOM 5890 C CA . VAL D 2 109 ? 27.648 147.979 36.612 1.00 36.07 95 VAL D CA 1
ATOM 5891 C C . VAL D 2 109 ? 28.374 148.174 37.949 1.00 35.67 95 VAL D C 1
ATOM 5892 O O . VAL D 2 109 ? 27.754 148.183 39.015 1.00 36.13 95 VAL D O 1
ATOM 5896 N N . PRO D 2 110 ? 29.707 148.298 37.907 1.00 34.85 96 PRO D N 1
ATOM 5897 C CA . PRO D 2 110 ? 30.493 148.482 39.126 1.00 34.31 96 PRO D CA 1
ATOM 5898 C C . PRO D 2 110 ? 30.379 149.815 39.862 1.00 35.69 96 PRO D C 1
ATOM 5899 O O . PRO D 2 110 ? 30.655 149.862 41.067 1.00 37.25 96 PRO D O 1
ATOM 5903 N N . GLU D 2 111 ? 29.977 150.895 39.183 1.00 35.46 97 GLU D N 1
ATOM 5904 C CA . GLU D 2 111 ? 29.870 152.188 39.880 1.00 34.55 97 GLU D CA 1
ATOM 5905 C C . GLU D 2 111 ? 28.821 153.203 39.412 1.00 33.31 97 GLU D C 1
ATOM 5906 O O . GLU D 2 111 ? 28.937 153.801 38.343 1.00 33.31 97 GLU D O 1
ATOM 5912 N N . VAL D 2 112 ? 27.807 153.399 40.242 1.00 32.34 98 VAL D N 1
ATOM 5913 C CA . VAL D 2 112 ? 26.751 154.376 39.985 1.00 32.69 98 VAL D CA 1
ATOM 5914 C C . VAL D 2 112 ? 26.924 155.334 41.157 1.00 32.09 98 VAL D C 1
ATOM 5915 O O . VAL D 2 112 ? 26.581 154.993 42.289 1.00 30.48 98 VAL D O 1
ATOM 5919 N N . ALA D 2 113 ? 27.478 156.517 40.899 1.00 32.96 99 ALA D N 1
ATOM 5920 C CA . ALA D 2 113 ? 27.726 157.463 41.991 1.00 34.85 99 ALA D CA 1
ATOM 5921 C C . ALA D 2 113 ? 27.352 158.943 41.837 1.00 35.62 99 ALA D C 1
ATOM 5922 O O . ALA D 2 113 ? 27.216 159.491 40.738 1.00 35.46 99 ALA D O 1
ATOM 5924 N N . PHE D 2 114 ? 27.209 159.574 42.994 1.00 36.91 100 PHE D N 1
ATOM 5925 C CA . PHE D 2 114 ? 26.870 160.980 43.110 1.00 36.95 100 PHE D CA 1
ATOM 5926 C C . PHE D 2 114 ? 27.661 161.838 42.133 1.00 36.10 100 PHE D C 1
ATOM 5927 O O . PHE D 2 114 ? 27.173 162.857 41.673 1.00 38.06 100 PHE D O 1
ATOM 5935 N N . ASP D 2 115 ? 28.879 161.423 41.813 1.00 34.88 101 ASP D N 1
ATOM 5936 C CA . ASP D 2 115 ? 29.731 162.193 40.913 1.00 36.11 101 ASP D CA 1
ATOM 5937 C C . ASP D 2 115 ? 29.866 161.559 39.527 1.00 36.73 101 ASP D C 1
ATOM 5938 O O . ASP D 2 115 ? 30.619 162.046 38.682 1.00 34.19 101 ASP D O 1
ATOM 5943 N N . SER D 2 116 ? 29.143 160.464 39.305 1.00 38.00 102 SER D N 1
ATOM 5944 C CA . SER D 2 116 ? 29.170 159.772 38.019 1.00 38.98 102 SER D CA 1
ATOM 5945 C C . SER D 2 116 ? 28.677 160.701 36.914 1.00 40.13 102 SER D C 1
ATOM 5946 O O . SER D 2 116 ? 27.698 161.421 37.079 1.00 40.27 102 SER D O 1
ATOM 5949 N N . GLU D 2 117 ? 29.366 160.691 35.788 1.00 41.29 103 GLU D N 1
ATOM 5950 C CA . GLU D 2 117 ? 28.958 161.503 34.656 1.00 43.56 103 GLU D CA 1
ATOM 5951 C C . GLU D 2 117 ? 28.284 160.519 33.688 1.00 45.19 103 GLU D C 1
ATOM 5952 O O . GLU D 2 117 ? 28.576 159.316 33.718 1.00 45.40 103 GLU D O 1
ATOM 5958 N N . ALA D 2 118 ? 27.383 161.001 32.839 1.00 44.55 104 ALA D N 1
ATOM 5959 C CA . ALA D 2 118 ? 26.710 160.097 31.908 1.00 43.77 104 ALA D CA 1
ATOM 5960 C C . ALA D 2 118 ? 27.630 159.012 31.360 1.00 43.05 104 ALA D C 1
ATOM 5961 O O . ALA D 2 118 ? 27.247 157.854 31.273 1.00 44.95 104 ALA D O 1
ATOM 5963 N N . SER D 2 119 ? 28.852 159.393 31.016 1.00 41.11 105 SER D N 1
ATOM 5964 C CA . SER D 2 119 ? 29.816 158.468 30.443 1.00 40.55 105 SER D CA 1
ATOM 5965 C C . SER D 2 119 ? 30.692 157.732 31.458 1.00 40.23 105 SER D C 1
ATOM 5966 O O . SER D 2 119 ? 31.542 156.917 31.073 1.00 38.98 105 SER D O 1
ATOM 5969 N N . SER D 2 120 ? 30.508 158.017 32.741 1.00 38.20 106 SER D N 1
ATOM 5970 C CA . SER D 2 120 ? 31.329 157.366 33.760 1.00 37.57 106 SER D CA 1
ATOM 5971 C C . SER D 2 120 ? 31.015 155.880 33.958 1.00 36.58 106 SER D C 1
ATOM 5972 O O . SER D 2 120 ? 31.927 155.052 34.024 1.00 38.53 106 SER D O 1
ATOM 5975 N N . TYR D 2 121 ? 29.734 155.548 34.045 1.00 32.10 107 TYR D N 1
ATOM 5976 C CA . TYR D 2 121 ? 29.313 154.177 34.231 1.00 31.92 107 TYR D CA 1
ATOM 5977 C C . TYR D 2 121 ? 30.050 153.187 33.313 1.00 32.16 107 TYR D C 1
ATOM 5978 O O . TYR D 2 121 ? 30.265 153.466 32.129 1.00 32.66 107 TYR D O 1
ATOM 5987 N N . GLN D 2 122 ? 30.436 152.036 33.858 1.00 31.15 108 GLN D N 1
ATOM 5988 C CA . GLN D 2 122 ? 31.084 150.996 33.057 1.00 31.07 108 GLN D CA 1
ATOM 5989 C C . GLN D 2 122 ? 30.106 149.826 32.980 1.00 32.46 108 GLN D C 1
ATOM 5990 O O . GLN D 2 122 ? 29.443 149.499 33.978 1.00 30.47 108 GLN D O 1
ATOM 5996 N N . PHE D 2 123 ? 30.005 149.205 31.804 1.00 33.56 109 PHE D N 1
ATOM 5997 C CA . PHE D 2 123 ? 29.103 148.077 31.637 1.00 34.59 109 PHE D CA 1
ATOM 5998 C C . PHE D 2 123 ? 29.855 146.811 31.288 1.00 36.85 109 PHE D C 1
ATOM 5999 O O . PHE D 2 123 ? 30.461 146.700 30.230 1.00 38.18 109 PHE D O 1
ATOM 6007 N N . ASP D 2 124 ? 29.786 145.856 32.202 1.00 40.06 110 ASP D N 1
ATOM 6008 C CA . ASP D 2 124 ? 30.445 144.568 32.095 1.00 42.71 110 ASP D CA 1
ATOM 6009 C C . ASP D 2 124 ? 29.370 143.539 31.723 1.00 43.21 110 ASP D C 1
ATOM 6010 O O . ASP D 2 124 ? 28.714 142.989 32.602 1.00 44.15 110 ASP D O 1
ATOM 6015 N N . ILE D 2 125 ? 29.195 143.287 30.422 1.00 44.43 111 ILE D N 1
ATOM 6016 C CA . ILE D 2 125 ? 28.176 142.350 29.913 1.00 44.86 111 ILE D CA 1
ATOM 6017 C C . ILE D 2 125 ? 28.614 140.895 29.796 1.00 47.09 111 ILE D C 1
ATOM 6018 O O . ILE D 2 125 ? 29.744 140.613 29.418 1.00 48.61 111 ILE D O 1
ATOM 6023 N N . SER D 2 126 ? 27.699 139.973 30.085 1.00 49.28 112 SER D N 1
ATOM 6024 C CA . SER D 2 126 ? 27.996 138.539 29.998 1.00 51.50 112 SER D CA 1
ATOM 6025 C C . SER D 2 126 ? 26.888 137.759 29.293 1.00 53.11 112 SER D C 1
ATOM 6026 O O . SER D 2 126 ? 25.698 138.016 29.494 1.00 53.42 112 SER D O 1
ATOM 6029 N N . ILE D 2 127 ? 27.277 136.803 28.462 1.00 54.45 113 ILE D N 1
ATOM 6030 C CA . ILE D 2 127 ? 26.292 135.978 27.785 1.00 56.24 113 ILE D CA 1
ATOM 6031 C C . ILE D 2 127 ? 26.487 134.548 28.253 1.00 58.50 113 ILE D C 1
ATOM 6032 O O . ILE D 2 127 ? 27.413 133.866 27.824 1.00 59.50 113 ILE D O 1
ATOM 6037 N N . PHE D 2 128 ? 25.615 134.104 29.151 1.00 60.68 114 PHE D N 1
ATOM 6038 C CA . PHE D 2 128 ? 25.692 132.759 29.693 1.00 62.02 114 PHE D CA 1
ATOM 6039 C C . PHE D 2 128 ? 25.843 131.711 28.603 1.00 63.63 114 PHE D C 1
ATOM 6040 O O . PHE D 2 128 ? 25.070 131.673 27.641 1.00 61.60 114 PHE D O 1
ATOM 6048 N N . LYS D 2 129 ? 26.864 130.872 28.768 1.00 66.62 115 LYS D N 1
ATOM 6049 C CA . LYS D 2 129 ? 27.174 129.810 27.821 1.00 69.22 115 LYS D CA 1
ATOM 6050 C C . LYS D 2 129 ? 27.209 130.403 26.415 1.00 70.73 115 LYS D C 1
ATOM 6051 O O . LYS D 2 129 ? 26.486 129.963 25.518 1.00 71.56 115 LYS D O 1
ATOM 6057 N N . GLU D 2 130 ? 28.060 131.409 26.230 1.00 71.37 116 GLU D N 1
ATOM 6058 C CA . GLU D 2 130 ? 28.168 132.080 24.940 1.00 72.88 116 GLU D CA 1
ATOM 6059 C C . GLU D 2 130 ? 28.662 131.177 23.813 1.00 73.07 116 GLU D C 1
ATOM 6060 O O . GLU D 2 130 ? 29.387 130.212 24.038 1.00 72.81 116 GLU D O 1
ATOM 6066 N N . THR D 2 131 ? 28.244 131.507 22.595 1.00 74.01 117 THR D N 1
ATOM 6067 C CA . THR D 2 131 ? 28.617 130.763 21.401 1.00 73.75 117 THR D CA 1
ATOM 6068 C C . THR D 2 131 ? 28.927 131.768 20.308 1.00 74.20 117 THR D C 1
ATOM 6069 O O . THR D 2 131 ? 28.498 132.918 20.366 1.00 74.09 117 THR D O 1
ATOM 6073 N N . SER D 2 132 ? 29.662 131.320 19.302 1.00 75.24 118 SER D N 1
ATOM 6074 C CA . SER D 2 132 ? 30.038 132.173 18.186 1.00 76.50 118 SER D CA 1
ATOM 6075 C C . SER D 2 132 ? 28.802 132.545 17.370 1.00 76.85 118 SER D C 1
ATOM 6076 O O . SER D 2 132 ? 28.832 133.474 16.557 1.00 75.68 118 SER D O 1
ATOM 6079 N N . GLU D 2 133 ? 27.718 131.807 17.596 1.00 77.11 119 GLU D N 1
ATOM 6080 C CA . GLU D 2 133 ? 26.457 132.051 16.909 1.00 77.43 119 GLU D CA 1
ATOM 6081 C C . GLU D 2 133 ? 25.808 133.300 17.491 1.00 77.04 119 GLU D C 1
ATOM 6082 O O . GLU D 2 133 ? 25.313 134.156 16.762 1.00 77.45 119 GLU D O 1
ATOM 6088 N N . LEU D 2 134 ? 25.819 133.394 18.816 1.00 76.73 120 LEU D N 1
ATOM 6089 C CA . LEU D 2 134 ? 25.233 134.533 19.510 1.00 76.31 120 LEU D CA 1
ATOM 6090 C C . LEU D 2 134 ? 25.906 135.831 19.069 1.00 75.92 120 LEU D C 1
ATOM 6091 O O . LEU D 2 134 ? 25.241 136.771 18.636 1.00 76.21 120 LEU D O 1
ATOM 6096 N N . SER D 2 135 ? 27.229 135.861 19.184 1.00 75.16 121 SER D N 1
ATOM 6097 C CA . SER D 2 135 ? 28.044 137.005 18.785 1.00 74.08 121 SER D CA 1
ATOM 6098 C C . SER D 2 135 ? 27.327 138.354 18.719 1.00 72.62 121 SER D C 1
ATOM 6099 O O . SER D 2 135 ? 27.563 139.222 19.558 1.00 72.24 121 SER D O 1
ATOM 6102 N N . GLU D 2 136 ? 26.471 138.536 17.716 1.00 71.14 122 GLU D N 1
ATOM 6103 C CA . GLU D 2 136 ? 25.742 139.792 17.559 1.00 70.11 122 GLU D CA 1
ATOM 6104 C C . GLU D 2 136 ? 24.911 140.149 18.790 1.00 68.72 122 GLU D C 1
ATOM 6105 O O . GLU D 2 136 ? 24.286 141.217 18.844 1.00 67.78 122 GLU D O 1
ATOM 6111 N N . ALA D 2 137 ? 24.920 139.258 19.780 1.00 66.45 123 ALA D N 1
ATOM 6112 C CA . ALA D 2 137 ? 24.175 139.468 21.016 1.00 64.16 123 ALA D CA 1
ATOM 6113 C C . ALA D 2 137 ? 24.624 140.734 21.753 1.00 63.04 123 ALA D C 1
ATOM 6114 O O . ALA D 2 137 ? 23.881 141.721 21.828 1.00 62.44 123 ALA D O 1
ATOM 6116 N N . LYS D 2 138 ? 25.841 140.705 22.291 1.00 60.20 124 LYS D N 1
ATOM 6117 C CA . LYS D 2 138 ? 26.369 141.844 23.026 1.00 58.43 124 LYS D CA 1
ATOM 6118 C C . LYS D 2 138 ? 26.204 143.197 22.311 1.00 57.75 124 LYS D C 1
ATOM 6119 O O . LYS D 2 138 ? 25.684 144.147 22.903 1.00 58.45 124 LYS D O 1
ATOM 6125 N N . PRO D 2 139 ? 26.631 143.304 21.033 1.00 55.94 125 PRO D N 1
ATOM 6126 C CA . PRO D 2 139 ? 26.511 144.568 20.284 1.00 54.42 125 PRO D CA 1
ATOM 6127 C C . PRO D 2 139 ? 25.131 145.220 20.385 1.00 53.49 125 PRO D C 1
ATOM 6128 O O . PRO D 2 139 ? 24.996 146.441 20.368 1.00 51.49 125 PRO D O 1
ATOM 6132 N N . LEU D 2 140 ? 24.109 144.384 20.490 1.00 54.45 126 LEU D N 1
ATOM 6133 C CA . LEU D 2 140 ? 22.744 144.860 20.605 1.00 54.61 126 LEU D CA 1
ATOM 6134 C C . LEU D 2 140 ? 22.585 145.533 21.955 1.00 54.02 126 LEU D C 1
ATOM 6135 O O . LEU D 2 140 ? 22.002 146.610 22.065 1.00 53.69 126 LEU D O 1
ATOM 6140 N N . ILE D 2 141 ? 23.123 144.887 22.981 1.00 53.42 127 ILE D N 1
ATOM 6141 C CA . ILE D 2 141 ? 23.039 145.405 24.337 1.00 52.99 127 ILE D CA 1
ATOM 6142 C C . ILE D 2 141 ? 23.831 146.694 24.539 1.00 54.60 127 ILE D C 1
ATOM 6143 O O . ILE D 2 141 ? 23.413 147.561 25.309 1.00 55.72 127 ILE D O 1
ATOM 6148 N N . ARG D 2 142 ? 24.956 146.832 23.836 1.00 56.00 128 ARG D N 1
ATOM 6149 C CA . ARG D 2 142 ? 25.799 148.029 23.957 1.00 56.34 128 ARG D CA 1
ATOM 6150 C C . ARG D 2 142 ? 25.239 149.257 23.261 1.00 56.47 128 ARG D C 1
ATOM 6151 O O . ARG D 2 142 ? 25.539 150.384 23.655 1.00 58.36 128 ARG D O 1
ATOM 6159 N N . SER D 2 143 ? 24.429 149.050 22.232 1.00 55.74 129 SER D N 1
ATOM 6160 C CA . SER D 2 143 ? 23.888 150.171 21.480 1.00 56.05 129 SER D CA 1
ATOM 6161 C C . SER D 2 143 ? 22.424 150.521 21.711 1.00 55.61 129 SER D C 1
ATOM 6162 O O . SER D 2 143 ? 21.994 151.630 21.403 1.00 56.67 129 SER D O 1
ATOM 6165 N N . GLU D 2 144 ? 21.655 149.589 22.249 1.00 54.94 130 GLU D N 1
ATOM 6166 C CA . GLU D 2 144 ? 20.245 149.847 22.481 1.00 54.59 130 GLU D CA 1
ATOM 6167 C C . GLU D 2 144 ? 19.877 149.881 23.952 1.00 52.39 130 GLU D C 1
ATOM 6168 O O . GLU D 2 144 ? 19.041 150.689 24.375 1.00 50.86 130 GLU D O 1
ATOM 6174 N N . LEU D 2 145 ? 20.508 149.007 24.730 1.00 50.84 131 LEU D N 1
ATOM 6175 C CA . LEU D 2 145 ? 20.232 148.928 26.162 1.00 50.43 131 LEU D CA 1
ATOM 6176 C C . LEU D 2 145 ? 21.086 149.851 27.047 1.00 49.73 131 LEU D C 1
ATOM 6177 O O . LEU D 2 145 ? 20.577 150.466 27.989 1.00 48.97 131 LEU D O 1
ATOM 6182 N N . LEU D 2 146 ? 22.372 149.969 26.745 1.00 48.84 132 LEU D N 1
ATOM 6183 C CA . LEU D 2 146 ? 23.219 150.803 27.577 1.00 48.46 132 LEU D CA 1
ATOM 6184 C C . LEU D 2 146 ? 22.809 152.266 27.608 1.00 48.97 132 LEU D C 1
ATOM 6185 O O . LEU D 2 146 ? 22.551 152.811 28.676 1.00 49.59 132 LEU D O 1
ATOM 6190 N N . PRO D 2 147 ? 22.732 152.925 26.447 1.00 49.17 133 PRO D N 1
ATOM 6191 C CA . PRO D 2 147 ? 22.332 154.340 26.479 1.00 47.63 133 PRO D CA 1
ATOM 6192 C C . PRO D 2 147 ? 21.142 154.634 27.401 1.00 44.90 133 PRO D C 1
ATOM 6193 O O . PRO D 2 147 ? 21.094 155.676 28.048 1.00 42.87 133 PRO D O 1
ATOM 6197 N N . LYS D 2 148 ? 20.196 153.706 27.468 1.00 43.06 134 LYS D N 1
ATOM 6198 C CA . LYS D 2 148 ? 19.032 153.870 28.329 1.00 42.72 134 LYS D CA 1
ATOM 6199 C C . LYS D 2 148 ? 19.415 153.769 29.809 1.00 41.84 134 LYS D C 1
ATOM 6200 O O . LYS D 2 148 ? 18.881 154.495 30.655 1.00 42.13 134 LYS D O 1
ATOM 6206 N N . LEU D 2 149 ? 20.322 152.849 30.119 1.00 39.43 135 LEU D N 1
ATOM 6207 C CA . LEU D 2 149 ? 20.778 152.657 31.490 1.00 38.17 135 LEU D CA 1
ATOM 6208 C C . LEU D 2 149 ? 21.540 153.874 32.022 1.00 37.91 135 LEU D C 1
ATOM 6209 O O . LEU D 2 149 ? 21.449 154.202 33.202 1.00 37.03 135 LEU D O 1
ATOM 6214 N N . ARG D 2 150 ? 22.285 154.542 31.149 1.00 37.75 136 ARG D N 1
ATOM 6215 C CA . ARG D 2 150 ? 23.031 155.714 31.551 1.00 38.84 136 ARG D CA 1
ATOM 6216 C C . ARG D 2 150 ? 22.064 156.791 31.980 1.00 41.45 136 ARG D C 1
ATOM 6217 O O . ARG D 2 150 ? 22.216 157.364 33.059 1.00 44.13 136 ARG D O 1
ATOM 6225 N N . GLN D 2 151 ? 21.065 157.067 31.141 1.00 43.42 137 GLN D N 1
ATOM 6226 C CA . GLN D 2 151 ? 20.073 158.096 31.457 1.00 44.47 137 GLN D CA 1
ATOM 6227 C C . GLN D 2 151 ? 19.392 157.766 32.779 1.00 42.95 137 GLN D C 1
ATOM 6228 O O . GLN D 2 151 ? 19.241 158.637 33.635 1.00 43.49 137 GLN D O 1
ATOM 6234 N N . ILE D 2 152 ? 18.997 156.507 32.953 1.00 40.25 138 ILE D N 1
ATOM 6235 C CA . ILE D 2 152 ? 18.356 156.086 34.191 1.00 39.54 138 ILE D CA 1
ATOM 6236 C C . ILE D 2 152 ? 19.221 156.371 35.435 1.00 40.19 138 ILE D C 1
ATOM 6237 O O . ILE D 2 152 ? 18.722 156.887 36.438 1.00 39.54 138 ILE D O 1
ATOM 6242 N N . PHE D 2 153 ? 20.510 156.037 35.371 1.00 39.62 139 PHE D N 1
ATOM 6243 C CA . PHE D 2 153 ? 21.385 156.256 36.510 1.00 39.31 139 PHE D CA 1
ATOM 6244 C C . PHE D 2 153 ? 21.618 157.740 36.731 1.00 41.07 139 PHE D C 1
ATOM 6245 O O . PHE D 2 153 ? 21.739 158.202 37.868 1.00 42.69 139 PHE D O 1
ATOM 6253 N N . GLN D 2 154 ? 21.675 158.499 35.647 1.00 42.39 140 GLN D N 1
ATOM 6254 C CA . GLN D 2 154 ? 21.856 159.938 35.765 1.00 43.16 140 GLN D CA 1
ATOM 6255 C C . GLN D 2 154 ? 20.695 160.592 36.530 1.00 44.65 140 GLN D C 1
ATOM 6256 O O . GLN D 2 154 ? 20.856 161.636 37.156 1.00 45.17 140 GLN D O 1
ATOM 6262 N N . GLN D 2 155 ? 19.523 159.974 36.488 1.00 45.65 141 GLN D N 1
ATOM 6263 C CA . GLN D 2 155 ? 18.368 160.542 37.156 1.00 47.72 141 GLN D CA 1
ATOM 6264 C C . GLN D 2 155 ? 18.308 160.207 38.641 1.00 48.79 141 GLN D C 1
ATOM 6265 O O . GLN D 2 155 ? 18.044 161.082 39.474 1.00 48.88 141 GLN D O 1
ATOM 6271 N N . PHE D 2 156 ? 18.545 158.937 38.960 1.00 48.67 142 PHE D N 1
ATOM 6272 C CA . PHE D 2 156 ? 18.507 158.459 40.333 1.00 47.31 142 PHE D CA 1
ATOM 6273 C C . PHE D 2 156 ? 18.953 159.536 41.286 1.00 47.87 142 PHE D C 1
ATOM 6274 O O . PHE D 2 156 ? 18.219 159.902 42.195 1.00 49.00 142 PHE D O 1
ATOM 6282 N N . GLY D 2 157 ? 20.161 160.041 41.070 1.00 48.60 143 GLY D N 1
ATOM 6283 C CA . GLY D 2 157 ? 20.694 161.080 41.927 1.00 50.71 143 GLY D CA 1
ATOM 6284 C C . GLY D 2 157 ? 19.661 162.124 42.290 1.00 53.21 143 GLY D C 1
ATOM 6285 O O . GLY D 2 157 ? 19.375 162.342 43.472 1.00 53.32 143 GLY D O 1
ATOM 6286 N N . LYS D 2 158 ? 19.087 162.762 41.273 1.00 54.84 144 LYS D N 1
ATOM 6287 C CA . LYS D 2 158 ? 18.077 163.798 41.481 1.00 56.18 144 LYS D CA 1
ATOM 6288 C C . LYS D 2 158 ? 16.855 163.273 42.230 1.00 56.68 144 LYS D C 1
ATOM 6289 O O . LYS D 2 158 ? 16.423 163.879 43.206 1.00 56.60 144 LYS D O 1
ATOM 6295 N N . ASP D 2 159 ? 16.306 162.144 41.785 1.00 57.34 145 ASP D N 1
ATOM 6296 C CA . ASP D 2 159 ? 15.133 161.577 42.440 1.00 58.74 145 ASP D CA 1
ATOM 6297 C C . ASP D 2 159 ? 15.410 161.150 43.877 1.00 60.67 145 ASP D C 1
ATOM 6298 O O . ASP D 2 159 ? 14.486 160.877 44.650 1.00 61.99 145 ASP D O 1
ATOM 6303 N N . LEU D 2 160 ? 16.681 161.083 44.246 1.00 62.33 146 LEU D N 1
ATOM 6304 C CA . LEU D 2 160 ? 17.019 160.715 45.613 1.00 63.40 146 LEU D CA 1
ATOM 6305 C C . LEU D 2 160 ? 16.965 161.983 46.465 1.00 64.59 146 LEU D C 1
ATOM 6306 O O . LEU D 2 160 ? 16.427 161.977 47.572 1.00 65.76 146 LEU D O 1
ATOM 6311 N N . LEU D 2 161 ? 17.507 163.072 45.927 1.00 65.14 147 LEU D N 1
ATOM 6312 C CA . LEU D 2 161 ? 17.549 164.352 46.630 1.00 66.65 147 LEU D CA 1
ATOM 6313 C C . LEU D 2 161 ? 16.201 165.066 46.676 1.00 67.55 147 LEU D C 1
ATOM 6314 O O . LEU D 2 161 ? 16.083 166.159 47.235 1.00 67.46 147 LEU D O 1
ATOM 6319 N N . ALA D 2 162 ? 15.188 164.452 46.082 1.00 68.39 148 ALA D N 1
ATOM 6320 C CA . ALA D 2 162 ? 13.864 165.051 46.062 1.00 68.93 148 ALA D CA 1
ATOM 6321 C C . ALA D 2 162 ? 12.900 164.166 46.822 1.00 69.50 148 ALA D C 1
ATOM 6322 O O . ALA D 2 162 ? 11.696 164.400 46.812 1.00 70.59 148 ALA D O 1
ATOM 6324 N N . THR D 2 163 ? 13.428 163.146 47.484 1.00 69.91 149 THR D N 1
ATOM 6325 C CA . THR D 2 163 ? 12.582 162.234 48.236 1.00 71.39 149 THR D CA 1
ATOM 6326 C C . THR D 2 163 ? 13.033 162.162 49.679 1.00 73.10 149 THR D C 1
ATOM 6327 O O . THR D 2 163 ? 12.222 161.981 50.583 1.00 72.48 149 THR D O 1
ATOM 6331 N N . HIS D 2 164 ? 14.338 162.305 49.886 1.00 75.65 150 HIS D N 1
ATOM 6332 C CA . HIS D 2 164 ? 14.916 162.220 51.217 1.00 78.12 150 HIS D CA 1
ATOM 6333 C C . HIS D 2 164 ? 15.726 163.456 51.583 1.00 80.49 150 HIS D C 1
ATOM 6334 O O . HIS D 2 164 ? 16.423 163.451 52.598 1.00 82.06 150 HIS D O 1
ATOM 6341 N N . GLY D 2 165 ? 15.643 164.514 50.782 1.00 82.03 151 GLY D N 1
ATOM 6342 C CA . GLY D 2 165 ? 16.430 165.697 51.097 1.00 84.19 151 GLY D CA 1
ATOM 6343 C C . GLY D 2 165 ? 15.742 167.049 51.196 1.00 85.52 151 GLY D C 1
ATOM 6344 O O . GLY D 2 165 ? 15.539 167.729 50.188 1.00 85.39 151 GLY D O 1
ATOM 6345 N N . ASN D 2 166 ? 15.403 167.452 52.418 1.00 86.75 152 ASN D N 1
ATOM 6346 C CA . ASN D 2 166 ? 14.756 168.743 52.643 1.00 87.71 152 ASN D CA 1
ATOM 6347 C C . ASN D 2 166 ? 15.753 169.743 53.222 1.00 86.97 152 ASN D C 1
ATOM 6348 O O . ASN D 2 166 ? 15.926 170.797 52.575 1.00 86.51 152 ASN D O 1
ATOM 6353 N N . LYS E 1 2 ? 39.196 182.701 79.420 1.00 81.07 272 LYS E N 1
ATOM 6354 C CA . LYS E 1 2 ? 39.792 181.402 79.858 1.00 81.22 272 LYS E CA 1
ATOM 6355 C C . LYS E 1 2 ? 39.986 180.479 78.651 1.00 80.64 272 LYS E C 1
ATOM 6356 O O . LYS E 1 2 ? 39.981 180.933 77.502 1.00 81.12 272 LYS E O 1
ATOM 6362 N N . THR E 1 3 ? 40.160 179.186 78.919 1.00 79.27 273 THR E N 1
ATOM 6363 C CA . THR E 1 3 ? 40.330 178.194 77.856 1.00 77.38 273 THR E CA 1
ATOM 6364 C C . THR E 1 3 ? 39.041 177.355 77.770 1.00 75.38 273 THR E C 1
ATOM 6365 O O . THR E 1 3 ? 38.094 177.564 78.542 1.00 74.56 273 THR E O 1
ATOM 6369 N N . LYS E 1 4 ? 39.002 176.418 76.827 1.00 72.41 274 LYS E N 1
ATOM 6370 C CA . LYS E 1 4 ? 37.833 175.561 76.649 1.00 68.94 274 LYS E CA 1
ATOM 6371 C C . LYS E 1 4 ? 38.264 174.114 76.911 1.00 65.58 274 LYS E C 1
ATOM 6372 O O . LYS E 1 4 ? 39.093 173.561 76.181 1.00 65.14 274 LYS E O 1
ATOM 6378 N N . PRO E 1 5 ? 37.708 173.490 77.968 1.00 62.77 275 PRO E N 1
ATOM 6379 C CA . PRO E 1 5 ? 38.016 172.110 78.368 1.00 60.75 275 PRO E CA 1
ATOM 6380 C C . PRO E 1 5 ? 37.713 171.043 77.310 1.00 58.74 275 PRO E C 1
ATOM 6381 O O . PRO E 1 5 ? 36.593 170.948 76.794 1.00 58.66 275 PRO E O 1
ATOM 6385 N N . LEU E 1 6 ? 38.734 170.246 77.006 1.00 55.21 276 LEU E N 1
ATOM 6386 C CA . LEU E 1 6 ? 38.667 169.192 75.998 1.00 51.91 276 LEU E CA 1
ATOM 6387 C C . LEU E 1 6 ? 37.319 168.485 75.889 1.00 50.64 276 LEU E C 1
ATOM 6388 O O . LEU E 1 6 ? 36.702 168.468 74.823 1.00 48.83 276 LEU E O 1
ATOM 6393 N N . TRP E 1 7 ? 36.854 167.922 76.997 1.00 49.72 277 TRP E N 1
ATOM 6394 C CA . TRP E 1 7 ? 35.593 167.189 77.000 1.00 48.69 277 TRP E CA 1
ATOM 6395 C C . TRP E 1 7 ? 34.353 167.955 76.590 1.00 47.50 277 TRP E C 1
ATOM 6396 O O . TRP E 1 7 ? 33.292 167.360 76.454 1.00 48.05 277 TRP E O 1
ATOM 6407 N N . THR E 1 8 ? 34.469 169.263 76.390 1.00 47.64 278 THR E N 1
ATOM 6408 C CA . THR E 1 8 ? 33.301 170.054 75.994 1.00 48.10 278 THR E CA 1
ATOM 6409 C C . THR E 1 8 ? 33.240 170.302 74.488 1.00 48.39 278 THR E C 1
ATOM 6410 O O . THR E 1 8 ? 32.202 170.701 73.960 1.00 49.00 278 THR E O 1
ATOM 6414 N N . ARG E 1 9 ? 34.351 170.075 73.799 1.00 47.01 279 ARG E N 1
ATOM 6415 C CA . ARG E 1 9 ? 34.383 170.270 72.361 1.00 47.78 279 ARG E CA 1
ATOM 6416 C C . ARG E 1 9 ? 33.625 169.104 71.728 1.00 49.09 279 ARG E C 1
ATOM 6417 O O . ARG E 1 9 ? 33.130 168.225 72.434 1.00 49.14 279 ARG E O 1
ATOM 6425 N N . ASN E 1 10 ? 33.521 169.103 70.402 1.00 49.76 280 ASN E N 1
ATOM 6426 C CA . ASN E 1 10 ? 32.845 168.022 69.688 1.00 49.63 280 ASN E CA 1
ATOM 6427 C C . ASN E 1 10 ? 33.944 167.062 69.251 1.00 47.94 280 ASN E C 1
ATOM 6428 O O . ASN E 1 10 ? 34.936 167.494 68.667 1.00 47.09 280 ASN E O 1
ATOM 6433 N N . PRO E 1 11 ? 33.787 165.755 69.522 1.00 45.41 281 PRO E N 1
ATOM 6434 C CA . PRO E 1 11 ? 34.822 164.807 69.111 1.00 44.04 281 PRO E CA 1
ATOM 6435 C C . PRO E 1 11 ? 35.264 165.011 67.661 1.00 44.50 281 PRO E C 1
ATOM 6436 O O . PRO E 1 11 ? 36.435 164.820 67.322 1.00 43.83 281 PRO E O 1
ATOM 6440 N N . SER E 1 12 ? 34.319 165.427 66.820 1.00 44.57 282 SER E N 1
ATOM 6441 C CA . SER E 1 12 ? 34.570 165.667 65.400 1.00 43.79 282 SER E CA 1
ATOM 6442 C C . SER E 1 12 ? 35.603 166.764 65.243 1.00 43.77 282 SER E C 1
ATOM 6443 O O . SER E 1 12 ? 36.240 166.880 64.197 1.00 44.84 282 SER E O 1
ATOM 6446 N N . ASP E 1 13 ? 35.767 167.565 66.291 1.00 43.21 283 ASP E N 1
ATOM 6447 C CA . ASP E 1 13 ? 36.710 168.680 66.278 1.00 43.30 283 ASP E CA 1
ATOM 6448 C C . ASP E 1 13 ? 37.991 168.388 67.037 1.00 40.97 283 ASP E C 1
ATOM 6449 O O . ASP E 1 13 ? 38.830 169.270 67.184 1.00 41.34 283 ASP E O 1
ATOM 6454 N N . ILE E 1 14 ? 38.138 167.167 67.536 1.00 37.87 284 ILE E N 1
ATOM 6455 C CA . ILE E 1 14 ? 39.345 166.811 68.260 1.00 36.66 284 ILE E CA 1
ATOM 6456 C C . ILE E 1 14 ? 40.161 165.754 67.526 1.00 37.15 284 ILE E C 1
ATOM 6457 O O . ILE E 1 14 ? 39.608 164.892 66.842 1.00 38.32 284 ILE E O 1
ATOM 6462 N N . THR E 1 15 ? 41.477 165.817 67.681 1.00 36.51 285 THR E N 1
ATOM 6463 C CA . THR E 1 15 ? 42.366 164.858 67.045 1.00 36.59 285 THR E CA 1
ATOM 6464 C C . THR E 1 15 ? 42.766 163.789 68.044 1.00 38.28 285 THR E C 1
ATOM 6465 O O . THR E 1 15 ? 42.800 164.042 69.249 1.00 37.46 285 THR E O 1
ATOM 6469 N N . GLN E 1 16 ? 43.090 162.598 67.549 1.00 40.84 286 GLN E N 1
ATOM 6470 C CA . GLN E 1 16 ? 43.519 161.532 68.443 1.00 43.33 286 GLN E CA 1
ATOM 6471 C C . GLN E 1 16 ? 44.733 162.034 69.238 1.00 45.18 286 GLN E C 1
ATOM 6472 O O . GLN E 1 16 ? 44.805 161.846 70.460 1.00 44.05 286 GLN E O 1
ATOM 6478 N N . GLU E 1 17 ? 45.675 162.695 68.560 1.00 46.17 287 GLU E N 1
ATOM 6479 C CA . GLU E 1 17 ? 46.847 163.206 69.264 1.00 46.40 287 GLU E CA 1
ATOM 6480 C C . GLU E 1 17 ? 46.452 164.199 70.357 1.00 46.14 287 GLU E C 1
ATOM 6481 O O . GLU E 1 17 ? 47.174 164.390 71.331 1.00 44.35 287 GLU E O 1
ATOM 6487 N N . GLU E 1 18 ? 45.303 164.839 70.195 1.00 46.27 288 GLU E N 1
ATOM 6488 C CA . GLU E 1 18 ? 44.857 165.783 71.204 1.00 46.57 288 GLU E CA 1
ATOM 6489 C C . GLU E 1 18 ? 44.275 164.976 72.353 1.00 45.54 288 GLU E C 1
ATOM 6490 O O . GLU E 1 18 ? 44.394 165.356 73.522 1.00 46.73 288 GLU E O 1
ATOM 6496 N N . TYR E 1 19 ? 43.647 163.857 72.006 1.00 42.18 289 TYR E N 1
ATOM 6497 C CA . TYR E 1 19 ? 43.046 162.968 72.991 1.00 39.70 289 TYR E CA 1
ATOM 6498 C C . TYR E 1 19 ? 44.100 162.217 73.798 1.00 39.21 289 TYR E C 1
ATOM 6499 O O . TYR E 1 19 ? 43.882 161.891 74.960 1.00 38.63 289 TYR E O 1
ATOM 6508 N N . ASN E 1 20 ? 45.227 161.919 73.158 1.00 38.12 290 ASN E N 1
ATOM 6509 C CA . ASN E 1 20 ? 46.296 161.177 73.805 1.00 36.95 290 ASN E CA 1
ATOM 6510 C C . ASN E 1 20 ? 46.995 162.031 74.841 1.00 37.82 290 ASN E C 1
ATOM 6511 O O . ASN E 1 20 ? 46.986 161.715 76.035 1.00 37.72 290 ASN E O 1
ATOM 6516 N N . ALA E 1 21 ? 47.601 163.114 74.370 1.00 37.84 291 ALA E N 1
ATOM 6517 C CA . ALA E 1 21 ? 48.330 164.034 75.226 1.00 37.86 291 ALA E CA 1
ATOM 6518 C C . ALA E 1 21 ? 47.535 164.424 76.463 1.00 39.13 291 ALA E C 1
ATOM 6519 O O . ALA E 1 21 ? 48.101 164.933 77.428 1.00 41.94 291 ALA E O 1
ATOM 6521 N N . PHE E 1 22 ? 46.227 164.188 76.441 1.00 37.71 292 PHE E N 1
ATOM 6522 C CA . PHE E 1 22 ? 45.380 164.533 77.576 1.00 35.65 292 PHE E CA 1
ATOM 6523 C C . PHE E 1 22 ? 45.304 163.384 78.568 1.00 36.23 292 PHE E C 1
ATOM 6524 O O . PHE E 1 22 ? 45.252 163.593 79.780 1.00 35.62 292 PHE E O 1
ATOM 6532 N N . TYR E 1 23 ? 45.276 162.168 78.041 1.00 37.31 293 TYR E N 1
ATOM 6533 C CA . TYR E 1 23 ? 45.219 160.962 78.862 1.00 38.84 293 TYR E CA 1
ATOM 6534 C C . TYR E 1 23 ? 46.523 160.848 79.628 1.00 39.83 293 TYR E C 1
ATOM 6535 O O . TYR E 1 23 ? 46.537 160.577 80.820 1.00 41.27 293 TYR E O 1
ATOM 6544 N N . LYS E 1 24 ? 47.625 161.071 78.926 1.00 41.83 294 LYS E N 1
ATOM 6545 C CA . LYS E 1 24 ? 48.937 161.006 79.540 1.00 42.69 294 LYS E CA 1
ATOM 6546 C C . LYS E 1 24 ? 49.069 162.115 80.569 1.00 44.92 294 LYS E C 1
ATOM 6547 O O . LYS E 1 24 ? 50.106 162.239 81.216 1.00 47.68 294 LYS E O 1
ATOM 6553 N N . SER E 1 25 ? 48.025 162.922 80.728 1.00 45.55 295 SER E N 1
ATOM 6554 C CA . SER E 1 25 ? 48.082 164.012 81.693 1.00 47.54 295 SER E CA 1
ATOM 6555 C C . SER E 1 25 ? 47.115 163.843 82.860 1.00 48.01 295 SER E C 1
ATOM 6556 O O . SER E 1 25 ? 46.951 164.753 83.669 1.00 48.29 295 SER E O 1
ATOM 6559 N N . ILE E 1 26 ? 46.465 162.689 82.943 1.00 49.17 296 ILE E N 1
ATOM 6560 C CA . ILE E 1 26 ? 45.535 162.430 84.037 1.00 50.65 296 ILE E CA 1
ATOM 6561 C C . ILE E 1 26 ? 45.718 160.989 84.481 1.00 53.27 296 ILE E C 1
ATOM 6562 O O . ILE E 1 26 ? 44.830 160.399 85.110 1.00 53.63 296 ILE E O 1
ATOM 6567 N N . SER E 1 27 ? 46.876 160.424 84.155 1.00 54.72 297 SER E N 1
ATOM 6568 C CA . SER E 1 27 ? 47.152 159.040 84.498 1.00 57.01 297 SER E CA 1
ATOM 6569 C C . SER E 1 27 ? 48.636 158.761 84.655 1.00 58.66 297 SER E C 1
ATOM 6570 O O . SER E 1 27 ? 49.018 157.803 85.324 1.00 60.16 297 SER E O 1
ATOM 6573 N N . ASN E 1 28 ? 49.466 159.582 84.021 1.00 59.28 298 ASN E N 1
ATOM 6574 C CA . ASN E 1 28 ? 50.911 159.407 84.087 1.00 61.52 298 ASN E CA 1
ATOM 6575 C C . ASN E 1 28 ? 51.414 158.227 83.246 1.00 60.96 298 ASN E C 1
ATOM 6576 O O . ASN E 1 28 ? 52.601 157.904 83.275 1.00 62.13 298 ASN E O 1
ATOM 6581 N N . ASP E 1 29 ? 50.515 157.581 82.509 1.00 58.96 299 ASP E N 1
ATOM 6582 C CA . ASP E 1 29 ? 50.893 156.459 81.652 1.00 56.98 299 ASP E CA 1
ATOM 6583 C C . ASP E 1 29 ? 51.826 157.017 80.581 1.00 56.22 299 ASP E C 1
ATOM 6584 O O . ASP E 1 29 ? 51.818 158.219 80.329 1.00 56.44 299 ASP E O 1
ATOM 6589 N N . TRP E 1 30 ? 52.635 156.163 79.962 1.00 55.34 300 TRP E N 1
ATOM 6590 C CA . TRP E 1 30 ? 53.560 156.625 78.935 1.00 54.77 300 TRP E CA 1
ATOM 6591 C C . TRP E 1 30 ? 53.085 156.292 77.525 1.00 54.66 300 TRP E C 1
ATOM 6592 O O . TRP E 1 30 ? 53.508 156.935 76.555 1.00 54.88 300 TRP E O 1
ATOM 6603 N N . GLU E 1 31 ? 52.209 155.296 77.402 1.00 53.69 301 GLU E N 1
ATOM 6604 C CA . GLU E 1 31 ? 51.680 154.920 76.088 1.00 52.47 301 GLU E CA 1
ATOM 6605 C C . GLU E 1 31 ? 50.390 155.694 75.783 1.00 50.61 301 GLU E C 1
ATOM 6606 O O . GLU E 1 31 ? 49.672 156.077 76.703 1.00 51.38 301 GLU E O 1
ATOM 6612 N N . ASP E 1 32 ? 50.097 155.934 74.504 1.00 48.00 302 ASP E N 1
ATOM 6613 C CA . ASP E 1 32 ? 48.851 156.619 74.153 1.00 44.41 302 ASP E CA 1
ATOM 6614 C C . ASP E 1 32 ? 47.772 155.631 74.561 1.00 41.47 302 ASP E C 1
ATOM 6615 O O . ASP E 1 32 ? 47.991 154.421 74.510 1.00 42.16 302 ASP E O 1
ATOM 6620 N N . PRO E 1 33 ? 46.587 156.114 74.944 1.00 37.98 303 PRO E N 1
ATOM 6621 C CA . PRO E 1 33 ? 45.585 155.114 75.327 1.00 35.52 303 PRO E CA 1
ATOM 6622 C C . PRO E 1 33 ? 45.327 154.155 74.192 1.00 32.43 303 PRO E C 1
ATOM 6623 O O . PRO E 1 33 ? 45.705 154.415 73.059 1.00 31.83 303 PRO E O 1
ATOM 6627 N N . LEU E 1 34 ? 44.679 153.044 74.507 1.00 32.12 304 LEU E N 1
ATOM 6628 C CA . LEU E 1 34 ? 44.357 152.041 73.514 1.00 30.82 304 LEU E CA 1
ATOM 6629 C C . LEU E 1 34 ? 43.231 152.519 72.606 1.00 31.82 304 LEU E C 1
ATOM 6630 O O . LEU E 1 34 ? 43.301 152.380 71.382 1.00 32.00 304 LEU E O 1
ATOM 6635 N N . TYR E 1 35 ? 42.199 153.091 73.225 1.00 31.27 305 TYR E N 1
ATOM 6636 C CA . TYR E 1 35 ? 41.007 153.547 72.521 1.00 31.49 305 TYR E CA 1
ATOM 6637 C C . TYR E 1 35 ? 40.375 154.671 73.323 1.00 31.93 305 TYR E C 1
ATOM 6638 O O . TYR E 1 35 ? 40.387 154.611 74.551 1.00 32.70 305 TYR E O 1
ATOM 6647 N N . VAL E 1 36 ? 39.816 155.684 72.657 1.00 30.83 306 VAL E N 1
ATOM 6648 C CA . VAL E 1 36 ? 39.174 156.777 73.394 1.00 30.53 306 VAL E CA 1
ATOM 6649 C C . VAL E 1 36 ? 37.692 156.918 73.058 1.00 30.93 306 VAL E C 1
ATOM 6650 O O . VAL E 1 36 ? 37.313 157.015 71.893 1.00 31.02 306 VAL E O 1
ATOM 6654 N N . LYS E 1 37 ? 36.871 156.902 74.107 1.00 31.61 307 LYS E N 1
ATOM 6655 C CA . LYS E 1 37 ? 35.417 156.996 74.014 1.00 32.26 307 LYS E CA 1
ATOM 6656 C C . LYS E 1 37 ? 34.860 158.310 74.572 1.00 34.68 307 LYS E C 1
ATOM 6657 O O . LYS E 1 37 ? 34.529 158.398 75.752 1.00 34.76 307 LYS E O 1
ATOM 6663 N N . HIS E 1 38 ? 34.746 159.318 73.717 1.00 36.02 308 HIS E N 1
ATOM 6664 C CA . HIS E 1 38 ? 34.206 160.618 74.102 1.00 36.93 308 HIS E CA 1
ATOM 6665 C C . HIS E 1 38 ? 32.714 160.671 73.690 1.00 38.68 308 HIS E C 1
ATOM 6666 O O . HIS E 1 38 ? 32.368 160.414 72.537 1.00 36.82 308 HIS E O 1
ATOM 6673 N N . PHE E 1 39 ? 31.824 160.983 74.621 1.00 41.43 309 PHE E N 1
ATOM 6674 C CA . PHE E 1 39 ? 30.407 161.046 74.264 1.00 44.52 309 PHE E CA 1
ATOM 6675 C C . PHE E 1 39 ? 29.575 161.982 75.142 1.00 46.76 309 PHE E C 1
ATOM 6676 O O . PHE E 1 39 ? 29.865 162.189 76.329 1.00 44.65 309 PHE E O 1
ATOM 6684 N N . SER E 1 40 ? 28.523 162.522 74.529 1.00 50.24 310 SER E N 1
ATOM 6685 C CA . SER E 1 40 ? 27.614 163.465 75.170 1.00 53.07 310 SER E CA 1
ATOM 6686 C C . SER E 1 40 ? 26.153 163.037 75.083 1.00 54.61 310 SER E C 1
ATOM 6687 O O . SER E 1 40 ? 25.634 162.787 74.002 1.00 55.14 310 SER E O 1
ATOM 6690 N N . VAL E 1 41 ? 25.492 162.958 76.228 1.00 57.32 311 VAL E N 1
ATOM 6691 C CA . VAL E 1 41 ? 24.085 162.594 76.258 1.00 61.24 311 VAL E CA 1
ATOM 6692 C C . VAL E 1 41 ? 23.225 163.823 76.524 1.00 63.35 311 VAL E C 1
ATOM 6693 O O . VAL E 1 41 ? 23.358 164.479 77.555 1.00 63.08 311 VAL E O 1
ATOM 6697 N N . GLU E 1 42 ? 22.334 164.113 75.585 1.00 66.81 312 GLU E N 1
ATOM 6698 C CA . GLU E 1 42 ? 21.432 165.258 75.671 1.00 69.09 312 GLU E CA 1
ATOM 6699 C C . GLU E 1 42 ? 20.051 164.742 76.069 1.00 69.65 312 GLU E C 1
ATOM 6700 O O . GLU E 1 42 ? 19.829 163.528 76.102 1.00 70.41 312 GLU E O 1
ATOM 6706 N N . GLY E 1 43 ? 19.130 165.645 76.392 1.00 69.43 313 GLY E N 1
ATOM 6707 C CA . GLY E 1 43 ? 17.789 165.202 76.747 1.00 68.94 313 GLY E CA 1
ATOM 6708 C C . GLY E 1 43 ? 17.367 165.269 78.203 1.00 68.13 313 GLY E C 1
ATOM 6709 O O . GLY E 1 43 ? 17.717 166.206 78.917 1.00 67.18 313 GLY E O 1
ATOM 6710 N N . GLN E 1 44 ? 16.606 164.266 78.637 1.00 68.16 314 GLN E N 1
ATOM 6711 C CA . GLN E 1 44 ? 16.099 164.200 80.006 1.00 69.91 314 GLN E CA 1
ATOM 6712 C C . GLN E 1 44 ? 17.181 164.219 81.075 1.00 69.81 314 GLN E C 1
ATOM 6713 O O . GLN E 1 44 ? 16.889 164.262 82.275 1.00 69.41 314 GLN E O 1
ATOM 6719 N N . LEU E 1 45 ? 18.431 164.186 80.632 1.00 69.86 315 LEU E N 1
ATOM 6720 C CA . LEU E 1 45 ? 19.560 164.232 81.542 1.00 69.94 315 LEU E CA 1
ATOM 6721 C C . LEU E 1 45 ? 20.805 164.496 80.721 1.00 69.32 315 LEU E C 1
ATOM 6722 O O . LEU E 1 45 ? 21.032 163.835 79.708 1.00 68.97 315 LEU E O 1
ATOM 6727 N N . GLU E 1 46 ? 21.606 165.467 81.150 1.00 68.78 316 GLU E N 1
ATOM 6728 C CA . GLU E 1 46 ? 22.814 165.813 80.413 1.00 68.73 316 GLU E CA 1
ATOM 6729 C C . GLU E 1 46 ? 24.147 165.713 81.154 1.00 66.31 316 GLU E C 1
ATOM 6730 O O . GLU E 1 46 ? 24.224 165.859 82.382 1.00 65.32 316 GLU E O 1
ATOM 6736 N N . PHE E 1 47 ? 25.190 165.449 80.368 1.00 63.28 317 PHE E N 1
ATOM 6737 C CA . PHE E 1 47 ? 26.554 165.316 80.854 1.00 59.80 317 PHE E CA 1
ATOM 6738 C C . PHE E 1 47 ? 27.396 164.857 79.692 1.00 56.83 317 PHE E C 1
ATOM 6739 O O . PHE E 1 47 ? 26.902 164.198 78.785 1.00 57.00 317 PHE E O 1
ATOM 6747 N N . ARG E 1 48 ? 28.668 165.215 79.713 1.00 54.01 318 ARG E N 1
ATOM 6748 C CA . ARG E 1 48 ? 29.590 164.803 78.668 1.00 51.45 318 ARG E CA 1
ATOM 6749 C C . ARG E 1 48 ? 30.586 163.883 79.347 1.00 49.78 318 ARG E C 1
ATOM 6750 O O . ARG E 1 48 ? 30.668 163.850 80.573 1.00 50.02 318 ARG E O 1
ATOM 6758 N N . ALA E 1 49 ? 31.339 163.128 78.567 1.00 47.95 319 ALA E N 1
ATOM 6759 C CA . ALA E 1 49 ? 32.309 162.225 79.156 1.00 46.47 319 ALA E CA 1
ATOM 6760 C C . ALA E 1 49 ? 33.321 161.755 78.139 1.00 46.30 319 ALA E C 1
ATOM 6761 O O . ALA E 1 49 ? 32.985 161.413 77.004 1.00 47.37 319 ALA E O 1
ATOM 6763 N N . ILE E 1 50 ? 34.575 161.749 78.556 1.00 45.33 320 ILE E N 1
ATOM 6764 C CA . ILE E 1 50 ? 35.652 161.291 77.708 1.00 44.50 320 ILE E CA 1
ATOM 6765 C C . ILE E 1 50 ? 36.285 160.163 78.518 1.00 41.65 320 ILE E C 1
ATOM 6766 O O . ILE E 1 50 ? 36.789 160.373 79.608 1.00 41.75 320 ILE E O 1
ATOM 6771 N N . LEU E 1 51 ? 36.190 158.948 78.002 1.00 40.26 321 LEU E N 1
ATOM 6772 C CA . LEU E 1 51 ? 36.722 157.795 78.697 1.00 38.01 321 LEU E CA 1
ATOM 6773 C C . LEU E 1 51 ? 37.835 157.124 77.918 1.00 37.45 321 LEU E C 1
ATOM 6774 O O . LEU E 1 51 ? 37.807 157.026 76.687 1.00 35.09 321 LEU E O 1
ATOM 6779 N N . PHE E 1 52 ? 38.840 156.678 78.658 1.00 36.74 322 PHE E N 1
ATOM 6780 C CA . PHE E 1 52 ? 39.971 156.024 78.049 1.00 32.22 322 PHE E CA 1
ATOM 6781 C C . PHE E 1 52 ? 40.050 154.617 78.543 1.00 31.53 322 PHE E C 1
ATOM 6782 O O . PHE E 1 52 ? 39.653 154.308 79.671 1.00 32.26 322 PHE E O 1
ATOM 6790 N N . ILE E 1 53 ? 40.543 153.768 77.660 1.00 30.26 323 ILE E N 1
ATOM 6791 C CA . ILE E 1 53 ? 40.751 152.372 77.933 1.00 30.01 323 ILE E CA 1
ATOM 6792 C C . ILE E 1 53 ? 42.259 152.258 77.745 1.00 31.61 323 ILE E C 1
ATOM 6793 O O . ILE E 1 53 ? 42.784 152.549 76.662 1.00 30.29 323 ILE E O 1
ATOM 6798 N N . PRO E 1 54 ? 42.981 151.875 78.808 1.00 34.08 324 PRO E N 1
ATOM 6799 C CA . PRO E 1 54 ? 44.443 151.725 78.765 1.00 35.65 324 PRO E CA 1
ATOM 6800 C C . PRO E 1 54 ? 44.833 150.464 78.000 1.00 38.02 324 PRO E C 1
ATOM 6801 O O . PRO E 1 54 ? 44.192 149.417 78.163 1.00 38.76 324 PRO E O 1
ATOM 6805 N N . LYS E 1 55 ? 45.869 150.554 77.167 1.00 39.94 325 LYS E N 1
ATOM 6806 C CA . LYS E 1 55 ? 46.306 149.385 76.406 1.00 43.20 325 LYS E CA 1
ATOM 6807 C C . LYS E 1 55 ? 47.073 148.355 77.252 1.00 45.68 325 LYS E C 1
ATOM 6808 O O . LYS E 1 55 ? 47.441 147.286 76.766 1.00 45.15 325 LYS E O 1
ATOM 6814 N N . ARG E 1 56 ? 47.295 148.682 78.521 1.00 49.23 326 ARG E N 1
ATOM 6815 C CA . ARG E 1 56 ? 48.012 147.810 79.439 1.00 53.43 326 ARG E CA 1
ATOM 6816 C C . ARG E 1 56 ? 47.268 147.690 80.744 1.00 55.35 326 ARG E C 1
ATOM 6817 O O . ARG E 1 56 ? 46.642 148.638 81.192 1.00 55.07 326 ARG E O 1
ATOM 6825 N N . ALA E 1 57 ? 47.344 146.524 81.368 1.00 59.50 327 ALA E N 1
ATOM 6826 C CA . ALA E 1 57 ? 46.682 146.337 82.647 1.00 63.11 327 ALA E CA 1
ATOM 6827 C C . ALA E 1 57 ? 47.470 147.114 83.703 1.00 66.40 327 ALA E C 1
ATOM 6828 O O . ALA E 1 57 ? 48.699 147.207 83.629 1.00 66.59 327 ALA E O 1
ATOM 6830 N N . PRO E 1 58 ? 46.777 147.703 84.690 1.00 69.12 328 PRO E N 1
ATOM 6831 C CA . PRO E 1 58 ? 47.522 148.444 85.710 1.00 71.40 328 PRO E CA 1
ATOM 6832 C C . PRO E 1 58 ? 48.509 147.505 86.414 1.00 74.09 328 PRO E C 1
ATOM 6833 O O . PRO E 1 58 ? 48.474 146.291 86.201 1.00 74.04 328 PRO E O 1
ATOM 6837 N N . PHE E 1 59 ? 49.383 148.063 87.247 1.00 77.61 329 PHE E N 1
ATOM 6838 C CA . PHE E 1 59 ? 50.379 147.267 87.969 1.00 81.59 329 PHE E CA 1
ATOM 6839 C C . PHE E 1 59 ? 49.778 146.529 89.169 1.00 83.94 329 PHE E C 1
ATOM 6840 O O . PHE E 1 59 ? 50.413 145.644 89.752 1.00 84.33 329 PHE E O 1
ATOM 6848 N N . ASP E 1 60 ? 48.548 146.899 89.521 1.00 86.35 330 ASP E N 1
ATOM 6849 C CA . ASP E 1 60 ? 47.819 146.293 90.636 1.00 87.57 330 ASP E CA 1
ATOM 6850 C C . ASP E 1 60 ? 46.587 145.542 90.115 1.00 87.91 330 ASP E C 1
ATOM 6851 O O . ASP E 1 60 ? 46.034 145.887 89.063 1.00 87.92 330 ASP E O 1
ATOM 6856 N N . LEU E 1 61 ? 46.166 144.509 90.841 1.00 87.89 331 LEU E N 1
ATOM 6857 C CA . LEU E 1 61 ? 45.004 143.719 90.435 1.00 87.57 331 LEU E CA 1
ATOM 6858 C C . LEU E 1 61 ? 43.730 144.217 91.114 1.00 86.49 331 LEU E C 1
ATOM 6859 O O . LEU E 1 61 ? 43.684 145.335 91.630 1.00 85.36 331 LEU E O 1
ATOM 6864 N N . LYS E 1 67 ? 41.358 153.677 95.932 1.00 100.96 337 LYS E N 1
ATOM 6865 C CA . LYS E 1 67 ? 42.700 153.140 95.726 1.00 101.15 337 LYS E CA 1
ATOM 6866 C C . LYS E 1 67 ? 43.711 154.280 95.601 1.00 100.90 337 LYS E C 1
ATOM 6867 O O . LYS E 1 67 ? 44.510 154.517 96.511 1.00 101.34 337 LYS E O 1
ATOM 6873 N N . LYS E 1 68 ? 43.675 154.978 94.467 1.00 100.11 338 LYS E N 1
ATOM 6874 C CA . LYS E 1 68 ? 44.578 156.101 94.224 1.00 99.04 338 LYS E CA 1
ATOM 6875 C C . LYS E 1 68 ? 43.994 157.129 93.251 1.00 98.14 338 LYS E C 1
ATOM 6876 O O . LYS E 1 68 ? 44.706 158.030 92.797 1.00 97.47 338 LYS E O 1
ATOM 6882 N N . ASN E 1 69 ? 42.704 156.974 92.934 1.00 97.23 339 ASN E N 1
ATOM 6883 C CA . ASN E 1 69 ? 41.960 157.879 92.043 1.00 95.64 339 ASN E CA 1
ATOM 6884 C C . ASN E 1 69 ? 41.963 157.508 90.550 1.00 93.10 339 ASN E C 1
ATOM 6885 O O . ASN E 1 69 ? 43.017 157.276 89.951 1.00 93.28 339 ASN E O 1
ATOM 6890 N N . ASN E 1 70 ? 40.769 157.468 89.956 1.00 89.46 340 ASN E N 1
ATOM 6891 C CA . ASN E 1 70 ? 40.611 157.119 88.545 1.00 84.37 340 ASN E CA 1
ATOM 6892 C C . ASN E 1 70 ? 39.896 158.171 87.703 1.00 79.84 340 ASN E C 1
ATOM 6893 O O . ASN E 1 70 ? 40.544 158.992 87.056 1.00 79.67 340 ASN E O 1
ATOM 6898 N N . ILE E 1 71 ? 38.564 158.134 87.704 1.00 74.14 341 ILE E N 1
ATOM 6899 C CA . ILE E 1 71 ? 37.762 159.072 86.918 1.00 68.11 341 ILE E CA 1
ATOM 6900 C C . ILE E 1 71 ? 37.519 160.385 87.636 1.00 64.20 341 ILE E C 1
ATOM 6901 O O . ILE E 1 71 ? 37.186 160.405 88.817 1.00 63.25 341 ILE E O 1
ATOM 6906 N N . LYS E 1 72 ? 37.669 161.482 86.909 1.00 59.86 342 LYS E N 1
ATOM 6907 C CA . LYS E 1 72 ? 37.435 162.794 87.478 1.00 56.43 342 LYS E CA 1
ATOM 6908 C C . LYS E 1 72 ? 35.988 163.174 87.165 1.00 55.24 342 LYS E C 1
ATOM 6909 O O . LYS E 1 72 ? 35.558 163.166 86.004 1.00 54.11 342 LYS E O 1
ATOM 6915 N N . LEU E 1 73 ? 35.241 163.465 88.229 1.00 53.75 343 LEU E N 1
ATOM 6916 C CA . LEU E 1 73 ? 33.830 163.823 88.153 1.00 52.07 343 LEU E CA 1
ATOM 6917 C C . LEU E 1 73 ? 33.584 165.308 88.347 1.00 53.68 343 LEU E C 1
ATOM 6918 O O . LEU E 1 73 ? 33.569 165.802 89.468 1.00 55.40 343 LEU E O 1
ATOM 6923 N N . TYR E 1 74 ? 33.390 166.017 87.246 1.00 54.55 344 TYR E N 1
ATOM 6924 C CA . TYR E 1 74 ? 33.118 167.444 87.289 1.00 54.21 344 TYR E CA 1
ATOM 6925 C C . TYR E 1 74 ? 31.604 167.653 87.335 1.00 55.68 344 TYR E C 1
ATOM 6926 O O . TYR E 1 74 ? 30.837 166.771 86.960 1.00 55.16 344 TYR E O 1
ATOM 6935 N N . VAL E 1 75 ? 31.175 168.813 87.819 1.00 58.91 345 VAL E N 1
ATOM 6936 C CA . VAL E 1 75 ? 29.752 169.151 87.858 1.00 61.49 345 VAL E CA 1
ATOM 6937 C C . VAL E 1 75 ? 29.649 170.572 87.312 1.00 62.85 345 VAL E C 1
ATOM 6938 O O . VAL E 1 75 ? 30.140 171.521 87.930 1.00 63.39 345 VAL E O 1
ATOM 6942 N N . ARG E 1 76 ? 29.022 170.713 86.149 1.00 63.89 346 ARG E N 1
ATOM 6943 C CA . ARG E 1 76 ? 28.895 172.018 85.514 1.00 65.09 346 ARG E CA 1
ATOM 6944 C C . ARG E 1 76 ? 30.269 172.675 85.452 1.00 65.98 346 ARG E C 1
ATOM 6945 O O . ARG E 1 76 ? 30.538 173.650 86.152 1.00 66.75 346 ARG E O 1
ATOM 6953 N N . ARG E 1 77 ? 31.137 172.110 84.617 1.00 66.76 347 ARG E N 1
ATOM 6954 C CA . ARG E 1 77 ? 32.502 172.598 84.419 1.00 67.50 347 ARG E CA 1
ATOM 6955 C C . ARG E 1 77 ? 33.356 172.800 85.669 1.00 67.48 347 ARG E C 1
ATOM 6956 O O . ARG E 1 77 ? 34.484 173.278 85.563 1.00 66.33 347 ARG E O 1
ATOM 6964 N N . VAL E 1 78 ? 32.838 172.426 86.840 1.00 68.38 348 VAL E N 1
ATOM 6965 C CA . VAL E 1 78 ? 33.590 172.572 88.091 1.00 69.44 348 VAL E CA 1
ATOM 6966 C C . VAL E 1 78 ? 33.999 171.244 88.734 1.00 69.72 348 VAL E C 1
ATOM 6967 O O . VAL E 1 78 ? 33.166 170.364 88.953 1.00 69.57 348 VAL E O 1
ATOM 6971 N N . PHE E 1 79 ? 35.283 171.110 89.048 1.00 70.09 349 PHE E N 1
ATOM 6972 C CA . PHE E 1 79 ? 35.775 169.886 89.658 1.00 71.44 349 PHE E CA 1
ATOM 6973 C C . PHE E 1 79 ? 35.146 169.621 91.020 1.00 71.01 349 PHE E C 1
ATOM 6974 O O . PHE E 1 79 ? 34.874 170.543 91.783 1.00 71.27 349 PHE E O 1
ATOM 6982 N N . ILE E 1 80 ? 34.925 168.343 91.307 1.00 70.54 350 ILE E N 1
ATOM 6983 C CA . ILE E 1 80 ? 34.344 167.898 92.566 1.00 69.52 350 ILE E CA 1
ATOM 6984 C C . ILE E 1 80 ? 35.337 166.938 93.214 1.00 70.51 350 ILE E C 1
ATOM 6985 O O . ILE E 1 80 ? 36.168 167.357 94.014 1.00 71.85 350 ILE E O 1
ATOM 6990 N N . THR E 1 81 ? 35.258 165.658 92.864 1.00 70.73 351 THR E N 1
ATOM 6991 C CA . THR E 1 81 ? 36.181 164.664 93.402 1.00 71.32 351 THR E CA 1
ATOM 6992 C C . THR E 1 81 ? 36.761 163.781 92.308 1.00 71.92 351 THR E C 1
ATOM 6993 O O . THR E 1 81 ? 36.087 163.467 91.328 1.00 71.43 351 THR E O 1
ATOM 6997 N N . ASP E 1 82 ? 38.015 163.380 92.489 1.00 72.63 352 ASP E N 1
ATOM 6998 C CA . ASP E 1 82 ? 38.700 162.533 91.524 1.00 73.87 352 ASP E CA 1
ATOM 6999 C C . ASP E 1 82 ? 38.789 161.113 92.060 1.00 75.09 352 ASP E C 1
ATOM 7000 O O . ASP E 1 82 ? 39.704 160.363 91.729 1.00 76.36 352 ASP E O 1
ATOM 7005 N N . GLU E 1 83 ? 37.831 160.755 92.902 1.00 75.87 353 GLU E N 1
ATOM 7006 C CA . GLU E 1 83 ? 37.778 159.425 93.488 1.00 76.47 353 GLU E CA 1
ATOM 7007 C C . GLU E 1 83 ? 36.347 159.206 93.946 1.00 75.53 353 GLU E C 1
ATOM 7008 O O . GLU E 1 83 ? 36.094 158.599 94.984 1.00 75.64 353 GLU E O 1
ATOM 7014 N N . ALA E 1 84 ? 35.415 159.720 93.148 1.00 74.58 354 ALA E N 1
ATOM 7015 C CA . ALA E 1 84 ? 33.990 159.608 93.432 1.00 73.63 354 ALA E CA 1
ATOM 7016 C C . ALA E 1 84 ? 33.554 158.159 93.342 1.00 73.07 354 ALA E C 1
ATOM 7017 O O . ALA E 1 84 ? 33.965 157.430 92.434 1.00 72.57 354 ALA E O 1
ATOM 7019 N N . GLU E 1 85 ? 32.713 157.747 94.284 1.00 72.15 355 GLU E N 1
ATOM 7020 C CA . GLU E 1 85 ? 32.234 156.374 94.320 1.00 72.73 355 GLU E CA 1
ATOM 7021 C C . GLU E 1 85 ? 30.838 156.274 93.708 1.00 71.96 355 GLU E C 1
ATOM 7022 O O . GLU E 1 85 ? 30.113 157.271 93.633 1.00 72.77 355 GLU E O 1
ATOM 7028 N N . ASP E 1 86 ? 30.479 155.067 93.262 1.00 69.90 356 ASP E N 1
ATOM 7029 C CA . ASP E 1 86 ? 29.183 154.797 92.632 1.00 66.47 356 ASP E CA 1
ATOM 7030 C C . ASP E 1 86 ? 29.085 155.429 91.251 1.00 62.83 356 ASP E C 1
ATOM 7031 O O . ASP E 1 86 ? 27.990 155.637 90.748 1.00 63.49 356 ASP E O 1
ATOM 7036 N N . LEU E 1 87 ? 30.228 155.738 90.644 1.00 57.96 357 LEU E N 1
ATOM 7037 C CA . LEU E 1 87 ? 30.241 156.347 89.319 1.00 52.74 357 LEU E CA 1
ATOM 7038 C C . LEU E 1 87 ? 30.634 155.324 88.270 1.00 51.36 357 LEU E C 1
ATOM 7039 O O . LEU E 1 87 ? 30.745 155.647 87.091 1.00 52.67 357 LEU E O 1
ATOM 7044 N N . ILE E 1 88 ? 30.841 154.084 88.694 1.00 48.60 358 ILE E N 1
ATOM 7045 C CA . ILE E 1 88 ? 31.217 153.021 87.766 1.00 45.29 358 ILE E CA 1
ATOM 7046 C C . ILE E 1 88 ? 31.573 151.768 88.552 1.00 44.21 358 ILE E C 1
ATOM 7047 O O . ILE E 1 88 ? 32.397 151.812 89.464 1.00 44.98 358 ILE E O 1
ATOM 7052 N N . PRO E 1 89 ? 30.958 150.627 88.212 1.00 42.44 359 PRO E N 1
ATOM 7053 C CA . PRO E 1 89 ? 31.271 149.401 88.956 1.00 41.08 359 PRO E CA 1
ATOM 7054 C C . PRO E 1 89 ? 32.768 149.139 89.015 1.00 41.17 359 PRO E C 1
ATOM 7055 O O . PRO E 1 89 ? 33.522 149.647 88.180 1.00 41.59 359 PRO E O 1
ATOM 7059 N N . GLU E 1 90 ? 33.192 148.355 90.003 1.00 40.81 360 GLU E N 1
ATOM 7060 C CA . GLU E 1 90 ? 34.607 148.043 90.186 1.00 40.29 360 GLU E CA 1
ATOM 7061 C C . GLU E 1 90 ? 35.244 147.281 89.018 1.00 39.65 360 GLU E C 1
ATOM 7062 O O . GLU E 1 90 ? 36.425 147.476 88.717 1.00 39.53 360 GLU E O 1
ATOM 7068 N N . TRP E 1 91 ? 34.483 146.421 88.345 1.00 38.85 361 TRP E N 1
ATOM 7069 C CA . TRP E 1 91 ? 35.067 145.673 87.236 1.00 37.03 361 TRP E CA 1
ATOM 7070 C C . TRP E 1 91 ? 35.486 146.536 86.060 1.00 35.88 361 TRP E C 1
ATOM 7071 O O . TRP E 1 91 ? 36.104 146.042 85.127 1.00 35.28 361 TRP E O 1
ATOM 7082 N N . LEU E 1 92 ? 35.152 147.821 86.099 1.00 36.14 362 LEU E N 1
ATOM 7083 C CA . LEU E 1 92 ? 35.556 148.745 85.041 1.00 35.56 362 LEU E CA 1
ATOM 7084 C C . LEU E 1 92 ? 36.564 149.747 85.597 1.00 36.33 362 LEU E C 1
ATOM 7085 O O . LEU E 1 92 ? 36.907 150.732 84.950 1.00 37.35 362 LEU E O 1
ATOM 7090 N N . SER E 1 93 ? 37.054 149.463 86.797 1.00 38.26 363 SER E N 1
ATOM 7091 C CA . SER E 1 93 ? 38.029 150.312 87.477 1.00 39.83 363 SER E CA 1
ATOM 7092 C C . SER E 1 93 ? 39.210 150.758 86.637 1.00 38.59 363 SER E C 1
ATOM 7093 O O . SER E 1 93 ? 39.840 151.761 86.961 1.00 39.95 363 SER E O 1
ATOM 7096 N N . PHE E 1 94 ? 39.522 150.023 85.573 1.00 36.28 364 PHE E N 1
ATOM 7097 C CA . PHE E 1 94 ? 40.666 150.378 84.736 1.00 36.07 364 PHE E CA 1
ATOM 7098 C C . PHE E 1 94 ? 40.443 151.533 83.777 1.00 37.37 364 PHE E C 1
ATOM 7099 O O . PHE E 1 94 ? 41.399 152.029 83.182 1.00 40.02 364 PHE E O 1
ATOM 7107 N N . VAL E 1 95 ? 39.193 151.944 83.606 1.00 36.14 365 VAL E N 1
ATOM 7108 C CA . VAL E 1 95 ? 38.882 153.018 82.677 1.00 34.59 365 VAL E CA 1
ATOM 7109 C C . VAL E 1 95 ? 39.259 154.343 83.291 1.00 33.77 365 VAL E C 1
ATOM 7110 O O . VAL E 1 95 ? 38.988 154.589 84.454 1.00 34.05 365 VAL E O 1
ATOM 7114 N N . LYS E 1 96 ? 39.890 155.199 82.511 1.00 34.88 366 LYS E N 1
ATOM 7115 C CA . LYS E 1 96 ? 40.297 156.507 83.016 1.00 37.76 366 LYS E CA 1
ATOM 7116 C C . LYS E 1 96 ? 39.632 157.592 82.186 1.00 39.38 366 LYS E C 1
ATOM 7117 O O . LYS E 1 96 ? 39.315 157.376 81.017 1.00 40.89 366 LYS E O 1
ATOM 7123 N N . GLY E 1 97 ? 39.421 158.761 82.772 1.00 39.82 367 GLY E N 1
ATOM 7124 C CA . GLY E 1 97 ? 38.822 159.824 81.992 1.00 41.35 367 GLY E CA 1
ATOM 7125 C C . GLY E 1 97 ? 38.158 160.935 82.767 1.00 42.72 367 GLY E C 1
ATOM 7126 O O . GLY E 1 97 ? 38.506 161.198 83.919 1.00 40.91 367 GLY E O 1
ATOM 7127 N N . VAL E 1 98 ? 37.188 161.574 82.111 1.00 44.73 368 VAL E N 1
ATOM 7128 C CA . VAL E 1 98 ? 36.425 162.685 82.677 1.00 45.59 368 VAL E CA 1
ATOM 7129 C C . VAL E 1 98 ? 34.918 162.551 82.434 1.00 47.11 368 VAL E C 1
ATOM 7130 O O . VAL E 1 98 ? 34.483 162.242 81.322 1.00 48.03 368 VAL E O 1
ATOM 7134 N N . VAL E 1 99 ? 34.124 162.777 83.476 1.00 47.18 369 VAL E N 1
ATOM 7135 C CA . VAL E 1 99 ? 32.670 162.710 83.354 1.00 48.22 369 VAL E CA 1
ATOM 7136 C C . VAL E 1 99 ? 32.130 163.978 84.012 1.00 49.62 369 VAL E C 1
ATOM 7137 O O . VAL E 1 99 ? 32.259 164.153 85.216 1.00 49.96 369 VAL E O 1
ATOM 7141 N N . ASP E 1 100 ? 31.538 164.861 83.212 1.00 51.86 370 ASP E N 1
ATOM 7142 C CA . ASP E 1 100 ? 31.026 166.149 83.696 1.00 54.75 370 ASP E CA 1
ATOM 7143 C C . ASP E 1 100 ? 29.541 166.352 83.379 1.00 56.62 370 ASP E C 1
ATOM 7144 O O . ASP E 1 100 ? 29.166 166.479 82.211 1.00 56.98 370 ASP E O 1
ATOM 7149 N N . SER E 1 101 ? 28.708 166.400 84.426 1.00 58.47 371 SER E N 1
ATOM 7150 C CA . SER E 1 101 ? 27.250 166.553 84.283 1.00 60.15 371 SER E CA 1
ATOM 7151 C C . SER E 1 101 ? 26.629 167.898 84.681 1.00 62.57 371 SER E C 1
ATOM 7152 O O . SER E 1 101 ? 27.150 168.610 85.548 1.00 62.69 371 SER E O 1
ATOM 7155 N N . GLU E 1 102 ? 25.491 168.209 84.054 1.00 64.54 372 GLU E N 1
ATOM 7156 C CA . GLU E 1 102 ? 24.730 169.435 84.323 1.00 66.06 372 GLU E CA 1
ATOM 7157 C C . GLU E 1 102 ? 24.001 169.238 85.656 1.00 67.32 372 GLU E C 1
ATOM 7158 O O . GLU E 1 102 ? 24.345 169.848 86.663 1.00 67.35 372 GLU E O 1
ATOM 7164 N N . ASP E 1 103 ? 22.989 168.376 85.642 1.00 69.66 373 ASP E N 1
ATOM 7165 C CA . ASP E 1 103 ? 22.191 168.067 86.827 1.00 72.37 373 ASP E CA 1
ATOM 7166 C C . ASP E 1 103 ? 23.077 167.536 87.938 1.00 74.94 373 ASP E C 1
ATOM 7167 O O . ASP E 1 103 ? 24.230 167.936 88.071 1.00 76.54 373 ASP E O 1
ATOM 7172 N N . LEU E 1 104 ? 22.537 166.617 88.728 1.00 77.85 374 LEU E N 1
ATOM 7173 C CA . LEU E 1 104 ? 23.289 166.027 89.830 1.00 81.35 374 LEU E CA 1
ATOM 7174 C C . LEU E 1 104 ? 23.607 167.082 90.878 1.00 83.40 374 LEU E C 1
ATOM 7175 O O . LEU E 1 104 ? 24.403 167.991 90.641 1.00 83.32 374 LEU E O 1
ATOM 7180 N N . PRO E 1 105 ? 22.976 166.977 92.055 1.00 86.16 375 PRO E N 1
ATOM 7181 C CA . PRO E 1 105 ? 23.188 167.922 93.157 1.00 89.04 375 PRO E CA 1
ATOM 7182 C C . PRO E 1 105 ? 24.563 167.763 93.817 1.00 91.68 375 PRO E C 1
ATOM 7183 O O . PRO E 1 105 ? 25.053 166.645 94.001 1.00 91.34 375 PRO E O 1
ATOM 7187 N N . LEU E 1 106 ? 25.182 168.886 94.171 1.00 95.05 376 LEU E N 1
ATOM 7188 C CA . LEU E 1 106 ? 26.502 168.865 94.802 1.00 98.97 376 LEU E CA 1
ATOM 7189 C C . LEU E 1 106 ? 26.424 168.333 96.236 1.00 101.37 376 LEU E C 1
ATOM 7190 O O . LEU E 1 106 ? 25.335 168.080 96.761 1.00 101.72 376 LEU E O 1
ATOM 7195 N N . ASN E 1 107 ? 27.587 168.169 96.861 1.00 104.01 377 ASN E N 1
ATOM 7196 C CA . ASN E 1 107 ? 27.673 167.674 98.234 1.00 106.86 377 ASN E CA 1
ATOM 7197 C C . ASN E 1 107 ? 27.183 166.227 98.341 1.00 108.82 377 ASN E C 1
ATOM 7198 O O . ASN E 1 107 ? 26.146 165.956 98.954 1.00 109.02 377 ASN E O 1
ATOM 7203 N N . LEU E 1 108 ? 27.936 165.301 97.748 1.00 110.70 378 LEU E N 1
ATOM 7204 C CA . LEU E 1 108 ? 27.574 163.884 97.765 1.00 112.58 378 LEU E CA 1
ATOM 7205 C C . LEU E 1 108 ? 28.186 163.143 98.956 1.00 114.07 378 LEU E C 1
ATOM 7206 O O . LEU E 1 108 ? 29.402 163.178 99.159 1.00 114.17 378 LEU E O 1
ATOM 7211 N N . SER E 1 109 ? 27.344 162.459 99.730 1.00 115.85 379 SER E N 1
ATOM 7212 C CA . SER E 1 109 ? 27.817 161.722 100.902 1.00 117.61 379 SER E CA 1
ATOM 7213 C C . SER E 1 109 ? 27.148 160.357 101.134 1.00 118.57 379 SER E C 1
ATOM 7214 O O . SER E 1 109 ? 27.173 159.486 100.260 1.00 119.02 379 SER E O 1
ATOM 7217 N N . ARG E 1 110 ? 26.559 160.178 102.317 1.00 119.25 380 ARG E N 1
ATOM 7218 C CA . ARG E 1 110 ? 25.900 158.925 102.706 1.00 119.38 380 ARG E CA 1
ATOM 7219 C C . ARG E 1 110 ? 25.107 158.238 101.591 1.00 119.07 380 ARG E C 1
ATOM 7220 O O . ARG E 1 110 ? 25.600 157.291 100.972 1.00 118.67 380 ARG E O 1
ATOM 7228 N N . GLU E 1 111 ? 23.889 158.710 101.332 1.00 118.86 381 GLU E N 1
ATOM 7229 C CA . GLU E 1 111 ? 23.051 158.107 100.297 1.00 118.52 381 GLU E CA 1
ATOM 7230 C C . GLU E 1 111 ? 22.692 158.994 99.103 1.00 117.84 381 GLU E C 1
ATOM 7231 O O . GLU E 1 111 ? 22.241 158.490 98.074 1.00 118.16 381 GLU E O 1
ATOM 7237 N N . MET E 1 112 ? 22.878 160.303 99.226 1.00 116.61 382 MET E N 1
ATOM 7238 C CA . MET E 1 112 ? 22.576 161.188 98.106 1.00 115.39 382 MET E CA 1
ATOM 7239 C C . MET E 1 112 ? 23.712 161.042 97.097 1.00 114.28 382 MET E C 1
ATOM 7240 O O . MET E 1 112 ? 23.705 161.657 96.028 1.00 114.30 382 MET E O 1
ATOM 7245 N N . LEU E 1 113 ? 24.681 160.205 97.461 1.00 112.67 383 LEU E N 1
ATOM 7246 C CA . LEU E 1 113 ? 25.859 159.934 96.645 1.00 110.89 383 LEU E CA 1
ATOM 7247 C C . LEU E 1 113 ? 25.819 158.508 96.100 1.00 109.54 383 LEU E C 1
ATOM 7248 O O . LEU E 1 113 ? 25.730 158.297 94.888 1.00 109.30 383 LEU E O 1
ATOM 7253 N N . GLN E 1 114 ? 25.880 157.535 97.008 1.00 107.75 384 GLN E N 1
ATOM 7254 C CA . GLN E 1 114 ? 25.881 156.118 96.642 1.00 105.38 384 GLN E CA 1
ATOM 7255 C C . GLN E 1 114 ? 24.516 155.544 96.264 1.00 103.06 384 GLN E C 1
ATOM 7256 O O . GLN E 1 114 ? 24.352 154.326 96.130 1.00 102.96 384 GLN E O 1
ATOM 7262 N N . GLN E 1 115 ? 23.540 156.426 96.090 1.00 99.98 385 GLN E N 1
ATOM 7263 C CA . GLN E 1 115 ? 22.200 156.011 95.713 1.00 96.75 385 GLN E CA 1
ATOM 7264 C C . GLN E 1 115 ? 21.416 157.227 95.233 1.00 93.59 385 GLN E C 1
ATOM 7265 O O . GLN E 1 115 ? 20.407 157.613 95.819 1.00 93.24 385 GLN E O 1
ATOM 7271 N N . ASN E 1 116 ? 21.904 157.832 94.157 1.00 89.93 386 ASN E N 1
ATOM 7272 C CA . ASN E 1 116 ? 21.269 159.008 93.585 1.00 86.33 386 ASN E CA 1
ATOM 7273 C C . ASN E 1 116 ? 20.810 158.679 92.175 1.00 83.71 386 ASN E C 1
ATOM 7274 O O . ASN E 1 116 ? 21.628 158.380 91.303 1.00 83.25 386 ASN E O 1
ATOM 7279 N N . LYS E 1 117 ? 19.501 158.733 91.960 1.00 80.05 387 LYS E N 1
ATOM 7280 C CA . LYS E 1 117 ? 18.926 158.428 90.661 1.00 77.07 387 LYS E CA 1
ATOM 7281 C C . LYS E 1 117 ? 19.733 158.976 89.482 1.00 75.08 387 LYS E C 1
ATOM 7282 O O . LYS E 1 117 ? 19.908 158.292 88.474 1.00 74.87 387 LYS E O 1
ATOM 7288 N N . ILE E 1 118 ? 20.217 160.209 89.596 1.00 72.07 388 ILE E N 1
ATOM 7289 C CA . ILE E 1 118 ? 21.005 160.801 88.520 1.00 68.71 388 ILE E CA 1
ATOM 7290 C C . ILE E 1 118 ? 22.345 160.075 88.384 1.00 66.25 388 ILE E C 1
ATOM 7291 O O . ILE E 1 118 ? 22.802 159.786 87.275 1.00 64.97 388 ILE E O 1
ATOM 7296 N N . MET E 1 119 ? 22.969 159.783 89.521 1.00 63.22 389 MET E N 1
ATOM 7297 C CA . MET E 1 119 ? 24.248 159.095 89.519 1.00 61.16 389 MET E CA 1
ATOM 7298 C C . MET E 1 119 ? 24.074 157.727 88.879 1.00 61.16 389 MET E C 1
ATOM 7299 O O . MET E 1 119 ? 24.827 157.366 87.976 1.00 60.75 389 MET E O 1
ATOM 7304 N N . LYS E 1 120 ? 23.071 156.975 89.329 1.00 60.91 390 LYS E N 1
ATOM 7305 C CA . LYS E 1 120 ? 22.820 155.646 88.776 1.00 60.69 390 LYS E CA 1
ATOM 7306 C C . LYS E 1 120 ? 22.593 155.654 87.251 1.00 59.11 390 LYS E C 1
ATOM 7307 O O . LYS E 1 120 ? 23.087 154.774 86.540 1.00 60.08 390 LYS E O 1
ATOM 7313 N N . VAL E 1 121 ? 21.846 156.633 86.750 1.00 55.94 391 VAL E N 1
ATOM 7314 C CA . VAL E 1 121 ? 21.586 156.720 85.320 1.00 53.67 391 VAL E CA 1
ATOM 7315 C C . VAL E 1 121 ? 22.880 156.994 84.565 1.00 53.25 391 VAL E C 1
ATOM 7316 O O . VAL E 1 121 ? 23.117 156.424 83.497 1.00 53.05 391 VAL E O 1
ATOM 7320 N N . ILE E 1 122 ? 23.718 157.863 85.122 1.00 53.07 392 ILE E N 1
ATOM 7321 C CA . ILE E 1 122 ? 24.998 158.185 84.496 1.00 52.00 392 ILE E CA 1
ATOM 7322 C C . ILE E 1 122 ? 25.883 156.936 84.436 1.00 51.93 392 ILE E C 1
ATOM 7323 O O . ILE E 1 122 ? 26.456 156.622 83.391 1.00 52.23 392 ILE E O 1
ATOM 7328 N N . ARG E 1 123 ? 25.987 156.217 85.549 1.00 51.53 393 ARG E N 1
ATOM 7329 C CA . ARG E 1 123 ? 26.806 155.012 85.570 1.00 51.12 393 ARG E CA 1
ATOM 7330 C C . ARG E 1 123 ? 26.264 154.046 84.515 1.00 49.96 393 ARG E C 1
ATOM 7331 O O . ARG E 1 123 ? 27.027 153.499 83.703 1.00 50.08 393 ARG E O 1
ATOM 7339 N N . LYS E 1 124 ? 24.948 153.846 84.505 1.00 46.86 394 LYS E N 1
ATOM 7340 C CA . LYS E 1 124 ? 24.368 152.957 83.512 1.00 44.73 394 LYS E CA 1
ATOM 7341 C C . LYS E 1 124 ? 24.706 153.405 82.094 1.00 43.54 394 LYS E C 1
ATOM 7342 O O . LYS E 1 124 ? 25.166 152.607 81.284 1.00 43.61 394 LYS E O 1
ATOM 7348 N N . ASN E 1 125 ? 24.510 154.675 81.779 1.00 41.81 395 ASN E N 1
ATOM 7349 C CA . ASN E 1 125 ? 24.815 155.096 80.427 1.00 42.90 395 ASN E CA 1
ATOM 7350 C C . ASN E 1 125 ? 26.313 154.919 80.130 1.00 43.16 395 ASN E C 1
ATOM 7351 O O . ASN E 1 125 ? 26.700 154.513 79.019 1.00 42.76 395 ASN E O 1
ATOM 7356 N N . ILE E 1 126 ? 27.164 155.202 81.115 1.00 41.67 396 ILE E N 1
ATOM 7357 C CA . ILE E 1 126 ? 28.597 155.044 80.893 1.00 39.28 396 ILE E CA 1
ATOM 7358 C C . ILE E 1 126 ? 28.953 153.606 80.487 1.00 39.36 396 ILE E C 1
ATOM 7359 O O . ILE E 1 126 ? 29.625 153.388 79.462 1.00 37.82 396 ILE E O 1
ATOM 7364 N N . VAL E 1 127 ? 28.492 152.627 81.264 1.00 37.99 397 VAL E N 1
ATOM 7365 C CA . VAL E 1 127 ? 28.793 151.227 80.945 1.00 37.10 397 VAL E CA 1
ATOM 7366 C C . VAL E 1 127 ? 28.390 150.862 79.520 1.00 38.45 397 VAL E C 1
ATOM 7367 O O . VAL E 1 127 ? 29.197 150.290 78.764 1.00 38.52 397 VAL E O 1
ATOM 7371 N N . LYS E 1 128 ? 27.149 151.203 79.164 1.00 37.95 398 LYS E N 1
ATOM 7372 C CA . LYS E 1 128 ? 26.611 150.917 77.839 1.00 37.49 398 LYS E CA 1
ATOM 7373 C C . LYS E 1 128 ? 27.612 151.387 76.812 1.00 36.68 398 LYS E C 1
ATOM 7374 O O . LYS E 1 128 ? 27.996 150.638 75.911 1.00 36.93 398 LYS E O 1
ATOM 7380 N N . LYS E 1 129 ? 28.037 152.635 76.950 1.00 34.11 399 LYS E N 1
ATOM 7381 C CA . LYS E 1 129 ? 28.981 153.174 75.999 1.00 34.06 399 LYS E CA 1
ATOM 7382 C C . LYS E 1 129 ? 30.238 152.329 75.973 1.00 33.60 399 LYS E C 1
ATOM 7383 O O . LYS E 1 129 ? 30.734 151.979 74.896 1.00 33.57 399 LYS E O 1
ATOM 7389 N N . LEU E 1 130 ? 30.755 151.996 77.154 1.00 32.25 400 LEU E N 1
ATOM 7390 C CA . LEU E 1 130 ? 31.976 151.209 77.223 1.00 30.71 400 LEU E CA 1
ATOM 7391 C C . LEU E 1 130 ? 31.814 149.856 76.517 1.00 30.00 400 LEU E C 1
ATOM 7392 O O . LEU E 1 130 ? 32.728 149.386 75.838 1.00 27.42 400 LEU E O 1
ATOM 7397 N N . ILE E 1 131 ? 30.651 149.236 76.659 1.00 27.98 401 ILE E N 1
ATOM 7398 C CA . ILE E 1 131 ? 30.434 147.973 75.972 1.00 28.48 401 ILE E CA 1
ATOM 7399 C C . ILE E 1 131 ? 30.438 148.285 74.471 1.00 29.98 401 ILE E C 1
ATOM 7400 O O . ILE E 1 131 ? 31.006 147.558 73.658 1.00 29.20 401 ILE E O 1
ATOM 7405 N N . GLU E 1 132 ? 29.811 149.391 74.106 1.00 32.24 402 GLU E N 1
ATOM 7406 C CA . GLU E 1 132 ? 29.780 149.792 72.716 1.00 34.67 402 GLU E CA 1
ATOM 7407 C C . GLU E 1 132 ? 31.239 149.914 72.283 1.00 35.12 402 GLU E C 1
ATOM 7408 O O . GLU E 1 132 ? 31.635 149.372 71.250 1.00 35.98 402 GLU E O 1
ATOM 7414 N N . ALA E 1 133 ? 32.038 150.609 73.093 1.00 32.96 403 ALA E N 1
ATOM 7415 C CA . ALA E 1 133 ? 33.457 150.796 72.810 1.00 31.31 403 ALA E CA 1
ATOM 7416 C C . ALA E 1 133 ? 34.237 149.474 72.684 1.00 31.28 403 ALA E C 1
ATOM 7417 O O . ALA E 1 133 ? 35.112 149.334 71.830 1.00 30.72 403 ALA E O 1
ATOM 7419 N N . PHE E 1 134 ? 33.940 148.506 73.540 1.00 29.85 404 PHE E N 1
ATOM 7420 C CA . PHE E 1 134 ? 34.642 147.238 73.459 1.00 27.56 404 PHE E CA 1
ATOM 7421 C C . PHE E 1 134 ? 34.348 146.622 72.124 1.00 28.70 404 PHE E C 1
ATOM 7422 O O . PHE E 1 134 ? 35.244 146.373 71.336 1.00 31.03 404 PHE E O 1
ATOM 7430 N N . ASN E 1 135 ? 33.069 146.401 71.870 1.00 30.63 405 ASN E N 1
ATOM 7431 C CA . ASN E 1 135 ? 32.624 145.794 70.631 1.00 32.27 405 ASN E CA 1
ATOM 7432 C C . ASN E 1 135 ? 33.242 146.370 69.379 1.00 31.98 405 ASN E C 1
ATOM 7433 O O . ASN E 1 135 ? 33.329 145.693 68.356 1.00 34.08 405 ASN E O 1
ATOM 7438 N N . GLU E 1 136 ? 33.713 147.601 69.463 1.00 30.35 406 GLU E N 1
ATOM 7439 C CA . GLU E 1 136 ? 34.368 148.202 68.323 1.00 31.92 406 GLU E CA 1
ATOM 7440 C C . GLU E 1 136 ? 35.847 147.804 68.344 1.00 31.70 406 GLU E C 1
ATOM 7441 O O . GLU E 1 136 ? 36.471 147.620 67.297 1.00 29.61 406 GLU E O 1
ATOM 7447 N N . ILE E 1 137 ? 36.414 147.685 69.542 1.00 31.43 407 ILE E N 1
ATOM 7448 C CA . ILE E 1 137 ? 37.813 147.318 69.655 1.00 32.59 407 ILE E CA 1
ATOM 7449 C C . ILE E 1 137 ? 37.899 145.900 69.170 1.00 33.81 407 ILE E C 1
ATOM 7450 O O . ILE E 1 137 ? 38.903 145.494 68.594 1.00 34.45 407 ILE E O 1
ATOM 7455 N N . ALA E 1 138 ? 36.810 145.166 69.379 1.00 35.50 408 ALA E N 1
ATOM 7456 C CA . ALA E 1 138 ? 36.697 143.779 68.947 1.00 37.53 408 ALA E CA 1
ATOM 7457 C C . ALA E 1 138 ? 36.733 143.665 67.418 1.00 40.51 408 ALA E C 1
ATOM 7458 O O . ALA E 1 138 ? 36.761 142.568 66.873 1.00 42.15 408 ALA E O 1
ATOM 7460 N N . GLU E 1 139 ? 36.732 144.795 66.725 1.00 44.46 409 GLU E N 1
ATOM 7461 C CA . GLU E 1 139 ? 36.759 144.785 65.270 1.00 48.69 409 GLU E CA 1
ATOM 7462 C C . GLU E 1 139 ? 38.174 144.717 64.717 1.00 49.90 409 GLU E C 1
ATOM 7463 O O . GLU E 1 139 ? 38.372 144.394 63.538 1.00 49.04 409 GLU E O 1
ATOM 7469 N N . ASP E 1 140 ? 39.153 145.013 65.570 1.00 49.37 410 ASP E N 1
ATOM 7470 C CA . ASP E 1 140 ? 40.549 145.019 65.156 1.00 49.83 410 ASP E CA 1
ATOM 7471 C C . ASP E 1 140 ? 41.401 143.980 65.879 1.00 49.58 410 ASP E C 1
ATOM 7472 O O . ASP E 1 140 ? 41.646 144.089 67.080 1.00 50.54 410 ASP E O 1
ATOM 7477 N N . SER E 1 141 ? 41.867 142.985 65.133 1.00 48.26 411 SER E N 1
ATOM 7478 C CA . SER E 1 141 ? 42.688 141.920 65.691 1.00 47.75 411 SER E CA 1
ATOM 7479 C C . SER E 1 141 ? 43.807 142.399 66.602 1.00 47.70 411 SER E C 1
ATOM 7480 O O . SER E 1 141 ? 43.842 142.055 67.781 1.00 47.74 411 SER E O 1
ATOM 7483 N N . GLU E 1 142 ? 44.722 143.186 66.051 1.00 47.53 412 GLU E N 1
ATOM 7484 C CA . GLU E 1 142 ? 45.858 143.675 66.818 1.00 48.08 412 GLU E CA 1
ATOM 7485 C C . GLU E 1 142 ? 45.397 144.369 68.079 1.00 46.73 412 GLU E C 1
ATOM 7486 O O . GLU E 1 142 ? 45.966 144.158 69.151 1.00 47.46 412 GLU E O 1
ATOM 7492 N N . GLN E 1 143 ? 44.348 145.176 67.945 1.00 44.13 413 GLN E N 1
ATOM 7493 C CA . GLN E 1 143 ? 43.810 145.956 69.055 1.00 42.00 413 GLN E CA 1
ATOM 7494 C C . GLN E 1 143 ? 43.036 145.116 70.081 1.00 40.77 413 GLN E C 1
ATOM 7495 O O . GLN E 1 143 ? 43.182 145.297 71.298 1.00 37.73 413 GLN E O 1
ATOM 7501 N N . PHE E 1 144 ? 42.224 144.182 69.596 1.00 39.63 414 PHE E N 1
ATOM 7502 C CA . PHE E 1 144 ? 41.463 143.332 70.504 1.00 39.06 414 PHE E CA 1
ATOM 7503 C C . PHE E 1 144 ? 42.403 142.406 71.287 1.00 39.10 414 PHE E C 1
ATOM 7504 O O . PHE E 1 144 ? 42.198 142.158 72.476 1.00 38.31 414 PHE E O 1
ATOM 7512 N N . GLU E 1 145 ? 43.430 141.901 70.611 1.00 39.16 415 GLU E N 1
ATOM 7513 C CA . GLU E 1 145 ? 44.403 141.023 71.240 1.00 39.02 415 GLU E CA 1
ATOM 7514 C C . GLU E 1 145 ? 45.084 141.778 72.378 1.00 37.80 415 GLU E C 1
ATOM 7515 O O . GLU E 1 145 ? 45.325 141.212 73.450 1.00 38.72 415 GLU E O 1
ATOM 7521 N N . LYS E 1 146 ? 45.388 143.053 72.167 1.00 34.88 416 LYS E N 1
ATOM 7522 C CA . LYS E 1 146 ? 46.017 143.813 73.230 1.00 32.90 416 LYS E CA 1
ATOM 7523 C C . LYS E 1 146 ? 44.991 143.978 74.318 1.00 33.12 416 LYS E C 1
ATOM 7524 O O . LYS E 1 146 ? 45.293 143.803 75.499 1.00 34.99 416 LYS E O 1
ATOM 7530 N N . PHE E 1 147 ? 43.764 144.298 73.912 1.00 32.28 417 PHE E N 1
ATOM 7531 C CA . PHE E 1 147 ? 42.669 144.509 74.860 1.00 30.61 417 PHE E CA 1
ATOM 7532 C C . PHE E 1 147 ? 42.299 143.264 75.667 1.00 30.52 417 PHE E C 1
ATOM 7533 O O . PHE E 1 147 ? 42.293 143.294 76.908 1.00 29.20 417 PHE E O 1
ATOM 7541 N N . TYR E 1 148 ? 41.979 142.181 74.959 1.00 30.62 418 TYR E N 1
ATOM 7542 C CA . TYR E 1 148 ? 41.586 140.934 75.606 1.00 32.21 418 TYR E CA 1
ATOM 7543 C C . TYR E 1 148 ? 42.706 140.348 76.460 1.00 33.07 418 TYR E C 1
ATOM 7544 O O . TYR E 1 148 ? 42.458 139.661 77.451 1.00 33.45 418 TYR E O 1
ATOM 7553 N N . SER E 1 149 ? 43.944 140.604 76.070 1.00 33.86 419 SER E N 1
ATOM 7554 C CA . SER E 1 149 ? 45.048 140.103 76.851 1.00 36.34 419 SER E CA 1
ATOM 7555 C C . SER E 1 149 ? 45.074 140.801 78.201 1.00 34.91 419 SER E C 1
ATOM 7556 O O . SER E 1 149 ? 45.229 140.159 79.231 1.00 35.82 419 SER E O 1
ATOM 7559 N N . ALA E 1 150 ? 44.903 142.116 78.200 1.00 33.35 420 ALA E N 1
ATOM 7560 C CA . ALA E 1 150 ? 44.932 142.869 79.449 1.00 33.15 420 ALA E CA 1
ATOM 7561 C C . ALA E 1 150 ? 43.646 142.883 80.295 1.00 33.72 420 ALA E C 1
ATOM 7562 O O . ALA E 1 150 ? 43.722 142.925 81.531 1.00 33.97 420 ALA E O 1
ATOM 7564 N N . PHE E 1 151 ? 42.470 142.840 79.669 1.00 31.81 421 PHE E N 1
ATOM 7565 C CA . PHE E 1 151 ? 41.265 142.943 80.481 1.00 30.33 421 PHE E CA 1
ATOM 7566 C C . PHE E 1 151 ? 40.238 141.835 80.415 1.00 29.23 421 PHE E C 1
ATOM 7567 O O . PHE E 1 151 ? 39.101 142.023 80.849 1.00 29.48 421 PHE E O 1
ATOM 7575 N N . SER E 1 152 ? 40.642 140.676 79.905 1.00 29.29 422 SER E N 1
ATOM 7576 C CA . SER E 1 152 ? 39.745 139.531 79.806 1.00 31.45 422 SER E CA 1
ATOM 7577 C C . SER E 1 152 ? 39.150 139.198 81.175 1.00 32.97 422 SER E C 1
ATOM 7578 O O . SER E 1 152 ? 38.008 138.733 81.282 1.00 33.05 422 SER E O 1
ATOM 7581 N N . LYS E 1 153 ? 39.932 139.427 82.225 1.00 33.08 423 LYS E N 1
ATOM 7582 C CA . LYS E 1 153 ? 39.467 139.149 83.571 1.00 34.08 423 LYS E CA 1
ATOM 7583 C C . LYS E 1 153 ? 38.248 140.005 83.868 1.00 33.02 423 LYS E C 1
ATOM 7584 O O . LYS E 1 153 ? 37.227 139.509 84.338 1.00 33.18 423 LYS E O 1
ATOM 7590 N N . ASN E 1 154 ? 38.364 141.298 83.589 1.00 32.76 424 ASN E N 1
ATOM 7591 C CA . ASN E 1 154 ? 37.273 142.233 83.828 1.00 33.55 424 ASN E CA 1
ATOM 7592 C C . ASN E 1 154 ? 36.021 141.879 83.039 1.00 33.15 424 ASN E C 1
ATOM 7593 O O . ASN E 1 154 ? 34.909 141.876 83.595 1.00 31.45 424 ASN E O 1
ATOM 7598 N N . ILE E 1 155 ? 36.185 141.574 81.755 1.00 29.51 425 ILE E N 1
ATOM 7599 C CA . ILE E 1 155 ? 35.015 141.217 80.982 1.00 29.62 425 ILE E CA 1
ATOM 7600 C C . ILE E 1 155 ? 34.246 140.122 81.702 1.00 30.22 425 ILE E C 1
ATOM 7601 O O . ILE E 1 155 ? 33.015 140.170 81.777 1.00 31.28 425 ILE E O 1
ATOM 7606 N N . LYS E 1 156 ? 34.969 139.142 82.240 1.00 31.00 426 LYS E N 1
ATOM 7607 C CA . LYS E 1 156 ? 34.342 138.027 82.961 1.00 30.64 426 LYS E CA 1
ATOM 7608 C C . LYS E 1 156 ? 33.666 138.487 84.251 1.00 30.47 426 LYS E C 1
ATOM 7609 O O . LYS E 1 156 ? 32.597 137.990 84.623 1.00 31.34 426 LYS E O 1
ATOM 7615 N N . LEU E 1 157 ? 34.286 139.427 84.948 1.00 29.00 427 LEU E N 1
ATOM 7616 C CA . LEU E 1 157 ? 33.680 139.913 86.168 1.00 29.47 427 LEU E CA 1
ATOM 7617 C C . LEU E 1 157 ? 32.362 140.539 85.780 1.00 29.98 427 LEU E C 1
ATOM 7618 O O . LEU E 1 157 ? 31.373 140.400 86.500 1.00 29.73 427 LEU E O 1
ATOM 7623 N N . GLY E 1 158 ? 32.357 141.221 84.631 1.00 31.51 428 GLY E N 1
ATOM 7624 C CA . GLY E 1 158 ? 31.141 141.832 84.112 1.00 29.64 428 GLY E CA 1
ATOM 7625 C C . GLY E 1 158 ? 30.057 140.765 84.035 1.00 29.84 428 GLY E C 1
ATOM 7626 O O . GLY E 1 158 ? 29.005 140.875 84.686 1.00 28.59 428 GLY E O 1
ATOM 7627 N N . VAL E 1 159 ? 30.316 139.720 83.254 1.00 28.91 429 VAL E N 1
ATOM 7628 C CA . VAL E 1 159 ? 29.361 138.624 83.138 1.00 31.54 429 VAL E CA 1
ATOM 7629 C C . VAL E 1 159 ? 28.920 138.128 84.519 1.00 33.19 429 VAL E C 1
ATOM 7630 O O . VAL E 1 159 ? 27.782 137.696 84.695 1.00 34.64 429 VAL E O 1
ATOM 7634 N N . HIS E 1 160 ? 29.809 138.201 85.501 1.00 34.98 430 HIS E N 1
ATOM 7635 C CA . HIS E 1 160 ? 29.474 137.771 86.857 1.00 36.49 430 HIS E CA 1
ATOM 7636 C C . HIS E 1 160 ? 28.317 138.542 87.474 1.00 36.60 430 HIS E C 1
ATOM 7637 O O . HIS E 1 160 ? 27.383 137.948 88.011 1.00 37.21 430 HIS E O 1
ATOM 7644 N N . GLU E 1 161 ? 28.376 139.868 87.387 1.00 36.52 431 GLU E N 1
ATOM 7645 C CA . GLU E 1 161 ? 27.362 140.700 88.024 1.00 38.72 431 GLU E CA 1
ATOM 7646 C C . GLU E 1 161 ? 26.332 141.498 87.224 1.00 38.02 431 GLU E C 1
ATOM 7647 O O . GLU E 1 161 ? 25.238 141.733 87.731 1.00 36.61 431 GLU E O 1
ATOM 7653 N N . ASP E 1 162 ? 26.657 141.924 86.009 1.00 38.31 432 ASP E N 1
ATOM 7654 C CA . ASP E 1 162 ? 25.703 142.717 85.222 1.00 38.01 432 ASP E CA 1
ATOM 7655 C C . ASP E 1 162 ? 24.608 141.912 84.506 1.00 38.09 432 ASP E C 1
ATOM 7656 O O . ASP E 1 162 ? 24.811 141.390 83.413 1.00 38.08 432 ASP E O 1
ATOM 7661 N N . THR E 1 163 ? 23.438 141.839 85.124 1.00 37.72 433 THR E N 1
ATOM 7662 C CA . THR E 1 163 ? 22.308 141.112 84.563 1.00 38.96 433 THR E CA 1
ATOM 7663 C C . THR E 1 163 ? 21.802 141.684 83.229 1.00 39.81 433 THR E C 1
ATOM 7664 O O . THR E 1 163 ? 21.275 140.954 82.381 1.00 41.75 433 THR E O 1
ATOM 7668 N N . GLN E 1 164 ? 21.953 142.986 83.044 1.00 37.28 434 GLN E N 1
ATOM 7669 C CA . GLN E 1 164 ? 21.483 143.616 81.825 1.00 36.33 434 GLN E CA 1
ATOM 7670 C C . GLN E 1 164 ? 22.458 143.452 80.671 1.00 36.91 434 GLN E C 1
ATOM 7671 O O . GLN E 1 164 ? 22.051 143.082 79.567 1.00 36.19 434 GLN E O 1
ATOM 7677 N N . ASN E 1 165 ? 23.741 143.716 80.937 1.00 36.84 435 ASN E N 1
ATOM 7678 C CA . ASN E 1 165 ? 24.791 143.647 79.921 1.00 35.80 435 ASN E CA 1
ATOM 7679 C C . ASN E 1 165 ? 25.511 142.309 79.799 1.00 34.72 435 ASN E C 1
ATOM 7680 O O . ASN E 1 165 ? 26.334 142.097 78.899 1.00 33.06 435 ASN E O 1
ATOM 7685 N N . ARG E 1 166 ? 25.207 141.402 80.704 1.00 33.46 436 ARG E N 1
ATOM 7686 C CA . ARG E 1 166 ? 25.838 140.095 80.672 1.00 35.45 436 ARG E CA 1
ATOM 7687 C C . ARG E 1 166 ? 25.945 139.528 79.238 1.00 35.25 436 ARG E C 1
ATOM 7688 O O . ARG E 1 166 ? 27.049 139.295 78.739 1.00 36.54 436 ARG E O 1
ATOM 7696 N N . ALA E 1 167 ? 24.813 139.344 78.564 1.00 33.80 437 ALA E N 1
ATOM 7697 C CA . ALA E 1 167 ? 24.815 138.776 77.214 1.00 30.84 437 ALA E CA 1
ATOM 7698 C C . ALA E 1 167 ? 25.767 139.421 76.217 1.00 29.02 437 ALA E C 1
ATOM 7699 O O . ALA E 1 167 ? 26.411 138.725 75.458 1.00 30.75 437 ALA E O 1
ATOM 7701 N N . ALA E 1 168 ? 25.859 140.742 76.190 1.00 29.48 438 ALA E N 1
ATOM 7702 C CA . ALA E 1 168 ? 26.771 141.392 75.249 1.00 29.75 438 ALA E CA 1
ATOM 7703 C C . ALA E 1 168 ? 28.222 141.158 75.633 1.00 31.43 438 ALA E C 1
ATOM 7704 O O . ALA E 1 168 ? 29.081 141.094 74.768 1.00 33.27 438 ALA E O 1
ATOM 7706 N N . LEU E 1 169 ? 28.500 141.041 76.928 1.00 32.11 439 LEU E N 1
ATOM 7707 C CA . LEU E 1 169 ? 29.867 140.807 77.374 1.00 31.84 439 LEU E CA 1
ATOM 7708 C C . LEU E 1 169 ? 30.266 139.372 77.074 1.00 33.69 439 LEU E C 1
ATOM 7709 O O . LEU E 1 169 ? 31.446 139.043 77.046 1.00 35.37 439 LEU E O 1
ATOM 7714 N N . ALA E 1 170 ? 29.282 138.513 76.829 1.00 35.17 440 ALA E N 1
ATOM 7715 C CA . ALA E 1 170 ? 29.566 137.116 76.502 1.00 34.92 440 ALA E CA 1
ATOM 7716 C C . ALA E 1 170 ? 30.138 136.997 75.090 1.00 35.77 440 ALA E C 1
ATOM 7717 O O . ALA E 1 170 ? 30.789 136.001 74.746 1.00 36.93 440 ALA E O 1
ATOM 7719 N N . LYS E 1 171 ? 29.880 138.011 74.271 1.00 34.51 441 LYS E N 1
ATOM 7720 C CA . LYS E 1 171 ? 30.370 138.024 72.903 1.00 34.23 441 LYS E CA 1
ATOM 7721 C C . LYS E 1 171 ? 31.878 138.329 72.895 1.00 32.33 441 LYS E C 1
ATOM 7722 O O . LYS E 1 171 ? 32.597 137.945 71.974 1.00 30.47 441 LYS E O 1
ATOM 7728 N N . LEU E 1 172 ? 32.359 139.011 73.925 1.00 30.15 442 LEU E N 1
ATOM 7729 C CA . LEU E 1 172 ? 33.776 139.351 73.978 1.00 31.22 442 LEU E CA 1
ATOM 7730 C C . LEU E 1 172 ? 34.673 138.236 74.495 1.00 31.15 442 LEU E C 1
ATOM 7731 O O . LEU E 1 172 ? 35.891 138.299 74.347 1.00 33.35 442 LEU E O 1
ATOM 7736 N N . LEU E 1 173 ? 34.080 137.212 75.090 1.00 28.99 443 LEU E N 1
ATOM 7737 C CA . LEU E 1 173 ? 34.858 136.124 75.644 1.00 28.85 443 LEU E CA 1
ATOM 7738 C C . LEU E 1 173 ? 35.598 135.265 74.626 1.00 31.48 443 LEU E C 1
ATOM 7739 O O . LEU E 1 173 ? 35.094 135.026 73.532 1.00 33.72 443 LEU E O 1
ATOM 7744 N N . ARG E 1 174 ? 36.799 134.811 74.996 1.00 32.36 444 ARG E N 1
ATOM 7745 C CA . ARG E 1 174 ? 37.607 133.931 74.149 1.00 34.52 444 ARG E CA 1
ATOM 7746 C C . ARG E 1 174 ? 38.104 132.710 74.940 1.00 33.79 444 ARG E C 1
ATOM 7747 O O . ARG E 1 174 ? 38.404 132.813 76.122 1.00 33.99 444 ARG E O 1
ATOM 7755 N N . TYR E 1 175 ? 38.167 131.554 74.284 1.00 34.46 445 TYR E N 1
ATOM 7756 C CA . TYR E 1 175 ? 38.599 130.310 74.922 1.00 33.13 445 TYR E CA 1
ATOM 7757 C C . TYR E 1 175 ? 39.268 129.360 73.944 1.00 33.77 445 TYR E C 1
ATOM 7758 O O . TYR E 1 175 ? 39.318 129.592 72.750 1.00 33.57 445 TYR E O 1
ATOM 7767 N N . ASN E 1 176 ? 39.812 128.282 74.475 1.00 34.98 446 ASN E N 1
ATOM 7768 C CA . ASN E 1 176 ? 40.416 127.280 73.636 1.00 33.82 446 ASN E CA 1
ATOM 7769 C C . ASN E 1 176 ? 39.391 126.167 73.737 1.00 34.39 446 ASN E C 1
ATOM 7770 O O . ASN E 1 176 ? 38.537 126.182 74.627 1.00 32.99 446 ASN E O 1
ATOM 7775 N N . SER E 1 177 ? 39.465 125.211 72.826 1.00 35.91 447 SER E N 1
ATOM 7776 C CA . SER E 1 177 ? 38.517 124.111 72.819 1.00 37.49 447 SER E CA 1
ATOM 7777 C C . SER E 1 177 ? 39.080 122.896 72.092 1.00 37.75 447 SER E C 1
ATOM 7778 O O . SER E 1 177 ? 40.117 122.969 71.439 1.00 36.79 447 SER E O 1
ATOM 7781 N N . THR E 1 178 ? 38.384 121.777 72.197 1.00 38.73 448 THR E N 1
ATOM 7782 C CA . THR E 1 178 ? 38.825 120.578 71.512 1.00 41.16 448 THR E CA 1
ATOM 7783 C C . THR E 1 178 ? 38.900 120.809 69.985 1.00 41.49 448 THR E C 1
ATOM 7784 O O . THR E 1 178 ? 39.505 120.017 69.255 1.00 41.04 448 THR E O 1
ATOM 7788 N N . LYS E 1 179 ? 38.298 121.894 69.503 1.00 41.03 449 LYS E N 1
ATOM 7789 C CA . LYS E 1 179 ? 38.347 122.188 68.078 1.00 41.65 449 LYS E CA 1
ATOM 7790 C C . LYS E 1 179 ? 39.153 123.436 67.766 1.00 42.04 449 LYS E C 1
ATOM 7791 O O . LYS E 1 179 ? 39.508 123.688 66.623 1.00 42.55 449 LYS E O 1
ATOM 7797 N N . SER E 1 180 ? 39.444 124.228 68.783 1.00 43.87 450 SER E N 1
ATOM 7798 C CA . SER E 1 180 ? 40.246 125.422 68.575 1.00 46.48 450 SER E CA 1
ATOM 7799 C C . SER E 1 180 ? 41.381 125.322 69.584 1.00 47.62 450 SER E C 1
ATOM 7800 O O . SER E 1 180 ? 41.331 125.904 70.662 1.00 47.47 450 SER E O 1
ATOM 7803 N N . VAL E 1 181 ? 42.407 124.568 69.203 1.00 50.15 451 VAL E N 1
ATOM 7804 C CA . VAL E 1 181 ? 43.559 124.298 70.048 1.00 53.53 451 VAL E CA 1
ATOM 7805 C C . VAL E 1 181 ? 44.654 125.361 70.190 1.00 55.91 451 VAL E C 1
ATOM 7806 O O . VAL E 1 181 ? 45.235 125.502 71.273 1.00 55.46 451 VAL E O 1
ATOM 7810 N N . ASP E 1 182 ? 44.943 126.099 69.119 1.00 58.35 452 ASP E N 1
ATOM 7811 C CA . ASP E 1 182 ? 45.991 127.123 69.169 1.00 60.50 452 ASP E CA 1
ATOM 7812 C C . ASP E 1 182 ? 45.485 128.500 69.559 1.00 60.53 452 ASP E C 1
ATOM 7813 O O . ASP E 1 182 ? 45.861 129.050 70.602 1.00 61.50 452 ASP E O 1
ATOM 7818 N N . GLU E 1 183 ? 44.649 129.061 68.694 1.00 58.60 453 GLU E N 1
ATOM 7819 C CA . GLU E 1 183 ? 44.082 130.377 68.922 1.00 55.92 453 GLU E CA 1
ATOM 7820 C C . GLU E 1 183 ? 42.802 130.248 69.731 1.00 51.53 453 GLU E C 1
ATOM 7821 O O . GLU E 1 183 ? 42.145 129.207 69.704 1.00 52.12 453 GLU E O 1
ATOM 7827 N N . LEU E 1 184 ? 42.463 131.299 70.466 1.00 44.18 454 LEU E N 1
ATOM 7828 C CA . LEU E 1 184 ? 41.254 131.283 71.262 1.00 37.90 454 LEU E CA 1
ATOM 7829 C C . LEU E 1 184 ? 40.122 131.414 70.270 1.00 36.87 454 LEU E C 1
ATOM 7830 O O . LEU E 1 184 ? 40.346 131.791 69.135 1.00 36.14 454 LEU E O 1
ATOM 7835 N N . THR E 1 185 ? 38.908 131.102 70.697 1.00 36.97 455 THR E N 1
ATOM 7836 C CA . THR E 1 185 ? 37.752 131.195 69.824 1.00 37.39 455 THR E CA 1
ATOM 7837 C C . THR E 1 185 ? 36.668 131.934 70.571 1.00 37.07 455 THR E C 1
ATOM 7838 O O . THR E 1 185 ? 36.743 132.076 71.787 1.00 35.68 455 THR E O 1
ATOM 7842 N N . SER E 1 186 ? 35.671 132.417 69.841 1.00 37.09 456 SER E N 1
ATOM 7843 C CA . SER E 1 186 ? 34.566 133.128 70.462 1.00 38.35 456 SER E CA 1
ATOM 7844 C C . SER E 1 186 ? 33.424 132.132 70.629 1.00 38.73 456 SER E C 1
ATOM 7845 O O . SER E 1 186 ? 33.419 131.072 69.991 1.00 38.61 456 SER E O 1
ATOM 7848 N N . LEU E 1 187 ? 32.469 132.453 71.498 1.00 39.95 457 LEU E N 1
ATOM 7849 C CA . LEU E 1 187 ? 31.318 131.574 71.692 1.00 40.16 457 LEU E CA 1
ATOM 7850 C C . LEU E 1 187 ? 30.498 131.540 70.406 1.00 41.35 457 LEU E C 1
ATOM 7851 O O . LEU E 1 187 ? 29.859 130.537 70.083 1.00 40.83 457 LEU E O 1
ATOM 7856 N N . THR E 1 188 ? 30.509 132.650 69.674 1.00 41.91 458 THR E N 1
ATOM 7857 C CA . THR E 1 188 ? 29.750 132.712 68.435 1.00 43.06 458 THR E CA 1
ATOM 7858 C C . THR E 1 188 ? 30.263 131.679 67.441 1.00 42.47 458 THR E C 1
ATOM 7859 O O . THR E 1 188 ? 29.491 130.848 66.952 1.00 41.35 458 THR E O 1
ATOM 7863 N N . ASP E 1 189 ? 31.561 131.713 67.150 1.00 42.89 459 ASP E N 1
ATOM 7864 C CA . ASP E 1 189 ? 32.112 130.731 66.227 1.00 42.57 459 ASP E CA 1
ATOM 7865 C C . ASP E 1 189 ? 31.815 129.347 66.784 1.00 41.82 459 ASP E C 1
ATOM 7866 O O . ASP E 1 189 ? 31.679 128.388 66.038 1.00 41.89 459 ASP E O 1
ATOM 7871 N N . TYR E 1 190 ? 31.716 129.229 68.101 1.00 41.08 460 TYR E N 1
ATOM 7872 C CA . TYR E 1 190 ? 31.441 127.919 68.659 1.00 40.92 460 TYR E CA 1
ATOM 7873 C C . TYR E 1 190 ? 30.095 127.477 68.081 1.00 41.61 460 TYR E C 1
ATOM 7874 O O . TYR E 1 190 ? 29.957 126.373 67.552 1.00 41.43 460 TYR E O 1
ATOM 7883 N N . VAL E 1 191 ? 29.108 128.356 68.150 1.00 42.24 461 VAL E N 1
ATOM 7884 C CA . VAL E 1 191 ? 27.801 128.011 67.631 1.00 44.70 461 VAL E CA 1
ATOM 7885 C C . VAL E 1 191 ? 27.837 127.722 66.132 1.00 45.15 461 VAL E C 1
ATOM 7886 O O . VAL E 1 191 ? 27.400 126.659 65.698 1.00 46.69 461 VAL E O 1
ATOM 7890 N N . THR E 1 192 ? 28.365 128.643 65.333 1.00 44.62 462 THR E N 1
ATOM 7891 C CA . THR E 1 192 ? 28.392 128.404 63.894 1.00 44.66 462 THR E CA 1
ATOM 7892 C C . THR E 1 192 ? 28.972 127.021 63.537 1.00 45.74 462 THR E C 1
ATOM 7893 O O . THR E 1 192 ? 28.557 126.428 62.538 1.00 46.90 462 THR E O 1
ATOM 7897 N N . ARG E 1 193 ? 29.904 126.502 64.347 1.00 45.44 463 ARG E N 1
ATOM 7898 C CA . ARG E 1 193 ? 30.515 125.183 64.094 1.00 45.04 463 ARG E CA 1
ATOM 7899 C C . ARG E 1 193 ? 29.705 124.022 64.665 1.00 46.71 463 ARG E C 1
ATOM 7900 O O . ARG E 1 193 ? 30.083 122.856 64.511 1.00 44.60 463 ARG E O 1
ATOM 7908 N N . MET E 1 194 ? 28.601 124.350 65.333 1.00 48.67 464 MET E N 1
ATOM 7909 C CA . MET E 1 194 ? 27.736 123.350 65.953 1.00 51.42 464 MET E CA 1
ATOM 7910 C C . MET E 1 194 ? 26.860 122.598 64.961 1.00 55.08 464 MET E C 1
ATOM 7911 O O . MET E 1 194 ? 26.004 123.204 64.307 1.00 56.89 464 MET E O 1
ATOM 7916 N N . PRO E 1 195 ? 27.046 121.269 64.837 1.00 56.73 465 PRO E N 1
ATOM 7917 C CA . PRO E 1 195 ? 26.205 120.522 63.903 1.00 57.97 465 PRO E CA 1
ATOM 7918 C C . PRO E 1 195 ? 24.721 120.804 64.125 1.00 60.19 465 PRO E C 1
ATOM 7919 O O . PRO E 1 195 ? 24.346 121.624 64.969 1.00 60.11 465 PRO E O 1
ATOM 7923 N N . GLU E 1 196 ? 23.871 120.132 63.361 1.00 63.38 466 GLU E N 1
ATOM 7924 C CA . GLU E 1 196 ? 22.431 120.348 63.469 1.00 65.74 466 GLU E CA 1
ATOM 7925 C C . GLU E 1 196 ? 21.775 119.716 64.703 1.00 64.69 466 GLU E C 1
ATOM 7926 O O . GLU E 1 196 ? 20.887 120.321 65.307 1.00 64.72 466 GLU E O 1
ATOM 7932 N N . HIS E 1 197 ? 22.218 118.516 65.081 1.00 63.33 467 HIS E N 1
ATOM 7933 C CA . HIS E 1 197 ? 21.648 117.806 66.226 1.00 62.17 467 HIS E CA 1
ATOM 7934 C C . HIS E 1 197 ? 22.139 118.235 67.609 1.00 61.03 467 HIS E C 1
ATOM 7935 O O . HIS E 1 197 ? 21.451 118.020 68.607 1.00 60.63 467 HIS E O 1
ATOM 7942 N N . GLN E 1 198 ? 23.322 118.831 67.678 1.00 59.25 468 GLN E N 1
ATOM 7943 C CA . GLN E 1 198 ? 23.850 119.293 68.954 1.00 57.71 468 GLN E CA 1
ATOM 7944 C C . GLN E 1 198 ? 22.902 120.377 69.473 1.00 56.61 468 GLN E C 1
ATOM 7945 O O . GLN E 1 198 ? 22.518 121.269 68.724 1.00 55.91 468 GLN E O 1
ATOM 7951 N N . LYS E 1 199 ? 22.523 120.295 70.747 1.00 56.06 469 LYS E N 1
ATOM 7952 C CA . LYS E 1 199 ? 21.600 121.265 71.350 1.00 54.72 469 LYS E CA 1
ATOM 7953 C C . LYS E 1 199 ? 22.267 122.227 72.336 1.00 52.37 469 LYS E C 1
ATOM 7954 O O . LYS E 1 199 ? 21.851 123.377 72.466 1.00 52.36 469 LYS E O 1
ATOM 7960 N N . ASN E 1 200 ? 23.297 121.750 73.034 1.00 49.90 470 ASN E N 1
ATOM 7961 C CA . ASN E 1 200 ? 23.984 122.554 74.046 1.00 45.35 470 ASN E CA 1
ATOM 7962 C C . ASN E 1 200 ? 25.446 122.863 73.746 1.00 42.70 470 ASN E C 1
ATOM 7963 O O . ASN E 1 200 ? 26.120 122.110 73.049 1.00 41.72 470 ASN E O 1
ATOM 7968 N N . ILE E 1 201 ? 25.922 123.977 74.297 1.00 40.30 471 ILE E N 1
ATOM 7969 C CA . ILE E 1 201 ? 27.310 124.403 74.164 1.00 38.95 471 ILE E CA 1
ATOM 7970 C C . ILE E 1 201 ? 28.039 123.703 75.323 1.00 39.82 471 ILE E C 1
ATOM 7971 O O . ILE E 1 201 ? 27.723 123.952 76.487 1.00 40.72 471 ILE E O 1
ATOM 7976 N N . TYR E 1 202 ? 28.994 122.830 75.014 1.00 39.22 472 TYR E N 1
ATOM 7977 C CA . TYR E 1 202 ? 29.712 122.089 76.043 1.00 40.22 472 TYR E CA 1
ATOM 7978 C C . TYR E 1 202 ? 31.044 122.694 76.450 1.00 40.82 472 TYR E C 1
ATOM 7979 O O . TYR E 1 202 ? 31.780 123.226 75.611 1.00 40.27 472 TYR E O 1
ATOM 7988 N N . TYR E 1 203 ? 31.356 122.587 77.744 1.00 40.15 473 TYR E N 1
ATOM 7989 C CA . TYR E 1 203 ? 32.616 123.101 78.287 1.00 39.65 473 TYR E CA 1
ATOM 7990 C C . TYR E 1 203 ? 33.124 122.259 79.472 1.00 40.17 473 TYR E C 1
ATOM 7991 O O . TYR E 1 203 ? 32.436 121.354 79.948 1.00 39.72 473 TYR E O 1
ATOM 8000 N N . ILE E 1 204 ? 34.339 122.549 79.932 1.00 41.00 474 ILE E N 1
ATOM 8001 C CA . ILE E 1 204 ? 34.918 121.836 81.066 1.00 41.86 474 ILE E CA 1
ATOM 8002 C C . ILE E 1 204 ? 35.835 122.759 81.867 1.00 44.25 474 ILE E C 1
ATOM 8003 O O . ILE E 1 204 ? 36.696 123.430 81.311 1.00 46.28 474 ILE E O 1
ATOM 8008 N N . THR E 1 205 ? 35.622 122.795 83.178 1.00 46.82 475 THR E N 1
ATOM 8009 C CA . THR E 1 205 ? 36.395 123.623 84.108 1.00 48.14 475 THR E CA 1
ATOM 8010 C C . THR E 1 205 ? 37.661 122.914 84.591 1.00 48.44 475 THR E C 1
ATOM 8011 O O . THR E 1 205 ? 37.609 121.754 84.993 1.00 50.68 475 THR E O 1
ATOM 8015 N N . GLY E 1 206 ? 38.793 123.609 84.568 1.00 47.53 476 GLY E N 1
ATOM 8016 C CA . GLY E 1 206 ? 40.027 122.984 85.013 1.00 46.37 476 GLY E CA 1
ATOM 8017 C C . GLY E 1 206 ? 41.035 123.975 85.547 1.00 46.10 476 GLY E C 1
ATOM 8018 O O . GLY E 1 206 ? 40.939 125.167 85.272 1.00 46.21 476 GLY E O 1
ATOM 8019 N N . GLU E 1 207 ? 42.011 123.493 86.306 1.00 45.39 477 GLU E N 1
ATOM 8020 C CA . GLU E 1 207 ? 43.010 124.389 86.861 1.00 45.86 477 GLU E CA 1
ATOM 8021 C C . GLU E 1 207 ? 44.084 124.751 85.860 1.00 44.76 477 GLU E C 1
ATOM 8022 O O . GLU E 1 207 ? 44.848 125.682 86.083 1.00 44.62 477 GLU E O 1
ATOM 8028 N N . SER E 1 208 ? 44.153 124.018 84.755 1.00 43.67 478 SER E N 1
ATOM 8029 C CA . SER E 1 208 ? 45.133 124.330 83.717 1.00 43.33 478 SER E CA 1
ATOM 8030 C C . SER E 1 208 ? 44.746 123.670 82.403 1.00 43.52 478 SER E C 1
ATOM 8031 O O . SER E 1 208 ? 43.996 122.692 82.378 1.00 41.06 478 SER E O 1
ATOM 8034 N N . LEU E 1 209 ? 45.265 124.220 81.312 1.00 44.30 479 LEU E N 1
ATOM 8035 C CA . LEU E 1 209 ? 44.982 123.704 79.988 1.00 45.21 479 LEU E CA 1
ATOM 8036 C C . LEU E 1 209 ? 45.567 122.300 79.842 1.00 48.81 479 LEU E C 1
ATOM 8037 O O . LEU E 1 209 ? 44.886 121.383 79.368 1.00 49.63 479 LEU E O 1
ATOM 8042 N N . LYS E 1 210 ? 46.815 122.112 80.267 1.00 51.14 480 LYS E N 1
ATOM 8043 C CA . LYS E 1 210 ? 47.408 120.785 80.154 1.00 52.66 480 LYS E CA 1
ATOM 8044 C C . LYS E 1 210 ? 46.544 119.771 80.889 1.00 52.16 480 LYS E C 1
ATOM 8045 O O . LYS E 1 210 ? 46.423 118.632 80.451 1.00 53.53 480 LYS E O 1
ATOM 8051 N N . ALA E 1 211 ? 45.941 120.185 81.999 1.00 50.69 481 ALA E N 1
ATOM 8052 C CA . ALA E 1 211 ? 45.088 119.287 82.770 1.00 48.89 481 ALA E CA 1
ATOM 8053 C C . ALA E 1 211 ? 43.813 118.889 82.014 1.00 47.88 481 ALA E C 1
ATOM 8054 O O . ALA E 1 211 ? 43.685 117.750 81.580 1.00 49.01 481 ALA E O 1
ATOM 8056 N N . VAL E 1 212 ? 42.881 119.822 81.846 1.00 46.00 482 VAL E N 1
ATOM 8057 C CA . VAL E 1 212 ? 41.627 119.539 81.154 1.00 44.57 482 VAL E CA 1
ATOM 8058 C C . VAL E 1 212 ? 41.826 118.844 79.829 1.00 44.21 482 VAL E C 1
ATOM 8059 O O . VAL E 1 212 ? 41.141 117.883 79.508 1.00 43.15 482 VAL E O 1
ATOM 8063 N N . GLU E 1 213 ? 42.767 119.355 79.056 1.00 46.22 483 GLU E N 1
ATOM 8064 C CA . GLU E 1 213 ? 43.067 118.820 77.737 1.00 49.82 483 GLU E CA 1
ATOM 8065 C C . GLU E 1 213 ? 43.111 117.282 77.671 1.00 49.99 483 GLU E C 1
ATOM 8066 O O . GLU E 1 213 ? 42.908 116.695 76.603 1.00 49.00 483 GLU E O 1
ATOM 8072 N N . LYS E 1 214 ? 43.361 116.632 78.804 1.00 49.69 484 LYS E N 1
ATOM 8073 C CA . LYS E 1 214 ? 43.421 115.171 78.831 1.00 51.59 484 LYS E CA 1
ATOM 8074 C C . LYS E 1 214 ? 42.516 114.539 79.879 1.00 51.41 484 LYS E C 1
ATOM 8075 O O . LYS E 1 214 ? 42.884 113.557 80.537 1.00 51.10 484 LYS E O 1
ATOM 8081 N N . SER E 1 215 ? 41.323 115.104 80.015 1.00 49.86 485 SER E N 1
ATOM 8082 C CA . SER E 1 215 ? 40.353 114.620 80.980 1.00 48.59 485 SER E CA 1
ATOM 8083 C C . SER E 1 215 ? 39.602 113.430 80.414 1.00 48.18 485 SER E C 1
ATOM 8084 O O . SER E 1 215 ? 39.346 113.369 79.222 1.00 48.74 485 SER E O 1
ATOM 8087 N N . PRO E 1 216 ? 39.264 112.451 81.263 1.00 47.48 486 PRO E N 1
ATOM 8088 C CA . PRO E 1 216 ? 38.526 111.279 80.783 1.00 46.32 486 PRO E CA 1
ATOM 8089 C C . PRO E 1 216 ? 37.080 111.646 80.444 1.00 45.40 486 PRO E C 1
ATOM 8090 O O . PRO E 1 216 ? 36.381 110.878 79.776 1.00 45.27 486 PRO E O 1
ATOM 8094 N N . PHE E 1 217 ? 36.642 112.823 80.897 1.00 43.56 487 PHE E N 1
ATOM 8095 C CA . PHE E 1 217 ? 35.282 113.292 80.629 1.00 42.70 487 PHE E CA 1
ATOM 8096 C C . PHE E 1 217 ? 35.066 113.649 79.169 1.00 41.99 487 PHE E C 1
ATOM 8097 O O . PHE E 1 217 ? 33.938 113.637 78.703 1.00 43.13 487 PHE E O 1
ATOM 8105 N N . LEU E 1 218 ? 36.144 113.971 78.458 1.00 42.83 488 LEU E N 1
ATOM 8106 C CA . LEU E 1 218 ? 36.072 114.364 77.050 1.00 44.76 488 LEU E CA 1
ATOM 8107 C C . LEU E 1 218 ? 35.661 113.291 76.036 1.00 47.67 488 LEU E C 1
ATOM 8108 O O . LEU E 1 218 ? 34.742 113.514 75.242 1.00 47.78 488 LEU E O 1
ATOM 8113 N N . ASP E 1 219 ? 36.340 112.142 76.058 1.00 50.21 489 ASP E N 1
ATOM 8114 C CA . ASP E 1 219 ? 36.050 111.029 75.139 1.00 50.83 489 ASP E CA 1
ATOM 8115 C C . ASP E 1 219 ? 34.611 110.968 74.650 1.00 50.65 489 ASP E C 1
ATOM 8116 O O . ASP E 1 219 ? 34.354 110.987 73.452 1.00 50.00 489 ASP E O 1
ATOM 8121 N N . ALA E 1 220 ? 33.671 110.874 75.578 1.00 50.60 490 ALA E N 1
ATOM 8122 C CA . ALA E 1 220 ? 32.276 110.803 75.189 1.00 51.82 490 ALA E CA 1
ATOM 8123 C C . ALA E 1 220 ? 31.933 111.915 74.189 1.00 52.93 490 ALA E C 1
ATOM 8124 O O . ALA E 1 220 ? 31.349 111.651 73.132 1.00 54.09 490 ALA E O 1
ATOM 8126 N N . LEU E 1 221 ? 32.304 113.153 74.519 1.00 52.41 491 LEU E N 1
ATOM 8127 C CA . LEU E 1 221 ? 32.032 114.298 73.652 1.00 51.89 491 LEU E CA 1
ATOM 8128 C C . LEU E 1 221 ? 32.716 114.198 72.288 1.00 52.65 491 LEU E C 1
ATOM 8129 O O . LEU E 1 221 ? 32.078 114.410 71.255 1.00 53.67 491 LEU E O 1
ATOM 8134 N N . LYS E 1 222 ? 34.010 113.890 72.283 1.00 52.42 492 LYS E N 1
ATOM 8135 C CA . LYS E 1 222 ? 34.739 113.750 71.032 1.00 53.50 492 LYS E CA 1
ATOM 8136 C C . LYS E 1 222 ? 34.085 112.634 70.223 1.00 55.46 492 LYS E C 1
ATOM 8137 O O . LYS E 1 222 ? 33.899 112.754 69.013 1.00 56.76 492 LYS E O 1
ATOM 8143 N N . ALA E 1 223 ? 33.723 111.550 70.901 1.00 56.34 493 ALA E N 1
ATOM 8144 C CA . ALA E 1 223 ? 33.086 110.418 70.247 1.00 55.86 493 ALA E CA 1
ATOM 8145 C C . ALA E 1 223 ? 31.892 110.865 69.409 1.00 56.68 493 ALA E C 1
ATOM 8146 O O . ALA E 1 223 ? 31.622 110.285 68.359 1.00 57.53 493 ALA E O 1
ATOM 8148 N N . LYS E 1 224 ? 31.173 111.887 69.870 1.00 57.03 494 LYS E N 1
ATOM 8149 C CA . LYS E 1 224 ? 30.019 112.399 69.131 1.00 57.22 494 LYS E CA 1
ATOM 8150 C C . LYS E 1 224 ? 30.415 113.673 68.397 1.00 56.81 494 LYS E C 1
ATOM 8151 O O . LYS E 1 224 ? 29.570 114.401 67.885 1.00 57.90 494 LYS E O 1
ATOM 8157 N N . ASN E 1 225 ? 31.718 113.920 68.345 1.00 56.12 495 ASN E N 1
ATOM 8158 C CA . ASN E 1 225 ? 32.284 115.108 67.722 1.00 54.88 495 ASN E CA 1
ATOM 8159 C C . ASN E 1 225 ? 31.514 116.379 68.043 1.00 53.91 495 ASN E C 1
ATOM 8160 O O . ASN E 1 225 ? 30.997 117.067 67.163 1.00 53.14 495 ASN E O 1
ATOM 8165 N N . PHE E 1 226 ? 31.417 116.652 69.337 1.00 53.03 496 PHE E N 1
ATOM 8166 C CA . PHE E 1 226 ? 30.786 117.855 69.840 1.00 51.56 496 PHE E CA 1
ATOM 8167 C C . PHE E 1 226 ? 31.989 118.589 70.388 1.00 49.66 496 PHE E C 1
ATOM 8168 O O . PHE E 1 226 ? 32.914 117.968 70.907 1.00 50.29 496 PHE E O 1
ATOM 8176 N N . GLU E 1 227 ? 32.010 119.900 70.248 1.00 47.14 497 GLU E N 1
ATOM 8177 C CA . GLU E 1 227 ? 33.160 120.654 70.711 1.00 44.14 497 GLU E CA 1
ATOM 8178 C C . GLU E 1 227 ? 33.070 120.945 72.201 1.00 42.05 497 GLU E C 1
ATOM 8179 O O . GLU E 1 227 ? 31.977 121.064 72.751 1.00 42.18 497 GLU E O 1
ATOM 8185 N N . VAL E 1 228 ? 34.218 121.038 72.860 1.00 38.87 498 VAL E N 1
ATOM 8186 C CA . VAL E 1 228 ? 34.237 121.348 74.287 1.00 36.51 498 VAL E CA 1
ATOM 8187 C C . VAL E 1 228 ? 35.146 122.547 74.569 1.00 34.42 498 VAL E C 1
ATOM 8188 O O . VAL E 1 228 ? 36.301 122.571 74.146 1.00 35.32 498 VAL E O 1
ATOM 8192 N N . LEU E 1 229 ? 34.620 123.539 75.275 1.00 32.33 499 LEU E N 1
ATOM 8193 C CA . LEU E 1 229 ? 35.397 124.722 75.634 1.00 30.17 499 LEU E CA 1
ATOM 8194 C C . LEU E 1 229 ? 36.194 124.401 76.898 1.00 30.70 499 LEU E C 1
ATOM 8195 O O . LEU E 1 229 ? 35.724 123.661 77.769 1.00 30.26 499 LEU E O 1
ATOM 8200 N N . PHE E 1 230 ? 37.396 124.957 77.005 1.00 30.03 500 PHE E N 1
ATOM 8201 C CA . PHE E 1 230 ? 38.251 124.708 78.168 1.00 28.93 500 PHE E CA 1
ATOM 8202 C C . PHE E 1 230 ? 38.316 125.927 79.089 1.00 29.73 500 PHE E C 1
ATOM 8203 O O . PHE E 1 230 ? 39.019 126.886 78.785 1.00 28.38 500 PHE E O 1
ATOM 8211 N N . LEU E 1 231 ? 37.599 125.903 80.210 1.00 29.76 501 LEU E N 1
ATOM 8212 C CA . LEU E 1 231 ? 37.645 127.043 81.128 1.00 31.41 501 LEU E CA 1
ATOM 8213 C C . LEU E 1 231 ? 38.772 126.873 82.168 1.00 32.74 501 LEU E C 1
ATOM 8214 O O . LEU E 1 231 ? 38.594 126.262 83.232 1.00 34.18 501 LEU E O 1
ATOM 8219 N N . THR E 1 232 ? 39.930 127.441 81.851 1.00 31.77 502 THR E N 1
ATOM 8220 C CA . THR E 1 232 ? 41.092 127.328 82.709 1.00 31.16 502 THR E CA 1
ATOM 8221 C C . THR E 1 232 ? 41.342 128.458 83.719 1.00 31.86 502 THR E C 1
ATOM 8222 O O . THR E 1 232 ? 42.385 128.486 84.366 1.00 32.43 502 THR E O 1
ATOM 8226 N N . ASP E 1 233 ? 40.404 129.381 83.872 1.00 32.22 503 ASP E N 1
ATOM 8227 C CA . ASP E 1 233 ? 40.591 130.458 84.836 1.00 35.19 503 ASP E CA 1
ATOM 8228 C C . ASP E 1 233 ? 39.606 130.328 86.010 1.00 36.30 503 ASP E C 1
ATOM 8229 O O . ASP E 1 233 ? 38.429 130.002 85.833 1.00 35.63 503 ASP E O 1
ATOM 8234 N N . PRO E 1 234 ? 40.083 130.587 87.235 1.00 37.21 504 PRO E N 1
ATOM 8235 C CA . PRO E 1 234 ? 39.223 130.481 88.427 1.00 34.96 504 PRO E CA 1
ATOM 8236 C C . PRO E 1 234 ? 37.855 131.171 88.343 1.00 33.84 504 PRO E C 1
ATOM 8237 O O . PRO E 1 234 ? 36.887 130.706 88.958 1.00 34.12 504 PRO E O 1
ATOM 8241 N N . ILE E 1 235 ? 37.755 132.271 87.599 1.00 31.40 505 ILE E N 1
ATOM 8242 C CA . ILE E 1 235 ? 36.466 132.958 87.514 1.00 31.30 505 ILE E CA 1
ATOM 8243 C C . ILE E 1 235 ? 35.592 132.508 86.334 1.00 32.41 505 ILE E C 1
ATOM 8244 O O . ILE E 1 235 ? 34.445 132.928 86.196 1.00 32.37 505 ILE E O 1
ATOM 8249 N N . ASP E 1 236 ? 36.142 131.639 85.498 1.00 32.75 506 ASP E N 1
ATOM 8250 C CA . ASP E 1 236 ? 35.437 131.126 84.343 1.00 32.49 506 ASP E CA 1
ATOM 8251 C C . ASP E 1 236 ? 34.111 130.449 84.705 1.00 32.74 506 ASP E C 1
ATOM 8252 O O . ASP E 1 236 ? 33.044 131.003 84.465 1.00 32.78 506 ASP E O 1
ATOM 8257 N N . GLU E 1 237 ? 34.176 129.259 85.292 1.00 33.16 507 GLU E N 1
ATOM 8258 C CA . GLU E 1 237 ? 32.967 128.514 85.640 1.00 32.93 507 GLU E CA 1
ATOM 8259 C C . GLU E 1 237 ? 31.802 129.384 86.085 1.00 31.78 507 GLU E C 1
ATOM 8260 O O . GLU E 1 237 ? 30.740 129.376 85.466 1.00 33.07 507 GLU E O 1
ATOM 8266 N N . TYR E 1 238 ? 32.002 130.139 87.153 1.00 29.43 508 TYR E N 1
ATOM 8267 C CA . TYR E 1 238 ? 30.948 130.984 87.677 1.00 28.95 508 TYR E CA 1
ATOM 8268 C C . TYR E 1 238 ? 30.366 131.930 86.599 1.00 28.55 508 TYR E C 1
ATOM 8269 O O . TYR E 1 238 ? 29.165 132.226 86.590 1.00 26.70 508 TYR E O 1
ATOM 8278 N N . ALA E 1 239 ? 31.221 132.388 85.691 1.00 27.10 509 ALA E N 1
ATOM 8279 C CA . ALA E 1 239 ? 30.805 133.277 84.612 1.00 27.66 509 ALA E CA 1
ATOM 8280 C C . ALA E 1 239 ? 29.763 132.595 83.717 1.00 28.93 509 ALA E C 1
ATOM 8281 O O . ALA E 1 239 ? 28.773 133.213 83.332 1.00 27.21 509 ALA E O 1
ATOM 8283 N N . PHE E 1 240 ? 30.008 131.323 83.393 1.00 29.83 510 PHE E N 1
ATOM 8284 C CA . PHE E 1 240 ? 29.121 130.533 82.553 1.00 29.46 510 PHE E CA 1
ATOM 8285 C C . PHE E 1 240 ? 27.834 130.158 83.242 1.00 29.80 510 PHE E C 1
ATOM 8286 O O . PHE E 1 240 ? 26.774 130.193 82.625 1.00 31.45 510 PHE E O 1
ATOM 8294 N N . THR E 1 241 ? 27.902 129.803 84.518 1.00 29.67 511 THR E N 1
ATOM 8295 C CA . THR E 1 241 ? 26.672 129.436 85.211 1.00 28.81 511 THR E CA 1
ATOM 8296 C C . THR E 1 241 ? 25.856 130.677 85.521 1.00 29.56 511 THR E C 1
ATOM 8297 O O . THR E 1 241 ? 24.662 130.593 85.733 1.00 30.21 511 THR E O 1
ATOM 8301 N N . GLN E 1 242 ? 26.489 131.839 85.562 1.00 32.77 512 GLN E N 1
ATOM 8302 C CA . GLN E 1 242 ? 25.717 133.039 85.835 1.00 35.68 512 GLN E CA 1
ATOM 8303 C C . GLN E 1 242 ? 25.006 133.384 84.551 1.00 38.01 512 GLN E C 1
ATOM 8304 O O . GLN E 1 242 ? 24.003 134.093 84.564 1.00 37.60 512 GLN E O 1
ATOM 8310 N N . LEU E 1 243 ? 25.530 132.844 83.451 1.00 39.32 513 LEU E N 1
ATOM 8311 C CA . LEU E 1 243 ? 25.001 133.082 82.118 1.00 40.62 513 LEU E CA 1
ATOM 8312 C C . LEU E 1 243 ? 23.920 132.094 81.707 1.00 42.37 513 LEU E C 1
ATOM 8313 O O . LEU E 1 243 ? 22.897 132.477 81.136 1.00 39.74 513 LEU E O 1
ATOM 8318 N N . LYS E 1 244 ? 24.167 130.820 81.990 1.00 45.62 514 LYS E N 1
ATOM 8319 C CA . LYS E 1 244 ? 23.238 129.748 81.650 1.00 48.59 514 LYS E CA 1
ATOM 8320 C C . LYS E 1 244 ? 23.141 129.494 80.143 1.00 49.80 514 LYS E C 1
ATOM 8321 O O . LYS E 1 244 ? 23.431 128.392 79.677 1.00 51.42 514 LYS E O 1
ATOM 8327 N N . GLU E 1 245 ? 22.735 130.501 79.376 1.00 49.92 515 GLU E N 1
ATOM 8328 C CA . GLU E 1 245 ? 22.614 130.325 77.930 1.00 49.29 515 GLU E CA 1
ATOM 8329 C C . GLU E 1 245 ? 23.347 131.393 77.113 1.00 47.41 515 GLU E C 1
ATOM 8330 O O . GLU E 1 245 ? 23.750 132.440 77.632 1.00 47.74 515 GLU E O 1
ATOM 8336 N N . PHE E 1 246 ? 23.519 131.107 75.828 1.00 43.80 516 PHE E N 1
ATOM 8337 C CA . PHE E 1 246 ? 24.176 132.019 74.898 1.00 40.56 516 PHE E CA 1
ATOM 8338 C C . PHE E 1 246 ? 23.456 131.848 73.558 1.00 39.17 516 PHE E C 1
ATOM 8339 O O . PHE E 1 246 ? 23.500 130.775 72.957 1.00 37.01 516 PHE E O 1
ATOM 8347 N N . GLU E 1 247 ? 22.785 132.896 73.097 1.00 38.13 517 GLU E N 1
ATOM 8348 C CA . GLU E 1 247 ? 22.042 132.806 71.848 1.00 38.67 517 GLU E CA 1
ATOM 8349 C C . GLU E 1 247 ? 21.103 131.604 71.875 1.00 38.30 517 GLU E C 1
ATOM 8350 O O . GLU E 1 247 ? 21.082 130.792 70.949 1.00 37.95 517 GLU E O 1
ATOM 8356 N N . GLY E 1 248 ? 20.355 131.482 72.963 1.00 37.97 518 GLY E N 1
ATOM 8357 C CA . GLY E 1 248 ? 19.396 130.403 73.093 1.00 39.69 518 GLY E CA 1
ATOM 8358 C C . GLY E 1 248 ? 19.949 129.023 73.347 1.00 41.93 518 GLY E C 1
ATOM 8359 O O . GLY E 1 248 ? 19.194 128.080 73.603 1.00 42.21 518 GLY E O 1
ATOM 8360 N N . LYS E 1 249 ? 21.265 128.885 73.273 1.00 43.18 519 LYS E N 1
ATOM 8361 C CA . LYS E 1 249 ? 21.878 127.592 73.520 1.00 43.16 519 LYS E CA 1
ATOM 8362 C C . LYS E 1 249 ? 22.343 127.517 74.987 1.00 42.37 519 LYS E C 1
ATOM 8363 O O . LYS E 1 249 ? 23.050 128.408 75.479 1.00 42.93 519 LYS E O 1
ATOM 8369 N N . THR E 1 250 ? 21.924 126.459 75.677 1.00 40.10 520 THR E N 1
ATOM 8370 C CA . THR E 1 250 ? 22.270 126.229 77.082 1.00 38.10 520 THR E CA 1
ATOM 8371 C C . THR E 1 250 ? 23.754 125.854 77.266 1.00 37.46 520 THR E C 1
ATOM 8372 O O . THR E 1 250 ? 24.317 125.093 76.472 1.00 36.77 520 THR E O 1
ATOM 8376 N N . LEU E 1 251 ? 24.372 126.400 78.313 1.00 35.33 521 LEU E N 1
ATOM 8377 C CA . LEU E 1 251 ? 25.775 126.136 78.636 1.00 34.98 521 LEU E CA 1
ATOM 8378 C C . LEU E 1 251 ? 25.846 124.928 79.552 1.00 35.91 521 LEU E C 1
ATOM 8379 O O . LEU E 1 251 ? 25.466 125.019 80.716 1.00 37.14 521 LEU E O 1
ATOM 8384 N N . VAL E 1 252 ? 26.357 123.809 79.043 1.00 36.33 522 VAL E N 1
ATOM 8385 C CA . VAL E 1 252 ? 26.426 122.577 79.828 1.00 37.16 522 VAL E CA 1
ATOM 8386 C C . VAL E 1 252 ? 27.827 122.077 80.193 1.00 39.01 522 VAL E C 1
ATOM 8387 O O . VAL E 1 252 ? 28.667 121.856 79.329 1.00 40.06 522 VAL E O 1
ATOM 8391 N N . ASP E 1 253 ? 28.053 121.899 81.492 1.00 40.82 523 ASP E N 1
ATOM 8392 C CA . ASP E 1 253 ? 29.322 121.420 82.043 1.00 41.98 523 ASP E CA 1
ATOM 8393 C C . ASP E 1 253 ? 29.363 119.902 81.860 1.00 41.31 523 ASP E C 1
ATOM 8394 O O . ASP E 1 253 ? 28.558 119.189 82.445 1.00 40.88 523 ASP E O 1
ATOM 8399 N N . ILE E 1 254 ? 30.308 119.407 81.066 1.00 41.35 524 ILE E N 1
ATOM 8400 C CA . ILE E 1 254 ? 30.375 117.973 80.793 1.00 41.31 524 ILE E CA 1
ATOM 8401 C C . ILE E 1 254 ? 30.760 117.080 81.957 1.00 44.50 524 ILE E C 1
ATOM 8402 O O . ILE E 1 254 ? 30.768 115.858 81.808 1.00 46.04 524 ILE E O 1
ATOM 8407 N N . THR E 1 255 ? 31.082 117.657 83.110 1.00 45.52 525 THR E N 1
ATOM 8408 C CA . THR E 1 255 ? 31.451 116.827 84.250 1.00 46.44 525 THR E CA 1
ATOM 8409 C C . THR E 1 255 ? 30.315 116.724 85.257 1.00 47.88 525 THR E C 1
ATOM 8410 O O . THR E 1 255 ? 30.427 116.033 86.267 1.00 49.40 525 THR E O 1
ATOM 8414 N N . LYS E 1 256 ? 29.216 117.407 84.976 1.00 48.76 526 LYS E N 1
ATOM 8415 C CA . LYS E 1 256 ? 28.073 117.382 85.874 1.00 51.92 526 LYS E CA 1
ATOM 8416 C C . LYS E 1 256 ? 26.787 117.038 85.135 1.00 53.40 526 LYS E C 1
ATOM 8417 O O . LYS E 1 256 ? 26.816 116.360 84.107 1.00 55.11 526 LYS E O 1
ATOM 8423 N N . ASP E 1 257 ? 25.662 117.507 85.663 1.00 54.28 527 ASP E N 1
ATOM 8424 C CA . ASP E 1 257 ? 24.353 117.245 85.068 1.00 55.83 527 ASP E CA 1
ATOM 8425 C C . ASP E 1 257 ? 23.217 117.774 85.948 1.00 55.81 527 ASP E C 1
ATOM 8426 O O . ASP E 1 257 ? 22.121 117.169 85.891 1.00 56.56 527 ASP E O 1
ATOM 8431 N N . TRP F 2 23 ? 6.017 176.494 83.332 1.00 99.71 9 TRP F N 1
ATOM 8432 C CA . TRP F 2 23 ? 5.677 176.337 84.774 1.00 100.16 9 TRP F CA 1
ATOM 8433 C C . TRP F 2 23 ? 6.688 175.421 85.459 1.00 101.07 9 TRP F C 1
ATOM 8434 O O . TRP F 2 23 ? 7.637 174.948 84.832 1.00 101.29 9 TRP F O 1
ATOM 8445 N N . HIS F 2 24 ? 6.475 175.178 86.750 1.00 102.33 10 HIS F N 1
ATOM 8446 C CA . HIS F 2 24 ? 7.357 174.320 87.534 1.00 103.03 10 HIS F CA 1
ATOM 8447 C C . HIS F 2 24 ? 6.539 173.460 88.508 1.00 102.69 10 HIS F C 1
ATOM 8448 O O . HIS F 2 24 ? 5.642 173.960 89.199 1.00 102.04 10 HIS F O 1
ATOM 8455 N N . TRP F 2 25 ? 6.854 172.166 88.550 1.00 102.19 11 TRP F N 1
ATOM 8456 C CA . TRP F 2 25 ? 6.157 171.214 89.416 1.00 101.30 11 TRP F CA 1
ATOM 8457 C C . TRP F 2 25 ? 7.090 170.505 90.399 1.00 99.70 11 TRP F C 1
ATOM 8458 O O . TRP F 2 25 ? 8.223 170.934 90.627 1.00 98.68 11 TRP F O 1
ATOM 8469 N N . VAL F 2 26 ? 6.598 169.406 90.967 1.00 98.48 12 VAL F N 1
ATOM 8470 C CA . VAL F 2 26 ? 7.354 168.616 91.939 1.00 97.33 12 VAL F CA 1
ATOM 8471 C C . VAL F 2 26 ? 7.696 167.225 91.382 1.00 96.46 12 VAL F C 1
ATOM 8472 O O . VAL F 2 26 ? 7.820 167.032 90.164 1.00 95.86 12 VAL F O 1
ATOM 8476 N N . ASP F 2 27 ? 7.855 166.271 92.301 1.00 95.19 13 ASP F N 1
ATOM 8477 C CA . ASP F 2 27 ? 8.164 164.879 91.987 1.00 93.34 13 ASP F CA 1
ATOM 8478 C C . ASP F 2 27 ? 6.882 164.078 92.153 1.00 92.23 13 ASP F C 1
ATOM 8479 O O . ASP F 2 27 ? 6.157 164.257 93.132 1.00 91.94 13 ASP F O 1
ATOM 8484 N N . LYS F 2 28 ? 6.602 163.195 91.204 1.00 91.15 14 LYS F N 1
ATOM 8485 C CA . LYS F 2 28 ? 5.391 162.393 91.278 1.00 89.98 14 LYS F CA 1
ATOM 8486 C C . LYS F 2 28 ? 5.687 160.914 91.041 1.00 89.28 14 LYS F C 1
ATOM 8487 O O . LYS F 2 28 ? 5.830 160.473 89.896 1.00 89.26 14 LYS F O 1
ATOM 8493 N N . ASN F 2 29 ? 5.787 160.163 92.137 1.00 88.10 15 ASN F N 1
ATOM 8494 C CA . ASN F 2 29 ? 6.046 158.723 92.096 1.00 86.12 15 ASN F CA 1
ATOM 8495 C C . ASN F 2 29 ? 4.877 158.059 91.371 1.00 85.11 15 ASN F C 1
ATOM 8496 O O . ASN F 2 29 ? 3.766 158.591 91.362 1.00 84.80 15 ASN F O 1
ATOM 8501 N N . CYS F 2 30 ? 5.121 156.898 90.770 1.00 83.58 16 CYS F N 1
ATOM 8502 C CA . CYS F 2 30 ? 4.078 156.192 90.038 1.00 81.59 16 CYS F CA 1
ATOM 8503 C C . CYS F 2 30 ? 4.319 154.690 90.058 1.00 80.77 16 CYS F C 1
ATOM 8504 O O . CYS F 2 30 ? 3.988 153.992 89.101 1.00 80.93 16 CYS F O 1
ATOM 8507 N N . ILE F 2 31 ? 4.896 154.190 91.144 1.00 79.88 17 ILE F N 1
ATOM 8508 C CA . ILE F 2 31 ? 5.179 152.760 91.251 1.00 79.27 17 ILE F CA 1
ATOM 8509 C C . ILE F 2 31 ? 3.915 151.909 91.368 1.00 78.69 17 ILE F C 1
ATOM 8510 O O . ILE F 2 31 ? 3.891 150.753 90.929 1.00 78.46 17 ILE F O 1
ATOM 8515 N N . GLY F 2 32 ? 2.870 152.481 91.963 1.00 77.83 18 GLY F N 1
AT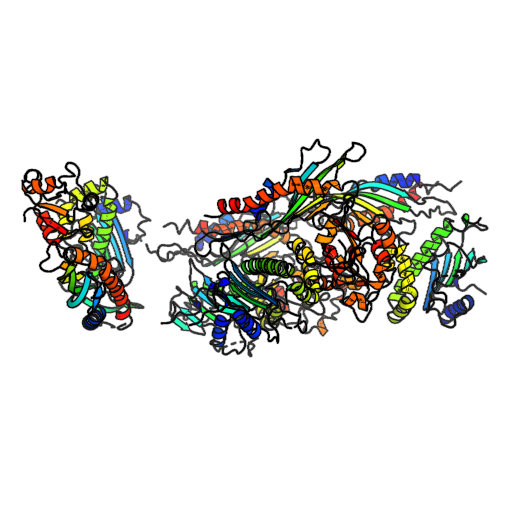OM 8516 C CA . GLY F 2 32 ? 1.618 151.757 92.126 1.00 76.71 18 GLY F CA 1
ATOM 8517 C C . GLY F 2 32 ? 0.873 151.650 90.810 1.00 75.89 18 GLY F C 1
ATOM 8518 O O . GLY F 2 32 ? 0.260 150.619 90.508 1.00 74.30 18 GLY F O 1
ATOM 8519 N N . TRP F 2 33 ? 0.926 152.729 90.029 1.00 74.96 19 TRP F N 1
ATOM 8520 C CA . TRP F 2 33 ? 0.278 152.767 88.728 1.00 73.95 19 TRP F CA 1
ATOM 8521 C C . TRP F 2 33 ? 0.903 151.674 87.891 1.00 73.24 19 TRP F C 1
ATOM 8522 O O . TRP F 2 33 ? 0.271 150.658 87.608 1.00 73.44 19 TRP F O 1
ATOM 8533 N N . ALA F 2 34 ? 2.157 151.903 87.505 1.00 71.90 20 ALA F N 1
ATOM 8534 C CA . ALA F 2 34 ? 2.913 150.958 86.700 1.00 70.29 20 ALA F CA 1
ATOM 8535 C C . ALA F 2 34 ? 2.599 149.544 87.175 1.00 70.15 20 ALA F C 1
ATOM 8536 O O . ALA F 2 34 ? 2.336 148.652 86.368 1.00 70.25 20 ALA F O 1
ATOM 8538 N N . LYS F 2 35 ? 2.613 149.346 88.487 1.00 69.29 21 LYS F N 1
ATOM 8539 C CA . LYS F 2 35 ? 2.314 148.040 89.051 1.00 69.83 21 LYS F CA 1
ATOM 8540 C C . LYS F 2 35 ? 1.077 147.443 88.374 1.00 69.57 21 LYS F C 1
ATOM 8541 O O . LYS F 2 35 ? 1.101 146.310 87.887 1.00 68.88 21 LYS F O 1
ATOM 8547 N N . GLU F 2 36 ? 0.002 148.229 88.351 1.00 69.63 22 GLU F N 1
ATOM 8548 C CA . GLU F 2 36 ? -1.281 147.836 87.757 1.00 68.57 22 GLU F CA 1
ATOM 8549 C C . GLU F 2 36 ? -1.173 147.734 86.243 1.00 66.98 22 GLU F C 1
ATOM 8550 O O . GLU F 2 36 ? -1.481 146.701 85.650 1.00 64.86 22 GLU F O 1
ATOM 8556 N N . TYR F 2 37 ? -0.748 148.832 85.631 1.00 65.59 23 TYR F N 1
ATOM 8557 C CA . TYR F 2 37 ? -0.571 148.887 84.198 1.00 65.51 23 TYR F CA 1
ATOM 8558 C C . TYR F 2 37 ? -0.013 147.552 83.715 1.00 66.03 23 TYR F C 1
ATOM 8559 O O . TYR F 2 37 ? -0.677 146.837 82.968 1.00 66.82 23 TYR F O 1
ATOM 8568 N N . PHE F 2 38 ? 1.194 147.202 84.152 1.00 65.90 24 PHE F N 1
ATOM 8569 C CA . PHE F 2 38 ? 1.792 145.938 83.730 1.00 66.41 24 PHE F CA 1
ATOM 8570 C C . PHE F 2 38 ? 0.968 144.715 84.121 1.00 68.14 24 PHE F C 1
ATOM 8571 O O . PHE F 2 38 ? 1.039 143.681 83.456 1.00 68.73 24 PHE F O 1
ATOM 8579 N N . LYS F 2 39 ? 0.187 144.824 85.191 1.00 69.98 25 LYS F N 1
ATOM 8580 C CA . LYS F 2 39 ? -0.667 143.713 85.594 1.00 72.08 25 LYS F CA 1
ATOM 8581 C C . LYS F 2 39 ? -1.663 143.531 84.447 1.00 72.91 25 LYS F C 1
ATOM 8582 O O . LYS F 2 39 ? -1.986 142.412 84.032 1.00 72.60 25 LYS F O 1
ATOM 8588 N N . GLN F 2 40 ? -2.125 144.668 83.939 1.00 73.11 26 GLN F N 1
ATOM 8589 C CA . GLN F 2 40 ? -3.089 144.736 82.854 1.00 73.52 26 GLN F CA 1
ATOM 8590 C C . GLN F 2 40 ? -2.580 144.091 81.563 1.00 73.44 26 GLN F C 1
ATOM 8591 O O . GLN F 2 40 ? -3.149 143.101 81.084 1.00 73.02 26 GLN F O 1
ATOM 8597 N N . LYS F 2 41 ? -1.506 144.657 81.017 1.00 72.67 27 LYS F N 1
ATOM 8598 C CA . LYS F 2 41 ? -0.923 144.191 79.762 1.00 72.05 27 LYS F CA 1
ATOM 8599 C C . LYS F 2 41 ? -0.268 142.823 79.798 1.00 72.26 27 LYS F C 1
ATOM 8600 O O . LYS F 2 41 ? -0.417 142.037 78.863 1.00 72.30 27 LYS F O 1
ATOM 8606 N N . LEU F 2 42 ? 0.467 142.536 80.863 1.00 72.92 28 LEU F N 1
ATOM 8607 C CA . LEU F 2 42 ? 1.164 141.260 80.949 1.00 74.80 28 LEU F CA 1
ATOM 8608 C C . LEU F 2 42 ? 0.286 140.045 81.217 1.00 76.30 28 LEU F C 1
ATOM 8609 O O . LEU F 2 42 ? 0.248 139.119 80.409 1.00 76.06 28 LEU F O 1
ATOM 8614 N N . VAL F 2 43 ? -0.413 140.038 82.347 1.00 78.47 29 VAL F N 1
ATOM 8615 C CA . VAL F 2 43 ? -1.260 138.901 82.697 1.00 79.98 29 VAL F CA 1
ATOM 8616 C C . VAL F 2 43 ? -2.195 138.545 81.544 1.00 80.65 29 VAL F C 1
ATOM 8617 O O . VAL F 2 43 ? -3.058 139.339 81.167 1.00 81.65 29 VAL F O 1
ATOM 8621 N N . GLY F 2 44 ? -2.013 137.357 80.977 1.00 80.85 30 GLY F N 1
ATOM 8622 C CA . GLY F 2 44 ? -2.859 136.942 79.875 1.00 81.55 30 GLY F CA 1
ATOM 8623 C C . GLY F 2 44 ? -2.101 136.589 78.609 1.00 82.47 30 GLY F C 1
ATOM 8624 O O . GLY F 2 44 ? -2.297 135.502 78.066 1.00 82.50 30 GLY F O 1
ATOM 8625 N N . VAL F 2 45 ? -1.244 137.500 78.141 1.00 83.24 31 VAL F N 1
ATOM 8626 C CA . VAL F 2 45 ? -0.449 137.288 76.927 1.00 83.26 31 VAL F CA 1
ATOM 8627 C C . VAL F 2 45 ? -0.085 135.817 76.764 1.00 84.75 31 VAL F C 1
ATOM 8628 O O . VAL F 2 45 ? 0.250 135.133 77.735 1.00 84.98 31 VAL F O 1
ATOM 8632 N N . GLU F 2 46 ? -0.135 135.339 75.526 1.00 86.10 32 GLU F N 1
ATOM 8633 C CA . GLU F 2 46 ? 0.118 133.931 75.252 1.00 87.37 32 GLU F CA 1
ATOM 8634 C C . GLU F 2 46 ? 1.008 133.617 74.060 1.00 87.52 32 GLU F C 1
ATOM 8635 O O . GLU F 2 46 ? 0.880 134.211 72.988 1.00 86.85 32 GLU F O 1
ATOM 8641 N N . ALA F 2 47 ? 1.900 132.656 74.256 1.00 87.83 33 ALA F N 1
ATOM 8642 C CA . ALA F 2 47 ? 2.785 132.223 73.192 1.00 88.46 33 ALA F CA 1
ATOM 8643 C C . ALA F 2 47 ? 2.063 131.079 72.490 1.00 89.16 33 ALA F C 1
ATOM 8644 O O . ALA F 2 47 ? 1.882 130.004 73.066 1.00 88.63 33 ALA F O 1
ATOM 8646 N N . GLY F 2 48 ? 1.635 131.322 71.254 1.00 89.73 34 GLY F N 1
ATOM 8647 C CA . GLY F 2 48 ? 0.930 130.301 70.502 1.00 91.12 34 GLY F CA 1
ATOM 8648 C C . GLY F 2 48 ? -0.559 130.581 70.424 1.00 92.24 34 GLY F C 1
ATOM 8649 O O . GLY F 2 48 ? -0.962 131.726 70.202 1.00 92.73 34 GLY F O 1
ATOM 8650 N N . SER F 2 49 ? -1.376 129.542 70.607 1.00 93.03 35 SER F N 1
ATOM 8651 C CA . SER F 2 49 ? -2.835 129.682 70.554 1.00 93.09 35 SER F CA 1
ATOM 8652 C C . SER F 2 49 ? -3.529 129.314 71.871 1.00 92.77 35 SER F C 1
ATOM 8653 O O . SER F 2 49 ? -3.901 130.202 72.640 1.00 93.32 35 SER F O 1
ATOM 8656 N N . VAL F 2 50 ? -3.711 128.013 72.113 1.00 90.92 36 VAL F N 1
ATOM 8657 C CA . VAL F 2 50 ? -4.358 127.502 73.331 1.00 90.13 36 VAL F CA 1
ATOM 8658 C C . VAL F 2 50 ? -4.325 125.976 73.367 1.00 89.93 36 VAL F C 1
ATOM 8659 O O . VAL F 2 50 ? -3.980 125.367 74.381 1.00 89.24 36 VAL F O 1
ATOM 8663 N N . LYS F 2 51 ? -4.694 125.374 72.242 1.00 90.77 37 LYS F N 1
ATOM 8664 C CA . LYS F 2 51 ? -4.749 123.920 72.096 1.00 91.63 37 LYS F CA 1
ATOM 8665 C C . LYS F 2 51 ? -3.417 123.237 71.768 1.00 91.61 37 LYS F C 1
ATOM 8666 O O . LYS F 2 51 ? -3.047 122.240 72.398 1.00 90.99 37 LYS F O 1
ATOM 8672 N N . ASP F 2 52 ? -2.719 123.779 70.771 1.00 91.58 38 ASP F N 1
ATOM 8673 C CA . ASP F 2 52 ? -1.441 123.256 70.293 1.00 91.38 38 ASP F CA 1
ATOM 8674 C C . ASP F 2 52 ? -0.533 122.622 71.335 1.00 91.16 38 ASP F C 1
ATOM 8675 O O . ASP F 2 52 ? -0.484 123.058 72.488 1.00 90.86 38 ASP F O 1
ATOM 8680 N N . LYS F 2 53 ? 0.193 121.589 70.911 1.00 91.20 39 LYS F N 1
ATOM 8681 C CA . LYS F 2 53 ? 1.142 120.899 71.784 1.00 90.89 39 LYS F CA 1
ATOM 8682 C C . LYS F 2 53 ? 2.313 121.859 71.989 1.00 91.36 39 LYS F C 1
ATOM 8683 O O . LYS F 2 53 ? 3.423 121.439 72.319 1.00 91.47 39 LYS F O 1
ATOM 8689 N N . LYS F 2 54 ? 2.047 123.147 71.762 1.00 90.87 40 LYS F N 1
ATOM 8690 C CA . LYS F 2 54 ? 3.033 124.214 71.904 1.00 87.54 40 LYS F CA 1
ATOM 8691 C C . LYS F 2 54 ? 2.305 125.437 72.457 1.00 87.09 40 LYS F C 1
ATOM 8692 O O . LYS F 2 54 ? 1.922 126.332 71.700 1.00 86.42 40 LYS F O 1
ATOM 8698 N N . TYR F 2 55 ? 2.104 125.472 73.770 1.00 85.93 41 TYR F N 1
ATOM 8699 C CA . TYR F 2 55 ? 1.408 126.601 74.376 1.00 85.72 41 TYR F CA 1
ATOM 8700 C C . TYR F 2 55 ? 1.892 126.975 75.774 1.00 85.49 41 TYR F C 1
ATOM 8701 O O . TYR F 2 55 ? 2.297 126.112 76.563 1.00 84.70 41 TYR F O 1
ATOM 8710 N N . ALA F 2 56 ? 1.840 128.278 76.061 1.00 84.77 42 ALA F N 1
ATOM 8711 C CA . ALA F 2 56 ? 2.243 128.828 77.352 1.00 83.23 42 ALA F CA 1
ATOM 8712 C C . ALA F 2 56 ? 1.626 130.206 77.580 1.00 82.63 42 ALA F C 1
ATOM 8713 O O . ALA F 2 56 ? 1.622 131.057 76.688 1.00 82.08 42 ALA F O 1
ATOM 8715 N N . LYS F 2 57 ? 1.095 130.416 78.778 1.00 82.44 43 LYS F N 1
ATOM 8716 C CA . LYS F 2 57 ? 0.491 131.693 79.127 1.00 82.25 43 LYS F CA 1
ATOM 8717 C C . LYS F 2 57 ? 1.300 132.274 80.266 1.00 81.93 43 LYS F C 1
ATOM 8718 O O . LYS F 2 57 ? 1.942 131.544 81.019 1.00 81.57 43 LYS F O 1
ATOM 8724 N N . ILE F 2 58 ? 1.257 133.590 80.390 1.00 81.73 44 ILE F N 1
ATOM 8725 C CA . ILE F 2 58 ? 1.974 134.276 81.445 1.00 81.99 44 ILE F CA 1
ATOM 8726 C C . ILE F 2 58 ? 0.999 134.475 82.608 1.00 82.31 44 ILE F C 1
ATOM 8727 O O . ILE F 2 58 ? 0.167 135.384 82.591 1.00 82.15 44 ILE F O 1
ATOM 8732 N N . LYS F 2 59 ? 1.105 133.600 83.606 1.00 82.96 45 LYS F N 1
ATOM 8733 C CA . LYS F 2 59 ? 0.241 133.623 84.790 1.00 82.86 45 LYS F CA 1
ATOM 8734 C C . LYS F 2 59 ? -0.027 135.011 85.342 1.00 82.18 45 LYS F C 1
ATOM 8735 O O . LYS F 2 59 ? -1.059 135.623 85.053 1.00 82.61 45 LYS F O 1
ATOM 8741 N N . SER F 2 60 ? 0.902 135.502 86.150 1.00 80.74 46 SER F N 1
ATOM 8742 C CA . SER F 2 60 ? 0.737 136.812 86.747 1.00 79.92 46 SER F CA 1
ATOM 8743 C C . SER F 2 60 ? 2.071 137.453 87.059 1.00 78.53 46 SER F C 1
ATOM 8744 O O . SER F 2 60 ? 3.074 136.768 87.278 1.00 77.78 46 SER F O 1
ATOM 8747 N N . VAL F 2 61 ? 2.068 138.780 87.067 1.00 76.95 47 VAL F N 1
ATOM 8748 C CA . VAL F 2 61 ? 3.258 139.539 87.380 1.00 74.67 47 VAL F CA 1
ATOM 8749 C C . VAL F 2 61 ? 3.658 139.098 88.779 1.00 74.36 47 VAL F C 1
ATOM 8750 O O . VAL F 2 61 ? 2.801 138.766 89.595 1.00 74.34 47 VAL F O 1
ATOM 8754 N N . SER F 2 62 ? 4.956 139.075 89.050 1.00 73.61 48 SER F N 1
ATOM 8755 C CA . SER F 2 62 ? 5.434 138.655 90.352 1.00 73.15 48 SER F CA 1
ATOM 8756 C C . SER F 2 62 ? 6.015 139.838 91.119 1.00 73.41 48 SER F C 1
ATOM 8757 O O . SER F 2 62 ? 5.629 140.106 92.258 1.00 73.42 48 SER F O 1
ATOM 8760 N N . SER F 2 63 ? 6.937 140.555 90.487 1.00 73.20 49 SER F N 1
ATOM 8761 C CA . SER F 2 63 ? 7.563 141.703 91.127 1.00 72.56 49 SER F CA 1
ATOM 8762 C C . SER F 2 63 ? 7.946 142.746 90.099 1.00 70.97 49 SER F C 1
ATOM 8763 O O . SER F 2 63 ? 8.270 142.417 88.961 1.00 70.67 49 SER F O 1
ATOM 8766 N N . ILE F 2 64 ? 7.910 144.006 90.510 1.00 69.72 50 ILE F N 1
ATOM 8767 C CA . ILE F 2 64 ? 8.258 145.112 89.631 1.00 69.99 50 ILE F CA 1
ATOM 8768 C C . ILE F 2 64 ? 8.968 146.178 90.454 1.00 71.03 50 ILE F C 1
ATOM 8769 O O . ILE F 2 64 ? 8.365 147.162 90.876 1.00 71.36 50 ILE F O 1
ATOM 8774 N N . GLU F 2 65 ? 10.261 145.973 90.672 1.00 72.47 51 GLU F N 1
ATOM 8775 C CA . GLU F 2 65 ? 11.054 146.894 91.471 1.00 74.22 51 GLU F CA 1
ATOM 8776 C C . GLU F 2 65 ? 11.894 147.820 90.606 1.00 75.07 51 GLU F C 1
ATOM 8777 O O . GLU F 2 65 ? 12.451 147.401 89.593 1.00 75.40 51 GLU F O 1
ATOM 8783 N N . GLY F 2 66 ? 11.975 149.083 91.018 1.00 76.25 52 GLY F N 1
ATOM 8784 C CA . GLY F 2 66 ? 12.752 150.065 90.281 1.00 77.29 52 GLY F CA 1
ATOM 8785 C C . GLY F 2 66 ? 12.258 151.492 90.458 1.00 77.99 52 GLY F C 1
ATOM 8786 O O . GLY F 2 66 ? 11.307 151.755 91.191 1.00 77.70 52 GLY F O 1
ATOM 8787 N N . ASP F 2 67 ? 12.915 152.425 89.783 1.00 79.47 53 ASP F N 1
ATOM 8788 C CA . ASP F 2 67 ? 12.535 153.825 89.859 1.00 81.54 53 ASP F CA 1
ATOM 8789 C C . ASP F 2 67 ? 11.522 154.151 88.773 1.00 82.64 53 ASP F C 1
ATOM 8790 O O . ASP F 2 67 ? 11.606 153.637 87.655 1.00 82.93 53 ASP F O 1
ATOM 8795 N N . CYS F 2 68 ? 10.555 154.996 89.119 1.00 83.81 54 CYS F N 1
ATOM 8796 C CA . CYS F 2 68 ? 9.521 155.436 88.184 1.00 84.57 54 CYS F CA 1
ATOM 8797 C C . CYS F 2 68 ? 8.801 156.640 88.760 1.00 84.87 54 CYS F C 1
ATOM 8798 O O . CYS F 2 68 ? 7.843 156.507 89.516 1.00 84.58 54 CYS F O 1
ATOM 8801 N N . GLU F 2 69 ? 9.280 157.820 88.398 1.00 86.05 55 GLU F N 1
ATOM 8802 C CA . GLU F 2 69 ? 8.699 159.057 88.877 1.00 87.73 55 GLU F CA 1
ATOM 8803 C C . GLU F 2 69 ? 8.706 160.056 87.737 1.00 88.70 55 GLU F C 1
ATOM 8804 O O . GLU F 2 69 ? 9.768 160.452 87.261 1.00 88.61 55 GLU F O 1
ATOM 8810 N N . VAL F 2 70 ? 7.530 160.461 87.287 1.00 90.62 56 VAL F N 1
ATOM 8811 C CA . VAL F 2 70 ? 7.467 161.446 86.220 1.00 92.98 56 VAL F CA 1
ATOM 8812 C C . VAL F 2 70 ? 7.682 162.797 86.893 1.00 95.04 56 VAL F C 1
ATOM 8813 O O . VAL F 2 70 ? 7.041 163.096 87.901 1.00 96.10 56 VAL F O 1
ATOM 8817 N N . ASN F 2 71 ? 8.592 163.602 86.355 1.00 96.95 57 ASN F N 1
ATOM 8818 C CA . ASN F 2 71 ? 8.880 164.912 86.933 1.00 98.59 57 ASN F CA 1
ATOM 8819 C C . ASN F 2 71 ? 8.824 166.011 85.885 1.00 99.48 57 ASN F C 1
ATOM 8820 O O . ASN F 2 71 ? 8.611 165.748 84.701 1.00 99.20 57 ASN F O 1
ATOM 8825 N N . GLN F 2 72 ? 9.013 167.248 86.325 1.00 100.98 58 GLN F N 1
ATOM 8826 C CA . GLN F 2 72 ? 8.977 168.375 85.411 1.00 102.70 58 GLN F CA 1
ATOM 8827 C C . GLN F 2 72 ? 10.044 169.411 85.676 1.00 104.33 58 GLN F C 1
ATOM 8828 O O . GLN F 2 72 ? 9.823 170.373 86.412 1.00 104.53 58 GLN F O 1
ATOM 8834 N N . ARG F 2 73 ? 11.206 169.203 85.069 1.00 106.38 59 ARG F N 1
ATOM 8835 C CA . ARG F 2 73 ? 12.319 170.131 85.200 1.00 108.27 59 ARG F CA 1
ATOM 8836 C C . ARG F 2 73 ? 12.215 171.111 84.037 1.00 108.84 59 ARG F C 1
ATOM 8837 O O . ARG F 2 73 ? 12.024 170.700 82.886 1.00 108.51 59 ARG F O 1
ATOM 8845 N N . LYS F 2 74 ? 12.333 172.401 84.347 1.00 109.40 60 LYS F N 1
ATOM 8846 C CA . LYS F 2 74 ? 12.239 173.456 83.338 1.00 110.03 60 LYS F CA 1
ATOM 8847 C C . LYS F 2 74 ? 10.789 173.590 82.870 1.00 109.75 60 LYS F C 1
ATOM 8848 O O . LYS F 2 74 ? 9.863 173.700 83.680 1.00 109.30 60 LYS F O 1
ATOM 8854 N N . GLY F 2 75 ? 10.610 173.584 81.552 1.00 109.36 61 GLY F N 1
ATOM 8855 C CA . GLY F 2 75 ? 9.286 173.684 80.970 1.00 108.60 61 GLY F CA 1
ATOM 8856 C C . GLY F 2 75 ? 8.934 172.383 80.272 1.00 107.98 61 GLY F C 1
ATOM 8857 O O . GLY F 2 75 ? 7.840 172.239 79.716 1.00 107.68 61 GLY F O 1
ATOM 8858 N N . LYS F 2 76 ? 9.870 171.433 80.305 1.00 106.89 62 LYS F N 1
ATOM 8859 C CA . LYS F 2 76 ? 9.676 170.128 79.678 1.00 104.79 62 LYS F CA 1
ATOM 8860 C C . LYS F 2 76 ? 9.491 169.008 80.699 1.00 103.03 62 LYS F C 1
ATOM 8861 O O . LYS F 2 76 ? 9.961 169.095 81.839 1.00 102.36 62 LYS F O 1
ATOM 8867 N N . VAL F 2 77 ? 8.798 167.958 80.266 1.00 100.85 63 VAL F N 1
ATOM 8868 C CA . VAL F 2 77 ? 8.507 166.799 81.099 1.00 98.51 63 VAL F CA 1
ATOM 8869 C C . VAL F 2 77 ? 9.630 165.776 80.984 1.00 96.59 63 VAL F C 1
ATOM 8870 O O . VAL F 2 77 ? 10.203 165.595 79.909 1.00 97.35 63 VAL F O 1
ATOM 8874 N N . ILE F 2 78 ? 9.936 165.098 82.086 1.00 93.37 64 ILE F N 1
ATOM 8875 C CA . ILE F 2 78 ? 10.996 164.096 82.084 1.00 90.03 64 ILE F CA 1
ATOM 8876 C C . ILE F 2 78 ? 10.729 162.929 83.043 1.00 87.84 64 ILE F C 1
ATOM 8877 O O . ILE F 2 78 ? 10.125 163.104 84.102 1.00 88.01 64 ILE F O 1
ATOM 8882 N N . SER F 2 79 ? 11.172 161.735 82.656 1.00 84.24 65 SER F N 1
ATOM 8883 C CA . SER F 2 79 ? 10.994 160.546 83.485 1.00 80.30 65 SER F CA 1
ATOM 8884 C C . SER F 2 79 ? 12.113 159.548 83.239 1.00 77.88 65 SER F C 1
ATOM 8885 O O . SER F 2 79 ? 12.224 158.977 82.150 1.00 77.87 65 SER F O 1
ATOM 8888 N N . LEU F 2 80 ? 12.929 159.328 84.265 1.00 74.16 66 LEU F N 1
ATOM 8889 C CA . LEU F 2 80 ? 14.059 158.413 84.166 1.00 69.68 66 LEU F CA 1
ATOM 8890 C C . LEU F 2 80 ? 13.791 157.056 84.805 1.00 65.60 66 LEU F C 1
ATOM 8891 O O . LEU F 2 80 ? 14.686 156.457 85.393 1.00 65.52 66 LEU F O 1
ATOM 8896 N N . PHE F 2 81 ? 12.565 156.563 84.689 1.00 60.58 67 PHE F N 1
ATOM 8897 C CA . PHE F 2 81 ? 12.243 155.272 85.279 1.00 55.50 67 PHE F CA 1
ATOM 8898 C C . PHE F 2 81 ? 13.224 154.219 84.782 1.00 54.26 67 PHE F C 1
ATOM 8899 O O . PHE F 2 81 ? 13.777 154.334 83.683 1.00 53.47 67 PHE F O 1
ATOM 8907 N N . ASP F 2 82 ? 13.442 153.207 85.613 1.00 52.25 68 ASP F N 1
ATOM 8908 C CA . ASP F 2 82 ? 14.334 152.102 85.292 1.00 52.10 68 ASP F CA 1
ATOM 8909 C C . ASP F 2 82 ? 13.833 150.922 86.102 1.00 52.25 68 ASP F C 1
ATOM 8910 O O . ASP F 2 82 ? 14.303 150.650 87.204 1.00 52.92 68 ASP F O 1
ATOM 8915 N N . LEU F 2 83 ? 12.857 150.228 85.537 1.00 52.81 69 LEU F N 1
ATOM 8916 C CA . LEU F 2 83 ? 12.239 149.090 86.188 1.00 51.59 69 LEU F CA 1
ATOM 8917 C C . LEU F 2 83 ? 12.865 147.750 85.875 1.00 50.78 69 LEU F C 1
ATOM 8918 O O . LEU F 2 83 ? 13.724 147.612 85.012 1.00 50.73 69 LEU F O 1
ATOM 8923 N N . LYS F 2 84 ? 12.409 146.764 86.620 1.00 50.07 70 LYS F N 1
ATOM 8924 C CA . LYS F 2 84 ? 12.837 145.398 86.470 1.00 50.58 70 LYS F CA 1
ATOM 8925 C C . LYS F 2 84 ? 11.508 144.679 86.604 1.00 51.06 70 LYS F C 1
ATOM 8926 O O . LYS F 2 84 ? 10.661 145.081 87.402 1.00 50.98 70 LYS F O 1
ATOM 8932 N N . ILE F 2 85 ? 11.299 143.635 85.820 1.00 49.81 71 ILE F N 1
ATOM 8933 C CA . ILE F 2 85 ? 10.036 142.941 85.897 1.00 50.41 71 ILE F CA 1
ATOM 8934 C C . ILE F 2 85 ? 10.229 141.450 85.901 1.00 52.30 71 ILE F C 1
ATOM 8935 O O . ILE F 2 85 ? 11.019 140.920 85.127 1.00 53.72 71 ILE F O 1
ATOM 8940 N N . THR F 2 86 ? 9.513 140.772 86.783 1.00 53.43 72 THR F N 1
ATOM 8941 C CA . THR F 2 86 ? 9.594 139.329 86.839 1.00 56.08 72 THR F CA 1
ATOM 8942 C C . THR F 2 86 ? 8.179 138.807 86.728 1.00 58.10 72 THR F C 1
ATOM 8943 O O . THR F 2 86 ? 7.292 139.256 87.447 1.00 59.09 72 THR F O 1
ATOM 8947 N N . VAL F 2 87 ? 7.962 137.866 85.820 1.00 59.64 73 VAL F N 1
ATOM 8948 C CA . VAL F 2 87 ? 6.636 137.304 85.642 1.00 60.78 73 VAL F CA 1
ATOM 8949 C C . VAL F 2 87 ? 6.653 135.792 85.814 1.00 63.99 73 VAL F C 1
ATOM 8950 O O . VAL F 2 87 ? 7.680 135.135 85.627 1.00 63.71 73 VAL F O 1
ATOM 8954 N N . LEU F 2 88 ? 5.505 135.247 86.193 1.00 66.72 74 LEU F N 1
ATOM 8955 C CA . LEU F 2 88 ? 5.372 133.816 86.385 1.00 69.10 74 LEU F CA 1
ATOM 8956 C C . LEU F 2 88 ? 4.673 133.270 85.157 1.00 71.72 74 LEU F C 1
ATOM 8957 O O . LEU F 2 88 ? 3.641 133.795 84.740 1.00 72.28 74 LEU F O 1
ATOM 8962 N N . ILE F 2 89 ? 5.244 132.227 84.565 1.00 74.79 75 ILE F N 1
ATOM 8963 C CA . ILE F 2 89 ? 4.655 131.638 83.375 1.00 77.99 75 ILE F CA 1
ATOM 8964 C C . ILE F 2 89 ? 4.351 130.149 83.491 1.00 80.45 75 ILE F C 1
ATOM 8965 O O . ILE F 2 89 ? 5.076 129.392 84.144 1.00 80.11 75 ILE F O 1
ATOM 8970 N N . GLU F 2 90 ? 3.249 129.757 82.857 1.00 83.90 76 GLU F N 1
ATOM 8971 C CA . GLU F 2 90 ? 2.784 128.375 82.829 1.00 87.53 76 GLU F CA 1
ATOM 8972 C C . GLU F 2 90 ? 2.536 127.991 81.381 1.00 89.46 76 GLU F C 1
ATOM 8973 O O . GLU F 2 90 ? 2.060 128.806 80.584 1.00 89.08 76 GLU F O 1
ATOM 8979 N N . GLY F 2 91 ? 2.847 126.744 81.050 1.00 91.61 77 GLY F N 1
ATOM 8980 C CA . GLY F 2 91 ? 2.652 126.274 79.695 1.00 94.34 77 GLY F CA 1
ATOM 8981 C C . GLY F 2 91 ? 2.814 124.774 79.598 1.00 96.48 77 GLY F C 1
ATOM 8982 O O . GLY F 2 91 ? 3.175 124.109 80.574 1.00 96.47 77 GLY F O 1
ATOM 8983 N N . HIS F 2 92 ? 2.553 124.244 78.410 1.00 98.36 78 HIS F N 1
ATOM 8984 C CA . HIS F 2 92 ? 2.654 122.814 78.153 1.00 100.66 78 HIS F CA 1
ATOM 8985 C C . HIS F 2 92 ? 3.033 122.621 76.697 1.00 101.83 78 HIS F C 1
ATOM 8986 O O . HIS F 2 92 ? 2.855 123.522 75.876 1.00 102.16 78 HIS F O 1
ATOM 8993 N N . VAL F 2 93 ? 3.554 121.446 76.375 1.00 103.34 79 VAL F N 1
ATOM 8994 C CA . VAL F 2 93 ? 3.971 121.168 75.011 1.00 104.98 79 VAL F CA 1
ATOM 8995 C C . VAL F 2 93 ? 3.502 119.786 74.571 1.00 106.15 79 VAL F C 1
ATOM 8996 O O . VAL F 2 93 ? 2.342 119.601 74.196 1.00 105.89 79 VAL F O 1
ATOM 9000 N N . ASP F 2 94 ? 4.424 118.828 74.614 1.00 107.70 80 ASP F N 1
ATOM 9001 C CA . ASP F 2 94 ? 4.162 117.438 74.248 1.00 109.32 80 ASP F CA 1
ATOM 9002 C C . ASP F 2 94 ? 5.494 116.692 74.234 1.00 110.08 80 ASP F C 1
ATOM 9003 O O . ASP F 2 94 ? 6.529 117.267 73.895 1.00 110.35 80 ASP F O 1
ATOM 9008 N N . SER F 2 95 ? 5.478 115.422 74.625 1.00 110.88 81 SER F N 1
ATOM 9009 C CA . SER F 2 95 ? 6.708 114.642 74.633 1.00 111.74 81 SER F CA 1
ATOM 9010 C C . SER F 2 95 ? 6.595 113.422 73.725 1.00 112.28 81 SER F C 1
ATOM 9011 O O . SER F 2 95 ? 6.540 113.548 72.497 1.00 111.89 81 SER F O 1
ATOM 9014 N N . LYS F 2 96 ? 6.554 112.245 74.340 1.00 113.05 82 LYS F N 1
ATOM 9015 C CA . LYS F 2 96 ? 6.460 110.988 73.609 1.00 113.72 82 LYS F CA 1
ATOM 9016 C C . LYS F 2 96 ? 5.224 110.907 72.711 1.00 113.72 82 LYS F C 1
ATOM 9017 O O . LYS F 2 96 ? 5.306 110.444 71.572 1.00 113.61 82 LYS F O 1
ATOM 9023 N N . ASP F 2 97 ? 4.085 111.369 73.216 1.00 113.76 83 ASP F N 1
ATOM 9024 C CA . ASP F 2 97 ? 2.846 111.305 72.449 1.00 113.66 83 ASP F CA 1
ATOM 9025 C C . ASP F 2 97 ? 1.822 112.385 72.802 1.00 113.59 83 ASP F C 1
ATOM 9026 O O . ASP F 2 97 ? 0.911 112.145 73.594 1.00 113.69 83 ASP F O 1
ATOM 9031 N N . GLY F 2 98 ? 1.972 113.563 72.199 1.00 113.51 84 GLY F N 1
ATOM 9032 C CA . GLY F 2 98 ? 1.055 114.665 72.448 1.00 113.37 84 GLY F CA 1
ATOM 9033 C C . GLY F 2 98 ? 0.411 114.660 73.822 1.00 113.54 84 GLY F C 1
ATOM 9034 O O . GLY F 2 98 ? -0.799 114.464 73.953 1.00 113.19 84 GLY F O 1
ATOM 9035 N N . SER F 2 99 ? 1.225 114.879 74.849 1.00 113.46 85 SER F N 1
ATOM 9036 C CA . SER F 2 99 ? 0.744 114.891 76.225 1.00 113.45 85 SER F CA 1
ATOM 9037 C C . SER F 2 99 ? 0.891 116.266 76.875 1.00 113.43 85 SER F C 1
ATOM 9038 O O . SER F 2 99 ? -0.014 116.735 77.569 1.00 113.29 85 SER F O 1
ATOM 9041 N N . ALA F 2 100 ? 2.035 116.906 76.647 1.00 113.23 86 ALA F N 1
ATOM 9042 C CA . ALA F 2 100 ? 2.305 118.228 77.205 1.00 112.47 86 ALA F CA 1
ATOM 9043 C C . ALA F 2 100 ? 2.390 118.160 78.722 1.00 111.82 86 ALA F C 1
ATOM 9044 O O . ALA F 2 100 ? 1.366 118.142 79.402 1.00 112.18 86 ALA F O 1
ATOM 9046 N N . LEU F 2 101 ? 3.612 118.119 79.244 1.00 110.55 87 LEU F N 1
ATOM 9047 C CA . LEU F 2 101 ? 3.833 118.060 80.687 1.00 109.34 87 LEU F CA 1
ATOM 9048 C C . LEU F 2 101 ? 3.776 119.462 81.291 1.00 108.05 87 LEU F C 1
ATOM 9049 O O . LEU F 2 101 ? 4.793 120.154 81.342 1.00 108.01 87 LEU F O 1
ATOM 9054 N N . PRO F 2 102 ? 2.589 119.894 81.767 1.00 106.64 88 PRO F N 1
ATOM 9055 C CA . PRO F 2 102 ? 2.426 121.226 82.365 1.00 104.87 88 PRO F CA 1
ATOM 9056 C C . PRO F 2 102 ? 3.648 121.642 83.176 1.00 103.00 88 PRO F C 1
ATOM 9057 O O . PRO F 2 102 ? 4.024 120.974 84.143 1.00 103.00 88 PRO F O 1
ATOM 9061 N N . PHE F 2 103 ? 4.264 122.749 82.767 1.00 100.39 89 PHE F N 1
ATOM 9062 C CA . PHE F 2 103 ? 5.466 123.261 83.417 1.00 96.89 89 PHE F CA 1
ATOM 9063 C C . PHE F 2 103 ? 5.282 124.669 83.958 1.00 93.87 89 PHE F C 1
ATOM 9064 O O . PHE F 2 103 ? 4.311 125.355 83.628 1.00 93.18 89 PHE F O 1
ATOM 9072 N N . GLU F 2 104 ? 6.231 125.097 84.784 1.00 90.36 90 GLU F N 1
ATOM 9073 C CA . GLU F 2 104 ? 6.189 126.432 85.363 1.00 86.62 90 GLU F CA 1
ATOM 9074 C C . GLU F 2 104 ? 7.568 127.055 85.473 1.00 83.78 90 GLU F C 1
ATOM 9075 O O . GLU F 2 104 ? 8.574 126.364 85.629 1.00 82.57 90 GLU F O 1
ATOM 9081 N N . GLY F 2 105 ? 7.596 128.378 85.391 1.00 81.30 91 GLY F N 1
ATOM 9082 C CA . GLY F 2 105 ? 8.844 129.106 85.482 1.00 77.70 91 GLY F CA 1
ATOM 9083 C C . GLY F 2 105 ? 8.564 130.590 85.484 1.00 74.85 91 GLY F C 1
ATOM 9084 O O . GLY F 2 105 ? 7.406 131.005 85.534 1.00 74.84 91 GLY F O 1
ATOM 9085 N N . SER F 2 106 ? 9.619 131.394 85.437 1.00 72.33 92 SER F N 1
ATOM 9086 C CA . SER F 2 106 ? 9.462 132.841 85.419 1.00 69.74 92 SER F CA 1
ATOM 9087 C C . SER F 2 106 ? 10.333 133.455 84.334 1.00 67.05 92 SER F C 1
ATOM 9088 O O . SER F 2 106 ? 11.171 132.787 83.734 1.00 67.92 92 SER F O 1
ATOM 9091 N N . ILE F 2 107 ? 10.118 134.731 84.076 1.00 63.05 93 ILE F N 1
ATOM 9092 C CA . ILE F 2 107 ? 10.891 135.435 83.079 1.00 59.58 93 ILE F CA 1
ATOM 9093 C C . ILE F 2 107 ? 11.237 136.766 83.701 1.00 58.78 93 ILE F C 1
ATOM 9094 O O . ILE F 2 107 ? 10.363 137.613 83.904 1.00 57.87 93 ILE F O 1
ATOM 9099 N N . ASN F 2 108 ? 12.513 136.937 84.028 1.00 56.43 94 ASN F N 1
ATOM 9100 C CA . ASN F 2 108 ? 12.961 138.170 84.636 1.00 53.15 94 ASN F CA 1
ATOM 9101 C C . ASN F 2 108 ? 13.605 139.105 83.627 1.00 51.60 94 ASN F C 1
ATOM 9102 O O . ASN F 2 108 ? 14.572 138.759 82.950 1.00 52.31 94 ASN F O 1
ATOM 9107 N N . VAL F 2 109 ? 13.037 140.293 83.514 1.00 49.01 95 VAL F N 1
ATOM 9108 C CA . VAL F 2 109 ? 13.568 141.289 82.617 1.00 47.58 95 VAL F CA 1
ATOM 9109 C C . VAL F 2 109 ? 14.313 142.215 83.553 1.00 47.61 95 VAL F C 1
ATOM 9110 O O . VAL F 2 109 ? 13.706 142.832 84.422 1.00 48.68 95 VAL F O 1
ATOM 9114 N N . PRO F 2 110 ? 15.640 142.309 83.408 1.00 47.30 96 PRO F N 1
ATOM 9115 C CA . PRO F 2 110 ? 16.437 143.175 84.277 1.00 45.71 96 PRO F CA 1
ATOM 9116 C C . PRO F 2 110 ? 16.225 144.669 84.105 1.00 45.25 96 PRO F C 1
ATOM 9117 O O . PRO F 2 110 ? 16.238 145.404 85.089 1.00 46.43 96 PRO F O 1
ATOM 9121 N N . GLU F 2 111 ? 16.019 145.136 82.879 1.00 44.51 97 GLU F N 1
ATOM 9122 C CA . GLU F 2 111 ? 15.847 146.570 82.696 1.00 44.52 97 GLU F CA 1
ATOM 9123 C C . GLU F 2 111 ? 14.864 147.033 81.636 1.00 44.81 97 GLU F C 1
ATOM 9124 O O . GLU F 2 111 ? 15.010 146.737 80.453 1.00 46.42 97 GLU F O 1
ATOM 9130 N N . VAL F 2 112 ? 13.881 147.795 82.096 1.00 44.29 98 VAL F N 1
ATOM 9131 C CA . VAL F 2 112 ? 12.842 148.399 81.279 1.00 42.51 98 VAL F CA 1
ATOM 9132 C C . VAL F 2 112 ? 12.937 149.848 81.708 1.00 41.93 98 VAL F C 1
ATOM 9133 O O . VAL F 2 112 ? 12.399 150.209 82.737 1.00 42.52 98 VAL F O 1
ATOM 9137 N N . ALA F 2 113 ? 13.626 150.676 80.938 1.00 43.03 99 ALA F N 1
ATOM 9138 C CA . ALA F 2 113 ? 13.799 152.079 81.309 1.00 43.23 99 ALA F CA 1
ATOM 9139 C C . ALA F 2 113 ? 13.500 153.033 80.173 1.00 43.63 99 ALA F C 1
ATOM 9140 O O . ALA F 2 113 ? 13.319 152.615 79.029 1.00 43.54 99 ALA F O 1
ATOM 9142 N N . PHE F 2 114 ? 13.486 154.324 80.496 1.00 43.58 100 PHE F N 1
ATOM 9143 C CA . PHE F 2 114 ? 13.207 155.350 79.509 1.00 43.69 100 PHE F CA 1
ATOM 9144 C C . PHE F 2 114 ? 14.021 155.116 78.253 1.00 43.79 100 PHE F C 1
ATOM 9145 O O . PHE F 2 114 ? 13.466 154.968 77.161 1.00 44.95 100 PHE F O 1
ATOM 9153 N N . ASP F 2 115 ? 15.334 155.039 78.419 1.00 44.43 101 ASP F N 1
ATOM 9154 C CA . ASP F 2 115 ? 16.264 154.837 77.305 1.00 46.20 101 ASP F CA 1
ATOM 9155 C C . ASP F 2 115 ? 16.145 153.487 76.588 1.00 44.45 101 ASP F C 1
ATOM 9156 O O . ASP F 2 115 ? 16.671 153.328 75.497 1.00 42.92 101 ASP F O 1
ATOM 9161 N N . SER F 2 116 ? 15.465 152.524 77.201 1.00 44.66 102 SER F N 1
ATOM 9162 C CA . SER F 2 116 ? 15.317 151.200 76.604 1.00 45.76 102 SER F CA 1
ATOM 9163 C C . SER F 2 116 ? 14.822 151.211 75.168 1.00 46.81 102 SER F C 1
ATOM 9164 O O . SER F 2 116 ? 13.703 151.646 74.902 1.00 46.95 102 SER F O 1
ATOM 9167 N N . GLU F 2 117 ? 15.660 150.740 74.245 1.00 47.38 103 GLU F N 1
ATOM 9168 C CA . GLU F 2 117 ? 15.267 150.645 72.844 1.00 48.35 103 GLU F CA 1
ATOM 9169 C C . GLU F 2 117 ? 14.494 149.328 72.779 1.00 46.62 103 GLU F C 1
ATOM 9170 O O . GLU F 2 117 ? 14.236 148.731 73.822 1.00 47.66 103 GLU F O 1
ATOM 9176 N N . ALA F 2 118 ? 14.109 148.873 71.594 1.00 45.35 104 ALA F N 1
ATOM 9177 C CA . ALA F 2 118 ? 13.345 147.625 71.500 1.00 43.74 104 ALA F CA 1
ATOM 9178 C C . ALA F 2 118 ? 14.202 146.369 71.672 1.00 43.26 104 ALA F C 1
ATOM 9179 O O . ALA F 2 118 ? 13.715 145.344 72.139 1.00 42.62 104 ALA F O 1
ATOM 9181 N N . SER F 2 119 ? 15.474 146.438 71.289 1.00 43.03 105 SER F N 1
ATOM 9182 C CA . SER F 2 119 ? 16.358 145.288 71.443 1.00 41.80 105 SER F CA 1
ATOM 9183 C C . SER F 2 119 ? 17.116 145.341 72.768 1.00 41.17 105 SER F C 1
ATOM 9184 O O . SER F 2 119 ? 17.923 144.464 73.049 1.00 42.00 105 SER F O 1
ATOM 9187 N N . SER F 2 120 ? 16.849 146.369 73.573 1.00 39.67 106 SER F N 1
ATOM 9188 C CA . SER F 2 120 ? 17.486 146.530 74.878 1.00 39.33 106 SER F CA 1
ATOM 9189 C C . SER F 2 120 ? 17.114 145.433 75.870 1.00 40.00 106 SER F C 1
ATOM 9190 O O . SER F 2 120 ? 17.977 144.726 76.370 1.00 41.03 106 SER F O 1
ATOM 9193 N N . TYR F 2 121 ? 15.825 145.294 76.157 1.00 40.09 107 TYR F N 1
ATOM 9194 C CA . TYR F 2 121 ? 15.362 144.305 77.130 1.00 40.17 107 TYR F CA 1
ATOM 9195 C C . TYR F 2 121 ? 16.021 142.940 77.022 1.00 39.27 107 TYR F C 1
ATOM 9196 O O . TYR F 2 121 ? 16.341 142.478 75.932 1.00 39.74 107 TYR F O 1
ATOM 9205 N N . GLN F 2 122 ? 16.189 142.296 78.173 1.00 39.64 108 GLN F N 1
ATOM 9206 C CA . GLN F 2 122 ? 16.805 140.973 78.277 1.00 39.04 108 GLN F CA 1
ATOM 9207 C C . GLN F 2 122 ? 15.817 140.010 78.919 1.00 40.26 108 GLN F C 1
ATOM 9208 O O . GLN F 2 122 ? 15.051 140.404 79.807 1.00 41.15 108 GLN F O 1
ATOM 9214 N N . PHE F 2 123 ? 15.844 138.747 78.495 1.00 39.73 109 PHE F N 1
ATOM 9215 C CA . PHE F 2 123 ? 14.907 137.774 79.031 1.00 41.41 109 PHE F CA 1
ATOM 9216 C C . PHE F 2 123 ? 15.510 136.527 79.656 1.00 44.27 109 PHE F C 1
ATOM 9217 O O . PHE F 2 123 ? 15.879 135.576 78.967 1.00 43.47 109 PHE F O 1
ATOM 9225 N N . ASP F 2 124 ? 15.577 136.542 80.982 1.00 47.61 110 ASP F N 1
ATOM 9226 C CA . ASP F 2 124 ? 16.133 135.442 81.738 1.00 52.12 110 ASP F CA 1
ATOM 9227 C C . ASP F 2 124 ? 15.031 134.424 81.992 1.00 55.23 110 ASP F C 1
ATOM 9228 O O . ASP F 2 124 ? 14.243 134.544 82.934 1.00 55.03 110 ASP F O 1
ATOM 9233 N N . ILE F 2 125 ? 14.978 133.430 81.111 1.00 58.85 111 ILE F N 1
ATOM 9234 C CA . ILE F 2 125 ? 14.001 132.360 81.187 1.00 61.44 111 ILE F CA 1
ATOM 9235 C C . ILE F 2 125 ? 14.566 131.200 81.991 1.00 65.51 111 ILE F C 1
ATOM 9236 O O . ILE F 2 125 ? 15.709 130.775 81.783 1.00 66.22 111 ILE F O 1
ATOM 9241 N N . SER F 2 126 ? 13.758 130.691 82.912 1.00 69.79 112 SER F N 1
ATOM 9242 C CA . SER F 2 126 ? 14.160 129.568 83.746 1.00 73.61 112 SER F CA 1
ATOM 9243 C C . SER F 2 126 ? 12.926 128.747 84.101 1.00 76.59 112 SER F C 1
ATOM 9244 O O . SER F 2 126 ? 12.042 129.216 84.815 1.00 78.03 112 SER F O 1
ATOM 9247 N N . ILE F 2 127 ? 12.872 127.524 83.580 1.00 79.96 113 ILE F N 1
ATOM 9248 C CA . ILE F 2 127 ? 11.755 126.612 83.812 1.00 83.25 113 ILE F CA 1
ATOM 9249 C C . ILE F 2 127 ? 11.939 125.799 85.102 1.00 86.24 113 ILE F C 1
ATOM 9250 O O . ILE F 2 127 ? 12.869 124.995 85.202 1.00 86.89 113 ILE F O 1
ATOM 9255 N N . PHE F 2 128 ? 11.060 126.005 86.086 1.00 89.51 114 PHE F N 1
ATOM 9256 C CA . PHE F 2 128 ? 11.144 125.266 87.351 1.00 92.92 114 PHE F CA 1
ATOM 9257 C C . PHE F 2 128 ? 10.876 123.774 87.144 1.00 94.98 114 PHE F C 1
ATOM 9258 O O . PHE F 2 128 ? 9.982 123.392 86.387 1.00 94.92 114 PHE F O 1
ATOM 9266 N N . LYS F 2 129 ? 11.639 122.935 87.839 1.00 97.44 115 LYS F N 1
ATOM 9267 C CA . LYS F 2 129 ? 11.486 121.485 87.728 1.00 99.93 115 LYS F CA 1
ATOM 9268 C C . LYS F 2 129 ? 11.672 121.020 86.289 1.00 101.38 115 LYS F C 1
ATOM 9269 O O . LYS F 2 129 ? 11.080 120.025 85.872 1.00 102.13 115 LYS F O 1
ATOM 9275 N N . GLU F 2 130 ? 12.493 121.738 85.529 1.00 102.60 116 GLU F N 1
ATOM 9276 C CA . GLU F 2 130 ? 12.730 121.370 84.142 1.00 104.00 116 GLU F CA 1
ATOM 9277 C C . GLU F 2 130 ? 13.442 120.030 84.054 1.00 104.89 116 GLU F C 1
ATOM 9278 O O . GLU F 2 130 ? 14.209 119.662 84.942 1.00 104.61 116 GLU F O 1
ATOM 9284 N N . THR F 2 131 ? 13.175 119.304 82.975 1.00 106.24 117 THR F N 1
ATOM 9285 C CA . THR F 2 131 ? 13.804 118.012 82.738 1.00 107.43 117 THR F CA 1
ATOM 9286 C C . THR F 2 131 ? 14.122 117.894 81.252 1.00 108.23 117 THR F C 1
ATOM 9287 O O . THR F 2 131 ? 13.420 118.462 80.404 1.00 108.42 117 THR F O 1
ATOM 9291 N N . SER F 2 132 ? 15.186 117.159 80.948 1.00 108.27 118 SER F N 1
ATOM 9292 C CA . SER F 2 132 ? 15.612 116.953 79.573 1.00 107.91 118 SER F CA 1
ATOM 9293 C C . SER F 2 132 ? 14.415 116.740 78.636 1.00 107.63 118 SER F C 1
ATOM 9294 O O . SER F 2 132 ? 14.403 117.246 77.514 1.00 107.68 118 SER F O 1
ATOM 9297 N N . GLU F 2 133 ? 13.410 116.001 79.104 1.00 107.50 119 GLU F N 1
ATOM 9298 C CA . GLU F 2 133 ? 12.213 115.737 78.303 1.00 107.32 119 GLU F CA 1
ATOM 9299 C C . GLU F 2 133 ? 11.303 116.961 78.222 1.00 106.52 119 GLU F C 1
ATOM 9300 O O . GLU F 2 133 ? 10.196 116.957 78.764 1.00 107.02 119 GLU F O 1
ATOM 9306 N N . LEU F 2 134 ? 11.772 118.000 77.539 1.00 104.95 120 LEU F N 1
ATOM 9307 C CA . LEU F 2 134 ? 11.009 119.232 77.374 1.00 103.01 120 LEU F CA 1
ATOM 9308 C C . LEU F 2 134 ? 11.798 120.219 76.528 1.00 102.22 120 LEU F C 1
ATOM 9309 O O . LEU F 2 134 ? 11.563 121.425 76.586 1.00 101.73 120 LEU F O 1
ATOM 9314 N N . SER F 2 135 ? 12.729 119.694 75.737 1.00 101.49 121 SER F N 1
ATOM 9315 C CA . SER F 2 135 ? 13.577 120.522 74.884 1.00 100.87 121 SER F CA 1
ATOM 9316 C C . SER F 2 135 ? 12.808 121.345 73.853 1.00 99.65 121 SER F C 1
ATOM 9317 O O . SER F 2 135 ? 13.052 121.238 72.649 1.00 99.47 121 SER F O 1
ATOM 9320 N N . GLU F 2 136 ? 11.880 122.165 74.333 1.00 98.04 122 GLU F N 1
ATOM 9321 C CA . GLU F 2 136 ? 11.096 123.029 73.460 1.00 96.83 122 GLU F CA 1
ATOM 9322 C C . GLU F 2 136 ? 10.292 124.034 74.277 1.00 95.19 122 GLU F C 1
ATOM 9323 O O . GLU F 2 136 ? 9.453 124.765 73.743 1.00 94.15 122 GLU F O 1
ATOM 9329 N N . ALA F 2 137 ? 10.558 124.065 75.578 1.00 93.48 123 ALA F N 1
ATOM 9330 C CA . ALA F 2 137 ? 9.877 125.000 76.459 1.00 91.53 123 ALA F CA 1
ATOM 9331 C C . ALA F 2 137 ? 10.261 126.414 76.026 1.00 90.01 123 ALA F C 1
ATOM 9332 O O . ALA F 2 137 ? 9.486 127.107 75.363 1.00 89.77 123 ALA F O 1
ATOM 9334 N N . LYS F 2 138 ? 11.477 126.818 76.384 1.00 87.88 124 LYS F N 1
ATOM 9335 C CA . LYS F 2 138 ? 11.999 128.144 76.060 1.00 85.04 124 LYS F CA 1
ATOM 9336 C C . LYS F 2 138 ? 11.854 128.571 74.593 1.00 83.12 124 LYS F C 1
ATOM 9337 O O . LYS F 2 138 ? 11.274 129.621 74.305 1.00 83.27 124 LYS F O 1
ATOM 9343 N N . PRO F 2 139 ? 12.375 127.765 73.648 1.00 81.16 125 PRO F N 1
ATOM 9344 C CA . PRO F 2 139 ? 12.290 128.101 72.222 1.00 79.92 125 PRO F CA 1
ATOM 9345 C C . PRO F 2 139 ? 10.954 128.690 71.786 1.00 79.20 125 PRO F C 1
ATOM 9346 O O . PRO F 2 139 ? 10.904 129.562 70.918 1.00 78.49 125 PRO F O 1
ATOM 9350 N N . LEU F 2 140 ? 9.872 128.213 72.389 1.00 78.82 126 LEU F N 1
ATOM 9351 C CA . LEU F 2 140 ? 8.553 128.726 72.051 1.00 78.03 126 LEU F CA 1
ATOM 9352 C C . LEU F 2 140 ? 8.411 130.117 72.637 1.00 77.37 126 LEU F C 1
ATOM 9353 O O . LEU F 2 140 ? 8.029 131.060 71.940 1.00 77.77 126 LEU F O 1
ATOM 9358 N N . ILE F 2 141 ? 8.724 130.236 73.924 1.00 76.22 127 ILE F N 1
ATOM 9359 C CA . ILE F 2 141 ? 8.634 131.513 74.616 1.00 75.29 127 ILE F CA 1
ATOM 9360 C C . ILE F 2 141 ? 9.488 132.570 73.925 1.00 75.22 127 ILE F C 1
ATOM 9361 O O . ILE F 2 141 ? 9.085 133.730 73.822 1.00 75.36 127 ILE F O 1
ATOM 9366 N N . ARG F 2 142 ? 10.657 132.173 73.434 1.00 74.76 128 ARG F N 1
ATOM 9367 C CA . ARG F 2 142 ? 11.530 133.129 72.762 1.00 75.38 128 ARG F CA 1
ATOM 9368 C C . ARG F 2 142 ? 10.996 133.559 71.404 1.00 74.79 128 ARG F C 1
ATOM 9369 O O . ARG F 2 142 ? 10.977 134.745 71.084 1.00 75.19 128 ARG F O 1
ATOM 9377 N N . SER F 2 143 ? 10.559 132.590 70.611 1.00 74.40 129 SER F N 1
ATOM 9378 C CA . SER F 2 143 ? 10.059 132.868 69.274 1.00 74.62 129 SER F CA 1
ATOM 9379 C C . SER F 2 143 ? 8.839 133.781 69.191 1.00 74.15 129 SER F C 1
ATOM 9380 O O . SER F 2 143 ? 8.708 134.536 68.224 1.00 74.79 129 SER F O 1
ATOM 9383 N N . GLU F 2 144 ? 7.948 133.736 70.181 1.00 73.08 130 GLU F N 1
ATOM 9384 C CA . GLU F 2 144 ? 6.752 134.577 70.109 1.00 72.35 130 GLU F CA 1
ATOM 9385 C C . GLU F 2 144 ? 6.297 135.345 71.342 1.00 70.97 130 GLU F C 1
ATOM 9386 O O . GLU F 2 144 ? 5.726 136.428 71.214 1.00 69.99 130 GLU F O 1
ATOM 9392 N N . LEU F 2 145 ? 6.527 134.801 72.531 1.00 69.92 131 LEU F N 1
ATOM 9393 C CA . LEU F 2 145 ? 6.103 135.499 73.739 1.00 67.97 131 LEU F CA 1
ATOM 9394 C C . LEU F 2 145 ? 6.967 136.710 74.074 1.00 66.32 131 LEU F C 1
ATOM 9395 O O . LEU F 2 145 ? 6.479 137.663 74.676 1.00 66.64 131 LEU F O 1
ATOM 9400 N N . LEU F 2 146 ? 8.242 136.677 73.688 1.00 63.86 132 LEU F N 1
ATOM 9401 C CA . LEU F 2 146 ? 9.138 137.795 73.971 1.00 61.21 132 LEU F CA 1
ATOM 9402 C C . LEU F 2 146 ? 8.924 138.986 73.046 1.00 60.73 132 LEU F C 1
ATOM 9403 O O . LEU F 2 146 ? 8.766 140.115 73.506 1.00 61.11 132 LEU F O 1
ATOM 9408 N N . PRO F 2 147 ? 8.893 138.748 71.727 1.00 60.58 133 PRO F N 1
ATOM 9409 C CA . PRO F 2 147 ? 8.699 139.853 70.784 1.00 60.33 133 PRO F CA 1
ATOM 9410 C C . PRO F 2 147 ? 7.480 140.687 71.112 1.00 60.40 133 PRO F C 1
ATOM 9411 O O . PRO F 2 147 ? 7.427 141.874 70.799 1.00 60.53 133 PRO F O 1
ATOM 9415 N N . LYS F 2 148 ? 6.502 140.067 71.753 1.00 59.52 134 LYS F N 1
ATOM 9416 C CA . LYS F 2 148 ? 5.298 140.790 72.106 1.00 60.01 134 LYS F CA 1
ATOM 9417 C C . LYS F 2 148 ? 5.524 141.608 73.378 1.00 58.90 134 LYS F C 1
ATOM 9418 O O . LYS F 2 148 ? 5.036 142.744 73.482 1.00 58.44 134 LYS F O 1
ATOM 9424 N N . LEU F 2 149 ? 6.271 141.042 74.334 1.00 56.12 135 LEU F N 1
ATOM 9425 C CA . LEU F 2 149 ? 6.574 141.742 75.587 1.00 52.77 135 LEU F CA 1
ATOM 9426 C C . LEU F 2 149 ? 7.349 142.979 75.179 1.00 51.68 135 LEU F C 1
ATOM 9427 O O . LEU F 2 149 ? 7.182 144.052 75.757 1.00 49.29 135 LEU F O 1
ATOM 9432 N N . ARG F 2 150 ? 8.200 142.813 74.169 1.00 52.08 136 ARG F N 1
ATOM 9433 C CA . ARG F 2 150 ? 9.001 143.915 73.657 1.00 53.06 136 ARG F CA 1
ATOM 9434 C C . ARG F 2 150 ? 8.111 145.037 73.172 1.00 54.44 136 ARG F C 1
ATOM 9435 O O . ARG F 2 150 ? 8.371 146.205 73.463 1.00 55.03 136 ARG F O 1
ATOM 9443 N N . GLN F 2 151 ? 7.069 144.683 72.419 1.00 56.05 137 GLN F N 1
ATOM 9444 C CA . GLN F 2 151 ? 6.126 145.674 71.899 1.00 57.49 137 GLN F CA 1
ATOM 9445 C C . GLN F 2 151 ? 5.534 146.396 73.107 1.00 55.74 137 GLN F C 1
ATOM 9446 O O . GLN F 2 151 ? 5.493 147.624 73.157 1.00 55.62 137 GLN F O 1
ATOM 9452 N N . ILE F 2 152 ? 5.082 145.616 74.083 1.00 53.10 138 ILE F N 1
ATOM 9453 C CA . ILE F 2 152 ? 4.496 146.171 75.292 1.00 51.38 138 ILE F CA 1
ATOM 9454 C C . ILE F 2 152 ? 5.423 147.182 75.981 1.00 51.86 138 ILE F C 1
ATOM 9455 O O . ILE F 2 152 ? 5.072 148.362 76.077 1.00 52.73 138 ILE F O 1
ATOM 9460 N N . PHE F 2 153 ? 6.595 146.731 76.452 1.00 48.68 139 PHE F N 1
ATOM 9461 C CA . PHE F 2 153 ? 7.538 147.624 77.139 1.00 46.55 139 PHE F CA 1
ATOM 9462 C C . PHE F 2 153 ? 7.826 148.914 76.361 1.00 46.91 139 PHE F C 1
ATOM 9463 O O . PHE F 2 153 ? 7.890 149.998 76.949 1.00 44.69 139 PHE F O 1
ATOM 9471 N N . GLN F 2 154 ? 8.007 148.804 75.047 1.00 48.04 140 GLN F N 1
ATOM 9472 C CA . GLN F 2 154 ? 8.271 149.989 74.235 1.00 51.12 140 GLN F CA 1
ATOM 9473 C C . GLN F 2 154 ? 7.127 150.999 74.329 1.00 53.10 140 GLN F C 1
ATOM 9474 O O . GLN F 2 154 ? 7.296 152.170 73.985 1.00 52.42 140 GLN F O 1
ATOM 9480 N N . GLN F 2 155 ? 5.968 150.543 74.798 1.00 56.06 141 GLN F N 1
ATOM 9481 C CA . GLN F 2 155 ? 4.799 151.410 74.927 1.00 59.33 141 GLN F CA 1
ATOM 9482 C C . GLN F 2 155 ? 4.634 151.982 76.333 1.00 61.24 141 GLN F C 1
ATOM 9483 O O . GLN F 2 155 ? 4.062 153.055 76.504 1.00 61.68 141 GLN F O 1
ATOM 9489 N N . PHE F 2 156 ? 5.132 151.267 77.337 1.00 64.44 142 PHE F N 1
ATOM 9490 C CA . PHE F 2 156 ? 5.039 151.721 78.725 1.00 67.86 142 PHE F CA 1
ATOM 9491 C C . PHE F 2 156 ? 5.554 153.152 78.910 1.00 69.88 142 PHE F C 1
ATOM 9492 O O . PHE F 2 156 ? 5.157 153.843 79.851 1.00 71.07 142 PHE F O 1
ATOM 9500 N N . GLY F 2 157 ? 6.436 153.591 78.015 1.00 71.06 143 GLY F N 1
ATOM 9501 C CA . GLY F 2 157 ? 6.978 154.936 78.102 1.00 72.30 143 GLY F CA 1
ATOM 9502 C C . GLY F 2 157 ? 5.943 156.018 77.852 1.00 73.73 143 GLY F C 1
ATOM 9503 O O . GLY F 2 157 ? 5.735 156.888 78.698 1.00 74.49 143 GLY F O 1
ATOM 9504 N N . LYS F 2 158 ? 5.291 155.964 76.692 1.00 74.61 144 LYS F N 1
ATOM 9505 C CA . LYS F 2 158 ? 4.273 156.947 76.317 1.00 75.12 144 LYS F CA 1
ATOM 9506 C C . LYS F 2 158 ? 3.034 156.867 77.207 1.00 74.57 144 LYS F C 1
ATOM 9507 O O . LYS F 2 158 ? 2.545 157.883 77.708 1.00 73.53 144 LYS F O 1
ATOM 9513 N N . ASP F 2 159 ? 2.531 155.650 77.392 1.00 73.90 145 ASP F N 1
ATOM 9514 C CA . ASP F 2 159 ? 1.349 155.409 78.216 1.00 74.35 145 ASP F CA 1
ATOM 9515 C C . ASP F 2 159 ? 1.538 155.965 79.634 1.00 75.56 145 ASP F C 1
ATOM 9516 O O . ASP F 2 159 ? 0.568 156.195 80.354 1.00 74.77 145 ASP F O 1
ATOM 9521 N N . LEU F 2 160 ? 2.790 156.167 80.037 1.00 78.11 146 LEU F N 1
ATOM 9522 C CA . LEU F 2 160 ? 3.084 156.702 81.365 1.00 79.32 146 LEU F CA 1
ATOM 9523 C C . LEU F 2 160 ? 3.309 158.209 81.294 1.00 80.11 146 LEU F C 1
ATOM 9524 O O . LEU F 2 160 ? 3.036 158.925 82.255 1.00 80.12 146 LEU F O 1
ATOM 9529 N N . LEU F 2 161 ? 3.806 158.693 80.159 1.00 81.22 147 LEU F N 1
ATOM 9530 C CA . LEU F 2 161 ? 4.029 160.126 80.009 1.00 83.37 147 LEU F CA 1
ATOM 9531 C C . LEU F 2 161 ? 2.686 160.821 79.820 1.00 84.34 147 LEU F C 1
ATOM 9532 O O . LEU F 2 161 ? 2.366 161.777 80.526 1.00 84.77 147 LEU F O 1
ATOM 9537 N N . ALA F 2 162 ? 1.897 160.335 78.868 1.00 85.31 148 ALA F N 1
ATOM 9538 C CA . ALA F 2 162 ? 0.586 160.917 78.612 1.00 85.69 148 ALA F CA 1
ATOM 9539 C C . ALA F 2 162 ? -0.407 160.322 79.605 1.00 85.90 148 ALA F C 1
ATOM 9540 O O . ALA F 2 162 ? -1.342 159.619 79.227 1.00 86.53 148 ALA F O 1
ATOM 9542 N N . THR F 2 163 ? -0.178 160.608 80.880 1.00 85.88 149 THR F N 1
ATOM 9543 C CA . THR F 2 163 ? -1.012 160.122 81.974 1.00 85.75 149 THR F CA 1
ATOM 9544 C C . THR F 2 163 ? -0.439 160.750 83.229 1.00 86.43 149 THR F C 1
ATOM 9545 O O . THR F 2 163 ? -0.900 160.484 84.333 1.00 86.77 149 THR F O 1
ATOM 9549 N N . HIS F 2 164 ? 0.580 161.584 83.043 1.00 86.79 150 HIS F N 1
ATOM 9550 C CA . HIS F 2 164 ? 1.235 162.260 84.153 1.00 87.30 150 HIS F CA 1
ATOM 9551 C C . HIS F 2 164 ? 2.052 163.447 83.668 1.00 88.21 150 HIS F C 1
ATOM 9552 O O . HIS F 2 164 ? 2.339 164.368 84.432 1.00 88.46 150 HIS F O 1
ATOM 9559 N N . GLY F 2 165 ? 2.412 163.428 82.390 1.00 89.79 151 GLY F N 1
ATOM 9560 C CA . GLY F 2 165 ? 3.217 164.497 81.829 1.00 92.27 151 GLY F CA 1
ATOM 9561 C C . GLY F 2 165 ? 2.462 165.644 81.190 1.00 94.27 151 GLY F C 1
ATOM 9562 O O . GLY F 2 165 ? 2.697 166.803 81.533 1.00 94.34 151 GLY F O 1
ATOM 9563 N N . ASN F 2 166 ? 1.561 165.327 80.262 1.00 96.20 152 ASN F N 1
ATOM 9564 C CA . ASN F 2 166 ? 0.775 166.344 79.562 1.00 98.27 152 ASN F CA 1
ATOM 9565 C C . ASN F 2 166 ? 0.289 167.462 80.489 1.00 99.27 152 ASN F C 1
ATOM 9566 O O . ASN F 2 166 ? -0.814 167.394 81.041 1.00 99.74 152 ASN F O 1
ATOM 9571 N N . ASP F 2 167 ? 1.116 168.491 80.650 1.00 99.76 153 ASP F N 1
ATOM 9572 C CA . ASP F 2 167 ? 0.776 169.624 81.506 1.00 100.00 153 ASP F CA 1
ATOM 9573 C C . ASP F 2 167 ? 0.863 170.924 80.712 1.00 99.96 153 ASP F C 1
ATOM 9574 O O . ASP F 2 167 ? 1.136 170.846 79.493 1.00 99.65 153 ASP F O 1
ATOM 9576 N N . ILE F 2 168 ? 0.654 171.998 81.316 1.00 99.97 154 ILE F N 1
ATOM 9577 N N . LYS G 1 2 ? -5.810 167.922 101.756 1.00 102.18 272 LYS G N 1
ATOM 9578 C CA . LYS G 1 2 ? -6.037 169.397 101.782 1.00 102.04 272 LYS G CA 1
ATOM 9579 C C . LYS G 1 2 ? -6.132 169.947 100.352 1.00 102.13 272 LYS G C 1
ATOM 9580 O O . LYS G 1 2 ? -5.772 169.264 99.386 1.00 101.34 272 LYS G O 1
ATOM 9586 N N . THR G 1 3 ? -6.630 171.175 100.221 1.00 102.33 273 THR G N 1
ATOM 9587 C CA . THR G 1 3 ? -6.775 171.800 98.909 1.00 102.22 273 THR G CA 1
ATOM 9588 C C . THR G 1 3 ? -5.916 173.054 98.767 1.00 101.50 273 THR G C 1
ATOM 9589 O O . THR G 1 3 ? -6.257 174.126 99.279 1.00 101.80 273 THR G O 1
ATOM 9593 N N . LYS G 1 4 ? -4.798 172.892 98.064 1.00 100.43 274 LYS G N 1
ATOM 9594 C CA . LYS G 1 4 ? -3.832 173.958 97.796 1.00 99.04 274 LYS G CA 1
ATOM 9595 C C . LYS G 1 4 ? -4.473 175.121 97.031 1.00 97.74 274 LYS G C 1
ATOM 9596 O O . LYS G 1 4 ? -5.002 174.926 95.934 1.00 98.04 274 LYS G O 1
ATOM 9602 N N . PRO G 1 5 ? -4.427 176.346 97.597 1.00 95.93 275 PRO G N 1
ATOM 9603 C CA . PRO G 1 5 ? -5.018 177.518 96.936 1.00 94.18 275 PRO G CA 1
ATOM 9604 C C . PRO G 1 5 ? -4.648 177.583 95.459 1.00 92.47 275 PRO G C 1
ATOM 9605 O O . PRO G 1 5 ? -3.470 177.679 95.107 1.00 92.45 275 PRO G O 1
ATOM 9609 N N . LEU G 1 6 ? -5.678 177.516 94.614 1.00 89.99 276 LEU G N 1
ATOM 9610 C CA . LEU G 1 6 ? -5.553 177.522 93.156 1.00 87.41 276 LEU G CA 1
ATOM 9611 C C . LEU G 1 6 ? -4.250 178.085 92.584 1.00 86.41 276 LEU G C 1
ATOM 9612 O O . LEU G 1 6 ? -3.709 177.543 91.612 1.00 85.90 276 LEU G O 1
ATOM 9617 N N . TRP G 1 7 ? -3.741 179.156 93.188 1.00 84.72 277 TRP G N 1
ATOM 9618 C CA . TRP G 1 7 ? -2.514 179.779 92.711 1.00 82.78 277 TRP G CA 1
ATOM 9619 C C . TRP G 1 7 ? -1.282 178.887 92.817 1.00 81.71 277 TRP G C 1
ATOM 9620 O O . TRP G 1 7 ? -0.262 179.158 92.187 1.00 81.18 277 TRP G O 1
ATOM 9631 N N . THR G 1 8 ? -1.383 177.817 93.598 1.00 81.25 278 THR G N 1
ATOM 9632 C CA . THR G 1 8 ? -0.268 176.891 93.781 1.00 81.36 278 THR G CA 1
ATOM 9633 C C . THR G 1 8 ? -0.175 175.802 92.716 1.00 80.89 278 THR G C 1
ATOM 9634 O O . THR G 1 8 ? 0.833 175.106 92.621 1.00 80.55 278 THR G O 1
ATOM 9638 N N . ARG G 1 9 ? -1.216 175.658 91.908 1.00 80.99 279 ARG G N 1
ATOM 9639 C CA . ARG G 1 9 ? -1.223 174.627 90.881 1.00 81.55 279 ARG G CA 1
ATOM 9640 C C . ARG G 1 9 ? -0.770 175.124 89.522 1.00 82.32 279 ARG G C 1
ATOM 9641 O O . ARG G 1 9 ? -0.508 176.307 89.333 1.00 82.37 279 ARG G O 1
ATOM 9649 N N . ASN G 1 10 ? -0.670 174.201 88.574 1.00 83.73 280 ASN G N 1
ATOM 9650 C CA . ASN G 1 10 ? -0.260 174.543 87.223 1.00 85.13 280 ASN G CA 1
ATOM 9651 C C . ASN G 1 10 ? -1.391 175.321 86.562 1.00 87.03 280 ASN G C 1
ATOM 9652 O O . ASN G 1 10 ? -2.562 174.950 86.681 1.00 86.65 280 ASN G O 1
ATOM 9657 N N . PRO G 1 11 ? -1.053 176.412 85.852 1.00 88.75 281 PRO G N 1
ATOM 9658 C CA . PRO G 1 11 ? -2.036 177.255 85.163 1.00 89.09 281 PRO G CA 1
ATOM 9659 C C . PRO G 1 11 ? -2.628 176.524 83.961 1.00 89.19 281 PRO G C 1
ATOM 9660 O O . PRO G 1 11 ? -3.848 176.483 83.784 1.00 90.11 281 PRO G O 1
ATOM 9664 N N . SER G 1 12 ? -1.755 175.950 83.137 1.00 88.71 282 SER G N 1
ATOM 9665 C CA . SER G 1 12 ? -2.195 175.203 81.967 1.00 88.24 282 SER G CA 1
ATOM 9666 C C . SER G 1 12 ? -2.667 173.849 82.473 1.00 87.56 282 SER G C 1
ATOM 9667 O O . SER G 1 12 ? -2.463 172.807 81.845 1.00 86.93 282 SER G O 1
ATOM 9670 N N . ASP G 1 13 ? -3.292 173.902 83.642 1.00 86.96 283 ASP G N 1
ATOM 9671 C CA . ASP G 1 13 ? -3.846 172.741 84.303 1.00 87.13 283 ASP G CA 1
ATOM 9672 C C . ASP G 1 13 ? -4.840 173.227 85.348 1.00 86.26 283 ASP G C 1
ATOM 9673 O O . ASP G 1 13 ? -4.756 172.888 86.531 1.00 86.03 283 ASP G O 1
ATOM 9678 N N . ILE G 1 14 ? -5.765 174.056 84.877 1.00 85.03 284 ILE G N 1
ATOM 9679 C CA . ILE G 1 14 ? -6.846 174.624 85.676 1.00 84.09 284 ILE G CA 1
ATOM 9680 C C . ILE G 1 14 ? -7.920 174.990 84.640 1.00 84.45 284 ILE G C 1
ATOM 9681 O O . ILE G 1 14 ? -7.644 175.002 83.435 1.00 84.43 284 ILE G O 1
ATOM 9686 N N . THR G 1 15 ? -9.134 175.280 85.092 1.00 83.87 285 THR G N 1
ATOM 9687 C CA . THR G 1 15 ? -10.210 175.615 84.165 1.00 83.58 285 THR G CA 1
ATOM 9688 C C . THR G 1 15 ? -10.633 177.070 84.263 1.00 83.13 285 THR G C 1
ATOM 9689 O O . THR G 1 15 ? -10.462 177.712 85.298 1.00 82.07 285 THR G O 1
ATOM 9693 N N . GLN G 1 16 ? -11.203 177.577 83.177 1.00 83.41 286 GLN G N 1
ATOM 9694 C CA . GLN G 1 16 ? -11.676 178.953 83.133 1.00 84.14 286 GLN G CA 1
ATOM 9695 C C . GLN G 1 16 ? -12.649 179.201 84.292 1.00 83.92 286 GLN G C 1
ATOM 9696 O O . GLN G 1 16 ? -12.612 180.257 84.924 1.00 82.96 286 GLN G O 1
ATOM 9702 N N . GLU G 1 17 ? -13.497 178.211 84.575 1.00 84.44 287 GLU G N 1
ATOM 9703 C CA . GLU G 1 17 ? -14.504 178.302 85.643 1.00 84.35 287 GLU G CA 1
ATOM 9704 C C . GLU G 1 17 ? -13.861 178.458 87.012 1.00 83.74 287 GLU G C 1
ATOM 9705 O O . GLU G 1 17 ? -14.300 179.276 87.822 1.00 82.29 287 GLU G O 1
ATOM 9711 N N . GLU G 1 18 ? -12.828 177.655 87.265 1.00 83.73 288 GLU G N 1
ATOM 9712 C CA . GLU G 1 18 ? -12.102 177.713 88.533 1.00 83.15 288 GLU G CA 1
ATOM 9713 C C . GLU G 1 18 ? -11.546 179.131 88.701 1.00 81.72 288 GLU G C 1
ATOM 9714 O O . GLU G 1 18 ? -11.752 179.772 89.741 1.00 81.46 288 GLU G O 1
ATOM 9720 N N . TYR G 1 19 ? -10.850 179.619 87.676 1.00 79.26 289 TYR G N 1
ATOM 9721 C CA . TYR G 1 19 ? -10.314 180.976 87.707 1.00 77.52 289 TYR G CA 1
ATOM 9722 C C . TYR G 1 19 ? -11.495 181.925 87.924 1.00 77.86 289 TYR G C 1
ATOM 9723 O O . TYR G 1 19 ? -11.517 182.702 88.884 1.00 77.89 289 TYR G O 1
ATOM 9732 N N . ASN G 1 20 ? -12.480 181.843 87.030 1.00 77.59 290 ASN G N 1
ATOM 9733 C CA . ASN G 1 20 ? -13.667 182.692 87.113 1.00 77.96 290 ASN G CA 1
ATOM 9734 C C . ASN G 1 20 ? -14.162 182.785 88.557 1.00 77.81 290 ASN G C 1
ATOM 9735 O O . ASN G 1 20 ? -14.311 183.878 89.111 1.00 77.40 290 ASN G O 1
ATOM 9740 N N . ALA G 1 21 ? -14.411 181.619 89.150 1.00 77.67 291 ALA G N 1
ATOM 9741 C CA . ALA G 1 21 ? -14.901 181.512 90.521 1.00 76.75 291 ALA G CA 1
ATOM 9742 C C . ALA G 1 21 ? -14.040 182.305 91.489 1.00 76.35 291 ALA G C 1
ATOM 9743 O O . ALA G 1 21 ? -14.521 183.201 92.187 1.00 75.20 291 ALA G O 1
ATOM 9745 N N . PHE G 1 22 ? -12.761 181.959 91.530 1.00 76.38 292 PHE G N 1
ATOM 9746 C CA . PHE G 1 22 ? -11.831 182.634 92.410 1.00 76.51 292 PHE G CA 1
ATOM 9747 C C . PHE G 1 22 ? -11.941 184.133 92.193 1.00 76.41 292 PHE G C 1
ATOM 9748 O O . PHE G 1 22 ? -11.999 184.906 93.149 1.00 76.63 292 PHE G O 1
ATOM 9756 N N . TYR G 1 23 ? -11.967 184.536 90.927 1.00 76.25 293 TYR G N 1
ATOM 9757 C CA . TYR G 1 23 ? -12.061 185.943 90.579 1.00 75.81 293 TYR G CA 1
ATOM 9758 C C . TYR G 1 23 ? -13.304 186.555 91.203 1.00 77.18 293 TYR G C 1
ATOM 9759 O O . TYR G 1 23 ? -13.219 187.515 91.972 1.00 76.46 293 TYR G O 1
ATOM 9768 N N . LYS G 1 24 ? -14.458 185.986 90.865 1.00 79.07 294 LYS G N 1
ATOM 9769 C CA . LYS G 1 24 ? -15.744 186.450 91.382 1.00 80.77 294 LYS G CA 1
ATOM 9770 C C . LYS G 1 24 ? -15.743 186.485 92.905 1.00 80.99 294 LYS G C 1
ATOM 9771 O O . LYS G 1 24 ? -16.382 187.339 93.521 1.00 81.78 294 LYS G O 1
ATOM 9777 N N . SER G 1 25 ? -15.014 185.550 93.504 1.00 80.48 295 SER G N 1
ATOM 9778 C CA . SER G 1 25 ? -14.948 185.433 94.951 1.00 80.20 295 SER G CA 1
ATOM 9779 C C . SER G 1 25 ? -14.035 186.418 95.657 1.00 79.60 295 SER G C 1
ATOM 9780 O O . SER G 1 25 ? -14.017 186.460 96.883 1.00 79.65 295 SER G O 1
ATOM 9783 N N . ILE G 1 26 ? -13.283 187.216 94.909 1.00 79.10 296 ILE G N 1
ATOM 9784 C CA . ILE G 1 26 ? -12.373 188.158 95.550 1.00 79.73 296 ILE G CA 1
ATOM 9785 C C . ILE G 1 26 ? -12.582 189.626 95.186 1.00 80.99 296 ILE G C 1
ATOM 9786 O O . ILE G 1 26 ? -12.129 190.524 95.904 1.00 81.00 296 ILE G O 1
ATOM 9791 N N . SER G 1 27 ? -13.266 189.873 94.075 1.00 81.77 297 SER G N 1
ATOM 9792 C CA . SER G 1 27 ? -13.523 191.238 93.626 1.00 82.22 297 SER G CA 1
ATOM 9793 C C . SER G 1 27 ? -15.013 191.548 93.689 1.00 81.80 297 SER G C 1
ATOM 9794 O O . SER G 1 27 ? -15.418 192.668 94.004 1.00 81.19 297 SER G O 1
ATOM 9797 N N . ASN G 1 28 ? -15.813 190.527 93.395 1.00 82.14 298 ASN G N 1
ATOM 9798 C CA . ASN G 1 28 ? -17.269 190.609 93.381 1.00 81.73 298 ASN G CA 1
ATOM 9799 C C . ASN G 1 28 ? -17.780 191.259 92.103 1.00 80.67 298 ASN G C 1
ATOM 9800 O O . ASN G 1 28 ? -18.263 192.392 92.098 1.00 79.68 298 ASN G O 1
ATOM 9805 N N . ASP G 1 29 ? -17.647 190.502 91.018 1.00 79.70 299 ASP G N 1
ATOM 9806 C CA . ASP G 1 29 ? -18.072 190.907 89.686 1.00 78.51 299 ASP G CA 1
ATOM 9807 C C . ASP G 1 29 ? -18.987 189.808 89.173 1.00 76.96 299 ASP G C 1
ATOM 9808 O O . ASP G 1 29 ? -18.678 188.623 89.298 1.00 76.43 299 ASP G O 1
ATOM 9813 N N . TRP G 1 30 ? -20.114 190.202 88.598 1.00 75.42 300 TRP G N 1
ATOM 9814 C CA . TRP G 1 30 ? -21.076 189.238 88.089 1.00 73.38 300 TRP G CA 1
ATOM 9815 C C . TRP G 1 30 ? -20.563 188.395 86.931 1.00 72.78 300 TRP G C 1
ATOM 9816 O O . TRP G 1 30 ? -20.928 187.222 86.791 1.00 71.57 300 TRP G O 1
ATOM 9827 N N . GLU G 1 31 ? -19.713 188.984 86.102 1.00 72.58 301 GLU G N 1
ATOM 9828 C CA . GLU G 1 31 ? -19.177 188.243 84.971 1.00 72.63 301 GLU G CA 1
ATOM 9829 C C . GLU G 1 31 ? -17.691 187.911 85.121 1.00 71.99 301 GLU G C 1
ATOM 9830 O O . GLU G 1 31 ? -16.980 188.482 85.959 1.00 69.89 301 GLU G O 1
ATOM 9836 N N . ASP G 1 32 ? -17.243 186.966 84.301 1.00 71.76 302 ASP G N 1
ATOM 9837 C CA . ASP G 1 32 ? -15.859 186.525 84.307 1.00 72.09 302 ASP G CA 1
ATOM 9838 C C . ASP G 1 32 ? -14.906 187.704 84.129 1.00 71.56 302 ASP G C 1
ATOM 9839 O O . ASP G 1 32 ? -15.322 188.831 83.854 1.00 71.92 302 ASP G O 1
ATOM 9844 N N . PRO G 1 33 ? -13.603 187.458 84.309 1.00 69.98 303 PRO G N 1
ATOM 9845 C CA . PRO G 1 33 ? -12.638 188.536 84.140 1.00 68.49 303 PRO G CA 1
ATOM 9846 C C . PRO G 1 33 ? -12.174 188.464 82.687 1.00 67.24 303 PRO G C 1
ATOM 9847 O O . PRO G 1 33 ? -12.147 187.387 82.094 1.00 66.86 303 PRO G O 1
ATOM 9851 N N . LEU G 1 34 ? -11.822 189.607 82.118 1.00 65.99 304 LEU G N 1
ATOM 9852 C CA . LEU G 1 34 ? -11.373 189.681 80.735 1.00 64.86 304 LEU G CA 1
ATOM 9853 C C . LEU G 1 34 ? -10.180 188.767 80.432 1.00 64.75 304 LEU G C 1
ATOM 9854 O O . LEU G 1 34 ? -10.167 188.039 79.429 1.00 64.97 304 LEU G O 1
ATOM 9859 N N . TYR G 1 35 ? -9.180 188.807 81.308 1.00 63.20 305 TYR G N 1
ATOM 9860 C CA . TYR G 1 35 ? -7.966 188.023 81.127 1.00 60.25 305 TYR G CA 1
ATOM 9861 C C . TYR G 1 35 ? -7.438 187.574 82.504 1.00 60.90 305 TYR G C 1
ATOM 9862 O O . TYR G 1 35 ? -7.832 188.127 83.537 1.00 60.08 305 TYR G O 1
ATOM 9871 N N . VAL G 1 36 ? -6.559 186.572 82.515 1.00 60.69 306 VAL G N 1
ATOM 9872 C CA . VAL G 1 36 ? -5.981 186.058 83.762 1.00 60.55 306 VAL G CA 1
ATOM 9873 C C . VAL G 1 36 ? -4.527 185.598 83.583 1.00 60.17 306 VAL G C 1
ATOM 9874 O O . VAL G 1 36 ? -4.247 184.688 82.800 1.00 60.26 306 VAL G O 1
ATOM 9878 N N . LYS G 1 37 ? -3.605 186.222 84.313 1.00 58.72 307 LYS G N 1
ATOM 9879 C CA . LYS G 1 37 ? -2.199 185.857 84.210 1.00 58.86 307 LYS G CA 1
ATOM 9880 C C . LYS G 1 37 ? -1.722 185.148 85.470 1.00 60.52 307 LYS G C 1
ATOM 9881 O O . LYS G 1 37 ? -1.710 185.732 86.552 1.00 61.19 307 LYS G O 1
ATOM 9887 N N . HIS G 1 38 ? -1.334 183.885 85.321 1.00 62.03 308 HIS G N 1
ATOM 9888 C CA . HIS G 1 38 ? -0.839 183.076 86.435 1.00 62.49 308 HIS G CA 1
ATOM 9889 C C . HIS G 1 38 ? 0.636 182.834 86.133 1.00 61.27 308 HIS G C 1
ATOM 9890 O O . HIS G 1 38 ? 0.978 182.349 85.051 1.00 59.95 308 HIS G O 1
ATOM 9897 N N . PHE G 1 39 ? 1.511 183.168 87.075 1.00 59.65 309 PHE G N 1
ATOM 9898 C CA . PHE G 1 39 ? 2.938 183.003 86.829 1.00 58.81 309 PHE G CA 1
ATOM 9899 C C . PHE G 1 39 ? 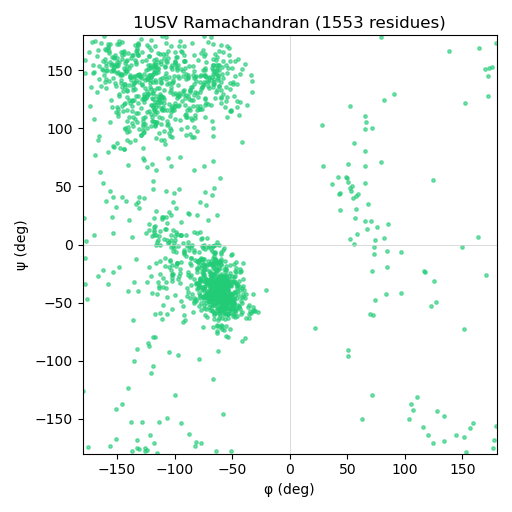3.763 182.757 88.082 1.00 59.88 309 PHE G C 1
ATOM 9900 O O . PHE G 1 39 ? 3.308 183.034 89.193 1.00 59.43 309 PHE G O 1
ATOM 9908 N N . SER G 1 40 ? 4.987 182.260 87.890 1.00 61.75 310 SER G N 1
ATOM 9909 C CA . SER G 1 40 ? 5.880 181.938 89.005 1.00 63.12 310 SER G CA 1
ATOM 9910 C C . SER G 1 40 ? 7.360 182.260 88.806 1.00 64.87 310 SER G C 1
ATOM 9911 O O . SER G 1 40 ? 8.105 181.465 88.228 1.00 65.95 310 SER G O 1
ATOM 9914 N N . VAL G 1 41 ? 7.789 183.411 89.311 1.00 66.28 311 VAL G N 1
ATOM 9915 C CA . VAL G 1 41 ? 9.186 183.817 89.220 1.00 67.64 311 VAL G CA 1
ATOM 9916 C C . VAL G 1 41 ? 9.985 182.927 90.161 1.00 69.40 311 VAL G C 1
ATOM 9917 O O . VAL G 1 41 ? 9.725 182.904 91.363 1.00 69.94 311 VAL G O 1
ATOM 9921 N N . GLU G 1 42 ? 10.955 182.195 89.624 1.00 71.51 312 GLU G N 1
ATOM 9922 C CA . GLU G 1 42 ? 11.761 181.298 90.449 1.00 73.01 312 GLU G CA 1
ATOM 9923 C C . GLU G 1 42 ? 13.241 181.422 90.140 1.00 72.49 312 GLU G C 1
ATOM 9924 O O . GLU G 1 42 ? 13.699 180.975 89.090 1.00 72.27 312 GLU G O 1
ATOM 9930 N N . GLY G 1 43 ? 13.982 182.032 91.063 1.00 72.64 313 GLY G N 1
ATOM 9931 C CA . GLY G 1 43 ? 15.416 182.211 90.886 1.00 71.40 313 GLY G CA 1
ATOM 9932 C C . GLY G 1 43 ? 16.044 182.922 92.069 1.00 70.35 313 GLY G C 1
ATOM 9933 O O . GLY G 1 43 ? 15.876 182.492 93.213 1.00 69.12 313 GLY G O 1
ATOM 9934 N N . GLN G 1 44 ? 16.766 184.008 91.799 1.00 71.13 314 GLN G N 1
ATOM 9935 C CA . GLN G 1 44 ? 17.393 184.779 92.870 1.00 73.44 314 GLN G CA 1
ATOM 9936 C C . GLN G 1 44 ? 16.281 185.336 93.755 1.00 74.18 314 GLN G C 1
ATOM 9937 O O . GLN G 1 44 ? 16.539 186.074 94.709 1.00 75.66 314 GLN G O 1
ATOM 9943 N N . LEU G 1 45 ? 15.044 184.980 93.420 1.00 73.91 315 LEU G N 1
ATOM 9944 C CA . LEU G 1 45 ? 13.869 185.416 94.163 1.00 72.49 315 LEU G CA 1
ATOM 9945 C C . LEU G 1 45 ? 12.697 184.541 93.725 1.00 71.79 315 LEU G C 1
ATOM 9946 O O . LEU G 1 45 ? 12.589 184.204 92.546 1.00 71.96 315 LEU G O 1
ATOM 9951 N N . GLU G 1 46 ? 11.823 184.181 94.664 1.00 70.79 316 GLU G N 1
ATOM 9952 C CA . GLU G 1 46 ? 10.681 183.315 94.355 1.00 69.95 316 GLU G CA 1
ATOM 9953 C C . GLU G 1 46 ? 9.313 183.777 94.846 1.00 68.27 316 GLU G C 1
ATOM 9954 O O . GLU G 1 46 ? 9.191 184.382 95.910 1.00 68.48 316 GLU G O 1
ATOM 9960 N N . PHE G 1 47 ? 8.286 183.463 94.059 1.00 66.51 317 PHE G N 1
ATOM 9961 C CA . PHE G 1 47 ? 6.907 183.793 94.394 1.00 64.50 317 PHE G CA 1
ATOM 9962 C C . PHE G 1 47 ? 5.994 183.397 93.246 1.00 62.59 317 PHE G C 1
ATOM 9963 O O . PHE G 1 47 ? 6.420 183.332 92.101 1.00 60.88 317 PHE G O 1
ATOM 9971 N N . ARG G 1 48 ? 4.742 183.103 93.570 1.00 62.95 318 ARG G N 1
ATOM 9972 C CA . ARG G 1 48 ? 3.752 182.723 92.565 1.00 63.98 318 ARG G CA 1
ATOM 9973 C C . ARG G 1 48 ? 2.601 183.727 92.598 1.00 62.50 318 ARG G C 1
ATOM 9974 O O . ARG G 1 48 ? 2.256 184.256 93.651 1.00 62.23 318 ARG G O 1
ATOM 9982 N N . ALA G 1 49 ? 2.007 184.010 91.450 1.00 61.49 319 ALA G N 1
ATOM 9983 C CA . ALA G 1 49 ? 0.917 184.968 91.444 1.00 61.18 319 ALA G CA 1
ATOM 9984 C C . ALA G 1 49 ? -0.129 184.685 90.396 1.00 60.51 319 ALA G C 1
ATOM 9985 O O . ALA G 1 49 ? 0.128 184.019 89.393 1.00 60.35 319 ALA G O 1
ATOM 9987 N N . ILE G 1 50 ? -1.320 185.205 90.650 1.00 60.73 320 ILE G N 1
ATOM 9988 C CA . ILE G 1 50 ? -2.438 185.045 89.739 1.00 61.59 320 ILE G CA 1
ATOM 9989 C C . ILE G 1 50 ? -3.179 186.377 89.714 1.00 61.48 320 ILE G C 1
ATOM 9990 O O . ILE G 1 50 ? -3.931 186.717 90.636 1.00 61.48 320 ILE G O 1
ATOM 9995 N N . LEU G 1 51 ? -2.930 187.141 88.653 1.00 60.64 321 LEU G N 1
ATOM 9996 C CA . LEU G 1 51 ? -3.538 188.451 88.480 1.00 58.12 321 LEU G CA 1
ATOM 9997 C C . LEU G 1 51 ? -4.718 188.412 87.528 1.00 56.31 321 LEU G C 1
ATOM 9998 O O . LEU G 1 51 ? -4.732 187.656 86.553 1.00 55.11 321 LEU G O 1
ATOM 10003 N N . PHE G 1 52 ? -5.711 189.236 87.836 1.00 55.66 322 PHE G N 1
ATOM 10004 C CA . PHE G 1 52 ? -6.933 189.309 87.056 1.00 55.88 322 PHE G CA 1
ATOM 10005 C C . PHE G 1 52 ? -7.200 190.690 86.513 1.00 54.78 322 PHE G C 1
ATOM 10006 O O . PHE G 1 52 ? -6.973 191.688 87.194 1.00 55.18 322 PHE G O 1
ATOM 10014 N N . ILE G 1 53 ? -7.706 190.731 85.287 1.00 54.37 323 ILE G N 1
ATOM 10015 C CA . ILE G 1 53 ? -8.037 191.981 84.615 1.00 53.42 323 ILE G CA 1
ATOM 10016 C C . ILE G 1 53 ? -9.530 192.003 84.278 1.00 53.59 323 ILE G C 1
ATOM 10017 O O . ILE G 1 53 ? -9.992 191.262 83.404 1.00 52.70 323 ILE G O 1
ATOM 10022 N N . PRO G 1 54 ? -10.302 192.857 84.971 1.00 54.06 324 PRO G N 1
ATOM 10023 C CA . PRO G 1 54 ? -11.753 193.008 84.776 1.00 55.93 324 PRO G CA 1
ATOM 10024 C C . PRO G 1 54 ? -12.111 193.257 83.317 1.00 57.00 324 PRO G C 1
ATOM 10025 O O . PRO G 1 54 ? -11.248 193.617 82.524 1.00 58.64 324 PRO G O 1
ATOM 10029 N N . LYS G 1 55 ? -13.371 193.066 82.942 1.00 58.82 325 LYS G N 1
ATOM 10030 C CA . LYS G 1 55 ? -13.730 193.341 81.557 1.00 60.22 325 LYS G CA 1
ATOM 10031 C C . LYS G 1 55 ? -14.544 194.625 81.465 1.00 61.47 325 LYS G C 1
ATOM 10032 O O . LYS G 1 55 ? -15.225 194.896 80.472 1.00 61.65 325 LYS G O 1
ATOM 10038 N N . ARG G 1 56 ? -14.443 195.421 82.522 1.00 62.74 326 ARG G N 1
ATOM 10039 C CA . ARG G 1 56 ? -15.113 196.706 82.592 1.00 66.06 326 ARG G CA 1
ATOM 10040 C C . ARG G 1 56 ? -14.436 197.550 83.663 1.00 65.56 326 ARG G C 1
ATOM 10041 O O . ARG G 1 56 ? -14.055 197.050 84.718 1.00 65.15 326 ARG G O 1
ATOM 10049 N N . ALA G 1 57 ? -14.265 198.831 83.376 1.00 65.82 327 ALA G N 1
ATOM 10050 C CA . ALA G 1 57 ? -13.639 199.736 84.325 1.00 67.10 327 ALA G CA 1
ATOM 10051 C C . ALA G 1 57 ? -14.217 199.505 85.726 1.00 67.74 327 ALA G C 1
ATOM 10052 O O . ALA G 1 57 ? -15.293 198.932 85.871 1.00 66.84 327 ALA G O 1
ATOM 10054 N N . PRO G 1 58 ? -13.501 199.931 86.778 1.00 69.82 328 PRO G N 1
ATOM 10055 C CA . PRO G 1 58 ? -14.055 199.716 88.116 1.00 70.84 328 PRO G CA 1
ATOM 10056 C C . PRO G 1 58 ? -15.314 200.572 88.251 1.00 71.57 328 PRO G C 1
ATOM 10057 O O . PRO G 1 58 ? -16.274 200.352 87.521 1.00 71.88 328 PRO G O 1
ATOM 10061 N N . PHE G 1 59 ? -15.314 201.548 89.159 1.00 72.89 329 PHE G N 1
ATOM 10062 C CA . PHE G 1 59 ? -16.480 202.417 89.353 1.00 73.71 329 PHE G CA 1
ATOM 10063 C C . PHE G 1 59 ? -16.105 203.894 89.499 1.00 73.60 329 PHE G C 1
ATOM 10064 O O . PHE G 1 59 ? -16.940 204.788 89.304 1.00 71.91 329 PHE G O 1
ATOM 10072 N N . LYS G 1 67 ? -11.056 200.064 99.145 1.00 95.42 337 LYS G N 1
ATOM 10073 C CA . LYS G 1 67 ? -10.510 199.796 97.821 1.00 96.24 337 LYS G CA 1
ATOM 10074 C C . LYS G 1 67 ? -9.066 200.277 97.734 1.00 97.06 337 LYS G C 1
ATOM 10075 O O . LYS G 1 67 ? -8.718 201.072 96.859 1.00 97.03 337 LYS G O 1
ATOM 10077 N N . LYS G 1 68 ? -8.227 199.796 98.648 1.00 98.30 338 LYS G N 1
ATOM 10078 C CA . LYS G 1 68 ? -6.819 200.184 98.661 1.00 98.24 338 LYS G CA 1
ATOM 10079 C C . LYS G 1 68 ? -6.186 199.707 97.361 1.00 98.48 338 LYS G C 1
ATOM 10080 O O . LYS G 1 68 ? -5.839 200.508 96.486 1.00 98.12 338 LYS G O 1
ATOM 10086 N N . ASN G 1 69 ? -6.051 198.388 97.253 1.00 98.84 339 ASN G N 1
ATOM 10087 C CA . ASN G 1 69 ? -5.470 197.741 96.084 1.00 99.02 339 ASN G CA 1
ATOM 10088 C C . ASN G 1 69 ? -6.106 196.373 95.871 1.00 98.10 339 ASN G C 1
ATOM 10089 O O . ASN G 1 69 ? -6.036 195.814 94.777 1.00 98.79 339 ASN G O 1
ATOM 10094 N N . ASN G 1 70 ? -6.723 195.841 96.924 1.00 96.85 340 ASN G N 1
ATOM 10095 C CA . ASN G 1 70 ? -7.394 194.541 96.871 1.00 95.36 340 ASN G CA 1
ATOM 10096 C C . ASN G 1 70 ? -6.502 193.380 96.438 1.00 93.51 340 ASN G C 1
ATOM 10097 O O . ASN G 1 70 ? -6.991 192.356 95.951 1.00 92.75 340 ASN G O 1
ATOM 10102 N N . ILE G 1 71 ? -5.194 193.541 96.608 1.00 91.37 341 ILE G N 1
ATOM 10103 C CA . ILE G 1 71 ? -4.257 192.486 96.253 1.00 88.93 341 ILE G CA 1
ATOM 10104 C C . ILE G 1 71 ? -3.845 191.781 97.535 1.00 88.01 341 ILE G C 1
ATOM 10105 O O . ILE G 1 71 ? -3.262 192.401 98.428 1.00 87.37 341 ILE G O 1
ATOM 10110 N N . LYS G 1 72 ? -4.166 190.491 97.623 1.00 86.90 342 LYS G N 1
ATOM 10111 C CA . LYS G 1 72 ? -3.836 189.684 98.794 1.00 85.67 342 LYS G CA 1
ATOM 10112 C C . LYS G 1 72 ? -2.367 189.283 98.767 1.00 84.47 342 LYS G C 1
ATOM 10113 O O . LYS G 1 72 ? -1.937 188.561 97.874 1.00 83.95 342 LYS G O 1
ATOM 10119 N N . LEU G 1 73 ? -1.602 189.745 99.749 1.00 83.80 343 LEU G N 1
ATOM 10120 C CA . LEU G 1 73 ? -0.178 189.431 99.816 1.00 84.59 343 LEU G CA 1
ATOM 10121 C C . LEU G 1 73 ? 0.143 188.233 100.710 1.00 85.65 343 LEU G C 1
ATOM 10122 O O . LEU G 1 73 ? 0.087 188.328 101.939 1.00 86.13 343 LEU G O 1
ATOM 10127 N N . TYR G 1 74 ? 0.499 187.112 100.088 1.00 86.47 344 TYR G N 1
ATOM 10128 C CA . TYR G 1 74 ? 0.826 185.894 100.824 1.00 86.10 344 TYR G CA 1
ATOM 10129 C C . TYR G 1 74 ? 2.317 185.602 100.867 1.00 85.46 344 TYR G C 1
ATOM 10130 O O . TYR G 1 74 ? 3.045 185.875 99.914 1.00 85.47 344 TYR G O 1
ATOM 10139 N N . VAL G 1 75 ? 2.757 185.057 101.997 1.00 84.90 345 VAL G N 1
ATOM 10140 C CA . VAL G 1 75 ? 4.151 184.681 102.213 1.00 83.64 345 VAL G CA 1
ATOM 10141 C C . VAL G 1 75 ? 4.128 183.231 102.679 1.00 82.56 345 VAL G C 1
ATOM 10142 O O . VAL G 1 75 ? 3.923 182.957 103.859 1.00 82.26 345 VAL G O 1
ATOM 10146 N N . ARG G 1 76 ? 4.318 182.309 101.741 1.00 82.06 346 ARG G N 1
ATOM 10147 C CA . ARG G 1 76 ? 4.298 180.882 102.044 1.00 81.96 346 ARG G CA 1
ATOM 10148 C C . ARG G 1 76 ? 2.896 180.459 102.496 1.00 81.35 346 ARG G C 1
ATOM 10149 O O . ARG G 1 76 ? 2.733 179.849 103.545 1.00 81.75 346 ARG G O 1
ATOM 10157 N N . ARG G 1 77 ? 1.890 180.788 101.694 1.00 80.83 347 ARG G N 1
ATOM 10158 C CA . ARG G 1 77 ? 0.501 180.460 102.000 1.00 80.34 347 ARG G CA 1
ATOM 10159 C C . ARG G 1 77 ? 0.024 181.055 103.311 1.00 80.65 347 ARG G C 1
ATOM 10160 O O . ARG G 1 77 ? -0.640 180.378 104.088 1.00 80.90 347 ARG G O 1
ATOM 10168 N N . VAL G 1 78 ? 0.357 182.319 103.558 1.00 81.10 348 VAL G N 1
ATOM 10169 C CA . VAL G 1 78 ? -0.056 182.986 104.793 1.00 81.71 348 VAL G CA 1
ATOM 10170 C C . VAL G 1 78 ? -0.399 184.456 104.559 1.00 82.10 348 VAL G C 1
ATOM 10171 O O . VAL G 1 78 ? 0.492 185.307 104.488 1.00 83.40 348 VAL G O 1
ATOM 10175 N N . PHE G 1 79 ? -1.689 184.754 104.449 1.00 81.57 349 PHE G N 1
ATOM 10176 C CA . PHE G 1 79 ? -2.140 186.124 104.224 1.00 81.02 349 PHE G CA 1
ATOM 10177 C C . PHE G 1 79 ? -1.497 187.102 105.200 1.00 80.16 349 PHE G C 1
ATOM 10178 O O . PHE G 1 79 ? -1.359 186.812 106.385 1.00 80.61 349 PHE G O 1
ATOM 10186 N N . ILE G 1 80 ? -1.101 188.261 104.691 1.00 79.22 350 ILE G N 1
ATOM 10187 C CA . ILE G 1 80 ? -0.497 189.287 105.521 1.00 78.63 350 ILE G CA 1
ATOM 10188 C C . ILE G 1 80 ? -1.467 190.454 105.571 1.00 78.86 350 ILE G C 1
ATOM 10189 O O . ILE G 1 80 ? -1.932 190.845 106.636 1.00 78.75 350 ILE G O 1
ATOM 10194 N N . THR G 1 81 ? -1.778 190.992 104.398 1.00 79.86 351 THR G N 1
ATOM 10195 C CA . THR G 1 81 ? -2.693 192.124 104.271 1.00 80.07 351 THR G CA 1
ATOM 10196 C C . THR G 1 81 ? -3.331 192.169 102.874 1.00 80.96 351 THR G C 1
ATOM 10197 O O . THR G 1 81 ? -3.166 191.252 102.060 1.00 80.49 351 THR G O 1
ATOM 10201 N N . ASP G 1 82 ? -4.077 193.235 102.618 1.00 81.31 352 ASP G N 1
ATOM 10202 C CA . ASP G 1 82 ? -4.747 193.437 101.344 1.00 82.44 352 ASP G CA 1
ATOM 10203 C C . ASP G 1 82 ? -4.910 194.944 101.212 1.00 83.62 352 ASP G C 1
ATOM 10204 O O . ASP G 1 82 ? -5.794 195.453 100.517 1.00 84.22 352 ASP G O 1
ATOM 10209 N N . GLU G 1 83 ? -4.037 195.647 101.919 1.00 84.88 353 GLU G N 1
ATOM 10210 C CA . GLU G 1 83 ? -4.009 197.100 101.922 1.00 86.44 353 GLU G CA 1
ATOM 10211 C C . GLU G 1 83 ? -2.539 197.503 101.968 1.00 86.30 353 GLU G C 1
ATOM 10212 O O . GLU G 1 83 ? -2.155 198.473 102.630 1.00 86.29 353 GLU G O 1
ATOM 10218 N N . ALA G 1 84 ? -1.724 196.727 101.257 1.00 85.87 354 ALA G N 1
ATOM 10219 C CA . ALA G 1 84 ? -0.292 196.966 101.173 1.00 85.21 354 ALA G CA 1
ATOM 10220 C C . ALA G 1 84 ? 0.068 197.414 99.763 1.00 84.78 354 ALA G C 1
ATOM 10221 O O . ALA G 1 84 ? -0.119 196.665 98.807 1.00 84.89 354 ALA G O 1
ATOM 10223 N N . GLU G 1 85 ? 0.568 198.640 99.631 1.00 84.18 355 GLU G N 1
ATOM 10224 C CA . GLU G 1 85 ? 0.970 199.147 98.326 1.00 83.03 355 GLU G CA 1
ATOM 10225 C C . GLU G 1 85 ? 2.418 198.750 98.045 1.00 81.60 355 GLU G C 1
ATOM 10226 O O . GLU G 1 85 ? 2.960 197.860 98.707 1.00 81.82 355 GLU G O 1
ATOM 10232 N N . ASP G 1 86 ? 3.046 199.409 97.076 1.00 79.16 356 ASP G N 1
ATOM 10233 C CA . ASP G 1 86 ? 4.418 199.084 96.681 1.00 76.57 356 ASP G CA 1
ATOM 10234 C C . ASP G 1 86 ? 4.316 197.753 95.957 1.00 73.46 356 ASP G C 1
ATOM 10235 O O . ASP G 1 86 ? 5.183 197.382 95.166 1.00 73.50 356 ASP G O 1
ATOM 10240 N N . LEU G 1 87 ? 3.242 197.032 96.255 1.00 69.20 357 LEU G N 1
ATOM 10241 C CA . LEU G 1 87 ? 2.992 195.741 95.648 1.00 65.38 357 LEU G CA 1
ATOM 10242 C C . LEU G 1 87 ? 2.655 195.947 94.174 1.00 62.70 357 LEU G C 1
ATOM 10243 O O . LEU G 1 87 ? 2.942 195.098 93.332 1.00 62.44 357 LEU G O 1
ATOM 10248 N N . ILE G 1 88 ? 2.063 197.094 93.865 1.00 59.73 358 ILE G N 1
ATOM 10249 C CA . ILE G 1 88 ? 1.689 197.404 92.496 1.00 56.83 358 ILE G CA 1
ATOM 10250 C C . ILE G 1 88 ? 1.511 198.917 92.368 1.00 55.56 358 ILE G C 1
ATOM 10251 O O . ILE G 1 88 ? 1.056 199.576 93.306 1.00 53.42 358 ILE G O 1
ATOM 10256 N N . PRO G 1 89 ? 1.915 199.495 91.221 1.00 55.36 359 PRO G N 1
ATOM 10257 C CA . PRO G 1 89 ? 1.774 200.943 91.009 1.00 54.60 359 PRO G CA 1
ATOM 10258 C C . PRO G 1 89 ? 0.299 201.360 90.983 1.00 53.83 359 PRO G C 1
ATOM 10259 O O . PRO G 1 89 ? -0.574 200.601 90.546 1.00 52.16 359 PRO G O 1
ATOM 10263 N N . GLU G 1 90 ? 0.034 202.573 91.456 1.00 53.60 360 GLU G N 1
ATOM 10264 C CA . GLU G 1 90 ? -1.324 203.079 91.534 1.00 52.21 360 GLU G CA 1
ATOM 10265 C C . GLU G 1 90 ? -2.065 203.067 90.201 1.00 50.58 360 GLU G C 1
ATOM 10266 O O . GLU G 1 90 ? -3.267 202.819 90.165 1.00 48.54 360 GLU G O 1
ATOM 10272 N N . TRP G 1 91 ? -1.360 203.311 89.100 1.00 49.86 361 TRP G N 1
ATOM 10273 C CA . TRP G 1 91 ? -2.023 203.301 87.802 1.00 48.74 361 TRP G CA 1
ATOM 10274 C C . TRP G 1 91 ? -2.505 201.911 87.374 1.00 49.19 361 TRP G C 1
ATOM 10275 O O . TRP G 1 91 ? -3.175 201.763 86.343 1.00 49.84 361 TRP G O 1
ATOM 10286 N N . LEU G 1 92 ? -2.164 200.894 88.162 1.00 48.42 362 LEU G N 1
ATOM 10287 C CA . LEU G 1 92 ? -2.596 199.527 87.881 1.00 47.60 362 LEU G CA 1
ATOM 10288 C C . LEU G 1 92 ? -3.473 199.019 89.016 1.00 48.10 362 LEU G C 1
ATOM 10289 O O . LEU G 1 92 ? -3.772 197.826 89.096 1.00 47.79 362 LEU G O 1
ATOM 10294 N N . SER G 1 93 ? -3.886 199.942 89.880 1.00 48.75 363 SER G N 1
ATOM 10295 C CA . SER G 1 93 ? -4.726 199.636 91.035 1.00 50.03 363 SER G CA 1
ATOM 10296 C C . SER G 1 93 ? -5.926 198.781 90.694 1.00 50.23 363 SER G C 1
ATOM 10297 O O . SER G 1 93 ? -6.423 198.036 91.540 1.00 50.71 363 SER G O 1
ATOM 10300 N N . PHE G 1 94 ? -6.398 198.894 89.458 1.00 50.01 364 PHE G N 1
ATOM 10301 C CA . PHE G 1 94 ? -7.560 198.134 89.035 1.00 49.45 364 PHE G CA 1
ATOM 10302 C C . PHE G 1 94 ? -7.320 196.641 88.940 1.00 48.99 364 PHE G C 1
ATOM 10303 O O . PHE G 1 94 ? -8.276 195.871 88.848 1.00 49.54 364 PHE G O 1
ATOM 10311 N N . VAL G 1 95 ? -6.059 196.224 88.953 1.00 47.88 365 VAL G N 1
ATOM 10312 C CA . VAL G 1 95 ? -5.765 194.801 88.873 1.00 48.18 365 VAL G CA 1
ATOM 10313 C C . VAL G 1 95 ? -6.171 194.106 90.164 1.00 49.12 365 VAL G C 1
ATOM 10314 O O . VAL G 1 95 ? -6.035 194.662 91.248 1.00 48.43 365 VAL G O 1
ATOM 10318 N N . LYS G 1 96 ? -6.683 192.890 90.042 1.00 51.91 366 LYS G N 1
ATOM 10319 C CA . LYS G 1 96 ? -7.120 192.134 91.213 1.00 56.48 366 LYS G CA 1
ATOM 10320 C C . LYS G 1 96 ? -6.457 190.755 91.242 1.00 57.85 366 LYS G C 1
ATOM 10321 O O . LYS G 1 96 ? -6.211 190.155 90.191 1.00 57.69 366 LYS G O 1
ATOM 10327 N N . GLY G 1 97 ? -6.175 190.249 92.441 1.00 59.55 367 GLY G N 1
ATOM 10328 C CA . GLY G 1 97 ? -5.554 188.934 92.534 1.00 61.41 367 GLY G CA 1
ATOM 10329 C C . GLY G 1 97 ? -4.674 188.671 93.744 1.00 60.77 367 GLY G C 1
ATOM 10330 O O . GLY G 1 97 ? -4.685 189.428 94.719 1.00 61.42 367 GLY G O 1
ATOM 10331 N N . VAL G 1 98 ? -3.890 187.599 93.669 1.00 60.51 368 VAL G N 1
ATOM 10332 C CA . VAL G 1 98 ? -3.023 187.225 94.780 1.00 59.94 368 VAL G CA 1
ATOM 10333 C C . VAL G 1 98 ? -1.557 186.934 94.433 1.00 58.64 368 VAL G C 1
ATOM 10334 O O . VAL G 1 98 ? -1.242 186.303 93.429 1.00 57.51 368 VAL G O 1
ATOM 10338 N N . VAL G 1 99 ? -0.679 187.402 95.310 1.00 59.37 369 VAL G N 1
ATOM 10339 C CA . VAL G 1 99 ? 0.770 187.260 95.192 1.00 60.17 369 VAL G CA 1
ATOM 10340 C C . VAL G 1 99 ? 1.296 186.469 96.386 1.00 60.90 369 VAL G C 1
ATOM 10341 O O . VAL G 1 99 ? 1.058 186.849 97.526 1.00 61.42 369 VAL G O 1
ATOM 10345 N N . ASP G 1 100 ? 2.021 185.384 96.135 1.00 62.49 370 ASP G N 1
ATOM 10346 C CA . ASP G 1 100 ? 2.555 184.559 97.225 1.00 62.84 370 ASP G CA 1
ATOM 10347 C C . ASP G 1 100 ? 4.089 184.539 97.264 1.00 63.01 370 ASP G C 1
ATOM 10348 O O . ASP G 1 100 ? 4.730 183.706 96.620 1.00 62.55 370 ASP G O 1
ATOM 10353 N N . SER G 1 101 ? 4.670 185.456 98.031 1.00 63.15 371 SER G N 1
ATOM 10354 C CA . SER G 1 101 ? 6.117 185.549 98.146 1.00 64.80 371 SER G CA 1
ATOM 10355 C C . SER G 1 101 ? 6.738 184.437 98.981 1.00 68.02 371 SER G C 1
ATOM 10356 O O . SER G 1 101 ? 6.426 184.284 100.159 1.00 68.54 371 SER G O 1
ATOM 10359 N N . GLU G 1 102 ? 7.621 183.661 98.363 1.00 71.84 372 GLU G N 1
ATOM 10360 C CA . GLU G 1 102 ? 8.315 182.584 99.063 1.00 75.90 372 GLU G CA 1
ATOM 10361 C C . GLU G 1 102 ? 9.580 183.147 99.695 1.00 77.05 372 GLU G C 1
ATOM 10362 O O . GLU G 1 102 ? 10.558 182.431 99.877 1.00 78.47 372 GLU G O 1
ATOM 10368 N N . ASP G 1 103 ? 9.552 184.438 100.009 1.00 78.60 373 ASP G N 1
ATOM 10369 C CA . ASP G 1 103 ? 10.680 185.139 100.620 1.00 80.73 373 ASP G CA 1
ATOM 10370 C C . ASP G 1 103 ? 10.075 186.177 101.549 1.00 82.27 373 ASP G C 1
ATOM 10371 O O . ASP G 1 103 ? 9.118 185.893 102.268 1.00 83.21 373 ASP G O 1
ATOM 10376 N N . LEU G 1 104 ? 10.637 187.380 101.531 1.00 83.45 374 LEU G N 1
ATOM 10377 C CA . LEU G 1 104 ? 10.117 188.475 102.337 1.00 85.36 374 LEU G CA 1
ATOM 10378 C C . LEU G 1 104 ? 9.945 188.161 103.819 1.00 87.13 374 LEU G C 1
ATOM 10379 O O . LEU G 1 104 ? 9.182 187.272 104.196 1.00 87.48 374 LEU G O 1
ATOM 10384 N N . PRO G 1 105 ? 10.648 188.905 104.684 1.00 89.11 375 PRO G N 1
ATOM 10385 C CA . PRO G 1 105 ? 10.546 188.685 106.130 1.00 90.96 375 PRO G CA 1
ATOM 10386 C C . PRO G 1 105 ? 9.122 188.969 106.588 1.00 92.36 375 PRO G C 1
ATOM 10387 O O . PRO G 1 105 ? 8.365 189.650 105.892 1.00 92.41 375 PRO G O 1
ATOM 10391 N N . LEU G 1 106 ? 8.762 188.462 107.761 1.00 93.92 376 LEU G N 1
ATOM 10392 C CA . LEU G 1 106 ? 7.414 188.658 108.283 1.00 95.41 376 LEU G CA 1
ATOM 10393 C C . LEU G 1 106 ? 7.352 189.787 109.314 1.00 96.30 376 LEU G C 1
ATOM 10394 O O . LEU G 1 106 ? 8.380 190.244 109.815 1.00 95.80 376 LEU G O 1
ATOM 10399 N N . ASN G 1 107 ? 6.135 190.234 109.611 1.00 97.83 377 ASN G N 1
ATOM 10400 C CA . ASN G 1 107 ? 5.899 191.312 110.570 1.00 99.24 377 ASN G CA 1
ATOM 10401 C C . ASN G 1 107 ? 6.466 192.640 110.103 1.00 100.61 377 ASN G C 1
ATOM 10402 O O . ASN G 1 107 ? 7.546 193.061 110.521 1.00 100.98 377 ASN G O 1
ATOM 10407 N N . LEU G 1 108 ? 5.708 193.295 109.235 1.00 102.19 378 LEU G N 1
ATOM 10408 C CA . LEU G 1 108 ? 6.088 194.576 108.663 1.00 104.12 378 LEU G CA 1
ATOM 10409 C C . LEU G 1 108 ? 4.776 195.304 108.359 1.00 106.00 378 LEU G C 1
ATOM 10410 O O . LEU G 1 108 ? 3.745 194.656 108.154 1.00 106.60 378 LEU G O 1
ATOM 10415 N N . SER G 1 109 ? 4.802 196.635 108.331 1.00 107.59 379 SER G N 1
ATOM 10416 C CA . SER G 1 109 ? 3.591 197.405 108.034 1.00 108.78 379 SER G CA 1
ATOM 10417 C C . SER G 1 109 ? 3.884 198.866 107.725 1.00 109.25 379 SER G C 1
ATOM 10418 O O . SER G 1 109 ? 3.130 199.516 107.002 1.00 108.75 379 SER G O 1
ATOM 10421 N N . ARG G 1 110 ? 4.979 199.380 108.277 1.00 110.20 380 ARG G N 1
ATOM 10422 C CA . ARG G 1 110 ? 5.351 200.770 108.064 1.00 111.07 380 ARG G CA 1
ATOM 10423 C C . ARG G 1 110 ? 6.328 200.931 106.900 1.00 111.59 380 ARG G C 1
ATOM 10424 O O . ARG G 1 110 ? 6.358 200.109 105.981 1.00 111.17 380 ARG G O 1
ATOM 10432 N N . GLU G 1 111 ? 7.120 202.000 106.956 1.00 112.58 381 GLU G N 1
ATOM 10433 C CA . GLU G 1 111 ? 8.098 202.324 105.922 1.00 113.38 381 GLU G CA 1
ATOM 10434 C C . GLU G 1 111 ? 9.230 201.311 105.863 1.00 113.16 381 GLU G C 1
ATOM 10435 O O . GLU G 1 111 ? 9.980 201.249 104.886 1.00 112.76 381 GLU G O 1
ATOM 10441 N N . MET G 1 112 ? 9.357 200.522 106.922 1.00 113.21 382 MET G N 1
ATOM 10442 C CA . MET G 1 112 ? 10.379 199.494 106.963 1.00 113.04 382 MET G CA 1
ATOM 10443 C C . MET G 1 112 ? 9.966 198.473 105.907 1.00 112.48 382 MET G C 1
ATOM 10444 O O . MET G 1 112 ? 10.768 197.648 105.467 1.00 112.80 382 MET G O 1
ATOM 10449 N N . LEU G 1 113 ? 8.702 198.557 105.494 1.00 111.17 383 LEU G N 1
ATOM 10450 C CA . LEU G 1 113 ? 8.153 197.664 104.480 1.00 109.82 383 LEU G CA 1
ATOM 10451 C C . LEU G 1 113 ? 8.096 198.413 103.145 1.00 108.89 383 LEU G C 1
ATOM 10452 O O . LEU G 1 113 ? 8.656 197.957 102.144 1.00 108.68 383 LEU G O 1
ATOM 10457 N N . GLN G 1 114 ? 7.425 199.566 103.149 1.00 107.32 384 GLN G N 1
ATOM 10458 C CA . GLN G 1 114 ? 7.272 200.400 101.952 1.00 105.34 384 GLN G CA 1
ATOM 10459 C C . GLN G 1 114 ? 8.597 200.981 101.448 1.00 103.54 384 GLN G C 1
ATOM 10460 O O . GLN G 1 114 ? 8.700 202.179 101.174 1.00 103.65 384 GLN G O 1
ATOM 10466 N N . GLN G 1 115 ? 9.602 200.121 101.325 1.00 101.12 385 GLN G N 1
ATOM 10467 C CA . GLN G 1 115 ? 10.926 200.517 100.850 1.00 98.13 385 GLN G CA 1
ATOM 10468 C C . GLN G 1 115 ? 11.769 199.248 100.807 1.00 94.85 385 GLN G C 1
ATOM 10469 O O . GLN G 1 115 ? 12.864 199.220 100.243 1.00 94.21 385 GLN G O 1
ATOM 10475 N N . ASN G 1 116 ? 11.226 198.194 101.407 1.00 90.86 386 ASN G N 1
ATOM 10476 C CA . ASN G 1 116 ? 11.884 196.899 101.454 1.00 87.24 386 ASN G CA 1
ATOM 10477 C C . ASN G 1 116 ? 12.292 196.465 100.048 1.00 84.92 386 ASN G C 1
ATOM 10478 O O . ASN G 1 116 ? 11.538 196.639 99.087 1.00 85.11 386 ASN G O 1
ATOM 10483 N N . LYS G 1 117 ? 13.487 195.901 99.929 1.00 81.76 387 LYS G N 1
ATOM 10484 C CA . LYS G 1 117 ? 13.968 195.457 98.632 1.00 79.02 387 LYS G CA 1
ATOM 10485 C C . LYS G 1 117 ? 12.996 194.491 97.971 1.00 77.12 387 LYS G C 1
ATOM 10486 O O . LYS G 1 117 ? 12.344 194.834 96.986 1.00 77.47 387 LYS G O 1
ATOM 10492 N N . ILE G 1 118 ? 12.907 193.287 98.525 1.00 74.29 388 ILE G N 1
ATOM 10493 C CA . ILE G 1 118 ? 12.036 192.236 98.003 1.00 72.26 388 ILE G CA 1
ATOM 10494 C C . ILE G 1 118 ? 10.767 192.754 97.327 1.00 70.90 388 ILE G C 1
ATOM 10495 O O . ILE G 1 118 ? 10.501 192.455 96.161 1.00 69.52 388 ILE G O 1
ATOM 10500 N N . MET G 1 119 ? 9.987 193.532 98.068 1.00 69.97 389 MET G N 1
ATOM 10501 C CA . MET G 1 119 ? 8.743 194.076 97.547 1.00 68.92 389 MET G CA 1
ATOM 10502 C C . MET G 1 119 ? 8.981 194.790 96.223 1.00 68.28 389 MET G C 1
ATOM 10503 O O . MET G 1 119 ? 8.267 194.554 95.243 1.00 67.08 389 MET G O 1
ATOM 10508 N N . LYS G 1 120 ? 9.991 195.660 96.203 1.00 67.06 390 LYS G N 1
ATOM 10509 C CA . LYS G 1 120 ? 10.326 196.411 95.002 1.00 65.53 390 LYS G CA 1
ATOM 10510 C C . LYS G 1 120 ? 10.498 195.503 93.792 1.00 63.75 390 LYS G C 1
ATOM 10511 O O . LYS G 1 120 ? 10.027 195.810 92.693 1.00 63.69 390 LYS G O 1
ATOM 10517 N N . VAL G 1 121 ? 11.184 194.385 93.995 1.00 61.48 391 VAL G N 1
ATOM 10518 C CA . VAL G 1 121 ? 11.424 193.446 92.915 1.00 59.10 391 VAL G CA 1
ATOM 10519 C C . VAL G 1 121 ? 10.172 192.696 92.508 1.00 57.52 391 VAL G C 1
ATOM 10520 O O . VAL G 1 121 ? 9.928 192.502 91.319 1.00 57.45 391 VAL G O 1
ATOM 10524 N N . ILE G 1 122 ? 9.375 192.277 93.485 1.00 56.18 392 ILE G N 1
ATOM 10525 C CA . ILE G 1 122 ? 8.155 191.549 93.171 1.00 55.69 392 ILE G CA 1
ATOM 10526 C C . ILE G 1 122 ? 7.226 192.433 92.357 1.00 55.56 392 ILE G C 1
ATOM 10527 O O . ILE G 1 122 ? 6.465 191.952 91.523 1.00 53.83 392 ILE G O 1
ATOM 10532 N N . ARG G 1 123 ? 7.297 193.733 92.627 1.00 56.32 393 ARG G N 1
ATOM 10533 C CA . ARG G 1 123 ? 6.487 194.744 91.943 1.00 56.18 393 ARG G CA 1
ATOM 10534 C C . ARG G 1 123 ? 6.858 194.856 90.453 1.00 54.75 393 ARG G C 1
ATOM 10535 O O . ARG G 1 123 ? 6.042 194.554 89.574 1.00 54.59 393 ARG G O 1
ATOM 10543 N N . LYS G 1 124 ? 8.088 195.281 90.173 1.00 51.65 394 LYS G N 1
ATOM 10544 C CA . LYS G 1 124 ? 8.524 195.413 88.793 1.00 49.64 394 LYS G CA 1
ATOM 10545 C C . LYS G 1 124 ? 8.089 194.185 88.016 1.00 48.28 394 LYS G C 1
ATOM 10546 O O . LYS G 1 124 ? 7.608 194.286 86.892 1.00 50.01 394 LYS G O 1
ATOM 10552 N N . ASN G 1 125 ? 8.255 193.024 88.627 1.00 45.94 395 ASN G N 1
ATOM 10553 C CA . ASN G 1 125 ? 7.876 191.775 87.995 1.00 45.23 395 ASN G CA 1
ATOM 10554 C C . ASN G 1 125 ? 6.394 191.750 87.666 1.00 44.45 395 ASN G C 1
ATOM 10555 O O . ASN G 1 125 ? 5.987 191.370 86.564 1.00 43.71 395 ASN G O 1
ATOM 10560 N N . ILE G 1 126 ? 5.589 192.145 88.643 1.00 43.01 396 ILE G N 1
ATOM 10561 C CA . ILE G 1 126 ? 4.162 192.168 88.457 1.00 43.44 396 ILE G CA 1
ATOM 10562 C C . ILE G 1 126 ? 3.870 193.060 87.264 1.00 43.59 396 ILE G C 1
ATOM 10563 O O . ILE G 1 126 ? 3.138 192.671 86.349 1.00 43.85 396 ILE G O 1
ATOM 10568 N N . VAL G 1 127 ? 4.478 194.244 87.265 1.00 41.62 397 VAL G N 1
ATOM 10569 C CA . VAL G 1 127 ? 4.274 195.201 86.184 1.00 40.42 397 VAL G CA 1
ATOM 10570 C C . VAL G 1 127 ? 4.627 194.624 84.825 1.00 40.49 397 VAL G C 1
ATOM 10571 O O . VAL G 1 127 ? 3.887 194.807 83.866 1.00 39.59 397 VAL G O 1
ATOM 10575 N N . LYS G 1 128 ? 5.760 193.936 84.747 1.00 41.61 398 LYS G N 1
ATOM 10576 C CA . LYS G 1 128 ? 6.207 193.359 83.487 1.00 43.19 398 LYS G CA 1
ATOM 10577 C C . LYS G 1 128 ? 5.372 192.184 83.043 1.00 42.86 398 LYS G C 1
ATOM 10578 O O . LYS G 1 128 ? 5.213 191.947 81.848 1.00 42.62 398 LYS G O 1
ATOM 10584 N N . LYS G 1 129 ? 4.829 191.442 83.994 1.00 42.21 399 LYS G N 1
ATOM 10585 C CA . LYS G 1 129 ? 4.006 190.308 83.618 1.00 41.25 399 LYS G CA 1
ATOM 10586 C C . LYS G 1 129 ? 2.625 190.808 83.202 1.00 39.37 399 LYS G C 1
ATOM 10587 O O . LYS G 1 129 ? 1.949 190.187 82.367 1.00 37.01 399 LYS G O 1
ATOM 10593 N N . LEU G 1 130 ? 2.219 191.938 83.781 1.00 36.75 400 LEU G N 1
ATOM 10594 C CA . LEU G 1 130 ? 0.934 192.533 83.450 1.00 37.49 400 LEU G CA 1
ATOM 10595 C C . LEU G 1 130 ? 1.005 193.190 82.067 1.00 37.80 400 LEU G C 1
ATOM 10596 O O . LEU G 1 130 ? 0.048 193.135 81.296 1.00 36.71 400 LEU G O 1
ATOM 10601 N N . ILE G 1 131 ? 2.147 193.798 81.753 1.00 37.78 401 ILE G N 1
ATOM 10602 C CA . ILE G 1 131 ? 2.337 194.417 80.453 1.00 37.85 401 ILE G CA 1
ATOM 10603 C C . ILE G 1 131 ? 2.336 193.287 79.450 1.00 39.34 401 ILE G C 1
ATOM 10604 O O . ILE G 1 131 ? 1.886 193.447 78.319 1.00 39.39 401 ILE G O 1
ATOM 10609 N N . GLU G 1 132 ? 2.832 192.133 79.887 1.00 41.67 402 GLU G N 1
ATOM 10610 C CA . GLU G 1 132 ? 2.877 190.928 79.057 1.00 43.06 402 GLU G CA 1
ATOM 10611 C C . GLU G 1 132 ? 1.436 190.464 78.771 1.00 43.77 402 GLU G C 1
ATOM 10612 O O . GLU G 1 132 ? 1.136 189.952 77.689 1.00 44.24 402 GLU G O 1
ATOM 10618 N N . ALA G 1 133 ? 0.541 190.657 79.734 1.00 43.15 403 ALA G N 1
ATOM 10619 C CA . ALA G 1 133 ? -0.853 190.291 79.530 1.00 43.66 403 ALA G CA 1
ATOM 10620 C C . ALA G 1 133 ? -1.419 191.239 78.475 1.00 44.16 403 ALA G C 1
ATOM 10621 O O . ALA G 1 133 ? -1.919 190.809 77.429 1.00 46.51 403 ALA G O 1
ATOM 10623 N N . PHE G 1 134 ? -1.325 192.533 78.764 1.00 41.98 404 PHE G N 1
ATOM 10624 C CA . PHE G 1 134 ? -1.823 193.574 77.880 1.00 39.25 404 PHE G CA 1
ATOM 10625 C C . PHE G 1 134 ? -1.481 193.288 76.430 1.00 39.40 404 PHE G C 1
ATOM 10626 O O . PHE G 1 134 ? -2.312 193.425 75.547 1.00 40.18 404 PHE G O 1
ATOM 10634 N N . ASN G 1 135 ? -0.252 192.884 76.184 1.00 39.05 405 ASN G N 1
ATOM 10635 C CA . ASN G 1 135 ? 0.161 192.608 74.829 1.00 39.96 405 ASN G CA 1
ATOM 10636 C C . ASN G 1 135 ? -0.635 191.489 74.195 1.00 41.64 405 ASN G C 1
ATOM 10637 O O . ASN G 1 135 ? -0.973 191.560 73.016 1.00 42.74 405 ASN G O 1
ATOM 10642 N N . GLU G 1 136 ? -0.929 190.454 74.972 1.00 43.60 406 GLU G N 1
ATOM 10643 C CA . GLU G 1 136 ? -1.691 189.320 74.455 1.00 45.66 406 GLU G CA 1
ATOM 10644 C C . GLU G 1 136 ? -3.125 189.779 74.220 1.00 43.38 406 GLU G C 1
ATOM 10645 O O . GLU G 1 136 ? -3.743 189.462 73.221 1.00 41.35 406 GLU G O 1
ATOM 10651 N N . ILE G 1 137 ? -3.647 190.538 75.161 1.00 43.46 407 ILE G N 1
ATOM 10652 C CA . ILE G 1 137 ? -4.994 191.050 75.038 1.00 44.67 407 ILE G CA 1
ATOM 10653 C C . ILE G 1 137 ? -5.122 191.856 73.739 1.00 46.37 407 ILE G C 1
ATOM 10654 O O . ILE G 1 137 ? -6.185 191.890 73.124 1.00 47.36 407 ILE G O 1
ATOM 10659 N N . ALA G 1 138 ? -4.034 192.486 73.311 1.00 46.89 408 ALA G N 1
ATOM 10660 C CA . ALA G 1 138 ? -4.073 193.300 72.110 1.00 48.06 408 ALA G CA 1
ATOM 10661 C C . ALA G 1 138 ? -3.968 192.482 70.846 1.00 49.80 408 ALA G C 1
ATOM 10662 O O . ALA G 1 138 ? -3.792 193.025 69.760 1.00 50.45 408 ALA G O 1
ATOM 10664 N N . GLU G 1 139 ? -4.069 191.172 70.975 1.00 52.35 409 GLU G N 1
ATOM 10665 C CA . GLU G 1 139 ? -3.991 190.327 69.798 1.00 55.04 409 GLU G CA 1
ATOM 10666 C C . GLU G 1 139 ? -5.418 189.994 69.404 1.00 54.84 409 GLU G C 1
ATOM 10667 O O . GLU G 1 139 ? -5.672 189.616 68.265 1.00 54.41 409 GLU G O 1
ATOM 10673 N N . ASP G 1 140 ? -6.345 190.171 70.350 1.00 55.84 410 ASP G N 1
ATOM 10674 C CA . ASP G 1 140 ? -7.772 189.890 70.138 1.00 59.28 410 ASP G CA 1
ATOM 10675 C C . ASP G 1 140 ? -8.633 191.160 70.171 1.00 60.11 410 ASP G C 1
ATOM 10676 O O . ASP G 1 140 ? -9.042 191.618 71.240 1.00 60.42 410 ASP G O 1
ATOM 10681 N N . SER G 1 141 ? -8.916 191.708 68.993 1.00 60.80 411 SER G N 1
ATOM 10682 C CA . SER G 1 141 ? -9.706 192.936 68.844 1.00 61.74 411 SER G CA 1
ATOM 10683 C C . SER G 1 141 ? -10.851 193.106 69.830 1.00 61.91 411 SER G C 1
ATOM 10684 O O . SER G 1 141 ? -10.963 194.133 70.507 1.00 60.53 411 SER G O 1
ATOM 10687 N N . GLU G 1 142 ? -11.709 192.095 69.883 1.00 63.01 412 GLU G N 1
ATOM 10688 C CA . GLU G 1 142 ? -12.879 192.109 70.752 1.00 63.59 412 GLU G CA 1
ATOM 10689 C C . GLU G 1 142 ? -12.509 192.425 72.195 1.00 61.97 412 GLU G C 1
ATOM 10690 O O . GLU G 1 142 ? -13.143 193.259 72.850 1.00 60.94 412 GLU G O 1
ATOM 10696 N N . GLN G 1 143 ? -11.477 191.746 72.682 1.00 60.55 413 GLN G N 1
ATOM 10697 C CA . GLN G 1 143 ? -11.005 191.941 74.047 1.00 59.99 413 GLN G CA 1
ATOM 10698 C C . GLN G 1 143 ? -10.358 193.309 74.235 1.00 57.19 413 GLN G C 1
ATOM 10699 O O . GLN G 1 143 ? -10.671 194.040 75.176 1.00 55.81 413 GLN G O 1
ATOM 10705 N N . PHE G 1 144 ? -9.454 193.648 73.328 1.00 54.75 414 PHE G N 1
ATOM 10706 C CA . PHE G 1 144 ? -8.750 194.911 73.398 1.00 53.78 414 PHE G CA 1
ATOM 10707 C C . PHE G 1 144 ? -9.643 196.147 73.240 1.00 53.38 414 PHE G C 1
ATOM 10708 O O . PHE G 1 144 ? -9.239 197.257 73.602 1.00 51.60 414 PHE G O 1
ATOM 10716 N N . GLU G 1 145 ? -10.850 195.951 72.708 1.00 53.50 415 GLU G N 1
ATOM 10717 C CA . GLU G 1 145 ? -11.806 197.046 72.510 1.00 52.91 415 GLU G CA 1
ATOM 10718 C C . GLU G 1 145 ? -12.399 197.363 73.872 1.00 51.03 415 GLU G C 1
ATOM 10719 O O . GLU G 1 145 ? -12.618 198.527 74.223 1.00 50.68 415 GLU G O 1
ATOM 10725 N N . LYS G 1 146 ? -12.648 196.310 74.643 1.00 49.05 416 LYS G N 1
ATOM 10726 C CA . LYS G 1 146 ? -13.190 196.473 75.985 1.00 47.68 416 LYS G CA 1
ATOM 10727 C C . LYS G 1 146 ? -12.075 197.026 76.850 1.00 45.42 416 LYS G C 1
ATOM 10728 O O . LYS G 1 146 ? -12.217 198.079 77.457 1.00 44.14 416 LYS G O 1
ATOM 10734 N N . PHE G 1 147 ? -10.953 196.316 76.873 1.00 44.40 417 PHE G N 1
ATOM 10735 C CA . PHE G 1 147 ? -9.816 196.723 77.681 1.00 44.01 417 PHE G CA 1
ATOM 10736 C C . PHE G 1 147 ? -9.442 198.174 77.496 1.00 43.86 417 PHE G C 1
ATOM 10737 O O . PHE G 1 147 ? -9.478 198.956 78.453 1.00 43.74 417 PHE G O 1
ATOM 10745 N N . TYR G 1 148 ? -9.078 198.540 76.270 1.00 43.46 418 TYR G N 1
ATOM 10746 C CA . TYR G 1 148 ? -8.680 199.921 76.018 1.00 43.22 418 TYR G CA 1
ATOM 10747 C C . TYR G 1 148 ? -9.759 200.868 76.519 1.00 42.35 418 TYR G C 1
ATOM 10748 O O . TYR G 1 148 ? -9.485 201.809 77.254 1.00 42.30 418 TYR G O 1
ATOM 10757 N N . SER G 1 149 ? -10.995 200.602 76.132 1.00 42.88 419 SER G N 1
ATOM 10758 C CA . SER G 1 149 ? -12.097 201.438 76.563 1.00 42.63 419 SER G CA 1
ATOM 10759 C C . SER G 1 149 ? -12.094 201.623 78.079 1.00 41.07 419 SER G C 1
ATOM 10760 O O . SER G 1 149 ? -12.176 202.736 78.580 1.00 41.62 419 SER G O 1
ATOM 10763 N N . ALA G 1 150 ? -11.985 200.531 78.814 1.00 40.11 420 ALA G N 1
ATOM 10764 C CA . ALA G 1 150 ? -12.003 200.627 80.263 1.00 39.42 420 ALA G CA 1
ATOM 10765 C C . ALA G 1 150 ? -10.750 201.238 80.893 1.00 39.72 420 ALA G C 1
ATOM 10766 O O . ALA G 1 150 ? -10.850 201.935 81.907 1.00 39.39 420 ALA G O 1
ATOM 10768 N N . PHE G 1 151 ? -9.577 201.011 80.302 1.00 38.34 421 PHE G N 1
ATOM 10769 C CA . PHE G 1 151 ? -8.367 201.521 80.936 1.00 38.45 421 PHE G CA 1
ATOM 10770 C C . PHE G 1 151 ? -7.340 202.295 80.128 1.00 39.21 421 PHE G C 1
ATOM 10771 O O . PHE G 1 151 ? -6.137 202.167 80.376 1.00 41.02 421 PHE G O 1
ATOM 10779 N N . SER G 1 152 ? -7.791 203.112 79.185 1.00 38.99 422 SER G N 1
ATOM 10780 C CA . SER G 1 152 ? -6.851 203.888 78.405 1.00 38.01 422 SER G CA 1
ATOM 10781 C C . SER G 1 152 ? -6.229 204.942 79.331 1.00 38.40 422 SER G C 1
ATOM 10782 O O . SER G 1 152 ? -5.020 205.182 79.298 1.00 37.67 422 SER G O 1
ATOM 10785 N N . LYS G 1 153 ? -7.034 205.560 80.185 1.00 37.77 423 LYS G N 1
ATOM 10786 C CA . LYS G 1 153 ? -6.458 206.563 81.051 1.00 39.21 423 LYS G CA 1
ATOM 10787 C C . LYS G 1 153 ? -5.310 205.980 81.862 1.00 40.66 423 LYS G C 1
ATOM 10788 O O . LYS G 1 153 ? -4.297 206.651 82.075 1.00 40.76 423 LYS G O 1
ATOM 10794 N N . ASN G 1 154 ? -5.460 204.731 82.305 1.00 41.66 424 ASN G N 1
ATOM 10795 C CA . ASN G 1 154 ? -4.426 204.080 83.118 1.00 41.00 424 ASN G CA 1
ATOM 10796 C C . ASN G 1 154 ? -3.178 203.807 82.325 1.00 40.22 424 ASN G C 1
ATOM 10797 O O . ASN G 1 154 ? -2.066 203.964 82.838 1.00 38.05 424 ASN G O 1
ATOM 10802 N N . ILE G 1 155 ? -3.362 203.377 81.081 1.00 38.23 425 ILE G N 1
ATOM 10803 C CA . ILE G 1 155 ? -2.215 203.114 80.242 1.00 38.16 425 ILE G CA 1
ATOM 10804 C C . ILE G 1 155 ? -1.460 204.422 80.101 1.00 39.98 425 ILE G C 1
ATOM 10805 O O . ILE G 1 155 ? -0.239 204.474 80.289 1.00 41.94 425 ILE G O 1
ATOM 10810 N N . LYS G 1 156 ? -2.203 205.482 79.796 1.00 39.86 426 LYS G N 1
ATOM 10811 C CA . LYS G 1 156 ? -1.618 206.794 79.599 1.00 40.69 426 LYS G CA 1
ATOM 10812 C C . LYS G 1 156 ? -0.902 207.314 80.836 1.00 41.07 426 LYS G C 1
ATOM 10813 O O . LYS G 1 156 ? 0.050 208.082 80.721 1.00 42.78 426 LYS G O 1
ATOM 10819 N N . LEU G 1 157 ? -1.340 206.901 82.018 1.00 40.43 427 LEU G N 1
ATOM 10820 C CA . LEU G 1 157 ? -0.656 207.332 83.237 1.00 40.10 427 LEU G CA 1
ATOM 10821 C C . LEU G 1 157 ? 0.665 206.581 83.290 1.00 38.40 427 LEU G C 1
ATOM 10822 O O . LEU G 1 157 ? 1.701 207.156 83.581 1.00 38.78 427 LEU G O 1
ATOM 10827 N N . GLY G 1 158 ? 0.609 205.287 82.996 1.00 38.17 428 GLY G N 1
ATOM 10828 C CA . GLY G 1 158 ? 1.799 204.465 83.016 1.00 37.22 428 GLY G CA 1
ATOM 10829 C C . GLY G 1 158 ? 2.901 205.032 82.143 1.00 38.35 428 GLY G C 1
ATOM 10830 O O . GLY G 1 158 ? 4.053 205.131 82.578 1.00 37.31 428 GLY G O 1
ATOM 10831 N N . VAL G 1 159 ? 2.544 205.408 80.913 1.00 37.39 429 VAL G N 1
ATOM 10832 C CA . VAL G 1 159 ? 3.500 205.968 79.970 1.00 34.79 429 VAL G CA 1
ATOM 10833 C C . VAL G 1 159 ? 4.224 207.154 80.576 1.00 36.40 429 VAL G C 1
ATOM 10834 O O . VAL G 1 159 ? 5.357 207.442 80.224 1.00 37.00 429 VAL G O 1
ATOM 10838 N N . HIS G 1 160 ? 3.566 207.829 81.508 1.00 39.14 430 HIS G N 1
ATOM 10839 C CA . HIS G 1 160 ? 4.141 208.991 82.168 1.00 41.09 430 HIS G CA 1
ATOM 10840 C C . HIS G 1 160 ? 5.055 208.630 83.325 1.00 42.25 430 HIS G C 1
ATOM 10841 O O . HIS G 1 160 ? 6.179 209.114 83.406 1.00 42.83 430 HIS G O 1
ATOM 10848 N N . GLU G 1 161 ? 4.564 207.774 84.213 1.00 44.07 431 GLU G N 1
ATOM 10849 C CA . GLU G 1 161 ? 5.298 207.391 85.417 1.00 46.39 431 GLU G CA 1
ATOM 10850 C C . GLU G 1 161 ? 6.314 206.250 85.337 1.00 46.25 431 GLU G C 1
ATOM 10851 O O . GLU G 1 161 ? 7.259 206.226 86.117 1.00 48.58 431 GLU G O 1
ATOM 10857 N N . ASP G 1 162 ? 6.141 205.315 84.408 1.00 45.48 432 ASP G N 1
ATOM 10858 C CA . ASP G 1 162 ? 7.030 204.151 84.317 1.00 44.47 432 ASP G CA 1
ATOM 10859 C C . ASP G 1 162 ? 8.086 204.164 83.197 1.00 45.12 432 ASP G C 1
ATOM 10860 O O . ASP G 1 162 ? 8.024 203.365 82.263 1.00 47.13 432 ASP G O 1
ATOM 10865 N N . THR G 1 163 ? 9.060 205.058 83.294 1.00 43.86 433 THR G N 1
ATOM 10866 C CA . THR G 1 163 ? 10.121 205.169 82.293 1.00 43.55 433 THR G CA 1
ATOM 10867 C C . THR G 1 163 ? 10.604 203.863 81.655 1.00 42.24 433 THR G C 1
ATOM 10868 O O . THR G 1 163 ? 10.684 203.749 80.428 1.00 42.61 433 THR G O 1
ATOM 10872 N N . GLN G 1 164 ? 10.962 202.890 82.481 1.00 39.33 434 GLN G N 1
ATOM 10873 C CA . GLN G 1 164 ? 11.462 201.622 81.965 1.00 37.64 434 GLN G CA 1
ATOM 10874 C C . GLN G 1 164 ? 10.434 200.933 81.051 1.00 37.09 434 GLN G C 1
ATOM 10875 O O . GLN G 1 164 ? 10.788 200.331 80.029 1.00 34.19 434 GLN G O 1
ATOM 10881 N N . ASN G 1 165 ? 9.163 201.039 81.414 1.00 35.27 435 ASN G N 1
ATOM 10882 C CA . ASN G 1 165 ? 8.121 200.402 80.640 1.00 37.36 435 ASN G CA 1
ATOM 10883 C C . ASN G 1 165 ? 7.395 201.299 79.663 1.00 37.91 435 ASN G C 1
ATOM 10884 O O . ASN G 1 165 ? 6.400 200.881 79.077 1.00 39.25 435 ASN G O 1
ATOM 10889 N N . ARG G 1 166 ? 7.907 202.512 79.475 1.00 37.54 436 ARG G N 1
ATOM 10890 C CA . ARG G 1 166 ? 7.299 203.487 78.579 1.00 37.56 436 ARG G CA 1
ATOM 10891 C C . ARG G 1 166 ? 7.079 203.024 77.144 1.00 36.34 436 ARG G C 1
ATOM 10892 O O . ARG G 1 166 ? 5.944 203.017 76.667 1.00 36.77 436 ARG G O 1
ATOM 10900 N N . ALA G 1 167 ? 8.148 202.647 76.451 1.00 34.77 437 ALA G N 1
ATOM 10901 C CA . ALA G 1 167 ? 8.010 202.202 75.062 1.00 33.92 437 ALA G CA 1
ATOM 10902 C C . ALA G 1 167 ? 6.943 201.136 74.942 1.00 33.75 437 ALA G C 1
ATOM 10903 O O . ALA G 1 167 ? 6.028 201.252 74.136 1.00 37.10 437 ALA G O 1
ATOM 10905 N N . ALA G 1 168 ? 7.050 200.103 75.759 1.00 33.46 438 ALA G N 1
ATOM 10906 C CA . ALA G 1 168 ? 6.079 199.020 75.750 1.00 33.99 438 ALA G CA 1
ATOM 10907 C C . ALA G 1 168 ? 4.639 199.557 75.873 1.00 35.08 438 ALA G C 1
ATOM 10908 O O . ALA G 1 168 ? 3.769 199.257 75.042 1.00 34.67 438 ALA G O 1
ATOM 10910 N N . LEU G 1 169 ? 4.403 200.343 76.922 1.00 34.40 439 LEU G N 1
ATOM 10911 C CA . LEU G 1 169 ? 3.095 200.921 77.186 1.00 34.66 439 LEU G CA 1
ATOM 10912 C C . LEU G 1 169 ? 2.616 201.801 76.027 1.00 36.00 439 LEU G C 1
ATOM 10913 O O . LEU G 1 169 ? 1.429 201.808 75.682 1.00 35.04 439 LEU G O 1
ATOM 10918 N N . ALA G 1 170 ? 3.539 202.529 75.412 1.00 36.46 440 ALA G N 1
ATOM 10919 C CA . ALA G 1 170 ? 3.169 203.403 74.308 1.00 38.05 440 ALA G CA 1
ATOM 10920 C C . ALA G 1 170 ? 2.604 202.599 73.138 1.00 38.36 440 ALA G C 1
ATOM 10921 O O . ALA G 1 170 ? 1.794 203.102 72.358 1.00 39.34 440 ALA G O 1
ATOM 10923 N N . LYS G 1 171 ? 3.019 201.345 73.014 1.00 37.90 441 LYS G N 1
ATOM 10924 C CA . LYS G 1 171 ? 2.524 200.531 71.918 1.00 36.90 441 LYS G CA 1
ATOM 10925 C C . LYS G 1 171 ? 1.070 200.101 72.146 1.00 35.04 441 LYS G C 1
ATOM 10926 O O . LYS G 1 171 ? 0.448 199.475 71.286 1.00 35.86 441 LYS G O 1
ATOM 10932 N N . LEU G 1 172 ? 0.517 200.451 73.296 1.00 32.40 442 LEU G N 1
ATOM 10933 C CA . LEU G 1 172 ? -0.865 200.101 73.573 1.00 32.79 442 LEU G CA 1
ATOM 10934 C C . LEU G 1 172 ? -1.805 201.276 73.309 1.00 32.74 442 LEU G C 1
ATOM 10935 O O . LEU G 1 172 ? -3.009 201.135 73.371 1.00 33.45 442 LEU G O 1
ATOM 10940 N N . LEU G 1 173 ? -1.245 202.436 73.006 1.00 32.41 443 LEU G N 1
ATOM 10941 C CA . LEU G 1 173 ? -2.043 203.618 72.740 1.00 32.98 443 LEU G CA 1
ATOM 10942 C C . LEU G 1 173 ? -2.772 203.599 71.374 1.00 33.43 443 LEU G C 1
ATOM 10943 O O . LEU G 1 173 ? -2.302 203.014 70.397 1.00 31.73 443 LEU G O 1
ATOM 10948 N N . ARG G 1 174 ? -3.925 204.261 71.324 1.00 33.84 444 ARG G N 1
ATOM 10949 C CA . ARG G 1 174 ? -4.741 204.336 70.110 1.00 33.47 444 ARG G CA 1
ATOM 10950 C C . ARG G 1 174 ? -5.279 205.751 69.954 1.00 32.91 444 ARG G C 1
ATOM 10951 O O . ARG G 1 174 ? -5.607 206.395 70.940 1.00 35.21 444 ARG G O 1
ATOM 10959 N N . TYR G 1 175 ? -5.378 206.241 68.724 1.00 32.68 445 TYR G N 1
ATOM 10960 C CA . TYR G 1 175 ? -5.897 207.593 68.496 1.00 30.28 445 TYR G CA 1
ATOM 10961 C C . TYR G 1 175 ? -6.407 207.813 67.089 1.00 30.37 445 TYR G C 1
ATOM 10962 O O . TYR G 1 175 ? -5.989 207.130 66.143 1.00 29.35 445 TYR G O 1
ATOM 10971 N N . ASN G 1 176 ? -7.302 208.788 66.956 1.00 29.16 446 ASN G N 1
ATOM 10972 C CA . ASN G 1 176 ? -7.794 209.175 65.641 1.00 28.69 446 ASN G CA 1
ATOM 10973 C C . ASN G 1 176 ? -6.711 210.071 65.021 1.00 28.97 446 ASN G C 1
ATOM 10974 O O . ASN G 1 176 ? -5.875 210.643 65.730 1.00 27.47 446 ASN G O 1
ATOM 10979 N N . SER G 1 177 ? -6.732 210.190 63.701 1.00 29.90 447 SER G N 1
ATOM 10980 C CA . SER G 1 177 ? -5.750 210.991 62.995 1.00 30.31 447 SER G CA 1
ATOM 10981 C C . SER G 1 177 ? -6.287 211.405 61.632 1.00 32.26 447 SER G C 1
ATOM 10982 O O . SER G 1 177 ? -7.301 210.889 61.167 1.00 32.21 447 SER G O 1
ATOM 10985 N N . THR G 1 178 ? -5.582 212.322 60.982 1.00 33.99 448 THR G N 1
ATOM 10986 C CA . THR G 1 178 ? -5.993 212.774 59.667 1.00 35.27 448 THR G CA 1
ATOM 10987 C C . THR G 1 178 ? -6.097 211.577 58.730 1.00 36.72 448 THR G C 1
ATOM 10988 O O . THR G 1 178 ? -6.817 211.642 57.733 1.00 38.51 448 THR G O 1
ATOM 10992 N N . LYS G 1 179 ? -5.385 210.490 59.049 1.00 35.77 449 LYS G N 1
ATOM 10993 C CA . LYS G 1 179 ? -5.407 209.290 58.206 1.00 34.20 449 LYS G CA 1
ATOM 10994 C C . LYS G 1 179 ? -6.175 208.106 58.816 1.00 34.70 449 LYS G C 1
ATOM 10995 O O . LYS G 1 179 ? -6.081 206.978 58.334 1.00 32.99 449 LYS G O 1
ATOM 11001 N N . SER G 1 180 ? -6.948 208.369 59.866 1.00 35.50 450 SER G N 1
ATOM 11002 C CA . SER G 1 180 ? -7.716 207.322 60.540 1.00 36.81 450 SER G CA 1
ATOM 11003 C C . SER G 1 180 ? -8.836 208.057 61.266 1.00 37.97 450 SER G C 1
ATOM 11004 O O . SER G 1 180 ? -8.784 208.299 62.473 1.00 36.96 450 SER G O 1
ATOM 11007 N N . VAL G 1 181 ? -9.857 208.408 60.498 1.00 40.56 451 VAL G N 1
ATOM 11008 C CA . VAL G 1 181 ? -10.981 209.165 61.006 1.00 43.32 451 VAL G CA 1
ATOM 11009 C C . VAL G 1 181 ? -12.048 208.371 61.745 1.00 45.81 451 VAL G C 1
ATOM 11010 O O . VAL G 1 181 ? -12.649 208.866 62.702 1.00 45.62 451 VAL G O 1
ATOM 11014 N N . ASP G 1 182 ? -12.283 207.138 61.329 1.00 48.65 452 ASP G N 1
ATOM 11015 C CA . ASP G 1 182 ? -13.302 206.355 62.000 1.00 52.58 452 ASP G CA 1
ATOM 11016 C C . ASP G 1 182 ? -12.739 205.497 63.121 1.00 53.51 452 ASP G C 1
ATOM 11017 O O . ASP G 1 182 ? -13.017 205.743 64.300 1.00 56.08 452 ASP G O 1
ATOM 11022 N N . GLU G 1 183 ? -11.931 204.510 62.768 1.00 52.84 453 GLU G N 1
ATOM 11023 C CA . GLU G 1 183 ? -11.325 203.631 63.768 1.00 52.26 453 GLU G CA 1
ATOM 11024 C C . GLU G 1 183 ? -10.150 204.317 64.483 1.00 47.99 453 GLU G C 1
ATOM 11025 O O . GLU G 1 183 ? -9.665 205.353 64.032 1.00 46.92 453 GLU G O 1
ATOM 11031 N N . LEU G 1 184 ? -9.714 203.753 65.607 1.00 43.60 454 LEU G N 1
ATOM 11032 C CA . LEU G 1 184 ? -8.565 204.301 66.336 1.00 41.34 454 LEU G CA 1
ATOM 11033 C C . LEU G 1 184 ? -7.306 203.614 65.781 1.00 41.04 454 LEU G C 1
ATOM 11034 O O . LEU G 1 184 ? -7.262 202.386 65.695 1.00 39.75 454 LEU G O 1
ATOM 11039 N N . THR G 1 185 ? -6.301 204.395 65.384 1.00 39.68 455 THR G N 1
ATOM 11040 C CA . THR G 1 185 ? -5.073 203.821 64.850 1.00 39.62 455 THR G CA 1
ATOM 11041 C C . THR G 1 185 ? -4.036 203.763 65.951 1.00 40.14 455 THR G C 1
ATOM 11042 O O . THR G 1 185 ? -4.049 204.591 66.852 1.00 41.76 455 THR G O 1
ATOM 11046 N N . SER G 1 186 ? -3.138 202.787 65.874 1.00 39.69 456 SER G N 1
ATOM 11047 C CA . SER G 1 186 ? -2.073 202.633 66.861 1.00 37.25 456 SER G CA 1
ATOM 11048 C C . SER G 1 186 ? -0.827 203.358 66.338 1.00 37.16 456 SER G C 1
ATOM 11049 O O . SER G 1 186 ? -0.757 203.692 65.147 1.00 38.06 456 SER G O 1
ATOM 11052 N N . LEU G 1 187 ? 0.161 203.587 67.207 1.00 36.78 457 LEU G N 1
ATOM 11053 C CA . LEU G 1 187 ? 1.378 204.277 66.778 1.00 36.42 457 LEU G CA 1
ATOM 11054 C C . LEU G 1 187 ? 2.209 203.448 65.809 1.00 36.30 457 LEU G C 1
ATOM 11055 O O . LEU G 1 187 ? 2.973 204.005 65.022 1.00 35.60 457 LEU G O 1
ATOM 11060 N N . THR G 1 188 ? 2.054 202.123 65.856 1.00 36.73 458 THR G N 1
ATOM 11061 C CA . THR G 1 188 ? 2.791 201.232 64.952 1.00 35.64 458 THR G CA 1
ATOM 11062 C C . THR G 1 188 ? 2.266 201.385 63.524 1.00 34.66 458 THR G C 1
ATOM 11063 O O . THR G 1 188 ? 3.041 201.632 62.596 1.00 32.41 458 THR G O 1
ATOM 11067 N N . ASP G 1 189 ? 0.951 201.236 63.354 1.00 34.35 459 ASP G N 1
ATOM 11068 C CA . ASP G 1 189 ? 0.330 201.385 62.039 1.00 32.74 459 ASP G CA 1
ATOM 11069 C C . ASP G 1 189 ? 0.675 202.772 61.510 1.00 32.65 459 ASP G C 1
ATOM 11070 O O . ASP G 1 189 ? 1.033 202.935 60.333 1.00 30.82 459 ASP G O 1
ATOM 11075 N N . TYR G 1 190 ? 0.559 203.778 62.377 1.00 30.10 460 TYR G N 1
ATOM 11076 C CA . TYR G 1 190 ? 0.900 205.127 61.953 1.00 29.00 460 TYR G CA 1
ATOM 11077 C C . TYR G 1 190 ? 2.297 205.078 61.331 1.00 28.21 460 TYR G C 1
ATOM 11078 O O . TYR G 1 190 ? 2.479 205.464 60.192 1.00 30.26 460 TYR G O 1
ATOM 11087 N N . VAL G 1 191 ? 3.287 204.579 62.056 1.00 29.90 461 VAL G N 1
ATOM 11088 C CA . VAL G 1 191 ? 4.630 204.514 61.489 1.00 30.79 461 VAL G CA 1
ATOM 11089 C C . VAL G 1 191 ? 4.620 203.735 60.175 1.00 33.04 461 VAL G C 1
ATOM 11090 O O . VAL G 1 191 ? 5.320 204.078 59.232 1.00 32.73 461 VAL G O 1
ATOM 11094 N N . THR G 1 192 ? 3.811 202.688 60.105 1.00 35.37 462 THR G N 1
ATOM 11095 C CA . THR G 1 192 ? 3.750 201.893 58.891 1.00 37.81 462 THR G CA 1
ATOM 11096 C C . THR G 1 192 ? 3.270 202.735 57.710 1.00 37.63 462 THR G C 1
ATOM 11097 O O . THR G 1 192 ? 3.399 202.328 56.553 1.00 37.94 462 THR G O 1
ATOM 11101 N N . ARG G 1 193 ? 2.722 203.911 57.989 1.00 36.47 463 ARG G N 1
ATOM 11102 C CA . ARG G 1 193 ? 2.226 204.754 56.906 1.00 35.64 463 ARG G CA 1
ATOM 11103 C C . ARG G 1 193 ? 3.097 205.955 56.590 1.00 36.22 463 ARG G C 1
ATOM 11104 O O . ARG G 1 193 ? 2.779 206.739 55.708 1.00 35.64 463 ARG G O 1
ATOM 11112 N N . MET G 1 194 ? 4.210 206.089 57.299 1.00 38.22 464 MET G N 1
ATOM 11113 C CA . MET G 1 194 ? 5.102 207.222 57.083 1.00 39.97 464 MET G CA 1
ATOM 11114 C C . MET G 1 194 ? 5.925 207.172 55.801 1.00 41.73 464 MET G C 1
ATOM 11115 O O . MET G 1 194 ? 6.845 206.368 55.682 1.00 41.89 464 MET G O 1
ATOM 11120 N N . PRO G 1 195 ? 5.607 208.041 54.821 1.00 43.24 465 PRO G N 1
ATOM 11121 C CA . PRO G 1 195 ? 6.382 208.031 53.581 1.00 42.70 465 PRO G CA 1
ATOM 11122 C C . PRO G 1 195 ? 7.874 208.023 53.932 1.00 44.08 465 PRO G C 1
ATOM 11123 O O . PRO G 1 195 ? 8.281 208.421 55.029 1.00 42.55 465 PRO G O 1
ATOM 11127 N N . GLU G 1 196 ? 8.680 207.573 52.984 1.00 45.80 466 GLU G N 1
ATOM 11128 C CA . GLU G 1 196 ? 10.114 207.501 53.151 1.00 46.01 466 GLU G CA 1
ATOM 11129 C C . GLU G 1 196 ? 10.724 208.842 53.569 1.00 45.66 466 GLU G C 1
ATOM 11130 O O . GLU G 1 196 ? 11.713 208.871 54.298 1.00 45.96 466 GLU G O 1
ATOM 11136 N N . HIS G 1 197 ? 10.129 209.953 53.130 1.00 45.11 467 HIS G N 1
ATOM 11137 C CA . HIS G 1 197 ? 10.669 211.277 53.459 1.00 43.54 467 HIS G CA 1
ATOM 11138 C C . HIS G 1 197 ? 10.123 211.936 54.721 1.00 42.38 467 HIS G C 1
ATOM 11139 O O . HIS G 1 197 ? 10.626 212.978 55.144 1.00 43.66 467 HIS G O 1
ATOM 11146 N N . GLN G 1 198 ? 9.094 211.357 55.321 1.00 39.55 468 GLN G N 1
ATOM 11147 C CA . GLN G 1 198 ? 8.572 211.922 56.551 1.00 36.95 468 GLN G CA 1
ATOM 11148 C C . GLN G 1 198 ? 9.514 211.372 57.619 1.00 37.93 468 GLN G C 1
ATOM 11149 O O . GLN G 1 198 ? 9.801 210.175 57.641 1.00 35.47 468 GLN G O 1
ATOM 11155 N N . LYS G 1 199 ? 10.003 212.244 58.493 1.00 38.74 469 LYS G N 1
ATOM 11156 C CA . LYS G 1 199 ? 10.927 211.824 59.530 1.00 39.16 469 LYS G CA 1
ATOM 11157 C C . LYS G 1 199 ? 10.336 211.823 60.933 1.00 38.31 469 LYS G C 1
ATOM 11158 O O . LYS G 1 199 ? 10.878 211.182 61.821 1.00 39.22 469 LYS G O 1
ATOM 11164 N N . ASN G 1 200 ? 9.232 212.522 61.158 1.00 37.07 470 ASN G N 1
ATOM 11165 C CA . ASN G 1 200 ? 8.688 212.541 62.512 1.00 34.59 470 ASN G CA 1
ATOM 11166 C C . ASN G 1 200 ? 7.282 212.017 62.622 1.00 33.82 470 ASN G C 1
ATOM 11167 O O . ASN G 1 200 ? 6.660 211.662 61.627 1.00 35.87 470 ASN G O 1
ATOM 11172 N N . ILE G 1 201 ? 6.790 211.950 63.850 1.00 31.65 471 ILE G N 1
ATOM 11173 C CA . ILE G 1 201 ? 5.417 211.534 64.085 1.00 30.06 471 ILE G CA 1
ATOM 11174 C C . ILE G 1 201 ? 4.719 212.805 64.591 1.00 30.25 471 ILE G C 1
ATOM 11175 O O . ILE G 1 201 ? 5.077 213.347 65.657 1.00 27.78 471 ILE G O 1
ATOM 11180 N N . TYR G 1 202 ? 3.730 213.280 63.830 1.00 27.46 472 TYR G N 1
ATOM 11181 C CA . TYR G 1 202 ? 3.028 214.504 64.195 1.00 25.65 472 TYR G CA 1
ATOM 11182 C C . TYR G 1 202 ? 1.722 214.337 64.934 1.00 26.40 472 TYR G C 1
ATOM 11183 O O . TYR G 1 202 ? 0.909 213.475 64.596 1.00 28.34 472 TYR G O 1
ATOM 11192 N N . TYR G 1 203 ? 1.515 215.163 65.957 1.00 27.07 473 TYR G N 1
ATOM 11193 C CA . TYR G 1 203 ? 0.262 215.114 66.709 1.00 26.83 473 TYR G CA 1
ATOM 11194 C C . TYR G 1 203 ? -0.145 216.511 67.141 1.00 27.57 473 TYR G C 1
ATOM 11195 O O . TYR G 1 203 ? 0.655 217.450 67.128 1.00 26.33 473 TYR G O 1
ATOM 11204 N N . ILE G 1 204 ? -1.406 216.635 67.521 1.00 29.84 474 ILE G N 1
ATOM 11205 C CA . ILE G 1 204 ? -1.952 217.895 67.979 1.00 33.38 474 ILE G CA 1
ATOM 11206 C C . ILE G 1 204 ? -2.800 217.576 69.217 1.00 36.59 474 ILE G C 1
ATOM 11207 O O . ILE G 1 204 ? -3.582 216.621 69.236 1.00 37.80 474 ILE G O 1
ATOM 11212 N N . THR G 1 205 ? -2.611 218.354 70.270 1.00 40.06 475 THR G N 1
ATOM 11213 C CA . THR G 1 205 ? -3.370 218.156 71.493 1.00 43.20 475 THR G CA 1
ATOM 11214 C C . THR G 1 205 ? -4.435 219.228 71.493 1.00 42.74 475 THR G C 1
ATOM 11215 O O . THR G 1 205 ? -4.170 220.365 71.120 1.00 44.39 475 THR G O 1
ATOM 11219 N N . GLY G 1 206 ? -5.635 218.857 71.906 1.00 44.00 476 GLY G N 1
ATOM 11220 C CA . GLY G 1 206 ? -6.737 219.797 71.938 1.00 46.62 476 GLY G CA 1
ATOM 11221 C C . GLY G 1 206 ? -7.880 219.348 72.837 1.00 49.07 476 GLY G C 1
ATOM 11222 O O . GLY G 1 206 ? -7.843 218.268 73.433 1.00 47.24 476 GLY G O 1
ATOM 11223 N N . GLU G 1 207 ? -8.912 220.187 72.902 1.00 51.89 477 GLU G N 1
ATOM 11224 C CA . GLU G 1 207 ? -10.091 219.960 73.728 1.00 53.23 477 GLU G CA 1
ATOM 11225 C C . GLU G 1 207 ? -10.991 218.805 73.297 1.00 52.26 477 GLU G C 1
ATOM 11226 O O . GLU G 1 207 ? -11.673 218.218 74.126 1.00 53.56 477 GLU G O 1
ATOM 11232 N N . SER G 1 208 ? -11.011 218.476 72.011 1.00 52.24 478 SER G N 1
ATOM 11233 C CA . SER G 1 208 ? -11.862 217.383 71.541 1.00 52.10 478 SER G CA 1
ATOM 11234 C C . SER G 1 208 ? -11.653 217.068 70.062 1.00 51.26 478 SER G C 1
ATOM 11235 O O . SER G 1 208 ? -11.063 217.858 69.320 1.00 50.15 478 SER G O 1
ATOM 11238 N N . LEU G 1 209 ? -12.161 215.913 69.640 1.00 50.32 479 LEU G N 1
ATOM 11239 C CA . LEU G 1 209 ? -12.021 215.468 68.261 1.00 50.95 479 LEU G CA 1
ATOM 11240 C C . LEU G 1 209 ? -12.910 216.267 67.326 1.00 52.50 479 LEU G C 1
ATOM 11241 O O . LEU G 1 209 ? -13.420 215.748 66.342 1.00 53.07 479 LEU G O 1
ATOM 11246 N N . LYS G 1 210 ? -13.100 217.540 67.636 1.00 54.10 480 LYS G N 1
ATOM 11247 C CA . LYS G 1 210 ? -13.932 218.391 66.803 1.00 55.14 480 LYS G CA 1
ATOM 11248 C C . LYS G 1 210 ? -13.257 219.739 66.736 1.00 53.91 480 LYS G C 1
ATOM 11249 O O . LYS G 1 210 ? -13.201 220.383 65.683 1.00 52.63 480 LYS G O 1
ATOM 11255 N N . ALA G 1 211 ? -12.722 220.145 67.881 1.00 52.51 481 ALA G N 1
ATOM 11256 C CA . ALA G 1 211 ? -12.017 221.407 67.985 1.00 50.17 481 ALA G CA 1
ATOM 11257 C C . ALA G 1 211 ? -10.652 221.289 67.329 1.00 49.65 481 ALA G C 1
ATOM 11258 O O . ALA G 1 211 ? -10.029 222.304 67.020 1.00 52.16 481 ALA G O 1
ATOM 11260 N N . VAL G 1 212 ? -10.191 220.059 67.100 1.00 46.79 482 VAL G N 1
ATOM 11261 C CA . VAL G 1 212 ? -8.871 219.860 66.514 1.00 44.61 482 VAL G CA 1
ATOM 11262 C C . VAL G 1 212 ? -8.854 219.512 65.049 1.00 43.83 482 VAL G C 1
ATOM 11263 O O . VAL G 1 212 ? -7.892 219.825 64.356 1.00 42.76 482 VAL G O 1
ATOM 11267 N N . GLU G 1 213 ? -9.911 218.855 64.583 1.00 44.91 483 GLU G N 1
ATOM 11268 C CA . GLU G 1 213 ? -10.017 218.447 63.182 1.00 44.22 483 GLU G CA 1
ATOM 11269 C C . GLU G 1 213 ? -9.892 219.609 62.220 1.00 44.10 483 GLU G C 1
ATOM 11270 O O . GLU G 1 213 ? -9.359 219.449 61.133 1.00 44.99 483 GLU G O 1
ATOM 11276 N N . LYS G 1 214 ? -10.408 220.771 62.611 1.00 44.30 484 LYS G N 1
ATOM 11277 C CA . LYS G 1 214 ? -10.367 221.938 61.746 1.00 44.14 484 LYS G CA 1
ATOM 11278 C C . LYS G 1 214 ? -9.224 222.890 62.039 1.00 41.33 484 LYS G C 1
ATOM 11279 O O . LYS G 1 214 ? -9.067 223.902 61.366 1.00 41.70 484 LYS G O 1
ATOM 11285 N N . SER G 1 215 ? -8.423 222.573 63.039 1.00 38.53 485 SER G N 1
ATOM 11286 C CA . SER G 1 215 ? -7.316 223.444 63.375 1.00 36.93 485 SER G CA 1
ATOM 11287 C C . SER G 1 215 ? -6.400 223.722 62.163 1.00 36.28 485 SER G C 1
ATOM 11288 O O . SER G 1 215 ? -5.945 222.803 61.487 1.00 37.48 485 SER G O 1
ATOM 11291 N N . PRO G 1 216 ? -6.145 225.002 61.863 1.00 34.31 486 PRO G N 1
ATOM 11292 C CA . PRO G 1 216 ? -5.292 225.425 60.747 1.00 33.67 486 PRO G CA 1
ATOM 11293 C C . PRO G 1 216 ? -3.856 224.898 60.830 1.00 33.64 486 PRO G C 1
ATOM 11294 O O . PRO G 1 216 ? -3.101 224.929 59.842 1.00 33.30 486 PRO G O 1
ATOM 11298 N N . PHE G 1 217 ? -3.464 224.435 62.011 1.00 32.18 487 PHE G N 1
ATOM 11299 C CA . PHE G 1 217 ? -2.133 223.877 62.150 1.00 31.12 487 PHE G CA 1
ATOM 11300 C C . PHE G 1 217 ? -2.062 222.607 61.281 1.00 30.14 487 PHE G C 1
ATOM 11301 O O . PHE G 1 217 ? -0.989 222.184 60.872 1.00 30.90 487 PHE G O 1
ATOM 11309 N N . LEU G 1 218 ? -3.210 222.013 60.975 1.00 28.29 488 LEU G N 1
ATOM 11310 C CA . LEU G 1 218 ? -3.221 220.811 60.158 1.00 27.74 488 LEU G CA 1
ATOM 11311 C C . LEU G 1 218 ? -2.907 221.058 58.686 1.00 30.37 488 LEU G C 1
ATOM 11312 O O . LEU G 1 218 ? -2.300 220.207 58.019 1.00 32.30 488 LEU G O 1
ATOM 11317 N N . ASP G 1 219 ? -3.298 222.224 58.181 1.00 30.29 489 ASP G N 1
ATOM 11318 C CA . ASP G 1 219 ? -3.098 222.528 56.776 1.00 29.46 489 ASP G CA 1
ATOM 11319 C C . ASP G 1 219 ? -1.669 222.326 56.291 1.00 29.43 489 ASP G C 1
ATOM 11320 O O . ASP G 1 219 ? -1.456 221.781 55.213 1.00 31.47 489 ASP G O 1
ATOM 11325 N N . ALA G 1 220 ? -0.676 222.729 57.068 1.00 27.76 490 ALA G N 1
ATOM 11326 C CA . ALA G 1 220 ? 0.690 222.535 56.605 1.00 24.82 490 ALA G CA 1
ATOM 11327 C C . ALA G 1 220 ? 1.037 221.051 56.484 1.00 24.43 490 ALA G C 1
ATOM 11328 O O . ALA G 1 220 ? 1.746 220.650 55.565 1.00 24.13 490 ALA G O 1
ATOM 11330 N N . LEU G 1 221 ? 0.547 220.246 57.419 1.00 24.83 491 LEU G N 1
ATOM 11331 C CA . LEU G 1 221 ? 0.820 218.817 57.417 1.00 26.52 491 LEU G CA 1
ATOM 11332 C C . LEU G 1 221 ? 0.032 218.069 56.367 1.00 29.53 491 LEU G C 1
ATOM 11333 O O . LEU G 1 221 ? 0.511 217.060 55.829 1.00 31.04 491 LEU G O 1
ATOM 11338 N N . LYS G 1 222 ? -1.169 218.549 56.069 1.00 29.31 492 LYS G N 1
ATOM 11339 C CA . LYS G 1 222 ? -1.970 217.892 55.058 1.00 31.22 492 LYS G CA 1
ATOM 11340 C C . LYS G 1 222 ? -1.410 218.230 53.689 1.00 31.19 492 LYS G C 1
ATOM 11341 O O . LYS G 1 222 ? -1.582 217.488 52.726 1.00 33.57 492 LYS G O 1
ATOM 11347 N N . ALA G 1 223 ? -0.728 219.355 53.594 1.00 31.38 493 ALA G N 1
ATOM 11348 C CA . ALA G 1 223 ? -0.174 219.749 52.310 1.00 31.59 493 ALA G CA 1
ATOM 11349 C C . ALA G 1 223 ? 0.920 218.774 51.917 1.00 30.55 493 ALA G C 1
ATOM 11350 O O . ALA G 1 223 ? 1.174 218.565 50.729 1.00 31.82 493 ALA G O 1
ATOM 11352 N N . LYS G 1 224 ? 1.564 218.179 52.914 1.00 28.79 494 LYS G N 1
ATOM 11353 C CA . LYS G 1 224 ? 2.643 217.243 52.641 1.00 30.82 494 LYS G CA 1
ATOM 11354 C C . LYS G 1 224 ? 2.162 215.810 52.773 1.00 31.75 494 LYS G C 1
ATOM 11355 O O . LYS G 1 224 ? 2.910 214.849 52.562 1.00 33.08 494 LYS G O 1
ATOM 11361 N N . ASN G 1 225 ? 0.896 215.666 53.120 1.00 31.22 495 ASN G N 1
ATOM 11362 C CA . ASN G 1 225 ? 0.342 214.349 53.238 1.00 30.93 495 ASN G CA 1
ATOM 11363 C C . ASN G 1 225 ? 0.955 213.607 54.430 1.00 30.81 495 ASN G C 1
ATOM 11364 O O . ASN G 1 225 ? 1.153 212.388 54.387 1.00 30.96 495 ASN G O 1
ATOM 11369 N N . PHE G 1 226 ? 1.260 214.350 55.494 1.00 30.44 496 PHE G N 1
ATOM 11370 C CA . PHE G 1 226 ? 1.814 213.743 56.714 1.00 29.13 496 PHE G CA 1
ATOM 11371 C C . PHE G 1 226 ? 0.683 213.548 57.706 1.00 29.27 496 PHE G C 1
ATOM 11372 O O . PHE G 1 226 ? -0.083 214.472 57.990 1.00 31.75 496 PHE G O 1
ATOM 11380 N N . GLU G 1 227 ? 0.570 212.339 58.226 1.00 26.66 497 GLU G N 1
ATOM 11381 C CA . GLU G 1 227 ? -0.476 212.048 59.175 1.00 25.26 497 GLU G CA 1
ATOM 11382 C C . GLU G 1 227 ? -0.294 212.816 60.486 1.00 25.55 497 GLU G C 1
ATOM 11383 O O . GLU G 1 227 ? 0.822 212.987 60.951 1.00 25.63 497 GLU G O 1
ATOM 11389 N N . VAL G 1 228 ? -1.398 213.267 61.072 1.00 24.99 498 VAL G N 1
ATOM 11390 C CA . VAL G 1 228 ? -1.369 213.955 62.350 1.00 22.93 498 VAL G CA 1
ATOM 11391 C C . VAL G 1 228 ? -2.312 213.266 63.347 1.00 25.23 498 VAL G C 1
ATOM 11392 O O . VAL G 1 228 ? -3.506 213.078 63.065 1.00 22.93 498 VAL G O 1
ATOM 11396 N N . LEU G 1 229 ? -1.760 212.903 64.511 1.00 25.88 499 LEU G N 1
ATOM 11397 C CA . LEU G 1 229 ? -2.494 212.235 65.588 1.00 23.98 499 LEU G CA 1
ATOM 11398 C C . LEU G 1 229 ? -3.341 213.235 66.342 1.00 24.65 499 LEU G C 1
ATOM 11399 O O . LEU G 1 229 ? -2.921 214.369 66.522 1.00 27.95 499 LEU G O 1
ATOM 11404 N N . PHE G 1 230 ? -4.510 212.816 66.821 1.00 26.76 500 PHE G N 1
ATOM 11405 C CA . PHE G 1 230 ? -5.414 213.711 67.568 1.00 27.14 500 PHE G CA 1
ATOM 11406 C C . PHE G 1 230 ? -5.509 213.381 69.054 1.00 28.76 500 PHE G C 1
ATOM 11407 O O . PHE G 1 230 ? -6.276 212.500 69.442 1.00 28.98 500 PHE G O 1
ATOM 11415 N N . LEU G 1 231 ? -4.753 214.080 69.893 1.00 30.75 501 LEU G N 1
ATOM 11416 C CA . LEU G 1 231 ? -4.819 213.812 71.327 1.00 32.78 501 LEU G CA 1
ATOM 11417 C C . LEU G 1 231 ? -5.892 214.722 71.877 1.00 34.36 501 LEU G C 1
ATOM 11418 O O . LEU G 1 231 ? -5.689 215.926 71.950 1.00 36.38 501 LEU G O 1
ATOM 11423 N N . THR G 1 232 ? -7.020 214.133 72.281 1.00 35.88 502 THR G N 1
ATOM 11424 C CA . THR G 1 232 ? -8.187 214.885 72.764 1.00 36.79 502 THR G CA 1
ATOM 11425 C C . THR G 1 232 ? -8.516 215.027 74.273 1.00 39.14 502 THR G C 1
ATOM 11426 O O . THR G 1 232 ? -9.447 215.756 74.624 1.00 38.96 502 THR G O 1
ATOM 11430 N N . ASP G 1 233 ? -7.774 214.358 75.155 1.00 40.66 503 ASP G N 1
ATOM 11431 C CA . ASP G 1 233 ? -8.021 214.435 76.599 1.00 43.17 503 ASP G CA 1
ATOM 11432 C C . ASP G 1 233 ? -6.820 215.060 77.335 1.00 44.45 503 ASP G C 1
ATOM 11433 O O . ASP G 1 233 ? -5.691 214.972 76.853 1.00 47.38 503 ASP G O 1
ATOM 11438 N N . PRO G 1 234 ? -7.040 215.711 78.500 1.00 44.26 504 PRO G N 1
ATOM 11439 C CA . PRO G 1 234 ? -5.923 216.325 79.238 1.00 43.70 504 PRO G CA 1
ATOM 11440 C C . PRO G 1 234 ? -4.810 215.349 79.615 1.00 44.82 504 PRO G C 1
ATOM 11441 O O . PRO G 1 234 ? -3.644 215.740 79.735 1.00 44.55 504 PRO G O 1
ATOM 11445 N N . ILE G 1 235 ? -5.173 214.082 79.802 1.00 44.78 505 ILE G N 1
ATOM 11446 C CA . ILE G 1 235 ? -4.200 213.065 80.180 1.00 45.81 505 ILE G CA 1
ATOM 11447 C C . ILE G 1 235 ? -3.165 212.815 79.084 1.00 46.02 505 ILE G C 1
ATOM 11448 O O . ILE G 1 235 ? -2.045 212.389 79.369 1.00 46.65 505 ILE G O 1
ATOM 11453 N N . ASP G 1 236 ? -3.536 213.091 77.838 1.00 44.65 506 ASP G N 1
ATOM 11454 C CA . ASP G 1 236 ? -2.633 212.890 76.721 1.00 44.42 506 ASP G CA 1
ATOM 11455 C C . ASP G 1 236 ? -1.441 213.820 76.737 1.00 45.05 506 ASP G C 1
ATOM 11456 O O . ASP G 1 236 ? -0.318 213.404 76.468 1.00 44.87 506 ASP G O 1
ATOM 11461 N N . GLU G 1 237 ? -1.678 215.089 77.029 1.00 47.35 507 GLU G N 1
ATOM 11462 C CA . GLU G 1 237 ? -0.583 216.048 77.080 1.00 49.61 507 GLU G CA 1
ATOM 11463 C C . GLU G 1 237 ? 0.382 215.486 78.131 1.00 49.34 507 GLU G C 1
ATOM 11464 O O . GLU G 1 237 ? 1.602 215.455 77.943 1.00 49.32 507 GLU G O 1
ATOM 114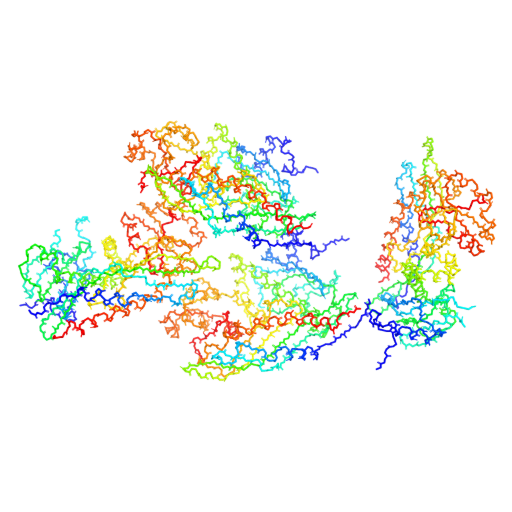70 N N . TYR G 1 238 ? -0.207 215.005 79.219 1.00 48.45 508 TYR G N 1
ATOM 11471 C CA . TYR G 1 238 ? 0.500 214.399 80.348 1.00 48.67 508 TYR G CA 1
ATOM 11472 C C . TYR G 1 238 ? 1.389 213.215 79.896 1.00 47.30 508 TYR G C 1
ATOM 11473 O O . TYR G 1 238 ? 2.622 213.258 80.016 1.00 46.70 508 TYR G O 1
ATOM 11482 N N . ALA G 1 239 ? 0.768 212.156 79.383 1.00 44.37 509 ALA G N 1
ATOM 11483 C CA . ALA G 1 239 ? 1.541 211.015 78.924 1.00 42.71 509 ALA G CA 1
ATOM 11484 C C . ALA G 1 239 ? 2.611 211.504 77.962 1.00 41.44 509 ALA G C 1
ATOM 11485 O O . ALA G 1 239 ? 3.786 211.220 78.132 1.00 40.49 509 ALA G O 1
ATOM 11487 N N . PHE G 1 240 ? 2.197 212.275 76.964 1.00 41.47 510 PHE G N 1
ATOM 11488 C CA . PHE G 1 240 ? 3.123 212.776 75.957 1.00 41.19 510 PHE G CA 1
ATOM 11489 C C . PHE G 1 240 ? 4.229 213.756 76.375 1.00 41.53 510 PHE G C 1
ATOM 11490 O O . PHE G 1 240 ? 5.219 213.905 75.653 1.00 41.63 510 PHE G O 1
ATOM 11498 N N . THR G 1 241 ? 4.093 214.437 77.507 1.00 41.91 511 THR G N 1
ATOM 11499 C CA . THR G 1 241 ? 5.177 215.333 77.907 1.00 41.93 511 THR G CA 1
ATOM 11500 C C . THR G 1 241 ? 6.386 214.428 78.099 1.00 41.98 511 THR G C 1
ATOM 11501 O O . THR G 1 241 ? 7.529 214.833 77.894 1.00 42.19 511 THR G O 1
ATOM 11505 N N . GLN G 1 242 ? 6.106 213.186 78.477 1.00 40.70 512 GLN G N 1
ATOM 11506 C CA . GLN G 1 242 ? 7.147 212.212 78.740 1.00 41.31 512 GLN G CA 1
ATOM 11507 C C . GLN G 1 242 ? 7.485 211.240 77.620 1.00 41.30 512 GLN G C 1
ATOM 11508 O O . GLN G 1 242 ? 8.524 210.586 77.675 1.00 40.29 512 GLN G O 1
ATOM 11514 N N . LEU G 1 243 ? 6.630 211.116 76.607 1.00 41.45 513 LEU G N 1
ATOM 11515 C CA . LEU G 1 243 ? 6.952 210.176 75.548 1.00 39.71 513 LEU G CA 1
ATOM 11516 C C . LEU G 1 243 ? 8.230 210.607 74.874 1.00 41.80 513 LEU G C 1
ATOM 11517 O O . LEU G 1 243 ? 9.308 210.212 75.318 1.00 46.69 513 LEU G O 1
ATOM 11522 N N . LYS G 1 244 ? 8.126 211.408 73.819 1.00 39.86 514 LYS G N 1
ATOM 11523 C CA . LYS G 1 244 ? 9.299 211.898 73.086 1.00 38.81 514 LYS G CA 1
ATOM 11524 C C . LYS G 1 244 ? 9.654 211.098 71.835 1.00 37.87 514 LYS G C 1
ATOM 11525 O O . LYS G 1 244 ? 9.996 211.677 70.806 1.00 37.85 514 LYS G O 1
ATOM 11531 N N . GLU G 1 245 ? 9.592 209.779 71.885 1.00 37.56 515 GLU G N 1
ATOM 11532 C CA . GLU G 1 245 ? 9.923 209.061 70.665 1.00 37.60 515 GLU G CA 1
ATOM 11533 C C . GLU G 1 245 ? 9.281 207.702 70.602 1.00 35.40 515 GLU G C 1
ATOM 11534 O O . GLU G 1 245 ? 8.959 207.118 71.621 1.00 37.59 515 GLU G O 1
ATOM 11540 N N . PHE G 1 246 ? 9.081 207.203 69.396 1.00 33.83 516 PHE G N 1
ATOM 11541 C CA . PHE G 1 246 ? 8.479 205.898 69.234 1.00 33.79 516 PHE G CA 1
ATOM 11542 C C . PHE G 1 246 ? 9.192 205.218 68.089 1.00 35.15 516 PHE G C 1
ATOM 11543 O O . PHE G 1 246 ? 9.309 205.795 67.008 1.00 34.60 516 PHE G O 1
ATOM 11551 N N . GLU G 1 247 ? 9.685 204.005 68.336 1.00 35.34 517 GLU G N 1
ATOM 11552 C CA . GLU G 1 247 ? 10.395 203.243 67.317 1.00 35.76 517 GLU G CA 1
ATOM 11553 C C . GLU G 1 247 ? 11.371 204.099 66.524 1.00 34.44 517 GLU G C 1
ATOM 11554 O O . GLU G 1 247 ? 11.427 204.020 65.299 1.00 34.17 517 GLU G O 1
ATOM 11560 N N . GLY G 1 248 ? 12.113 204.946 67.217 1.00 34.49 518 GLY G N 1
ATOM 11561 C CA . GLY G 1 248 ? 13.101 205.772 66.543 1.00 35.44 518 GLY G CA 1
ATOM 11562 C C . GLY G 1 248 ? 12.632 207.040 65.863 1.00 36.76 518 GLY G C 1
ATOM 11563 O O . GLY G 1 248 ? 13.420 207.710 65.192 1.00 39.27 518 GLY G O 1
ATOM 11564 N N . LYS G 1 249 ? 11.361 207.382 66.029 1.00 36.95 519 LYS G N 1
ATOM 11565 C CA . LYS G 1 249 ? 10.814 208.582 65.407 1.00 35.38 519 LYS G CA 1
ATOM 11566 C C . LYS G 1 249 ? 10.496 209.592 66.491 1.00 35.05 519 LYS G C 1
ATOM 11567 O O . LYS G 1 249 ? 9.797 209.280 67.448 1.00 36.62 519 LYS G O 1
ATOM 11573 N N . THR G 1 250 ? 11.017 210.799 66.344 1.00 33.99 520 THR G N 1
ATOM 11574 C CA . THR G 1 250 ? 10.774 211.854 67.302 1.00 34.11 520 THR G CA 1
ATOM 11575 C C . THR G 1 250 ? 9.321 212.316 67.207 1.00 33.74 520 THR G C 1
ATOM 11576 O O . THR G 1 250 ? 8.792 212.494 66.120 1.00 34.66 520 THR G O 1
ATOM 11580 N N . LEU G 1 251 ? 8.673 212.482 68.352 1.00 33.29 521 LEU G N 1
ATOM 11581 C CA . LEU G 1 251 ? 7.289 212.936 68.401 1.00 32.49 521 LEU G CA 1
ATOM 11582 C C . LEU G 1 251 ? 7.305 214.465 68.374 1.00 34.62 521 LEU G C 1
ATOM 11583 O O . LEU G 1 251 ? 7.944 215.100 69.211 1.00 37.24 521 LEU G O 1
ATOM 11588 N N . VAL G 1 252 ? 6.603 215.055 67.417 1.00 34.46 522 VAL G N 1
ATOM 11589 C CA . VAL G 1 252 ? 6.564 216.502 67.286 1.00 33.72 522 VAL G CA 1
ATOM 11590 C C . VAL G 1 252 ? 5.168 217.055 67.511 1.00 34.24 522 VAL G C 1
ATOM 11591 O O . VAL G 1 252 ? 4.187 216.460 67.089 1.00 35.82 522 VAL G O 1
ATOM 11595 N N . ASP G 1 253 ? 5.074 218.186 68.198 1.00 37.05 523 ASP G N 1
ATOM 11596 C CA . ASP G 1 253 ? 3.780 218.823 68.450 1.00 38.79 523 ASP G CA 1
ATOM 11597 C C . ASP G 1 253 ? 3.704 219.871 67.340 1.00 39.77 523 ASP G C 1
ATOM 11598 O O . ASP G 1 253 ? 4.551 220.760 67.268 1.00 40.51 523 ASP G O 1
ATOM 11603 N N . ILE G 1 254 ? 2.708 219.773 66.469 1.00 40.51 524 ILE G N 1
ATOM 11604 C CA . ILE G 1 254 ? 2.641 220.705 65.354 1.00 43.03 524 ILE G CA 1
ATOM 11605 C C . ILE G 1 254 ? 2.270 222.136 65.693 1.00 45.42 524 ILE G C 1
ATOM 11606 O O . ILE G 1 254 ? 2.226 222.978 64.797 1.00 46.30 524 ILE G O 1
ATOM 11611 N N . THR G 1 255 ? 1.999 222.431 66.961 1.00 46.61 525 THR G N 1
ATOM 11612 C CA . THR G 1 255 ? 1.663 223.805 67.323 1.00 48.18 525 THR G CA 1
ATOM 11613 C C . THR G 1 255 ? 2.807 224.458 68.084 1.00 50.70 525 THR G C 1
ATOM 11614 O O . THR G 1 255 ? 2.594 225.093 69.103 1.00 52.63 525 THR G O 1
ATOM 11618 N N . LYS G 1 256 ? 4.025 224.305 67.586 1.00 53.40 526 LYS G N 1
ATOM 11619 C CA . LYS G 1 256 ? 5.180 224.898 68.246 1.00 55.93 526 LYS G CA 1
ATOM 11620 C C . LYS G 1 256 ? 6.220 225.386 67.232 1.00 57.50 526 LYS G C 1
ATOM 11621 O O . LYS G 1 256 ? 7.305 224.760 67.156 1.00 60.48 526 LYS G O 1
ATOM 11627 N N . TRP H 2 25 ? 24.860 186.699 105.844 1.00 100.12 11 TRP H N 1
ATOM 11628 C CA . TRP H 2 25 ? 26.084 187.271 106.475 1.00 100.53 11 TRP H CA 1
ATOM 11629 C C . TRP H 2 25 ? 27.126 187.610 105.409 1.00 101.00 11 TRP H C 1
ATOM 11630 O O . TRP H 2 25 ? 28.310 187.788 105.712 1.00 101.78 11 TRP H O 1
ATOM 11632 N N . VAL H 2 26 ? 26.680 187.691 104.159 1.00 100.29 12 VAL H N 1
ATOM 11633 C CA . VAL H 2 26 ? 27.568 188.022 103.050 1.00 98.89 12 VAL H CA 1
ATOM 11634 C C . VAL H 2 26 ? 27.215 189.429 102.575 1.00 97.25 12 VAL H C 1
ATOM 11635 O O . VAL H 2 26 ? 27.761 189.924 101.586 1.00 97.80 12 VAL H O 1
ATOM 11639 N N . ASP H 2 27 ? 26.299 190.062 103.307 1.00 94.39 13 ASP H N 1
ATOM 11640 C CA . ASP H 2 27 ? 25.815 191.414 103.018 1.00 91.19 13 ASP H CA 1
ATOM 11641 C C . ASP H 2 27 ? 26.917 192.413 102.659 1.00 87.64 13 ASP H C 1
ATOM 11642 O O . ASP H 2 27 ? 27.726 192.795 103.505 1.00 86.74 13 ASP H O 1
ATOM 11647 N N . LYS H 2 28 ? 26.936 192.846 101.405 1.00 83.36 14 LYS H N 1
ATOM 11648 C CA . LYS H 2 28 ? 27.941 193.797 100.963 1.00 79.62 14 LYS H CA 1
ATOM 11649 C C . LYS H 2 28 ? 27.368 194.797 99.970 1.00 77.94 14 LYS H C 1
ATOM 11650 O O . LYS H 2 28 ? 26.845 194.419 98.917 1.00 77.83 14 LYS H O 1
ATOM 11656 N N . ASN H 2 29 ? 27.459 196.076 100.321 1.00 75.29 15 ASN H N 1
ATOM 11657 C CA . ASN H 2 29 ? 26.982 197.144 99.458 1.00 72.87 15 ASN H CA 1
ATOM 11658 C C . ASN H 2 29 ? 28.053 197.324 98.393 1.00 72.48 15 ASN H C 1
ATOM 11659 O O . ASN H 2 29 ? 29.201 197.644 98.714 1.00 72.48 15 ASN H O 1
ATOM 11664 N N . CYS H 2 30 ? 27.683 197.111 97.130 1.00 71.34 16 CYS H N 1
ATOM 11665 C CA . CYS H 2 30 ? 28.639 197.214 96.029 1.00 69.31 16 CYS H CA 1
ATOM 11666 C C . CYS H 2 30 ? 28.414 198.409 95.122 1.00 67.13 16 CYS H C 1
ATOM 11667 O O . CYS H 2 30 ? 28.836 198.412 93.967 1.00 66.57 16 CYS H O 1
ATOM 11670 N N . ILE H 2 31 ? 27.757 199.430 95.648 1.00 65.43 17 ILE H N 1
ATOM 11671 C CA . ILE H 2 31 ? 27.479 200.622 94.869 1.00 64.40 17 ILE H CA 1
ATOM 11672 C C . ILE H 2 31 ? 28.793 201.227 94.356 1.00 63.63 17 ILE H C 1
ATOM 11673 O O . ILE H 2 31 ? 28.922 201.565 93.176 1.00 63.27 17 ILE H O 1
ATOM 11678 N N . GLY H 2 32 ? 29.777 201.332 95.246 1.00 63.07 18 GLY H N 1
ATOM 11679 C CA . GLY H 2 32 ? 31.065 201.900 94.883 1.00 60.15 18 GLY H CA 1
ATOM 11680 C C . GLY H 2 32 ? 31.834 201.128 93.830 1.00 58.99 18 GLY H C 1
ATOM 11681 O O . GLY H 2 32 ? 32.307 201.704 92.855 1.00 57.89 18 GLY H O 1
ATOM 11682 N N . TRP H 2 33 ? 31.976 199.825 94.032 1.00 59.11 19 TRP H N 1
ATOM 11683 C CA . TRP H 2 33 ? 32.693 198.983 93.084 1.00 59.59 19 TRP H CA 1
ATOM 11684 C C . TRP H 2 33 ? 32.099 199.132 91.683 1.00 59.64 19 TRP H C 1
ATOM 11685 O O . TRP H 2 33 ? 32.814 199.400 90.713 1.00 58.78 19 TRP H O 1
ATOM 11696 N N . ALA H 2 34 ? 30.784 198.950 91.588 1.00 59.81 20 ALA H N 1
ATOM 11697 C CA . ALA H 2 34 ? 30.086 199.054 90.317 1.00 58.80 20 ALA H CA 1
ATOM 11698 C C . ALA H 2 34 ? 30.303 200.436 89.706 1.00 58.58 20 ALA H C 1
ATOM 11699 O O . ALA H 2 34 ? 30.550 200.556 88.506 1.00 58.59 20 ALA H O 1
ATOM 11701 N N . LYS H 2 35 ? 30.219 201.478 90.530 1.00 57.59 21 LYS H N 1
ATOM 11702 C CA . LYS H 2 35 ? 30.439 202.834 90.039 1.00 57.96 21 LYS H CA 1
ATOM 11703 C C . LYS H 2 35 ? 31.850 202.998 89.483 1.00 58.77 21 LYS H C 1
ATOM 11704 O O . LYS H 2 35 ? 32.120 203.911 88.705 1.00 59.80 21 LYS H O 1
ATOM 11710 N N . GLU H 2 36 ? 32.753 202.114 89.898 1.00 59.78 22 GLU H N 1
ATOM 11711 C CA . GLU H 2 36 ? 34.138 202.144 89.439 1.00 59.22 22 GLU H CA 1
ATOM 11712 C C . GLU H 2 36 ? 34.216 201.361 88.152 1.00 58.04 22 GLU H C 1
ATOM 11713 O O . GLU H 2 36 ? 34.813 201.797 87.173 1.00 57.95 22 GLU H O 1
ATOM 11719 N N . TYR H 2 37 ? 33.595 200.192 88.179 1.00 57.24 23 TYR H N 1
ATOM 11720 C CA . TYR H 2 37 ? 33.562 199.284 87.046 1.00 57.69 23 TYR H CA 1
ATOM 11721 C C . TYR H 2 37 ? 32.945 199.916 85.798 1.00 57.55 23 TYR H C 1
ATOM 11722 O O . TYR H 2 37 ? 33.518 199.839 84.707 1.00 57.52 23 TYR H O 1
ATOM 11731 N N . PHE H 2 38 ? 31.785 200.545 85.961 1.00 56.32 24 PHE H N 1
ATOM 11732 C CA . PHE H 2 38 ? 31.103 201.178 84.839 1.00 56.94 24 PHE H CA 1
ATOM 11733 C C . PHE H 2 38 ? 31.886 202.338 84.235 1.00 58.26 24 PHE H C 1
ATOM 11734 O O . PHE H 2 38 ? 31.948 202.473 83.010 1.00 57.41 24 PHE H O 1
ATOM 11742 N N . LYS H 2 39 ? 32.478 203.176 85.084 1.00 59.53 25 LYS H N 1
ATOM 11743 C CA . LYS H 2 39 ? 33.268 204.297 84.589 1.00 61.25 25 LYS H CA 1
ATOM 11744 C C . LYS H 2 39 ? 34.400 203.760 83.733 1.00 61.56 25 LYS H C 1
ATOM 11745 O O . LYS H 2 39 ? 34.656 204.258 82.634 1.00 62.67 25 LYS H O 1
ATOM 11751 N N . GLN H 2 40 ? 35.075 202.731 84.221 1.00 60.45 26 GLN H N 1
ATOM 11752 C CA . GLN H 2 40 ? 36.155 202.170 83.440 1.00 60.33 26 GLN H CA 1
ATOM 11753 C C . GLN H 2 40 ? 35.597 201.554 82.160 1.00 58.88 26 GLN H C 1
ATOM 11754 O O . GLN H 2 40 ? 36.117 201.805 81.079 1.00 58.18 26 GLN H O 1
ATOM 11760 N N . LYS H 2 41 ? 34.522 200.778 82.287 1.00 57.85 27 LYS H N 1
ATOM 11761 C CA . LYS H 2 41 ? 33.903 200.097 81.145 1.00 56.60 27 LYS H CA 1
ATOM 11762 C C . LYS H 2 41 ? 33.133 200.973 80.159 1.00 55.80 27 LYS H C 1
ATOM 11763 O O . LYS H 2 41 ? 33.076 200.652 78.975 1.00 54.36 27 LYS H O 1
ATOM 11769 N N . LEU H 2 42 ? 32.543 202.068 80.639 1.00 56.04 28 LEU H N 1
ATOM 11770 C CA . LEU H 2 42 ? 31.752 202.963 79.783 1.00 56.15 28 LEU H CA 1
ATOM 11771 C C . LEU H 2 42 ? 32.499 204.133 79.148 1.00 57.48 28 LEU H C 1
ATOM 11772 O O . LEU H 2 42 ? 32.556 204.241 77.924 1.00 58.81 28 LEU H O 1
ATOM 11777 N N . VAL H 2 43 ? 33.061 205.014 79.971 1.00 58.45 29 VAL H N 1
ATOM 11778 C CA . VAL H 2 43 ? 33.804 206.169 79.461 1.00 57.93 29 VAL H CA 1
ATOM 11779 C C . VAL H 2 43 ? 34.877 205.781 78.439 1.00 57.88 29 VAL H C 1
ATOM 11780 O O . VAL H 2 43 ? 35.842 205.103 78.771 1.00 57.83 29 VAL H O 1
ATOM 11784 N N . GLY H 2 44 ? 34.707 206.222 77.198 1.00 58.29 30 GLY H N 1
ATOM 11785 C CA . GLY H 2 44 ? 35.676 205.902 76.172 1.00 58.48 30 GLY H CA 1
ATOM 11786 C C . GLY H 2 44 ? 35.054 205.067 75.077 1.00 60.02 30 GLY H C 1
ATOM 11787 O O . GLY H 2 44 ? 35.561 205.031 73.957 1.00 59.82 30 GLY H O 1
ATOM 11788 N N . VAL H 2 45 ? 33.963 204.378 75.397 1.00 62.14 31 VAL H N 1
ATOM 11789 C CA . VAL H 2 45 ? 33.274 203.559 74.403 1.00 64.47 31 VAL H CA 1
ATOM 11790 C C . VAL H 2 45 ? 32.759 204.508 73.328 1.00 66.20 31 VAL H C 1
ATOM 11791 O O . VAL H 2 45 ? 32.131 205.527 73.625 1.00 66.26 31 VAL H O 1
ATOM 11795 N N . GLU H 2 46 ? 33.021 204.172 72.075 1.00 67.90 32 GLU H N 1
ATOM 11796 C CA . GLU H 2 46 ? 32.605 205.037 70.992 1.00 69.54 32 GLU H CA 1
ATOM 11797 C C . GLU H 2 46 ? 31.766 204.362 69.924 1.00 69.75 32 GLU H C 1
ATOM 11798 O O . GLU H 2 46 ? 31.415 203.185 70.019 1.00 69.04 32 GLU H O 1
ATOM 11804 N N . ALA H 2 47 ? 31.435 205.150 68.912 1.00 70.16 33 ALA H N 1
ATOM 11805 C CA . ALA H 2 47 ? 30.648 204.701 67.783 1.00 70.25 33 ALA H CA 1
ATOM 11806 C C . ALA H 2 47 ? 31.344 205.287 66.566 1.00 70.44 33 ALA H C 1
ATOM 11807 O O . ALA H 2 47 ? 31.214 206.474 66.276 1.00 70.52 33 ALA H O 1
ATOM 11809 N N . GLY H 2 48 ? 32.101 204.453 65.867 1.00 71.38 34 GLY H N 1
ATOM 11810 C CA . GLY H 2 48 ? 32.832 204.925 64.706 1.00 73.42 34 GLY H CA 1
ATOM 11811 C C . GLY H 2 48 ? 34.294 205.075 65.084 1.00 74.37 34 GLY H C 1
ATOM 11812 O O . GLY H 2 48 ? 34.782 204.347 65.949 1.00 73.73 34 GLY H O 1
ATOM 11813 N N . SER H 2 49 ? 34.993 206.014 64.450 1.00 75.15 35 SER H N 1
ATOM 11814 C CA . SER H 2 49 ? 36.402 206.238 64.750 1.00 75.97 35 SER H CA 1
ATOM 11815 C C . SER H 2 49 ? 36.595 207.648 65.320 1.00 75.75 35 SER H C 1
ATOM 11816 O O . SER H 2 49 ? 36.726 207.821 66.531 1.00 77.16 35 SER H O 1
ATOM 11819 N N . VAL H 2 50 ? 36.630 208.642 64.438 1.00 74.12 36 VAL H N 1
ATOM 11820 C CA . VAL H 2 50 ? 36.774 210.064 64.784 1.00 72.95 36 VAL H CA 1
ATOM 11821 C C . VAL H 2 50 ? 36.999 210.736 63.455 1.00 72.76 36 VAL H C 1
ATOM 11822 O O . VAL H 2 50 ? 36.715 211.924 63.281 1.00 72.41 36 VAL H O 1
ATOM 11826 N N . LYS H 2 51 ? 37.531 209.961 62.516 1.00 72.02 37 LYS H N 1
ATOM 11827 C CA . LYS H 2 51 ? 37.779 210.484 61.187 1.00 72.71 37 LYS H CA 1
ATOM 11828 C C . LYS H 2 51 ? 36.441 210.489 60.465 1.00 70.84 37 LYS H C 1
ATOM 11829 O O . LYS H 2 51 ? 36.106 211.448 59.769 1.00 70.78 37 LYS H O 1
ATOM 11835 N N . ASP H 2 52 ? 35.680 209.413 60.657 1.00 68.61 38 ASP H N 1
ATOM 11836 C CA . ASP H 2 52 ? 34.363 209.263 60.046 1.00 67.77 38 ASP H CA 1
ATOM 11837 C C . ASP H 2 52 ? 33.579 210.568 60.100 1.00 65.74 38 ASP H C 1
ATOM 11838 O O . ASP H 2 52 ? 33.765 211.381 61.008 1.00 64.32 38 ASP H O 1
ATOM 11843 N N . LYS H 2 53 ? 32.695 210.760 59.130 1.00 63.59 39 LYS H N 1
ATOM 11844 C CA . LYS H 2 53 ? 31.877 211.960 59.100 1.00 63.12 39 LYS H CA 1
ATOM 11845 C C . LYS H 2 53 ? 30.868 211.836 60.249 1.00 61.99 39 LYS H C 1
ATOM 11846 O O . LYS H 2 53 ? 30.489 212.826 60.882 1.00 60.67 39 LYS H O 1
ATOM 11852 N N . LYS H 2 54 ? 30.458 210.599 60.515 1.00 60.86 40 LYS H N 1
ATOM 11853 C CA . LYS H 2 54 ? 29.501 210.296 61.571 1.00 60.49 40 LYS H CA 1
ATOM 11854 C C . LYS H 2 54 ? 30.214 209.551 62.698 1.00 58.93 40 LYS H C 1
ATOM 11855 O O . LYS H 2 54 ? 30.685 208.423 62.516 1.00 58.70 40 LYS H O 1
ATOM 11861 N N . TYR H 2 55 ? 30.275 210.185 63.867 1.00 56.74 41 TYR H N 1
ATOM 11862 C CA . TYR H 2 55 ? 30.967 209.610 65.013 1.00 55.29 41 TYR H CA 1
ATOM 11863 C C . TYR H 2 55 ? 30.419 210.073 66.362 1.00 54.15 41 TYR H C 1
ATOM 11864 O O . TYR H 2 55 ? 29.841 211.157 66.473 1.00 54.45 41 TYR H O 1
ATOM 11873 N N . ALA H 2 56 ? 30.611 209.250 67.389 1.00 52.11 42 ALA H N 1
ATOM 11874 C CA . ALA H 2 56 ? 30.162 209.593 68.731 1.00 52.41 42 ALA H CA 1
ATOM 11875 C C . ALA H 2 56 ? 30.856 208.730 69.770 1.00 53.27 42 ALA H C 1
ATOM 11876 O O . ALA H 2 56 ? 31.233 207.596 69.481 1.00 52.88 42 ALA H O 1
ATOM 11878 N N . LYS H 2 57 ? 31.038 209.277 70.971 1.00 54.01 43 LYS H N 1
ATOM 11879 C CA . LYS H 2 57 ? 31.657 208.536 72.067 1.00 56.80 43 LYS H CA 1
ATOM 11880 C C . LYS H 2 57 ? 31.155 209.090 73.387 1.00 57.07 43 LYS H C 1
ATOM 11881 O O . LYS H 2 57 ? 30.811 210.268 73.484 1.00 56.71 43 LYS H O 1
ATOM 11887 N N . ILE H 2 58 ? 31.101 208.232 74.399 1.00 58.48 44 ILE H N 1
ATOM 11888 C CA . ILE H 2 58 ? 30.628 208.638 75.716 1.00 60.15 44 ILE H CA 1
ATOM 11889 C C . ILE H 2 58 ? 31.767 209.277 76.513 1.00 60.93 44 ILE H C 1
ATOM 11890 O O . ILE H 2 58 ? 32.791 208.646 76.780 1.00 59.74 44 ILE H O 1
ATOM 11895 N N . LYS H 2 59 ? 31.567 210.536 76.886 1.00 61.34 45 LYS H N 1
ATOM 11896 C CA . LYS H 2 59 ? 32.558 211.303 77.618 1.00 61.91 45 LYS H CA 1
ATOM 11897 C C . LYS H 2 59 ? 32.684 210.935 79.094 1.00 60.87 45 LYS H C 1
ATOM 11898 O O . LYS H 2 59 ? 33.782 210.938 79.645 1.00 60.42 45 LYS H O 1
ATOM 11904 N N . SER H 2 60 ? 31.572 210.613 79.740 1.00 59.57 46 SER H N 1
ATOM 11905 C CA . SER H 2 60 ? 31.631 210.273 81.152 1.00 57.14 46 SER H CA 1
ATOM 11906 C C . SER H 2 60 ? 30.320 209.741 81.679 1.00 57.27 46 SER H C 1
ATOM 11907 O O . SER H 2 60 ? 29.308 209.742 80.988 1.00 57.36 46 SER H O 1
ATOM 11910 N N . VAL H 2 61 ? 30.349 209.297 82.926 1.00 58.23 47 VAL H N 1
ATOM 11911 C CA . VAL H 2 61 ? 29.167 208.772 83.582 1.00 59.02 47 VAL H CA 1
ATOM 11912 C C . VAL H 2 61 ? 28.666 209.849 84.526 1.00 60.55 47 VAL H C 1
ATOM 11913 O O . VAL H 2 61 ? 29.169 209.997 85.637 1.00 61.42 47 VAL H O 1
ATOM 11917 N N . SER H 2 62 ? 27.674 210.607 84.086 1.00 61.91 48 SER H N 1
ATOM 11918 C CA . SER H 2 62 ? 27.146 211.671 84.920 1.00 62.48 48 SER H CA 1
ATOM 11919 C C . SER H 2 62 ? 26.443 211.134 86.158 1.00 61.85 48 SER H C 1
ATOM 11920 O O . SER H 2 62 ? 26.228 211.879 87.112 1.00 62.69 48 SER H O 1
ATOM 11923 N N . SER H 2 63 ? 26.086 209.854 86.165 1.00 60.47 49 SER H N 1
ATOM 11924 C CA . SER H 2 63 ? 25.385 209.335 87.332 1.00 60.60 49 SER H CA 1
ATOM 11925 C C . SER H 2 63 ? 25.023 207.859 87.341 1.00 61.24 49 SER H C 1
ATOM 11926 O O . SER H 2 63 ? 24.737 207.255 86.304 1.00 61.52 49 SER H O 1
ATOM 11929 N N . ILE H 2 64 ? 25.038 207.296 88.544 1.00 61.22 50 ILE H N 1
ATOM 11930 C CA . ILE H 2 64 ? 24.669 205.913 88.772 1.00 61.42 50 ILE H CA 1
ATOM 11931 C C . ILE H 2 64 ? 23.951 205.894 90.102 1.00 62.83 50 ILE H C 1
ATOM 11932 O O . ILE H 2 64 ? 24.584 205.947 91.151 1.00 63.83 50 ILE H O 1
ATOM 11937 N N . GLU H 2 65 ? 22.623 205.851 90.043 1.00 63.85 51 GLU H N 1
ATOM 11938 C CA . GLU H 2 65 ? 21.781 205.819 91.235 1.00 63.87 51 GLU H CA 1
ATOM 11939 C C . GLU H 2 65 ? 21.091 204.447 91.332 1.00 63.18 51 GLU H C 1
ATOM 11940 O O . GLU H 2 65 ? 20.960 203.729 90.334 1.00 60.62 51 GLU H O 1
ATOM 11946 N N . GLY H 2 66 ? 20.674 204.077 92.538 1.00 63.58 52 GLY H N 1
ATOM 11947 C CA . GLY H 2 66 ? 20.024 202.790 92.728 1.00 65.05 52 GLY H CA 1
ATOM 11948 C C . GLY H 2 66 ? 20.709 201.932 93.779 1.00 66.31 52 GLY H C 1
ATOM 11949 O O . GLY H 2 66 ? 21.610 202.394 94.482 1.00 66.66 52 GLY H O 1
ATOM 11950 N N . ASP H 2 67 ? 20.295 200.675 93.890 1.00 67.20 53 ASP H N 1
ATOM 11951 C CA . ASP H 2 67 ? 20.889 199.782 94.875 1.00 68.18 53 ASP H CA 1
ATOM 11952 C C . ASP H 2 67 ? 21.588 198.584 94.247 1.00 68.38 53 ASP H C 1
ATOM 11953 O O . ASP H 2 67 ? 21.053 197.912 93.363 1.00 66.39 53 ASP H O 1
ATOM 11958 N N . CYS H 2 68 ? 22.795 198.323 94.727 1.00 70.37 54 CYS H N 1
ATOM 11959 C CA . CYS H 2 68 ? 23.597 197.215 94.240 1.00 72.52 54 CYS H CA 1
ATOM 11960 C C . CYS H 2 68 ? 24.161 196.510 95.456 1.00 75.61 54 CYS H C 1
ATOM 11961 O O . CYS H 2 68 ? 25.248 196.845 95.936 1.00 76.30 54 CYS H O 1
ATOM 11964 N N . GLU H 2 69 ? 23.416 195.535 95.960 1.00 79.21 55 GLU H N 1
ATOM 11965 C CA . GLU H 2 69 ? 23.836 194.813 97.149 1.00 83.03 55 GLU H CA 1
ATOM 11966 C C . GLU H 2 69 ? 23.968 193.314 96.921 1.00 84.69 55 GLU H C 1
ATOM 11967 O O . GLU H 2 69 ? 23.215 192.720 96.145 1.00 84.39 55 GLU H O 1
ATOM 11973 N N . VAL H 2 70 ? 24.937 192.716 97.611 1.00 87.05 56 VAL H N 1
ATOM 11974 C CA . VAL H 2 70 ? 25.201 191.285 97.516 1.00 89.58 56 VAL H CA 1
ATOM 11975 C C . VAL H 2 70 ? 24.983 190.614 98.866 1.00 92.08 56 VAL H C 1
ATOM 11976 O O . VAL H 2 70 ? 25.643 190.954 99.849 1.00 92.37 56 VAL H O 1
ATOM 11980 N N . ASN H 2 71 ? 24.050 189.668 98.904 1.00 94.80 57 ASN H N 1
ATOM 11981 C CA . ASN H 2 71 ? 23.729 188.923 100.119 1.00 97.40 57 ASN H CA 1
ATOM 11982 C C . ASN H 2 71 ? 23.730 187.447 99.749 1.00 99.58 57 ASN H C 1
ATOM 11983 O O . ASN H 2 71 ? 24.042 187.087 98.612 1.00 99.90 57 ASN H O 1
ATOM 11988 N N . GLN H 2 72 ? 23.380 186.589 100.700 1.00 101.96 58 GLN H N 1
ATOM 11989 C CA . GLN H 2 72 ? 23.328 185.156 100.425 1.00 104.30 58 GLN H CA 1
ATOM 11990 C C . GLN H 2 72 ? 22.235 184.431 101.197 1.00 105.16 58 GLN H C 1
ATOM 11991 O O . GLN H 2 72 ? 22.006 184.696 102.380 1.00 105.40 58 GLN H O 1
ATOM 11997 N N . ARG H 2 73 ? 21.570 183.513 100.503 1.00 105.95 59 ARG H N 1
ATOM 11998 C CA . ARG H 2 73 ? 20.514 182.691 101.076 1.00 106.67 59 ARG H CA 1
ATOM 11999 C C . ARG H 2 73 ? 20.567 181.324 100.405 1.00 106.52 59 ARG H C 1
ATOM 12000 O O . ARG H 2 73 ? 20.828 181.218 99.204 1.00 106.07 59 ARG H O 1
ATOM 12008 N N . LYS H 2 74 ? 20.332 180.282 101.193 1.00 106.54 60 LYS H N 1
ATOM 12009 C CA . LYS H 2 74 ? 20.363 178.910 100.697 1.00 106.46 60 LYS H CA 1
ATOM 12010 C C . LYS H 2 74 ? 21.747 178.518 100.172 1.00 106.05 60 LYS H C 1
ATOM 12011 O O . LYS H 2 74 ? 22.772 179.028 100.643 1.00 106.13 60 LYS H O 1
ATOM 12017 N N . GLY H 2 75 ? 21.771 177.613 99.197 1.00 104.78 61 GLY H N 1
ATOM 12018 C CA . GLY H 2 75 ? 23.032 177.155 98.647 1.00 103.11 61 GLY H CA 1
ATOM 12019 C C . GLY H 2 75 ? 23.685 178.061 97.621 1.00 101.97 61 GLY H C 1
ATOM 12020 O O . GLY H 2 75 ? 24.465 177.579 96.795 1.00 102.45 61 GLY H O 1
ATOM 12021 N N . LYS H 2 76 ? 23.389 179.360 97.665 1.00 100.09 62 LYS H N 1
ATOM 12022 C CA . LYS H 2 76 ? 23.973 180.307 96.713 1.00 97.49 62 LYS H CA 1
ATOM 12023 C C . LYS H 2 76 ? 24.051 181.755 97.215 1.00 95.39 62 LYS H C 1
ATOM 12024 O O . LYS H 2 76 ? 23.362 182.144 98.164 1.00 94.84 62 LYS H O 1
ATOM 12030 N N . VAL H 2 77 ? 24.912 182.537 96.562 1.00 92.22 63 VAL H N 1
ATOM 12031 C CA . VAL H 2 77 ? 25.123 183.951 96.874 1.00 88.43 63 VAL H CA 1
ATOM 12032 C C . VAL H 2 77 ? 24.551 184.757 95.721 1.00 85.35 63 VAL H C 1
ATOM 12033 O O . VAL H 2 77 ? 24.923 184.534 94.569 1.00 85.62 63 VAL H O 1
ATOM 12037 N N . ILE H 2 78 ? 23.670 185.705 96.019 1.00 81.16 64 ILE H N 1
ATOM 12038 C CA . ILE H 2 78 ? 23.051 186.480 94.955 1.00 76.51 64 ILE H CA 1
ATOM 12039 C C . ILE H 2 78 ? 23.029 187.996 95.142 1.00 74.29 64 ILE H C 1
ATOM 12040 O O . ILE H 2 78 ? 23.594 188.539 96.087 1.00 74.13 64 ILE H O 1
ATOM 12045 N N . SER H 2 79 ? 22.369 188.669 94.207 1.00 71.59 65 SER H N 1
ATOM 12046 C CA . SER H 2 79 ? 22.219 190.114 94.237 1.00 67.81 65 SER H CA 1
ATOM 12047 C C . SER H 2 79 ? 20.987 190.514 93.458 1.00 65.54 65 SER H C 1
ATOM 12048 O O . SER H 2 79 ? 20.860 190.173 92.291 1.00 65.35 65 SER H O 1
ATOM 12051 N N . LEU H 2 80 ? 20.082 191.240 94.101 1.00 63.25 66 LEU H N 1
ATOM 12052 C CA . LEU H 2 80 ? 18.868 191.694 93.437 1.00 60.79 66 LEU H CA 1
ATOM 12053 C C . LEU H 2 80 ? 19.045 193.151 93.029 1.00 59.57 66 LEU H C 1
ATOM 12054 O O . LEU H 2 80 ? 18.144 193.965 93.196 1.00 59.76 66 LEU H O 1
ATOM 12059 N N . PHE H 2 81 ? 20.211 193.470 92.475 1.00 58.12 67 PHE H N 1
ATOM 12060 C CA . PHE H 2 81 ? 20.517 194.839 92.082 1.00 56.58 67 PHE H CA 1
ATOM 12061 C C . PHE H 2 81 ? 19.607 195.447 91.013 1.00 56.65 67 PHE H C 1
ATOM 12062 O O . PHE H 2 81 ? 18.999 194.735 90.199 1.00 56.21 67 PHE H O 1
ATOM 12070 N N . ASP H 2 82 ? 19.534 196.777 91.039 1.00 55.10 68 ASP H N 1
ATOM 12071 C CA . ASP H 2 82 ? 18.723 197.558 90.113 1.00 54.01 68 ASP H CA 1
ATOM 12072 C C . ASP H 2 82 ? 19.334 198.960 90.044 1.00 52.95 68 ASP H C 1
ATOM 12073 O O . ASP H 2 82 ? 19.198 199.756 90.975 1.00 53.52 68 ASP H O 1
ATOM 12078 N N . LEU H 2 83 ? 20.017 199.262 88.949 1.00 49.92 69 LEU H N 1
ATOM 12079 C CA . LEU H 2 83 ? 20.643 200.566 88.815 1.00 47.85 69 LEU H CA 1
ATOM 12080 C C . LEU H 2 83 ? 20.082 201.399 87.674 1.00 47.20 69 LEU H C 1
ATOM 12081 O O . LEU H 2 83 ? 19.463 200.891 86.749 1.00 46.22 69 LEU H O 1
ATOM 12086 N N . LYS H 2 84 ? 20.299 202.697 87.769 1.00 46.03 70 LYS H N 1
ATOM 12087 C CA . LYS H 2 84 ? 19.866 203.626 86.753 1.00 46.25 70 LYS H CA 1
ATOM 12088 C C . LYS H 2 84 ? 21.185 204.292 86.428 1.00 46.08 70 LYS H C 1
ATOM 12089 O O . LYS H 2 84 ? 21.875 204.764 87.330 1.00 47.78 70 LYS H O 1
ATOM 12095 N N . ILE H 2 85 ? 21.548 204.330 85.154 1.00 44.66 71 ILE H N 1
ATOM 12096 C CA . ILE H 2 85 ? 22.819 204.925 84.763 1.00 43.76 71 ILE H CA 1
ATOM 12097 C C . ILE H 2 85 ? 22.611 206.040 83.746 1.00 45.25 71 ILE H C 1
ATOM 12098 O O . ILE H 2 85 ? 21.737 205.948 82.895 1.00 47.37 71 ILE H O 1
ATOM 12103 N N . THR H 2 86 ? 23.391 207.105 83.846 1.00 44.83 72 THR H N 1
ATOM 12104 C CA . THR H 2 86 ? 23.286 208.184 82.872 1.00 45.99 72 THR H CA 1
ATOM 12105 C C . THR H 2 86 ? 24.672 208.558 82.370 1.00 46.78 72 THR H C 1
ATOM 12106 O O . THR H 2 86 ? 25.582 208.827 83.159 1.00 47.99 72 THR H O 1
ATOM 12110 N N . VAL H 2 87 ? 24.828 208.580 81.056 1.00 45.46 73 VAL H N 1
ATOM 12111 C CA . VAL H 2 87 ? 26.107 208.908 80.473 1.00 46.33 73 VAL H CA 1
ATOM 12112 C C . VAL H 2 87 ? 26.063 210.166 79.604 1.00 48.11 73 VAL H C 1
ATOM 12113 O O . VAL H 2 87 ? 25.005 210.555 79.100 1.00 49.81 73 VAL H O 1
ATOM 12117 N N . LEU H 2 88 ? 27.214 210.819 79.460 1.00 47.41 74 LEU H N 1
ATOM 12118 C CA . LEU H 2 88 ? 27.312 212.015 78.642 1.00 46.26 74 LEU H CA 1
ATOM 12119 C C . LEU H 2 88 ? 27.955 211.603 77.333 1.00 47.17 74 LEU H C 1
ATOM 12120 O O . LEU H 2 88 ? 28.752 210.661 77.293 1.00 47.48 74 LEU H O 1
ATOM 12125 N N . ILE H 2 89 ? 27.621 212.309 76.260 1.00 47.66 75 ILE H N 1
ATOM 12126 C CA . ILE H 2 89 ? 28.178 211.962 74.967 1.00 49.37 75 ILE H CA 1
ATOM 12127 C C . ILE H 2 89 ? 28.551 213.170 74.136 1.00 49.92 75 ILE H C 1
ATOM 12128 O O . ILE H 2 89 ? 27.973 214.242 74.285 1.00 49.47 75 ILE H O 1
ATOM 12133 N N . GLU H 2 90 ? 29.540 212.966 73.273 1.00 52.26 76 GLU H N 1
ATOM 12134 C CA . GLU H 2 90 ? 30.041 213.978 72.350 1.00 55.07 76 GLU H CA 1
ATOM 12135 C C . GLU H 2 90 ? 30.024 213.299 70.999 1.00 55.22 76 GLU H C 1
ATOM 12136 O O . GLU H 2 90 ? 30.082 212.070 70.921 1.00 55.75 76 GLU H O 1
ATOM 12142 N N . GLY H 2 91 ? 29.988 214.087 69.937 1.00 54.39 77 GLY H N 1
ATOM 12143 C CA . GLY H 2 91 ? 29.998 213.489 68.623 1.00 55.17 77 GLY H CA 1
ATOM 12144 C C . GLY H 2 91 ? 29.863 214.536 67.554 1.00 56.12 77 GLY H C 1
ATOM 12145 O O . GLY H 2 91 ? 29.845 215.734 67.844 1.00 55.44 77 GLY H O 1
ATOM 12146 N N . HIS H 2 92 ? 29.753 214.080 66.313 1.00 56.58 78 HIS H N 1
ATOM 12147 C CA . HIS H 2 92 ? 29.621 214.992 65.193 1.00 57.11 78 HIS H CA 1
ATOM 12148 C C . HIS H 2 92 ? 29.172 214.258 63.940 1.00 57.74 78 HIS H C 1
ATOM 12149 O O . HIS H 2 92 ? 29.401 213.056 63.792 1.00 57.98 78 HIS H O 1
ATOM 12156 N N . VAL H 2 93 ? 28.519 214.995 63.048 1.00 58.63 79 VAL H N 1
ATOM 12157 C CA . VAL H 2 93 ? 28.038 214.443 61.792 1.00 59.28 79 VAL H CA 1
ATOM 12158 C C . VAL H 2 93 ? 28.177 215.495 60.707 1.00 60.65 79 VAL H C 1
ATOM 12159 O O . VAL H 2 93 ? 28.133 216.694 60.984 1.00 60.89 79 VAL H O 1
ATOM 12163 N N . ASP H 2 94 ? 28.342 215.035 59.471 1.00 61.67 80 ASP H N 1
ATOM 12164 C CA . ASP H 2 94 ? 28.511 215.919 58.324 1.00 62.38 80 ASP H CA 1
ATOM 12165 C C . ASP H 2 94 ? 27.239 216.633 57.909 1.00 62.66 80 ASP H C 1
ATOM 12166 O O . ASP H 2 94 ? 26.135 216.185 58.205 1.00 62.44 80 ASP H O 1
ATOM 12171 N N . SER H 2 95 ? 27.403 217.755 57.223 1.00 63.60 81 SER H N 1
ATOM 12172 C CA . SER H 2 95 ? 26.260 218.514 56.749 1.00 65.85 81 SER H CA 1
ATOM 12173 C C . SER H 2 95 ? 26.331 218.545 55.232 1.00 67.59 81 SER H C 1
ATOM 12174 O O . SER H 2 95 ? 27.146 217.848 54.625 1.00 67.86 81 SER H O 1
ATOM 12177 N N . LYS H 2 96 ? 25.475 219.360 54.626 1.00 68.85 82 LYS H N 1
ATOM 12178 C CA . LYS H 2 96 ? 25.438 219.498 53.180 1.00 69.50 82 LYS H CA 1
ATOM 12179 C C . LYS H 2 96 ? 26.837 219.692 52.606 1.00 69.22 82 LYS H C 1
ATOM 12180 O O . LYS H 2 96 ? 27.313 218.864 51.836 1.00 69.51 82 LYS H O 1
ATOM 12186 N N . ASP H 2 97 ? 27.497 220.779 52.998 1.00 68.96 83 ASP H N 1
ATOM 12187 C CA . ASP H 2 97 ? 28.830 221.099 52.491 1.00 68.78 83 ASP H CA 1
ATOM 12188 C C . ASP H 2 97 ? 29.977 220.153 52.845 1.00 68.79 83 ASP H C 1
ATOM 12189 O O . ASP H 2 97 ? 31.084 220.302 52.328 1.00 68.04 83 ASP H O 1
ATOM 12194 N N . GLY H 2 98 ? 29.725 219.183 53.716 1.00 69.61 84 GLY H N 1
ATOM 12195 C CA . GLY H 2 98 ? 30.774 218.239 54.072 1.00 70.20 84 GLY H CA 1
ATOM 12196 C C . GLY H 2 98 ? 31.532 218.562 55.345 1.00 69.87 84 GLY H C 1
ATOM 12197 O O . GLY H 2 98 ? 32.366 217.776 55.797 1.00 68.66 84 GLY H O 1
ATOM 12198 N N . SER H 2 99 ? 31.245 219.723 55.921 1.00 70.33 85 SER H N 1
ATOM 12199 C CA . SER H 2 99 ? 31.900 220.142 57.151 1.00 70.94 85 SER H CA 1
ATOM 12200 C C . SER H 2 99 ? 31.215 219.455 58.324 1.00 70.91 85 SER H C 1
ATOM 12201 O O . SER H 2 99 ? 30.036 219.688 58.590 1.00 70.93 85 SER H O 1
ATOM 12204 N N . ALA H 2 100 ? 31.952 218.597 59.020 1.00 70.29 86 ALA H N 1
ATOM 12205 C CA . ALA H 2 100 ? 31.391 217.890 60.159 1.00 69.41 86 ALA H CA 1
ATOM 12206 C C . ALA H 2 100 ? 30.930 218.916 61.185 1.00 68.50 86 ALA H C 1
ATOM 12207 O O . ALA H 2 100 ? 31.650 219.871 61.471 1.00 68.75 86 ALA H O 1
ATOM 12209 N N . LEU H 2 101 ? 29.718 218.736 61.706 1.00 67.95 87 LEU H N 1
ATOM 12210 C CA . LEU H 2 101 ? 29.176 219.635 62.722 1.00 66.80 87 LEU H CA 1
ATOM 12211 C C . LEU H 2 101 ? 28.959 218.852 64.009 1.00 65.35 87 LEU H C 1
ATOM 12212 O O . LEU H 2 101 ? 28.209 217.883 64.047 1.00 64.91 87 LEU H O 1
ATOM 12217 N N . PRO H 2 102 ? 29.654 219.257 65.078 1.00 64.53 88 PRO H N 1
ATOM 12218 C CA . PRO H 2 102 ? 29.624 218.658 66.416 1.00 63.22 88 PRO H CA 1
ATOM 12219 C C . PRO H 2 102 ? 28.393 218.905 67.271 1.00 61.81 88 PRO H C 1
ATOM 12220 O O . PRO H 2 102 ? 27.733 219.938 67.159 1.00 61.95 88 PRO H O 1
ATOM 12224 N N . PHE H 2 103 ? 28.119 217.943 68.148 1.00 59.49 89 PHE H N 1
ATOM 12225 C CA . PHE H 2 103 ? 26.981 218.001 69.057 1.00 57.40 89 PHE H CA 1
ATOM 12226 C C . PHE H 2 103 ? 27.350 217.343 70.386 1.00 57.70 89 PHE H C 1
ATOM 12227 O O . PHE H 2 103 ? 28.428 216.747 70.529 1.00 57.31 89 PHE H O 1
ATOM 12235 N N . GLU H 2 104 ? 26.432 217.440 71.345 1.00 57.58 90 GLU H N 1
ATOM 12236 C CA . GLU H 2 104 ? 26.614 216.849 72.665 1.00 56.89 90 GLU H CA 1
ATOM 12237 C C . GLU H 2 104 ? 25.260 216.384 73.164 1.00 56.22 90 GLU H C 1
ATOM 12238 O O . GLU H 2 104 ? 24.224 216.850 72.684 1.00 55.92 90 GLU H O 1
ATOM 12244 N N . GLY H 2 105 ? 25.268 215.470 74.130 1.00 55.74 91 GLY H N 1
ATOM 12245 C CA . GLY H 2 105 ? 24.016 214.971 74.681 1.00 54.79 91 GLY H CA 1
ATOM 12246 C C . GLY H 2 105 ? 24.207 213.914 75.750 1.00 53.39 91 GLY H C 1
ATOM 12247 O O . GLY H 2 105 ? 25.258 213.848 76.384 1.00 55.05 91 GLY H O 1
ATOM 12248 N N . SER H 2 106 ? 23.197 213.075 75.945 1.00 50.05 92 SER H N 1
ATOM 12249 C CA . SER H 2 106 ? 23.293 212.030 76.945 1.00 47.76 92 SER H CA 1
ATOM 12250 C C . SER H 2 106 ? 22.346 210.876 76.666 1.00 46.69 92 SER H C 1
ATOM 12251 O O . SER H 2 106 ? 21.424 210.994 75.867 1.00 45.88 92 SER H O 1
ATOM 12254 N N . ILE H 2 107 ? 22.591 209.757 77.343 1.00 45.65 93 ILE H N 1
ATOM 12255 C CA . ILE H 2 107 ? 21.768 208.558 77.222 1.00 43.82 93 ILE H CA 1
ATOM 12256 C C . ILE H 2 107 ? 21.371 208.121 78.632 1.00 45.10 93 ILE H C 1
ATOM 12257 O O . ILE H 2 107 ? 22.225 207.936 79.497 1.00 45.50 93 ILE H O 1
ATOM 12262 N N . ASN H 2 108 ? 20.076 207.974 78.870 1.00 44.99 94 ASN H N 1
ATOM 12263 C CA . ASN H 2 108 ? 19.622 207.557 80.171 1.00 45.16 94 ASN H CA 1
ATOM 12264 C C . ASN H 2 108 ? 19.096 206.145 80.073 1.00 45.96 94 ASN H C 1
ATOM 12265 O O . ASN H 2 108 ? 18.194 205.853 79.292 1.00 45.65 94 ASN H O 1
ATOM 12270 N N . VAL H 2 109 ? 19.690 205.261 80.860 1.00 46.76 95 VAL H N 1
ATOM 12271 C CA . VAL H 2 109 ? 19.278 203.871 80.915 1.00 47.26 95 VAL H CA 1
ATOM 12272 C C . VAL H 2 109 ? 18.559 203.776 82.255 1.00 47.04 95 VAL H C 1
ATOM 12273 O O . VAL H 2 109 ? 19.189 203.773 83.307 1.00 47.76 95 VAL H O 1
ATOM 12277 N N . PRO H 2 110 ? 17.225 203.692 82.235 1.00 46.99 96 PRO H N 1
ATOM 12278 C CA . PRO H 2 110 ? 16.473 203.616 83.488 1.00 46.66 96 PRO H CA 1
ATOM 12279 C C . PRO H 2 110 ? 16.624 202.330 84.290 1.00 45.59 96 PRO H C 1
ATOM 12280 O O . PRO H 2 110 ? 16.458 202.348 85.509 1.00 44.96 96 PRO H O 1
ATOM 12284 N N . GLU H 2 111 ? 16.945 201.222 83.625 1.00 45.12 97 GLU H N 1
ATOM 12285 C CA . GLU H 2 111 ? 17.054 199.958 84.344 1.00 45.26 97 GLU H CA 1
ATOM 12286 C C . GLU H 2 111 ? 18.056 198.931 83.828 1.00 44.25 97 GLU H C 1
ATOM 12287 O O . GLU H 2 111 ? 17.956 198.440 82.711 1.00 45.23 97 GLU H O 1
ATOM 12293 N N . VAL H 2 112 ? 19.038 198.643 84.675 1.00 43.71 98 VAL H N 1
ATOM 12294 C CA . VAL H 2 112 ? 20.079 197.648 84.431 1.00 42.42 98 VAL H CA 1
ATOM 12295 C C . VAL H 2 112 ? 19.921 196.856 85.717 1.00 43.11 98 VAL H C 1
ATOM 12296 O O . VAL H 2 112 ? 20.301 197.338 86.785 1.00 42.73 98 VAL H O 1
ATOM 12300 N N . ALA H 2 113 ? 19.339 195.667 85.628 1.00 42.87 99 ALA H N 1
ATOM 12301 C CA . ALA H 2 113 ? 19.108 194.872 86.824 1.00 44.70 99 ALA H CA 1
ATOM 12302 C C . ALA H 2 113 ? 19.556 193.421 86.705 1.00 46.07 99 ALA H C 1
ATOM 12303 O O . ALA H 2 113 ? 19.955 192.964 85.635 1.00 46.18 99 ALA H O 1
ATOM 12305 N N . PHE H 2 114 ? 19.481 192.697 87.819 1.00 47.37 100 PHE H N 1
ATOM 12306 C CA . PHE H 2 114 ? 19.882 191.294 87.859 1.00 48.76 100 PHE H CA 1
ATOM 12307 C C . PHE H 2 114 ? 19.095 190.436 86.869 1.00 50.51 100 PHE H C 1
ATOM 12308 O O . PHE H 2 114 ? 19.653 189.541 86.236 1.00 51.24 100 PHE H O 1
ATOM 12316 N N . ASP H 2 115 ? 17.800 190.714 86.740 1.00 51.10 101 ASP H N 1
ATOM 12317 C CA . ASP H 2 115 ? 16.946 189.949 85.849 1.00 52.23 101 ASP H CA 1
ATOM 12318 C C . ASP H 2 115 ? 17.037 190.442 84.417 1.00 52.55 101 ASP H C 1
ATOM 12319 O O . ASP H 2 115 ? 16.447 189.846 83.512 1.00 53.25 101 ASP H O 1
ATOM 12324 N N . SER H 2 116 ? 17.771 191.529 84.202 1.00 51.76 102 SER H N 1
ATOM 12325 C CA . SER H 2 116 ? 17.890 192.080 82.855 1.00 50.42 102 SER H CA 1
ATOM 12326 C C . SER H 2 116 ? 18.396 191.057 81.858 1.00 51.23 102 SER H C 1
ATOM 12327 O O . SER H 2 116 ? 19.070 190.102 82.222 1.00 51.37 102 SER H O 1
ATOM 12330 N N . GLU H 2 117 ? 18.045 191.280 80.597 1.00 52.05 103 GLU H N 1
ATOM 12331 C CA . GLU H 2 117 ? 18.477 190.454 79.489 1.00 51.17 103 GLU H CA 1
ATOM 12332 C C . GLU H 2 117 ? 18.932 191.441 78.431 1.00 49.89 103 GLU H C 1
ATOM 12333 O O . GLU H 2 117 ? 18.649 192.639 78.528 1.00 47.91 103 GLU H O 1
ATOM 12339 N N . ALA H 2 118 ? 19.624 190.948 77.417 1.00 49.05 104 ALA H N 1
ATOM 12340 C CA . ALA H 2 118 ? 20.135 191.830 76.380 1.00 49.42 104 ALA H CA 1
ATOM 12341 C C . ALA H 2 118 ? 19.131 192.826 75.823 1.00 48.88 104 ALA H C 1
ATOM 12342 O O . ALA H 2 118 ? 19.526 193.896 75.382 1.00 49.53 104 ALA H O 1
ATOM 12344 N N . SER H 2 119 ? 17.843 192.502 75.860 1.00 47.36 105 SER H N 1
ATOM 12345 C CA . SER H 2 119 ? 16.850 193.398 75.277 1.00 47.59 105 SER H CA 1
ATOM 12346 C C . SER H 2 119 ? 15.999 194.252 76.204 1.00 47.93 105 SER H C 1
ATOM 12347 O O . SER H 2 119 ? 15.351 195.196 75.754 1.00 48.06 105 SER H O 1
ATOM 12350 N N . SER H 2 120 ? 15.996 193.927 77.488 1.00 47.85 106 SER H N 1
ATOM 12351 C CA . SER H 2 120 ? 15.213 194.680 78.465 1.00 46.76 106 SER H CA 1
ATOM 12352 C C . SER H 2 120 ? 15.720 196.115 78.576 1.00 45.78 106 SER H C 1
ATOM 12353 O O . SER H 2 120 ? 14.972 197.029 78.914 1.00 47.64 106 SER H O 1
ATOM 12356 N N . TYR H 2 121 ? 16.997 196.311 78.294 1.00 43.66 107 TYR H N 1
ATOM 12357 C CA . TYR H 2 121 ? 17.589 197.625 78.424 1.00 43.02 107 TYR H CA 1
ATOM 12358 C C . TYR H 2 121 ? 16.909 198.666 77.581 1.00 41.68 107 TYR H C 1
ATOM 12359 O O . TYR H 2 121 ? 16.695 198.459 76.398 1.00 42.74 107 TYR H O 1
ATOM 12368 N N . GLN H 2 122 ? 16.552 199.782 78.206 1.00 40.44 108 GLN H N 1
ATOM 12369 C CA . GLN H 2 122 ? 15.902 200.889 77.504 1.00 41.01 108 GLN H CA 1
ATOM 12370 C C . GLN H 2 122 ? 16.861 202.072 77.459 1.00 42.28 108 GLN H C 1
ATOM 12371 O O . GLN H 2 122 ? 17.387 202.497 78.493 1.00 43.06 108 GLN H O 1
ATOM 12377 N N . PHE H 2 123 ? 17.099 202.604 76.266 1.00 42.73 109 PHE H N 1
ATOM 12378 C CA . PHE H 2 123 ? 17.996 203.745 76.125 1.00 43.31 109 PHE H CA 1
ATOM 12379 C C . PHE H 2 123 ? 17.221 205.005 75.796 1.00 44.39 109 PHE H C 1
ATOM 12380 O O . PHE H 2 123 ? 16.224 204.965 75.097 1.00 47.24 109 PHE H O 1
ATOM 12388 N N . ASP H 2 124 ? 17.697 206.124 76.309 1.00 45.35 110 ASP H N 1
ATOM 12389 C CA . ASP H 2 124 ? 17.052 207.408 76.115 1.00 45.07 110 ASP H CA 1
ATOM 12390 C C . ASP H 2 124 ? 18.103 208.410 75.627 1.00 45.28 110 ASP H C 1
ATOM 12391 O O . ASP H 2 124 ? 18.811 209.030 76.420 1.00 44.07 110 ASP H O 1
ATOM 12396 N N . ILE H 2 125 ? 18.197 208.565 74.314 1.00 45.84 111 ILE H N 1
ATOM 12397 C CA . ILE H 2 125 ? 19.177 209.458 73.714 1.00 45.97 111 ILE H CA 1
ATOM 12398 C C . ILE H 2 125 ? 18.677 210.886 73.496 1.00 47.87 111 ILE H C 1
ATOM 12399 O O . ILE H 2 125 ? 17.710 211.116 72.771 1.00 46.83 111 ILE H O 1
ATOM 12404 N N . SER H 2 126 ? 19.357 211.837 74.133 1.00 49.74 112 SER H N 1
ATOM 12405 C CA . SER H 2 126 ? 19.040 213.262 74.020 1.00 51.00 112 SER H CA 1
ATOM 12406 C C . SER H 2 126 ? 20.209 214.001 73.376 1.00 51.47 112 SER H C 1
ATOM 12407 O O . SER H 2 126 ? 21.350 213.859 73.807 1.00 52.46 112 SER H O 1
ATOM 12410 N N . ILE H 2 127 ? 19.936 214.772 72.331 1.00 52.88 113 ILE H N 1
ATOM 12411 C CA . ILE H 2 127 ? 20.986 215.545 71.672 1.00 54.47 113 ILE H CA 1
ATOM 12412 C C . ILE H 2 127 ? 20.711 216.980 72.110 1.00 56.23 113 ILE H C 1
ATOM 12413 O O . ILE H 2 127 ? 19.664 217.535 71.790 1.00 56.92 113 ILE H O 1
ATOM 12418 N N . PHE H 2 128 ? 21.637 217.567 72.861 1.00 58.52 114 PHE H N 1
ATOM 12419 C CA . PHE H 2 128 ? 21.456 218.927 73.377 1.00 60.59 114 PHE H CA 1
ATOM 12420 C C . PHE H 2 128 ? 21.274 219.992 72.308 1.00 61.93 114 PHE H C 1
ATOM 12421 O O . PHE H 2 128 ? 22.086 220.118 71.388 1.00 61.14 114 PHE H O 1
ATOM 12429 N N . LYS H 2 129 ? 20.195 220.761 72.445 1.00 64.06 115 LYS H N 1
ATOM 12430 C CA . LYS H 2 129 ? 19.874 221.818 71.490 1.00 66.22 115 LYS H CA 1
ATOM 12431 C C . LYS H 2 129 ? 19.952 221.252 70.067 1.00 66.21 115 LYS H C 1
ATOM 12432 O O . LYS H 2 129 ? 20.714 221.735 69.222 1.00 65.13 115 LYS H O 1
ATOM 12438 N N . GLU H 2 130 ? 19.152 220.213 69.831 1.00 66.23 116 GLU H N 1
ATOM 12439 C CA . GLU H 2 130 ? 19.091 219.519 68.548 1.00 65.74 116 GLU H CA 1
ATOM 12440 C C . GLU H 2 130 ? 18.573 220.439 67.449 1.00 64.96 116 GLU H C 1
ATOM 12441 O O . GLU H 2 130 ? 17.873 221.407 67.723 1.00 64.28 116 GLU H O 1
ATOM 12447 N N . THR H 2 131 ? 18.947 220.137 66.210 1.00 64.81 117 THR H N 1
ATOM 12448 C CA . THR H 2 131 ? 18.530 220.906 65.039 1.00 64.16 117 THR H CA 1
ATOM 12449 C C . THR H 2 131 ? 18.401 219.903 63.907 1.00 64.53 117 THR H C 1
ATOM 12450 O O . THR H 2 131 ? 19.165 218.939 63.856 1.00 64.60 117 THR H O 1
ATOM 12454 N N . SER H 2 132 ? 17.453 220.133 63.002 1.00 64.42 118 SER H N 1
ATOM 12455 C CA . SER H 2 132 ? 17.220 219.235 61.866 1.00 65.38 118 SER H CA 1
ATOM 12456 C C . SER H 2 132 ? 18.489 218.724 61.183 1.00 64.49 118 SER H C 1
ATOM 12457 O O . SER H 2 132 ? 18.466 217.689 60.526 1.00 64.08 118 SER H O 1
ATOM 12460 N N . GLU H 2 133 ? 19.591 219.451 61.330 1.00 64.61 119 GLU H N 1
ATOM 12461 C CA . GLU H 2 133 ? 20.859 219.057 60.719 1.00 64.51 119 GLU H CA 1
ATOM 12462 C C . GLU H 2 133 ? 21.555 217.945 61.521 1.00 64.13 119 GLU H C 1
ATOM 12463 O O . GLU H 2 133 ? 22.254 217.103 60.947 1.00 65.43 119 GLU H O 1
ATOM 12469 N N . LEU H 2 134 ? 21.368 217.949 62.843 1.00 61.32 120 LEU H N 1
ATOM 12470 C CA . LEU H 2 134 ? 21.960 216.933 63.713 1.00 59.10 120 LEU H CA 1
ATOM 12471 C C . LEU H 2 134 ? 21.087 215.681 63.724 1.00 59.23 120 LEU H C 1
ATOM 12472 O O . LEU H 2 134 ? 21.279 214.771 64.526 1.00 59.44 120 LEU H O 1
ATOM 12477 N N . SER H 2 135 ? 20.127 215.645 62.813 1.00 59.62 121 SER H N 1
ATOM 12478 C CA . SER H 2 135 ? 19.186 214.540 62.704 1.00 58.92 121 SER H CA 1
ATOM 12479 C C . SER H 2 135 ? 19.825 213.164 62.564 1.00 57.37 121 SER H C 1
ATOM 12480 O O . SER H 2 135 ? 19.278 212.172 63.039 1.00 57.08 121 SER H O 1
ATOM 12483 N N . GLU H 2 136 ? 20.971 213.091 61.903 1.00 56.23 122 GLU H N 1
ATOM 12484 C CA . GLU H 2 136 ? 21.605 211.795 61.706 1.00 55.81 122 GLU H CA 1
ATOM 12485 C C . GLU H 2 136 ? 22.277 211.229 62.947 1.00 54.51 122 GLU H C 1
ATOM 12486 O O . GLU H 2 136 ? 22.630 210.048 62.984 1.00 53.24 122 GLU H O 1
ATOM 12492 N N . ALA H 2 137 ? 22.436 212.070 63.965 1.00 53.35 123 ALA H N 1
ATOM 12493 C CA . ALA H 2 137 ? 23.071 211.647 65.204 1.00 51.93 123 ALA H CA 1
ATOM 12494 C C . ALA H 2 137 ? 22.375 210.426 65.794 1.00 51.33 123 ALA H C 1
ATOM 12495 O O . ALA H 2 137 ? 22.859 209.304 65.643 1.00 51.97 123 ALA H O 1
ATOM 12497 N N . LYS H 2 138 ? 21.236 210.644 66.450 1.00 49.36 124 LYS H N 1
ATOM 12498 C CA . LYS H 2 138 ? 20.489 209.561 67.077 1.00 47.73 124 LYS H CA 1
ATOM 12499 C C . LYS H 2 138 ? 20.596 208.204 66.359 1.00 48.27 124 LYS H C 1
ATOM 12500 O O . LYS H 2 138 ? 20.955 207.198 66.983 1.00 48.13 124 LYS H O 1
ATOM 12506 N N . PRO H 2 139 ? 20.300 208.151 65.041 1.00 48.83 125 PRO H N 1
ATOM 12507 C CA . PRO H 2 139 ? 20.388 206.871 64.310 1.00 47.25 125 PRO H CA 1
ATOM 12508 C C . PRO H 2 139 ? 21.758 206.195 64.466 1.00 46.49 125 PRO H C 1
ATOM 12509 O O . PRO H 2 139 ? 21.849 204.971 64.598 1.00 46.31 125 PRO H O 1
ATOM 12513 N N . LEU H 2 140 ? 22.815 207.002 64.448 1.00 45.25 126 LEU H N 1
ATOM 12514 C CA . LEU H 2 140 ? 24.169 206.495 64.613 1.00 44.92 126 LEU H CA 1
ATOM 12515 C C . LEU H 2 140 ? 24.257 205.807 65.963 1.00 44.33 126 LEU H C 1
ATOM 12516 O O . LEU H 2 140 ? 24.606 204.627 66.069 1.00 43.99 126 LEU H O 1
ATOM 12521 N N . ILE H 2 141 ? 23.918 206.568 66.995 1.00 43.56 127 ILE H N 1
ATOM 12522 C CA . ILE H 2 141 ? 23.945 206.084 68.368 1.00 42.26 127 ILE H CA 1
ATOM 12523 C C . ILE H 2 141 ? 23.166 204.770 68.562 1.00 41.82 127 ILE H C 1
ATOM 12524 O O . ILE H 2 141 ? 23.690 203.809 69.136 1.00 38.42 127 ILE H O 1
ATOM 12529 N N . ARG H 2 142 ? 21.934 204.726 68.054 1.00 42.24 128 ARG H N 1
ATOM 12530 C CA . ARG H 2 142 ? 21.083 203.540 68.181 1.00 42.65 128 ARG H CA 1
ATOM 12531 C C . ARG H 2 142 ? 21.651 202.262 67.586 1.00 43.32 128 ARG H C 1
ATOM 12532 O O . ARG H 2 142 ? 21.405 201.169 68.111 1.00 42.33 128 ARG H O 1
ATOM 12540 N N . SER H 2 143 ? 22.391 202.390 66.488 1.00 44.33 129 SER H N 1
ATOM 12541 C CA . SER H 2 143 ? 22.952 201.217 65.824 1.00 46.18 129 SER H CA 1
ATOM 12542 C C . SER H 2 143 ? 24.431 200.977 66.099 1.00 47.88 129 SER H C 1
ATOM 12543 O O . SER H 2 143 ? 24.901 199.844 66.005 1.00 48.69 129 SER H O 1
ATOM 12546 N N . GLU H 2 144 ? 25.173 202.028 66.430 1.00 48.73 130 GLU H N 1
ATOM 12547 C CA . GLU H 2 144 ? 26.588 201.846 66.696 1.00 49.24 130 GLU H CA 1
ATOM 12548 C C . GLU H 2 144 ? 26.970 201.805 68.157 1.00 49.12 130 GLU H C 1
ATOM 12549 O O . GLU H 2 144 ? 27.977 201.202 68.513 1.00 50.98 130 GLU H O 1
ATOM 12555 N N . LEU H 2 145 ? 26.168 202.417 69.014 1.00 48.21 131 LEU H N 1
ATOM 12556 C CA . LEU H 2 145 ? 26.504 202.417 70.420 1.00 47.61 131 LEU H CA 1
ATOM 12557 C C . LEU H 2 145 ? 25.657 201.505 71.313 1.00 48.22 131 LEU H C 1
ATOM 12558 O O . LEU H 2 145 ? 26.182 200.594 71.956 1.00 47.99 131 LEU H O 1
ATOM 12563 N N . LEU H 2 146 ? 24.352 201.736 71.356 1.00 48.28 132 LEU H N 1
ATOM 12564 C CA . LEU H 2 146 ? 23.489 200.928 72.214 1.00 49.73 132 LEU H CA 1
ATOM 12565 C C . LEU H 2 146 ? 23.814 199.430 72.242 1.00 50.31 132 LEU H C 1
ATOM 12566 O O . LEU H 2 146 ? 23.855 198.808 73.304 1.00 51.05 132 LEU H O 1
ATOM 12571 N N . PRO H 2 147 ? 24.048 198.822 71.079 1.00 49.34 133 PRO H N 1
ATOM 12572 C CA . PRO H 2 147 ? 24.349 197.399 71.187 1.00 48.29 133 PRO H CA 1
ATOM 12573 C C . PRO H 2 147 ? 25.629 197.126 71.978 1.00 48.14 133 PRO H C 1
ATOM 12574 O O . PRO H 2 147 ? 25.715 196.153 72.723 1.00 48.47 133 PRO H O 1
ATOM 12578 N N . LYS H 2 148 ? 26.627 197.984 71.838 1.00 47.34 134 LYS H N 1
ATOM 12579 C CA . LYS H 2 148 ? 27.856 197.756 72.574 1.00 47.55 134 LYS H CA 1
ATOM 12580 C C . LYS H 2 148 ? 27.587 197.953 74.064 1.00 48.53 134 LYS H C 1
ATOM 12581 O O . LYS H 2 148 ? 28.172 197.270 74.908 1.00 49.13 134 LYS H O 1
ATOM 12587 N N . LEU H 2 149 ? 26.682 198.876 74.381 1.00 48.28 135 LEU H N 1
ATOM 12588 C CA . LEU H 2 149 ? 26.323 199.145 75.767 1.00 47.21 135 LEU H CA 1
ATOM 12589 C C . LEU H 2 149 ? 25.559 197.967 76.381 1.00 47.85 135 LEU H C 1
ATOM 12590 O O . LEU H 2 149 ? 25.713 197.674 77.564 1.00 49.16 135 LEU H O 1
ATOM 12595 N N . ARG H 2 150 ? 24.756 197.279 75.572 1.00 46.81 136 ARG H N 1
ATOM 12596 C CA . ARG H 2 150 ? 23.976 196.150 76.059 1.00 46.27 136 ARG H CA 1
ATOM 12597 C C . ARG H 2 150 ? 24.792 194.981 76.593 1.00 45.86 136 ARG H C 1
ATOM 12598 O O . ARG H 2 150 ? 24.711 194.656 77.778 1.00 44.13 136 ARG H O 1
ATOM 12606 N N . GLN H 2 151 ? 25.567 194.326 75.739 1.00 46.42 137 GLN H N 1
ATOM 12607 C CA . GLN H 2 151 ? 26.336 193.205 76.243 1.00 48.35 137 GLN H CA 1
ATOM 12608 C C . GLN H 2 151 ? 27.230 193.651 77.398 1.00 47.79 137 GLN H C 1
ATOM 12609 O O . GLN H 2 151 ? 27.526 192.861 78.294 1.00 49.20 137 GLN H O 1
ATOM 12615 N N . ILE H 2 152 ? 27.629 194.918 77.407 1.00 45.50 138 ILE H N 1
ATOM 12616 C CA . ILE H 2 152 ? 28.440 195.420 78.508 1.00 44.32 138 ILE H CA 1
ATOM 12617 C C . ILE H 2 152 ? 27.681 195.186 79.802 1.00 43.87 138 ILE H C 1
ATOM 12618 O O . ILE H 2 152 ? 28.163 194.508 80.697 1.00 44.31 138 ILE H O 1
ATOM 12623 N N . PHE H 2 153 ? 26.490 195.768 79.891 1.00 43.90 139 PHE H N 1
ATOM 12624 C CA . PHE H 2 153 ? 25.642 195.625 81.060 1.00 42.88 139 PHE H CA 1
ATOM 12625 C C . PHE H 2 153 ? 25.375 194.146 81.373 1.00 43.96 139 PHE H C 1
ATOM 12626 O O . PHE H 2 153 ? 25.014 193.793 82.497 1.00 43.44 139 PHE H O 1
ATOM 12634 N N . GLN H 2 154 ? 25.522 193.275 80.382 1.00 44.85 140 GLN H N 1
ATOM 12635 C CA . GLN H 2 154 ? 25.299 191.859 80.634 1.00 46.22 140 GLN H CA 1
ATOM 12636 C C . GLN H 2 154 ? 26.488 191.317 81.415 1.00 48.40 140 GLN H C 1
ATOM 12637 O O . GLN H 2 154 ? 26.321 190.644 82.429 1.00 48.58 140 GLN H O 1
ATOM 12643 N N . GLN H 2 155 ? 27.693 191.631 80.954 1.00 49.67 141 GLN H N 1
ATOM 12644 C CA . GLN H 2 155 ? 28.892 191.164 81.634 1.00 52.41 141 GLN H CA 1
ATOM 12645 C C . GLN H 2 155 ? 28.895 191.636 83.080 1.00 52.87 141 GLN H C 1
ATOM 12646 O O . GLN H 2 155 ? 29.389 190.941 83.968 1.00 53.42 141 GLN H O 1
ATOM 12652 N N . PHE H 2 156 ? 28.342 192.818 83.320 1.00 51.71 142 PHE H N 1
ATOM 12653 C CA . PHE H 2 156 ? 28.303 193.337 84.672 1.00 51.95 142 PHE H CA 1
ATOM 12654 C C . PHE H 2 156 ? 27.684 192.327 85.619 1.00 53.88 142 PHE H C 1
ATOM 12655 O O . PHE H 2 156 ? 28.011 192.296 86.800 1.00 54.34 142 PHE H O 1
ATOM 12663 N N . GLY H 2 157 ? 26.779 191.509 85.101 1.00 56.57 143 GLY H N 1
ATOM 12664 C CA . GLY H 2 157 ? 26.129 190.515 85.939 1.00 60.05 143 GLY H CA 1
ATOM 12665 C C . GLY H 2 157 ? 27.107 189.559 86.599 1.00 61.87 143 GLY H C 1
ATOM 12666 O O . GLY H 2 157 ? 27.079 189.363 87.818 1.00 62.18 143 GLY H O 1
ATOM 12667 N N . LYS H 2 158 ? 27.971 188.958 85.789 1.00 62.33 144 LYS H N 1
ATOM 12668 C CA . LYS H 2 158 ? 28.964 188.029 86.302 1.00 64.15 144 LYS H CA 1
ATOM 12669 C C . LYS H 2 158 ? 29.938 188.730 87.246 1.00 64.05 144 LYS H C 1
ATOM 12670 O O . LYS H 2 158 ? 29.879 188.570 88.463 1.00 64.06 144 LYS H O 1
ATOM 12676 N N . ASP H 2 159 ? 30.836 189.506 86.653 1.00 64.08 145 ASP H N 1
ATOM 12677 C CA . ASP H 2 159 ? 31.861 190.244 87.374 1.00 65.20 145 ASP H CA 1
ATOM 12678 C C . ASP H 2 159 ? 31.454 190.708 88.768 1.00 66.81 145 ASP H C 1
ATOM 12679 O O . ASP H 2 159 ? 32.242 190.605 89.704 1.00 67.64 145 ASP H O 1
ATOM 12684 N N . LEU H 2 160 ? 30.235 191.216 88.921 1.00 68.03 146 LEU H N 1
ATOM 12685 C CA . LEU H 2 160 ? 29.793 191.669 90.237 1.00 68.64 146 LEU H CA 1
ATOM 12686 C C . LEU H 2 160 ? 29.745 190.476 91.186 1.00 69.68 146 LEU H C 1
ATOM 12687 O O . LEU H 2 160 ? 30.295 190.528 92.283 1.00 69.30 146 LEU H O 1
ATOM 12692 N N . LEU H 2 161 ? 29.078 189.407 90.755 1.00 71.34 147 LEU H N 1
ATOM 12693 C CA . LEU H 2 161 ? 28.955 188.191 91.558 1.00 72.52 147 LEU H CA 1
ATOM 12694 C C . LEU H 2 161 ? 30.324 187.550 91.730 1.00 73.70 147 LEU H C 1
ATOM 12695 O O . LEU H 2 161 ? 30.819 187.385 92.849 1.00 73.41 147 LEU H O 1
ATOM 12700 N N . ALA H 2 162 ? 30.927 187.190 90.602 1.00 74.24 148 ALA H N 1
ATOM 12701 C CA . ALA H 2 162 ? 32.233 186.552 90.593 1.00 74.20 148 ALA H CA 1
ATOM 12702 C C . ALA H 2 162 ? 33.352 187.483 91.051 1.00 73.85 148 ALA H C 1
ATOM 12703 O O . ALA H 2 162 ? 34.423 187.493 90.458 1.00 73.39 148 ALA H O 1
ATOM 12705 N N . THR H 2 163 ? 33.099 188.255 92.107 1.00 74.42 149 THR H N 1
ATOM 12706 C CA . THR H 2 163 ? 34.080 189.191 92.656 1.00 75.61 149 THR H CA 1
ATOM 12707 C C . THR H 2 163 ? 33.775 189.527 94.113 1.00 76.96 149 THR H C 1
ATOM 12708 O O . THR H 2 163 ? 34.686 189.740 94.917 1.00 77.31 149 THR H O 1
ATOM 12712 N N . HIS H 2 164 ? 32.489 189.581 94.444 1.00 78.31 150 HIS H N 1
ATOM 12713 C CA . HIS H 2 164 ? 32.061 189.897 95.801 1.00 79.74 150 HIS H CA 1
ATOM 12714 C C . HIS H 2 164 ? 31.314 188.729 96.446 1.00 80.68 150 HIS H C 1
ATOM 12715 O O . HIS H 2 164 ? 30.893 188.818 97.599 1.00 82.11 150 HIS H O 1
ATOM 12722 N N . GLY H 2 165 ? 31.158 187.635 95.706 1.00 81.01 151 GLY H N 1
ATOM 12723 C CA . GLY H 2 165 ? 30.460 186.475 96.237 1.00 81.08 151 GLY H CA 1
ATOM 12724 C C . GLY H 2 165 ? 31.391 185.334 96.599 1.00 81.79 151 GLY H C 1
ATOM 12725 O O . GLY H 2 165 ? 32.487 185.607 97.136 1.00 82.44 151 GLY H O 1
#

Sequence (1568 aa):
TKPLWTRNPSDITQEEYNAFYKSISNDWEDPLYVKHFSVEGQLEFRAILFIPKRAPFDLFKKNNIKLYVRRVFITDEAEDLIPEWLSFVKGVVDSEDLPLNLSREMLQQNKIMKVIRKNIVKKLIEAFNEIAEDSEQFEKFYSAFSKNIKLGVHEDTQNRAALAKLLRYNSTKSVDELTSLTDYVTRMPEHQKNIYYITGESLKAVEKSPFLDALKAKNFEVLFLTDPIDEYAFTQLKEFEGKTLVDITKDWVDKNCIGWAKEYFKQKLVGVEAGSVKDKKYAKIKSVSSIEGDCEVNQRKGKVISLFDLKITVLIEGHVDSKDGSALPFEGSINVPEVAFDSEASSYQFDISIFKETSELSEAKPLIRSELLPKLRQIFQQFGKDLLATHGNDKTKPLWTRNPSDITQEEYNAFYKSISNDWEDPLYVKHFSVEGQLEFRAILFIPKRAPFDKKNNIKLYVRRVFITDEAEDLIPEWLSFVKGVVDSEDLPLNLMLQQNKIMKVIRKNIVKKLIEAFNEIAEDSEQFEKFYSAFSKNIKLGVHEDTQNRAALAKLLRYNSTKSVDELTSLTDYVTRMPEHQKNIYYITGESLKAVEKSPFLDALKAKNFEVLFLTDPIDEYAFTQLKEFEGKTLVDITKDWVDKNCIGWAKEYFKQKLVGVEAGSVKDKKYAKIKSVSSIEGDCEVNQRKGKVISLFDLKITVLIEGHVDSKDGSALPFEGSINVPEVAFDSEASSYQFDISIFKETSELSEAKPLIRSELLPKLRQIFQQFGKDLLATHGNKTKPLWTRNPSDITQEEYNAFYKSISNDWEDPLYVKHFSVEGQLEFRAILFIPKRAPFDLKKNNIKLYVRRVFITDEAEDLIPEWLSFVKGVVDSEDLPLNLSREMLQQNKIMKVIRKNIVKKLIEAFNEIAEDSEQFEKFYSAFSKNIKLGVHEDTQNRAALAKLLRYNSTKSVDELTSLTDYVTRMPEHQKNIYYITGESLKAVEKSPFLDALKAKNFEVLFLTDPIDEYAFTQLKEFEGKTLVDITKDWHWVDKNCIGWAKEYFKQKLVGVEAGSVKDKKYAKIKSVSSIEGDCEVNQRKGKVISLFDLKITVLIEGHVDSKDGSALPFEGSINVPEVAFDSEASSYQFDISIFKETSELSEAKPLIRSELLPKLRQIFQQFGKDLLATHGNDKTKPLWTRNPSDITQEEYNAFYKSISNDWEDPLYVKHFSVEGQLEFRAILFIPKRAPFKKNNIKLYVRRVFITDEAEDLIPEWLSFVKGVVDSEDLPLNLSREMLQQNKIMKVIRKNIVKKLIEAFNEIAEDSEQFEKFYSAFSKNIKLGVHEDTQNRAALAKLLRYNSTKSVDELTSLTDYVTRMPEHQKNIYYITGESLKAVEKSPFLDALKAKNFEVLFLTDPIDEYAFTQLKEFEGKTLVDITKWVDKNCIGWAKEYFKQKLVGVEAGSVKDKKYAKIKSVSSIEGDCEVNQRKGKVISLFDLKITVLIEGHVDSKDGSALPFEGSINVPEVAFDSEASSYQFDISIFKETSELSEAKPLIRSELLPKLRQIFQQFGKDLLATHG

CATH classification: 3.30.230.80 (+1 more: 3.40.50.11260)

Foldseek 3Di:
DDDPLVDPPVVADLVRQQVVQCVQPVDPDGFLDWFWDWDDDPWTKTWIKTHHLAADDDPQQLLAEFEAEPNRTDGSRQAQQEDSLPSRMHIYMYGDDQDPDADVVCRNPPPSSNVNHVVVVVRVLVVLVVQVVPVVSLVSRCVHRVVSLLVCLLPDLPCNQSSLQSHWFAKLVHNPGTHGVVVLVVPDDPVDQAAAEAEDQDDVVPNPDPLCVVCVVVPHMYTYHHDPSNVSSLVSSQAHPNGGYDHSVDD/DQKDWCLPVLQVLCQVVQFFQKLDDVPDQWIKGWHGWPDKDWTWIWACDPPFIGTFTWIKTKTKMWTWHDAPDDHTDIWIWMWIWGTLGPPADLPNTDIDTDTDPDDPRCVCNVVSCVVGVSNSVSVSSVCSRVVVCVPSVDD/DDDDPLVDDPVPDDQVNQQVVVCVQDNDPDGFLDKFWDWDDDPFTKTKIKTHHLAAPPPPLQAEFEAECSHTQDSPDPLLEDPLVSRIHIYMYGPDDDNDACQNVDPSSVVVRVVVVVRVLVVLVVLVVDDVSLVRVCVHRVLSLLVCLQPPPVCNQSSLQSDWFAKPVRHPGTDGVVVLVVPDDPPDAAQEEEEDQDPVVVVDDPLVVVCVVVPHMYTYHNDPSSCSNVVSNQDYPNGGYDYSVDD/DFKDWCQVVVQVVCQVVAFFQWQDDQPDQWIKGFNGWPDKDWTWMWGQPPHFIATWTWIKTKTKMKIWHHAPPRDIDIWIWMKIWRTLTPPADLPRTDIDTDTVPDDPRCVVHVVSCVPGVSNSVSVSSVCVRVVSCVPPND/DDDDPLVDDVVPDDLVNVQVVQCVQPVDDDRFLDKQWAWDDDPWTKTWIKTAHLAADPDVPDFAEFEAEPPHTADRHAPLQEDPLVRRMHIYIYTDDQDPDADDCCRNPPPNSNVNRVVVVVSVLVVLVVLVVDDVSLCSVCVHRVVSLLVCLLPPPPCNQSSLQSDWFAKPVRHPGTHHVVVLVVPADDPDQAAAEEEDQDCVVVVDDPLCVVCVVVPRMYTYHNDPSRVSSLVSVQDHPNHGYDYSVDD/DADDKAFCPVVVQVVCQVPQQFQKQDDPQALQIKHFHGWDDKDWGWIWGDDDNAIDTWIWIKTKTKMWIFHQFPHSDTDIWIWMWIWRTLTPPQDLVRTDTDTDIPPDDPRPVCNVVSCVVGVNSVVSVVSVCCNVVSCVVPPPD/DDDPPLPDDPVPDDQVSQQVVVCVQQPDPGGFLDKFWDWDDDPFTKTWIKTHHLAADPAQQSEFEAEPNHTDDRNDPLLEDPLVSRMHIYMYGPDDDDDDDDVCPVVDDNSNVNHVVVVVSVLVRLVVLVVDPVSLVSVCVRRVLSLLVCLQPPVVCNQSSLQSDWFAKPPRHPGTHHVVVLVVPDPPPRQAAAEEEDQAPVVPVPPPLCVVCVVVPRMYTYHHDPSNVRSVVRRQDHPNHGYDYSPD/DLKDWCQPVVQVVCFVVAAPDWQDDQPDLWIKGWHGWPDKDWTWIWADDDPDIATFTWIKTKTKMKIWHAAPVGDIDIWIWMKIFRTLGLPDDLPVTDIDTDIPPDDPRCVVHVVSCVPGPSNSVRVSSVVVNCCSRVPSD

Solvent-accessible surface area: 79739 Å² total

Nearest PDB structures (foldseek):
  6xlb-assembly1_D1  TM=9.812E-01  e=5.290E-23  Saccharomyces cerevisiae S288C
  1usv-assembly4_H  TM=9.925E-01  e=3.075E-22  Saccharomyces cerevisiae
  6xlh-assembly1_C  TM=9.749E-01  e=2.661E-21  Saccharomyces cerevisiae S288C
  1usu-assembly1_B  TM=9.887E-01  e=2.231E-19  Saccharomyces cerevisiae
  3n72-assembly3_B  TM=8.226E-01  e=7.097E-07  Plasmodium falciparum

InterPro domains:
  IPR001404 Heat shock protein Hsp90 family [MF_00505] (1-673)
  IPR001404 Heat shock protein Hsp90 family [NF003555] (4-672)
  IPR001404 Heat shock protein Hsp90 family [PF00183] (183-693)
  IPR001404 Heat shock protein Hsp90 family [PIRSF002583] (2-693)
  IPR001404 Heat shock protein Hsp90 family [PTHR11528] (4-701)
  IPR003594 Histidine kinase/HSP90-like ATPase domain [SM00387] (26-164)
  IPR019805 Heat shock protein Hsp90, conserved site [PS00298] (24-33)
  IPR020568 Ribosomal protein uS5 domain 2-type superfamily [SSF54211] (272-527)
  IPR020575 Heat shock protein Hsp90, N-terminal [PR00775] (4-24)
  IPR020575 Heat shock pro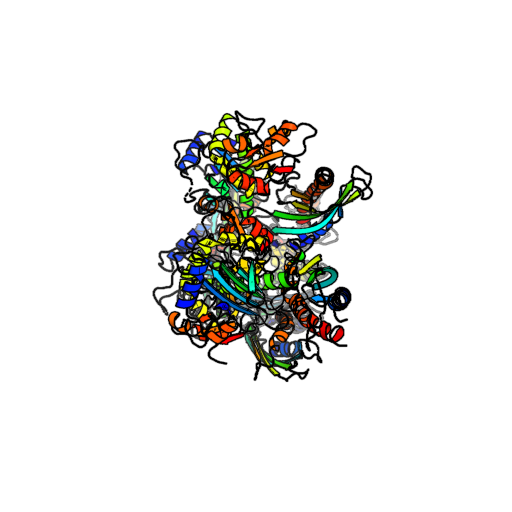tein Hsp90, N-terminal [PR00775] (25-47)
  IPR020575 Heat shock protein Hsp90, N-terminal [PR00775] (74-91)
  IPR020575 Heat shock protein Hsp90, N-terminal [PR00775] (92-109)
  IPR020575 Heat shock protein Hsp90, N-terminal [PR00775] (117-139)
  IPR020575 Heat shock protein Hsp90, N-terminal [PR00775] (169-186)
  IPR020575 Heat shock protein Hsp90, N-terminal [PR00775] (187-205)
  IPR020575 Heat shock protein Hsp90, N-terminal [cd16927] (14-201)
  IPR036890 Histidine kinase/HSP90-like ATPase superfamily [G3DSA:3.30.565.10] (1-231)
  IPR036890 Histidine kinase/HSP90-like ATPase superfamily [SSF55874] (3-211)
  IPR037196 HSP90, C-terminal domain [G3DSA:1.20.120.790] (527-677)
  IPR037196 HSP90, C-terminal domain [SSF110942] (549-672)

Secondary structure (P-SEA, 3-state):
cccccccccccccaaaaaaaaaaaccccccccbbbbbcccccccccbbbbbbccccccccccccbbbbccccccccccccccccccccccbbbbbcccccccccccccccaaaaaaaaaaaaaaaaaaaaaaacaaaaaaaaaccaaaaaaaaaccccaaaaaaaaccccccccccccccaaaaaaacccccccccccccccaaaaaacccaaaaaaacbbbbbbcccaaaaaaaaacccccbbbbccccc/ccccccaaaaaaaaaacccccccccccccccccccccccccccbbbbbcccbbbbbbbbbbbbcccccccccccbbbbbccccccccccccccccccccccccccccccccaaaaaaaaccaaaaaaaaaaaaaaaaaccccc/ccccccccccccccaaaaaaaaaacccccccccbbbbbcccccccccbbbbbcccccccccccbbbbccccccccccccccccccccccbbbbbccccccccccccaaaaaaaaaaaaaaaaaaaaaaacaaaaaaaaaccaaaaaaaaaccccaaaaaaaaccccccccccccccaaaaaaaccccccccccccccccccccccccaaaaaaacbbbbbbccaaaaaaaccccccccbbbbccccc/ccccccaaaaaaaaaaacccccccccccccccccccccccccbbbbbbcccbbbbbbbbbbbbbbcccccccccbbbbbcbbbbbccccccccccccccccccccccccccaaaaaaacccaaaaaaaaaaaaaaaaaaccc/ccccccccccccccaaaaaaaaaaaccccccccbbbbbcccccbbbbbbbbbbcccccccccccbbbbccccccccccccccccccccbbbbbbbcccccccccccccccaaaaaaaaaaaaaaaaaaaaaaacaaaaaaaaaccaaaaaaaaaccccaaaaaaaaccccccccccccccaaaaaaacccccccccccccccccccccccccaaaaaacbbbbbbcccccaaaaaaccccccbbbbccccc/cbbbbbbcaaaaaaaaaaacccccccccccccccccccccccbbbbbbbbcccbbbbbbbbbbbbbbbbbbbccccccccccccccccccccccccccccccccccccccccccaaaaaaacaaaaaaaaaaaaaaaaaaacccc/ccccccccccccccaaaaaaaaaacccccccccbbbbbbbcccccccbbbbbbcccccccccbbbbccccccccccccccccccccccbbbbbcccccccccccccccaaaaaaaaaaaaaaaaaaaaaaacaaaaaaaaaacaaaaaaaacccccaaaaaaaabbbbccccccccccaaaaaaaccccccccccccccccccccccccaaaaaaacbbbbbbccaaaaaaaacccccccbbbbcccc/cccccaaaaaaaaaaaacccccccccccccccccccccccbbbbbbbbcccccccbbbbbbbbbbcccccccccccccccccccccccccccccccbbbbbbcccccccccaaaaaaacccaaaaaaaaaaaaaaaaaccc

Radius of gyration: 47.56 Å; Cα contacts (8 Å, |Δi|>4): 2705; chains: 8; bounding box: 89×154×102 Å

Organism: Saccharomyces cerevisiae (strain ATCC 204508 / S288c) (NCBI:txid559292)